Protein AF-0000000066226466 (afdb_homodimer)

InterPro domains:
  IPR002547 tRNA-binding domain [PF01588] (46-133)
  IPR002547 tRNA-binding domain [PS50886] (40-149)
  IPR004532 Phenylalanine-tRNA ligase, class IIc, beta subunit, bacterial type [MF_00283] (1-797)
  IPR004532 Phenylalanine-tRNA ligase, class IIc, beta subunit, bacterial type [TIGR00472] (1-802)
  IPR005121 Ferrodoxin-fold anticodon-binding domain [PF03147] (710-796)
  IPR005121 Ferrodoxin-fold anticodon-binding domain [PS51447] (710-802)
  IPR005121 Ferrodoxin-fold anticodon-binding domain [SM00896] (710-802)
  IPR005146 B3/B4 tRNA-binding domain [PF03483] (217-388)
  IPR005146 B3/B4 tRNA-binding domain [SM00873] (215-391)
  IPR005147 tRNA synthetase, B5-domain [PF03484] (413-479)
  IPR005147 tRNA synthetase, B5-domain [PS51483] (407-484)
  IPR005147 tRNA synthetase, B5-domain [SM00874] (409-479)
  IPR009061 Putative DNA-binding domain superfamily [SSF46955] (411-483)
  IPR012340 Nucleic acid-binding, OB-fold [G3DSA:2.40.50.140] (40-155)
  IPR012340 Nucleic acid-binding, OB-fold [SSF50249] (41-195)
  IPR020825 Phenylalanyl-tRNA synthetase-like, B3/B4 [G3DSA:3.50.40.10] (206-398)
  IPR033714 Phenylalanly tRNA synthetase, tRNA-binding-domain [cd02796] (46-148)
  IPR036690 Ferrodoxin-fold anticodon-binding domain superfamily [G3DSA:3.30.70.380] (712-802)
  IPR036690 Ferrodoxin-fold anticodon-binding domain superfamily [SSF54991] (709-797)
  IPR041616 Phenylalanyl tRNA synthetase beta chain, core domain [PF17759] (490-688)

Nearest PDB structures (foldseek):
  4p72-assembly1_A  TM=7.989E-01  e=3.512E-67  Pseudomonas aeruginosa PAO1
  2rhq-assembly1_B-2  TM=7.851E-01  e=5.177E-63  Staphylococcus haemolyticus
  2rhs-assembly1_D  TM=7.846E-01  e=2.055E-62  Staphylococcus haemolyticus
  2iy5-assembly1_B-2  TM=7.455E-01  e=1.633E-57  Thermus thermophilus HB8
  3l4g-assembly1_B  TM=5.785E-01  e=1.609E-24  Homo sapiens

Organism: Leptospira borgpetersenii serovar Hardjo-bovis (strain L550) (NCBI:txid355276)

pLDDT: mean 92.26, std 5.32, range [66.94, 98.62]

Sequence (1604 aa):
MKLSLDWMNDFTPLKEVGLDVILKKIAVSVCEIDGVVPFRPELDFVKIVRIESLDKHPSADKLQIAEVFDGSSKSQIVTGATNVKVGDLVPLAIPGAKLGDREILESELRGVKSSGMFCSEKELSLSEESSGVWILNGIEGAEIGKTIRSFLYYEDIIFEIDNKSITHRPDLWSHFGFARELASQLRLPITFNPFESLWNFDLSMKLPRVLENQNAHSYYASSICEVFVIPSKRKFQSRLQKCGIRVINNVVDVSNYVMLEMGQPTHFFDKRFLESQGGVSLEVSYAKKGESFALLDETSPSLEEEILLIRNQGRPVAVAGVMGGKESAVQNNTTEIVMESAVFAREKIRKSIRSTGIRSDSSVRYEKGLEATTTLPVIRRALNLLKENGCPSLKASEPVGFLHTPHKEVRIHTDIHFINTKLGITLSQGDITDILERLHFMVSWKGDRLEALVPKFRHNYDVTIPEDLVEEIGRTRGYDTIQVTPLLAEIKTPIRNLSRELERKCKTFFSVGLGYHEVYNYSFQALKENELDGDVELSVKIRNEMPEEQSVLRNSLISSLLKNIRTNQDRFSEIKIFEFGRAYFNIPEPDNEKKFFSFAVSFDRKSSESDLGLLEDDFLKVRKEIESFLKYIRIFEYFWDIKPEIFFHPGASLSLIVDSKQIGNLGYVHPAVLDSFELKKRVIYGSLEFEKLVEIWNTNRNISRFNVPSQFPEAEIDISILIGEKENTNLFTDLVRREKIPELQEGWVYSQFAGGSVPVGKRSVSYRFRLVNYEKTFTQERIKEISDHLVALAGKNGFVLRMKLSLDWMNDFTPLKEVGLDVILKKIAVSVCEIDGVVPFRPELDFVKIVRIESLDKHPSADKLQIAEVFDGSSKSQIVTGATNVKVGDLVPLAIPGAKLGDREILESELRGVKSSGMFCSEKELSLSEESSGVWILNGIEGAEIGKTIRSFLYYEDIIFEIDNKSITHRPDLWSHFGFARELASQLRLPITFNPFESLWNFDLSMKLPRVLENQNAHSYYASSICEVFVIPSKRKFQSRLQKCGIRVINNVVDVSNYVMLEMGQPTHFFDKRFLESQGGVSLEVSYAKKGESFALLDETSPSLEEEILLIRNQGRPVAVAGVMGGKESAVQNNTTEIVMESAVFAREKIRKSIRSTGIRSDSSVRYEKGLEATTTLPVIRRALNLLKENGCPSLKASEPVGFLHTPHKEVRIHTDIHFINTKLGITLSQGDITDILERLHFMVSWKGDRLEALVPKFRHNYDVTIPEDLVEEIGRTRGYDTIQVTPLLAEIKTPIRNLSRELERKCKTFFSVGLGYHEVYNYSFQALKENELDGDVELSVKIRNEMPEEQSVLRNSLISSLLKNIRTNQDRFSEIKIFEFGRAYFNIPEPDNEKKFFSFAVSFDRKSSESDLGLLEDDFLKVRKEIESFLKYIRIFEYFWDIKPEIFFHPGASLSLIVDSKQIGNLGYVHPAVLDSFELKKRVIYGSLEFEKLVEIWNTNRNISRFNVPSQFPEAEIDISILIGEKENTNLFTDLVRREKIPELQEGWVYSQFAGGSVPVGKRSVSYRFRLVNYEKTFTQERIKEISDHLVALAGKNGFVLR

Foldseek 3Di:
DKEWPVLLCLFWPPVVVPDVVLQVLCVQFNADFPDKAQFLPLLQQKFKWFWADWAADPPDRQKIWTWIGQPPDIFIAIASFDPDDHGWIFIWRFQQRDQDPDGWHFDDDPHRTHGTYTDFCVSNVNDVDTDTGDTCPPPPQRDRNDTPCVSLVRGTMMIHGDCVGCLLALLCQASNSVSLVSCLLVVIDTDDDLLPFDDDADAPDDAFAEDDDDQFQWKKKKKKFQAAWAFWDSVLCNRCVSVVHDGDTLQVSLQVVLCRHGVFGKAKFQQVLLVVLVGGYKYKAFDDQQDWAAFPVRDTDGDHRLWIFIDRPNHGAAGPQFTGHPSGHDDNPRGMIMMMTTAGALVSLVVNCVRRVGDDSRSSSNNSGFQGVSRQSSVSSSVVSSCVTPRVPMHMHDMDIDHNPPPDKAKEKDFQVVLCVVLVHHDDPVLLVSQLVSVVWDWDDDDRMIIIIDDRSQDPRQDHYVVSSSSSSDSSVGSVPRDDDDDDDDDDDDDDDLLVVVVVLLVCCCCPVVNAAEDDDDQFAALVQQVQADDSQFWAADPDDDPNGGGTGHQDCVLVQLLVCVVCVVPDQKHKYWYWDWGATNDDPPVRIFTKIKIKIFRNAFLPDPPPVVVVVVQVVVVVSVQVSCVSLQNNDKDWDQDDGRQADNVFKIFIDDPNDTFKIKHWGDSVVSVVSPHGTIMIMMMGTSVVVSVVSVVRVPDDDDDDAAPEDKDKDKFKWKDFPPDDPCVLVVLVVVVPDPFWDDKDWDDKDDDDPHDPRIIITMMMTMGHDRPDYDDPVVVVVVNVVSVVSCVVVPIGTD/DKEWPVLLCLFWPPVVVPDVVLQVLCVQFNADFPDKAQFLCLLQQKFKWAWADWAADPPDRQKIWTWIGQPPDIFIAIASFDPDDHGWIFIWRFQQRDQDPDGWHWDDDPRRTHGTYTDFCVSNVNDVDTDTTDTCPPPPQRDRNDTPCVSLVRGTMMIHGDCVGCLLALLCQASNSVSLVSCLLVVIDTPDDLLPFDDDADAPDDAFAEDDDDQFQKKKKKKKFQAAWAAWDSVLCNRCVSVVHDGDTLQVSLQVVLCRHGVFGKAKFQQVLLVVLPGGYKYKAFDDQQDWAAFPVRDTDGGHRLWIFIDRPNHGAAGPQFTGHPRGHDDNPGGMIMMMTTAGALVSLVVRCVRRVGDDSRSSSNNSPFQGVSRQSSVSSSVVSSCVTPRVPMHMHPMDIDHNPPPDKAKEKDFQVVLCVVLVHHDDPVLLVSQLVSVVWDWDDDDRMIIIIDDRSQDPRQDHYVVSSSSSSDSSVGSVVRDDDDDDDDDDDDDDDLLVVVVVLLVCCCCPVVNAAEDDDDQFAALVQQVQADDSQFWAADPDDDPNGGGTGHQDCVLVQLLVCVVCVVPDQKHKYWYWDWGATNDDPPVRIFTKIKIKIFRNAFLPDPPVVVVVVVQVVVVVSVQVSCVSLQNNDKDWDQDDGRQADNVFKIFIDDPNDTFKIKHWGDSVVSVVSPHGTIMIMMMGTSVVVSVVSVVRNPDDDDDDAAPEDKDKDKFKWKDFPPDDPCVLVVLVVVVPDPFWDHKDWDDKDDDDPHDPRIIITMMMTMGHDRPDYDDPVNVVVVNVVSVVSCVVVPIGTD

Solvent-accessible surface area (backbone atoms only — not comparable to full-atom values): 86331 Å² total; per-residue (Å²): 87,54,38,49,48,60,65,24,32,63,29,20,72,52,78,75,71,36,68,66,56,50,52,50,48,34,57,63,50,63,37,53,69,77,43,80,42,67,46,65,67,51,33,66,37,21,29,23,22,32,29,69,42,75,41,75,37,90,85,39,92,72,33,32,39,31,37,30,35,37,79,80,51,78,44,42,28,57,41,67,68,81,82,70,55,70,67,40,30,32,38,31,32,32,57,74,17,52,47,85,94,43,70,40,55,72,44,69,62,92,87,42,66,17,60,34,41,76,34,24,41,36,65,67,68,72,34,90,70,56,91,56,61,40,72,45,68,90,42,89,77,69,41,66,45,40,28,49,24,62,64,49,61,35,81,37,45,33,39,31,41,41,59,81,57,43,52,69,36,44,46,52,60,14,38,46,38,39,31,50,52,48,19,36,75,67,72,45,63,78,74,48,62,66,68,71,42,76,70,86,60,36,85,84,47,74,66,55,42,55,56,86,61,87,70,38,45,12,42,35,32,27,30,35,38,60,43,59,56,41,74,48,42,59,70,59,43,29,57,37,47,70,48,72,42,83,79,76,28,17,59,64,40,38,33,55,46,42,20,47,42,71,37,50,50,48,46,62,32,22,35,66,55,40,39,72,62,79,33,60,37,37,35,63,42,62,34,50,76,65,41,64,57,56,26,67,85,72,45,56,62,73,35,48,53,77,27,50,25,29,22,42,63,84,38,79,43,26,39,53,66,50,47,52,20,46,81,36,35,71,50,72,83,39,40,38,34,32,39,38,25,56,29,53,51,23,71,52,40,46,49,36,31,67,72,71,67,55,82,37,80,47,27,61,44,38,43,45,46,61,58,48,83,49,36,62,30,48,51,28,34,44,51,55,47,32,29,73,32,66,21,76,75,48,45,35,19,59,70,33,59,51,63,75,66,80,80,71,79,44,73,36,68,45,36,56,65,58,42,24,62,75,71,70,50,92,76,54,73,64,57,54,47,52,53,42,44,50,70,53,30,46,75,44,73,61,88,62,33,36,38,35,35,45,36,73,74,41,34,82,82,51,46,79,48,57,66,42,52,43,48,55,49,42,30,69,71,30,65,85,72,56,79,89,74,65,56,75,39,69,58,66,83,79,80,86,56,65,63,59,53,49,50,50,50,53,52,45,42,39,38,55,37,69,60,30,41,80,56,87,76,75,60,48,25,30,65,72,59,33,48,55,84,45,62,62,82,31,52,39,70,55,86,66,95,51,61,64,65,44,33,19,40,29,63,58,66,61,62,62,52,50,51,52,45,43,73,39,56,85,80,38,59,64,46,46,36,31,33,79,46,71,24,37,38,62,53,68,84,75,73,20,53,44,44,32,46,32,38,41,37,28,79,63,41,47,61,76,64,76,60,59,68,62,52,47,51,55,51,50,50,54,52,49,52,53,52,51,48,35,46,72,58,52,49,82,72,66,50,80,39,83,44,75,46,84,52,25,28,75,89,39,24,32,30,35,32,42,91,91,34,77,39,32,40,40,27,34,49,18,66,70,59,34,50,76,62,66,39,66,47,43,41,38,39,36,39,30,38,40,66,58,47,45,58,54,32,68,72,33,62,81,63,80,84,81,76,82,77,57,90,36,66,71,47,76,48,76,48,38,33,46,41,51,66,84,54,70,77,56,58,59,52,51,54,51,59,71,65,59,52,86,41,55,75,47,66,47,81,74,47,75,48,70,56,88,92,41,57,88,70,32,25,39,38,28,35,38,33,38,32,49,35,78,84,52,69,81,48,72,66,56,54,48,52,52,51,51,49,53,51,49,52,35,48,74,73,71,36,45,79,104,86,52,38,51,47,61,64,23,34,62,29,20,70,51,79,76,70,36,68,66,58,50,50,52,48,34,58,63,50,64,36,52,69,76,42,79,43,67,45,66,65,50,34,66,37,20,28,24,23,33,29,70,39,74,41,76,36,93,87,38,90,73,34,32,38,30,36,31,36,36,77,83,53,77,42,44,27,58,41,69,69,80,83,71,54,72,67,38,30,33,38,32,32,30,57,74,18,52,49,85,93,42,70,39,56,72,43,69,60,89,86,42,66,17,59,33,41,75,33,24,40,34,62,67,68,74,34,88,69,56,92,55,58,40,70,46,66,89,42,88,78,70,42,66,46,40,28,50,24,63,63,48,61,36,81,38,44,33,38,31,41,42,60,82,58,44,52,70,37,44,46,52,59,13,41,47,38,39,31,50,52,49,19,37,76,67,74,46,62,79,73,48,61,65,69,70,42,76,71,87,59,36,84,86,47,74,67,55,40,58,55,85,64,86,69,37,42,13,42,33,34,25,29,34,38,60,41,60,54,40,74,47,43,60,70,62,44,30,57,37,46,71,49,72,40,85,80,79,28,18,60,64,42,38,33,56,46,41,19,46,40,67,37,50,50,48,47,62,32,22,35,65,55,39,39,73,60,77,32,58,36,38,35,64,42,63,35,50,77,65,40,65,59,57,26,68,86,72,44,56,63,73,35,49,53,78,26,50,23,30,20,41,63,85,38,78,43,25,40,53,65,50,45,51,18,45,81,35,36,73,50,72,83,38,40,37,34,32,40,38,26,55,30,52,53,23,72,52,38,46,51,36,31,68,72,69,66,53,82,36,79,46,26,60,44,38,42,44,44,61,59,47,81,47,35,61,30,49,52,28,34,45,51,53,45,32,32,72,30,67,21,76,73,48,44,36,19,58,70,34,60,51,65,74,66,78,79,71,78,42,73,36,68,47,35,57,66,58,44,24,63,75,71,70,50,91,74,54,73,64,57,54,47,52,52,41,42,51,69,53,30,46,77,45,75,60,86,62,33,37,38,36,36,46,36,73,72,41,35,81,82,53,47,80,48,56,67,42,52,42,49,55,51,41,31,69,72,32,64,86,72,57,80,88,70,68,54,73,39,69,58,66,83,79,79,84,56,65,65,59,53,50,51,50,50,53,51,45,43,38,37,55,36,68,60,29,42,80,56,88,77,75,59,48,25,31,67,72,59,34,48,54,84,44,61,60,81,31,50,38,70,54,85,64,95,49,61,65,67,44,33,20,40,28,60,58,64,61,62,61,51,51,50,53,46,43,75,38,55,86,78,40,58,66,46,48,36,30,33,80,46,71,24,36,36,63,54,66,82,77,71,20,53,44,47,34,45,30,38,40,37,28,77,61,40,47,61,77,64,75,58,59,68,61,52,47,51,54,50,50,51,52,51,48,52,52,51,52,48,34,47,72,59,51,48,81,72,67,51,78,38,81,43,74,47,85,52,26,29,73,90,39,24,32,30,35,31,43,91,92,33,78,40,33,38,40,27,35,49,19,66,70,60,34,51,76,61,66,40,65,48,42,39,39,39,37,39,30,38,41,67,59,47,46,58,55,33,67,72,32,63,81,63,80,84,79,75,81,78,56,90,36,66,69,45,76,48,76,47,38,32,45,41,50,65,84,53,69,76,58,56,60,51,49,55,52,58,72,64,59,51,86,40,55,75,49,66,46,82,73,47,76,48,69,55,87,91,40,58,88,68,32,23,38,40,28,35,37,34,38,33,50,36,78,85,52,68,80,48,73,68,55,54,47,52,53,50,52,48,54,50,50,53,35,49,76,72,72,36,44,80,105

Secondary structure (DSSP, 8-state):
-EEEHHHHHTTS-GGGT-HHHHHHHIIIII--EEEEEES-GGGGGEEEEEEEEEEE-TT-TT-EEEEEE-SS-EEEEEE--SS--TT-EEEEEPTT-EETTEE---EEETTEEE--EE--TTTTTS-S---SS---TT-TT--TT-BHHHHTT---EEEEE-GGGGTT-GGGSSHHHHHHHHHHHHT------GGG------TTSPPPEE---SS-SEEEEEEEES----PPPHHHHHHHHHTTPPP--TTHHHHHHHHHHHS--EEEEEHHHHHHTTS-EEEEEEPPTT----BTTS--PPPPTT-EEEEETTEEEEETTTEEBSTTS--TT--EEEEEEEE--HHHHHHHHHHH----HHHHHHTT---GGGHHHHHHHHHHHHHHTT-TT-EEPPPEEEES-TT---EEEEEHHHHHHHHTS---HHHHHHHHHHTT-EEEEETTEEEEEPPTTTTTTTS-SHHHHHHHHHHHH-GGGS-----EEE--PPPP-HHHHHHHHHHHIIIIIS--EE----SEE-HHHHTTTS-GGGPPBPSS---GGGSEE-S-SHHHHHHHHHHHTTT-S-EEEEEEEEEE-SS-TTTTEEEEEEEEEE-S-BTT---HHHHHHHHHHHHHHHHHHHHHTT----EEEE---TTEEEEEEEEEEETTEEEEEEEEEPHHHHHHTT--B--EEEEEEHHHHHHHHHHHTT-----PPPSS--EEEEEEEEEETTS-THHHHHHHHHHT-TTEEEEEEEEEE-STTSPTTEEEEEEEEEE--SSSPPPHHHHHHHHHHHHHHHHHTTPEE-/-EEEHHHHHTTS-GGGT-HHHHHHHIIIII--EEEEEES-GGGGGEEEEEEEEEEE-TT-TT-EEEEEE-SS-EEEEEE--SS--TT-EEEEEPTT-EETTEE---EEETTEEE--EE--TTTTTS-S---SS---TT-TT--TT-BHHHHTT---EEEEE-GGGGTT-GGGSSHHHHHHHHHHHHT------GGG------TTSPPPEE---SS-SEEEEEEEES----PPPHHHHHHHHHTTPPP--TTHHHHHHHHHHHS--EEEEEHHHHHHTTS-EEEEEEPPTTB---BTTS--PPBPTT-EEEEETTEEEEETTTEEBSTTS--TT--EEEEEEEE--HHHHHHHHHHH----HHHHHHTT---GGGHHHHHHHHHHHHHHTT-TT-EEPPPEEEES-TT---EEEEEHHHHHHHHTS---HHHHHHHHHHTT-EEEEETTEEEEEPPTTTTTTTS-SHHHHHHHHHHHH-GGGS-----EEE--PPPP-HHHHHHHHHHHIIIIIS--EE----SEE-HHHHTTTS-GGGPPBPSS---GGGSEE-S-SHHHHHHHHHHHTTT-S-EEEEEEEEEE-SS-TTTTEEEEEEEEEE-S-BTT---HHHHHHHHHHHHHHHHHHHHHTT----EEEE---TTEEEEEEEEEEETTEEEEEEEEEPHHHHHHTT--B--EEEEEEHHHHHHHHHHHTT-----PPPSS--EEEEEEEEEETTS-THHHHHHHHHHT-TTEEEEEEEEEE-STTSPTTEEEEEEEEEE--SSSPPPHHHHHHHHHHHHHHHHHTTPEE-

Radius of gyration: 55.26 Å; Cα contacts (8 Å, |Δi|>4): 3183; chains: 2; bounding box: 108×157×136 Å

Structure (mmCIF, N/CA/C/O backbone):
data_AF-0000000066226466-model_v1
#
loop_
_entity.id
_entity.type
_entity.pdbx_description
1 polymer 'Phenylalanine--tRNA ligase beta subunit'
#
loop_
_atom_site.group_PDB
_atom_site.id
_atom_site.type_symbol
_atom_site.label_atom_id
_atom_site.label_alt_id
_atom_site.label_comp_id
_atom_site.label_asym_id
_atom_site.label_entity_id
_atom_site.label_seq_id
_atom_site.pdbx_PDB_ins_code
_atom_site.Cartn_x
_atom_site.Cartn_y
_atom_site.Cartn_z
_atom_site.occupancy
_atom_site.B_iso_or_equiv
_atom_site.auth_seq_id
_atom_site.auth_comp_id
_atom_site.auth_asym_id
_atom_site.auth_atom_id
_atom_site.pdbx_PDB_model_num
ATOM 1 N N . MET A 1 1 ? -6.473 -41.781 -21.391 1 90.56 1 MET A N 1
ATOM 2 C CA . MET A 1 1 ? -7.359 -42.625 -22.172 1 90.56 1 MET A CA 1
ATOM 3 C C . MET A 1 1 ? -7.504 -42.125 -23.594 1 90.56 1 MET A C 1
ATOM 5 O O . MET A 1 1 ? -7.504 -40.906 -23.828 1 90.56 1 MET A O 1
ATOM 9 N N . LYS A 1 2 ? -7.656 -43.094 -24.5 1 96.19 2 LYS A N 1
ATOM 10 C CA . LYS A 1 2 ? -7.832 -42.75 -25.906 1 96.19 2 LYS A CA 1
ATOM 11 C C . LYS A 1 2 ? -9.258 -43.031 -26.375 1 96.19 2 LYS A C 1
ATOM 13 O O . LYS A 1 2 ? -9.812 -44.094 -26.078 1 96.19 2 LYS A O 1
ATOM 18 N N . LEU A 1 3 ? -9.812 -42.062 -27.016 1 97.19 3 LEU A N 1
ATOM 19 C CA . LEU A 1 3 ? -11.172 -42.188 -27.531 1 97.19 3 LEU A CA 1
ATOM 20 C C . LEU A 1 3 ? -11.203 -41.969 -29.047 1 97.19 3 LEU A C 1
ATOM 22 O O . LEU A 1 3 ? -10.555 -41.062 -29.562 1 97.19 3 LEU A O 1
ATOM 26 N N . SER A 1 4 ? -11.898 -42.812 -29.672 1 98 4 SER A N 1
ATOM 27 C CA . SER A 1 4 ? -12.094 -42.75 -31.125 1 98 4 SER A CA 1
ATOM 28 C C . SER A 1 4 ? -13.336 -41.938 -31.453 1 98 4 SER A C 1
ATOM 30 O O . SER A 1 4 ? -14.438 -42.219 -31 1 98 4 SER A O 1
ATOM 32 N N . LEU A 1 5 ? -13.164 -40.938 -32.281 1 97.44 5 LEU A N 1
ATOM 33 C CA . LEU A 1 5 ? -14.305 -40.125 -32.719 1 97.44 5 LEU A CA 1
ATOM 34 C C . LEU A 1 5 ? -15.273 -40.938 -33.562 1 97.44 5 LEU A C 1
ATOM 36 O O . LEU A 1 5 ? -16.484 -40.844 -33.375 1 97.44 5 LEU A O 1
ATOM 40 N N . ASP A 1 6 ? -14.664 -41.75 -34.406 1 96.81 6 ASP A N 1
ATOM 41 C CA . ASP A 1 6 ? -15.477 -42.594 -35.25 1 96.81 6 ASP A CA 1
ATOM 42 C C . ASP A 1 6 ? -16.344 -43.531 -34.438 1 96.81 6 ASP A C 1
ATOM 44 O O . ASP A 1 6 ? -17.531 -43.719 -34.75 1 96.81 6 ASP A O 1
ATOM 48 N N . TRP A 1 7 ? -15.734 -44.094 -33.469 1 97.56 7 TRP A N 1
ATOM 49 C CA . TRP A 1 7 ? -16.469 -45.031 -32.594 1 97.56 7 TRP A CA 1
ATOM 50 C C . TRP A 1 7 ? -17.562 -44.281 -31.828 1 97.56 7 TRP A C 1
ATOM 52 O O . TRP A 1 7 ? -18.703 -44.75 -31.781 1 97.56 7 TRP A O 1
ATOM 62 N N . MET A 1 8 ? -17.328 -43.125 -31.312 1 97.88 8 MET A N 1
ATOM 63 C CA . MET A 1 8 ? -18.312 -42.344 -30.578 1 97.88 8 MET A CA 1
ATOM 64 C C . MET A 1 8 ? -19.438 -41.875 -31.5 1 97.88 8 MET A C 1
ATOM 66 O O . MET A 1 8 ? -20.578 -41.75 -31.062 1 97.88 8 MET A O 1
ATOM 70 N N . ASN A 1 9 ? -19.094 -41.656 -32.75 1 97.44 9 ASN A N 1
ATOM 71 C CA . ASN A 1 9 ? -20.078 -41.25 -33.719 1 97.44 9 ASN A CA 1
ATOM 72 C C . ASN A 1 9 ? -21.172 -42.312 -33.906 1 97.44 9 ASN A C 1
ATOM 74 O O . ASN A 1 9 ? -22.281 -42 -34.344 1 97.44 9 ASN A O 1
ATOM 78 N N . ASP A 1 10 ? -20.828 -43.562 -33.625 1 97 10 ASP A N 1
ATOM 79 C CA . ASP A 1 10 ? -21.812 -44.656 -33.719 1 97 10 ASP A CA 1
ATOM 80 C C . ASP A 1 10 ? -22.922 -44.438 -32.688 1 97 10 ASP A C 1
ATOM 82 O O . ASP A 1 10 ? -24.047 -44.906 -32.875 1 97 10 ASP A O 1
ATOM 86 N N . PHE A 1 11 ? -22.625 -43.75 -31.641 1 98.12 11 PHE A N 1
ATOM 87 C CA . PHE A 1 11 ? -23.562 -43.594 -30.531 1 98.12 11 PHE A CA 1
ATOM 88 C C . PHE A 1 11 ? -24.359 -42.312 -30.672 1 98.12 11 PHE A C 1
ATOM 90 O O . PHE A 1 11 ? -25.516 -42.25 -30.234 1 98.12 11 PHE A O 1
ATOM 97 N N . THR A 1 1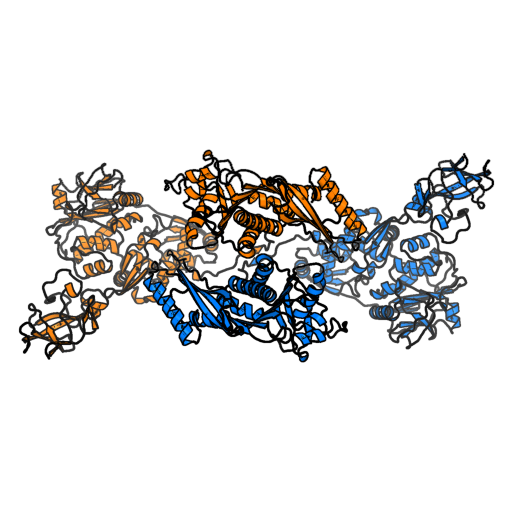2 ? -23.75 -41.25 -31.109 1 97.62 12 THR A N 1
ATOM 98 C CA . THR A 1 12 ? -24.344 -39.938 -31.328 1 97.62 12 THR A CA 1
ATOM 99 C C . THR A 1 12 ? -23.656 -39.219 -32.5 1 97.62 12 THR A C 1
ATOM 101 O O . THR A 1 12 ? -22.453 -39.344 -32.688 1 97.62 12 THR A O 1
ATOM 104 N N . PRO A 1 13 ? -24.391 -38.5 -33.281 1 96.81 13 PRO A N 1
ATOM 105 C CA . PRO A 1 13 ? -23.844 -37.906 -34.5 1 96.81 13 PRO A CA 1
ATOM 106 C C . PRO A 1 13 ? -22.906 -36.75 -34.25 1 96.81 13 PRO A C 1
ATOM 108 O O . PRO A 1 13 ? -23.234 -35.594 -34.594 1 96.81 13 PRO A O 1
ATOM 111 N N . LEU A 1 14 ? -21.797 -37 -33.812 1 96.06 14 LEU A N 1
ATOM 112 C CA . LEU A 1 14 ? -20.828 -35.969 -33.438 1 96.06 14 LEU A CA 1
ATOM 113 C C . LEU A 1 14 ? -20.156 -35.375 -34.688 1 96.06 14 LEU A C 1
ATOM 115 O O . LEU A 1 14 ? -19.828 -34.188 -34.688 1 96.06 14 LEU A O 1
ATOM 119 N N . LYS A 1 15 ? -19.938 -36.188 -35.688 1 93.19 15 LYS A N 1
ATOM 120 C CA . LYS A 1 15 ? -19.234 -35.719 -36.906 1 93.19 15 LYS A CA 1
ATOM 121 C C . LYS A 1 15 ? -20.016 -34.625 -37.594 1 93.19 15 LYS A C 1
ATOM 123 O O . LYS A 1 15 ? -19.453 -33.812 -38.344 1 93.19 15 LYS A O 1
ATOM 128 N N . GLU A 1 16 ? -21.25 -34.5 -37.25 1 92.75 16 GLU A N 1
ATOM 129 C CA . GLU A 1 16 ? -22.094 -33.5 -37.875 1 92.75 16 GLU A CA 1
ATOM 130 C C . GLU A 1 16 ? -21.844 -32.125 -37.25 1 92.75 16 GLU A C 1
ATOM 132 O O . GLU A 1 16 ? -22.109 -31.094 -37.875 1 92.75 16 GLU A O 1
ATOM 137 N N . VAL A 1 17 ? -21.562 -31.984 -36.094 1 92.5 17 VAL A N 1
ATOM 138 C CA . VAL A 1 17 ? -21.391 -30.734 -35.344 1 92.5 17 VAL A CA 1
ATOM 139 C C . VAL A 1 17 ? -20.031 -30.109 -35.719 1 92.5 17 VAL A C 1
ATOM 141 O O . VAL A 1 17 ? -19.891 -28.891 -35.688 1 92.5 17 VAL A O 1
ATOM 144 N N . GLY A 1 18 ? -19.047 -30.828 -36.094 1 92.31 18 GLY A N 1
ATOM 145 C CA . GLY A 1 18 ? -17.703 -30.328 -36.375 1 92.31 18 GLY A CA 1
ATOM 146 C C . GLY A 1 18 ? -16.734 -30.516 -35.25 1 92.31 18 GLY A C 1
ATOM 147 O O . GLY A 1 18 ? -17.109 -30.438 -34.062 1 92.31 18 GLY A O 1
ATOM 148 N N . LEU A 1 19 ? -15.523 -30.688 -35.562 1 94.44 19 LEU A N 1
ATOM 149 C CA . LEU A 1 19 ? -14.477 -31.031 -34.594 1 94.44 19 LEU A CA 1
ATOM 150 C C . LEU A 1 19 ? -14.203 -29.875 -33.656 1 94.44 19 LEU A C 1
ATOM 152 O O . LEU A 1 19 ? -14.07 -30.078 -32.438 1 94.44 19 LEU A O 1
ATOM 156 N N . ASP A 1 20 ? -14.188 -28.672 -34.125 1 94 20 ASP A N 1
ATOM 157 C CA . ASP A 1 20 ? -13.859 -27.516 -33.312 1 94 20 ASP A CA 1
ATOM 158 C C . ASP A 1 20 ? -14.914 -27.281 -32.219 1 94 20 ASP A C 1
ATOM 160 O O . ASP A 1 20 ? -14.586 -26.984 -31.062 1 94 20 ASP A O 1
ATOM 164 N N . VAL A 1 21 ? -16.078 -27.422 -32.625 1 93.94 21 VAL A N 1
ATOM 165 C CA . VAL A 1 21 ? -17.188 -27.234 -31.688 1 93.94 21 VAL A CA 1
ATOM 166 C C . VAL A 1 21 ? -17.125 -28.297 -30.594 1 93.94 21 VAL A C 1
ATOM 168 O O . VAL A 1 21 ? -17.312 -28 -29.406 1 93.94 21 VAL A O 1
ATOM 171 N N . ILE A 1 22 ? -16.75 -29.484 -30.984 1 95.5 22 ILE A N 1
ATOM 172 C CA . ILE A 1 22 ? -16.656 -30.578 -30.047 1 95.5 22 ILE A CA 1
ATOM 173 C C . ILE A 1 22 ? -15.531 -30.312 -29.047 1 95.5 22 ILE A C 1
ATOM 175 O O . ILE A 1 22 ? -15.727 -30.422 -27.828 1 95.5 22 ILE A O 1
ATOM 179 N N . LEU A 1 23 ? -14.438 -29.891 -29.547 1 94.94 23 LEU A N 1
ATOM 180 C CA . LEU A 1 23 ? -13.266 -29.656 -28.703 1 94.94 23 LEU A CA 1
ATOM 181 C C . LEU A 1 23 ? -13.508 -28.5 -27.75 1 94.94 23 LEU A C 1
ATOM 183 O O . LEU A 1 23 ? -13.109 -28.562 -26.578 1 94.94 23 LEU A O 1
ATOM 187 N N . LYS A 1 24 ? -14.102 -27.516 -28.234 1 92.44 24 LYS A N 1
ATOM 188 C CA . LYS A 1 24 ? -14.414 -26.375 -27.375 1 92.44 24 LYS A CA 1
ATOM 189 C C . LYS A 1 24 ? -15.352 -26.781 -26.25 1 92.44 24 LYS A C 1
ATOM 191 O O . LYS A 1 24 ? -15.148 -26.406 -25.094 1 92.44 24 LYS A O 1
ATOM 196 N N . LYS A 1 25 ? -16.312 -27.5 -26.609 1 92.94 25 LYS A N 1
ATOM 197 C CA . LYS A 1 25 ? -17.297 -27.922 -25.609 1 92.94 25 LYS A CA 1
ATOM 198 C C . LYS A 1 25 ? -16.656 -28.844 -24.562 1 92.94 25 LYS A C 1
ATOM 200 O O . LYS A 1 25 ? -16.969 -28.75 -23.375 1 92.94 25 LYS A O 1
ATOM 205 N N . ILE A 1 26 ? -15.789 -29.75 -24.984 1 93.88 26 ILE A N 1
ATOM 206 C CA . ILE A 1 26 ? -15.094 -30.625 -24.062 1 93.88 26 ILE A CA 1
ATOM 207 C C . ILE A 1 26 ? -14.273 -29.797 -23.078 1 93.88 26 ILE A C 1
ATOM 209 O O . ILE A 1 26 ? -14.344 -30.016 -21.859 1 93.88 26 ILE A O 1
ATOM 213 N N . ALA A 1 27 ? -13.602 -28.812 -23.547 1 90.06 27 ALA A N 1
ATOM 214 C CA . ALA A 1 27 ? -12.719 -27.984 -22.719 1 90.06 27 ALA A CA 1
ATOM 215 C C . ALA A 1 27 ? -13.508 -27.188 -21.688 1 90.06 27 ALA A C 1
ATOM 217 O O . ALA A 1 27 ? -13.062 -27.031 -20.547 1 90.06 27 ALA A O 1
ATOM 218 N N . VAL A 1 28 ? -14.641 -26.781 -22.062 1 88.69 28 VAL A N 1
ATOM 219 C CA . VAL A 1 28 ? -15.414 -25.875 -21.219 1 88.69 28 VAL A CA 1
ATOM 220 C C . VAL A 1 28 ? -16.234 -26.688 -20.203 1 88.69 28 VAL A C 1
ATOM 222 O O . VAL A 1 28 ? -16.391 -26.266 -19.062 1 88.69 28 VAL A O 1
ATOM 225 N N . SER A 1 29 ? -16.688 -27.844 -20.609 1 90.5 29 SER A N 1
ATOM 226 C CA . SER A 1 29 ? -17.75 -28.453 -19.812 1 90.5 29 SER A CA 1
ATOM 227 C C . SER A 1 29 ? -17.359 -29.844 -19.328 1 90.5 29 SER A C 1
ATOM 229 O O . SER A 1 29 ? -18.016 -30.391 -18.438 1 90.5 29 SER A O 1
ATOM 231 N N . VAL A 1 30 ? -16.375 -30.406 -19.922 1 90.31 30 VAL A N 1
ATOM 232 C CA . VAL A 1 30 ? -16.188 -31.828 -19.625 1 90.31 30 VAL A CA 1
ATOM 233 C C . VAL A 1 30 ? -14.828 -32.031 -18.984 1 90.31 30 VAL A C 1
ATOM 235 O O . VAL A 1 30 ? -14.742 -32.406 -17.812 1 90.31 30 VAL A O 1
ATOM 238 N N . CYS A 1 31 ? -13.82 -31.891 -19.781 1 91.5 31 CYS A N 1
ATOM 239 C CA . CYS A 1 31 ? -12.5 -32.156 -19.234 1 91.5 31 CYS A CA 1
ATOM 240 C C . CYS A 1 31 ? -11.414 -31.547 -20.109 1 91.5 31 CYS A C 1
ATOM 242 O O . CYS A 1 31 ? -11.711 -30.828 -21.062 1 91.5 31 CYS A O 1
ATOM 244 N N . GLU A 1 32 ? -10.203 -31.812 -19.75 1 90.88 32 GLU A N 1
ATOM 245 C CA . GLU A 1 32 ? -9.055 -31.344 -20.531 1 90.88 32 GLU A CA 1
ATOM 246 C C . GLU A 1 32 ? -8.57 -32.406 -21.5 1 90.88 32 GLU A C 1
ATOM 248 O O . GLU A 1 32 ? -8.562 -33.594 -21.172 1 90.88 32 GLU A O 1
ATOM 253 N N . ILE A 1 33 ? -8.242 -32.062 -22.703 1 91.94 33 ILE A N 1
ATOM 254 C CA . ILE A 1 33 ? -7.715 -32.938 -23.75 1 91.94 33 ILE A CA 1
ATOM 255 C C . ILE A 1 33 ? -6.219 -32.719 -23.906 1 91.94 33 ILE A C 1
ATOM 257 O O . ILE A 1 33 ? -5.777 -31.578 -24.094 1 91.94 33 ILE A O 1
ATOM 261 N N . ASP A 1 34 ? -5.449 -33.75 -23.812 1 90.88 34 ASP A N 1
ATOM 262 C CA . ASP A 1 34 ? -4 -33.688 -23.953 1 90.88 34 ASP A CA 1
ATOM 263 C C . ASP A 1 34 ? -3.592 -33.594 -25.422 1 90.88 34 ASP A C 1
ATOM 265 O O . ASP A 1 34 ? -2.576 -33 -25.766 1 90.88 34 ASP A O 1
ATOM 269 N N . GLY A 1 35 ? -4.426 -34.312 -26.281 1 92.5 35 GLY A N 1
ATOM 270 C CA . GLY A 1 35 ? -4.07 -34.281 -27.703 1 92.5 35 GLY A CA 1
ATOM 271 C C . GLY A 1 35 ? -5.191 -34.781 -28.594 1 92.5 35 GLY A C 1
ATOM 272 O O . GLY A 1 35 ? -6.055 -35.531 -28.172 1 92.5 35 GLY A O 1
ATOM 273 N N . VAL A 1 36 ? -5.246 -34.219 -29.75 1 94.31 36 VAL A N 1
ATOM 274 C CA . VAL A 1 36 ? -6.137 -34.625 -30.828 1 94.31 36 VAL A CA 1
ATOM 275 C C . VAL A 1 36 ? -5.316 -35 -32.062 1 94.31 36 VAL A C 1
ATOM 277 O O . VAL A 1 36 ? -4.762 -34.125 -32.75 1 94.31 36 VAL A O 1
ATOM 280 N N . VAL A 1 37 ? -5.227 -36.375 -32.312 1 94.69 37 VAL A N 1
ATOM 281 C CA . VAL A 1 37 ? -4.289 -36.844 -33.312 1 94.69 37 VAL A CA 1
ATOM 282 C C . VAL A 1 37 ? -5.016 -37.719 -34.344 1 94.69 37 VAL A C 1
ATOM 284 O O . VAL A 1 37 ? -5.812 -38.594 -33.938 1 94.69 37 VAL A O 1
ATOM 287 N N . PRO A 1 38 ? -4.812 -37.469 -35.656 1 95.19 38 PRO A N 1
ATOM 288 C CA . PRO A 1 38 ? -5.289 -38.469 -36.625 1 95.19 38 PRO A CA 1
ATOM 289 C C . PRO A 1 38 ? -4.559 -39.812 -36.5 1 95.19 38 PRO A C 1
ATOM 291 O O . PRO A 1 38 ? -3.357 -39.844 -36.219 1 95.19 38 PRO A O 1
ATOM 294 N N . PHE A 1 39 ? -5.301 -40.906 -36.594 1 95.62 39 PHE A N 1
ATOM 295 C CA . PHE A 1 39 ? -4.707 -42.219 -36.406 1 95.62 39 PHE A CA 1
ATOM 296 C C . PHE A 1 39 ? -4.004 -42.688 -37.688 1 95.62 39 PHE A C 1
ATOM 298 O O . PHE A 1 39 ? -4.633 -42.812 -38.75 1 95.62 39 PHE A O 1
ATOM 305 N N . ARG A 1 40 ? -2.723 -42.844 -37.75 1 93.75 40 ARG A N 1
ATOM 306 C CA . ARG A 1 40 ? -1.845 -43.375 -38.781 1 93.75 40 ARG A CA 1
ATOM 307 C C . ARG A 1 40 ? -2.107 -42.719 -40.125 1 93.75 40 ARG A C 1
ATOM 309 O O . ARG A 1 40 ? -2.359 -43.375 -41.125 1 93.75 40 ARG A O 1
ATOM 316 N N . PRO A 1 41 ? -1.959 -41.438 -40.188 1 92.38 41 PRO A N 1
ATOM 317 C CA . PRO A 1 41 ? -2.219 -40.719 -41.438 1 92.38 41 PRO A CA 1
ATOM 318 C C . PRO A 1 41 ? -1.234 -41.094 -42.531 1 92.38 41 PRO A C 1
ATOM 320 O O . PRO A 1 41 ? -1.535 -40.906 -43.719 1 92.38 41 PRO A O 1
ATOM 323 N N . GLU A 1 42 ? -0.116 -41.656 -42.281 1 91.38 42 GLU A N 1
ATOM 324 C CA . GLU A 1 42 ? 0.895 -42.031 -43.281 1 91.38 42 GLU A CA 1
ATOM 325 C C . GLU A 1 42 ? 0.385 -43.125 -44.219 1 91.38 42 GLU A C 1
ATOM 327 O O . GLU A 1 42 ? 0.855 -43.25 -45.344 1 91.38 42 GLU A O 1
ATOM 332 N N . LEU A 1 43 ? -0.57 -43.875 -43.781 1 94.25 43 LEU A N 1
ATOM 333 C CA . LEU A 1 43 ? -1.062 -45 -44.562 1 94.25 43 LEU A CA 1
ATOM 334 C C . LEU A 1 43 ? -2.023 -44.531 -45.656 1 94.25 43 LEU A C 1
ATOM 336 O O . LEU A 1 43 ? -2.482 -45.344 -46.469 1 94.25 43 LEU A O 1
ATOM 340 N N . ASP A 1 44 ? -2.27 -43.25 -45.625 1 93.06 44 ASP A N 1
ATOM 341 C CA . ASP A 1 44 ? -3.029 -42.688 -46.75 1 93.06 44 ASP A CA 1
ATOM 342 C C . ASP A 1 44 ? -2.225 -42.719 -48.031 1 93.06 44 ASP A C 1
ATOM 344 O O . ASP A 1 44 ? -2.791 -42.625 -49.125 1 93.06 44 ASP A O 1
ATOM 348 N N . PHE A 1 45 ? -0.972 -42.906 -47.906 1 93.44 45 PHE A N 1
ATOM 349 C CA . PHE A 1 45 ? -0.079 -42.875 -49.062 1 93.44 45 PHE A CA 1
ATOM 350 C C . PHE A 1 45 ? 0.247 -44.312 -49.531 1 93.44 45 PHE A C 1
ATOM 352 O O . PHE A 1 45 ? 1.162 -44.5 -50.312 1 93.44 45 PHE A O 1
ATOM 359 N N . VAL A 1 46 ? -0.427 -45.25 -49 1 94.94 46 VAL A N 1
ATOM 360 C CA . VAL A 1 46 ? -0.266 -46.625 -49.406 1 94.94 46 VAL A CA 1
ATOM 361 C C . VAL A 1 46 ? -1.562 -47.156 -50.031 1 94.94 46 VAL A C 1
ATOM 363 O O . VAL A 1 46 ? -2.58 -47.281 -49.375 1 94.94 46 VAL A O 1
ATOM 366 N N . LYS A 1 47 ? -1.459 -47.531 -51.312 1 94.88 47 LYS A N 1
ATOM 367 C CA . LYS A 1 47 ? -2.652 -47.938 -52.031 1 94.88 47 LYS A CA 1
ATOM 368 C C . LYS A 1 47 ? -2.594 -49.406 -52.406 1 94.88 47 LYS A C 1
ATOM 370 O O . LYS A 1 47 ? -1.509 -49.969 -52.562 1 94.88 47 LYS A O 1
ATOM 375 N N . ILE A 1 48 ? -3.752 -49.969 -52.531 1 95.75 48 ILE A N 1
ATOM 376 C CA . ILE A 1 48 ? -3.85 -51.344 -53.031 1 95.75 48 ILE A CA 1
ATOM 377 C C . ILE A 1 48 ? -3.846 -51.375 -54.562 1 95.75 48 ILE A C 1
ATOM 379 O O . ILE A 1 48 ? -4.691 -50.719 -55.188 1 95.75 48 ILE A O 1
ATOM 383 N N . VAL A 1 49 ? -2.93 -52.156 -55.094 1 96.06 49 VAL A N 1
ATOM 384 C CA . VAL A 1 49 ? -2.799 -52.188 -56.562 1 96.06 49 VAL A CA 1
ATOM 385 C C . VAL A 1 49 ? -2.777 -53.656 -57.031 1 96.06 49 VAL A C 1
ATOM 387 O O . VAL A 1 49 ? -2.561 -54.562 -56.25 1 96.06 49 VAL A O 1
ATOM 390 N N . ARG A 1 50 ? -3.02 -53.781 -58.281 1 96 50 ARG A N 1
ATOM 391 C CA . ARG A 1 50 ? -2.957 -55.094 -58.938 1 96 50 ARG A CA 1
ATOM 392 C C . ARG A 1 50 ? -1.761 -55.188 -59.875 1 96 50 ARG A C 1
ATOM 394 O O . ARG A 1 50 ? -1.493 -54.281 -60.625 1 96 50 ARG A O 1
ATOM 401 N N . ILE A 1 51 ? -1.048 -56.281 -59.812 1 95.19 51 ILE A N 1
ATOM 402 C CA . ILE A 1 51 ? 0.09 -56.5 -60.688 1 95.19 51 ILE A CA 1
ATOM 403 C C . ILE A 1 51 ? -0.404 -57 -62.062 1 95.19 51 ILE A C 1
ATOM 405 O O . ILE A 1 51 ? -1.027 -58.062 -62.188 1 95.19 51 ILE A O 1
ATOM 409 N N . GLU A 1 52 ? -0.081 -56.281 -63.062 1 94.69 52 GLU A N 1
ATOM 410 C CA . GLU A 1 52 ? -0.547 -56.625 -64.375 1 94.69 52 GLU A CA 1
ATOM 411 C C . GLU A 1 52 ? 0.492 -57.438 -65.188 1 94.69 52 GLU A C 1
ATOM 413 O O . GLU A 1 52 ? 0.144 -58.375 -65.875 1 94.69 52 GLU A O 1
ATOM 418 N N . SER A 1 53 ? 1.712 -57.062 -65.062 1 94.44 53 SER A N 1
ATOM 419 C CA . SER A 1 53 ? 2.791 -57.812 -65.688 1 94.44 53 SER A CA 1
ATOM 420 C C . SER A 1 53 ? 4.039 -57.844 -64.812 1 94.44 53 SER A C 1
ATOM 422 O O . SER A 1 53 ? 4.219 -56.969 -63.938 1 94.44 53 SER A O 1
ATOM 424 N N . LEU A 1 54 ? 4.691 -58.844 -64.938 1 93.12 54 LEU A N 1
ATOM 425 C CA . LEU A 1 54 ? 5.945 -59.062 -64.25 1 93.12 54 LEU A CA 1
ATOM 426 C C . LEU A 1 54 ? 7.039 -59.562 -65.188 1 93.12 54 LEU A C 1
ATOM 428 O O . LEU A 1 54 ? 6.934 -60.656 -65.75 1 93.12 54 LEU A O 1
ATOM 432 N N . ASP A 1 55 ? 7.996 -58.688 -65.438 1 91.62 55 ASP A N 1
ATOM 433 C CA . ASP A 1 55 ? 9.102 -59.031 -66.312 1 91.62 55 ASP A CA 1
ATOM 434 C C . ASP A 1 55 ? 10.438 -59 -65.562 1 91.62 55 ASP A C 1
ATOM 436 O O . ASP A 1 55 ? 10.594 -58.25 -64.625 1 91.62 55 ASP A O 1
ATOM 440 N N . LYS A 1 56 ? 11.367 -59.75 -66 1 90.31 56 LYS A N 1
ATOM 441 C CA . LYS A 1 56 ? 12.703 -59.719 -65.438 1 90.31 56 LYS A CA 1
ATOM 442 C C . LYS A 1 56 ? 13.438 -58.438 -65.812 1 90.31 56 LYS A C 1
ATOM 444 O O . LYS A 1 56 ? 13.328 -57.938 -66.938 1 90.31 56 LYS A O 1
ATOM 449 N N . HIS A 1 57 ? 14.055 -57.875 -64.812 1 90.5 57 HIS A N 1
ATOM 450 C CA . HIS A 1 57 ? 14.852 -56.688 -65.062 1 90.5 57 HIS A CA 1
ATOM 451 C C . HIS A 1 57 ? 15.992 -56.969 -66.062 1 90.5 57 HIS A C 1
ATOM 453 O O . HIS A 1 57 ? 16.688 -57.969 -65.938 1 90.5 57 HIS A O 1
ATOM 459 N N . PRO A 1 58 ? 16.25 -56.25 -67.062 1 86.44 58 PRO A N 1
ATOM 460 C CA . PRO A 1 58 ? 17.25 -56.5 -68.062 1 86.44 58 PRO A CA 1
ATOM 461 C C . PRO A 1 58 ? 18.688 -56.5 -67.5 1 86.44 58 PRO A C 1
ATOM 463 O O . PRO A 1 58 ? 19.562 -57.188 -68.062 1 86.44 58 PRO A O 1
ATOM 466 N N . SER A 1 59 ? 19.016 -55.719 -66.5 1 85.62 59 SER A N 1
ATOM 467 C CA . SER A 1 59 ? 20.391 -55.531 -66.062 1 85.62 59 SER A CA 1
ATOM 468 C C . SER A 1 59 ? 20.578 -56.094 -64.625 1 85.62 59 SER A C 1
ATOM 470 O O . SER A 1 59 ? 21.625 -55.875 -64 1 85.62 59 SER A O 1
ATOM 472 N N . ALA A 1 60 ? 19.562 -56.656 -64 1 82 60 ALA A N 1
ATOM 473 C CA . ALA A 1 60 ? 19.719 -57.156 -62.625 1 82 60 ALA A CA 1
ATOM 474 C C . ALA A 1 60 ? 18.953 -58.469 -62.438 1 82 60 ALA A C 1
ATOM 476 O O . ALA A 1 60 ? 17.734 -58.531 -62.531 1 82 60 ALA A O 1
ATOM 477 N N . ASP A 1 61 ? 19.578 -59.5 -62.031 1 81.88 61 ASP A N 1
ATOM 478 C CA . ASP A 1 61 ? 19.016 -60.844 -61.969 1 81.88 61 ASP A CA 1
ATOM 479 C C . ASP A 1 61 ? 18.062 -60.969 -60.781 1 81.88 61 ASP A C 1
ATOM 481 O O . ASP A 1 61 ? 17.094 -61.75 -60.844 1 81.88 61 ASP A O 1
ATOM 485 N N . LYS A 1 62 ? 18.234 -60.219 -59.781 1 87.44 62 LYS A N 1
ATOM 486 C CA . LYS A 1 62 ? 17.438 -60.406 -58.562 1 87.44 62 LYS A CA 1
ATOM 487 C C . LYS A 1 62 ? 16.25 -59.438 -58.562 1 87.44 62 LYS A C 1
ATOM 489 O O . LYS A 1 62 ? 15.438 -59.5 -57.625 1 87.44 62 LYS A O 1
ATOM 494 N N . LEU A 1 63 ? 16.109 -58.594 -59.625 1 89.88 63 LEU A N 1
ATOM 495 C CA . LEU A 1 63 ? 15.039 -57.594 -59.625 1 89.88 63 LEU A CA 1
ATOM 496 C C . LEU A 1 63 ? 14.047 -57.875 -60.75 1 89.88 63 LEU A C 1
ATOM 498 O O . LEU A 1 63 ? 14.391 -58.5 -61.75 1 89.88 63 LEU A O 1
ATOM 502 N N . GLN A 1 64 ? 12.828 -57.5 -60.531 1 92.88 64 GLN A N 1
ATOM 503 C CA . GLN A 1 64 ? 11.75 -57.625 -61.5 1 92.88 64 GLN A CA 1
ATOM 504 C C . GLN A 1 64 ? 11.07 -56.281 -61.75 1 92.88 64 GLN A C 1
ATOM 506 O O . GLN A 1 64 ? 11.102 -55.406 -60.906 1 92.88 64 GLN A O 1
ATOM 511 N N . ILE A 1 65 ? 10.625 -56.094 -63 1 94.06 65 ILE A N 1
ATOM 512 C CA . ILE A 1 65 ? 9.852 -54.938 -63.344 1 94.06 65 ILE A CA 1
ATOM 513 C C . ILE A 1 65 ? 8.367 -55.281 -63.375 1 94.06 65 ILE A C 1
ATOM 515 O O . ILE A 1 65 ? 7.949 -56.156 -64.125 1 94.06 65 ILE A O 1
ATOM 519 N N . ALA A 1 66 ? 7.656 -54.625 -62.5 1 94.25 66 ALA A N 1
ATOM 520 C CA . ALA A 1 66 ? 6.219 -54.844 -62.438 1 94.25 66 ALA A CA 1
ATOM 521 C C . ALA A 1 66 ? 5.426 -53.656 -62.906 1 94.25 66 ALA A C 1
ATOM 523 O O . ALA A 1 66 ? 5.754 -52.5 -62.594 1 94.25 66 ALA A O 1
ATOM 524 N N . GLU A 1 67 ? 4.469 -53.906 -63.781 1 94.88 67 GLU A N 1
ATOM 525 C CA . GLU A 1 67 ? 3.455 -52.875 -64.125 1 94.88 67 GLU A CA 1
ATOM 526 C C . GLU A 1 67 ? 2.211 -53.062 -63.219 1 94.88 67 GLU A C 1
ATOM 528 O O . GLU A 1 67 ? 1.624 -54.156 -63.219 1 94.88 67 GLU A O 1
ATOM 533 N N . VAL A 1 68 ? 1.918 -52.031 -62.5 1 95.56 68 VAL A N 1
ATOM 534 C CA . VAL A 1 68 ? 0.825 -52.156 -61.562 1 95.56 68 VAL A CA 1
ATOM 535 C C . VAL A 1 68 ? -0.287 -51.156 -61.906 1 95.56 68 VAL A C 1
ATOM 537 O O . VAL A 1 68 ? -0.032 -50.125 -62.5 1 95.56 68 VAL A O 1
ATOM 540 N N . PHE A 1 69 ? -1.545 -51.531 -61.531 1 94.75 69 PHE A N 1
ATOM 541 C CA . PHE A 1 69 ? -2.734 -50.719 -61.781 1 94.75 69 PHE A CA 1
ATOM 542 C C . PHE A 1 69 ? -3.424 -50.344 -60.469 1 94.75 69 PHE A C 1
ATOM 544 O O . PHE A 1 69 ? -3.74 -51.219 -59.688 1 94.75 69 PHE A O 1
ATOM 551 N N . ASP A 1 70 ? -3.635 -49.094 -60.281 1 91.06 70 ASP A N 1
ATOM 552 C CA . ASP A 1 70 ? -4.234 -48.625 -59.031 1 91.06 70 ASP A CA 1
ATOM 553 C C . ASP A 1 70 ? -5.707 -48.281 -59.25 1 91.06 70 ASP A C 1
ATOM 555 O O . ASP A 1 70 ? -6.324 -47.625 -58.375 1 91.06 70 ASP A O 1
ATOM 559 N N . GLY A 1 71 ? -6.332 -48.719 -60.312 1 86.25 71 GLY A N 1
ATOM 560 C CA . GLY A 1 71 ? -7.723 -48.406 -60.594 1 86.25 71 GLY A CA 1
ATOM 561 C C . GLY A 1 71 ? -7.879 -47.219 -61.562 1 86.25 71 GLY A C 1
ATOM 562 O O . GLY A 1 71 ? -8.914 -47.094 -62.219 1 86.25 71 GLY A O 1
ATOM 563 N N . SER A 1 72 ? -6.883 -46.406 -61.656 1 88.19 72 SER A N 1
ATOM 564 C CA . SER A 1 72 ? -6.961 -45.219 -62.5 1 88.19 72 SER A CA 1
ATOM 565 C C . SER A 1 72 ? -5.762 -45.156 -63.469 1 88.19 72 SER A C 1
ATOM 567 O O . SER A 1 72 ? -5.914 -44.906 -64.625 1 88.19 72 SER A O 1
ATOM 569 N N . SER A 1 73 ? -4.609 -45.438 -62.875 1 89.44 73 SER A N 1
ATOM 570 C CA . SER A 1 73 ? -3.395 -45.312 -63.656 1 89.44 73 SER A CA 1
ATOM 571 C C . SER A 1 73 ? -2.475 -46.5 -63.469 1 89.44 73 SER A C 1
ATOM 573 O O . SER A 1 73 ? -2.625 -47.281 -62.531 1 89.44 73 SER A O 1
ATOM 575 N N . LYS A 1 74 ? -1.64 -46.656 -64.562 1 92.88 74 LYS A N 1
ATOM 576 C CA . LYS A 1 74 ? -0.625 -47.719 -64.5 1 92.88 74 LYS A CA 1
ATOM 577 C C . LYS A 1 74 ? 0.737 -47.125 -64.125 1 92.88 74 LYS A C 1
ATOM 579 O O . LYS A 1 74 ? 1.061 -46 -64.5 1 92.88 74 LYS A O 1
ATOM 584 N N . SER A 1 75 ? 1.372 -47.844 -63.25 1 92.31 75 SER A N 1
ATOM 585 C CA . SER A 1 75 ? 2.711 -47.406 -62.844 1 92.31 75 SER A CA 1
ATOM 586 C C . SER A 1 75 ? 3.689 -48.594 -62.875 1 92.31 75 SER A C 1
ATOM 588 O O . SER A 1 75 ? 3.283 -49.75 -62.781 1 92.31 75 SER A O 1
ATOM 590 N N . GLN A 1 76 ? 4.875 -48.188 -63.156 1 93 76 GLN A N 1
ATOM 591 C CA . GLN A 1 76 ? 5.941 -49.188 -63.188 1 93 76 GLN A CA 1
ATOM 592 C C . GLN A 1 76 ? 6.746 -49.188 -61.906 1 93 76 GLN A C 1
ATOM 594 O O . GLN A 1 76 ? 7.074 -48.125 -61.375 1 93 76 GLN A O 1
ATOM 599 N N . ILE A 1 77 ? 7.016 -50.375 -61.375 1 93.38 77 ILE A N 1
ATOM 600 C CA . ILE A 1 77 ? 7.754 -50.531 -60.125 1 93.38 77 ILE A CA 1
ATOM 601 C C . ILE A 1 77 ? 8.836 -51.594 -60.312 1 93.38 77 ILE A C 1
ATOM 603 O O . ILE A 1 77 ? 8.641 -52.594 -61 1 93.38 77 ILE A O 1
ATOM 607 N N . VAL A 1 78 ? 9.969 -51.25 -59.75 1 92.88 78 VAL A N 1
ATOM 608 C CA . VAL A 1 78 ? 11.031 -52.25 -59.688 1 92.88 78 VAL A CA 1
ATOM 609 C C . VAL A 1 78 ? 11.031 -52.938 -58.312 1 92.88 78 VAL A C 1
ATOM 611 O O . VAL A 1 78 ? 11.055 -52.25 -57.281 1 92.88 78 VAL A O 1
ATOM 614 N N . THR A 1 79 ? 10.883 -54.188 -58.25 1 90.88 79 THR A N 1
ATOM 615 C CA . THR A 1 79 ? 10.781 -54.875 -56.938 1 90.88 79 THR A CA 1
ATOM 616 C C . THR A 1 79 ? 11.711 -56.094 -56.906 1 90.88 79 THR A C 1
ATOM 618 O O . THR A 1 79 ? 11.992 -56.688 -57.938 1 90.88 79 THR A O 1
ATOM 621 N N . GLY A 1 80 ? 12.25 -56.344 -55.75 1 87.31 80 GLY A N 1
ATOM 622 C CA . GLY A 1 80 ? 13.039 -57.531 -55.5 1 87.31 80 GLY A CA 1
ATOM 623 C C . GLY A 1 80 ? 12.234 -58.656 -54.844 1 87.31 80 GLY A C 1
ATOM 624 O O . GLY A 1 80 ? 12.789 -59.688 -54.469 1 87.31 80 GLY A O 1
ATOM 625 N N . ALA A 1 81 ? 10.945 -58.5 -54.719 1 88.31 81 ALA A N 1
ATOM 626 C CA . ALA A 1 81 ? 10.102 -59.469 -54.031 1 88.31 81 ALA A CA 1
ATOM 627 C C . ALA A 1 81 ? 9.922 -60.75 -54.875 1 88.31 81 ALA A C 1
ATOM 629 O O . ALA A 1 81 ? 9.68 -60.656 -56.094 1 88.31 81 ALA A O 1
ATOM 630 N N . THR A 1 82 ? 10.008 -61.875 -54.25 1 87.88 82 THR A N 1
ATOM 631 C CA . THR A 1 82 ? 9.938 -63.125 -55 1 87.88 82 THR A CA 1
ATOM 632 C C . THR A 1 82 ? 8.57 -63.781 -54.812 1 87.88 82 THR A C 1
ATOM 634 O O . THR A 1 82 ? 8.227 -64.75 -55.5 1 87.88 82 THR A O 1
ATOM 637 N N . ASN A 1 83 ? 7.82 -63.25 -53.969 1 91.88 83 ASN A N 1
ATOM 638 C CA . ASN A 1 83 ? 6.562 -63.938 -53.656 1 91.88 83 ASN A CA 1
ATOM 639 C C . ASN A 1 83 ? 5.391 -63.281 -54.406 1 91.88 83 ASN A C 1
ATOM 641 O O . ASN A 1 83 ? 4.234 -63.531 -54.062 1 91.88 83 ASN A O 1
ATOM 645 N N . VAL A 1 84 ? 5.594 -62.5 -55.375 1 93.44 84 VAL A N 1
ATOM 646 C CA . VAL A 1 84 ? 4.52 -61.812 -56.094 1 93.44 84 VAL A CA 1
ATOM 647 C C . VAL A 1 84 ? 4.32 -62.469 -57.469 1 93.44 84 VAL A C 1
ATOM 649 O O . VAL A 1 84 ? 5.262 -63.031 -58.031 1 93.44 84 VAL A O 1
ATOM 652 N N . LYS A 1 85 ? 3.049 -62.5 -57.906 1 93.62 85 LYS A N 1
ATOM 653 C CA . LYS A 1 85 ? 2.676 -63 -59.219 1 93.62 85 LYS A CA 1
ATOM 654 C C . LYS A 1 85 ? 1.707 -62.062 -59.938 1 93.62 85 LYS A C 1
ATOM 656 O O . LYS A 1 85 ? 1.128 -61.188 -59.312 1 93.62 85 LYS A O 1
ATOM 661 N N . VAL A 1 86 ? 1.592 -62.375 -61.25 1 93.62 86 VAL A N 1
ATOM 662 C CA . VAL A 1 86 ? 0.659 -61.562 -62.031 1 93.62 86 VAL A CA 1
ATOM 663 C C . VAL A 1 86 ? -0.766 -61.781 -61.531 1 93.62 86 VAL A C 1
ATOM 665 O O . VAL A 1 86 ? -1.183 -62.938 -61.312 1 93.62 86 VAL A O 1
ATOM 668 N N . GLY A 1 87 ? -1.484 -60.688 -61.219 1 93.44 87 GLY A N 1
ATOM 669 C CA . GLY A 1 87 ? -2.85 -60.75 -60.719 1 93.44 87 GLY A CA 1
ATOM 670 C C . GLY A 1 87 ? -2.961 -60.5 -59.219 1 93.44 87 GLY A C 1
ATOM 671 O O . GLY A 1 87 ? -4.055 -60.25 -58.719 1 93.44 87 GLY A O 1
ATOM 672 N N . ASP A 1 88 ? -1.825 -60.438 -58.562 1 95.06 88 ASP A N 1
ATOM 673 C CA . ASP A 1 88 ? -1.831 -60.25 -57.125 1 95.06 88 ASP A CA 1
ATOM 674 C C . ASP A 1 88 ? -2.221 -58.812 -56.75 1 95.06 88 ASP A C 1
ATOM 676 O O . ASP A 1 88 ? -1.848 -57.875 -57.438 1 95.06 88 ASP A O 1
ATOM 680 N N . LEU A 1 89 ? -3.01 -58.719 -55.688 1 95.56 89 LEU A N 1
ATOM 681 C CA . LEU A 1 89 ? -3.273 -57.438 -55.031 1 95.56 89 LEU A CA 1
ATOM 682 C C . LEU A 1 89 ? -2.262 -57.188 -53.938 1 95.56 89 LEU A C 1
ATOM 684 O O . LEU A 1 89 ? -2.123 -57.969 -53 1 95.56 89 LEU A O 1
ATOM 688 N N . VAL A 1 90 ? -1.498 -56.031 -54.031 1 95.31 90 VAL A N 1
ATOM 689 C CA . VAL A 1 90 ? -0.44 -55.719 -53.094 1 95.31 90 VAL A CA 1
ATOM 690 C C . VAL A 1 90 ? -0.478 -54.25 -52.719 1 95.31 90 VAL A C 1
ATOM 692 O O . VAL A 1 90 ? -0.917 -53.406 -53.5 1 95.31 90 VAL A O 1
ATOM 695 N N . PRO A 1 91 ? -0.142 -54 -51.469 1 95.12 91 PRO A N 1
ATOM 696 C CA . PRO A 1 91 ? -0.015 -52.594 -51.094 1 95.12 91 PRO A CA 1
ATOM 697 C C . PRO A 1 91 ? 1.19 -51.906 -51.719 1 95.12 91 PRO A C 1
ATOM 699 O O . PRO A 1 91 ? 2.295 -52.438 -51.719 1 95.12 91 PRO A O 1
ATOM 702 N N . LEU A 1 92 ? 0.949 -50.75 -52.312 1 94.88 92 LEU A N 1
ATOM 703 C CA . LEU A 1 92 ? 1.983 -49.938 -52.938 1 94.88 92 LEU A CA 1
ATOM 704 C C . LEU A 1 92 ? 2.146 -48.594 -52.25 1 94.88 92 LEU A C 1
ATOM 706 O O . LEU A 1 92 ? 1.203 -47.812 -52.156 1 94.88 92 LEU A O 1
ATOM 710 N N . ALA A 1 93 ? 3.27 -48.406 -51.688 1 94.69 93 ALA A N 1
ATOM 711 C CA . ALA A 1 93 ? 3.607 -47.062 -51.156 1 94.69 93 ALA A CA 1
ATOM 712 C C . ALA A 1 93 ? 4.008 -46.125 -52.281 1 94.69 93 ALA A C 1
ATOM 714 O O . ALA A 1 93 ? 4.98 -46.375 -53 1 94.69 93 ALA A O 1
ATOM 715 N N . ILE A 1 94 ? 3.303 -45.094 -52.469 1 92.69 94 ILE A N 1
ATOM 716 C CA . ILE A 1 94 ? 3.564 -44.125 -53.531 1 92.69 94 ILE A CA 1
ATOM 717 C C . ILE A 1 94 ? 4.582 -43.094 -53.062 1 92.69 94 ILE A C 1
ATOM 719 O O . ILE A 1 94 ? 4.848 -42.969 -51.875 1 92.69 94 ILE A O 1
ATOM 723 N N . PRO A 1 95 ? 5.121 -42.438 -54.062 1 91.06 95 PRO A N 1
ATOM 724 C CA . PRO A 1 95 ? 6.082 -41.406 -53.688 1 91.06 95 PRO A CA 1
ATOM 725 C C . PRO A 1 95 ? 5.48 -40.375 -52.719 1 91.06 95 PRO A C 1
ATOM 727 O O . PRO A 1 95 ? 4.367 -39.906 -52.938 1 91.06 95 PRO A O 1
ATOM 730 N N . GLY A 1 96 ? 6.215 -40.125 -51.688 1 89.19 96 GLY A N 1
ATOM 731 C CA . GLY A 1 96 ? 5.727 -39.219 -50.656 1 89.19 96 GLY A CA 1
ATOM 732 C C . GLY A 1 96 ? 5.328 -39.938 -49.375 1 89.19 96 GLY A C 1
ATOM 733 O O . GLY A 1 96 ? 5.148 -39.312 -48.344 1 89.19 96 GLY A O 1
ATOM 734 N N . ALA A 1 97 ? 5.238 -41.25 -49.469 1 91.12 97 ALA A N 1
ATOM 735 C CA . ALA A 1 97 ? 4.863 -42.062 -48.312 1 91.12 97 ALA A CA 1
ATOM 736 C C . ALA A 1 97 ? 5.988 -42.094 -47.281 1 91.12 97 ALA A C 1
ATOM 738 O O . ALA A 1 97 ? 7.164 -42.188 -47.656 1 91.12 97 ALA A O 1
ATOM 739 N N . LYS A 1 98 ? 5.648 -41.875 -46.062 1 90.56 98 LYS A N 1
ATOM 740 C CA . LYS A 1 98 ? 6.609 -41.969 -44.969 1 90.56 98 LYS A CA 1
ATOM 741 C C . LYS A 1 98 ? 6.387 -43.25 -44.156 1 90.56 98 LYS A C 1
ATOM 743 O O . LYS A 1 98 ? 5.414 -43.344 -43.406 1 90.56 98 LYS A O 1
ATOM 748 N N . LEU A 1 99 ? 7.191 -44.219 -44.344 1 87.88 99 LEU A N 1
ATOM 749 C CA . LEU A 1 99 ? 7.105 -45.469 -43.625 1 87.88 99 LEU A CA 1
ATOM 750 C C . LEU A 1 99 ? 8.219 -45.594 -42.594 1 87.88 99 LEU A C 1
ATOM 752 O O . LEU A 1 99 ? 9.352 -45.938 -42.938 1 87.88 99 LEU A O 1
ATOM 756 N N . GLY A 1 100 ? 7.91 -45.25 -41.344 1 79.88 100 GLY A N 1
ATOM 757 C CA . GLY A 1 100 ? 8.922 -45.188 -40.312 1 79.88 100 GLY A CA 1
ATOM 758 C C . GLY A 1 100 ? 9.938 -44.062 -40.562 1 79.88 100 GLY A C 1
ATOM 759 O O . GLY A 1 100 ? 9.562 -42.906 -40.688 1 79.88 100 GLY A O 1
ATOM 760 N N . ASP A 1 101 ? 11.125 -44.594 -40.719 1 79.56 101 ASP A N 1
ATOM 761 C CA . ASP A 1 101 ? 12.188 -43.594 -40.906 1 79.56 101 ASP A CA 1
ATOM 762 C C . ASP A 1 101 ? 12.508 -43.438 -42.406 1 79.56 101 ASP A C 1
ATOM 764 O O . ASP A 1 101 ? 13.375 -42.656 -42.781 1 79.56 101 ASP A O 1
ATOM 768 N N . ARG A 1 102 ? 11.711 -44.094 -43.312 1 78 102 ARG A N 1
ATOM 769 C CA . ARG A 1 102 ? 12.023 -44.062 -44.75 1 78 102 ARG A CA 1
ATOM 770 C C . ARG A 1 102 ? 10.969 -43.281 -45.5 1 78 102 ARG A C 1
ATOM 772 O O . ARG A 1 102 ? 9.766 -43.5 -45.312 1 78 102 ARG A O 1
ATOM 779 N N . GLU A 1 103 ? 11.383 -42.469 -46.219 1 88.56 103 GLU A N 1
ATOM 780 C CA . GLU A 1 103 ? 10.523 -41.781 -47.188 1 88.56 103 GLU A CA 1
ATOM 781 C C . GLU A 1 103 ? 10.664 -42.375 -48.594 1 88.56 103 GLU A C 1
ATOM 783 O O . GLU A 1 103 ? 11.773 -42.531 -49.094 1 88.56 103 GLU A O 1
ATOM 788 N N . ILE A 1 104 ? 9.484 -42.719 -49.125 1 90.44 104 ILE A N 1
ATOM 789 C CA . ILE A 1 104 ? 9.477 -43.312 -50.469 1 90.44 104 ILE A CA 1
ATOM 790 C C . ILE A 1 104 ? 9.477 -42.25 -51.531 1 90.44 104 ILE A C 1
ATOM 792 O O . ILE A 1 104 ? 8.633 -41.344 -51.531 1 90.44 104 ILE A O 1
ATOM 796 N N . LEU A 1 105 ? 10.516 -42.25 -52.344 1 87.62 105 LEU A N 1
ATOM 797 C CA . LEU A 1 105 ? 10.656 -41.312 -53.438 1 87.62 105 LEU A CA 1
ATOM 798 C C . LEU A 1 105 ? 10.68 -42.031 -54.781 1 87.62 105 LEU A C 1
ATOM 800 O O . LEU A 1 105 ? 10.883 -43.25 -54.812 1 87.62 105 LEU A O 1
ATOM 804 N N . GLU A 1 106 ? 10.336 -41.219 -55.812 1 88.25 106 GLU A N 1
ATOM 805 C CA . GLU A 1 106 ? 10.539 -41.781 -57.156 1 88.25 106 GLU A CA 1
ATOM 806 C C . GLU A 1 106 ? 12.023 -42 -57.438 1 88.25 106 GLU A C 1
ATOM 808 O O . GLU A 1 106 ? 12.867 -41.188 -57.062 1 88.25 106 GLU A O 1
ATOM 813 N N . SER A 1 107 ? 12.328 -43.281 -57.844 1 84.31 107 SER A N 1
ATOM 814 C CA . SER A 1 107 ? 13.75 -43.562 -58.062 1 84.31 107 SER A CA 1
ATOM 815 C C . SER A 1 107 ? 13.977 -44.344 -59.344 1 84.31 107 SER A C 1
ATOM 817 O O . SER A 1 107 ? 13.016 -44.75 -60 1 84.31 107 SER A O 1
ATOM 819 N N . GLU A 1 108 ? 15.227 -44.219 -59.875 1 84.38 108 GLU A N 1
ATOM 820 C CA . GLU A 1 108 ? 15.672 -45 -61 1 84.38 108 GLU A CA 1
ATOM 821 C C . GLU A 1 108 ? 16.672 -46.094 -60.594 1 84.38 108 GLU A C 1
ATOM 823 O O . GLU A 1 108 ? 17.688 -45.812 -59.969 1 84.38 108 GLU A O 1
ATOM 828 N N . LEU A 1 109 ? 16.219 -47.312 -60.75 1 82.88 109 LEU A N 1
ATOM 829 C CA . LEU A 1 109 ? 17.109 -48.406 -60.406 1 82.88 109 LEU A CA 1
ATOM 830 C C . LEU A 1 109 ? 17.672 -49.062 -61.656 1 82.88 109 LEU A C 1
ATOM 832 O O . LEU A 1 109 ? 16.953 -49.75 -62.406 1 82.88 109 LEU A O 1
ATOM 836 N N . ARG A 1 110 ? 18.953 -48.938 -61.938 1 82.94 110 ARG A N 1
ATOM 837 C CA . ARG A 1 110 ? 19.688 -49.5 -63.062 1 82.94 110 ARG A CA 1
ATOM 838 C C . ARG A 1 110 ? 19.031 -49.156 -64.375 1 82.94 110 ARG A C 1
ATOM 840 O O . ARG A 1 110 ? 18.812 -50.031 -65.25 1 82.94 110 ARG A O 1
ATOM 847 N N . GLY A 1 111 ? 18.469 -47.938 -64.562 1 83.12 111 GLY A N 1
ATOM 848 C CA . GLY A 1 111 ? 17.984 -47.438 -65.812 1 83.12 111 GLY A CA 1
ATOM 849 C C . GLY A 1 111 ? 16.469 -47.531 -66 1 83.12 111 GLY A C 1
ATOM 850 O O . GLY A 1 111 ? 15.898 -47.094 -67 1 83.12 111 GLY A O 1
ATOM 851 N N . VAL A 1 112 ? 15.812 -48.219 -65 1 89.31 112 VAL A N 1
ATOM 852 C CA . VAL A 1 112 ? 14.359 -48.344 -65.125 1 89.31 112 VAL A CA 1
ATOM 853 C C . VAL A 1 112 ? 13.711 -47.562 -63.969 1 89.31 112 VAL A C 1
ATOM 855 O O . VAL A 1 112 ? 14.109 -47.656 -62.812 1 89.31 112 VAL A O 1
ATOM 858 N N . LYS A 1 113 ? 12.719 -46.75 -64.375 1 89.75 113 LYS A N 1
ATOM 859 C CA . LYS A 1 113 ? 12 -45.906 -63.406 1 89.75 113 LYS A CA 1
ATOM 860 C C . LYS A 1 113 ? 11.094 -46.75 -62.5 1 89.75 113 LYS A C 1
ATOM 862 O O . LYS A 1 113 ? 10.438 -47.688 -62.969 1 89.75 113 LYS A O 1
ATOM 867 N N . SER A 1 114 ? 11.172 -46.469 -61.188 1 91.25 114 SER A N 1
ATOM 868 C CA . SER A 1 114 ? 10.289 -47.094 -60.219 1 91.25 114 SER A CA 1
ATOM 869 C C . SER A 1 114 ? 9.461 -46.062 -59.469 1 91.25 114 SER A C 1
ATOM 871 O O . SER A 1 114 ? 10.016 -45.188 -58.781 1 91.25 114 SER A O 1
ATOM 873 N N . SER A 1 115 ? 8.156 -46.125 -59.594 1 90.94 115 SER A N 1
ATOM 874 C CA . SER A 1 115 ? 7.254 -45.125 -59.031 1 90.94 115 SER A CA 1
ATOM 875 C C . SER A 1 115 ? 6.656 -45.594 -57.719 1 90.94 115 SER A C 1
ATOM 877 O O . SER A 1 115 ? 5.48 -45.344 -57.438 1 90.94 115 SER A O 1
ATOM 879 N N . GLY A 1 116 ? 7.395 -46.344 -56.844 1 92.44 116 GLY A N 1
ATOM 880 C CA . GLY A 1 116 ? 6.902 -46.75 -55.531 1 92.44 116 GLY A CA 1
ATOM 881 C C . GLY A 1 116 ? 7.531 -48.062 -55.062 1 92.44 116 GLY A C 1
ATOM 882 O O . GLY A 1 116 ? 8.531 -48.5 -55.625 1 92.44 116 GLY A O 1
ATOM 883 N N . MET A 1 117 ? 6.926 -48.625 -53.938 1 91.69 117 MET A N 1
ATOM 884 C CA . MET A 1 117 ? 7.469 -49.844 -53.344 1 91.69 117 MET A CA 1
ATOM 885 C C . MET A 1 117 ? 6.352 -50.719 -52.781 1 91.69 117 MET A C 1
ATOM 887 O O . MET A 1 117 ? 5.438 -50.25 -52.125 1 91.69 117 MET A O 1
ATOM 891 N N . PHE A 1 118 ? 6.422 -52 -53.219 1 93.69 118 PHE A N 1
ATOM 892 C CA . PHE A 1 118 ? 5.516 -52.938 -52.562 1 93.69 118 PHE A CA 1
ATOM 893 C C . PHE A 1 118 ? 5.832 -53.094 -51.094 1 93.69 118 PHE A C 1
ATOM 895 O O . PHE A 1 118 ? 7 -53.031 -50.688 1 93.69 118 PHE A O 1
ATOM 902 N N . CYS A 1 119 ? 4.781 -53.188 -50.281 1 92.75 119 CYS A N 1
ATOM 903 C CA . CYS A 1 119 ? 5.008 -53.156 -48.844 1 92.75 119 CYS A CA 1
ATOM 904 C C . CYS A 1 119 ? 4.625 -54.5 -48.219 1 92.75 119 CYS A C 1
ATOM 906 O O . CYS A 1 119 ? 3.635 -55.094 -48.594 1 92.75 119 CYS A O 1
ATOM 908 N N . SER A 1 120 ? 5.465 -54.844 -47.25 1 91.06 120 SER A N 1
ATOM 909 C CA . SER A 1 120 ? 5.121 -55.938 -46.344 1 91.06 120 SER A CA 1
ATOM 910 C C . SER A 1 120 ? 4.383 -55.438 -45.125 1 91.06 120 SER A C 1
ATOM 912 O O . SER A 1 120 ? 4.297 -54.219 -44.875 1 91.06 120 SER A O 1
ATOM 914 N N . GLU A 1 121 ? 3.801 -56.344 -44.344 1 88.81 121 GLU A N 1
ATOM 915 C CA . GLU A 1 121 ? 3.115 -55.969 -43.125 1 88.81 121 GLU A CA 1
ATOM 916 C C . GLU A 1 121 ? 4.074 -55.312 -42.125 1 88.81 121 GLU A C 1
ATOM 918 O O . GLU A 1 121 ? 3.691 -54.375 -41.406 1 88.81 121 GLU A O 1
ATOM 923 N N . LYS A 1 122 ? 5.258 -55.75 -42.156 1 88.19 122 LYS A N 1
ATOM 924 C CA . LYS A 1 122 ? 6.273 -55.188 -41.281 1 88.19 122 LYS A CA 1
ATOM 925 C C . LYS A 1 122 ? 6.617 -53.75 -41.656 1 88.19 122 LYS A C 1
ATOM 927 O O . LYS A 1 122 ? 6.73 -52.875 -40.781 1 88.19 122 LYS A O 1
ATOM 932 N N . GLU A 1 123 ? 6.719 -53.562 -42.938 1 88.12 123 GLU A N 1
ATOM 933 C CA . GLU A 1 123 ? 7.047 -52.219 -43.406 1 88.12 123 GLU A CA 1
ATOM 934 C C . GLU A 1 123 ? 5.93 -51.25 -43.062 1 88.12 123 GLU A C 1
ATOM 936 O O . GLU A 1 123 ? 6.184 -50.031 -42.875 1 88.12 123 GLU A O 1
ATOM 941 N N . LEU A 1 124 ? 4.805 -51.812 -43 1 90.38 124 LEU A N 1
ATOM 942 C CA . LEU A 1 124 ? 3.656 -50.969 -42.688 1 90.38 124 LEU A CA 1
ATOM 943 C C . LEU A 1 124 ? 3.439 -50.938 -41.156 1 90.38 124 LEU A C 1
ATOM 945 O O . LEU A 1 124 ? 2.473 -50.344 -40.688 1 90.38 124 LEU A O 1
ATOM 949 N N . SER A 1 125 ? 4.27 -51.594 -40.375 1 85.88 125 SER A N 1
ATOM 950 C CA . SER A 1 125 ? 4.23 -51.625 -38.906 1 85.88 125 SER A CA 1
ATOM 951 C C . SER A 1 125 ? 2.939 -52.281 -38.406 1 85.88 125 SER A C 1
ATOM 953 O O . SER A 1 125 ? 2.365 -51.812 -37.406 1 85.88 125 SER A O 1
ATOM 955 N N . LEU A 1 126 ? 2.486 -53.188 -39.156 1 83.81 126 LEU A N 1
ATOM 956 C CA . LEU A 1 126 ? 1.275 -53.906 -38.781 1 83.81 126 LEU A CA 1
ATOM 957 C C . LEU A 1 126 ? 1.62 -55.188 -38.031 1 83.81 126 LEU A C 1
ATOM 959 O O . LEU A 1 126 ? 0.806 -55.719 -37.281 1 83.81 126 LEU A O 1
ATOM 963 N N . SER A 1 127 ? 2.742 -55.688 -38.438 1 78.75 127 SER A N 1
ATOM 964 C CA . SER A 1 127 ? 3.223 -56.875 -37.781 1 78.75 127 SER A CA 1
ATOM 965 C C . SER A 1 127 ? 4.734 -56.844 -37.562 1 78.75 127 SER A C 1
ATOM 967 O O . SER A 1 127 ? 5.434 -56.062 -38.25 1 78.75 127 SER A O 1
ATOM 969 N N . GLU A 1 128 ? 5.148 -57.562 -36.656 1 71.62 128 GLU A N 1
ATOM 970 C CA . GLU A 1 128 ? 6.586 -57.625 -36.438 1 71.62 128 GLU A CA 1
ATOM 971 C C . GLU A 1 128 ? 7.254 -58.656 -37.312 1 71.62 128 GLU A C 1
ATOM 973 O O . GLU A 1 128 ? 8.453 -58.562 -37.594 1 71.62 128 GLU A O 1
ATOM 978 N N . GLU A 1 129 ? 6.469 -59.625 -37.719 1 67.62 129 GLU A N 1
ATOM 979 C CA . GLU A 1 129 ? 7.07 -60.688 -38.531 1 67.62 129 GLU A CA 1
ATOM 980 C C . GLU A 1 129 ? 6.582 -60.625 -39.969 1 67.62 129 GLU A C 1
ATOM 982 O O . GLU A 1 129 ? 5.441 -60.219 -40.219 1 67.62 129 GLU A O 1
ATOM 987 N N . SER A 1 130 ? 7.289 -60.375 -41 1 68.31 130 SER A N 1
ATOM 988 C CA . SER A 1 130 ? 6.707 -60.5 -42.344 1 68.31 130 SER A CA 1
ATOM 989 C C . SER A 1 130 ? 7.703 -61.125 -43.312 1 68.31 130 SER A C 1
ATOM 991 O O . SER A 1 130 ? 8.898 -60.844 -43.25 1 68.31 130 SER A O 1
ATOM 993 N N . SER A 1 131 ? 7.145 -62.281 -43.812 1 72.19 131 SER A N 1
ATOM 994 C CA . SER A 1 131 ? 7.914 -62.906 -44.875 1 72.19 131 SER A CA 1
ATOM 995 C C . SER A 1 131 ? 7.449 -62.406 -46.25 1 72.19 131 SER A C 1
ATOM 997 O O . SER A 1 131 ? 6.438 -62.875 -46.781 1 72.19 131 SER A O 1
ATOM 999 N N . GLY A 1 132 ? 7.988 -61.281 -46.781 1 86.81 132 GLY A N 1
ATOM 1000 C CA . GLY A 1 132 ? 7.746 -60.844 -48.156 1 86.81 132 GLY A CA 1
ATOM 1001 C C . GLY A 1 132 ? 6.629 -59.812 -48.25 1 86.81 132 GLY A C 1
ATOM 1002 O O . GLY A 1 132 ? 6.129 -59.312 -47.25 1 86.81 132 GLY A O 1
ATOM 1003 N N . VAL A 1 133 ? 6.203 -59.5 -49.5 1 92.31 133 VAL A N 1
ATOM 1004 C CA . VAL A 1 133 ? 5.168 -58.531 -49.781 1 92.31 133 VAL A CA 1
ATOM 1005 C C . VAL A 1 133 ? 3.811 -59.031 -49.312 1 92.31 133 VAL A C 1
ATOM 1007 O O . VAL A 1 133 ? 3.514 -60.219 -49.438 1 92.31 133 VAL A O 1
ATOM 1010 N N . TRP A 1 134 ? 2.984 -58.219 -48.688 1 92.81 134 TRP A N 1
ATOM 1011 C CA . TRP A 1 134 ? 1.649 -58.562 -48.188 1 92.81 134 TRP A CA 1
ATOM 1012 C C . TRP A 1 134 ? 0.694 -58.781 -49.375 1 92.81 134 TRP A C 1
ATOM 1014 O O . TRP A 1 134 ? 0.362 -57.844 -50.094 1 92.81 134 TRP A O 1
ATOM 1024 N N . ILE A 1 135 ? 0.341 -60.031 -49.562 1 93.44 135 ILE A N 1
ATOM 1025 C CA . ILE A 1 135 ? -0.584 -60.375 -50.656 1 93.44 135 ILE A CA 1
ATOM 1026 C C . ILE A 1 135 ? -2.02 -60.312 -50.125 1 93.44 135 ILE A C 1
ATOM 1028 O O . ILE A 1 135 ? -2.373 -61.031 -49.188 1 93.44 135 ILE A O 1
ATOM 1032 N N . LEU A 1 136 ? -2.855 -59.531 -50.688 1 93.12 136 LEU A N 1
ATOM 1033 C CA . LEU A 1 136 ? -4.203 -59.281 -50.188 1 93.12 136 LEU A CA 1
ATOM 1034 C C . LEU A 1 136 ? -5.246 -60 -51.031 1 93.12 136 LEU A C 1
ATOM 1036 O O . LEU A 1 136 ? -6.434 -59.688 -50.969 1 93.12 136 LEU A O 1
ATOM 1040 N N . ASN A 1 137 ? -4.832 -61.031 -51.781 1 90.5 137 ASN A N 1
ATOM 1041 C CA . ASN A 1 137 ? -5.746 -61.75 -52.656 1 90.5 137 ASN A CA 1
ATOM 1042 C C . ASN A 1 137 ? -6.895 -62.375 -51.875 1 90.5 137 ASN A C 1
ATOM 1044 O O . ASN A 1 137 ? -6.672 -63.031 -50.844 1 90.5 137 ASN A O 1
ATOM 1048 N N . GLY A 1 138 ? -8.062 -62.125 -52.25 1 85.69 138 GLY A N 1
ATOM 1049 C CA . GLY A 1 138 ? -9.227 -62.812 -51.719 1 85.69 138 GLY A CA 1
ATOM 1050 C C . GLY A 1 138 ? -9.664 -62.25 -50.375 1 85.69 138 GLY A C 1
ATOM 1051 O O . GLY A 1 138 ? -10.602 -62.75 -49.75 1 85.69 138 GLY A O 1
ATOM 1052 N N . ILE A 1 139 ? -8.992 -61.312 -49.875 1 87.69 139 ILE A N 1
ATOM 1053 C CA . ILE A 1 139 ? -9.375 -60.719 -48.594 1 87.69 139 ILE A CA 1
ATOM 1054 C C . ILE A 1 139 ? -10.516 -59.719 -48.812 1 87.69 139 ILE A C 1
ATOM 1056 O O . ILE A 1 139 ? -10.461 -58.875 -49.719 1 87.69 139 ILE A O 1
ATOM 1060 N N . GLU A 1 140 ? -11.477 -59.875 -47.969 1 87 140 GLU A N 1
ATOM 1061 C CA . GLU A 1 140 ? -12.664 -59.031 -48.062 1 87 140 GLU A CA 1
ATOM 1062 C C . GLU A 1 140 ? -12.312 -57.562 -47.844 1 87 140 GLU A C 1
ATOM 1064 O O . GLU A 1 140 ? -11.602 -57.219 -46.906 1 87 140 GLU A O 1
ATOM 1069 N N . GLY A 1 141 ? -12.758 -56.719 -48.781 1 85.88 141 GLY A N 1
ATOM 1070 C CA . GLY A 1 141 ? -12.578 -55.281 -48.656 1 85.88 141 GLY A CA 1
ATOM 1071 C C . GLY A 1 141 ? -11.359 -54.781 -49.406 1 85.88 141 GLY A C 1
ATOM 1072 O O . GLY A 1 141 ? -11.188 -53.562 -49.562 1 85.88 141 GLY A O 1
ATOM 1073 N N . ALA A 1 142 ? -10.453 -55.688 -49.781 1 91.88 142 ALA A N 1
ATOM 1074 C CA . ALA A 1 142 ? -9.273 -55.25 -50.531 1 91.88 142 ALA A CA 1
ATOM 1075 C C . ALA A 1 142 ? -9.633 -54.906 -51.969 1 91.88 142 ALA A C 1
ATOM 1077 O O . ALA A 1 142 ? -9.836 -55.812 -52.812 1 91.88 142 ALA A O 1
ATOM 1078 N N . GLU A 1 143 ? -9.844 -53.656 -52.188 1 92.62 143 GLU A N 1
ATOM 1079 C CA . GLU A 1 143 ? -10.203 -53.156 -53.531 1 92.62 143 GLU A CA 1
ATOM 1080 C C . GLU A 1 143 ? -9.078 -52.344 -54.125 1 92.62 143 GLU A C 1
ATOM 1082 O O . GLU A 1 143 ? -8.375 -51.625 -53.406 1 92.62 143 GLU A O 1
ATOM 1087 N N . ILE A 1 144 ? -9.102 -52.469 -55.406 1 93.06 144 ILE A N 1
ATOM 1088 C CA . ILE A 1 144 ? -8.07 -51.719 -56.125 1 93.06 144 ILE A CA 1
ATOM 1089 C C . ILE A 1 144 ? -8.305 -50.219 -55.969 1 93.06 144 ILE A C 1
ATOM 1091 O O . ILE A 1 144 ? -9.43 -49.75 -56.125 1 93.06 144 ILE A O 1
ATOM 1095 N N . GLY A 1 145 ? -7.285 -49.531 -55.656 1 93.06 145 GLY A N 1
ATOM 1096 C CA . GLY A 1 145 ? -7.363 -48.094 -55.531 1 93.06 145 GLY A CA 1
ATOM 1097 C C . GLY A 1 145 ? -7.613 -47.625 -54.125 1 93.06 145 GLY A C 1
ATOM 1098 O O . GLY A 1 145 ? -7.348 -46.469 -53.781 1 93.06 145 GLY A O 1
ATOM 1099 N N . LYS A 1 146 ? -8.125 -48.406 -53.281 1 93.81 146 LYS A N 1
ATOM 1100 C CA . LYS A 1 146 ? -8.383 -48.094 -51.875 1 93.81 146 LYS A CA 1
ATOM 1101 C C . LYS A 1 146 ? -7.082 -48 -51.094 1 93.81 146 LYS A C 1
ATOM 1103 O O . LYS A 1 146 ? -6.121 -48.719 -51.375 1 93.81 146 LYS A O 1
ATOM 1108 N N . THR A 1 147 ? -7.039 -47.062 -50.156 1 94.81 147 THR A N 1
ATOM 1109 C CA . THR A 1 147 ? -5.84 -46.969 -49.344 1 94.81 147 THR A CA 1
ATOM 1110 C C . THR A 1 147 ? -5.836 -48.031 -48.25 1 94.81 147 THR A C 1
ATOM 1112 O O . THR A 1 147 ? -6.895 -48.5 -47.844 1 94.81 147 THR A O 1
ATOM 1115 N N . ILE A 1 148 ? -4.684 -48.344 -47.781 1 94.06 148 ILE A N 1
ATOM 1116 C CA . ILE A 1 148 ? -4.555 -49.281 -46.688 1 94.06 148 ILE A CA 1
ATOM 1117 C C . ILE A 1 148 ? -5.207 -48.75 -45.438 1 94.06 148 ILE A C 1
ATOM 1119 O O . ILE A 1 148 ? -5.797 -49.469 -44.656 1 94.06 148 ILE A O 1
ATOM 1123 N N . ARG A 1 149 ? -5.117 -47.469 -45.281 1 94.44 149 ARG A N 1
ATOM 1124 C CA . ARG A 1 149 ? -5.742 -46.844 -44.125 1 94.44 149 ARG A CA 1
ATOM 1125 C C . ARG A 1 149 ? -7.25 -47.062 -44.125 1 94.44 149 ARG A C 1
ATOM 1127 O O . ARG A 1 149 ? -7.824 -47.406 -43.094 1 94.44 149 ARG A O 1
ATOM 1134 N N . SER A 1 150 ? -7.828 -46.875 -45.219 1 94.5 150 SER A N 1
ATOM 1135 C CA . SER A 1 150 ? -9.266 -47.094 -45.375 1 94.5 150 SER A CA 1
ATOM 1136 C C . SER A 1 150 ? -9.602 -48.562 -45.25 1 94.5 150 SER A C 1
ATOM 1138 O O . SER A 1 150 ? -10.57 -48.938 -44.594 1 94.5 150 SER A O 1
ATOM 1140 N N . PHE A 1 151 ? -8.75 -49.406 -45.844 1 94.12 151 PHE A N 1
ATOM 1141 C CA . PHE A 1 151 ? -8.945 -50.875 -45.812 1 94.12 151 PHE A CA 1
ATOM 1142 C C . PHE A 1 151 ? -8.93 -51.375 -44.375 1 94.12 151 PHE A C 1
ATOM 1144 O O . PHE A 1 151 ? -9.734 -52.219 -44 1 94.12 151 PHE A O 1
ATOM 1151 N N . LEU A 1 152 ? -8.172 -50.781 -43.5 1 94.75 152 LEU A N 1
ATOM 1152 C CA . LEU A 1 152 ? -7.988 -51.25 -42.125 1 94.75 152 LEU A CA 1
ATOM 1153 C C . LEU A 1 152 ? -8.891 -50.469 -41.188 1 94.75 152 LEU A C 1
ATOM 1155 O O . LEU A 1 152 ? -8.828 -50.688 -39.969 1 94.75 152 LEU A O 1
ATOM 1159 N N . TYR A 1 153 ? -9.711 -49.531 -41.594 1 94.81 153 TYR A N 1
ATOM 1160 C CA . TYR A 1 153 ? -10.617 -48.719 -40.812 1 94.81 153 TYR A CA 1
ATOM 1161 C C . TYR A 1 153 ? -9.844 -47.781 -39.875 1 94.81 153 TYR A C 1
ATOM 1163 O O . TYR A 1 153 ? -10.227 -47.625 -38.719 1 94.81 153 TYR A O 1
ATOM 1171 N N . TYR A 1 154 ? -8.742 -47.219 -40.375 1 95.38 154 TYR A N 1
ATOM 1172 C CA . TYR A 1 154 ? -7.875 -46.406 -39.531 1 95.38 154 TYR A CA 1
ATOM 1173 C C . TYR A 1 154 ? -8.203 -44.938 -39.688 1 95.38 154 TYR A C 1
ATOM 1175 O O . TYR A 1 154 ? -7.648 -44.062 -39 1 95.38 154 TYR A O 1
ATOM 1183 N N . GLU A 1 155 ? -9.148 -44.562 -40.594 1 94.81 155 GLU A N 1
ATOM 1184 C CA . GLU A 1 155 ? -9.562 -43.156 -40.781 1 94.81 155 GLU A CA 1
ATOM 1185 C C . GLU A 1 155 ? -10.359 -42.656 -39.594 1 94.81 155 GLU A C 1
ATOM 1187 O O . GLU A 1 155 ? -11.586 -42.812 -39.562 1 94.81 155 GLU A O 1
ATOM 1192 N N . ASP A 1 156 ? -9.578 -42.094 -38.656 1 96.19 156 ASP A N 1
ATOM 1193 C CA . ASP A 1 156 ? -10.203 -41.688 -37.406 1 96.19 156 ASP A CA 1
ATOM 1194 C C . ASP A 1 156 ? -9.375 -40.594 -36.719 1 96.19 156 ASP A C 1
ATOM 1196 O O . ASP A 1 156 ? -8.227 -40.344 -37.094 1 96.19 156 ASP A O 1
ATOM 1200 N N . ILE A 1 157 ? -10.031 -39.844 -35.938 1 96.69 157 ILE A N 1
ATOM 1201 C CA . ILE A 1 157 ? -9.383 -38.875 -35.062 1 96.69 157 ILE A CA 1
ATOM 1202 C C . ILE A 1 157 ? -9.453 -39.375 -33.594 1 96.69 157 ILE A C 1
ATOM 1204 O O . ILE A 1 157 ? -10.531 -39.719 -33.125 1 96.69 157 ILE A O 1
ATOM 1208 N N . ILE A 1 158 ? -8.312 -39.469 -32.938 1 97.56 158 ILE A N 1
ATOM 1209 C CA . ILE A 1 158 ? -8.234 -40 -31.609 1 97.56 158 ILE A CA 1
ATOM 1210 C C . ILE A 1 158 ? -8.07 -38.875 -30.594 1 97.56 158 ILE A C 1
ATOM 1212 O O . ILE A 1 158 ? -7.207 -38 -30.766 1 97.56 158 ILE A O 1
ATOM 1216 N N . PHE A 1 159 ? -8.977 -38.844 -29.594 1 96.62 159 PHE A N 1
ATOM 1217 C CA . PHE A 1 159 ? -8.867 -37.906 -28.484 1 96.62 159 PHE A CA 1
ATOM 1218 C C . PHE A 1 159 ? -8.055 -38.531 -27.344 1 96.62 159 PHE A C 1
ATOM 1220 O O . PHE A 1 159 ? -8.367 -39.625 -26.875 1 96.62 159 PHE A O 1
ATOM 1227 N N . GLU A 1 160 ? -7.016 -37.906 -27 1 95.12 160 GLU A N 1
ATOM 1228 C CA . GLU A 1 160 ? -6.281 -38.281 -25.797 1 95.12 160 GLU A CA 1
ATOM 1229 C C . GLU A 1 160 ? -6.742 -37.469 -24.594 1 95.12 160 GLU A C 1
ATOM 1231 O O . GLU A 1 160 ? -6.426 -36.281 -24.469 1 95.12 160 GLU A O 1
ATOM 1236 N N . ILE A 1 161 ? -7.461 -38.125 -23.734 1 92.75 161 ILE A N 1
ATOM 1237 C CA . ILE A 1 161 ? -8.094 -37.469 -22.594 1 92.75 161 ILE A CA 1
ATOM 1238 C C . ILE A 1 161 ? -7.145 -37.469 -21.391 1 92.75 161 ILE A C 1
ATOM 1240 O O . ILE A 1 161 ? -6.488 -38.5 -21.141 1 92.75 161 ILE A O 1
ATOM 1244 N N . ASP A 1 162 ? -7.125 -36.344 -20.672 1 88.12 162 ASP A N 1
ATOM 1245 C CA . ASP A 1 162 ? -6.398 -36.281 -19.406 1 88.12 162 ASP A CA 1
ATOM 1246 C C . ASP A 1 162 ? -7.148 -37.031 -18.312 1 88.12 162 ASP A C 1
ATOM 1248 O O . ASP A 1 162 ? -8.195 -36.594 -17.844 1 88.12 162 ASP A O 1
ATOM 1252 N N . ASN A 1 163 ? -6.637 -38.062 -17.859 1 84.75 163 ASN A N 1
ATOM 1253 C CA . ASN A 1 163 ? -7.301 -38.938 -16.906 1 84.75 163 ASN A CA 1
ATOM 1254 C C . ASN A 1 163 ? -7.57 -38.219 -15.578 1 84.75 163 ASN A C 1
ATOM 1256 O O . ASN A 1 163 ? -8.531 -38.562 -14.883 1 84.75 163 ASN A O 1
ATOM 1260 N N . LYS A 1 164 ? -6.82 -37.25 -15.109 1 82.06 164 LYS A N 1
ATOM 1261 C CA . LYS A 1 164 ? -6.945 -36.562 -13.828 1 82.06 164 LYS A CA 1
ATOM 1262 C C . LYS A 1 164 ? -8.227 -35.719 -13.766 1 82.06 164 LYS A C 1
ATOM 1264 O O . LYS A 1 164 ? -8.797 -35.531 -12.688 1 82.06 164 LYS A O 1
ATOM 1269 N N . SER A 1 165 ? -8.539 -35.375 -14.977 1 85.25 165 SER A N 1
ATOM 1270 C CA . SER A 1 165 ? -9.68 -34.469 -15.055 1 85.25 165 SER A CA 1
ATOM 1271 C C . SER A 1 165 ? -11 -35.25 -14.938 1 85.25 165 SER A C 1
ATOM 1273 O O . SER A 1 165 ? -12.047 -34.625 -14.688 1 85.25 165 SER A O 1
ATOM 1275 N N . ILE A 1 166 ? -11 -36.531 -15.07 1 88.38 166 ILE A N 1
ATOM 1276 C CA . ILE A 1 166 ? -12.266 -37.25 -15.086 1 88.38 166 ILE A CA 1
ATOM 1277 C C . ILE A 1 166 ? -12.234 -38.375 -14.039 1 88.38 166 ILE A C 1
ATOM 1279 O O . ILE A 1 166 ? -13.008 -39.344 -14.125 1 88.38 166 ILE A O 1
ATOM 1283 N N . THR A 1 167 ? -11.406 -38.219 -13.109 1 86.19 167 THR A N 1
ATOM 1284 C CA . THR A 1 167 ? -11.234 -39.25 -12.094 1 86.19 167 THR A CA 1
ATOM 1285 C C . THR A 1 167 ? -12.516 -39.438 -11.289 1 86.19 167 THR A C 1
ATOM 1287 O O . THR A 1 167 ? -12.836 -40.562 -10.875 1 86.19 167 THR A O 1
ATOM 1290 N N . HIS A 1 168 ? -13.258 -38.531 -11.156 1 87.62 168 HIS A N 1
ATOM 1291 C CA . HIS A 1 168 ? -14.469 -38.594 -10.336 1 87.62 168 HIS A CA 1
ATOM 1292 C C . HIS A 1 168 ? -15.68 -39 -11.18 1 87.62 168 HIS A C 1
ATOM 1294 O O . HIS A 1 168 ? -16.781 -39.125 -10.656 1 87.62 168 HIS A O 1
ATOM 1300 N N . ARG A 1 169 ? -15.406 -39.188 -12.391 1 92.44 169 ARG A N 1
ATOM 1301 C CA . ARG A 1 169 ? -16.469 -39.531 -13.328 1 92.44 169 ARG A CA 1
ATOM 1302 C C . ARG A 1 169 ? -16.219 -40.875 -13.984 1 92.44 169 ARG A C 1
ATOM 1304 O O . ARG A 1 169 ? -15.805 -40.969 -15.141 1 92.44 169 ARG A O 1
ATOM 1311 N N . PRO A 1 170 ? -16.594 -41.938 -13.297 1 92.75 170 PRO A N 1
ATOM 1312 C CA . PRO A 1 170 ? -16.359 -43.281 -13.875 1 92.75 170 PRO A CA 1
ATOM 1313 C C . PRO A 1 170 ? -17.156 -43.5 -15.156 1 92.75 170 PRO A C 1
ATOM 1315 O O . PRO A 1 170 ? -16.75 -44.281 -16 1 92.75 170 PRO A O 1
ATOM 1318 N N . ASP A 1 171 ? -18.281 -42.844 -15.367 1 93.81 171 ASP A N 1
ATOM 1319 C CA . ASP A 1 171 ? -19.141 -43 -16.547 1 93.81 171 ASP A CA 1
ATOM 1320 C C . ASP A 1 171 ? -18.438 -42.5 -17.812 1 93.81 171 ASP A C 1
ATOM 1322 O O . ASP A 1 171 ? -18.797 -42.906 -18.922 1 93.81 171 ASP A O 1
ATOM 1326 N N . LEU A 1 172 ? -17.469 -41.688 -17.625 1 95.38 172 LEU A N 1
ATOM 1327 C CA . LEU A 1 172 ? -16.781 -41.094 -18.797 1 95.38 172 LEU A CA 1
ATOM 1328 C C . LEU A 1 172 ? -15.625 -41.969 -19.234 1 95.38 172 LEU A C 1
ATOM 1330 O O . LEU A 1 172 ? -14.977 -41.688 -20.234 1 95.38 172 LEU A O 1
ATOM 1334 N N . TRP A 1 173 ? -15.359 -43.062 -18.578 1 95.38 173 TRP A N 1
ATOM 1335 C CA . TRP A 1 173 ? -14.234 -43.938 -18.891 1 95.38 173 TRP A CA 1
ATOM 1336 C C . TRP A 1 173 ? -14.633 -44.969 -19.938 1 95.38 173 TRP A C 1
ATOM 1338 O O . TRP A 1 173 ? -14.266 -46.156 -19.828 1 95.38 173 TRP A O 1
ATOM 1348 N N . SER A 1 174 ? -15.461 -44.625 -20.844 1 96.94 174 SER A N 1
ATOM 1349 C CA . SER A 1 174 ? -15.898 -45.438 -21.953 1 96.94 174 SER A CA 1
ATOM 1350 C C . SER A 1 174 ? -16.328 -44.562 -23.141 1 96.94 174 SER A C 1
ATOM 1352 O O . SER A 1 174 ? -16.641 -43.375 -22.969 1 96.94 174 SER A O 1
ATOM 1354 N N . HIS A 1 175 ? -16.281 -45.156 -24.297 1 98.25 175 HIS A N 1
ATOM 1355 C CA . HIS A 1 175 ? -16.688 -44.438 -25.5 1 98.25 175 HIS A CA 1
ATOM 1356 C C . HIS A 1 175 ? -18.156 -44.031 -25.406 1 98.25 175 HIS A C 1
ATOM 1358 O O . HIS A 1 175 ? -18.516 -42.906 -25.734 1 98.25 175 HIS A O 1
ATOM 1364 N N . PHE A 1 176 ? -18.969 -44.844 -24.953 1 98.31 176 PHE A N 1
ATOM 1365 C CA . PHE A 1 176 ? -20.391 -44.531 -24.859 1 98.31 176 PHE A CA 1
ATOM 1366 C C . PHE A 1 176 ? -20.641 -43.469 -23.797 1 98.31 176 PHE A C 1
ATOM 1368 O O . PHE A 1 176 ? -21.406 -42.531 -24.031 1 98.31 176 PHE A O 1
ATOM 1375 N N . GLY A 1 177 ? -20.094 -43.719 -22.656 1 97.25 177 GLY A N 1
ATOM 1376 C CA . GLY A 1 177 ? -20.266 -42.719 -21.609 1 97.25 177 GLY A CA 1
ATOM 1377 C C . GLY A 1 177 ? -19.875 -41.312 -22.031 1 97.25 177 GLY A C 1
ATOM 1378 O O . GLY A 1 177 ? -20.578 -40.344 -21.75 1 97.25 177 GLY A O 1
ATOM 1379 N N . PHE A 1 178 ? -18.734 -41.219 -22.656 1 97.38 178 PHE A N 1
ATOM 1380 C CA . PHE A 1 178 ? -18.25 -39.938 -23.141 1 97.38 178 PHE A CA 1
ATOM 1381 C C . PHE A 1 178 ? -19.172 -39.375 -24.219 1 97.38 178 PHE A C 1
ATOM 1383 O O . PHE A 1 178 ? -19.5 -38.188 -24.203 1 97.38 178 PHE A O 1
ATOM 1390 N N . ALA A 1 179 ? -19.562 -40.25 -25.125 1 97.81 179 ALA A N 1
ATOM 1391 C CA . ALA A 1 179 ? -20.484 -39.844 -26.172 1 97.81 179 ALA A CA 1
ATOM 1392 C C . ALA A 1 179 ? -21.812 -39.344 -25.578 1 97.81 179 ALA A C 1
ATOM 1394 O O . ALA A 1 179 ? -22.391 -38.375 -26.078 1 97.81 179 ALA A O 1
ATOM 1395 N N . ARG A 1 180 ? -22.281 -39.969 -24.625 1 97.62 180 ARG A N 1
ATOM 1396 C CA . ARG A 1 180 ? -23.516 -39.594 -23.953 1 97.62 180 ARG A CA 1
ATOM 1397 C C . ARG A 1 180 ? -23.391 -38.188 -23.344 1 97.62 180 ARG A C 1
ATOM 1399 O O . ARG A 1 180 ? -24.297 -37.375 -23.469 1 97.62 180 ARG A O 1
ATOM 1406 N N . GLU A 1 181 ? -22.312 -37.969 -22.688 1 97.06 181 GLU A N 1
ATOM 1407 C CA . GLU A 1 181 ? -22.062 -36.625 -22.125 1 97.06 181 GLU A CA 1
ATOM 1408 C C . GLU A 1 181 ? -22.031 -35.562 -23.219 1 97.06 181 GLU A C 1
ATOM 1410 O O . GLU A 1 181 ? -22.656 -34.5 -23.062 1 97.06 181 GLU A O 1
ATOM 1415 N N . LEU A 1 182 ? -21.312 -35.875 -24.281 1 96.88 182 LEU A N 1
ATOM 1416 C CA . LEU A 1 182 ? -21.234 -34.906 -25.375 1 96.88 182 LEU A CA 1
ATOM 1417 C C . LEU A 1 182 ? -22.609 -34.688 -26 1 96.88 182 LEU A C 1
ATOM 1419 O O . LEU A 1 182 ? -22.953 -33.562 -26.375 1 96.88 182 LEU A O 1
ATOM 1423 N N . ALA A 1 183 ? -23.344 -35.75 -26.141 1 97.31 183 ALA A N 1
ATOM 1424 C CA . ALA A 1 183 ? -24.703 -35.625 -26.672 1 97.31 183 ALA A CA 1
ATOM 1425 C C . ALA A 1 183 ? -25.547 -34.688 -25.812 1 97.31 183 ALA A C 1
ATOM 1427 O O . ALA A 1 183 ? -26.266 -33.844 -26.359 1 97.31 183 ALA A O 1
ATOM 1428 N N . SER A 1 184 ? -25.422 -34.781 -24.547 1 96.69 184 SER A N 1
ATOM 1429 C CA . SER A 1 184 ? -26.156 -33.906 -23.625 1 96.69 184 SER A CA 1
ATOM 1430 C C . SER A 1 184 ? -25.703 -32.469 -23.75 1 96.69 184 SER A C 1
ATOM 1432 O O . SER A 1 184 ? -26.547 -31.547 -23.812 1 96.69 184 SER A O 1
ATOM 1434 N N . GLN A 1 185 ? -24.422 -32.281 -23.797 1 95.62 185 GLN A N 1
ATOM 1435 C CA . GLN A 1 185 ? -23.844 -30.938 -23.828 1 95.62 185 GLN A CA 1
ATOM 1436 C C . GLN A 1 185 ? -24.156 -30.25 -25.156 1 95.62 185 GLN A C 1
ATOM 1438 O O . GLN A 1 185 ? -24.344 -29.031 -25.203 1 95.62 185 GLN A O 1
ATOM 1443 N N . LEU A 1 186 ? -24.234 -31.078 -26.266 1 95.44 186 LEU A N 1
ATOM 1444 C CA . LEU A 1 186 ? -24.422 -30.516 -27.594 1 95.44 186 LEU A CA 1
ATOM 1445 C C . LEU A 1 186 ? -25.859 -30.656 -28.062 1 95.44 186 LEU A C 1
ATOM 1447 O O . LEU A 1 186 ? -26.188 -30.312 -29.203 1 95.44 186 LEU A O 1
ATOM 1451 N N . ARG A 1 187 ? -26.75 -31.203 -27.234 1 94.25 187 ARG A N 1
ATOM 1452 C CA . ARG A 1 187 ? -28.156 -31.422 -27.547 1 94.25 187 ARG A CA 1
ATOM 1453 C C . ARG A 1 187 ? -28.328 -32.281 -28.781 1 94.25 187 ARG A C 1
ATOM 1455 O O . ARG A 1 187 ? -29.062 -31.938 -29.703 1 94.25 187 ARG A O 1
ATOM 1462 N N . LEU A 1 188 ? -27.609 -33.375 -28.734 1 96.31 188 LEU A N 1
ATOM 1463 C CA . LEU A 1 188 ? -27.688 -34.375 -29.781 1 96.31 188 LEU A CA 1
ATOM 1464 C C . LEU A 1 188 ? -28.422 -35.625 -29.281 1 96.31 188 LEU A C 1
ATOM 1466 O O . LEU A 1 188 ? -28.391 -35.938 -28.094 1 96.31 188 LEU A O 1
ATOM 1470 N N . PRO A 1 189 ? -29.016 -36.312 -30.125 1 96.06 189 PRO A N 1
ATOM 1471 C CA . PRO A 1 189 ? -29.703 -37.562 -29.719 1 96.06 189 PRO A CA 1
ATOM 1472 C C . PRO A 1 189 ? -28.75 -38.75 -29.594 1 96.06 189 PRO A C 1
ATOM 1474 O O . PRO A 1 189 ? -27.688 -38.781 -30.219 1 96.06 189 PRO A O 1
ATOM 1477 N N . ILE A 1 190 ? -29.156 -39.688 -28.781 1 96.94 190 ILE A N 1
ATOM 1478 C CA . ILE A 1 190 ? -28.469 -40.969 -28.719 1 96.94 190 ILE A CA 1
ATOM 1479 C C . ILE A 1 190 ? -29.016 -41.906 -29.781 1 96.94 190 ILE A C 1
ATOM 1481 O O . ILE A 1 190 ? -30.219 -42.219 -29.797 1 96.94 190 ILE A O 1
ATOM 1485 N N . THR A 1 191 ? -28.188 -42.344 -30.641 1 96.56 191 THR A N 1
ATOM 1486 C CA . THR A 1 191 ? -28.609 -43.188 -31.75 1 96.56 191 THR A CA 1
ATOM 1487 C C . THR A 1 191 ? -28.5 -44.656 -31.391 1 96.56 191 THR A C 1
ATOM 1489 O O . THR A 1 191 ? -29.266 -45.5 -31.906 1 96.56 191 THR A O 1
ATOM 1492 N N . PHE A 1 192 ? -27.578 -45.031 -30.609 1 97.12 192 PHE A N 1
ATOM 1493 C CA . PHE A 1 192 ? -27.391 -46.438 -30.188 1 97.12 192 PHE A CA 1
ATOM 1494 C C . PHE A 1 192 ? -26.938 -46.469 -28.734 1 97.12 192 PHE A C 1
ATOM 1496 O O . PHE A 1 192 ? -25.953 -45.844 -28.344 1 97.12 192 PHE A O 1
ATOM 1503 N N . ASN A 1 193 ? -27.703 -47.188 -27.984 1 97.25 193 ASN A N 1
ATOM 1504 C CA . ASN A 1 193 ? -27.375 -47.438 -26.578 1 97.25 193 ASN A CA 1
ATOM 1505 C C . ASN A 1 193 ? -27.016 -48.906 -26.344 1 97.25 193 ASN A C 1
ATOM 1507 O O . ASN A 1 193 ? -27.891 -49.781 -26.344 1 97.25 193 ASN A O 1
ATOM 1511 N N . PRO A 1 194 ? -25.719 -49.125 -26.156 1 97.75 194 PRO A N 1
ATOM 1512 C CA . PRO A 1 194 ? -25.281 -50.5 -26.016 1 97.75 194 PRO A CA 1
ATOM 1513 C C . PRO A 1 194 ? -25.875 -51.188 -24.781 1 97.75 194 PRO A C 1
ATOM 1515 O O . PRO A 1 194 ? -25.953 -52.406 -24.703 1 97.75 194 PRO A O 1
ATOM 1518 N N . PHE A 1 195 ? -26.328 -50.469 -23.797 1 96.94 195 PHE A N 1
ATOM 1519 C CA . PHE A 1 195 ? -26.891 -51.031 -22.562 1 96.94 195 PHE A CA 1
ATOM 1520 C C . PHE A 1 195 ? -28.297 -51.531 -22.812 1 96.94 195 PHE A C 1
ATOM 1522 O O . PHE A 1 195 ? -28.859 -52.219 -21.953 1 96.94 195 PHE A O 1
ATOM 1529 N N . GLU A 1 196 ? -28.875 -51.281 -23.922 1 95.75 196 GLU A N 1
ATOM 1530 C CA . GLU A 1 196 ? -30.234 -51.719 -24.234 1 95.75 196 GLU A CA 1
ATOM 1531 C C . GLU A 1 196 ? -30.234 -52.844 -25.234 1 95.75 196 GLU A C 1
ATOM 1533 O O . GLU A 1 196 ? -31.281 -53.219 -25.797 1 95.75 196 GLU A O 1
ATOM 1538 N N . SER A 1 197 ? -29.062 -53.438 -25.391 1 95.88 197 SER A N 1
ATOM 1539 C CA . SER A 1 197 ? -28.969 -54.562 -26.297 1 95.88 197 SER A CA 1
ATOM 1540 C C . SER A 1 197 ? -29.766 -55.75 -25.766 1 95.88 197 SER A C 1
ATOM 1542 O O . SER A 1 197 ? -29.781 -56.031 -24.562 1 95.88 197 SER A O 1
ATOM 1544 N N . LEU A 1 198 ? -30.359 -56.469 -26.656 1 94.69 198 LEU A N 1
ATOM 1545 C CA . LEU A 1 198 ? -31.172 -57.625 -26.281 1 94.69 198 LEU A CA 1
ATOM 1546 C C . LEU A 1 198 ? -30.516 -58.938 -26.703 1 94.69 198 LEU A C 1
ATOM 1548 O O . LEU A 1 198 ? -29.703 -58.938 -27.641 1 94.69 198 LEU A O 1
ATOM 1552 N N . TRP A 1 199 ? -30.75 -60 -25.953 1 96.12 199 TRP A N 1
ATOM 1553 C CA . TRP A 1 199 ? -30.25 -61.344 -26.266 1 96.12 199 TRP A CA 1
ATOM 1554 C C . TRP A 1 199 ? -31.25 -62.406 -25.844 1 96.12 199 TRP A C 1
ATOM 1556 O O . TRP A 1 199 ? -31.875 -62.281 -24.781 1 96.12 199 TRP A O 1
ATOM 1566 N N . ASN A 1 200 ? -31.375 -63.438 -26.75 1 95.06 200 ASN A N 1
ATOM 1567 C CA . ASN A 1 200 ? -32.188 -64.562 -26.406 1 95.06 200 ASN A CA 1
ATOM 1568 C C . ASN A 1 200 ? -31.375 -65.688 -25.828 1 95.06 200 ASN A C 1
ATOM 1570 O O . ASN A 1 200 ? -30.703 -66.438 -26.562 1 95.06 200 ASN A O 1
ATOM 1574 N N . PHE A 1 201 ? -31.484 -66 -24.594 1 95.81 201 PHE A N 1
ATOM 1575 C CA . PHE A 1 201 ? -30.719 -67 -23.891 1 95.81 201 PHE A CA 1
ATOM 1576 C C . PHE A 1 201 ? -31.281 -68.375 -24.156 1 95.81 201 PHE A C 1
ATOM 1578 O O . PHE A 1 201 ? -32.5 -68.562 -24.359 1 95.81 201 PHE A O 1
ATOM 1585 N N . ASP A 1 202 ? -30.422 -69.375 -24.172 1 94.81 202 ASP A N 1
ATOM 1586 C CA . ASP A 1 202 ? -30.812 -70.75 -24.344 1 94.81 202 ASP A CA 1
ATOM 1587 C C . ASP A 1 202 ? -31.109 -71.438 -23 1 94.81 202 ASP A C 1
ATOM 1589 O O . ASP A 1 202 ? -30.172 -71.688 -22.234 1 94.81 202 ASP A O 1
ATOM 1593 N N . LEU A 1 203 ? -32.281 -71.812 -22.719 1 90.69 203 LEU A N 1
ATOM 1594 C CA . LEU A 1 203 ? -32.719 -72.312 -21.438 1 90.69 203 LEU A CA 1
ATOM 1595 C C . LEU A 1 203 ? -32.312 -73.75 -21.234 1 90.69 203 LEU A C 1
ATOM 1597 O O . LEU A 1 203 ? -32.344 -74.312 -20.109 1 90.69 203 LEU A O 1
ATOM 1601 N N . SER A 1 204 ? -31.828 -74.438 -22.297 1 90.94 204 SER A N 1
ATOM 1602 C CA . SER A 1 204 ? -31.469 -75.812 -22.203 1 90.94 204 SER A CA 1
ATOM 1603 C C . SER A 1 204 ? -30.031 -76 -21.75 1 90.94 204 SER A C 1
ATOM 1605 O O . SER A 1 204 ? -29.625 -77.125 -21.359 1 90.94 204 SER A O 1
ATOM 1607 N N . MET A 1 205 ? -29.359 -75 -21.688 1 91.25 205 MET A N 1
ATOM 1608 C CA . MET A 1 205 ? -27.938 -75.062 -21.359 1 91.25 205 MET A CA 1
ATOM 1609 C C . MET A 1 205 ? -27.719 -75.188 -19.859 1 91.25 205 MET A C 1
ATOM 1611 O O . MET A 1 205 ? -28.5 -74.625 -19.062 1 91.25 205 MET A O 1
ATOM 1615 N N . LYS A 1 206 ? -26.656 -75.938 -19.5 1 90.62 206 LYS A N 1
ATOM 1616 C CA . LYS A 1 206 ? -26.281 -76.062 -18.094 1 90.62 206 LYS A CA 1
ATOM 1617 C C . LYS A 1 206 ? -25.859 -74.688 -17.516 1 90.62 206 LYS A C 1
ATOM 1619 O O . LYS A 1 206 ? -25.047 -74 -18.109 1 90.62 206 LYS A O 1
ATOM 1624 N N . LEU A 1 207 ? -26.469 -74.438 -16.391 1 93.06 207 LEU A N 1
ATOM 1625 C CA . LEU A 1 207 ? -26.203 -73.125 -15.727 1 93.06 207 LEU A CA 1
ATOM 1626 C C . LEU A 1 207 ? -24.938 -73.25 -14.875 1 93.06 207 LEU A C 1
ATOM 1628 O O . LEU A 1 207 ? -24.688 -74.25 -14.234 1 93.06 207 LEU A O 1
ATOM 1632 N N . PRO A 1 208 ? -24.109 -72.188 -14.961 1 94.5 208 PRO A N 1
ATOM 1633 C CA . PRO A 1 208 ? -23 -72.125 -13.992 1 94.5 208 PRO A CA 1
ATOM 1634 C C . PRO A 1 208 ? -23.484 -71.812 -12.57 1 94.5 208 PRO A C 1
ATOM 1636 O O . PRO A 1 208 ? -24.609 -71.375 -12.375 1 94.5 208 PRO A O 1
ATOM 1639 N N . ARG A 1 209 ? -22.703 -72.188 -11.586 1 95.94 209 ARG A N 1
ATOM 1640 C CA . ARG A 1 209 ? -23.016 -71.875 -10.195 1 95.94 209 ARG A CA 1
ATOM 1641 C C . ARG A 1 209 ? -22.203 -70.688 -9.688 1 95.94 209 ARG A C 1
ATOM 1643 O O . ARG A 1 209 ? -20.984 -70.625 -9.906 1 95.94 209 ARG A O 1
ATOM 1650 N N . VAL A 1 210 ? -22.891 -69.75 -9.117 1 96.81 210 VAL A N 1
ATOM 1651 C CA . VAL A 1 210 ? -22.25 -68.562 -8.508 1 96.81 210 VAL A CA 1
ATOM 1652 C C . VAL A 1 210 ? -22.641 -68.5 -7.031 1 96.81 210 VAL A C 1
ATOM 1654 O O . VAL A 1 210 ? -23.828 -68.438 -6.695 1 96.81 210 VAL A O 1
ATOM 1657 N N . LEU A 1 211 ? -21.656 -68.438 -6.16 1 96.31 211 LEU A N 1
ATOM 1658 C CA . LEU A 1 211 ? -21.922 -68.312 -4.73 1 96.31 211 LEU A CA 1
ATOM 1659 C C . LEU A 1 211 ? -22.047 -66.875 -4.32 1 96.31 211 LEU A C 1
ATOM 1661 O O . LEU A 1 211 ? -21.109 -66.062 -4.488 1 96.31 211 LEU A O 1
ATOM 1665 N N . GLU A 1 212 ? -23.234 -66.562 -3.824 1 94.94 212 GLU A N 1
ATOM 1666 C CA . GLU A 1 212 ? -23.5 -65.188 -3.432 1 94.94 212 GLU A CA 1
ATOM 1667 C C . GLU A 1 212 ? -22.828 -64.875 -2.105 1 94.94 212 GLU A C 1
ATOM 1669 O O . GLU A 1 212 ? -22.875 -65.625 -1.159 1 94.94 212 GLU A O 1
ATOM 1674 N N . ASN A 1 213 ? -22.078 -63.719 -2.104 1 92.75 213 ASN A N 1
ATOM 1675 C CA . ASN A 1 213 ? -21.547 -63.156 -0.877 1 92.75 213 ASN A CA 1
ATOM 1676 C C . ASN A 1 213 ? -21.469 -61.625 -0.97 1 92.75 213 ASN A C 1
ATOM 1678 O O . ASN A 1 213 ? -21.938 -61.031 -1.943 1 92.75 213 ASN A O 1
ATOM 1682 N N . GLN A 1 214 ? -20.922 -61.031 0.066 1 93.06 214 GLN A N 1
ATOM 1683 C CA . GLN A 1 214 ? -20.953 -59.594 0.147 1 93.06 214 GLN A CA 1
ATOM 1684 C C . GLN A 1 214 ? -19.656 -58.969 -0.375 1 93.06 214 GLN A C 1
ATOM 1686 O O . GLN A 1 214 ? -19.453 -57.75 -0.27 1 93.06 214 GLN A O 1
ATOM 1691 N N . ASN A 1 215 ? -18.844 -59.781 -1.003 1 94.44 215 ASN A N 1
ATOM 1692 C CA . ASN A 1 215 ? -17.531 -59.312 -1.404 1 94.44 215 ASN A CA 1
ATOM 1693 C C . ASN A 1 215 ? -17.562 -58.625 -2.775 1 94.44 215 ASN A C 1
ATOM 1695 O O . ASN A 1 215 ? -16.578 -58.031 -3.211 1 94.44 215 ASN A O 1
ATOM 1699 N N . ALA A 1 216 ? -18.641 -58.688 -3.439 1 95.56 216 ALA A N 1
ATOM 1700 C CA . ALA A 1 216 ? -18.859 -58 -4.711 1 95.56 216 ALA A CA 1
ATOM 1701 C C . ALA A 1 216 ? -20.234 -57.312 -4.73 1 95.56 216 ALA A C 1
ATOM 1703 O O . ALA A 1 216 ? -21.172 -57.781 -4.105 1 95.56 216 ALA A O 1
ATOM 1704 N N . HIS A 1 217 ? -20.281 -56.219 -5.32 1 95.31 217 HIS A N 1
ATOM 1705 C CA . HIS A 1 217 ? -21.562 -55.562 -5.461 1 95.31 217 HIS A CA 1
ATOM 1706 C C . HIS A 1 217 ? -22.5 -56.312 -6.395 1 95.31 217 HIS A C 1
ATOM 1708 O O . HIS A 1 217 ? -23.703 -56.375 -6.16 1 95.31 217 HIS A O 1
ATOM 1714 N N . SER A 1 218 ? -21.891 -56.75 -7.422 1 97.06 218 SER A N 1
ATOM 1715 C CA . SER A 1 218 ? -22.609 -57.562 -8.406 1 97.06 218 SER A CA 1
ATOM 1716 C C . SER A 1 218 ? -21.688 -58.562 -9.07 1 97.06 218 SER A C 1
ATOM 1718 O O . SER A 1 218 ? -20.516 -58.281 -9.312 1 97.06 218 SER A O 1
ATOM 1720 N N . TYR A 1 219 ? -22.188 -59.812 -9.281 1 97.94 219 TYR A N 1
ATOM 1721 C CA . TYR A 1 219 ? -21.438 -60.875 -9.961 1 97.94 219 TYR A CA 1
ATOM 1722 C C . TYR A 1 219 ? -22.375 -61.781 -10.734 1 97.94 219 TYR A C 1
ATOM 1724 O O . TYR A 1 219 ? -23.203 -62.5 -10.148 1 97.94 219 TYR A O 1
ATOM 1732 N N . TYR A 1 220 ? -22.219 -61.781 -12.031 1 98.06 220 TYR A N 1
ATOM 1733 C CA . TYR A 1 220 ? -23.016 -62.625 -12.898 1 98.06 220 TYR A CA 1
ATOM 1734 C C . TYR A 1 220 ? -22.109 -63.469 -13.812 1 98.06 220 TYR A C 1
ATOM 1736 O O . TYR A 1 220 ? -21.047 -63 -14.234 1 98.06 220 TYR A O 1
ATOM 1744 N N . ALA A 1 221 ? -22.484 -64.688 -14.094 1 98 221 ALA A N 1
ATOM 1745 C CA . ALA A 1 221 ? -21.766 -65.562 -15 1 98 221 ALA A CA 1
ATOM 1746 C C . ALA A 1 221 ? -22.719 -66.25 -15.969 1 98 221 ALA A C 1
ATOM 1748 O O . ALA A 1 221 ? -23.859 -66.562 -15.617 1 98 221 ALA A O 1
ATOM 1749 N N . SER A 1 222 ? -22.297 -66.438 -17.141 1 97.88 222 SER A N 1
ATOM 1750 C CA . SER A 1 222 ? -23.047 -67.125 -18.172 1 97.88 222 SER A CA 1
ATOM 1751 C C . SER A 1 222 ? -22.156 -68.125 -18.922 1 97.88 222 SER A C 1
ATOM 1753 O O . SER A 1 222 ? -21 -67.812 -19.234 1 97.88 222 SER A O 1
ATOM 1755 N N . SER A 1 223 ? -22.656 -69.375 -19.141 1 97.44 223 SER A N 1
ATOM 1756 C CA . SER A 1 223 ? -21.953 -70.312 -19.938 1 97.44 223 SER A CA 1
ATOM 1757 C C . SER A 1 223 ? -22.234 -70.125 -21.422 1 97.44 223 SER A C 1
ATOM 1759 O O . SER A 1 223 ? -23.391 -69.938 -21.812 1 97.44 223 SER A O 1
ATOM 1761 N N . ILE A 1 224 ? -21.266 -70.25 -22.25 1 97.69 224 ILE A N 1
ATOM 1762 C CA . ILE A 1 224 ? -21.391 -70 -23.672 1 97.69 224 ILE A CA 1
ATOM 1763 C C . ILE A 1 224 ? -20.766 -71.188 -24.438 1 97.69 224 ILE A C 1
ATOM 1765 O O . ILE A 1 224 ? -19.625 -71.562 -24.156 1 97.69 224 ILE A O 1
ATOM 1769 N N . CYS A 1 225 ? -21.469 -71.75 -25.391 1 96.31 225 CYS A N 1
ATOM 1770 C CA . CYS A 1 225 ? -20.969 -72.875 -26.188 1 96.31 225 CYS A CA 1
ATOM 1771 C C . CYS A 1 225 ? -20.938 -72.5 -27.672 1 96.31 225 CYS A C 1
ATOM 1773 O O . CYS A 1 225 ? -21.469 -71.438 -28.078 1 96.31 225 CYS A O 1
ATOM 1775 N N . GLU A 1 226 ? -20.234 -73.312 -28.453 1 95.12 226 GLU A N 1
ATOM 1776 C CA . GLU A 1 226 ? -20.078 -73.188 -29.891 1 95.12 226 GLU A CA 1
ATOM 1777 C C . GLU A 1 226 ? -19.266 -71.938 -30.234 1 95.12 226 GLU A C 1
ATOM 1779 O O . GLU A 1 226 ? -19.656 -71.188 -31.094 1 95.12 226 GLU A O 1
ATOM 1784 N N . VAL A 1 227 ? -18.234 -71.875 -29.469 1 95.44 227 VAL A N 1
ATOM 1785 C CA . VAL A 1 227 ? -17.328 -70.75 -29.703 1 95.44 227 VAL A CA 1
ATOM 1786 C C . VAL A 1 227 ? -16.109 -71.25 -30.484 1 95.44 227 VAL A C 1
ATOM 1788 O O . VAL A 1 227 ? -15.625 -72.375 -30.25 1 95.44 227 VAL A O 1
ATOM 1791 N N . PHE A 1 228 ? -15.617 -70.438 -31.438 1 94.56 228 PHE A N 1
ATOM 1792 C CA . PHE A 1 228 ? -14.398 -70.688 -32.188 1 94.56 228 PHE A CA 1
ATOM 1793 C C . PHE A 1 228 ? -13.383 -69.562 -31.984 1 94.56 228 PHE A C 1
ATOM 1795 O O . PHE A 1 228 ? -13.719 -68.375 -32.125 1 94.56 228 PHE A O 1
ATOM 1802 N N . VAL A 1 229 ? -12.227 -70 -31.594 1 95.94 229 VAL A N 1
ATOM 1803 C CA . VAL A 1 229 ? -11.188 -69 -31.359 1 95.94 229 VAL A CA 1
ATOM 1804 C C . VAL A 1 229 ? -10.414 -68.75 -32.656 1 95.94 229 VAL A C 1
ATOM 1806 O O . VAL A 1 229 ? -9.656 -69.562 -33.125 1 95.94 229 VAL A O 1
ATOM 1809 N N . ILE A 1 230 ? -10.641 -67.562 -33.219 1 95.31 230 ILE A N 1
ATOM 1810 C CA . ILE A 1 230 ? -10.016 -67.125 -34.469 1 95.31 230 ILE A CA 1
ATOM 1811 C C . ILE A 1 230 ? -9.57 -65.688 -34.312 1 95.31 230 ILE A C 1
ATOM 1813 O O . ILE A 1 230 ? -9.859 -65.062 -33.312 1 95.31 230 ILE A O 1
ATOM 1817 N N . PRO A 1 231 ? -8.797 -65.25 -35.281 1 93.25 231 PRO A N 1
ATOM 1818 C CA . PRO A 1 231 ? -8.453 -63.844 -35.219 1 93.25 231 PRO A CA 1
ATOM 1819 C C . PRO A 1 231 ? -9.688 -62.938 -35.344 1 93.25 231 PRO A C 1
ATOM 1821 O O . PRO A 1 231 ? -10.633 -63.25 -36.062 1 93.25 231 PRO A O 1
ATOM 1824 N N . SER A 1 232 ? -9.648 -61.875 -34.625 1 96.12 232 SER A N 1
ATOM 1825 C CA . SER A 1 232 ? -10.773 -60.938 -34.625 1 96.12 232 SER A CA 1
ATOM 1826 C C . SER A 1 232 ? -10.992 -60.312 -36 1 96.12 232 SER A C 1
ATOM 1828 O O . SER A 1 232 ? -10.055 -60.188 -36.781 1 96.12 232 SER A O 1
ATOM 1830 N N . LYS A 1 233 ? -12.227 -59.875 -36.219 1 95.44 233 LYS A N 1
ATOM 1831 C CA . LYS A 1 233 ? -12.547 -59.125 -37.438 1 95.44 233 LYS A CA 1
ATOM 1832 C C . LYS A 1 233 ? -11.836 -57.781 -37.469 1 95.44 233 LYS A C 1
ATOM 1834 O O . LYS A 1 233 ? -11.523 -57.219 -36.406 1 95.44 233 LYS A O 1
ATOM 1839 N N . ARG A 1 234 ? -11.641 -57.281 -38.625 1 93.88 234 ARG A N 1
ATOM 1840 C CA . ARG A 1 234 ? -10.828 -56.094 -38.844 1 93.88 234 ARG A CA 1
ATOM 1841 C C . ARG A 1 234 ? -11.406 -54.875 -38.094 1 93.88 234 ARG A C 1
ATOM 1843 O O . ARG A 1 234 ? -10.656 -54.094 -37.5 1 93.88 234 ARG A O 1
ATOM 1850 N N . LYS A 1 235 ? -12.664 -54.75 -38.125 1 94.06 235 LYS A N 1
ATOM 1851 C CA . LYS A 1 235 ? -13.312 -53.625 -37.438 1 94.06 235 LYS A CA 1
ATOM 1852 C C . LYS A 1 235 ? -13 -53.625 -35.969 1 94.06 235 LYS A C 1
ATOM 1854 O O . LYS A 1 235 ? -12.719 -52.562 -35.375 1 94.06 235 LYS A O 1
ATOM 1859 N N . PHE A 1 236 ? -13.031 -54.812 -35.344 1 96.94 236 PHE A N 1
ATOM 1860 C CA . PHE A 1 236 ? -12.727 -54.969 -33.938 1 96.94 236 PHE A CA 1
ATOM 1861 C C . PHE A 1 236 ? -11.25 -54.656 -33.656 1 96.94 236 PHE A C 1
ATOM 1863 O O . PHE A 1 236 ? -10.922 -53.969 -32.719 1 96.94 236 PHE A O 1
ATOM 1870 N N . GLN A 1 237 ? -10.438 -55.156 -34.531 1 95.94 237 GLN A N 1
ATOM 1871 C CA . GLN A 1 237 ? -9.008 -54.938 -34.375 1 95.94 237 GLN A CA 1
ATOM 1872 C C . GLN A 1 237 ? -8.68 -53.438 -34.469 1 95.94 237 GLN A C 1
ATOM 1874 O O . GLN A 1 237 ? -7.938 -52.938 -33.625 1 95.94 237 GLN A O 1
ATOM 1879 N N . SER A 1 238 ? -9.25 -52.812 -35.406 1 96.19 238 SER A N 1
ATOM 1880 C CA . SER A 1 238 ? -9.008 -51.375 -35.594 1 96.19 238 SER A CA 1
ATOM 1881 C C . SER A 1 238 ? -9.391 -50.562 -34.375 1 96.19 238 SER A C 1
ATOM 1883 O O . SER A 1 238 ? -8.617 -49.719 -33.906 1 96.19 238 SER A O 1
ATOM 1885 N N . ARG A 1 239 ? -10.508 -50.812 -33.812 1 97.25 239 ARG A N 1
ATOM 1886 C CA . ARG A 1 239 ? -11.008 -50.062 -32.688 1 97.25 239 ARG A CA 1
ATOM 1887 C C . ARG A 1 239 ? -10.125 -50.281 -31.453 1 97.25 239 ARG A C 1
ATOM 1889 O O . ARG A 1 239 ? -9.812 -49.312 -30.734 1 97.25 239 ARG A O 1
ATOM 1896 N N . LEU A 1 240 ? -9.711 -51.469 -31.234 1 97.44 240 LEU A N 1
ATOM 1897 C CA . LEU A 1 240 ? -8.836 -51.75 -30.109 1 97.44 240 LEU A CA 1
ATOM 1898 C C . LEU A 1 240 ? -7.469 -51.125 -30.297 1 97.44 240 LEU A C 1
ATOM 1900 O O . LEU A 1 240 ? -6.938 -50.5 -29.375 1 97.44 240 LEU A O 1
ATOM 1904 N N . GLN A 1 241 ? -6.969 -51.188 -31.484 1 95.56 241 GLN A N 1
ATOM 1905 C CA . GLN A 1 241 ? -5.656 -50.625 -31.781 1 95.56 241 GLN A CA 1
ATOM 1906 C C . GLN A 1 241 ? -5.668 -49.094 -31.641 1 95.56 241 GLN A C 1
ATOM 1908 O O . GLN A 1 241 ? -4.723 -48.531 -31.125 1 95.56 241 GLN A O 1
ATOM 1913 N N . LYS A 1 242 ? -6.715 -48.562 -32.094 1 96.25 242 LYS A N 1
ATOM 1914 C CA . LYS A 1 242 ? -6.859 -47.125 -32 1 96.25 242 LYS A CA 1
ATOM 1915 C C . LYS A 1 242 ? -6.816 -46.656 -30.531 1 96.25 242 LYS A C 1
ATOM 1917 O O . LYS A 1 242 ? -6.41 -45.531 -30.25 1 96.25 242 LYS A O 1
ATOM 1922 N N . CYS A 1 243 ? -7.219 -47.531 -29.688 1 96.44 243 CYS A N 1
ATOM 1923 C CA . CYS A 1 243 ? -7.27 -47.188 -28.266 1 96.44 243 CYS A CA 1
ATOM 1924 C C . CYS A 1 243 ? -6.023 -47.688 -27.547 1 96.44 243 CYS A C 1
ATOM 1926 O O . CYS A 1 243 ? -5.938 -47.625 -26.312 1 96.44 243 CYS A O 1
ATOM 1928 N N . GLY A 1 244 ? -5.137 -48.281 -28.312 1 92.69 244 GLY A N 1
ATOM 1929 C CA . GLY A 1 244 ? -3.863 -48.688 -27.75 1 92.69 244 GLY A CA 1
ATOM 1930 C C . GLY A 1 244 ? -3.932 -50.062 -27.078 1 92.69 244 GLY A C 1
ATOM 1931 O O . GLY A 1 244 ? -3.094 -50.406 -26.25 1 92.69 244 GLY A O 1
ATOM 1932 N N . ILE A 1 245 ? -4.902 -50.781 -27.312 1 94.88 245 ILE A N 1
ATOM 1933 C CA . ILE A 1 245 ? -5.055 -52.125 -26.75 1 94.88 245 ILE A CA 1
ATOM 1934 C C . ILE A 1 245 ? -4.566 -53.156 -27.75 1 94.88 245 ILE A C 1
ATOM 1936 O O . ILE A 1 245 ? -4.859 -53.094 -28.938 1 94.88 245 ILE A O 1
ATOM 1940 N N . ARG A 1 246 ? -3.812 -54.156 -27.297 1 92.44 246 ARG A N 1
ATOM 1941 C CA . ARG A 1 246 ? -3.283 -55.219 -28.125 1 92.44 246 ARG A CA 1
ATOM 1942 C C . ARG A 1 246 ? -4.387 -56.188 -28.531 1 92.44 246 ARG A C 1
ATOM 1944 O O . ARG A 1 246 ? -5.211 -56.594 -27.703 1 92.44 246 ARG A O 1
ATOM 1951 N N . VAL A 1 247 ? -4.348 -56.531 -29.781 1 94.5 247 VAL A N 1
ATOM 1952 C CA . VAL A 1 247 ? -5.324 -57.5 -30.312 1 94.5 247 VAL A CA 1
ATOM 1953 C C . VAL A 1 247 ? -4.867 -58.906 -30.016 1 94.5 247 VAL A C 1
ATOM 1955 O O . VAL A 1 247 ? -3.691 -59.25 -30.203 1 94.5 247 VAL A O 1
ATOM 1958 N N . ILE A 1 248 ? -5.758 -59.812 -29.609 1 94.5 248 ILE A N 1
ATOM 1959 C CA . ILE A 1 248 ? -5.398 -61.156 -29.25 1 94.5 248 ILE A CA 1
ATOM 1960 C C . ILE A 1 248 ? -6.203 -62.156 -30.078 1 94.5 248 ILE A C 1
ATOM 1962 O O . ILE A 1 248 ? -5.668 -62.781 -31 1 94.5 248 ILE A O 1
ATOM 1966 N N . ASN A 1 249 ? -7.48 -62.406 -29.828 1 96.19 249 ASN A N 1
ATOM 1967 C CA . ASN A 1 249 ? -8.383 -63.25 -30.594 1 96.19 249 ASN A CA 1
ATOM 1968 C C . ASN A 1 249 ? -9.828 -62.781 -30.5 1 96.19 249 ASN A C 1
ATOM 1970 O O . ASN A 1 249 ? -10.125 -61.844 -29.766 1 96.19 249 ASN A O 1
ATOM 1974 N N . ASN A 1 250 ? -10.703 -63.375 -31.234 1 97.12 250 ASN A N 1
ATOM 1975 C CA . ASN A 1 250 ? -12.07 -62.906 -31.391 1 97.12 250 ASN A CA 1
ATOM 1976 C C . ASN A 1 250 ? -12.852 -63.031 -30.078 1 97.12 250 ASN A C 1
ATOM 1978 O O . ASN A 1 250 ? -13.891 -62.375 -29.906 1 97.12 250 ASN A O 1
ATOM 1982 N N . VAL A 1 251 ? -12.391 -63.75 -29.125 1 97.25 251 VAL A N 1
ATOM 1983 C CA . VAL A 1 251 ? -13.102 -63.938 -27.859 1 97.25 251 VAL A CA 1
ATOM 1984 C C . VAL A 1 251 ? -12.57 -62.938 -26.828 1 97.25 251 VAL A C 1
ATOM 1986 O O . VAL A 1 251 ? -13.328 -62.094 -26.328 1 97.25 251 VAL A O 1
ATOM 1989 N N . VAL A 1 252 ? -11.281 -62.938 -26.609 1 96.56 252 VAL A N 1
ATOM 1990 C CA . VAL A 1 252 ? -10.656 -62.062 -25.625 1 96.56 252 VAL A CA 1
ATOM 1991 C C . VAL A 1 252 ? -10.852 -60.625 -26.031 1 96.56 252 VAL A C 1
ATOM 1993 O O . VAL A 1 252 ? -11.078 -59.75 -25.188 1 96.56 252 VAL A O 1
ATOM 1996 N N . ASP A 1 253 ? -10.812 -60.344 -27.297 1 97.81 253 ASP A N 1
ATOM 1997 C CA . ASP A 1 253 ? -10.953 -59 -27.797 1 97.81 253 ASP A CA 1
ATOM 1998 C C . ASP A 1 253 ? -12.352 -58.438 -27.531 1 97.81 253 ASP A C 1
ATOM 2000 O O . ASP A 1 253 ? -12.531 -57.219 -27.406 1 97.81 253 ASP A O 1
ATOM 2004 N N . VAL A 1 254 ? -13.305 -59.25 -27.453 1 98.19 254 VAL A N 1
ATOM 2005 C CA . VAL A 1 254 ? -14.648 -58.812 -27.125 1 98.19 254 VAL A CA 1
ATOM 2006 C C . VAL A 1 254 ? -14.688 -58.281 -25.688 1 98.19 254 VAL A C 1
ATOM 2008 O O . VAL A 1 254 ? -15.352 -57.281 -25.406 1 98.19 254 VAL A O 1
ATOM 2011 N N . SER A 1 255 ? -14 -58.969 -24.812 1 97.38 255 SER A N 1
ATOM 2012 C CA . SER A 1 255 ? -13.914 -58.469 -23.438 1 97.38 255 SER A CA 1
ATOM 2013 C C . SER A 1 255 ? -13.305 -57.062 -23.391 1 97.38 255 SER A C 1
ATOM 2015 O O . SER A 1 255 ? -13.836 -56.188 -22.719 1 97.38 255 SER A O 1
ATOM 2017 N N . ASN A 1 256 ? -12.242 -56.875 -24.094 1 97.5 256 ASN A N 1
ATOM 2018 C CA . ASN A 1 256 ? -11.617 -55.562 -24.172 1 97.5 256 ASN A CA 1
ATOM 2019 C C . ASN A 1 256 ? -12.523 -54.531 -24.859 1 97.5 256 ASN A C 1
ATOM 2021 O O . ASN A 1 256 ? -12.57 -53.375 -24.453 1 97.5 256 ASN A O 1
ATOM 2025 N N . TYR A 1 257 ? -13.18 -54.969 -25.859 1 98.25 257 TYR A N 1
ATOM 2026 C CA . TYR A 1 257 ? -14.094 -54.125 -26.609 1 98.25 257 TYR A CA 1
ATOM 2027 C C . TYR A 1 257 ? -15.211 -53.594 -25.703 1 98.25 257 TYR A C 1
ATOM 2029 O O . TYR A 1 257 ? -15.484 -52.406 -25.688 1 98.25 257 TYR A O 1
ATOM 2037 N N . VAL A 1 258 ? -15.766 -54.438 -25.016 1 97.94 258 VAL A N 1
ATOM 2038 C CA . VAL A 1 258 ? -16.875 -54.062 -24.125 1 97.94 258 VAL A CA 1
ATOM 2039 C C . VAL A 1 258 ? -16.375 -53.094 -23.047 1 97.94 258 VAL A C 1
ATOM 2041 O O . VAL A 1 258 ? -17.062 -52.156 -22.688 1 97.94 258 VAL A O 1
ATOM 2044 N N . MET A 1 259 ? -15.25 -53.344 -22.5 1 97.56 259 MET A N 1
ATOM 2045 C CA . MET A 1 259 ? -14.656 -52.469 -21.516 1 97.56 259 MET A CA 1
ATOM 2046 C C . MET A 1 259 ? -14.508 -51.031 -22.094 1 97.56 259 MET A C 1
ATOM 2048 O O . MET A 1 259 ? -14.883 -50.062 -21.438 1 97.56 259 MET A O 1
ATOM 2052 N N . LEU A 1 260 ? -14.039 -50.938 -23.281 1 98 260 LEU A N 1
ATOM 2053 C CA . LEU A 1 260 ? -13.828 -49.625 -23.922 1 98 260 LEU A CA 1
ATOM 2054 C C . LEU A 1 260 ? -15.156 -49 -24.328 1 98 260 LEU A C 1
ATOM 2056 O O . LEU A 1 260 ? -15.32 -47.781 -24.234 1 98 260 LEU A O 1
ATOM 2060 N N . GLU A 1 261 ? -16.062 -49.812 -24.719 1 98.25 261 GLU A N 1
ATOM 2061 C CA . GLU A 1 261 ? -17.344 -49.312 -25.219 1 98.25 261 GLU A CA 1
ATOM 2062 C C . GLU A 1 261 ? -18.25 -48.875 -24.062 1 98.25 261 GLU A C 1
ATOM 2064 O O . GLU A 1 261 ? -18.828 -47.781 -24.109 1 98.25 261 GLU A O 1
ATOM 2069 N N . MET A 1 262 ? -18.281 -49.719 -23 1 97.75 262 MET A N 1
ATOM 2070 C CA . MET A 1 262 ? -19.312 -49.531 -21.984 1 97.75 262 MET A CA 1
ATOM 2071 C C . MET A 1 262 ? -18.688 -49.188 -20.625 1 97.75 262 MET A C 1
ATOM 2073 O O . MET A 1 262 ? -19.406 -48.875 -19.672 1 97.75 262 MET A O 1
ATOM 2077 N N . GLY A 1 263 ? -17.422 -49.344 -20.516 1 95.56 263 GLY A N 1
ATOM 2078 C CA . GLY A 1 263 ? -16.734 -48.969 -19.297 1 95.56 263 GLY A CA 1
ATOM 2079 C C . GLY A 1 263 ? -16.703 -50.062 -18.25 1 95.56 263 GLY A C 1
ATOM 2080 O O . GLY A 1 263 ? -16.188 -49.875 -17.156 1 95.56 263 GLY A O 1
ATOM 2081 N N . GLN A 1 264 ? -17.172 -51.188 -18.562 1 95.38 264 GLN A N 1
ATOM 2082 C CA . GLN A 1 264 ? -17.219 -52.281 -17.625 1 95.38 264 GLN A CA 1
ATOM 2083 C C . GLN A 1 264 ? -16.344 -53.469 -18.094 1 95.38 264 GLN A C 1
ATOM 2085 O O . GLN A 1 264 ? -16.656 -54.094 -19.094 1 95.38 264 GLN A O 1
ATOM 2090 N N . PRO A 1 265 ? -15.336 -53.75 -17.344 1 96.69 265 PRO A N 1
ATOM 2091 C CA . PRO A 1 265 ? -14.508 -54.906 -17.703 1 96.69 265 PRO A CA 1
ATOM 2092 C C . PRO A 1 265 ? -15.227 -56.25 -17.516 1 96.69 265 PRO A C 1
ATOM 2094 O O . PRO A 1 265 ? -16.141 -56.344 -16.672 1 96.69 265 PRO A O 1
ATOM 2097 N N . THR A 1 266 ? -14.906 -57.188 -18.297 1 97.38 266 THR A N 1
ATOM 2098 C CA . THR A 1 266 ? -15.406 -58.562 -18.234 1 97.38 266 THR A CA 1
ATOM 2099 C C . THR A 1 266 ? -14.266 -59.562 -18.375 1 97.38 266 THR A C 1
ATOM 2101 O O . THR A 1 266 ? -13.117 -59.188 -18.625 1 97.38 266 THR A O 1
ATOM 2104 N N . HIS A 1 267 ? -14.625 -60.812 -18.125 1 97.38 267 HIS A N 1
ATOM 2105 C CA . HIS A 1 267 ? -13.609 -61.875 -18.266 1 97.38 267 HIS A CA 1
ATOM 2106 C C . HIS A 1 267 ? -14.219 -63.156 -18.797 1 97.38 267 HIS A C 1
ATOM 2108 O O . HIS A 1 267 ? -15.336 -63.531 -18.438 1 97.38 267 HIS A O 1
ATOM 2114 N N . PHE A 1 268 ? -13.5 -63.781 -19.688 1 97.81 268 PHE A N 1
ATOM 2115 C CA . PHE A 1 268 ? -13.883 -65.125 -20.219 1 97.81 268 PHE A CA 1
ATOM 2116 C C . PHE A 1 268 ? -12.977 -66.188 -19.672 1 97.81 268 PHE A C 1
ATOM 2118 O O . PHE A 1 268 ? -11.75 -66.125 -19.781 1 97.81 268 PHE A O 1
ATOM 2125 N N . PHE A 1 269 ? -13.586 -67.25 -19.125 1 97.81 269 PHE A N 1
ATOM 2126 C CA . PHE A 1 269 ? -12.867 -68.438 -18.656 1 97.81 269 PHE A CA 1
ATOM 2127 C C . PHE A 1 269 ? -13.055 -69.562 -19.609 1 97.81 269 PHE A C 1
ATOM 2129 O O . PHE A 1 269 ? -14.125 -69.75 -20.203 1 97.81 269 PHE A O 1
ATOM 2136 N N . ASP A 1 270 ? -11.984 -70.375 -19.75 1 96.88 270 ASP A N 1
ATOM 2137 C CA . ASP A 1 270 ? -12.133 -71.688 -20.438 1 96.88 270 ASP A CA 1
ATOM 2138 C C . ASP A 1 270 ? -12.984 -72.625 -19.609 1 96.88 270 ASP A C 1
ATOM 2140 O O . ASP A 1 270 ? -12.594 -73.062 -18.516 1 96.88 270 ASP A O 1
ATOM 2144 N N . LYS A 1 271 ? -14.102 -73 -20.094 1 96.56 271 LYS A N 1
ATOM 2145 C CA . LYS A 1 271 ? -15.055 -73.75 -19.328 1 96.56 271 LYS A CA 1
ATOM 2146 C C . LYS A 1 271 ? -14.508 -75.188 -19.031 1 96.56 271 LYS A C 1
ATOM 2148 O O . LYS A 1 271 ? -14.727 -75.688 -17.953 1 96.56 271 LYS A O 1
ATOM 2153 N N . ARG A 1 272 ? -13.82 -75.75 -19.953 1 94.75 272 ARG A N 1
ATOM 2154 C CA . ARG A 1 272 ? -13.25 -77.125 -19.781 1 94.75 272 ARG A CA 1
ATOM 2155 C C . ARG A 1 272 ? -12.273 -77.125 -18.609 1 94.75 272 ARG A C 1
ATOM 2157 O O . ARG A 1 272 ? -12.281 -78.062 -17.812 1 94.75 272 ARG A O 1
ATOM 2164 N N . PHE A 1 273 ? -11.523 -76.125 -18.625 1 94.81 273 PHE A N 1
ATOM 2165 C CA . PHE A 1 273 ? -10.586 -76 -17.516 1 94.81 273 PHE A CA 1
ATOM 2166 C C . PHE A 1 273 ? -11.328 -75.938 -16.188 1 94.81 273 PHE A C 1
ATOM 2168 O O . PHE A 1 273 ? -10.984 -76.625 -15.234 1 94.81 273 PHE A O 1
ATOM 2175 N N . LEU A 1 274 ? -12.328 -75.062 -16.109 1 96.25 274 LEU A N 1
ATOM 2176 C CA . LEU A 1 274 ? -13.102 -74.938 -14.875 1 96.25 274 LEU A CA 1
ATOM 2177 C C . LEU A 1 274 ? -13.773 -76.25 -14.477 1 96.25 274 LEU A C 1
ATOM 2179 O O . LEU A 1 274 ? -13.781 -76.562 -13.297 1 96.25 274 LEU A O 1
ATOM 2183 N N . GLU A 1 275 ? -14.25 -76.875 -15.453 1 94.25 275 GLU A N 1
ATOM 2184 C CA . GLU A 1 275 ? -14.914 -78.188 -15.203 1 94.25 275 GLU A CA 1
ATOM 2185 C C . GLU A 1 275 ? -13.93 -79.25 -14.688 1 94.25 275 GLU A C 1
ATOM 2187 O O . GLU A 1 275 ? -14.289 -80.062 -13.867 1 94.25 275 GLU A O 1
ATOM 2192 N N . SER A 1 276 ? -12.75 -79.125 -15.156 1 94.25 276 SER A N 1
ATOM 2193 C CA . SER A 1 276 ? -11.719 -80.125 -14.742 1 94.25 276 SER A CA 1
ATOM 2194 C C . SER A 1 276 ? -11.398 -79.938 -13.258 1 94.25 276 SER A C 1
ATOM 2196 O O . SER A 1 276 ? -10.844 -80.875 -12.641 1 94.25 276 SER A O 1
ATOM 2198 N N . GLN A 1 277 ? -11.82 -78.875 -12.703 1 93.12 277 GLN A N 1
ATOM 2199 C CA . GLN A 1 277 ? -11.586 -78.625 -11.289 1 93.12 277 GLN A CA 1
ATOM 2200 C C . GLN A 1 277 ? -12.727 -79.188 -10.438 1 93.12 277 GLN A C 1
ATOM 2202 O O . GLN A 1 277 ? -12.75 -79 -9.219 1 93.12 277 GLN A O 1
ATOM 2207 N N . GLY A 1 278 ? -13.695 -79.688 -10.938 1 92.19 278 GLY A N 1
ATOM 2208 C CA . GLY A 1 278 ? -14.797 -80.312 -10.203 1 92.19 278 GLY A CA 1
ATOM 2209 C C . GLY A 1 278 ? -16.141 -79.688 -10.547 1 92.19 278 GLY A C 1
ATOM 2210 O O . GLY A 1 278 ? -17.141 -79.938 -9.852 1 92.19 278 GLY A O 1
ATOM 2211 N N . GLY A 1 279 ? -16.125 -78.875 -11.555 1 93.12 279 GLY A N 1
ATOM 2212 C CA . GLY A 1 279 ? -17.328 -78.188 -11.969 1 93.12 279 GLY A CA 1
ATOM 2213 C C . GLY A 1 279 ? -17.188 -76.688 -11.961 1 93.12 279 GLY A C 1
ATOM 2214 O O . GLY A 1 279 ? -16.156 -76.125 -11.531 1 93.12 279 GLY A O 1
ATOM 2215 N N . VAL A 1 280 ? -18.219 -76.062 -12.492 1 96.06 280 VAL A N 1
ATOM 2216 C CA . VAL A 1 280 ? -18.188 -74.562 -12.523 1 96.06 280 VAL A CA 1
ATOM 2217 C C . VAL A 1 280 ? -18.922 -74 -11.305 1 96.06 280 VAL A C 1
ATOM 2219 O O . VAL A 1 280 ? -20.156 -74.062 -11.234 1 96.06 280 VAL A O 1
ATOM 2222 N N . SER A 1 281 ? -18.203 -73.625 -10.305 1 96.81 281 SER A N 1
ATOM 2223 C CA . SER A 1 281 ? -18.703 -72.938 -9.102 1 96.81 281 SER A CA 1
ATOM 2224 C C . SER A 1 281 ? -17.812 -71.75 -8.719 1 96.81 281 SER A C 1
ATOM 2226 O O . SER A 1 281 ? -16.797 -71.938 -8.039 1 96.81 281 SER A O 1
ATOM 2228 N N . LEU A 1 282 ? -18.297 -70.562 -9.109 1 97.31 282 LEU A N 1
ATOM 2229 C CA . LEU A 1 282 ? -17.484 -69.375 -8.961 1 97.31 282 LEU A CA 1
ATOM 2230 C C . LEU A 1 282 ? -17.828 -68.625 -7.668 1 97.31 282 LEU A C 1
ATOM 2232 O O . LEU A 1 282 ? -19 -68.562 -7.285 1 97.31 282 LEU A O 1
ATOM 2236 N N . GLU A 1 283 ? -16.859 -68.062 -6.98 1 96.38 283 GLU A N 1
ATOM 2237 C CA . GLU A 1 283 ? -17.047 -67.312 -5.766 1 96.38 283 GLU A CA 1
ATOM 2238 C C . GLU A 1 283 ? -15.977 -66.188 -5.645 1 96.38 283 GLU A C 1
ATOM 2240 O O . GLU A 1 283 ? -14.875 -66.375 -6.18 1 96.38 283 GLU A O 1
ATOM 2245 N N . VAL A 1 284 ? -16.359 -65.125 -5.027 1 96.38 284 VAL A N 1
ATOM 2246 C CA . VAL A 1 284 ? -15.43 -64.062 -4.727 1 96.38 284 VAL A CA 1
ATOM 2247 C C . VAL A 1 284 ? -15.031 -64.125 -3.254 1 96.38 284 VAL A C 1
ATOM 2249 O O . VAL A 1 284 ? -15.883 -64 -2.369 1 96.38 284 VAL A O 1
ATOM 2252 N N . SER A 1 285 ? -13.734 -64.312 -3.01 1 95.88 285 SER A N 1
ATOM 2253 C CA . SER A 1 285 ? -13.273 -64.438 -1.629 1 95.88 285 SER A CA 1
ATOM 2254 C C . SER A 1 285 ? -11.891 -63.812 -1.461 1 95.88 285 SER A C 1
ATOM 2256 O O . SER A 1 285 ? -11.227 -63.469 -2.447 1 95.88 285 SER A O 1
ATOM 2258 N N . TYR A 1 286 ? -11.508 -63.719 -0.234 1 95.75 286 TYR A N 1
ATOM 2259 C CA . TYR A 1 286 ? -10.227 -63.125 0.08 1 95.75 286 TYR A CA 1
ATOM 2260 C C . TYR A 1 286 ? -9.086 -64.125 -0.078 1 95.75 286 TYR A C 1
ATOM 2262 O O . TYR A 1 286 ? -9.281 -65.312 0.106 1 95.75 286 TYR A O 1
ATOM 2270 N N . ALA A 1 287 ? -8 -63.594 -0.403 1 95.31 287 ALA A N 1
ATOM 2271 C CA . ALA A 1 287 ? -6.793 -64.375 -0.516 1 95.31 287 ALA A CA 1
ATOM 2272 C C . ALA A 1 287 ? -6.285 -64.812 0.86 1 95.31 287 ALA A C 1
ATOM 2274 O O . ALA A 1 287 ? -6.555 -64.125 1.86 1 95.31 287 ALA A O 1
ATOM 2275 N N . LYS A 1 288 ? -5.645 -65.938 0.857 1 93.88 288 LYS A N 1
ATOM 2276 C CA . LYS A 1 288 ? -4.887 -66.312 2.039 1 93.88 288 LYS A CA 1
ATOM 2277 C C . LYS A 1 288 ? -3.484 -65.75 2.023 1 93.88 288 LYS A C 1
ATOM 2279 O O . LYS A 1 288 ? -2.916 -65.5 0.955 1 93.88 288 LYS A O 1
ATOM 2284 N N . LYS A 1 289 ? -2.947 -65.562 3.201 1 92.81 289 LYS A N 1
ATOM 2285 C CA . LYS A 1 289 ? -1.619 -64.938 3.281 1 92.81 289 LYS A CA 1
ATOM 2286 C C . LYS A 1 289 ? -0.584 -65.812 2.559 1 92.81 289 LYS A C 1
ATOM 2288 O O . LYS A 1 289 ? -0.442 -67 2.854 1 92.81 289 LYS A O 1
ATOM 2293 N N . GLY A 1 290 ? 0.007 -65.25 1.605 1 92.25 290 GLY A N 1
ATOM 2294 C CA . GLY A 1 290 ? 1.071 -65.938 0.881 1 92.25 290 GLY A CA 1
ATOM 2295 C C . GLY A 1 290 ? 0.569 -66.75 -0.297 1 92.25 290 GLY A C 1
ATOM 2296 O O . GLY A 1 290 ? 1.354 -67.375 -0.988 1 92.25 290 GLY A O 1
ATOM 2297 N N . GLU A 1 291 ? -0.73 -66.688 -0.537 1 93.94 291 GLU A N 1
ATOM 2298 C CA . GLU A 1 291 ? -1.303 -67.438 -1.679 1 93.94 291 GLU A CA 1
ATOM 2299 C C . GLU A 1 291 ? -0.783 -66.812 -2.996 1 93.94 291 GLU A C 1
ATOM 2301 O O . GLU A 1 291 ? -0.573 -65.625 -3.117 1 93.94 291 GLU A O 1
ATOM 2306 N N . SER A 1 292 ? -0.435 -67.812 -3.938 1 94.44 292 SER A N 1
ATOM 2307 C CA . SER A 1 292 ? 0.112 -67.375 -5.219 1 94.44 292 SER A CA 1
ATOM 2308 C C . SER A 1 292 ? -0.339 -68.25 -6.352 1 94.44 292 SER A C 1
ATOM 2310 O O . SER A 1 292 ? -0.543 -69.5 -6.141 1 94.44 292 SER A O 1
ATOM 2312 N N . PHE A 1 293 ? -0.625 -67.688 -7.484 1 94 293 PHE A N 1
ATOM 2313 C CA . PHE A 1 293 ? -0.927 -68.438 -8.695 1 94 293 PHE A CA 1
ATOM 2314 C C . PHE A 1 293 ? -0.508 -67.688 -9.938 1 94 293 PHE A C 1
ATOM 2316 O O . PHE A 1 293 ? -0.286 -66.5 -9.875 1 94 293 PHE A O 1
ATOM 2323 N N . ALA A 1 294 ? -0.386 -68.375 -11.055 1 94.31 294 ALA A N 1
ATOM 2324 C CA . ALA A 1 294 ? 0.115 -67.75 -12.289 1 94.31 294 ALA A CA 1
ATOM 2325 C C . ALA A 1 294 ? -0.949 -66.875 -12.938 1 94.31 294 ALA A C 1
ATOM 2327 O O . ALA A 1 294 ? -2.09 -67.312 -13.125 1 94.31 294 ALA A O 1
ATOM 2328 N N . LEU A 1 295 ? -0.517 -65.688 -13.227 1 93.62 295 LEU A N 1
ATOM 2329 C CA . LEU A 1 295 ? -1.42 -64.688 -13.867 1 93.62 295 LEU A CA 1
ATOM 2330 C C . LEU A 1 295 ? -1.114 -64.562 -15.359 1 93.62 295 LEU A C 1
ATOM 2332 O O . LEU A 1 295 ? -0.148 -65.188 -15.844 1 93.62 295 LEU A O 1
ATOM 2336 N N . LEU A 1 296 ? -1.902 -63.844 -16.062 1 90.5 296 LEU A N 1
ATOM 2337 C CA . LEU A 1 296 ? -1.814 -63.688 -17.516 1 90.5 296 LEU A CA 1
ATOM 2338 C C . LEU A 1 296 ? -0.517 -63 -17.922 1 90.5 296 LEU A C 1
ATOM 2340 O O . LEU A 1 296 ? -0.016 -63.219 -19.031 1 90.5 296 LEU A O 1
ATOM 2344 N N . ASP A 1 297 ? 0.009 -62.219 -17.078 1 87.31 297 ASP A N 1
ATOM 2345 C CA . ASP A 1 297 ? 1.247 -61.5 -17.391 1 87.31 297 ASP A CA 1
ATOM 2346 C C . ASP A 1 297 ? 2.469 -62.344 -17.016 1 87.31 297 ASP A C 1
ATOM 2348 O O . ASP A 1 297 ? 3.592 -61.844 -17 1 87.31 297 ASP A O 1
ATOM 2352 N N . GLU A 1 298 ? 2.227 -63.5 -16.625 1 88.06 298 GLU A N 1
ATOM 2353 C CA . GLU A 1 298 ? 3.264 -64.5 -16.344 1 88.06 298 GLU A CA 1
ATOM 2354 C C . GLU A 1 298 ? 3.941 -64.25 -15 1 88.06 298 GLU A C 1
ATOM 2356 O O . GLU A 1 298 ? 5.008 -64.75 -14.711 1 88.06 298 GLU A O 1
ATOM 2361 N N . THR A 1 299 ? 3.297 -63.438 -14.273 1 88.62 299 THR A N 1
ATOM 2362 C CA . THR A 1 299 ? 3.789 -63.219 -12.922 1 88.62 299 THR A CA 1
ATOM 2363 C C . THR A 1 299 ? 2.988 -64.062 -11.922 1 88.62 299 THR A C 1
ATOM 2365 O O . THR A 1 299 ? 1.88 -64.5 -12.227 1 88.62 299 THR A O 1
ATOM 2368 N N . SER A 1 300 ? 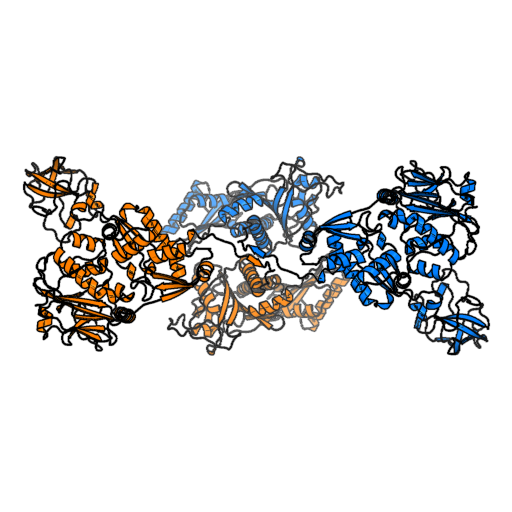3.602 -64.25 -10.766 1 92.31 300 SER A N 1
ATOM 2369 C CA . SER A 1 300 ? 2.941 -65 -9.672 1 92.31 300 SER A CA 1
ATOM 2370 C C . SER A 1 300 ? 3.182 -64.25 -8.336 1 92.31 300 SER A C 1
ATOM 2372 O O . SER A 1 300 ? 3.904 -64.812 -7.48 1 92.31 300 SER A O 1
ATOM 2374 N N . PRO A 1 301 ? 2.594 -63.219 -8.164 1 91.25 301 PRO A N 1
ATOM 2375 C CA . PRO A 1 301 ? 2.846 -62.469 -6.938 1 91.25 301 PRO A CA 1
ATOM 2376 C C . PRO A 1 301 ? 2.299 -63.156 -5.691 1 91.25 301 PRO A C 1
ATOM 2378 O O . PRO A 1 301 ? 1.318 -63.906 -5.773 1 91.25 301 PRO A O 1
ATOM 2381 N N . SER A 1 302 ? 3.008 -62.844 -4.578 1 93 302 SER A N 1
ATOM 2382 C CA . SER A 1 302 ? 2.48 -63.281 -3.285 1 93 302 SER A CA 1
ATOM 2383 C C . SER A 1 302 ? 1.379 -62.344 -2.803 1 93 302 SER A C 1
ATOM 2385 O O . SER A 1 302 ? 1.601 -61.156 -2.654 1 93 302 SER A O 1
ATOM 2387 N N . LEU A 1 303 ? 0.181 -62.906 -2.52 1 94.25 303 LEU A N 1
ATOM 2388 C CA . LEU A 1 303 ? -0.993 -62.062 -2.248 1 94.25 303 LEU A CA 1
ATOM 2389 C C . LEU A 1 303 ? -1.216 -61.938 -0.748 1 94.25 303 LEU A C 1
ATOM 2391 O O . LEU A 1 303 ? -0.931 -62.844 0.022 1 94.25 303 LEU A O 1
ATOM 2395 N N . GLU A 1 304 ? -1.716 -60.812 -0.34 1 93.12 304 GLU A N 1
ATOM 2396 C CA . GLU A 1 304 ? -2.066 -60.531 1.047 1 93.12 304 GLU A CA 1
ATOM 2397 C C . GLU A 1 304 ? -3.533 -60.844 1.324 1 93.12 304 GLU A C 1
ATOM 2399 O O . GLU A 1 304 ? -4.328 -61 0.393 1 93.12 304 GLU A O 1
ATOM 2404 N N . GLU A 1 305 ? -3.922 -60.875 2.561 1 92 305 GLU A N 1
ATOM 2405 C CA . GLU A 1 305 ? -5.25 -61.312 2.984 1 92 305 GLU A CA 1
ATOM 2406 C C . GLU A 1 305 ? -6.316 -60.312 2.594 1 92 305 GLU A C 1
ATOM 2408 O O . GLU A 1 305 ? -7.508 -60.625 2.568 1 92 305 GLU A O 1
ATOM 2413 N N . GLU A 1 306 ? -5.918 -59.25 2.225 1 90.81 306 GLU A N 1
ATOM 2414 C CA . GLU A 1 306 ? -6.891 -58.188 1.922 1 90.81 306 GLU A CA 1
ATOM 2415 C C . GLU A 1 306 ? -7.258 -58.188 0.44 1 90.81 306 GLU A C 1
ATOM 2417 O O . GLU A 1 306 ? -8.164 -57.469 0.02 1 90.81 306 GLU A O 1
ATOM 2422 N N . ILE A 1 307 ? -6.617 -59 -0.266 1 93.94 307 ILE A N 1
ATOM 2423 C CA . ILE A 1 307 ? -6.82 -59.031 -1.711 1 93.94 307 ILE A CA 1
ATOM 2424 C C . ILE A 1 307 ? -7.973 -59.969 -2.055 1 93.94 307 ILE A C 1
ATOM 2426 O O . ILE A 1 307 ? -8.047 -61.094 -1.526 1 93.94 307 ILE A O 1
ATOM 2430 N N . LEU A 1 308 ? -8.883 -59.5 -2.945 1 95.5 308 LEU A N 1
ATOM 2431 C CA . LEU A 1 308 ? -10.016 -60.281 -3.389 1 95.5 308 LEU A CA 1
ATOM 2432 C C . LEU A 1 308 ? -9.633 -61.188 -4.578 1 95.5 308 LEU A C 1
ATOM 2434 O O . LEU A 1 308 ? -8.984 -60.719 -5.512 1 95.5 308 LEU A O 1
ATOM 2438 N N . LEU A 1 309 ? -10.07 -62.438 -4.5 1 96.62 309 LEU A N 1
ATOM 2439 C CA . LEU A 1 309 ? -9.828 -63.375 -5.57 1 96.62 309 LEU A CA 1
ATOM 2440 C C . LEU A 1 309 ? -11.148 -63.938 -6.102 1 96.62 309 LEU A C 1
ATOM 2442 O O . LEU A 1 309 ? -12.148 -63.969 -5.391 1 96.62 309 LEU A O 1
ATOM 2446 N N . ILE A 1 310 ? -11.188 -64.312 -7.34 1 97.19 310 ILE A N 1
ATOM 2447 C CA . ILE A 1 310 ? -12.227 -65.125 -7.902 1 97.19 310 ILE A CA 1
ATOM 2448 C C . ILE A 1 310 ? -11.789 -66.625 -7.844 1 97.19 310 ILE A C 1
ATOM 2450 O O . ILE A 1 310 ? -10.695 -66.938 -8.297 1 97.19 310 ILE A O 1
ATOM 2454 N N . ARG A 1 311 ? -12.633 -67.438 -7.32 1 97.19 311 ARG A N 1
ATOM 2455 C CA . ARG A 1 311 ? -12.312 -68.875 -7.148 1 97.19 311 ARG A CA 1
ATOM 2456 C C . ARG A 1 311 ? -13.32 -69.75 -7.871 1 97.19 311 ARG A C 1
ATOM 2458 O O . ARG A 1 311 ? -14.492 -69.375 -8 1 97.19 311 ARG A O 1
ATOM 2465 N N . ASN A 1 312 ? -12.812 -70.812 -8.43 1 97.06 312 ASN A N 1
ATOM 2466 C CA . ASN A 1 312 ? -13.641 -71.938 -8.906 1 97.06 312 ASN A CA 1
ATOM 2467 C C . ASN A 1 312 ? -13.406 -73.188 -8.086 1 97.06 312 ASN A C 1
ATOM 2469 O O . ASN A 1 312 ? -12.289 -73.688 -8.047 1 97.06 312 ASN A O 1
ATOM 2473 N N . GLN A 1 313 ? -14.383 -73.688 -7.457 1 94.94 313 GLN A N 1
ATOM 2474 C CA . GLN A 1 313 ? -14.266 -74.812 -6.598 1 94.94 313 GLN A CA 1
ATOM 2475 C C . GLN A 1 313 ? -13.164 -74.625 -5.559 1 94.94 313 GLN A C 1
ATOM 2477 O O . GLN A 1 313 ? -12.328 -75.5 -5.367 1 94.94 313 GLN A O 1
ATOM 2482 N N . GLY A 1 314 ? -13.094 -73.375 -5.043 1 93 314 GLY A N 1
ATOM 2483 C CA . GLY A 1 314 ? -12.156 -73.062 -3.969 1 93 314 GLY A CA 1
ATOM 2484 C C . GLY A 1 314 ? -10.766 -72.75 -4.469 1 93 314 GLY A C 1
ATOM 2485 O O . GLY A 1 314 ? -9.906 -72.312 -3.693 1 93 314 GLY A O 1
ATOM 2486 N N . ARG A 1 315 ? -10.469 -72.875 -5.703 1 95.25 315 ARG A N 1
ATOM 2487 C CA . ARG A 1 315 ? -9.156 -72.625 -6.281 1 95.25 315 ARG A CA 1
ATOM 2488 C C . ARG A 1 315 ? -9.164 -71.25 -6.98 1 95.25 315 ARG A C 1
ATOM 2490 O O . ARG A 1 315 ? -10.117 -70.875 -7.688 1 95.25 315 ARG A O 1
ATOM 2497 N N . PRO A 1 316 ? -8.117 -70.562 -6.75 1 95.44 316 PRO A N 1
ATOM 2498 C CA . PRO A 1 316 ? -8.07 -69.188 -7.363 1 95.44 316 PRO A CA 1
ATOM 2499 C C . PRO A 1 316 ? -7.918 -69.25 -8.883 1 95.44 316 PRO A C 1
ATOM 2501 O O . PRO A 1 316 ? -7.137 -70.062 -9.398 1 95.44 316 PRO A O 1
ATOM 2504 N N . VAL A 1 317 ? -8.664 -68.375 -9.594 1 96.31 317 VAL A N 1
ATOM 2505 C CA . VAL A 1 317 ? -8.594 -68.375 -11.047 1 96.31 317 VAL A CA 1
ATOM 2506 C C . VAL A 1 317 ? -8.312 -66.938 -11.547 1 96.31 317 VAL A C 1
ATOM 2508 O O . VAL A 1 317 ? -7.941 -66.75 -12.703 1 96.31 317 VAL A O 1
ATOM 2511 N N . ALA A 1 318 ? -8.531 -65.938 -10.695 1 96 318 ALA A N 1
ATOM 2512 C CA . ALA A 1 318 ? -8.258 -64.562 -11.07 1 96 318 ALA A CA 1
ATOM 2513 C C . ALA A 1 318 ? -8.148 -63.688 -9.836 1 96 318 ALA A C 1
ATOM 2515 O O . ALA A 1 318 ? -8.703 -64 -8.781 1 96 318 ALA A O 1
ATOM 2516 N N . VAL A 1 319 ? -7.422 -62.688 -9.938 1 95.56 319 VAL A N 1
ATOM 2517 C CA . VAL A 1 319 ? -7.48 -61.594 -8.961 1 95.56 319 VAL A CA 1
ATOM 2518 C C . VAL A 1 319 ? -8.625 -60.656 -9.312 1 95.56 319 VAL A C 1
ATOM 2520 O O . VAL A 1 319 ? -8.641 -60.062 -10.398 1 95.56 319 VAL A O 1
ATOM 2523 N N . ALA A 1 320 ? -9.523 -60.5 -8.445 1 96 320 ALA A N 1
ATOM 2524 C CA . ALA A 1 320 ? -10.773 -59.781 -8.734 1 96 320 ALA A CA 1
ATOM 2525 C C . ALA A 1 320 ? -10.5 -58.375 -9.234 1 96 320 ALA A C 1
ATOM 2527 O O . ALA A 1 320 ? -9.875 -57.594 -8.539 1 96 320 ALA A O 1
ATOM 2528 N N . GLY A 1 321 ? -10.945 -58.156 -10.445 1 94.56 321 GLY A N 1
ATOM 2529 C CA . GLY A 1 321 ? -10.906 -56.812 -11.016 1 94.56 321 GLY A CA 1
ATOM 2530 C C . GLY A 1 321 ? -9.516 -56.375 -11.461 1 94.56 321 GLY A C 1
ATOM 2531 O O . GLY A 1 321 ? -9.32 -55.25 -11.922 1 94.56 321 GLY A O 1
ATOM 2532 N N . VAL A 1 322 ? -8.484 -57.188 -11.305 1 94.25 322 VAL A N 1
ATOM 2533 C CA . VAL A 1 322 ? -7.109 -56.781 -11.57 1 94.25 322 VAL A CA 1
ATOM 2534 C C . VAL A 1 322 ? -6.559 -57.562 -12.758 1 94.25 322 VAL A C 1
ATOM 2536 O O . VAL A 1 322 ? -6.172 -57 -13.773 1 94.25 322 VAL A O 1
ATOM 2539 N N . MET A 1 323 ? -6.57 -58.906 -12.562 1 93.88 323 MET A N 1
ATOM 2540 C CA . MET A 1 323 ? -5.988 -59.719 -13.633 1 93.88 323 MET A CA 1
ATOM 2541 C C . MET A 1 323 ? -6.449 -61.156 -13.547 1 93.88 323 MET A C 1
ATOM 2543 O O . MET A 1 323 ? -6.594 -61.688 -12.453 1 93.88 323 MET A O 1
ATOM 2547 N N . GLY A 1 324 ? -6.637 -61.781 -14.766 1 93.12 324 GLY A N 1
ATOM 2548 C CA . GLY A 1 324 ? -7.031 -63.188 -14.836 1 93.12 324 GLY A CA 1
ATOM 2549 C C . GLY A 1 324 ? -5.867 -64.125 -14.672 1 93.12 324 GLY A C 1
ATOM 2550 O O . GLY A 1 324 ? -4.711 -63.75 -14.859 1 93.12 324 GLY A O 1
ATOM 2551 N N . GLY A 1 325 ? -6.188 -65.312 -14.352 1 94.12 325 GLY A N 1
ATOM 2552 C CA . GLY A 1 325 ? -5.199 -66.375 -14.25 1 94.12 325 GLY A CA 1
ATOM 2553 C C . GLY A 1 325 ? -4.793 -66.938 -15.594 1 94.12 325 GLY A C 1
ATOM 2554 O O . GLY A 1 325 ? -5.609 -67 -16.516 1 94.12 325 GLY A O 1
ATOM 2555 N N . LYS A 1 326 ? -3.602 -67.438 -15.727 1 94.25 326 LYS A N 1
ATOM 2556 C CA . LYS A 1 326 ? -3.051 -67.938 -16.984 1 94.25 326 LYS A CA 1
ATOM 2557 C C . LYS A 1 326 ? -3.705 -69.312 -17.359 1 94.25 326 LYS A C 1
ATOM 2559 O O . LYS A 1 326 ? -4.055 -69.5 -18.516 1 94.25 326 LYS A O 1
ATOM 2564 N N . GLU A 1 327 ? -4.004 -70.125 -16.406 1 93.38 327 GLU A N 1
ATOM 2565 C CA . GLU A 1 327 ? -4.492 -71.5 -16.672 1 93.38 327 GLU A CA 1
ATOM 2566 C C . GLU A 1 327 ? -5.961 -71.438 -17.094 1 93.38 327 GLU A C 1
ATOM 2568 O O . GLU A 1 327 ? -6.398 -72.312 -17.859 1 93.38 327 GLU A O 1
ATOM 2573 N N . SER A 1 328 ? -6.633 -70.562 -16.562 1 94.31 328 SER A N 1
ATOM 2574 C CA . SER A 1 328 ? -8.07 -70.5 -16.828 1 94.31 328 SER A CA 1
ATOM 2575 C C . SER A 1 328 ? -8.375 -69.688 -18.062 1 94.31 328 SER A C 1
ATOM 2577 O O . SER A 1 328 ? -9.539 -69.5 -18.438 1 94.31 328 SER A O 1
ATOM 2579 N N . ALA A 1 329 ? -7.41 -69.188 -18.734 1 95 329 ALA A N 1
ATOM 2580 C CA . ALA A 1 329 ? -7.582 -68.312 -19.859 1 95 329 ALA A CA 1
ATOM 2581 C C . ALA A 1 329 ? -8.055 -69.062 -21.094 1 95 329 ALA A C 1
ATOM 2583 O O . ALA A 1 329 ? -7.883 -70.25 -21.203 1 95 329 ALA A O 1
ATOM 2584 N N . VAL A 1 330 ? -8.617 -68.312 -21.969 1 95.25 330 VAL A N 1
ATOM 2585 C CA . VAL A 1 330 ? -9.07 -68.812 -23.25 1 95.25 330 VAL A CA 1
ATOM 2586 C C . VAL A 1 330 ? -7.863 -69.25 -24.078 1 95.25 330 VAL A C 1
ATOM 2588 O O . VAL A 1 330 ? -6.883 -68.5 -24.203 1 95.25 330 VAL A O 1
ATOM 2591 N N . GLN A 1 331 ? -7.957 -70.438 -24.578 1 93.44 331 GLN A N 1
ATOM 2592 C CA . GLN A 1 331 ? -6.906 -71 -25.422 1 93.44 331 GLN A CA 1
ATOM 2593 C C . GLN A 1 331 ? -7.363 -71.062 -26.875 1 93.44 331 GLN A C 1
ATOM 2595 O O . GLN A 1 331 ? -8.547 -70.875 -27.172 1 93.44 331 GLN A O 1
ATOM 2600 N N . ASN A 1 332 ? -6.492 -71.5 -27.734 1 92.44 332 ASN A N 1
ATOM 2601 C CA . ASN A 1 332 ? -6.789 -71.562 -29.156 1 92.44 332 ASN A CA 1
ATOM 2602 C C . ASN A 1 332 ? -7.793 -72.688 -29.453 1 92.44 332 ASN A C 1
ATOM 2604 O O . ASN A 1 332 ? -8.555 -72.625 -30.422 1 92.44 332 ASN A O 1
ATOM 2608 N N . ASN A 1 333 ? -7.785 -73.688 -28.578 1 92.88 333 ASN A N 1
ATOM 2609 C CA . ASN A 1 333 ? -8.656 -74.812 -28.812 1 92.88 333 ASN A CA 1
ATOM 2610 C C . ASN A 1 333 ? -9.914 -74.75 -27.953 1 92.88 333 ASN A C 1
ATOM 2612 O O . ASN A 1 333 ? -10.672 -75.75 -27.875 1 92.88 333 ASN A O 1
ATOM 2616 N N . THR A 1 334 ? -10.148 -73.688 -27.375 1 95.12 334 THR A N 1
ATOM 2617 C CA . THR A 1 334 ? -11.312 -73.5 -26.5 1 95.12 334 THR A CA 1
ATOM 2618 C C . THR A 1 334 ? -12.594 -73.5 -27.328 1 95.12 334 THR A C 1
ATOM 2620 O O . THR A 1 334 ? -12.688 -72.812 -28.328 1 95.12 334 THR A O 1
ATOM 2623 N N . THR A 1 335 ? -13.633 -74.25 -26.922 1 95 335 THR A N 1
ATOM 2624 C CA . THR A 1 335 ? -14.898 -74.312 -27.641 1 95 335 THR A CA 1
ATOM 2625 C C . THR A 1 335 ? -16.062 -73.875 -26.75 1 95 335 THR A C 1
ATOM 2627 O O . THR A 1 335 ? -17.156 -73.625 -27.234 1 95 335 THR A O 1
ATOM 2630 N N . GLU A 1 336 ? -15.852 -73.938 -25.469 1 96.56 336 GLU A N 1
ATOM 2631 C CA . GLU A 1 336 ? -16.828 -73.438 -24.484 1 96.56 336 GLU A CA 1
ATOM 2632 C C . GLU A 1 336 ? -16.188 -72.5 -23.469 1 96.56 336 GLU A C 1
ATOM 2634 O O . GLU A 1 336 ? -15.055 -72.75 -23.031 1 96.56 336 GLU A O 1
ATOM 2639 N N . ILE A 1 337 ? -16.953 -71.5 -23.172 1 97.62 337 ILE A N 1
ATOM 2640 C CA . ILE A 1 337 ? -16.391 -70.5 -22.25 1 97.62 337 ILE A CA 1
ATOM 2641 C C . ILE A 1 337 ? -17.438 -70.125 -21.203 1 97.62 337 ILE A C 1
ATOM 2643 O O . ILE A 1 337 ? -18.625 -70.438 -21.375 1 97.62 337 ILE A O 1
ATOM 2647 N N . VAL A 1 338 ? -17.016 -69.562 -20.047 1 97.88 338 VAL A N 1
ATOM 2648 C CA . VAL A 1 338 ? -17.844 -68.938 -19.047 1 97.88 338 VAL A CA 1
ATOM 2649 C C . VAL A 1 338 ? -17.516 -67.438 -18.969 1 97.88 338 VAL A C 1
ATOM 2651 O O . VAL A 1 338 ? -16.359 -67.062 -18.781 1 97.88 338 VAL A O 1
ATOM 2654 N N . MET A 1 339 ? -18.5 -66.625 -19.188 1 97.81 339 MET A N 1
ATOM 2655 C CA . MET A 1 339 ? -18.312 -65.188 -19.125 1 97.81 339 MET A CA 1
ATOM 2656 C C . MET A 1 339 ? -18.656 -64.625 -17.75 1 97.81 339 MET A C 1
ATOM 2658 O O . MET A 1 339 ? -19.688 -65 -17.172 1 97.81 339 MET A O 1
ATOM 2662 N N . GLU A 1 340 ? -17.781 -63.844 -17.266 1 97.25 340 GLU A N 1
ATOM 2663 C CA . GLU A 1 340 ? -17.984 -63.156 -16 1 97.25 340 GLU A CA 1
ATOM 2664 C C . GLU A 1 340 ? -18.219 -61.656 -16.219 1 97.25 340 GLU A C 1
ATOM 2666 O O . GLU A 1 340 ? -17.484 -61 -16.969 1 97.25 340 GLU A O 1
ATOM 2671 N N . SER A 1 341 ? -19.203 -61.094 -15.617 1 97.56 341 SER A N 1
ATOM 2672 C CA . SER A 1 341 ? -19.438 -59.656 -15.469 1 97.56 341 SER A CA 1
ATOM 2673 C C . SER A 1 341 ? -19.688 -59.281 -14.008 1 97.56 341 SER A C 1
ATOM 2675 O O . SER A 1 341 ? -20.672 -59.719 -13.414 1 97.56 341 SER A O 1
ATOM 2677 N N . ALA A 1 342 ? -18.75 -58.469 -13.469 1 97.5 342 ALA A N 1
ATOM 2678 C CA . ALA A 1 342 ? -18.828 -58.188 -12.039 1 97.5 342 ALA A CA 1
ATOM 2679 C C . ALA A 1 342 ? -18.422 -56.75 -11.734 1 97.5 342 ALA A C 1
ATOM 2681 O O . ALA A 1 342 ? -17.781 -56.094 -12.555 1 97.5 342 ALA A O 1
ATOM 2682 N N . VAL A 1 343 ? -18.891 -56.312 -10.57 1 96.31 343 VAL A N 1
ATOM 2683 C CA . VAL A 1 343 ? -18.5 -55 -10.031 1 96.31 343 VAL A CA 1
ATOM 2684 C C . VAL A 1 343 ? -18.109 -55.156 -8.562 1 96.31 343 VAL A C 1
ATOM 2686 O O . VAL A 1 343 ? -18.828 -55.781 -7.777 1 96.31 343 VAL A O 1
ATOM 2689 N N . PHE A 1 344 ? -16.938 -54.625 -8.289 1 95.94 344 PHE A N 1
ATOM 2690 C CA . PHE A 1 344 ? -16.375 -54.719 -6.945 1 95.94 344 PHE A CA 1
ATOM 2691 C C . PHE A 1 344 ? -16.312 -53.344 -6.289 1 95.94 344 PHE A C 1
ATOM 2693 O O . PHE A 1 344 ? -16.453 -52.344 -6.957 1 95.94 344 PHE A O 1
ATOM 2700 N N . ALA A 1 345 ? -16.125 -53.375 -4.988 1 93.62 345 ALA A N 1
ATOM 2701 C CA . ALA A 1 345 ? -15.953 -52.125 -4.273 1 93.62 345 ALA A CA 1
ATOM 2702 C C . ALA A 1 345 ? -14.656 -51.438 -4.684 1 93.62 345 ALA A C 1
ATOM 2704 O O . ALA A 1 345 ? -13.594 -52.062 -4.707 1 93.62 345 ALA A O 1
ATOM 2705 N N . ARG A 1 346 ? -14.75 -50.188 -4.969 1 92.81 346 ARG A N 1
ATOM 2706 C CA . ARG A 1 346 ? -13.602 -49.438 -5.492 1 92.81 346 ARG A CA 1
ATOM 2707 C C . ARG A 1 346 ? -12.461 -49.406 -4.477 1 92.81 346 ARG A C 1
ATOM 2709 O O . ARG A 1 346 ? -11.289 -49.5 -4.848 1 92.81 346 ARG A O 1
ATOM 2716 N N . GLU A 1 347 ? -12.805 -49.375 -3.17 1 93.19 347 GLU A N 1
ATOM 2717 C CA . GLU A 1 347 ? -11.789 -49.312 -2.117 1 93.19 347 GLU A CA 1
ATOM 2718 C C . GLU A 1 347 ? -10.969 -50.594 -2.082 1 93.19 347 GLU A C 1
ATOM 2720 O O . GLU A 1 347 ? -9.758 -50.562 -1.854 1 93.19 347 GLU A O 1
ATOM 2725 N N . LYS A 1 348 ? -11.617 -51.688 -2.393 1 93.62 348 LYS A N 1
ATOM 2726 C CA . LYS A 1 348 ? -10.953 -52.969 -2.361 1 93.62 348 LYS A CA 1
ATOM 2727 C C . LYS A 1 348 ? -10.023 -53.156 -3.559 1 93.62 348 LYS A C 1
ATOM 2729 O O . LYS A 1 348 ? -8.914 -53.688 -3.424 1 93.62 348 LYS A O 1
ATOM 2734 N N . ILE A 1 349 ? -10.461 -52.656 -4.605 1 93.88 349 ILE A N 1
ATOM 2735 C CA . ILE A 1 349 ? -9.648 -52.75 -5.812 1 93.88 349 ILE A CA 1
ATOM 2736 C C . ILE A 1 349 ? -8.414 -51.875 -5.684 1 93.88 349 ILE A C 1
ATOM 2738 O O . ILE A 1 349 ? -7.312 -52.281 -6.066 1 93.88 349 ILE A O 1
ATOM 2742 N N . ARG A 1 350 ? -8.617 -50.688 -5.152 1 92.88 350 ARG A N 1
ATOM 2743 C CA . ARG A 1 350 ? -7.492 -49.781 -4.945 1 92.88 350 ARG A CA 1
ATOM 2744 C C . ARG A 1 350 ? -6.426 -50.438 -4.059 1 92.88 350 ARG A C 1
ATOM 2746 O O . ARG A 1 350 ? -5.23 -50.312 -4.332 1 92.88 350 ARG A O 1
ATOM 2753 N N . LYS A 1 351 ? -6.867 -51.094 -3.068 1 92.38 351 LYS A N 1
ATOM 2754 C CA . LYS A 1 351 ? -5.949 -51.781 -2.172 1 92.38 351 LYS A CA 1
ATOM 2755 C C . LYS A 1 351 ? -5.219 -52.906 -2.898 1 92.38 351 LYS A C 1
ATOM 2757 O O . LYS A 1 351 ? -4.012 -53.094 -2.715 1 92.38 351 LYS A O 1
ATOM 2762 N N . SER A 1 352 ? -5.93 -53.656 -3.742 1 92.19 352 SER A N 1
ATOM 2763 C CA . SER A 1 352 ? -5.336 -54.719 -4.523 1 92.19 352 SER A CA 1
ATOM 2764 C C . SER A 1 352 ? -4.262 -54.188 -5.469 1 92.19 352 SER A C 1
ATOM 2766 O O . SER A 1 352 ? -3.195 -54.812 -5.602 1 92.19 352 SER A O 1
ATOM 2768 N N . ILE A 1 353 ? -4.535 -53.125 -6.09 1 91.56 353 ILE A N 1
ATOM 2769 C CA . ILE A 1 353 ? -3.594 -52.5 -7.027 1 91.56 353 ILE A CA 1
ATOM 2770 C C . ILE A 1 353 ? -2.324 -52.094 -6.289 1 91.56 353 ILE A C 1
ATOM 2772 O O . ILE A 1 353 ? -1.214 -52.406 -6.73 1 91.56 353 ILE A O 1
ATOM 2776 N N . ARG A 1 354 ? -2.492 -51.438 -5.184 1 90.06 354 ARG A N 1
ATOM 2777 C CA . ARG A 1 354 ? -1.36 -50.969 -4.398 1 90.06 354 ARG A CA 1
ATOM 2778 C C . ARG A 1 354 ? -0.515 -52.125 -3.891 1 90.06 354 ARG A C 1
ATOM 2780 O O . ARG A 1 354 ? 0.716 -52.094 -3.945 1 90.06 354 ARG A O 1
ATOM 2787 N N . SER A 1 355 ? -1.163 -53.125 -3.461 1 89.88 355 SER A N 1
ATOM 2788 C CA . SER A 1 355 ? -0.494 -54.281 -2.85 1 89.88 355 SER A CA 1
ATOM 2789 C C . SER A 1 355 ? 0.223 -55.125 -3.896 1 89.88 355 SER A C 1
ATOM 2791 O O . SER A 1 355 ? 1.352 -55.562 -3.678 1 89.88 355 SER A O 1
ATOM 2793 N N . THR A 1 356 ? -0.349 -55.344 -5.051 1 88.38 356 THR A N 1
ATOM 2794 C CA . THR A 1 356 ? 0.218 -56.219 -6.082 1 88.38 356 THR A CA 1
ATOM 2795 C C . THR A 1 356 ? 1.129 -55.406 -7.012 1 88.38 356 THR A C 1
ATOM 2797 O O . THR A 1 356 ? 1.979 -55.969 -7.699 1 88.38 356 THR A O 1
ATOM 2800 N N . GLY A 1 357 ? 0.844 -54.125 -7.121 1 88.94 357 GLY A N 1
ATOM 2801 C CA . GLY A 1 357 ? 1.583 -53.281 -8.039 1 88.94 357 GLY A CA 1
ATOM 2802 C C . GLY A 1 357 ? 1.146 -53.438 -9.484 1 88.94 357 GLY A C 1
ATOM 2803 O O . GLY A 1 357 ? 1.79 -52.906 -10.398 1 88.94 357 GLY A O 1
ATOM 2804 N N . ILE A 1 358 ? 0.028 -54.156 -9.734 1 91.25 358 ILE A N 1
ATOM 2805 C CA . ILE A 1 358 ? -0.439 -54.406 -11.094 1 91.25 358 ILE A CA 1
ATOM 2806 C C . ILE A 1 358 ? -1.523 -53.406 -11.469 1 91.25 358 ILE A C 1
ATOM 2808 O O . ILE A 1 358 ? -2.604 -53.406 -10.875 1 91.25 358 ILE A O 1
ATOM 2812 N N . ARG A 1 359 ? -1.134 -52.625 -12.359 1 90.81 359 ARG A N 1
ATOM 2813 C CA . ARG A 1 359 ? -2.09 -51.656 -12.883 1 90.81 359 ARG A CA 1
ATOM 2814 C C . ARG A 1 359 ? -2.514 -52 -14.305 1 90.81 359 ARG A C 1
ATOM 2816 O O . ARG A 1 359 ? -1.759 -51.781 -15.258 1 90.81 359 ARG A O 1
ATOM 2823 N N . SER A 1 360 ? -3.691 -52.5 -14.43 1 91.56 360 SER A N 1
ATOM 2824 C CA . SER A 1 360 ? -4.23 -52.875 -15.734 1 91.56 360 SER A CA 1
ATOM 2825 C C . SER A 1 360 ? -5.344 -51.938 -16.172 1 91.56 360 SER A C 1
ATOM 2827 O O . SER A 1 360 ? -5.809 -51.125 -15.383 1 91.56 360 SER A O 1
ATOM 2829 N N . ASP A 1 361 ? -5.793 -52.062 -17.422 1 92.38 361 ASP A N 1
ATOM 2830 C CA . ASP A 1 361 ? -6.898 -51.25 -17.922 1 92.38 361 ASP A CA 1
ATOM 2831 C C . ASP A 1 361 ? -8.188 -51.531 -17.156 1 92.38 361 ASP A C 1
ATOM 2833 O O . ASP A 1 361 ? -8.992 -50.656 -16.922 1 92.38 361 ASP A O 1
ATOM 2837 N N . SER A 1 362 ? -8.312 -52.75 -16.797 1 93.62 362 SER A N 1
ATOM 2838 C CA . SER A 1 362 ? -9.492 -53.156 -16.031 1 93.62 362 SER A CA 1
ATOM 2839 C C . SER A 1 362 ? -9.461 -52.562 -14.633 1 93.62 362 SER A C 1
ATOM 2841 O O . SER A 1 362 ? -10.453 -51.969 -14.18 1 93.62 362 SER A O 1
ATOM 2843 N N . SER A 1 363 ? -8.375 -52.719 -13.977 1 94.38 363 SER A N 1
ATOM 2844 C CA . SER A 1 363 ? -8.281 -52.25 -12.594 1 94.38 363 SER A CA 1
ATOM 2845 C C . SER A 1 363 ? -8.484 -50.75 -12.484 1 94.38 363 SER A C 1
ATOM 2847 O O . SER A 1 363 ? -9.078 -50.25 -11.516 1 94.38 363 SER A O 1
ATOM 2849 N N . VAL A 1 364 ? -8.016 -50 -13.477 1 92.5 364 VAL A N 1
ATOM 2850 C CA . VAL A 1 364 ? -8.133 -48.562 -13.484 1 92.5 364 VAL A CA 1
ATOM 2851 C C . VAL A 1 364 ? -9.609 -48.156 -13.516 1 92.5 364 VAL A C 1
ATOM 2853 O O . VAL A 1 364 ? -10 -47.156 -12.898 1 92.5 364 VAL A O 1
ATOM 2856 N N . ARG A 1 365 ? -10.391 -48.844 -14.148 1 94.56 365 ARG A N 1
ATOM 2857 C CA . ARG A 1 365 ? -11.812 -48.562 -14.242 1 94.56 365 ARG A CA 1
ATOM 2858 C C . ARG A 1 365 ? -12.539 -48.969 -12.969 1 94.56 365 ARG A C 1
ATOM 2860 O O . ARG A 1 365 ? -13.383 -48.219 -12.453 1 94.56 365 ARG A O 1
ATOM 2867 N N . TYR A 1 366 ? -12.164 -50.094 -12.438 1 95.06 366 TYR A N 1
ATOM 2868 C CA . TYR A 1 366 ? -12.812 -50.562 -11.211 1 95.06 366 TYR A CA 1
ATOM 2869 C C . TYR A 1 366 ? -12.516 -49.625 -10.047 1 95.06 366 TYR A C 1
ATOM 2871 O O . TYR A 1 366 ? -13.367 -49.406 -9.18 1 95.06 366 TYR A O 1
ATOM 2879 N N . GLU A 1 367 ? -11.383 -49.125 -10.023 1 92.81 367 GLU A N 1
ATOM 2880 C CA . GLU A 1 367 ? -10.977 -48.25 -8.906 1 92.81 367 GLU A CA 1
ATOM 2881 C C . GLU A 1 367 ? -11.781 -46.969 -8.883 1 92.81 367 GLU A C 1
ATOM 2883 O O . GLU A 1 367 ? -11.805 -46.25 -7.867 1 92.81 367 GLU A O 1
ATOM 2888 N N . LYS A 1 368 ? -12.445 -46.594 -9.945 1 91.81 368 LYS A N 1
ATOM 2889 C CA . LYS A 1 368 ? -13.211 -45.344 -10.016 1 91.81 368 LYS A CA 1
ATOM 2890 C C . LYS A 1 368 ? -14.617 -45.531 -9.453 1 91.81 368 LYS A C 1
ATOM 2892 O O . LYS A 1 368 ? -15.312 -44.562 -9.164 1 91.81 368 LYS A O 1
ATOM 2897 N N . GLY A 1 369 ? -15 -46.781 -9.266 1 91.25 369 GLY A N 1
ATOM 2898 C CA . GLY A 1 369 ? -16.328 -47.062 -8.727 1 91.25 369 GLY A CA 1
ATOM 2899 C C . GLY A 1 369 ? -17.375 -47.219 -9.812 1 91.25 369 GLY A C 1
ATOM 2900 O O . GLY A 1 369 ? -18.188 -46.312 -10.047 1 91.25 369 GLY A O 1
ATOM 2901 N N . LEU A 1 370 ? -17.531 -48.344 -10.312 1 93.12 370 LEU A N 1
ATOM 2902 C CA . LEU A 1 370 ? -18.438 -48.656 -11.414 1 93.12 370 LEU A CA 1
ATOM 2903 C C . LEU A 1 370 ? -19.844 -48.938 -10.906 1 93.12 370 LEU A C 1
ATOM 2905 O O . LEU A 1 370 ? -20.031 -49.25 -9.727 1 93.12 370 LEU A O 1
ATOM 2909 N N . GLU A 1 371 ? -20.812 -48.75 -11.805 1 93.75 371 GLU A N 1
ATOM 2910 C CA . GLU A 1 371 ? -22.219 -48.969 -11.492 1 93.75 371 GLU A CA 1
ATOM 2911 C C . GLU A 1 371 ? -22.547 -50.469 -11.594 1 93.75 371 GLU A C 1
ATOM 2913 O O . GLU A 1 371 ? -22.359 -51.094 -12.648 1 93.75 371 GLU A O 1
ATOM 2918 N N . ALA A 1 372 ? -23.125 -51 -10.531 1 94.31 372 ALA A N 1
ATOM 2919 C CA . ALA A 1 372 ? -23.359 -52.438 -10.414 1 94.31 372 ALA A CA 1
ATOM 2920 C C . ALA A 1 372 ? -24.484 -52.875 -11.336 1 94.31 372 ALA A C 1
ATOM 2922 O O . ALA A 1 372 ? -24.516 -54.031 -11.781 1 94.31 372 ALA A O 1
ATOM 2923 N N . THR A 1 373 ? -25.406 -52.031 -11.656 1 94.56 373 THR A N 1
ATOM 2924 C CA . THR A 1 373 ? -26.578 -52.406 -12.43 1 94.56 373 THR A CA 1
ATOM 2925 C C . THR A 1 373 ? -26.219 -52.656 -13.891 1 94.56 373 THR A C 1
ATOM 2927 O O . THR A 1 373 ? -27.031 -53.188 -14.656 1 94.56 373 THR A O 1
ATOM 2930 N N . THR A 1 374 ? -25.031 -52.375 -14.281 1 95.44 374 THR A N 1
ATOM 2931 C CA . THR A 1 374 ? -24.641 -52.531 -15.68 1 95.44 374 THR A CA 1
ATOM 2932 C C . THR A 1 374 ? -24.203 -53.969 -15.969 1 95.44 374 THR A C 1
ATOM 2934 O O . THR A 1 374 ? -24.047 -54.344 -17.125 1 95.44 374 THR A O 1
ATOM 2937 N N . THR A 1 375 ? -24.016 -54.875 -15.031 1 96.69 375 THR A N 1
ATOM 2938 C CA . THR A 1 375 ? -23.422 -56.188 -15.172 1 96.69 375 THR A CA 1
ATOM 2939 C C . THR A 1 375 ? -24.219 -57.031 -16.141 1 96.69 375 THR A C 1
ATOM 2941 O O . THR A 1 375 ? -23.656 -57.688 -17.016 1 96.69 375 THR A O 1
ATOM 2944 N N . LEU A 1 376 ? -25.484 -57 -16.078 1 96.44 376 LEU A N 1
ATOM 2945 C CA . LEU A 1 376 ? -26.328 -57.844 -16.922 1 96.44 376 LEU A CA 1
ATOM 2946 C C . LEU A 1 376 ? -26.375 -57.281 -18.344 1 96.44 376 LEU A C 1
ATOM 2948 O O . LEU A 1 376 ? -26.141 -58.031 -19.312 1 96.44 376 LEU A O 1
ATOM 2952 N N . PRO A 1 377 ? -26.688 -55.969 -18.531 1 96.75 377 PRO A N 1
ATOM 2953 C CA . PRO A 1 377 ? -26.688 -55.438 -19.891 1 96.75 377 PRO A CA 1
ATOM 2954 C C . PRO A 1 377 ? -25.359 -55.688 -20.609 1 96.75 377 PRO A C 1
ATOM 2956 O O . PRO A 1 377 ? -25.359 -55.906 -21.828 1 96.75 377 PRO A O 1
ATOM 2959 N N . VAL A 1 378 ? -24.328 -55.719 -19.922 1 97.88 378 VAL A N 1
ATOM 2960 C CA . VAL A 1 378 ? -23.016 -55.875 -20.516 1 97.88 378 VAL A CA 1
ATOM 2961 C C . VAL A 1 378 ? -22.891 -57.312 -21.078 1 97.88 378 VAL A C 1
ATOM 2963 O O . VAL A 1 378 ? -22.281 -57.5 -22.125 1 97.88 378 VAL A O 1
ATOM 2966 N N . ILE A 1 379 ? -23.391 -58.281 -20.391 1 98.19 379 ILE A N 1
ATOM 2967 C CA . ILE A 1 379 ? -23.375 -59.656 -20.844 1 98.19 379 ILE A CA 1
ATOM 2968 C C . ILE A 1 379 ? -24.109 -59.781 -22.172 1 98.19 379 ILE A C 1
ATOM 2970 O O . ILE A 1 379 ? -23.609 -60.375 -23.125 1 98.19 379 ILE A O 1
ATOM 2974 N N . ARG A 1 380 ? -25.219 -59.156 -22.266 1 97.94 380 ARG A N 1
ATOM 2975 C CA . ARG A 1 380 ? -26.016 -59.188 -23.484 1 97.94 380 ARG A CA 1
ATOM 2976 C C . ARG A 1 380 ? -25.25 -58.562 -24.641 1 97.94 380 ARG A C 1
ATOM 2978 O O . ARG A 1 380 ? -25.219 -59.125 -25.75 1 97.94 380 ARG A O 1
ATOM 2985 N N . ARG A 1 381 ? -24.672 -57.438 -24.391 1 98.31 381 ARG A N 1
ATOM 2986 C CA . ARG A 1 381 ? -23.906 -56.781 -25.438 1 98.31 381 ARG A CA 1
ATOM 2987 C C . ARG A 1 381 ? -22.719 -57.625 -25.875 1 98.31 381 ARG A C 1
ATOM 2989 O O . ARG A 1 381 ? -22.422 -57.719 -27.062 1 98.31 381 ARG A O 1
ATOM 2996 N N . ALA A 1 382 ? -22.016 -58.219 -24.891 1 98.44 382 ALA A N 1
ATOM 2997 C CA . ALA A 1 382 ? -20.875 -59.094 -25.188 1 98.44 382 ALA A CA 1
ATOM 2998 C C . ALA A 1 382 ? -21.266 -60.25 -26.094 1 98.44 382 ALA A C 1
ATOM 3000 O O . ALA A 1 382 ? -20.531 -60.594 -27.016 1 98.44 382 ALA A O 1
ATOM 3001 N N . LEU A 1 383 ? -22.391 -60.781 -25.859 1 98.19 383 LEU A N 1
ATOM 3002 C CA . LEU A 1 383 ? -22.875 -61.906 -26.672 1 98.19 383 LEU A CA 1
ATOM 3003 C C . LEU A 1 383 ? -23.141 -61.469 -28.094 1 98.19 383 LEU A C 1
ATOM 3005 O O . LEU A 1 383 ? -22.812 -62.156 -29.047 1 98.19 383 LEU A O 1
ATOM 3009 N N . ASN A 1 384 ? -23.719 -60.312 -28.219 1 98 384 ASN A N 1
ATOM 3010 C CA . ASN A 1 384 ? -23.922 -59.75 -29.562 1 98 384 ASN A CA 1
ATOM 3011 C C . ASN A 1 384 ? -22.594 -59.531 -30.297 1 98 384 ASN A C 1
ATOM 3013 O O . ASN A 1 384 ? -22.484 -59.844 -31.484 1 98 384 ASN A O 1
ATOM 3017 N N . LEU A 1 385 ? -21.656 -59.094 -29.594 1 98.31 385 LEU A N 1
ATOM 3018 C CA . LEU A 1 385 ? -20.359 -58.812 -30.188 1 98.31 385 LEU A CA 1
ATOM 3019 C C . LEU A 1 385 ? -19.625 -60.094 -30.531 1 98.31 385 LEU A C 1
ATOM 3021 O O . LEU A 1 385 ? -18.938 -60.156 -31.562 1 98.31 385 LEU A O 1
ATOM 3025 N N . LEU A 1 386 ? -19.719 -61.094 -29.641 1 98.25 386 LEU A N 1
ATOM 3026 C CA . LEU A 1 386 ? -19.141 -62.406 -29.969 1 98.25 386 LEU A CA 1
ATOM 3027 C C . LEU A 1 386 ? -19.734 -62.938 -31.266 1 98.25 386 LEU A C 1
ATOM 3029 O O . LEU A 1 386 ? -19 -63.438 -32.125 1 98.25 386 LEU A O 1
ATOM 3033 N N . LYS A 1 387 ? -20.984 -62.781 -31.391 1 97.25 387 LYS A N 1
ATOM 3034 C CA . LYS A 1 387 ? -21.656 -63.219 -32.625 1 97.25 387 LYS A CA 1
ATOM 3035 C C . LYS A 1 387 ? -21.125 -62.469 -33.844 1 97.25 387 LYS A C 1
ATOM 3037 O O . LYS A 1 387 ? -20.812 -63.062 -34.875 1 97.25 387 LYS A O 1
ATOM 3042 N N . GLU A 1 388 ? -20.984 -61.25 -33.688 1 96.44 388 GLU A N 1
ATOM 3043 C CA . GLU A 1 388 ? -20.5 -60.406 -34.781 1 96.44 388 GLU A CA 1
ATOM 3044 C C . GLU A 1 388 ? -19.031 -60.656 -35.094 1 96.44 388 GLU A C 1
ATOM 3046 O O . GLU A 1 388 ? -18.609 -60.562 -36.25 1 96.44 388 GLU A O 1
ATOM 3051 N N . ASN A 1 389 ? -18.281 -61.062 -34.031 1 97.38 389 ASN A N 1
ATOM 3052 C CA . ASN A 1 389 ? -16.828 -61.188 -34.188 1 97.38 389 ASN A CA 1
ATOM 3053 C C . ASN A 1 389 ? -16.422 -62.625 -34.438 1 97.38 389 ASN A C 1
ATOM 3055 O O . ASN A 1 389 ? -15.375 -63.094 -33.969 1 97.38 389 ASN A O 1
ATOM 3059 N N . GLY A 1 390 ? -17.266 -63.5 -35.062 1 94.44 390 GLY A N 1
ATOM 3060 C CA . GLY A 1 390 ? -16.797 -64.75 -35.594 1 94.44 390 GLY A CA 1
ATOM 3061 C C . GLY A 1 390 ? -17.438 -65.938 -34.906 1 94.44 390 GLY A C 1
ATOM 3062 O O . GLY A 1 390 ? -17.016 -67.125 -35.125 1 94.44 390 GLY A O 1
ATOM 3063 N N . CYS A 1 391 ? -18.422 -65.75 -34 1 95.81 391 CYS A N 1
ATOM 3064 C CA . CYS A 1 391 ? -19.141 -66.875 -33.375 1 95.81 391 CYS A CA 1
ATOM 3065 C C . CYS A 1 391 ? -20.641 -66.75 -33.656 1 95.81 391 CYS A C 1
ATOM 3067 O O . CYS A 1 391 ? -21.422 -66.5 -32.719 1 95.81 391 CYS A O 1
ATOM 3069 N N . PRO A 1 392 ? -21.047 -66.938 -34.906 1 94.06 392 PRO A N 1
ATOM 3070 C CA . PRO A 1 392 ? -22.438 -66.688 -35.281 1 94.06 392 PRO A CA 1
ATOM 3071 C C . PRO A 1 392 ? -23.406 -67.688 -34.656 1 94.06 392 PRO A C 1
ATOM 3073 O O . PRO A 1 392 ? -24.578 -67.375 -34.438 1 94.06 392 PRO A O 1
ATOM 3076 N N . SER A 1 393 ? -22.969 -68.938 -34.281 1 93.5 393 SER A N 1
ATOM 3077 C CA . SER A 1 393 ? -23.859 -70 -33.812 1 93.5 393 SER A CA 1
ATOM 3078 C C . SER A 1 393 ? -23.781 -70.125 -32.281 1 93.5 393 SER A C 1
ATOM 3080 O O . SER A 1 393 ? -24.281 -71.125 -31.719 1 93.5 393 SER A O 1
ATOM 3082 N N . LEU A 1 394 ? -23.25 -69.188 -31.641 1 95.38 394 LEU A N 1
ATOM 3083 C CA . LEU A 1 394 ? -23.016 -69.312 -30.203 1 95.38 394 LEU A CA 1
ATOM 3084 C C . LEU A 1 394 ? -24.328 -69.375 -29.438 1 95.38 394 LEU A C 1
ATOM 3086 O O . LEU A 1 394 ? -25.328 -68.812 -29.859 1 95.38 394 LEU A O 1
ATOM 3090 N N . LYS A 1 395 ? -24.359 -70.125 -28.406 1 96 395 LYS A N 1
ATOM 3091 C CA . LYS A 1 395 ? -25.453 -70.25 -27.453 1 96 395 LYS A CA 1
ATOM 3092 C C . LYS A 1 395 ? -24.984 -69.938 -26.047 1 96 395 LYS A C 1
ATOM 3094 O O . LYS A 1 395 ? -23.875 -70.25 -25.641 1 96 395 LYS A O 1
ATOM 3099 N N . ALA A 1 396 ? -25.875 -69.188 -25.375 1 97.31 396 ALA A N 1
ATOM 3100 C CA . ALA A 1 396 ? -25.5 -68.812 -24.031 1 97.31 396 ALA A CA 1
ATOM 3101 C C . ALA A 1 396 ? -26.594 -69.125 -23.031 1 97.31 396 ALA A C 1
ATOM 3103 O O . ALA A 1 396 ? -27.781 -69.062 -23.328 1 97.31 396 ALA A O 1
ATOM 3104 N N . SER A 1 397 ? -26.156 -69.5 -21.844 1 97.25 397 SER A N 1
ATOM 3105 C CA . SER A 1 397 ? -27.094 -69.75 -20.75 1 97.25 397 SER A CA 1
ATOM 3106 C C . SER A 1 397 ? -27.578 -68.438 -20.109 1 97.25 397 SER A C 1
ATOM 3108 O O . SER A 1 397 ? -26.953 -67.375 -20.281 1 97.25 397 SER A O 1
ATOM 3110 N N . GLU A 1 398 ? -28.719 -68.562 -19.453 1 96.12 398 GLU A N 1
ATOM 3111 C CA . GLU A 1 398 ? -29.141 -67.438 -18.656 1 96.12 398 GLU A CA 1
ATOM 3112 C C . GLU A 1 398 ? -28.094 -67.062 -17.594 1 96.12 398 GLU A C 1
ATOM 3114 O O . GLU A 1 398 ? -27.516 -68 -16.969 1 96.12 398 GLU A O 1
ATOM 3119 N N . PRO A 1 399 ? -27.812 -65.812 -17.5 1 96.94 399 PRO A N 1
ATOM 3120 C CA . PRO A 1 399 ? -26.828 -65.375 -16.484 1 96.94 399 PRO A CA 1
ATOM 3121 C C . PRO A 1 399 ? -27.281 -65.688 -15.062 1 96.94 399 PRO A C 1
ATOM 3123 O O . PRO A 1 399 ? -28.453 -65.5 -14.727 1 96.94 399 PRO A O 1
ATOM 3126 N N . VAL A 1 400 ? -26.391 -66.25 -14.258 1 97.38 400 VAL A N 1
ATOM 3127 C CA . VAL A 1 400 ? -26.656 -66.562 -12.852 1 97.38 400 VAL A CA 1
ATOM 3128 C C . VAL A 1 400 ? -25.75 -65.688 -11.977 1 97.38 400 VAL A C 1
ATOM 3130 O O . VAL A 1 400 ? -24.562 -65.5 -12.281 1 97.38 400 VAL A O 1
ATOM 3133 N N . GLY A 1 401 ? -26.328 -65.125 -11.055 1 96.75 401 GLY A N 1
ATOM 3134 C CA . GLY A 1 401 ? -25.531 -64.312 -10.164 1 96.75 401 GLY A CA 1
ATOM 3135 C C . GLY A 1 401 ? -26.359 -63.469 -9.203 1 96.75 401 GLY A C 1
ATOM 3136 O O . GLY A 1 401 ? -27.469 -63.875 -8.844 1 96.75 401 GLY A O 1
ATOM 3137 N N . PHE A 1 402 ? -25.766 -62.312 -8.688 1 96.69 402 PHE A N 1
ATOM 3138 C CA . PHE A 1 402 ? -26.453 -61.469 -7.727 1 96.69 402 PHE A CA 1
ATOM 3139 C C . PHE A 1 402 ? -26.109 -60 -7.961 1 96.69 402 PHE A C 1
ATOM 3141 O O . PHE A 1 402 ? -25.125 -59.688 -8.617 1 96.69 402 PHE A O 1
ATOM 3148 N N . LEU A 1 403 ? -26.969 -59.125 -7.484 1 95.56 403 LEU A N 1
ATOM 3149 C CA . LEU A 1 403 ? -26.859 -57.688 -7.457 1 95.56 403 LEU A CA 1
ATOM 3150 C C . LEU A 1 403 ? -27.297 -57.125 -6.102 1 95.56 403 LEU A C 1
ATOM 3152 O O . LEU A 1 403 ? -28.469 -57.219 -5.734 1 95.56 403 LEU A O 1
ATOM 3156 N N . HIS A 1 404 ? -26.469 -56.625 -5.316 1 93.12 404 HIS A N 1
ATOM 3157 C CA . HIS A 1 404 ? -26.766 -56.25 -3.945 1 93.12 404 HIS A CA 1
ATOM 3158 C C . HIS A 1 404 ? -27.391 -54.844 -3.9 1 93.12 404 HIS A C 1
ATOM 3160 O O . HIS A 1 404 ? -28.156 -54.531 -2.98 1 93.12 404 HIS A O 1
ATOM 3166 N N . THR A 1 405 ? -27.172 -53.969 -4.793 1 84.06 405 THR A N 1
ATOM 3167 C CA . THR A 1 405 ? -27.688 -52.625 -4.688 1 84.06 405 THR A CA 1
ATOM 3168 C C . THR A 1 405 ? -28.562 -52.281 -5.887 1 84.06 405 THR A C 1
ATOM 3170 O O . THR A 1 405 ? -28.391 -51.219 -6.504 1 84.06 405 THR A O 1
ATOM 3173 N N . PRO A 1 406 ? -29.562 -53.062 -6.086 1 83.44 406 PRO A N 1
ATOM 3174 C CA . PRO A 1 406 ? -30.406 -52.781 -7.25 1 83.44 406 PRO A CA 1
ATOM 3175 C C . PRO A 1 406 ? -31.281 -51.531 -7.055 1 83.44 406 PRO A C 1
ATOM 3177 O O . PRO A 1 406 ? -31.641 -50.875 -8.023 1 83.44 406 PRO A O 1
ATOM 3180 N N . HIS A 1 407 ? -31.641 -51.156 -5.805 1 84.25 407 HIS A N 1
ATOM 3181 C CA . HIS A 1 407 ? -32.625 -50.125 -5.547 1 84.25 407 HIS A CA 1
ATOM 3182 C C . HIS A 1 407 ? -31.953 -48.844 -5.016 1 84.25 407 HIS A C 1
ATOM 3184 O O . HIS A 1 407 ? -32.625 -47.938 -4.535 1 84.25 407 HIS A O 1
ATOM 3190 N N . LYS A 1 408 ? -30.75 -48.812 -5.129 1 88.38 408 LYS A N 1
ATOM 3191 C CA . LYS A 1 408 ? -30.062 -47.625 -4.668 1 88.38 408 LYS A CA 1
ATOM 3192 C C . LYS A 1 408 ? -30.438 -46.406 -5.52 1 88.38 408 LYS A C 1
ATOM 3194 O O . LYS A 1 408 ? -30.406 -46.469 -6.75 1 88.38 408 LYS A O 1
ATOM 3199 N N . GLU A 1 409 ? -30.906 -45.344 -4.883 1 92 409 GLU A N 1
ATOM 3200 C CA . GLU A 1 409 ? -31.25 -44.094 -5.531 1 92 409 GLU A CA 1
ATOM 3201 C C . GLU A 1 409 ? -30.781 -42.906 -4.711 1 92 409 GLU A C 1
ATOM 3203 O O . GLU A 1 409 ? -30.766 -42.938 -3.48 1 92 409 GLU A O 1
ATOM 3208 N N . VAL A 1 410 ? -30.281 -41.938 -5.422 1 94.88 410 VAL A N 1
ATOM 3209 C CA . VAL A 1 410 ? -29.859 -40.688 -4.777 1 94.88 410 VAL A CA 1
ATOM 3210 C C . VAL A 1 410 ? -30.781 -39.562 -5.207 1 94.88 410 VAL A C 1
ATOM 3212 O O . VAL A 1 410 ? -30.906 -39.281 -6.402 1 94.88 410 VAL A O 1
ATOM 3215 N N . ARG A 1 411 ? -31.406 -38.938 -4.277 1 96.31 411 ARG A N 1
ATOM 3216 C CA . ARG A 1 411 ? -32.281 -37.781 -4.488 1 96.31 411 ARG A CA 1
ATOM 3217 C C . ARG A 1 411 ? -31.703 -36.562 -3.801 1 96.31 411 ARG A C 1
ATOM 3219 O O . ARG A 1 411 ? -31.438 -36.562 -2.598 1 96.31 411 ARG A O 1
ATOM 3226 N N . ILE A 1 412 ? -31.516 -35.5 -4.512 1 97.25 412 ILE A N 1
ATOM 3227 C CA . ILE A 1 412 ? -30.953 -34.281 -3.967 1 97.25 412 ILE A CA 1
ATOM 3228 C C . ILE A 1 412 ? -32.031 -33.219 -3.873 1 97.25 412 ILE A C 1
ATOM 3230 O O . ILE A 1 412 ? -32.781 -32.969 -4.836 1 97.25 412 ILE A O 1
ATOM 3234 N N . HIS A 1 413 ? -32.125 -32.625 -2.713 1 97.69 413 HIS A N 1
ATOM 3235 C CA . HIS A 1 413 ? -33.094 -31.562 -2.459 1 97.69 413 HIS A CA 1
ATOM 3236 C C . HIS A 1 413 ? -32.406 -30.203 -2.357 1 97.69 413 HIS A C 1
ATOM 3238 O O . HIS A 1 413 ? -31.406 -30.062 -1.659 1 97.69 413 HIS A O 1
ATOM 3244 N N . THR A 1 414 ? -32.906 -29.297 -3.121 1 97.19 414 THR A N 1
ATOM 3245 C CA . THR A 1 414 ? -32.406 -27.922 -3.074 1 97.19 414 THR A CA 1
ATOM 3246 C C . THR A 1 414 ? -33.469 -26.938 -3.559 1 97.19 414 THR A C 1
ATOM 3248 O O . THR A 1 414 ? -34.625 -27.297 -3.678 1 97.19 414 THR A O 1
ATOM 3251 N N . ASP A 1 415 ? -33.062 -25.703 -3.676 1 96.75 415 ASP A N 1
ATOM 3252 C CA . ASP A 1 415 ? -34.031 -24.719 -4.176 1 96.75 415 ASP A CA 1
ATOM 3253 C C . ASP A 1 415 ? -33.344 -23.75 -5.148 1 96.75 415 ASP A C 1
ATOM 3255 O O . ASP A 1 415 ? -32.125 -23.719 -5.27 1 96.75 415 ASP A O 1
ATOM 3259 N N . ILE A 1 416 ? -34.219 -23.047 -5.793 1 96.25 416 ILE A N 1
ATOM 3260 C CA . ILE A 1 416 ? -33.75 -22.188 -6.875 1 96.25 416 ILE A CA 1
ATOM 3261 C C . ILE A 1 416 ? -32.875 -21.062 -6.305 1 96.25 416 ILE A C 1
ATOM 3263 O O . ILE A 1 416 ? -31.922 -20.609 -6.953 1 96.25 416 ILE A O 1
ATOM 3267 N N . HIS A 1 417 ? -33.188 -20.609 -5.129 1 95.44 417 HIS A N 1
ATOM 3268 C CA . HIS A 1 417 ? -32.406 -19.531 -4.512 1 95.44 417 HIS A CA 1
ATOM 3269 C C . HIS A 1 417 ? -30.984 -19.984 -4.191 1 95.44 417 HIS A C 1
ATOM 3271 O O . HIS A 1 417 ? -30.031 -19.25 -4.434 1 95.44 417 HIS A O 1
ATOM 3277 N N . PHE A 1 418 ? -30.922 -21.188 -3.738 1 96.25 418 PHE A N 1
ATOM 3278 C CA . PHE A 1 418 ? -29.609 -21.766 -3.436 1 96.25 418 PHE A CA 1
ATOM 3279 C C . PHE A 1 418 ? -28.75 -21.828 -4.688 1 96.25 418 PHE A C 1
ATOM 3281 O O . PHE A 1 418 ? -27.578 -21.422 -4.664 1 96.25 418 PHE A O 1
ATOM 3288 N N . ILE A 1 419 ? -29.281 -22.281 -5.758 1 96.25 419 ILE A N 1
ATOM 3289 C CA . ILE A 1 419 ? -28.547 -22.453 -7.016 1 96.25 419 ILE A CA 1
ATOM 3290 C C . ILE A 1 419 ? -28.109 -21.094 -7.547 1 96.25 419 ILE A C 1
ATOM 3292 O O . ILE A 1 419 ? -26.938 -20.922 -7.883 1 96.25 419 ILE A O 1
ATOM 3296 N N . ASN A 1 420 ? -28.969 -20.188 -7.512 1 95.06 420 ASN A N 1
ATOM 3297 C CA . ASN A 1 420 ? -28.688 -18.859 -8.055 1 95.06 420 ASN A CA 1
ATOM 3298 C C . ASN A 1 420 ? -27.656 -18.125 -7.215 1 95.06 420 ASN A C 1
ATOM 3300 O O . ASN A 1 420 ? -26.766 -17.453 -7.758 1 95.06 420 ASN A O 1
ATOM 3304 N N . THR A 1 421 ? -27.75 -18.297 -5.941 1 93 421 THR A N 1
ATOM 3305 C CA . THR A 1 421 ? -26.797 -17.641 -5.043 1 93 421 THR A CA 1
ATOM 3306 C C . THR A 1 421 ? -25.391 -18.203 -5.23 1 93 421 THR A C 1
ATOM 3308 O O . THR A 1 421 ? -24.422 -17.453 -5.324 1 93 421 THR A O 1
ATOM 3311 N N . LYS A 1 422 ? -25.266 -19.516 -5.312 1 93.44 422 LYS A N 1
ATOM 3312 C CA . LYS A 1 422 ? -23.969 -20.156 -5.445 1 93.44 422 LYS A CA 1
ATOM 3313 C C . LYS A 1 422 ? -23.328 -19.859 -6.805 1 93.44 422 LYS A C 1
ATOM 3315 O O . LYS A 1 422 ? -22.125 -19.688 -6.902 1 93.44 422 LYS A O 1
ATOM 3320 N N . LEU A 1 423 ? -24.094 -19.734 -7.812 1 92 423 LEU A N 1
ATOM 3321 C CA . LEU A 1 423 ? -23.594 -19.469 -9.156 1 92 423 LEU A CA 1
ATOM 3322 C C . LEU A 1 423 ? -23.375 -17.969 -9.375 1 92 423 LEU A C 1
ATOM 3324 O O . LEU A 1 423 ? -22.578 -17.578 -10.234 1 92 423 LEU A O 1
ATOM 3328 N N . GLY A 1 424 ? -24.172 -17.125 -8.68 1 88.19 424 GLY A N 1
ATOM 3329 C CA . GLY A 1 424 ? -24.078 -15.688 -8.828 1 88.19 424 GLY A CA 1
ATOM 3330 C C . GLY A 1 424 ? -24.844 -15.156 -10.016 1 88.19 424 GLY A C 1
ATOM 3331 O O . GLY A 1 424 ? -24.469 -14.141 -10.609 1 88.19 424 GLY A O 1
ATOM 3332 N N . ILE A 1 425 ? -25.828 -15.914 -10.57 1 89.12 425 ILE A N 1
ATOM 3333 C CA . ILE A 1 425 ? -26.656 -15.5 -11.688 1 89.12 425 ILE A CA 1
ATOM 3334 C C . ILE A 1 425 ? -28.125 -15.844 -11.398 1 89.12 425 ILE A C 1
ATOM 3336 O O . ILE A 1 425 ? -28.406 -16.578 -10.453 1 89.12 425 ILE A O 1
ATOM 3340 N N . THR A 1 426 ? -29.047 -15.25 -12.133 1 91.12 426 THR A N 1
ATOM 3341 C CA . THR A 1 426 ? -30.484 -15.531 -11.984 1 91.12 426 THR A CA 1
ATOM 3342 C C . THR A 1 426 ? -30.969 -16.438 -13.109 1 91.12 426 THR A C 1
ATOM 3344 O O . THR A 1 426 ? -31.047 -16.016 -14.266 1 91.12 426 THR A O 1
ATOM 3347 N N . LEU A 1 427 ? -31.219 -17.719 -12.812 1 93.44 427 LEU A N 1
ATOM 3348 C CA . LEU A 1 427 ? -31.766 -18.703 -13.742 1 93.44 427 LEU A CA 1
ATOM 3349 C C . LEU A 1 427 ? -33.219 -19 -13.406 1 93.44 427 LEU A C 1
ATOM 3351 O O . LEU A 1 427 ? -33.625 -18.953 -12.242 1 93.44 427 LEU A O 1
ATOM 3355 N N . SER A 1 428 ? -34.031 -19.281 -14.445 1 95.44 428 SER A N 1
ATOM 3356 C CA . SER A 1 428 ? -35.438 -19.688 -14.258 1 95.44 428 SER A CA 1
ATOM 3357 C C . SER A 1 428 ? -35.531 -21.172 -13.961 1 95.44 428 SER A C 1
ATOM 3359 O O . SER A 1 428 ? -34.562 -21.922 -14.164 1 95.44 428 SER A O 1
ATOM 3361 N N . GLN A 1 429 ? -36.719 -21.641 -13.477 1 95.94 429 GLN A N 1
ATOM 3362 C CA . GLN A 1 429 ? -36.969 -23.062 -13.273 1 95.94 429 GLN A CA 1
ATOM 3363 C C . GLN A 1 429 ? -36.875 -23.828 -14.586 1 95.94 429 GLN A C 1
ATOM 3365 O O . GLN A 1 429 ? -36.375 -24.969 -14.617 1 95.94 429 GLN A O 1
ATOM 3370 N N . GLY A 1 430 ? -37.25 -23.188 -15.641 1 96.19 430 GLY A N 1
ATOM 3371 C CA . GLY A 1 430 ? -37.156 -23.797 -16.953 1 96.19 430 GLY A CA 1
ATOM 3372 C C . GLY A 1 430 ? -35.75 -24.062 -17.406 1 96.19 430 GLY A C 1
ATOM 3373 O O . GLY A 1 430 ? -35.438 -25.141 -17.938 1 96.19 430 GLY A O 1
ATOM 3374 N N . ASP A 1 431 ? -34.938 -23.125 -17.203 1 95.69 431 ASP A N 1
ATOM 3375 C CA . ASP A 1 431 ? -33.531 -23.266 -17.578 1 95.69 431 ASP A CA 1
ATOM 3376 C C . ASP A 1 431 ? -32.875 -24.422 -16.812 1 95.69 431 ASP A C 1
ATOM 3378 O O . ASP A 1 431 ? -32.188 -25.25 -17.406 1 95.69 431 ASP A O 1
ATOM 3382 N N . ILE A 1 432 ? -33.125 -24.422 -15.516 1 97.12 432 ILE A N 1
ATOM 3383 C CA . ILE A 1 432 ? -32.531 -25.438 -14.648 1 97.12 432 ILE A CA 1
ATOM 3384 C C . ILE A 1 432 ? -33.031 -26.812 -15.039 1 97.12 432 ILE A C 1
ATOM 3386 O O . ILE A 1 432 ? -32.281 -27.766 -15.148 1 97.12 432 ILE A O 1
ATOM 3390 N N . THR A 1 433 ? -34.344 -26.922 -15.312 1 97.56 433 THR A N 1
ATOM 3391 C CA . THR A 1 433 ? -34.938 -28.188 -15.703 1 97.56 433 THR A CA 1
ATOM 3392 C C . THR A 1 433 ? -34.375 -28.688 -17.031 1 97.56 433 THR A C 1
ATOM 3394 O O . THR A 1 433 ? -34.031 -29.859 -17.156 1 97.56 433 THR A O 1
ATOM 3397 N N . ASP A 1 434 ? -34.25 -27.844 -17.922 1 96.94 434 ASP A N 1
ATOM 3398 C CA . ASP A 1 434 ? -33.719 -28.203 -19.234 1 96.94 434 ASP A CA 1
ATOM 3399 C C . ASP A 1 434 ? -32.312 -28.781 -19.109 1 96.94 434 ASP A C 1
ATOM 3401 O O . ASP A 1 434 ? -32.031 -29.859 -19.656 1 96.94 434 ASP A O 1
ATOM 3405 N N . ILE A 1 435 ? -31.516 -28.141 -18.406 1 96.75 435 ILE A N 1
ATOM 3406 C CA . ILE A 1 435 ? -30.125 -28.547 -18.266 1 96.75 435 ILE A CA 1
ATOM 3407 C C . ILE A 1 435 ? -30.047 -29.906 -17.562 1 96.75 435 ILE A C 1
ATOM 3409 O O . ILE A 1 435 ? -29.391 -30.828 -18.031 1 96.75 435 ILE A O 1
ATOM 3413 N N . LEU A 1 436 ? -30.719 -30.031 -16.453 1 97.88 436 LEU A N 1
ATOM 3414 C CA . LEU A 1 436 ? -30.641 -31.234 -15.664 1 97.88 436 LEU A CA 1
ATOM 3415 C C . LEU A 1 436 ? -31.25 -32.438 -16.406 1 97.88 436 LEU A C 1
ATOM 3417 O O . LEU A 1 436 ? -30.719 -33.531 -16.359 1 97.88 436 LEU A O 1
ATOM 3421 N N . GLU A 1 437 ? -32.312 -32.219 -17.125 1 97.62 437 GLU A N 1
ATOM 3422 C CA . GLU A 1 437 ? -32.938 -33.312 -17.875 1 97.62 437 GLU A CA 1
ATOM 3423 C C . GLU A 1 437 ? -32.062 -33.75 -19.047 1 97.62 437 GLU A C 1
ATOM 3425 O O . GLU A 1 437 ? -31.984 -34.938 -19.359 1 97.62 437 GLU A O 1
ATOM 3430 N N . ARG A 1 438 ? -31.406 -32.812 -19.656 1 95.69 438 ARG A N 1
ATOM 3431 C CA . ARG A 1 438 ? -30.453 -33.156 -20.703 1 95.69 438 ARG A CA 1
ATOM 3432 C C . ARG A 1 438 ? -29.344 -34.062 -20.156 1 95.69 438 ARG A C 1
ATOM 3434 O O . ARG A 1 438 ? -28.859 -34.938 -20.844 1 95.69 438 ARG A O 1
ATOM 3441 N N . LEU A 1 439 ? -29.078 -33.844 -18.938 1 97.25 439 LEU A N 1
ATOM 3442 C CA . LEU A 1 439 ? -28.031 -34.625 -18.281 1 97.25 439 LEU A CA 1
ATOM 3443 C C . LEU A 1 439 ? -28.609 -35.875 -17.656 1 97.25 439 LEU A C 1
ATOM 3445 O O . LEU A 1 439 ? -27.922 -36.562 -16.875 1 97.25 439 LEU A O 1
ATOM 3449 N N . HIS A 1 440 ? -29.844 -36.188 -17.891 1 96.75 440 HIS A N 1
ATOM 3450 C CA . HIS A 1 440 ? -30.531 -37.438 -17.562 1 96.75 440 HIS A CA 1
ATOM 3451 C C . HIS A 1 440 ? -30.953 -37.469 -16.094 1 96.75 440 HIS A C 1
ATOM 3453 O O . HIS A 1 440 ? -31.188 -38.562 -15.539 1 96.75 440 HIS A O 1
ATOM 3459 N N . PHE A 1 441 ? -31 -36.281 -15.484 1 97.75 441 PHE A N 1
ATOM 3460 C CA . PHE A 1 441 ? -31.609 -36.219 -14.172 1 97.75 441 PHE A CA 1
ATOM 3461 C C . PHE A 1 441 ? -33.125 -36.219 -14.281 1 97.75 441 PHE A C 1
ATOM 3463 O O . PHE A 1 441 ? -33.688 -35.781 -15.289 1 97.75 441 PHE A O 1
ATOM 3470 N N . MET A 1 442 ? -33.75 -36.719 -13.305 1 97.56 442 MET A N 1
ATOM 3471 C CA . MET A 1 442 ? -35.188 -36.531 -13.172 1 97.56 442 MET A CA 1
ATOM 3472 C C . MET A 1 442 ? -35.5 -35.406 -12.195 1 97.56 442 MET A C 1
ATOM 3474 O O . MET A 1 442 ? -35.031 -35.438 -11.047 1 97.56 442 MET A O 1
ATOM 3478 N N . VAL A 1 443 ? -36.25 -34.438 -12.734 1 97.19 443 VAL A N 1
ATOM 3479 C CA . VAL A 1 443 ? -36.438 -33.188 -11.984 1 97.19 443 VAL A CA 1
ATOM 3480 C C . VAL A 1 443 ? -37.906 -33.031 -11.594 1 97.19 443 VAL A C 1
ATOM 3482 O O . VAL A 1 443 ? -38.812 -33.312 -12.391 1 97.19 443 VAL A O 1
ATOM 3485 N N . SER A 1 444 ? -38.062 -32.688 -10.336 1 97.06 444 SER A N 1
ATOM 3486 C CA . SER A 1 444 ? -39.406 -32.344 -9.836 1 97.06 444 SER A CA 1
ATOM 3487 C C . SER A 1 444 ? -39.375 -31.062 -8.992 1 97.06 444 SER A C 1
ATOM 3489 O O . SER A 1 444 ? -38.438 -30.859 -8.211 1 97.06 444 SER A O 1
ATOM 3491 N N . TRP A 1 445 ? -40.406 -30.219 -9.305 1 96.56 445 TRP A N 1
ATOM 3492 C CA . TRP A 1 445 ? -40.438 -28.938 -8.594 1 96.56 445 TRP A CA 1
ATOM 3493 C C . TRP A 1 445 ? -41.625 -28.891 -7.652 1 96.56 445 TRP A C 1
ATOM 3495 O O . TRP A 1 445 ? -42.719 -29.344 -8 1 96.56 445 TRP A O 1
ATOM 3505 N N . LYS A 1 446 ? -41.406 -28.484 -6.426 1 96 446 LYS A N 1
ATOM 3506 C CA . LYS A 1 446 ? -42.438 -28.047 -5.488 1 96 446 LYS A CA 1
ATOM 3507 C C . LYS A 1 446 ? -42.219 -26.594 -5.07 1 96 446 LYS A C 1
ATOM 3509 O O . LYS A 1 446 ? -41.469 -26.312 -4.129 1 96 446 LYS A O 1
ATOM 3514 N N . GLY A 1 447 ? -43 -25.75 -5.824 1 94.81 447 GLY A N 1
ATOM 3515 C CA . GLY A 1 447 ? -42.719 -24.328 -5.652 1 94.81 447 GLY A CA 1
ATOM 3516 C C . GLY A 1 447 ? -41.312 -23.969 -6.098 1 94.81 447 GLY A C 1
ATOM 3517 O O . GLY A 1 447 ? -40.938 -24.203 -7.25 1 94.81 447 GLY A O 1
ATOM 3518 N N . ASP A 1 448 ? -40.562 -23.453 -5.188 1 94.44 448 ASP A N 1
ATOM 3519 C CA . ASP A 1 448 ? -39.188 -23.062 -5.496 1 94.44 448 ASP A CA 1
ATOM 3520 C C . ASP A 1 448 ? -38.219 -24.156 -5.082 1 94.44 448 ASP A C 1
ATOM 3522 O O . ASP A 1 448 ? -37 -24.016 -5.266 1 94.44 448 ASP A O 1
ATOM 3526 N N . ARG A 1 449 ? -38.75 -25.25 -4.586 1 94.69 449 ARG A N 1
ATOM 3527 C CA . ARG A 1 449 ? -37.938 -26.375 -4.121 1 94.69 449 ARG A CA 1
ATOM 3528 C C . ARG A 1 449 ? -37.75 -27.406 -5.23 1 94.69 449 ARG A C 1
ATOM 3530 O O . ARG A 1 449 ? -38.688 -27.766 -5.926 1 94.69 449 ARG A O 1
ATOM 3537 N N . LEU A 1 450 ? -36.469 -27.812 -5.453 1 97.06 450 LEU A N 1
ATOM 3538 C CA . LEU A 1 450 ? -36.094 -28.75 -6.496 1 97.06 450 LEU A CA 1
ATOM 3539 C C . LEU A 1 450 ? -35.719 -30.109 -5.902 1 97.06 450 LEU A C 1
ATOM 3541 O O . LEU A 1 450 ? -35 -30.172 -4.906 1 97.06 450 LEU A O 1
ATOM 3545 N N . GLU A 1 451 ? -36.312 -31.141 -6.387 1 97.75 451 GLU A N 1
ATOM 3546 C CA . GLU A 1 451 ? -35.844 -32.5 -6.148 1 97.75 451 GLU A CA 1
ATOM 3547 C C . GLU A 1 451 ? -35.312 -33.125 -7.426 1 97.75 451 GLU A C 1
ATOM 3549 O O . GLU A 1 451 ? -36 -33.25 -8.43 1 97.75 451 GLU A O 1
ATOM 3554 N N . ALA A 1 452 ? -34.125 -33.5 -7.383 1 97.69 452 ALA A N 1
ATOM 3555 C CA . ALA A 1 452 ? -33.469 -34.094 -8.539 1 97.69 452 ALA A CA 1
ATOM 3556 C C . ALA A 1 452 ? -33.031 -35.531 -8.242 1 97.69 452 ALA A C 1
ATOM 3558 O O . ALA A 1 452 ? -32.344 -35.781 -7.258 1 97.69 452 ALA A O 1
ATOM 3559 N N . LEU A 1 453 ? -33.531 -36.469 -9.047 1 97.56 453 LEU A N 1
ATOM 3560 C CA . LEU A 1 453 ? -33.031 -37.844 -8.984 1 97.56 453 LEU A CA 1
ATOM 3561 C C . LEU A 1 453 ? -31.812 -38.031 -9.859 1 97.56 453 LEU A C 1
ATOM 3563 O O . LEU A 1 453 ? -31.859 -37.812 -11.07 1 97.56 453 LEU A O 1
ATOM 3567 N N . VAL A 1 454 ? -30.781 -38.438 -9.242 1 97.38 454 VAL A N 1
ATOM 3568 C CA . VAL A 1 454 ? -29.5 -38.594 -9.938 1 97.38 454 VAL A CA 1
ATOM 3569 C C . VAL A 1 454 ? -29.516 -39.844 -10.812 1 97.38 454 VAL A C 1
ATOM 3571 O O . VAL A 1 454 ? -30 -40.875 -10.391 1 97.38 454 VAL A O 1
ATOM 3574 N N . PRO A 1 455 ? -29.047 -39.688 -12.086 1 96.25 455 PRO A N 1
ATOM 3575 C CA . PRO A 1 455 ? -29 -40.906 -12.906 1 96.25 455 PRO A CA 1
ATOM 3576 C C . PRO A 1 455 ? -28.078 -41.969 -12.32 1 96.25 455 PRO A C 1
ATOM 3578 O O . PRO A 1 455 ? -27.078 -41.656 -11.68 1 96.25 455 PRO A O 1
ATOM 3581 N N . LYS A 1 456 ? -28.25 -43.25 -12.57 1 93.62 456 LYS A N 1
ATOM 3582 C CA . LYS A 1 456 ? -27.578 -44.375 -11.945 1 93.62 456 LYS A CA 1
ATOM 3583 C C . LYS A 1 456 ? -26.078 -44.344 -12.258 1 93.62 456 LYS A C 1
ATOM 3585 O O . LYS A 1 456 ? -25.266 -44.719 -11.414 1 93.62 456 LYS A O 1
ATOM 3590 N N . PHE A 1 457 ? -25.797 -43.844 -13.391 1 94.06 457 PHE A N 1
ATOM 3591 C CA . PHE A 1 457 ? -24.391 -43.875 -13.789 1 94.06 457 PHE A CA 1
ATOM 3592 C C . PHE A 1 457 ? -23.609 -42.75 -13.117 1 94.06 457 PHE A C 1
ATOM 3594 O O . PHE A 1 457 ? -22.391 -42.688 -13.258 1 94.06 457 PHE A O 1
ATOM 3601 N N . ARG A 1 458 ? -24.281 -41.906 -12.344 1 94.25 458 ARG A N 1
ATOM 3602 C CA . ARG A 1 458 ? -23.594 -40.812 -11.68 1 94.25 458 ARG A CA 1
ATOM 3603 C C . ARG A 1 458 ? -23.844 -40.812 -10.18 1 94.25 458 ARG A C 1
ATOM 3605 O O . ARG A 1 458 ? -23.297 -40 -9.445 1 94.25 458 ARG A O 1
ATOM 3612 N N . HIS A 1 459 ? -24.609 -41.719 -9.617 1 91.25 459 HIS A N 1
ATOM 3613 C CA . HIS A 1 459 ? -25.172 -41.594 -8.266 1 91.25 459 HIS A CA 1
ATOM 3614 C C . HIS A 1 459 ? -24.188 -42.125 -7.227 1 91.25 459 HIS A C 1
ATOM 3616 O O . HIS A 1 459 ? -24.359 -41.875 -6.027 1 91.25 459 HIS A O 1
ATOM 3622 N N . ASN A 1 460 ? -23.172 -42.875 -7.613 1 86.94 460 ASN A N 1
ATOM 3623 C CA . ASN A 1 460 ? -22.312 -43.531 -6.621 1 86.94 460 ASN A CA 1
ATOM 3624 C C . ASN A 1 460 ? -21.406 -42.531 -5.922 1 86.94 460 ASN A C 1
ATOM 3626 O O . ASN A 1 460 ? -21.391 -42.469 -4.691 1 86.94 460 ASN A O 1
ATOM 3630 N N . TYR A 1 461 ? -20.688 -41.719 -6.586 1 85.25 461 TYR A N 1
ATOM 3631 C CA . TYR A 1 461 ? -19.688 -40.906 -5.898 1 85.25 461 TYR A CA 1
ATOM 3632 C C . TYR A 1 461 ? -19.578 -39.531 -6.539 1 85.25 461 TYR A C 1
ATOM 3634 O O . TYR A 1 461 ? -18.859 -38.656 -6.031 1 85.25 461 TYR A O 1
ATOM 3642 N N . ASP A 1 462 ? -20.266 -39.25 -7.48 1 89.56 462 ASP A N 1
ATOM 3643 C CA . ASP A 1 462 ? -20.078 -38.031 -8.266 1 89.56 462 ASP A CA 1
ATOM 3644 C C . ASP A 1 462 ? -21.078 -36.969 -7.863 1 89.56 462 ASP A C 1
ATOM 3646 O O . ASP A 1 462 ? -20.688 -35.875 -7.414 1 89.56 462 ASP A O 1
ATOM 3650 N N . VAL A 1 463 ? -22.328 -37.281 -7.988 1 94.62 463 VAL A N 1
ATOM 3651 C CA . VAL A 1 463 ? -23.375 -36.312 -7.672 1 94.62 463 VAL A CA 1
ATOM 3652 C C . VAL A 1 463 ? -24.141 -36.75 -6.434 1 94.62 463 VAL A C 1
ATOM 3654 O O . VAL A 1 463 ? -24.953 -37.688 -6.504 1 94.62 463 VAL A O 1
ATOM 3657 N N . THR A 1 464 ? -23.797 -36.031 -5.277 1 94.06 464 THR A N 1
ATOM 3658 C CA . THR A 1 464 ? -24.391 -36.531 -4.039 1 94.06 464 THR A CA 1
ATOM 3659 C C . THR A 1 464 ? -24.938 -35.375 -3.195 1 94.06 464 THR A C 1
ATOM 3661 O O . THR A 1 464 ? -25.719 -35.625 -2.27 1 94.06 464 THR A O 1
ATOM 3664 N N . ILE A 1 465 ? -24.562 -34.125 -3.521 1 95.81 465 ILE A N 1
ATOM 3665 C CA . ILE A 1 465 ? -24.953 -33 -2.707 1 95.81 465 ILE A CA 1
ATOM 3666 C C . ILE A 1 465 ? -25.484 -31.875 -3.607 1 95.81 465 ILE A C 1
ATOM 3668 O O . ILE A 1 465 ? -25.281 -31.906 -4.824 1 95.81 465 ILE A O 1
ATOM 3672 N N . PRO A 1 466 ? -26.203 -30.953 -3.057 1 96.56 466 PRO A N 1
ATOM 3673 C CA . PRO A 1 466 ? -26.781 -29.875 -3.863 1 96.56 466 PRO A CA 1
ATOM 3674 C C . PRO A 1 466 ? -25.719 -29.094 -4.645 1 96.56 466 PRO A C 1
ATOM 3676 O O . PRO A 1 466 ? -25.984 -28.641 -5.766 1 96.56 466 PRO A O 1
ATOM 3679 N N . GLU A 1 467 ? -24.516 -28.938 -4.062 1 96.25 467 GLU A N 1
ATOM 3680 C CA . GLU A 1 467 ? -23.453 -28.203 -4.746 1 96.25 467 GLU A CA 1
ATOM 3681 C C . GLU A 1 467 ? -23.062 -28.891 -6.051 1 96.25 467 GLU A C 1
ATOM 3683 O O . GLU A 1 467 ? -22.641 -28.219 -7 1 96.25 467 GLU A O 1
ATOM 3688 N N . ASP A 1 468 ? -23.234 -30.188 -6.105 1 96.12 468 ASP A N 1
ATOM 3689 C CA . ASP A 1 468 ? -22.922 -30.906 -7.328 1 96.12 468 ASP A CA 1
ATOM 3690 C C . ASP A 1 468 ? -23.891 -30.547 -8.453 1 96.12 468 ASP A C 1
ATOM 3692 O O . ASP A 1 468 ? -23.5 -30.484 -9.617 1 96.12 468 ASP A O 1
ATOM 3696 N N . LEU A 1 469 ? -25.078 -30.297 -8.062 1 97 469 LEU A N 1
ATOM 3697 C CA . LEU A 1 469 ? -26.062 -29.859 -9.047 1 97 469 LEU A CA 1
ATOM 3698 C C . LEU A 1 469 ? -25.688 -28.469 -9.586 1 97 469 LEU A C 1
ATOM 3700 O O . LEU A 1 469 ? -25.812 -28.219 -10.789 1 97 469 LEU A O 1
ATOM 3704 N N . VAL A 1 470 ? -25.312 -27.609 -8.648 1 96.25 470 VAL A N 1
ATOM 3705 C CA . VAL A 1 470 ? -24.875 -26.266 -9.031 1 96.25 470 VAL A CA 1
ATOM 3706 C C . VAL A 1 470 ? -23.75 -26.359 -10.062 1 96.25 470 VAL A C 1
ATOM 3708 O O . VAL A 1 470 ? -23.75 -25.641 -11.062 1 96.25 470 VAL A O 1
ATOM 3711 N N . GLU A 1 471 ? -22.812 -27.281 -9.797 1 95.19 471 GLU A N 1
ATOM 3712 C CA . GLU A 1 471 ? -21.688 -27.484 -10.711 1 95.19 471 GLU A CA 1
ATOM 3713 C C . GLU A 1 471 ? -22.172 -27.938 -12.086 1 95.19 471 GLU A C 1
ATOM 3715 O O . GLU A 1 471 ? -21.719 -27.438 -13.109 1 95.19 471 GLU A O 1
ATOM 3720 N N . GLU A 1 472 ? -23.047 -28.922 -12.117 1 96.19 472 GLU A N 1
ATOM 3721 C CA . GLU A 1 472 ? -23.562 -29.438 -13.383 1 96.19 472 GLU A CA 1
ATOM 3722 C C . GLU A 1 472 ? -24.25 -28.344 -14.188 1 96.19 472 GLU A C 1
ATOM 3724 O O . GLU A 1 472 ? -24.047 -28.234 -15.398 1 96.19 472 GLU A O 1
ATOM 3729 N N . ILE A 1 473 ? -25 -27.516 -13.461 1 96.38 473 ILE A N 1
ATOM 3730 C CA . ILE A 1 473 ? -25.703 -26.438 -14.133 1 96.38 473 ILE A CA 1
ATOM 3731 C C . ILE A 1 473 ? -24.703 -25.406 -14.641 1 96.38 473 ILE A C 1
ATOM 3733 O O . ILE A 1 473 ? -24.781 -24.969 -15.789 1 96.38 473 ILE A O 1
ATOM 3737 N N . GLY A 1 474 ? -23.812 -25.016 -13.805 1 94.19 474 GLY A N 1
ATOM 3738 C CA . GLY A 1 474 ? -22.797 -24.031 -14.164 1 94.19 474 GLY A CA 1
ATOM 3739 C C . GLY A 1 474 ? -21.953 -24.453 -15.352 1 94.19 474 GLY A C 1
ATOM 3740 O O . GLY A 1 474 ? -21.766 -23.672 -16.297 1 94.19 474 GLY A O 1
ATOM 3741 N N . ARG A 1 475 ? -21.359 -25.719 -15.383 1 93.06 475 ARG A N 1
ATOM 3742 C CA . ARG A 1 475 ? -20.469 -26.172 -16.438 1 93.06 475 ARG A CA 1
ATOM 3743 C C . ARG A 1 475 ? -21.203 -26.328 -17.75 1 93.06 475 ARG A C 1
ATOM 3745 O O . ARG A 1 475 ? -20.641 -26.125 -18.828 1 93.06 475 ARG A O 1
ATOM 3752 N N . THR A 1 476 ? -22.438 -26.75 -17.688 1 94.56 476 THR A N 1
ATOM 3753 C CA . THR A 1 476 ? -23.234 -26.922 -18.891 1 94.56 476 THR A CA 1
ATOM 3754 C C . THR A 1 476 ? -23.562 -25.578 -19.516 1 94.56 476 THR A C 1
ATOM 3756 O O . THR A 1 476 ? -23.484 -25.406 -20.75 1 94.56 476 THR A O 1
ATOM 3759 N N . ARG A 1 477 ? -23.906 -24.625 -18.688 1 89.75 477 ARG A N 1
ATOM 3760 C CA . ARG A 1 477 ? -24.156 -23.266 -19.172 1 89.75 477 ARG A CA 1
ATOM 3761 C C . ARG A 1 477 ? -22.859 -22.609 -19.625 1 89.75 477 ARG A C 1
ATOM 3763 O O . ARG A 1 477 ? -22.844 -21.875 -20.625 1 89.75 477 ARG A O 1
ATOM 3770 N N . GLY A 1 478 ? -21.766 -22.906 -18.969 1 88.31 478 GLY A N 1
ATOM 3771 C CA . GLY A 1 478 ? -20.484 -22.266 -19.219 1 88.31 478 GLY A CA 1
ATOM 3772 C C . GLY A 1 478 ? -20.141 -21.172 -18.219 1 88.31 478 GLY A C 1
ATOM 3773 O O . GLY A 1 478 ? -20.828 -20.156 -18.156 1 88.31 478 GLY A O 1
ATOM 3774 N N . TYR A 1 479 ? -19.078 -21.391 -17.594 1 86.56 479 TYR A N 1
ATOM 3775 C CA . TYR A 1 479 ? -18.672 -20.422 -16.578 1 86.56 479 TYR A CA 1
ATOM 3776 C C . TYR A 1 479 ? -18.297 -19.094 -17.219 1 86.56 479 TYR A C 1
ATOM 3778 O O . TYR A 1 479 ? -18.328 -18.047 -16.562 1 86.56 479 TYR A O 1
ATOM 3786 N N . ASP A 1 480 ? -17.922 -19.125 -18.469 1 83.75 480 ASP A N 1
ATOM 3787 C CA . ASP A 1 480 ? -17.516 -17.922 -19.188 1 83.75 480 ASP A CA 1
ATOM 3788 C C . ASP A 1 480 ? -18.703 -16.984 -19.406 1 83.75 480 ASP A C 1
ATOM 3790 O O . ASP A 1 480 ? -18.516 -15.805 -19.703 1 83.75 480 ASP A O 1
ATOM 3794 N N . THR A 1 481 ? -19.875 -17.531 -19.203 1 81.88 481 THR A N 1
ATOM 3795 C CA . THR A 1 481 ? -21.078 -16.734 -19.422 1 81.88 481 THR A CA 1
ATOM 3796 C C . THR A 1 481 ? -21.438 -15.945 -18.172 1 81.88 481 THR A C 1
ATOM 3798 O O . THR A 1 481 ? -22.297 -15.055 -18.219 1 81.88 481 THR A O 1
ATOM 3801 N N . ILE A 1 482 ? -20.766 -16.328 -17.094 1 85.31 482 ILE A N 1
ATOM 3802 C CA . ILE A 1 482 ? -21.047 -15.648 -15.828 1 85.31 482 ILE A CA 1
ATOM 3803 C C . ILE A 1 482 ? -20.281 -14.328 -15.766 1 85.31 482 ILE A C 1
ATOM 3805 O O . ILE A 1 482 ? -19.047 -14.312 -15.875 1 85.31 482 ILE A O 1
ATOM 3809 N N . GLN A 1 483 ? -20.969 -13.25 -15.633 1 82.25 483 GLN A N 1
ATOM 3810 C CA . GLN A 1 483 ? -20.375 -11.914 -15.617 1 82.25 483 GLN A CA 1
ATOM 3811 C C . GLN A 1 483 ? -19.531 -11.703 -14.367 1 82.25 483 GLN A C 1
ATOM 3813 O O . GLN A 1 483 ? -19.922 -12.086 -13.266 1 82.25 483 GLN A O 1
ATOM 3818 N N . VAL A 1 484 ? -18.375 -11.148 -14.516 1 78.75 484 VAL A N 1
ATOM 3819 C CA . VAL A 1 484 ? -17.484 -10.828 -13.414 1 78.75 484 VAL A CA 1
ATOM 3820 C C . VAL A 1 484 ? -17.953 -9.547 -12.719 1 78.75 484 VAL A C 1
ATOM 3822 O O . VAL A 1 484 ? -18.109 -8.508 -13.367 1 78.75 484 VAL A O 1
ATOM 3825 N N . THR A 1 485 ? -18.391 -9.586 -11.477 1 76.44 485 THR A N 1
ATOM 3826 C CA . THR A 1 485 ? -18.797 -8.43 -10.695 1 76.44 485 THR A CA 1
ATOM 3827 C C . THR A 1 485 ? -17.844 -8.203 -9.523 1 76.44 485 THR A C 1
ATOM 3829 O O . THR A 1 485 ? -17.562 -9.133 -8.766 1 76.44 485 THR A O 1
ATOM 3832 N N . PRO A 1 486 ? -17.281 -6.988 -9.422 1 76.88 486 PRO A N 1
ATOM 3833 C CA . PRO A 1 486 ? -16.406 -6.73 -8.281 1 76.88 486 PRO A CA 1
ATOM 3834 C C . PRO A 1 486 ? -17.125 -6.789 -6.941 1 76.88 486 PRO A C 1
ATOM 3836 O O . PRO A 1 486 ? -18.328 -6.496 -6.871 1 76.88 486 PRO A O 1
ATOM 3839 N N . LEU A 1 487 ? -16.531 -7.207 -5.871 1 75.25 487 LEU A N 1
ATOM 3840 C CA . LEU A 1 487 ? -17.078 -7.223 -4.516 1 75.25 487 LEU A CA 1
ATOM 3841 C C . LEU A 1 487 ? -17.234 -5.801 -3.979 1 75.25 487 LEU A C 1
ATOM 3843 O O . LEU A 1 487 ? -16.406 -4.93 -4.27 1 75.25 487 LEU A O 1
ATOM 3847 N N . LEU A 1 488 ? -18.453 -5.457 -3.416 1 76.12 488 LEU A N 1
ATOM 3848 C CA . LEU A 1 488 ? -18.656 -4.191 -2.721 1 76.12 488 LEU A CA 1
ATOM 3849 C C . LEU A 1 488 ? -18.188 -4.285 -1.273 1 76.12 488 LEU A C 1
ATOM 3851 O O . LEU A 1 488 ? -18.531 -5.234 -0.564 1 76.12 488 LEU A O 1
ATOM 3855 N N . ALA A 1 489 ? -17.172 -3.621 -0.98 1 76.88 489 ALA A N 1
ATOM 3856 C CA . ALA A 1 489 ? -16.688 -3.635 0.394 1 76.88 489 ALA A CA 1
ATOM 3857 C C . ALA A 1 489 ? -16.625 -2.225 0.974 1 76.88 489 ALA A C 1
ATOM 3859 O O . ALA A 1 489 ? -16.594 -1.242 0.229 1 76.88 489 ALA A O 1
ATOM 3860 N N . GLU A 1 490 ? -16.844 -2.148 2.375 1 78.06 490 GLU A N 1
ATOM 3861 C CA . GLU A 1 490 ? -16.641 -0.888 3.086 1 78.06 490 GLU A CA 1
ATOM 3862 C C . GLU A 1 490 ? -15.195 -0.421 2.975 1 78.06 490 GLU A C 1
ATOM 3864 O O . GLU A 1 490 ? -14.266 -1.212 3.154 1 78.06 490 GLU A O 1
ATOM 3869 N N . ILE A 1 491 ? -15.117 0.747 2.529 1 75.94 491 ILE A N 1
ATOM 3870 C CA . ILE A 1 491 ? -13.781 1.319 2.453 1 75.94 491 ILE A CA 1
ATOM 3871 C C . ILE A 1 491 ? -13.297 1.697 3.854 1 75.94 491 ILE A C 1
ATOM 3873 O O . ILE A 1 491 ? -13.82 2.637 4.461 1 75.94 491 ILE A O 1
ATOM 3877 N N . LYS A 1 492 ? -12.539 0.878 4.449 1 76.06 492 LYS A N 1
ATOM 3878 C CA . LYS A 1 492 ? -11.938 1.153 5.754 1 76.06 492 LYS A CA 1
ATOM 3879 C C . LYS A 1 492 ? -10.438 1.373 5.633 1 76.06 492 LYS A C 1
ATOM 3881 O O . LYS A 1 492 ? -9.797 0.853 4.715 1 76.06 492 LYS A O 1
ATOM 3886 N N . THR A 1 493 ? -9.867 2.232 6.539 1 75.31 493 THR A N 1
ATOM 3887 C CA . THR A 1 493 ? -8.422 2.426 6.57 1 75.31 493 THR A CA 1
ATOM 3888 C C . THR A 1 493 ? -7.715 1.138 6.98 1 75.31 493 THR A C 1
ATOM 3890 O O . THR A 1 493 ? -8.078 0.511 7.977 1 75.31 493 THR A O 1
ATOM 3893 N N . PRO A 1 494 ? -6.824 0.679 6.195 1 75.06 494 PRO A N 1
ATOM 3894 C CA . PRO A 1 494 ? -6.102 -0.535 6.578 1 75.06 494 PRO A CA 1
ATOM 3895 C C . PRO A 1 494 ? -5.34 -0.377 7.891 1 75.06 494 PRO A C 1
ATOM 3897 O O . PRO A 1 494 ? -4.812 0.702 8.18 1 75.06 494 PRO A O 1
ATOM 3900 N N . ILE A 1 495 ? -5.469 -1.477 8.68 1 82.38 495 ILE A N 1
ATOM 3901 C CA . ILE A 1 495 ? -4.73 -1.498 9.938 1 82.38 495 ILE A CA 1
ATOM 3902 C C . ILE A 1 495 ? -3.242 -1.698 9.664 1 82.38 495 ILE A C 1
ATOM 3904 O O . ILE A 1 495 ? -2.861 -2.582 8.891 1 82.38 495 ILE A O 1
ATOM 3908 N N . ARG A 1 496 ? -2.471 -0.874 10.32 1 83.12 496 ARG A N 1
ATOM 3909 C CA . ARG A 1 496 ? -1.025 -0.934 10.125 1 83.12 496 ARG A CA 1
ATOM 3910 C C . ARG A 1 496 ? -0.43 -2.162 10.805 1 83.12 496 ARG A C 1
ATOM 3912 O O . ARG A 1 496 ? -0.807 -2.498 11.93 1 83.12 496 ARG A O 1
ATOM 3919 N N . ASN A 1 497 ? 0.393 -2.98 10.078 1 91.31 497 ASN A N 1
ATOM 3920 C CA . ASN A 1 497 ? 1.182 -4.082 10.617 1 91.31 497 ASN A CA 1
ATOM 3921 C C . ASN A 1 497 ? 2.631 -3.666 10.859 1 91.31 497 ASN A C 1
ATOM 3923 O O . ASN A 1 497 ? 3.441 -3.658 9.93 1 91.31 497 ASN A O 1
ATOM 3927 N N . LEU A 1 498 ? 2.889 -3.365 12.125 1 89.94 498 LEU A N 1
ATOM 3928 C CA . LEU A 1 498 ? 4.184 -2.795 12.484 1 89.94 498 LEU A CA 1
ATOM 3929 C C . LEU A 1 498 ? 5.305 -3.803 12.25 1 89.94 498 LEU A C 1
ATOM 3931 O O . LEU A 1 498 ? 6.41 -3.428 11.852 1 89.94 498 LEU A O 1
ATOM 3935 N N . SER A 1 499 ? 5.074 -5.062 12.555 1 93.5 499 SER A N 1
ATOM 3936 C CA . SER A 1 499 ? 6.074 -6.105 12.336 1 93.5 499 SER A CA 1
ATOM 3937 C C . SER A 1 499 ? 6.457 -6.203 10.867 1 93.5 499 SER A C 1
ATOM 3939 O O . SER A 1 499 ? 7.641 -6.281 10.531 1 93.5 499 SER A O 1
ATOM 3941 N N . ARG A 1 500 ? 5.469 -6.125 10.07 1 93.75 500 ARG A N 1
ATOM 3942 C CA . ARG A 1 500 ? 5.715 -6.199 8.633 1 93.75 500 ARG A CA 1
ATOM 3943 C C . ARG A 1 500 ? 6.445 -4.953 8.141 1 93.75 500 ARG A C 1
ATOM 3945 O O . ARG A 1 500 ? 7.316 -5.043 7.27 1 93.75 500 ARG A O 1
ATOM 3952 N N . GLU A 1 501 ? 6.039 -3.838 8.594 1 93.12 501 GLU A N 1
ATOM 3953 C CA . GLU A 1 501 ? 6.699 -2.59 8.227 1 93.12 501 GLU A CA 1
ATOM 3954 C C . GLU A 1 501 ? 8.18 -2.615 8.594 1 93.12 501 GLU A C 1
ATOM 3956 O O . GLU A 1 501 ? 9.031 -2.246 7.789 1 93.12 501 GLU A O 1
ATOM 3961 N N . LEU A 1 502 ? 8.469 -3.049 9.812 1 95.5 502 LEU A N 1
ATOM 3962 C CA . LEU A 1 502 ? 9.859 -3.117 10.258 1 95.5 502 LEU A CA 1
ATOM 3963 C C . LEU A 1 502 ? 10.633 -4.152 9.461 1 95.5 502 LEU A C 1
ATOM 3965 O O . LEU A 1 502 ? 11.797 -3.928 9.102 1 95.5 502 LEU A O 1
ATOM 3969 N N . GLU A 1 503 ? 10.008 -5.305 9.242 1 96.25 503 GLU A N 1
ATOM 3970 C CA . GLU A 1 503 ? 10.648 -6.324 8.406 1 96.25 503 GLU A CA 1
ATOM 3971 C C . GLU A 1 503 ? 11.086 -5.746 7.066 1 96.25 503 GLU A C 1
ATOM 3973 O O . GLU A 1 503 ? 12.219 -5.965 6.633 1 96.25 503 GLU A O 1
ATOM 3978 N N . ARG A 1 504 ? 10.219 -5.055 6.449 1 94.75 504 ARG A N 1
ATOM 3979 C CA . ARG A 1 504 ? 10.523 -4.441 5.16 1 94.75 504 ARG A CA 1
ATOM 3980 C C . ARG A 1 504 ? 11.672 -3.447 5.285 1 94.75 504 ARG A C 1
ATOM 3982 O O . ARG A 1 504 ? 12.555 -3.391 4.422 1 94.75 504 ARG A O 1
ATOM 3989 N N . LYS A 1 505 ? 11.617 -2.682 6.273 1 94.38 505 LYS A N 1
ATOM 3990 C CA . LYS A 1 505 ? 12.68 -1.711 6.512 1 94.38 505 LYS A CA 1
ATOM 3991 C C . LYS A 1 505 ? 14.031 -2.404 6.691 1 94.38 505 LYS A C 1
ATOM 3993 O O . LYS A 1 505 ? 15.039 -1.965 6.137 1 94.38 505 LYS A O 1
ATOM 3998 N N . CYS A 1 506 ? 14.016 -3.455 7.5 1 96.56 506 CYS A N 1
ATOM 3999 C CA . CYS A 1 506 ? 15.242 -4.211 7.734 1 96.56 506 CYS A CA 1
ATOM 4000 C C . CYS A 1 506 ? 15.789 -4.777 6.43 1 96.56 506 CYS A C 1
ATOM 4002 O O . CYS A 1 506 ? 16.969 -4.586 6.109 1 96.56 506 CYS A O 1
ATOM 4004 N N . LYS A 1 507 ? 14.961 -5.375 5.73 1 96.19 507 LYS A N 1
ATOM 4005 C CA . LYS A 1 507 ? 15.367 -5.996 4.477 1 96.19 507 LYS A CA 1
ATOM 4006 C C . LYS A 1 507 ? 15.875 -4.953 3.482 1 96.19 507 LYS A C 1
ATOM 4008 O O . LYS A 1 507 ? 16.891 -5.168 2.816 1 96.19 507 LYS A O 1
ATOM 4013 N N . THR A 1 508 ? 15.195 -3.889 3.426 1 94.38 508 THR A N 1
ATOM 4014 C CA . THR A 1 508 ? 15.578 -2.82 2.508 1 94.38 508 THR A CA 1
ATOM 4015 C C . THR A 1 508 ? 16.953 -2.26 2.871 1 94.38 508 THR A C 1
ATOM 4017 O O . THR A 1 508 ? 17.812 -2.082 2.002 1 94.38 508 THR A O 1
ATOM 4020 N N . PHE A 1 509 ? 17.156 -2.006 4.086 1 96.31 509 PHE A N 1
ATOM 4021 C CA . PHE A 1 509 ? 18.422 -1.419 4.504 1 96.31 509 PHE A CA 1
ATOM 4022 C C . PHE A 1 509 ? 19.578 -2.383 4.25 1 96.31 509 PHE A C 1
ATOM 4024 O O . PHE A 1 509 ? 20.625 -1.981 3.758 1 96.31 509 PHE A O 1
ATOM 4031 N N . PHE A 1 510 ? 19.375 -3.615 4.527 1 96.94 510 PHE A N 1
ATOM 4032 C CA . PHE A 1 510 ? 20.453 -4.59 4.34 1 96.94 510 PHE A CA 1
ATOM 4033 C C . PHE A 1 510 ? 20.719 -4.82 2.857 1 96.94 510 PHE A C 1
ATOM 4035 O O . PHE A 1 510 ? 21.859 -4.855 2.428 1 96.94 510 PHE A O 1
ATOM 4042 N N . SER A 1 511 ? 19.703 -4.902 2.119 1 94.5 511 SER A N 1
ATOM 4043 C CA . SER A 1 511 ? 19.875 -5.195 0.699 1 94.5 511 SER A CA 1
ATOM 4044 C C . SER A 1 511 ? 20.359 -3.971 -0.064 1 94.5 511 SER A C 1
ATOM 4046 O O . SER A 1 511 ? 21.344 -4.047 -0.809 1 94.5 511 SER A O 1
ATOM 4048 N N . VAL A 1 512 ? 19.719 -2.85 0.169 1 92.12 512 VAL A N 1
ATOM 4049 C CA . VAL A 1 512 ? 20 -1.65 -0.615 1 92.12 512 VAL A CA 1
ATOM 4050 C C . VAL A 1 512 ? 21.094 -0.837 0.058 1 92.12 512 VAL A C 1
ATOM 4052 O O . VAL A 1 512 ? 22.062 -0.416 -0.597 1 92.12 512 VAL A O 1
ATOM 4055 N N . GLY A 1 513 ? 20.984 -0.677 1.302 1 91.75 513 GLY A N 1
ATOM 4056 C CA . GLY A 1 513 ? 21.906 0.162 2.041 1 91.75 513 GLY A CA 1
ATOM 4057 C C . GLY A 1 513 ? 23.281 -0.478 2.227 1 91.75 513 GLY A C 1
ATOM 4058 O O . GLY A 1 513 ? 24.312 0.188 2.094 1 91.75 513 GLY A O 1
ATOM 4059 N N . LEU A 1 514 ? 23.281 -1.771 2.498 1 94.56 514 LEU A N 1
ATOM 4060 C CA . LEU A 1 514 ? 24.531 -2.42 2.883 1 94.56 514 LEU A CA 1
ATOM 4061 C C . LEU A 1 514 ? 25 -3.383 1.797 1 94.56 514 LEU A C 1
ATOM 4063 O O . LEU A 1 514 ? 26.141 -3.842 1.821 1 94.56 514 LEU A O 1
ATOM 4067 N N . GLY A 1 515 ? 24.109 -3.76 0.877 1 93.25 515 GLY A N 1
ATOM 4068 C CA . GLY A 1 515 ? 24.5 -4.602 -0.245 1 93.25 515 GLY A CA 1
ATOM 4069 C C . GLY A 1 515 ? 24.469 -6.082 0.082 1 93.25 515 GLY A C 1
ATOM 4070 O O . GLY A 1 515 ? 25.125 -6.883 -0.584 1 93.25 515 GLY A O 1
ATOM 4071 N N . TYR A 1 516 ? 23.734 -6.453 1.123 1 96.56 516 TYR A N 1
ATOM 4072 C CA . TYR A 1 516 ? 23.578 -7.863 1.471 1 96.56 516 TYR A CA 1
ATOM 4073 C C . TYR A 1 516 ? 22.578 -8.547 0.548 1 96.56 516 TYR A C 1
ATOM 4075 O O . TYR A 1 516 ? 21.719 -7.891 -0.035 1 96.56 516 TYR A O 1
ATOM 4083 N N . HIS A 1 517 ? 22.672 -9.859 0.456 1 96.12 517 HIS A N 1
ATOM 4084 C CA . HIS A 1 517 ? 21.719 -10.672 -0.293 1 96.12 517 HIS A CA 1
ATOM 4085 C C . HIS A 1 517 ? 20.859 -11.523 0.641 1 96.12 517 HIS A C 1
ATOM 4087 O O . HIS A 1 517 ? 21.391 -12.211 1.514 1 96.12 517 HIS A O 1
ATOM 4093 N N . GLU A 1 518 ? 19.609 -11.484 0.438 1 97.19 518 GLU A N 1
ATOM 4094 C CA . GLU A 1 518 ? 18.719 -12.305 1.25 1 97.19 518 GLU A CA 1
ATOM 4095 C C . GLU A 1 518 ? 18.734 -13.758 0.783 1 97.19 518 GLU A C 1
ATOM 4097 O O . GLU A 1 518 ? 18.688 -14.031 -0.418 1 97.19 518 GLU A O 1
ATOM 4102 N N . VAL A 1 519 ? 18.859 -14.672 1.671 1 97.19 519 VAL A N 1
ATOM 4103 C CA . VAL A 1 519 ? 18.828 -16.094 1.344 1 97.19 519 VAL A CA 1
ATOM 4104 C C . VAL A 1 519 ? 17.656 -16.766 2.057 1 97.19 519 VAL A C 1
ATOM 4106 O O . VAL A 1 519 ? 17.219 -16.297 3.109 1 97.19 519 VAL A O 1
ATOM 4109 N N . TYR A 1 520 ? 17.156 -17.812 1.427 1 95.62 520 TYR A N 1
ATOM 4110 C CA . TYR A 1 520 ? 16.094 -18.641 1.981 1 95.62 520 TYR A CA 1
ATOM 4111 C C . TYR A 1 520 ? 16.562 -20.078 2.178 1 95.62 520 TYR A C 1
ATOM 4113 O O . TYR A 1 520 ? 17.016 -20.734 1.228 1 95.62 520 TYR A O 1
ATOM 4121 N N . ASN A 1 521 ? 16.469 -20.484 3.432 1 96.19 521 ASN A N 1
ATOM 4122 C CA . ASN A 1 521 ? 16.938 -21.812 3.768 1 96.19 521 ASN A CA 1
ATOM 4123 C C . ASN A 1 521 ? 15.828 -22.672 4.371 1 96.19 521 ASN A C 1
ATOM 4125 O O . ASN A 1 521 ? 14.805 -22.141 4.812 1 96.19 521 ASN A O 1
ATOM 4129 N N . TYR A 1 522 ? 16.062 -23.969 4.43 1 93.44 522 TYR A N 1
ATOM 4130 C CA . TYR A 1 522 ? 15.125 -24.891 5.062 1 93.44 522 TYR A CA 1
ATOM 4131 C C . TYR A 1 522 ? 15.117 -24.703 6.574 1 93.44 522 TYR A C 1
ATOM 4133 O O . TYR A 1 522 ? 16.141 -24.391 7.176 1 93.44 522 TYR A O 1
ATOM 4141 N N . SER A 1 523 ? 13.977 -25.031 7.102 1 94.5 523 SER A N 1
ATOM 4142 C CA . SER A 1 523 ? 13.844 -24.953 8.547 1 94.5 523 SER A CA 1
ATOM 4143 C C . SER A 1 523 ? 14.328 -26.234 9.227 1 94.5 523 SER A C 1
ATOM 4145 O O . SER A 1 523 ? 14.359 -26.312 10.453 1 94.5 523 SER A O 1
ATOM 4147 N N . PHE A 1 524 ? 14.742 -27.219 8.438 1 92.38 524 PHE A N 1
ATOM 4148 C CA . PHE A 1 524 ? 15.211 -28.5 8.953 1 92.38 524 PHE A CA 1
ATOM 4149 C C . PHE A 1 524 ? 16.734 -28.578 8.93 1 92.38 524 PHE A C 1
ATOM 4151 O O . PHE A 1 524 ? 17.375 -27.953 8.086 1 92.38 524 PHE A O 1
ATOM 4158 N N . GLN A 1 525 ? 17.312 -29.188 9.883 1 92.75 525 GLN A N 1
ATOM 4159 C CA . GLN A 1 525 ? 18.766 -29.406 9.914 1 92.75 525 GLN A CA 1
ATOM 4160 C C . GLN A 1 525 ? 19.125 -30.641 10.719 1 92.75 525 GLN A C 1
ATOM 4162 O O . GLN A 1 525 ? 18.25 -31.344 11.219 1 92.75 525 GLN A O 1
ATOM 4167 N N . ALA A 1 526 ? 20.406 -30.969 10.75 1 91.94 526 ALA A N 1
ATOM 4168 C CA . ALA A 1 526 ? 20.906 -32.094 11.523 1 91.94 526 ALA A CA 1
ATOM 4169 C C . ALA A 1 526 ? 20.922 -31.781 13.016 1 91.94 526 ALA A C 1
ATOM 4171 O O . ALA A 1 526 ? 21.141 -30.641 13.406 1 91.94 526 ALA A O 1
ATOM 4172 N N . LEU A 1 527 ? 20.75 -32.812 13.859 1 90.06 527 LEU A N 1
ATOM 4173 C CA . LEU A 1 527 ? 20.734 -32.656 15.305 1 90.06 527 LEU A CA 1
ATOM 4174 C C . LEU A 1 527 ? 22.062 -32.062 15.789 1 90.06 527 LEU A C 1
ATOM 4176 O O . LEU A 1 527 ? 22.078 -31.234 16.703 1 90.06 527 LEU A O 1
ATOM 4180 N N . LYS A 1 528 ? 23.125 -32.406 15.18 1 89.31 528 LYS A N 1
ATOM 4181 C CA . LYS A 1 528 ? 24.469 -31.922 15.547 1 89.31 528 LYS A CA 1
ATOM 4182 C C . LYS A 1 528 ? 24.578 -30.422 15.352 1 89.31 528 LYS A C 1
ATOM 4184 O O . LYS A 1 528 ? 25.297 -29.75 16.094 1 89.31 528 LYS A O 1
ATOM 4189 N N . GLU A 1 529 ? 23.922 -29.922 14.422 1 91.62 529 GLU A N 1
ATOM 4190 C CA . GLU A 1 529 ? 23.984 -28.5 14.117 1 91.62 529 GLU A CA 1
ATOM 4191 C C . GLU A 1 529 ? 23.25 -27.672 15.164 1 91.62 529 GLU A C 1
ATOM 4193 O O . GLU A 1 529 ? 23.578 -26.516 15.383 1 91.62 529 GLU A O 1
ATOM 4198 N N . ASN A 1 530 ? 22.281 -28.25 15.789 1 91.56 530 ASN A N 1
ATOM 4199 C CA . ASN A 1 530 ? 21.578 -27.562 16.875 1 91.56 530 ASN A CA 1
ATOM 4200 C C . ASN A 1 530 ? 22.438 -27.469 18.125 1 91.56 530 ASN A C 1
ATOM 4202 O O . ASN A 1 530 ? 22.156 -26.656 19.016 1 91.56 530 ASN A O 1
ATOM 4206 N N . GLU A 1 531 ? 23.406 -28.281 18.156 1 86.19 531 GLU A N 1
ATOM 4207 C CA . GLU A 1 531 ? 24.312 -28.266 19.312 1 86.19 531 GLU A CA 1
ATOM 4208 C C . GLU A 1 531 ? 25.203 -27.031 19.312 1 86.19 531 GLU A C 1
ATOM 4210 O O . GLU A 1 531 ? 25.75 -26.641 20.344 1 86.19 531 GLU A O 1
ATOM 4215 N N . LEU A 1 532 ? 25.312 -26.375 18.188 1 84.19 532 LEU A N 1
ATOM 4216 C CA . LEU A 1 532 ? 26.188 -25.219 18.062 1 84.19 532 LEU A CA 1
ATOM 4217 C C . LEU A 1 532 ? 25.672 -24.047 18.906 1 84.19 532 LEU A C 1
ATOM 4219 O O . LEU A 1 532 ? 26.469 -23.359 19.562 1 84.19 532 LEU A O 1
ATOM 4223 N N . ASP A 1 533 ? 24.328 -23.641 18.766 1 69.94 533 ASP A N 1
ATOM 4224 C CA . ASP A 1 533 ? 23.797 -22.438 19.391 1 69.94 533 ASP A CA 1
ATOM 4225 C C . ASP A 1 533 ? 22.828 -22.781 20.531 1 69.94 533 ASP A C 1
ATOM 4227 O O . ASP A 1 533 ? 22.125 -21.906 21.031 1 69.94 533 ASP A O 1
ATOM 4231 N N . GLY A 1 534 ? 22.797 -24.047 20.797 1 67.38 534 GLY A N 1
ATOM 4232 C CA . GLY A 1 534 ? 21.703 -24.203 21.75 1 67.38 534 GLY A CA 1
ATOM 4233 C C . GLY A 1 534 ? 21.766 -25.516 22.5 1 67.38 534 GLY A C 1
ATOM 4234 O O . GLY A 1 534 ? 22.766 -26.234 22.438 1 67.38 534 GLY A O 1
ATOM 4235 N N . ASP A 1 535 ? 20.797 -25.625 23.312 1 72.81 535 ASP A N 1
ATOM 4236 C CA . ASP A 1 535 ? 20.516 -26.812 24.109 1 72.81 535 ASP A CA 1
ATOM 4237 C C . ASP A 1 535 ? 19.797 -27.875 23.266 1 72.81 535 ASP A C 1
ATOM 4239 O O . ASP A 1 535 ? 18.688 -27.625 22.797 1 72.81 535 ASP A O 1
ATOM 4243 N N . VAL A 1 536 ? 20.484 -28.906 22.953 1 79 536 VAL A N 1
ATOM 4244 C CA . VAL A 1 536 ? 19.969 -30.016 22.156 1 79 536 VAL A CA 1
ATOM 4245 C C . VAL A 1 536 ? 18.625 -30.453 22.703 1 79 536 VAL A C 1
ATOM 4247 O O . VAL A 1 536 ? 17.766 -30.922 21.938 1 79 536 VAL A O 1
ATOM 4250 N N . GLU A 1 537 ? 18.406 -30.141 23.953 1 83.38 537 GLU A N 1
ATOM 4251 C CA . GLU A 1 537 ? 17.172 -30.578 24.594 1 83.38 537 GLU A CA 1
ATOM 4252 C C . GLU A 1 537 ? 15.977 -29.781 24.094 1 83.38 537 GLU A C 1
ATOM 4254 O O . GLU A 1 537 ? 14.836 -30.234 24.172 1 83.38 537 GLU A O 1
ATOM 4259 N N . LEU A 1 538 ? 16.234 -28.734 23.5 1 88.25 538 LEU A N 1
ATOM 4260 C CA . LEU A 1 538 ? 15.164 -27.859 23.031 1 88.25 538 LEU A CA 1
ATOM 4261 C C . LEU A 1 538 ? 14.836 -28.125 21.562 1 88.25 538 LEU A C 1
ATOM 4263 O O . LEU A 1 538 ? 13.961 -27.484 20.984 1 88.25 538 LEU A O 1
ATOM 4267 N N . SER A 1 539 ? 15.453 -29.125 21.031 1 91.31 539 SER A N 1
ATOM 4268 C CA . SER A 1 539 ? 15.25 -29.422 19.625 1 91.31 539 SER A CA 1
ATOM 4269 C C . SER A 1 539 ? 13.914 -30.125 19.391 1 91.31 539 SER A C 1
ATOM 4271 O O . SER A 1 539 ? 13.492 -30.953 20.188 1 91.31 539 SER A O 1
ATOM 4273 N N . VAL A 1 540 ? 13.227 -29.766 18.344 1 92.12 540 VAL A N 1
ATOM 4274 C CA . VAL A 1 540 ? 11.969 -30.375 17.953 1 92.12 540 VAL A CA 1
ATOM 4275 C C . VAL A 1 540 ? 12.219 -31.406 16.844 1 92.12 540 VAL A C 1
ATOM 4277 O O . VAL A 1 540 ? 12.633 -31.047 15.742 1 92.12 540 VAL A O 1
ATOM 4280 N N . LYS A 1 541 ? 11.922 -32.625 17.031 1 89.62 541 LYS A N 1
ATOM 4281 C CA . LYS A 1 541 ? 12.148 -33.719 16.078 1 89.62 541 LYS A CA 1
ATOM 4282 C C . LYS A 1 541 ? 10.969 -33.844 15.125 1 89.62 541 LYS A C 1
ATOM 4284 O O . LYS A 1 541 ? 9.812 -33.719 15.531 1 89.62 541 LYS A O 1
ATOM 4289 N N . ILE A 1 542 ? 11.289 -34.031 13.852 1 88.5 542 ILE A N 1
ATOM 4290 C CA . ILE A 1 542 ? 10.25 -34.281 12.852 1 88.5 542 ILE A CA 1
ATOM 4291 C C . ILE A 1 542 ? 9.719 -35.688 12.992 1 88.5 542 ILE A C 1
ATOM 4293 O O . ILE A 1 542 ? 10.492 -36.656 13.062 1 88.5 542 ILE A O 1
ATOM 4297 N N . ARG A 1 543 ? 8.477 -35.844 12.922 1 85.38 543 ARG A N 1
ATOM 4298 C CA . ARG A 1 543 ? 7.824 -37.125 13.164 1 85.38 543 ARG A CA 1
ATOM 4299 C C . ARG A 1 543 ? 8.055 -38.062 12 1 85.38 543 ARG A C 1
ATOM 4301 O O . ARG A 1 543 ? 8.336 -39.25 12.211 1 85.38 543 ARG A O 1
ATOM 4308 N N . ASN A 1 544 ? 7.977 -37.562 10.75 1 79.56 544 ASN A N 1
ATOM 4309 C CA . ASN A 1 544 ? 8.172 -38.375 9.57 1 79.56 544 ASN A CA 1
ATOM 4310 C C . ASN A 1 544 ? 9.648 -38.719 9.352 1 79.56 544 ASN A C 1
ATOM 4312 O O . ASN A 1 544 ? 10.523 -37.906 9.688 1 79.56 544 ASN A O 1
ATOM 4316 N N . GLU A 1 545 ? 9.891 -39.969 9.023 1 75.12 545 GLU A N 1
ATOM 4317 C CA . GLU A 1 545 ? 11.273 -40.375 8.781 1 75.12 545 GLU A CA 1
ATOM 4318 C C . GLU A 1 545 ? 11.945 -39.438 7.762 1 75.12 545 GLU A C 1
ATOM 4320 O O . GLU A 1 545 ? 11.492 -39.344 6.621 1 75.12 545 GLU A O 1
ATOM 4325 N N . MET A 1 546 ? 12.867 -38.656 8.219 1 79.56 546 MET A N 1
ATOM 4326 C CA . MET A 1 546 ? 13.648 -37.781 7.367 1 79.56 546 MET A CA 1
ATOM 4327 C C . MET A 1 546 ? 15.125 -38.156 7.383 1 79.56 546 MET A C 1
ATOM 4329 O O . MET A 1 546 ? 15.594 -38.812 8.328 1 79.56 546 MET A O 1
ATOM 4333 N N . PRO A 1 547 ? 15.812 -37.812 6.277 1 87 547 PRO A N 1
ATOM 4334 C CA . PRO A 1 547 ? 17.266 -37.969 6.34 1 87 547 PRO A CA 1
ATOM 4335 C C . PRO A 1 547 ? 17.891 -37.281 7.539 1 87 547 PRO A C 1
ATOM 4337 O O . PRO A 1 547 ? 17.344 -36.312 8.047 1 87 547 PRO A O 1
ATOM 4340 N N . GLU A 1 548 ? 18.969 -37.812 8.023 1 87.62 548 GLU A N 1
ATOM 4341 C CA . GLU A 1 548 ? 19.656 -37.312 9.211 1 87.62 548 GLU A CA 1
ATOM 4342 C C . GLU A 1 548 ? 19.969 -35.812 9.078 1 87.62 548 GLU A C 1
ATOM 4344 O O . GLU A 1 548 ? 19.922 -35.062 10.055 1 87.62 548 GLU A O 1
ATOM 4349 N N . GLU A 1 549 ? 20.203 -35.406 7.891 1 89.69 549 GLU A N 1
ATOM 4350 C CA . GLU A 1 549 ? 20.609 -34 7.625 1 89.69 549 GLU A CA 1
ATOM 4351 C C . GLU A 1 549 ? 19.422 -33.062 7.777 1 89.69 549 GLU A C 1
ATOM 4353 O O . GLU A 1 549 ? 19.609 -31.844 7.859 1 89.69 549 GLU A O 1
ATOM 4358 N N . GLN A 1 550 ? 18.234 -33.625 7.965 1 91.5 550 GLN A N 1
ATOM 4359 C CA . GLN A 1 550 ? 17.016 -32.812 8.078 1 91.5 550 GLN A CA 1
ATOM 4360 C C . GLN A 1 550 ? 16.062 -33.406 9.117 1 91.5 550 GLN A C 1
ATOM 4362 O O . GLN A 1 550 ? 14.852 -33.375 8.938 1 91.5 550 GLN A O 1
ATOM 4367 N N . SER A 1 551 ? 16.625 -33.906 10.227 1 91.25 551 SER A N 1
ATOM 4368 C CA . SER A 1 551 ? 15.859 -34.719 11.172 1 91.25 551 SER A CA 1
ATOM 4369 C C . SER A 1 551 ? 15.195 -33.844 12.234 1 91.25 551 SER A C 1
ATOM 4371 O O . SER A 1 551 ? 14.273 -34.281 12.914 1 91.25 551 SER A O 1
ATOM 4373 N N . VAL A 1 552 ? 15.625 -32.594 12.438 1 93.25 552 VAL A N 1
ATOM 4374 C CA . VAL A 1 552 ? 15.078 -31.734 13.469 1 93.25 552 VAL A CA 1
ATOM 4375 C C . VAL A 1 552 ? 14.828 -30.328 12.898 1 93.25 552 VAL A C 1
ATOM 4377 O O . VAL A 1 552 ? 15.367 -29.984 11.852 1 93.25 552 VAL A O 1
ATOM 4380 N N . LEU A 1 553 ? 13.961 -29.594 13.648 1 94.19 553 LEU A N 1
ATOM 4381 C CA . LEU A 1 553 ? 13.797 -28.188 13.305 1 94.19 553 LEU A CA 1
ATOM 4382 C C . LEU A 1 553 ? 14.961 -27.359 13.828 1 94.19 553 LEU A C 1
ATOM 4384 O O . LEU A 1 553 ? 15.477 -27.625 14.922 1 94.19 553 LEU A O 1
ATOM 4388 N N . ARG A 1 554 ? 15.367 -26.359 13.086 1 94.12 554 ARG A N 1
ATOM 4389 C CA . ARG A 1 554 ? 16.531 -25.562 13.438 1 94.12 554 ARG A CA 1
ATOM 4390 C C . ARG A 1 554 ? 16.266 -24.688 14.656 1 94.12 554 ARG A C 1
ATOM 4392 O O . ARG A 1 554 ? 15.156 -24.172 14.82 1 94.12 554 ARG A O 1
ATOM 4399 N N . ASN A 1 555 ? 17.25 -24.469 15.531 1 93.31 555 ASN A N 1
ATOM 4400 C CA . ASN A 1 555 ? 17.172 -23.609 16.703 1 93.31 555 ASN A CA 1
ATOM 4401 C C . ASN A 1 555 ? 17.891 -22.281 16.484 1 93.31 555 ASN A C 1
ATOM 4403 O O . ASN A 1 555 ? 17.875 -21.422 17.344 1 93.31 555 ASN A O 1
ATOM 4407 N N . SER A 1 556 ? 18.531 -22.203 15.367 1 93.25 556 SER A N 1
ATOM 4408 C CA . SER A 1 556 ? 19.25 -20.984 14.969 1 93.25 556 SER A CA 1
ATOM 4409 C C . SER A 1 556 ? 19.484 -20.953 13.461 1 93.25 556 SER A C 1
ATOM 4411 O O . SER A 1 556 ? 19.312 -21.969 12.781 1 93.25 556 SER A O 1
ATOM 4413 N N . LEU A 1 557 ? 19.891 -19.812 12.977 1 96.06 557 LEU A N 1
ATOM 4414 C CA . LEU A 1 557 ? 20.062 -19.672 11.539 1 96.06 557 LEU A CA 1
ATOM 4415 C C . LEU A 1 557 ? 21.531 -19.781 11.156 1 96.06 557 LEU A C 1
ATOM 4417 O O . LEU A 1 557 ? 21.891 -19.719 9.977 1 96.06 557 LEU A O 1
ATOM 4421 N N . ILE A 1 558 ? 22.438 -20.016 12.102 1 96.5 558 ILE A N 1
ATOM 4422 C CA . ILE A 1 558 ? 23.875 -19.922 11.875 1 96.5 558 ILE A CA 1
ATOM 4423 C C . ILE A 1 558 ? 24.344 -21.047 10.953 1 96.5 558 ILE A C 1
ATOM 4425 O O . ILE A 1 558 ? 25.109 -20.828 10.016 1 96.5 558 ILE A O 1
ATOM 4429 N N . SER A 1 559 ? 23.844 -22.25 11.164 1 95.25 559 SER A N 1
ATOM 4430 C CA . SER A 1 559 ? 24.297 -23.391 10.375 1 95.25 559 SER A CA 1
ATOM 4431 C C . SER A 1 559 ? 23.969 -23.203 8.898 1 95.25 559 SER A C 1
ATOM 4433 O O . SER A 1 559 ? 24.812 -23.453 8.039 1 95.25 559 SER A O 1
ATOM 4435 N N . SER A 1 560 ? 22.734 -22.812 8.688 1 96.12 560 SER A N 1
ATOM 4436 C CA . SER A 1 560 ? 22.312 -22.609 7.309 1 96.12 560 SER A CA 1
ATOM 4437 C C . SER A 1 560 ? 23.125 -21.516 6.629 1 96.12 560 SER A C 1
ATOM 4439 O O . SER A 1 560 ? 23.5 -21.656 5.461 1 96.12 560 SER A O 1
ATOM 4441 N N . LEU A 1 561 ? 23.406 -20.453 7.273 1 97.75 561 LEU A N 1
ATOM 4442 C CA . LEU A 1 561 ? 24.172 -19.344 6.703 1 97.75 561 LEU A CA 1
ATOM 4443 C C . LEU A 1 561 ? 25.609 -19.75 6.438 1 97.75 561 LEU A C 1
ATOM 4445 O O . LEU A 1 561 ? 26.203 -19.359 5.43 1 97.75 561 LEU A O 1
ATOM 4449 N N . LEU A 1 562 ? 26.203 -20.531 7.336 1 97.31 562 LEU A N 1
ATOM 4450 C CA . LEU A 1 562 ? 27.562 -21.016 7.133 1 97.31 562 LEU A CA 1
ATOM 4451 C C . LEU A 1 562 ? 27.641 -21.938 5.914 1 97.31 562 LEU A C 1
ATOM 4453 O O . LEU A 1 562 ? 28.594 -21.891 5.148 1 97.31 562 LEU A O 1
ATOM 4457 N N . LYS A 1 563 ? 26.625 -22.734 5.742 1 96.12 563 LYS A N 1
ATOM 4458 C CA . LYS A 1 563 ? 26.562 -23.594 4.566 1 96.12 563 LYS A CA 1
ATOM 4459 C C . LYS A 1 563 ? 26.484 -22.781 3.285 1 96.12 563 LYS A C 1
ATOM 4461 O O . LYS A 1 563 ? 27.094 -23.141 2.273 1 96.12 563 LYS A O 1
ATOM 4466 N N . ASN A 1 564 ? 25.703 -21.703 3.359 1 96.56 564 ASN A N 1
ATOM 4467 C CA . ASN A 1 564 ? 25.641 -20.797 2.213 1 96.56 564 ASN A CA 1
ATOM 4468 C C . ASN A 1 564 ? 27.016 -20.234 1.87 1 96.56 564 ASN A C 1
ATOM 4470 O O . ASN A 1 564 ? 27.391 -20.172 0.698 1 96.56 564 ASN A O 1
ATOM 4474 N N . ILE A 1 565 ? 27.75 -19.797 2.871 1 97.06 565 ILE A N 1
ATOM 4475 C CA . ILE A 1 565 ? 29.078 -19.234 2.658 1 97.06 565 ILE A CA 1
ATOM 4476 C C . ILE A 1 565 ? 30 -20.312 2.1 1 97.06 565 ILE A C 1
ATOM 4478 O O . ILE A 1 565 ? 30.797 -20.047 1.19 1 97.06 565 ILE A O 1
ATOM 4482 N N . ARG A 1 566 ? 29.906 -21.5 2.629 1 94.62 566 ARG A N 1
ATOM 4483 C CA . ARG A 1 566 ? 30.719 -22.625 2.162 1 94.62 566 ARG A CA 1
ATOM 4484 C C . ARG A 1 566 ? 30.531 -22.844 0.667 1 94.62 566 ARG A C 1
ATOM 4486 O O . ARG A 1 566 ? 31.5 -23.031 -0.068 1 94.62 566 ARG A O 1
ATOM 4493 N N . THR A 1 567 ? 29.297 -22.812 0.291 1 90.62 567 THR A N 1
ATOM 4494 C CA . THR A 1 567 ? 28.953 -23.078 -1.104 1 90.62 567 THR A CA 1
ATOM 4495 C C . THR A 1 567 ? 29.516 -21.984 -2.008 1 90.62 567 THR A C 1
ATOM 4497 O O . THR A 1 567 ? 29.891 -22.25 -3.156 1 90.62 567 THR A O 1
ATOM 4500 N N . ASN A 1 568 ? 29.75 -20.781 -1.483 1 90.75 568 ASN A N 1
ATOM 4501 C CA . ASN A 1 568 ? 30.078 -19.641 -2.334 1 90.75 568 ASN A CA 1
ATOM 4502 C C . ASN A 1 568 ? 31.531 -19.188 -2.121 1 90.75 568 ASN A C 1
ATOM 4504 O O . ASN A 1 568 ? 32.031 -18.391 -2.891 1 90.75 568 ASN A O 1
ATOM 4508 N N . GLN A 1 569 ? 32.219 -19.672 -1.132 1 89.31 569 GLN A N 1
ATOM 4509 C CA . GLN A 1 569 ? 33.5 -19.141 -0.673 1 89.31 569 GLN A CA 1
ATOM 4510 C C . GLN A 1 569 ? 34.562 -19.266 -1.759 1 89.31 569 GLN A C 1
ATOM 4512 O O . GLN A 1 569 ? 35.5 -18.453 -1.804 1 89.31 569 GLN A O 1
ATOM 4517 N N . ASP A 1 570 ? 34.406 -20.188 -2.635 1 83.19 570 ASP A N 1
ATOM 4518 C CA . ASP A 1 570 ? 35.438 -20.406 -3.658 1 83.19 570 ASP A CA 1
ATOM 4519 C C . ASP A 1 570 ? 35.156 -19.562 -4.902 1 83.19 570 ASP A C 1
ATOM 4521 O O . ASP A 1 570 ? 36 -19.422 -5.777 1 83.19 570 ASP A O 1
ATOM 4525 N N . ARG A 1 571 ? 34.031 -19.047 -4.977 1 79.75 571 ARG A N 1
ATOM 4526 C CA . ARG A 1 571 ? 33.594 -18.344 -6.172 1 79.75 571 ARG A CA 1
ATOM 4527 C C . ARG A 1 571 ? 33.688 -16.828 -5.965 1 79.75 571 ARG A C 1
ATOM 4529 O O . ARG A 1 571 ? 33.906 -16.078 -6.918 1 79.75 571 ARG A O 1
ATOM 4536 N N . PHE A 1 572 ? 33.5 -16.422 -4.77 1 85.12 572 PHE A N 1
ATOM 4537 C CA . PHE A 1 572 ? 33.406 -14.992 -4.5 1 85.12 572 PHE A CA 1
ATOM 4538 C C . PHE A 1 572 ? 34.375 -14.594 -3.402 1 85.12 572 PHE A C 1
ATOM 4540 O O . PHE A 1 572 ? 34.531 -15.312 -2.41 1 85.12 572 PHE A O 1
ATOM 4547 N N . SER A 1 573 ? 34.938 -13.484 -3.594 1 86.75 573 SER A N 1
ATOM 4548 C CA . SER A 1 573 ? 35.875 -12.992 -2.594 1 86.75 573 SER A CA 1
ATOM 4549 C C . SER A 1 573 ? 35.156 -12.391 -1.396 1 86.75 573 SER A C 1
ATOM 4551 O O . SER A 1 573 ? 35.562 -12.578 -0.25 1 86.75 573 SER A O 1
ATOM 4553 N N . GLU A 1 574 ? 34.125 -11.719 -1.673 1 93.12 574 GLU A N 1
ATOM 4554 C CA . GLU A 1 574 ? 33.312 -11.117 -0.622 1 93.12 574 GLU A CA 1
ATOM 4555 C C . GLU A 1 574 ? 31.891 -11.664 -0.651 1 93.12 574 GLU A C 1
ATOM 4557 O O . GLU A 1 574 ? 31.266 -11.727 -1.713 1 93.12 574 GLU A O 1
ATOM 4562 N N . ILE A 1 575 ? 31.453 -12.133 0.517 1 95.75 575 ILE A N 1
ATOM 4563 C CA . ILE A 1 575 ? 30.094 -12.656 0.64 1 95.75 575 ILE A CA 1
ATOM 4564 C C . ILE A 1 575 ? 29.359 -11.938 1.778 1 95.75 575 ILE A C 1
ATOM 4566 O O . ILE A 1 575 ? 29.828 -11.945 2.92 1 95.75 575 ILE A O 1
ATOM 4570 N N . LYS A 1 576 ? 28.281 -11.273 1.478 1 97.44 576 LYS A N 1
ATOM 4571 C CA . LYS A 1 576 ? 27.391 -10.648 2.441 1 97.44 576 LYS A CA 1
ATOM 4572 C C . LYS A 1 576 ? 25.969 -11.164 2.287 1 97.44 576 LYS A C 1
ATOM 4574 O O . LYS A 1 576 ? 25.266 -10.812 1.333 1 97.44 576 LYS A O 1
ATOM 4579 N N . ILE A 1 577 ? 25.531 -11.938 3.268 1 98.25 577 ILE A N 1
ATOM 4580 C CA . ILE A 1 577 ? 24.188 -12.516 3.137 1 98.25 577 ILE A CA 1
ATOM 4581 C C . ILE A 1 577 ? 23.422 -12.328 4.438 1 98.25 577 ILE A C 1
ATOM 4583 O O . ILE A 1 577 ? 24.016 -12.133 5.5 1 98.25 577 ILE A O 1
ATOM 4587 N N . PHE A 1 578 ? 22.062 -12.328 4.359 1 98.38 578 PHE A N 1
ATOM 4588 C CA . PHE A 1 578 ? 21.203 -12.273 5.539 1 98.38 578 PHE A CA 1
ATOM 4589 C C . PHE A 1 578 ? 19.953 -13.117 5.34 1 98.38 578 PHE A C 1
ATOM 4591 O O . PHE A 1 578 ? 19.594 -13.445 4.203 1 98.38 578 PHE A O 1
ATOM 4598 N N . GLU A 1 579 ? 19.406 -13.531 6.414 1 98.38 579 GLU A N 1
ATOM 4599 C CA . GLU A 1 579 ? 18.156 -14.281 6.414 1 98.38 579 GLU A CA 1
ATOM 4600 C C . GLU A 1 579 ? 17.219 -13.789 7.508 1 98.38 579 GLU A C 1
ATOM 4602 O O . GLU A 1 579 ? 17.641 -13.539 8.633 1 98.38 579 GLU A O 1
ATOM 4607 N N . PHE A 1 580 ? 15.992 -13.555 7.047 1 97.69 580 PHE A N 1
ATOM 4608 C CA . PHE A 1 580 ? 14.883 -13.391 7.98 1 97.69 580 PHE A CA 1
ATOM 4609 C C . PHE A 1 580 ? 14.078 -14.672 8.102 1 97.69 580 PHE A C 1
ATOM 4611 O O . PHE A 1 580 ? 13.383 -15.07 7.16 1 97.69 580 PHE A O 1
ATOM 4618 N N . GLY A 1 581 ? 14.258 -15.273 9.25 1 96.81 581 GLY A N 1
ATOM 4619 C CA . GLY A 1 581 ? 13.633 -16.578 9.383 1 96.81 581 GLY A CA 1
ATOM 4620 C C . GLY A 1 581 ? 13.25 -16.922 10.812 1 96.81 581 GLY A C 1
ATOM 4621 O O . GLY A 1 581 ? 13.445 -16.109 11.719 1 96.81 581 GLY A O 1
ATOM 4622 N N . ARG A 1 582 ? 12.727 -18.141 10.984 1 96.12 582 ARG A N 1
ATOM 4623 C CA . ARG A 1 582 ? 12.242 -18.594 12.281 1 96.12 582 ARG A CA 1
ATOM 4624 C C . ARG A 1 582 ? 13.148 -19.688 12.859 1 96.12 582 ARG A C 1
ATOM 4626 O O . ARG A 1 582 ? 13.797 -20.422 12.109 1 96.12 582 ARG A O 1
ATOM 4633 N N . ALA A 1 583 ? 13.258 -19.672 14.125 1 94.5 583 ALA A N 1
ATOM 4634 C CA . ALA A 1 583 ? 13.828 -20.766 14.906 1 94.5 583 ALA A CA 1
ATOM 4635 C C . ALA A 1 583 ? 12.781 -21.375 15.836 1 94.5 583 ALA A C 1
ATOM 4637 O O . ALA A 1 583 ? 11.852 -20.688 16.281 1 94.5 583 ALA A O 1
ATOM 4638 N N . TYR A 1 584 ? 12.961 -22.625 16.078 1 94.75 584 TYR A N 1
ATOM 4639 C CA . TYR A 1 584 ? 11.93 -23.375 16.781 1 94.75 584 TYR A CA 1
ATOM 4640 C C . TYR A 1 584 ? 12.5 -24.031 18.047 1 94.75 584 TYR A C 1
ATOM 4642 O O . TYR A 1 584 ? 13.625 -24.531 18.031 1 94.75 584 TYR A O 1
ATOM 4650 N N . PHE A 1 585 ? 11.688 -24.016 19.062 1 93.44 585 PHE A N 1
ATOM 4651 C CA . PHE A 1 585 ? 12.109 -24.531 20.359 1 93.44 585 PHE A CA 1
ATOM 4652 C C . PHE A 1 585 ? 11.023 -25.406 20.969 1 93.44 585 PHE A C 1
ATOM 4654 O O . PHE A 1 585 ? 9.836 -25.094 20.844 1 93.44 585 PHE A O 1
ATOM 4661 N N . ASN A 1 586 ? 11.531 -26.438 21.609 1 92 586 ASN A N 1
ATOM 4662 C CA . ASN A 1 586 ? 10.586 -27.328 22.281 1 92 586 ASN A CA 1
ATOM 4663 C C . ASN A 1 586 ? 10.141 -26.766 23.625 1 92 586 ASN A C 1
ATOM 4665 O O . ASN A 1 586 ? 10.398 -27.359 24.672 1 92 586 ASN A O 1
ATOM 4669 N N . ILE A 1 587 ? 9.555 -25.672 23.594 1 91.94 587 ILE A N 1
ATOM 4670 C CA . ILE A 1 587 ? 8.992 -25 24.766 1 91.94 587 ILE A CA 1
ATOM 4671 C C . ILE A 1 587 ? 7.555 -24.578 24.469 1 91.94 587 ILE A C 1
ATOM 4673 O O . ILE A 1 587 ? 7.102 -24.641 23.328 1 91.94 587 ILE A O 1
ATOM 4677 N N . PRO A 1 588 ? 6.75 -24.203 25.453 1 91.19 588 PRO A N 1
ATOM 4678 C CA . PRO A 1 588 ? 5.348 -23.844 25.234 1 91.19 588 PRO A CA 1
ATOM 4679 C C . PRO A 1 588 ? 5.184 -22.578 24.391 1 91.19 588 PRO A C 1
ATOM 4681 O O . PRO A 1 588 ? 6.086 -21.734 24.359 1 91.19 588 PRO A O 1
ATOM 4684 N N . GLU A 1 589 ? 4.027 -22.453 23.734 1 87.75 589 GLU A N 1
ATOM 4685 C CA . GLU A 1 589 ? 3.682 -21.25 23 1 87.75 589 GLU A CA 1
ATOM 4686 C C . GLU A 1 589 ? 3.479 -20.062 23.938 1 87.75 589 GLU A C 1
ATOM 4688 O O . GLU A 1 589 ? 3.039 -20.234 25.078 1 87.75 589 GLU A O 1
ATOM 4693 N N . PRO A 1 590 ? 3.752 -19 23.406 1 87.19 590 PRO A N 1
ATOM 4694 C CA . PRO A 1 590 ? 4.152 -18.562 22.078 1 87.19 590 PRO A CA 1
ATOM 4695 C C . PRO A 1 590 ? 5.668 -18.5 21.906 1 87.19 590 PRO A C 1
ATOM 4697 O O . PRO A 1 590 ? 6.156 -18.172 20.812 1 87.19 590 PRO A O 1
ATOM 4700 N N . ASP A 1 591 ? 6.473 -18.984 22.875 1 88.38 591 ASP A N 1
ATOM 4701 C CA . ASP A 1 591 ? 7.922 -18.812 22.859 1 88.38 591 ASP A CA 1
ATOM 4702 C C . ASP A 1 591 ? 8.602 -19.938 22.078 1 88.38 591 ASP A C 1
ATOM 4704 O O . ASP A 1 591 ? 9.82 -19.938 21.906 1 88.38 591 ASP A O 1
ATOM 4708 N N . ASN A 1 592 ? 7.781 -20.828 21.578 1 92.88 592 ASN A N 1
ATOM 4709 C CA . ASN A 1 592 ? 8.312 -21.984 20.875 1 92.88 592 ASN A CA 1
ATOM 4710 C C . ASN A 1 592 ? 8.812 -21.609 19.484 1 92.88 592 ASN A C 1
ATOM 4712 O O . ASN A 1 592 ? 9.492 -22.406 18.828 1 92.88 592 ASN A O 1
ATOM 4716 N N . GLU A 1 593 ? 8.422 -20.453 19.016 1 93.5 593 GLU A N 1
ATOM 4717 C CA . GLU A 1 593 ? 8.891 -19.953 17.719 1 93.5 593 GLU A CA 1
ATOM 4718 C C . GLU A 1 593 ? 9.375 -18.5 17.828 1 93.5 593 GLU A C 1
ATOM 4720 O O . GLU A 1 593 ? 8.711 -17.672 18.453 1 93.5 593 GLU A O 1
ATOM 4725 N N . LYS A 1 594 ? 10.547 -18.297 17.391 1 94.06 594 LYS A N 1
ATOM 4726 C CA . LYS A 1 594 ? 11.102 -16.938 17.391 1 94.06 594 LYS A CA 1
ATOM 4727 C C . LYS A 1 594 ? 11.633 -16.562 16.016 1 94.06 594 LYS A C 1
ATOM 4729 O O . LYS A 1 594 ? 12.188 -17.406 15.312 1 94.06 594 LYS A O 1
ATOM 4734 N N . LYS A 1 595 ? 11.398 -15.359 15.68 1 96.38 595 LYS A N 1
ATOM 4735 C CA . LYS A 1 595 ? 11.938 -14.852 14.414 1 96.38 595 LYS A CA 1
ATOM 4736 C C . LYS A 1 595 ? 13.273 -14.141 14.633 1 96.38 595 LYS A C 1
ATOM 4738 O O . LYS A 1 595 ? 13.445 -13.43 15.625 1 96.38 595 LYS A O 1
ATOM 4743 N N . PHE A 1 596 ? 14.156 -14.391 13.672 1 96.94 596 PHE A N 1
ATOM 4744 C CA . PHE A 1 596 ? 15.477 -13.781 13.773 1 96.94 596 PHE A CA 1
ATOM 4745 C C . PHE A 1 596 ? 15.859 -13.109 12.461 1 96.94 596 PHE A C 1
ATOM 4747 O O . PHE A 1 596 ? 15.469 -13.562 11.383 1 96.94 596 PHE A O 1
ATOM 4754 N N . PHE A 1 597 ? 16.5 -12.047 12.602 1 97.94 597 PHE A N 1
ATOM 4755 C CA . PHE A 1 597 ? 17.219 -11.414 11.5 1 97.94 597 PHE A CA 1
ATOM 4756 C C . PHE A 1 597 ? 18.719 -11.664 11.617 1 97.94 597 PHE A C 1
ATOM 4758 O O . PHE A 1 597 ? 19.406 -11.008 12.414 1 97.94 597 PHE A O 1
ATOM 4765 N N . SER A 1 598 ? 19.203 -12.586 10.828 1 98.31 598 SER A N 1
ATOM 4766 C CA . SER A 1 598 ? 20.594 -13.016 10.953 1 98.31 598 SER A CA 1
ATOM 4767 C C . SER A 1 598 ? 21.375 -12.734 9.68 1 98.31 598 SER A C 1
ATOM 4769 O O . SER A 1 598 ? 20.797 -12.672 8.586 1 98.31 598 SER A O 1
ATOM 4771 N N . PHE A 1 599 ? 22.688 -12.5 9.812 1 98.62 599 PHE A N 1
ATOM 4772 C CA . PHE A 1 599 ? 23.531 -12.211 8.664 1 98.62 599 PHE A CA 1
ATOM 4773 C C . PHE A 1 599 ? 24.922 -12.805 8.852 1 98.62 599 PHE A C 1
ATOM 4775 O O . PHE A 1 599 ? 25.344 -13.094 9.977 1 98.62 599 PHE A O 1
ATOM 4782 N N . ALA A 1 600 ? 25.609 -13.062 7.816 1 98.56 600 ALA A N 1
ATOM 4783 C CA . ALA A 1 600 ? 26.969 -13.586 7.781 1 98.56 600 ALA A CA 1
ATOM 4784 C C . ALA A 1 600 ? 27.781 -12.898 6.688 1 98.56 600 ALA A C 1
ATOM 4786 O O . ALA A 1 600 ? 27.281 -12.641 5.594 1 98.56 600 ALA A O 1
ATOM 4787 N N . VAL A 1 601 ? 29.062 -12.594 7.039 1 98.12 601 VAL A N 1
ATOM 4788 C CA . VAL A 1 601 ? 29.938 -11.867 6.125 1 98.12 601 VAL A CA 1
ATOM 4789 C C . VAL A 1 601 ? 31.297 -12.555 6.07 1 98.12 601 VAL A C 1
ATOM 4791 O O . VAL A 1 601 ? 31.812 -13.008 7.094 1 98.12 601 VAL A O 1
ATOM 4794 N N . SER A 1 602 ? 31.812 -12.688 4.918 1 97.06 602 SER A N 1
ATOM 4795 C CA . SER A 1 602 ? 33.156 -13.164 4.684 1 97.06 602 SER A CA 1
ATOM 4796 C C . SER A 1 602 ? 33.906 -12.242 3.727 1 97.06 602 SER A C 1
ATOM 4798 O O . SER A 1 602 ? 33.5 -12.039 2.586 1 97.06 602 SER A O 1
ATOM 4800 N N . PHE A 1 603 ? 35.094 -11.562 4.164 1 94.5 603 PHE A N 1
ATOM 4801 C CA . PHE A 1 603 ? 35.906 -10.625 3.379 1 94.5 603 PHE A CA 1
ATOM 4802 C C . PHE A 1 603 ? 37.125 -11.312 2.775 1 94.5 603 PHE A C 1
ATOM 4804 O O . PHE A 1 603 ? 38.188 -10.711 2.676 1 94.5 603 PHE A O 1
ATOM 4811 N N . ASP A 1 604 ? 37.156 -12.461 2.465 1 90.06 604 ASP A N 1
ATOM 4812 C CA . ASP A 1 604 ? 38.156 -13.242 1.763 1 90.06 604 ASP A CA 1
ATOM 4813 C C . ASP A 1 604 ? 39.406 -13.422 2.623 1 90.06 604 ASP A C 1
ATOM 4815 O O . ASP A 1 604 ? 40.5 -13.609 2.1 1 90.06 604 ASP A O 1
ATOM 4819 N N . ARG A 1 605 ? 39.281 -13.289 3.924 1 92.94 605 ARG A N 1
ATOM 4820 C CA . ARG A 1 605 ? 40.375 -13.586 4.836 1 92.94 605 ARG A CA 1
ATOM 4821 C C . ARG A 1 605 ? 40.5 -15.086 5.078 1 92.94 605 ARG A C 1
ATOM 4823 O O . ARG A 1 605 ? 39.531 -15.742 5.41 1 92.94 605 ARG A O 1
ATOM 4830 N N . LYS A 1 606 ? 41.656 -15.531 4.934 1 91.56 606 LYS A N 1
ATOM 4831 C CA . LYS A 1 606 ? 41.875 -16.953 5.188 1 91.56 606 LYS A CA 1
ATOM 4832 C C . LYS A 1 606 ? 41.625 -17.297 6.652 1 91.56 606 LYS A C 1
ATOM 4834 O O . LYS A 1 606 ? 41.812 -16.453 7.535 1 91.56 606 LYS A O 1
ATOM 4839 N N . SER A 1 607 ? 41.281 -18.516 6.867 1 87.25 607 SER A N 1
ATOM 4840 C CA . SER A 1 607 ? 41.031 -18.969 8.234 1 87.25 607 SER A CA 1
ATOM 4841 C C . SER A 1 607 ? 42.281 -18.891 9.086 1 87.25 607 SER A C 1
ATOM 4843 O O . SER A 1 607 ? 42.219 -18.703 10.305 1 87.25 607 SER A O 1
ATOM 4845 N N . SER A 1 608 ? 43.438 -18.828 8.398 1 85.12 608 SER A N 1
ATOM 4846 C CA . SER A 1 608 ? 44.75 -18.812 9.086 1 85.12 608 SER A CA 1
ATOM 4847 C C . SER A 1 608 ? 45.281 -17.391 9.203 1 85.12 608 SER A C 1
ATOM 4849 O O . SER A 1 608 ? 46.375 -17.172 9.734 1 85.12 608 SER A O 1
ATOM 4851 N N . GLU A 1 609 ? 44.469 -16.453 8.734 1 88.38 609 GLU A N 1
ATOM 4852 C CA . GLU A 1 609 ? 44.938 -15.062 8.812 1 88.38 609 GLU A CA 1
ATOM 4853 C C . GLU A 1 609 ? 45.25 -14.672 10.25 1 88.38 609 GLU A C 1
ATOM 4855 O O . GLU A 1 609 ? 44.438 -14.867 11.156 1 88.38 609 GLU A O 1
ATOM 4860 N N . SER A 1 610 ? 46.438 -14.188 10.477 1 86.94 610 SER A N 1
ATOM 4861 C CA . SER A 1 610 ? 46.906 -13.898 11.828 1 86.94 610 SER A CA 1
ATOM 4862 C C . SER A 1 610 ? 47.062 -12.398 12.055 1 86.94 610 SER A C 1
ATOM 4864 O O . SER A 1 610 ? 47.312 -11.961 13.18 1 86.94 610 SER A O 1
ATOM 4866 N N . ASP A 1 611 ? 46.844 -11.625 10.953 1 91.5 611 ASP A N 1
ATOM 4867 C CA . ASP A 1 611 ? 46.938 -10.18 11.109 1 91.5 611 ASP A CA 1
ATOM 4868 C C . ASP A 1 611 ? 45.75 -9.633 11.891 1 91.5 611 ASP A C 1
ATOM 4870 O O . ASP A 1 611 ? 44.656 -9.453 11.344 1 91.5 611 ASP A O 1
ATOM 4874 N N . LEU A 1 612 ? 45.938 -9.289 13.039 1 88 612 LEU A N 1
ATOM 4875 C CA . LEU A 1 612 ? 44.906 -8.859 13.945 1 88 612 LEU A CA 1
ATOM 4876 C C . LEU A 1 612 ? 44.344 -7.496 13.523 1 88 612 LEU A C 1
ATOM 4878 O O . LEU A 1 612 ? 43.156 -7.203 13.734 1 88 612 LEU A O 1
ATOM 4882 N N . GLY A 1 613 ? 45.188 -6.707 12.969 1 85.81 613 GLY A N 1
ATOM 4883 C CA . GLY A 1 613 ? 44.75 -5.41 12.484 1 85.81 613 GLY A CA 1
ATOM 4884 C C . GLY A 1 613 ? 43.719 -5.508 11.375 1 85.81 613 GLY A C 1
ATOM 4885 O O . GLY A 1 613 ? 42.688 -4.816 11.406 1 85.81 613 GLY A O 1
ATOM 4886 N N . LEU A 1 614 ? 44 -6.352 10.5 1 92.19 614 LEU A N 1
ATOM 4887 C CA . LEU A 1 614 ? 43.094 -6.562 9.383 1 92.19 614 LEU A CA 1
ATOM 4888 C C . LEU A 1 614 ? 41.75 -7.156 9.859 1 92.19 614 LEU A C 1
ATOM 4890 O O . LEU A 1 614 ? 40.688 -6.75 9.406 1 92.19 614 LEU A O 1
ATOM 4894 N N . LEU A 1 615 ? 41.844 -8.062 10.734 1 93.94 615 LEU A N 1
ATOM 4895 C CA . LEU A 1 615 ? 40.656 -8.719 11.266 1 93.94 615 LEU A CA 1
ATOM 4896 C C . LEU A 1 615 ? 39.812 -7.734 12.062 1 93.94 615 LEU A C 1
ATOM 4898 O O . LEU A 1 615 ? 38.594 -7.762 11.984 1 93.94 615 LEU A O 1
ATOM 4902 N N . GLU A 1 616 ? 40.5 -6.934 12.766 1 91.19 616 GLU A N 1
ATOM 4903 C CA . GLU A 1 616 ? 39.781 -5.922 13.547 1 91.19 616 GLU A CA 1
ATOM 4904 C C . GLU A 1 616 ? 39.062 -4.926 12.633 1 91.19 616 GLU A C 1
ATOM 4906 O O . GLU A 1 616 ? 37.938 -4.531 12.906 1 91.19 616 GLU A O 1
ATOM 4911 N N . ASP A 1 617 ? 39.75 -4.602 11.625 1 92.69 617 ASP A N 1
ATOM 4912 C CA . ASP A 1 617 ? 39.156 -3.664 10.672 1 92.69 617 ASP A CA 1
ATOM 4913 C C . ASP A 1 617 ? 37.875 -4.234 10.07 1 92.69 617 ASP A C 1
ATOM 4915 O O . ASP A 1 617 ? 36.844 -3.531 9.961 1 92.69 617 ASP A O 1
ATOM 4919 N N . ASP A 1 618 ? 37.938 -5.461 9.703 1 96.12 618 ASP A N 1
ATOM 4920 C CA . ASP A 1 618 ? 36.75 -6.125 9.125 1 96.12 618 ASP A CA 1
ATOM 4921 C C . ASP A 1 618 ? 35.625 -6.18 10.133 1 96.12 618 ASP A C 1
ATOM 4923 O O . ASP A 1 618 ? 34.469 -5.902 9.789 1 96.12 618 ASP A O 1
ATOM 4927 N N . PHE A 1 619 ? 35.969 -6.504 11.305 1 96.06 619 PHE A N 1
ATOM 4928 C CA . PHE A 1 619 ? 34.969 -6.633 12.367 1 96.06 619 PHE A CA 1
ATOM 4929 C C . PHE A 1 619 ? 34.312 -5.289 12.656 1 96.06 619 PHE A C 1
ATOM 4931 O O . PHE A 1 619 ? 33.094 -5.215 12.781 1 96.06 619 PHE A O 1
ATOM 4938 N N . LEU A 1 620 ? 35.125 -4.27 12.734 1 92.75 620 LEU A N 1
ATOM 4939 C CA . LEU A 1 620 ? 34.594 -2.934 13.023 1 92.75 620 LEU A CA 1
ATOM 4940 C C . LEU A 1 620 ? 33.75 -2.424 11.883 1 92.75 620 LEU A C 1
ATOM 4942 O O . LEU A 1 620 ? 32.781 -1.7 12.109 1 92.75 620 LEU A O 1
ATOM 4946 N N . LYS A 1 621 ? 34.094 -2.777 10.711 1 95.5 621 LYS A N 1
ATOM 4947 C CA . LYS A 1 621 ? 33.281 -2.416 9.547 1 95.5 621 LYS A CA 1
ATOM 4948 C C . LYS A 1 621 ? 31.859 -2.971 9.672 1 95.5 621 LYS A C 1
ATOM 4950 O O . LYS A 1 621 ? 30.891 -2.248 9.453 1 95.5 621 LYS A O 1
ATOM 4955 N N . VAL A 1 622 ? 31.766 -4.203 10.008 1 97.31 622 VAL A N 1
ATOM 4956 C CA . VAL A 1 622 ? 30.453 -4.848 10.133 1 97.31 622 VAL A CA 1
ATOM 4957 C C . VAL A 1 622 ? 29.688 -4.242 11.312 1 97.31 622 VAL A C 1
ATOM 4959 O O . VAL A 1 622 ? 28.484 -4.008 11.219 1 97.31 622 VAL A O 1
ATOM 4962 N N . ARG A 1 623 ? 30.391 -4.027 12.391 1 96 623 ARG A N 1
ATOM 4963 C CA . ARG A 1 623 ? 29.75 -3.398 13.547 1 96 623 ARG A CA 1
ATOM 4964 C C . ARG A 1 623 ? 29.156 -2.039 13.18 1 96 623 ARG A C 1
ATOM 4966 O O . ARG A 1 623 ? 28.031 -1.715 13.57 1 96 623 ARG A O 1
ATOM 4973 N N . LYS A 1 624 ? 29.906 -1.32 12.414 1 94.5 624 LYS A N 1
ATOM 4974 C CA . LYS A 1 624 ? 29.453 -0.008 11.969 1 94.5 624 LYS A CA 1
ATOM 4975 C C . LYS A 1 624 ? 28.203 -0.131 11.086 1 94.5 624 LYS A C 1
ATOM 4977 O O . LYS A 1 624 ? 27.312 0.722 11.133 1 94.5 624 LYS A O 1
ATOM 4982 N N . GLU A 1 625 ? 28.234 -1.087 10.273 1 96.19 625 GLU A N 1
ATOM 4983 C CA . GLU A 1 625 ? 27.062 -1.342 9.445 1 96.19 625 GLU A CA 1
ATOM 4984 C C . GLU A 1 625 ? 25.812 -1.594 10.297 1 96.19 625 GLU A C 1
ATOM 4986 O O . GLU A 1 625 ? 24.75 -1.055 10.016 1 96.19 625 GLU A O 1
ATOM 4991 N N . ILE A 1 626 ? 25.938 -2.332 11.375 1 96.81 626 ILE A N 1
ATOM 4992 C CA . ILE A 1 626 ? 24.812 -2.641 12.258 1 96.81 626 ILE A CA 1
ATOM 4993 C C . ILE A 1 626 ? 24.375 -1.377 13 1 96.81 626 ILE A C 1
ATOM 4995 O O . ILE A 1 626 ? 23.188 -1.142 13.188 1 96.81 626 ILE A O 1
ATOM 4999 N N . GLU A 1 627 ? 25.375 -0.625 13.375 1 95.19 627 GLU A N 1
ATOM 5000 C CA . GLU A 1 627 ? 25.062 0.63 14.055 1 95.19 627 GLU A CA 1
ATOM 5001 C C . GLU A 1 627 ? 24.312 1.585 13.133 1 95.19 627 GLU A C 1
ATOM 5003 O O . GLU A 1 627 ? 23.391 2.291 13.57 1 95.19 627 GLU A O 1
ATOM 5008 N N . SER A 1 628 ? 24.703 1.592 11.875 1 94.62 628 SER A N 1
ATOM 5009 C CA . SER A 1 628 ? 24 2.408 10.898 1 94.62 628 SER A CA 1
ATOM 5010 C C . SER A 1 628 ? 22.562 1.926 10.711 1 94.62 628 SER A C 1
ATOM 5012 O O . SER A 1 628 ? 21.641 2.732 10.508 1 94.62 628 SER A O 1
ATOM 5014 N N . PHE A 1 629 ? 22.359 0.66 10.82 1 95.31 629 PHE A N 1
ATOM 5015 C CA . PHE A 1 629 ? 21.031 0.072 10.742 1 95.31 629 PHE A CA 1
ATOM 5016 C C . PHE A 1 629 ? 20.172 0.534 11.914 1 95.31 629 PHE A C 1
ATOM 5018 O O . PHE A 1 629 ? 19.016 0.937 11.727 1 95.31 629 PHE A O 1
ATOM 5025 N N . LEU A 1 630 ? 20.719 0.462 13.102 1 95.19 630 LEU A N 1
ATOM 5026 C CA . LEU A 1 630 ? 20 0.879 14.289 1 95.19 630 LEU A CA 1
ATOM 5027 C C . LEU A 1 630 ? 19.578 2.342 14.188 1 95.19 630 LEU A C 1
ATOM 5029 O O . LEU A 1 630 ? 18.438 2.691 14.523 1 95.19 630 LEU A O 1
ATOM 5033 N N . LYS A 1 631 ? 20.484 3.127 13.664 1 91.19 631 LYS A N 1
ATOM 5034 C CA . LYS A 1 631 ? 20.156 4.535 13.453 1 91.19 631 LYS A CA 1
ATOM 5035 C C . LYS A 1 631 ? 19.016 4.695 12.453 1 91.19 631 LYS A C 1
ATOM 5037 O O . LYS A 1 631 ? 18.141 5.531 12.641 1 91.19 631 LYS A O 1
ATOM 5042 N N . TYR A 1 632 ? 19.078 3.916 11.43 1 91.69 632 TYR A N 1
ATOM 5043 C CA . TYR A 1 632 ? 18.062 3.957 10.375 1 91.69 632 TYR A CA 1
ATOM 5044 C C . TYR A 1 632 ? 16.672 3.672 10.945 1 91.69 632 TYR A C 1
ATOM 5046 O O . TYR A 1 632 ? 15.695 4.293 10.539 1 91.69 632 TYR A O 1
ATOM 5054 N N . ILE A 1 633 ? 16.594 2.738 11.898 1 93.12 633 ILE A N 1
ATOM 5055 C CA . ILE A 1 633 ? 15.297 2.408 12.469 1 93.12 633 ILE A CA 1
ATOM 5056 C C . ILE A 1 633 ? 15.07 3.211 13.742 1 93.12 633 ILE A C 1
ATOM 5058 O O . ILE A 1 633 ? 14.242 2.842 14.578 1 93.12 633 ILE A O 1
ATOM 5062 N N . ARG A 1 634 ? 15.961 4.188 14.047 1 90.62 634 ARG A N 1
ATOM 5063 C CA . ARG A 1 634 ? 15.781 5.219 15.07 1 90.62 634 ARG A CA 1
ATOM 5064 C C . ARG A 1 634 ? 16.016 4.652 16.469 1 90.62 634 ARG A C 1
ATOM 5066 O O . ARG A 1 634 ? 15.297 4.992 17.406 1 90.62 634 ARG A O 1
ATOM 5073 N N . ILE A 1 635 ? 16.859 3.748 16.5 1 91.94 635 ILE A N 1
ATOM 5074 C CA . ILE A 1 635 ? 17.391 3.295 17.781 1 91.94 635 ILE A CA 1
ATOM 5075 C C . ILE A 1 635 ? 18.75 3.934 18.031 1 91.94 635 ILE A C 1
ATOM 5077 O O . ILE A 1 635 ? 19.75 3.529 17.438 1 91.94 635 ILE A O 1
ATOM 5081 N N . PHE A 1 636 ? 18.844 4.824 18.922 1 87.12 636 PHE A N 1
ATOM 5082 C CA . PHE A 1 636 ? 20.031 5.641 19.094 1 87.12 636 PHE A CA 1
ATOM 5083 C C . PHE A 1 636 ? 20.781 5.258 20.359 1 87.12 636 PHE A C 1
ATOM 5085 O O . PHE A 1 636 ? 22 5.449 20.453 1 87.12 636 PHE A O 1
ATOM 5092 N N . GLU A 1 637 ? 20.094 4.75 21.297 1 86.5 637 GLU A N 1
ATOM 5093 C CA . GLU A 1 637 ? 20.703 4.359 22.562 1 86.5 637 GLU A CA 1
ATOM 5094 C C . GLU A 1 637 ? 20.938 2.85 22.625 1 86.5 637 GLU A C 1
ATOM 5096 O O . GLU A 1 637 ? 19.969 2.074 22.688 1 86.5 637 GLU A O 1
ATOM 5101 N N . TYR A 1 638 ? 22.141 2.471 22.5 1 91.94 638 TYR A N 1
ATOM 5102 C CA . TYR A 1 638 ? 22.531 1.068 22.578 1 91.94 638 TYR A CA 1
ATOM 5103 C C . TYR A 1 638 ? 23.953 0.931 23.094 1 91.94 638 TYR A C 1
ATOM 5105 O O . TYR A 1 638 ? 24.703 1.913 23.156 1 91.94 638 TYR A O 1
ATOM 5113 N N . PHE A 1 639 ? 24.344 -0.221 23.594 1 89.94 639 PHE A N 1
ATOM 5114 C CA . PHE A 1 639 ? 25.734 -0.458 23.938 1 89.94 639 PHE A CA 1
ATOM 5115 C C . PHE A 1 639 ? 26.125 -1.901 23.641 1 89.94 639 PHE A C 1
ATOM 5117 O O . PHE A 1 639 ? 25.281 -2.793 23.656 1 89.94 639 PHE A O 1
ATOM 5124 N N . TRP A 1 640 ? 27.328 -2.104 23.25 1 91.12 640 TRP A N 1
ATOM 5125 C CA . TRP A 1 640 ? 27.906 -3.416 22.984 1 91.12 640 TRP A CA 1
ATOM 5126 C C . TRP A 1 640 ? 28.594 -3.977 24.234 1 91.12 640 TRP A C 1
ATOM 5128 O O . TRP A 1 640 ? 29.391 -3.295 24.875 1 91.12 640 TRP A O 1
ATOM 5138 N N . ASP A 1 641 ? 28.234 -5.184 24.547 1 90.56 641 ASP A N 1
ATOM 5139 C CA . ASP A 1 641 ? 28.828 -5.859 25.703 1 90.56 641 ASP A CA 1
ATOM 5140 C C . ASP A 1 641 ? 29.578 -7.113 25.266 1 90.56 641 ASP A C 1
ATOM 5142 O O . ASP A 1 641 ? 29.156 -7.816 24.344 1 90.56 641 ASP A O 1
ATOM 5146 N N . ILE A 1 642 ? 30.703 -7.34 25.938 1 91 642 ILE A N 1
ATOM 5147 C CA . ILE A 1 642 ? 31.469 -8.547 25.656 1 91 642 ILE A CA 1
ATOM 5148 C C . ILE A 1 642 ? 30.812 -9.742 26.344 1 91 642 ILE A C 1
ATOM 5150 O O . ILE A 1 642 ? 30.625 -9.75 27.562 1 91 642 ILE A O 1
ATOM 5154 N N . LYS A 1 643 ? 30.438 -10.656 25.547 1 92 643 LYS A N 1
ATOM 5155 C CA . LYS A 1 643 ? 29.828 -11.883 26.047 1 92 643 LYS A CA 1
ATOM 5156 C C . LYS A 1 643 ? 30.234 -13.094 25.219 1 92 643 LYS A C 1
ATOM 5158 O O . LYS A 1 643 ? 29.891 -13.195 24.047 1 92 643 LYS A O 1
ATOM 5163 N N . PRO A 1 644 ? 30.891 -13.906 25.859 1 90.69 644 PRO A N 1
ATOM 5164 C CA . PRO A 1 644 ? 31.344 -15.094 25.125 1 90.69 644 PRO A CA 1
ATOM 5165 C C . PRO A 1 644 ? 30.188 -16.016 24.75 1 90.69 644 PRO A C 1
ATOM 5167 O O . PRO A 1 644 ? 29.25 -16.203 25.547 1 90.69 644 PRO A O 1
ATOM 5170 N N . GLU A 1 645 ? 30.203 -16.469 23.547 1 90.06 645 GLU A N 1
ATOM 5171 C CA . GLU A 1 645 ? 29.297 -17.516 23.047 1 90.06 645 GLU A CA 1
ATOM 5172 C C . GLU A 1 645 ? 30.078 -18.719 22.531 1 90.06 645 GLU A C 1
ATOM 5174 O O . GLU A 1 645 ? 31.234 -18.578 22.094 1 90.06 645 GLU A O 1
ATOM 5179 N N . ILE A 1 646 ? 29.5 -19.844 22.516 1 87.5 646 ILE A N 1
ATOM 5180 C CA . ILE A 1 646 ? 30.172 -21.094 22.188 1 87.5 646 ILE A CA 1
ATOM 5181 C C . ILE A 1 646 ? 30.609 -21.094 20.734 1 87.5 646 ILE A C 1
ATOM 5183 O O . ILE A 1 646 ? 31.688 -21.594 20.391 1 87.5 646 ILE A O 1
ATOM 5187 N N . PHE A 1 647 ? 29.875 -20.422 19.922 1 93 647 PHE A N 1
ATOM 5188 C CA . PHE A 1 647 ? 30.141 -20.531 18.5 1 93 647 PHE A CA 1
ATOM 5189 C C . PHE A 1 647 ? 30.953 -19.344 18.016 1 93 647 PHE A C 1
ATOM 5191 O O . PHE A 1 647 ? 31.312 -19.266 16.828 1 93 647 PHE A O 1
ATOM 5198 N N . PHE A 1 648 ? 31.312 -18.469 18.891 1 95.94 648 PHE A N 1
ATOM 5199 C CA . PHE A 1 648 ? 32.125 -17.312 18.547 1 95.94 648 PHE A CA 1
ATOM 5200 C C . PHE A 1 648 ? 33.531 -17.469 19.094 1 95.94 648 PHE A C 1
ATOM 5202 O O . PHE A 1 648 ? 33.75 -18.188 20.062 1 95.94 648 PHE A O 1
ATOM 5209 N N . HIS A 1 649 ? 34.438 -16.797 18.406 1 94.62 649 HIS A N 1
ATOM 5210 C CA . HIS A 1 649 ? 35.75 -16.641 19 1 94.62 649 HIS A CA 1
ATOM 5211 C C . HIS A 1 649 ? 35.688 -15.875 20.312 1 94.62 649 HIS A C 1
ATOM 5213 O O . HIS A 1 649 ? 35.062 -14.82 20.391 1 94.62 649 HIS A O 1
ATOM 5219 N N . PRO A 1 650 ? 36.281 -16.344 21.359 1 92.06 650 PRO A N 1
ATOM 5220 C CA . PRO A 1 650 ? 36.156 -15.719 22.688 1 92.06 650 PRO A CA 1
ATOM 5221 C C . PRO A 1 650 ? 36.719 -14.281 22.688 1 92.06 650 PRO A C 1
ATOM 5223 O O . PRO A 1 650 ? 36.25 -13.461 23.484 1 92.06 650 PRO A O 1
ATOM 5226 N N . GLY A 1 651 ? 37.594 -13.992 21.781 1 90.12 651 GLY A N 1
ATOM 5227 C CA . GLY A 1 651 ? 38.156 -12.656 21.719 1 90.12 651 GLY A CA 1
ATOM 5228 C C . GLY A 1 651 ? 37.375 -11.719 20.828 1 90.12 651 GLY A C 1
ATOM 5229 O O . GLY A 1 651 ? 37.719 -10.539 20.703 1 90.12 651 GLY A O 1
ATOM 5230 N N . ALA A 1 652 ? 36.406 -12.188 20.172 1 93.69 652 ALA A N 1
ATOM 5231 C CA . ALA A 1 652 ? 35.594 -11.383 19.25 1 93.69 652 ALA A CA 1
ATOM 5232 C C . ALA A 1 652 ? 34.125 -11.75 19.328 1 93.69 652 ALA A C 1
ATOM 5234 O O . ALA A 1 652 ? 33.562 -12.258 18.359 1 93.69 652 ALA A O 1
ATOM 5235 N N . SER A 1 653 ? 33.531 -11.547 20.453 1 95.62 653 SER A N 1
ATOM 5236 C CA . SER A 1 653 ? 32.125 -11.852 20.719 1 95.62 653 SER A CA 1
ATOM 5237 C C . SER A 1 653 ? 31.438 -10.703 21.453 1 95.62 653 SER A C 1
ATOM 5239 O O . SER A 1 653 ? 31.844 -10.336 22.562 1 95.62 653 SER A O 1
ATOM 5241 N N . LEU A 1 654 ? 30.375 -10.195 20.781 1 96 654 LEU A N 1
ATOM 5242 C CA . LEU A 1 654 ? 29.672 -9.055 21.359 1 96 654 LEU A CA 1
ATOM 5243 C C . LEU A 1 654 ? 28.188 -9.344 21.484 1 96 654 LEU A C 1
ATOM 5245 O O . LEU A 1 654 ? 27.625 -10.102 20.688 1 96 654 LEU A O 1
ATOM 5249 N N . SER A 1 655 ? 27.594 -8.758 22.484 1 96.56 655 SER A N 1
ATOM 5250 C CA . SER A 1 655 ? 26.141 -8.719 22.656 1 96.56 655 SER A CA 1
ATOM 5251 C C . SER A 1 655 ? 25.609 -7.297 22.516 1 96.56 655 SER A C 1
ATOM 5253 O O . SER A 1 655 ? 26.219 -6.348 23.016 1 96.56 655 SER A O 1
ATOM 5255 N N . LEU A 1 656 ? 24.594 -7.176 21.812 1 96.69 656 LEU A N 1
ATOM 5256 C CA . LEU A 1 656 ? 23.953 -5.875 21.625 1 96.69 656 LEU A CA 1
ATOM 5257 C C . LEU A 1 656 ? 22.828 -5.668 22.641 1 96.69 656 LEU A C 1
ATOM 5259 O O . LEU A 1 656 ? 21.875 -6.441 22.688 1 96.69 656 LEU A O 1
ATOM 5263 N N . ILE A 1 657 ? 22.953 -4.633 23.438 1 95.56 657 ILE A N 1
ATOM 5264 C CA . ILE A 1 657 ? 21.984 -4.355 24.5 1 95.56 657 ILE A CA 1
ATOM 5265 C C . ILE A 1 657 ? 21.266 -3.047 24.203 1 95.56 657 ILE A C 1
ATOM 5267 O O . ILE A 1 657 ? 21.891 -2.029 23.906 1 95.56 657 ILE A O 1
ATOM 5271 N N . VAL A 1 658 ? 19.953 -3.113 24.234 1 93.5 658 VAL A N 1
ATOM 5272 C CA . VAL A 1 658 ? 19.078 -1.951 24.094 1 93.5 658 VAL A CA 1
ATOM 5273 C C . VAL A 1 658 ? 18.031 -1.952 25.203 1 93.5 658 VAL A C 1
ATOM 5275 O O . VAL A 1 658 ? 17.375 -2.967 25.453 1 93.5 658 VAL A O 1
ATOM 5278 N N . ASP A 1 659 ? 17.844 -0.921 25.906 1 89.19 659 ASP A N 1
ATOM 5279 C CA . ASP A 1 659 ? 16.891 -0.801 27 1 89.19 659 ASP A CA 1
ATOM 5280 C C . ASP A 1 659 ? 17.062 -1.938 28 1 89.19 659 ASP A C 1
ATOM 5282 O O . ASP A 1 659 ? 16.094 -2.615 28.359 1 89.19 659 ASP A O 1
ATOM 5286 N N . SER A 1 660 ? 18.359 -2.336 28.219 1 88.62 660 SER A N 1
ATOM 5287 C CA . SER A 1 660 ? 18.75 -3.326 29.219 1 88.62 660 SER A CA 1
ATOM 5288 C C . SER A 1 660 ? 18.375 -4.734 28.781 1 88.62 660 SER A C 1
ATOM 5290 O O . SER A 1 660 ? 18.297 -5.652 29.609 1 88.62 660 SER A O 1
ATOM 5292 N N . LYS A 1 661 ? 18.062 -4.836 27.547 1 92.12 661 LYS A N 1
ATOM 5293 C CA . LYS A 1 661 ? 17.75 -6.148 27 1 92.12 661 LYS A CA 1
ATOM 5294 C C . LYS A 1 661 ? 18.719 -6.516 25.875 1 92.12 661 LYS A C 1
ATOM 5296 O O . LYS A 1 661 ? 19.094 -5.664 25.062 1 92.12 661 LYS A O 1
ATOM 5301 N N . GLN A 1 662 ? 19.094 -7.734 25.906 1 95 662 GLN A N 1
ATOM 5302 C CA . GLN A 1 662 ? 19.906 -8.219 24.797 1 95 662 GLN A CA 1
ATOM 5303 C C . GLN A 1 662 ? 19.047 -8.453 23.562 1 95 662 GLN A C 1
ATOM 5305 O O . GLN A 1 662 ? 18.125 -9.273 23.578 1 95 662 GLN A O 1
ATOM 5310 N N . ILE A 1 663 ? 19.312 -7.844 22.5 1 95.38 663 ILE A N 1
ATOM 5311 C CA . ILE A 1 663 ? 18.453 -7.957 21.312 1 95.38 663 ILE A CA 1
ATOM 5312 C C . ILE A 1 663 ? 19.188 -8.742 20.234 1 95.38 663 ILE A C 1
ATOM 5314 O O . ILE A 1 663 ? 18.578 -9.156 19.234 1 95.38 663 ILE A O 1
ATOM 5318 N N . GLY A 1 664 ? 20.531 -8.875 20.406 1 96.25 664 GLY A N 1
ATOM 5319 C CA . GLY A 1 664 ? 21.266 -9.602 19.391 1 96.25 664 GLY A CA 1
ATOM 5320 C C . GLY A 1 664 ? 22.719 -9.82 19.766 1 96.25 664 GLY A C 1
ATOM 5321 O O . GLY A 1 664 ? 23.125 -9.578 20.906 1 96.25 664 GLY A O 1
ATOM 5322 N N . ASN A 1 665 ? 23.484 -10.445 18.859 1 96.69 665 ASN A N 1
ATOM 5323 C CA . ASN A 1 665 ? 24.891 -10.727 19.047 1 96.69 665 ASN A CA 1
ATOM 5324 C C . ASN A 1 665 ? 25.688 -10.539 17.766 1 96.69 665 ASN A C 1
ATOM 5326 O O . ASN A 1 665 ? 25.109 -10.406 16.688 1 96.69 665 ASN A O 1
ATOM 5330 N N . LEU A 1 666 ? 26.984 -10.375 17.859 1 97.94 666 LEU A N 1
ATOM 5331 C CA . LEU A 1 666 ? 27.922 -10.188 16.766 1 97.94 666 LEU A CA 1
ATOM 5332 C C . LEU A 1 666 ? 29.297 -10.75 17.125 1 97.94 666 LEU A C 1
ATOM 5334 O O . LEU A 1 666 ? 29.781 -10.555 18.234 1 97.94 666 LEU A O 1
ATOM 5338 N N . GLY A 1 667 ? 29.875 -11.508 16.156 1 97.88 667 GLY A N 1
ATOM 5339 C CA . GLY A 1 667 ? 31.203 -12.031 16.438 1 97.88 667 GLY A CA 1
ATOM 5340 C C . GLY A 1 667 ? 31.828 -12.766 15.273 1 97.88 667 GLY A C 1
ATOM 5341 O O . GLY A 1 667 ? 31.156 -13 14.258 1 97.88 667 GLY A O 1
ATOM 5342 N N . TYR A 1 668 ? 33.125 -13.078 15.43 1 97.44 668 TYR A N 1
ATOM 5343 C CA . TYR A 1 668 ? 33.812 -14.016 14.531 1 97.44 668 TYR A CA 1
ATOM 5344 C C . TYR A 1 668 ? 33.438 -15.453 14.891 1 97.44 668 TYR A C 1
ATOM 5346 O O . TYR A 1 668 ? 33.5 -15.844 16.062 1 97.44 668 TYR A O 1
ATOM 5354 N N . VAL A 1 669 ? 33.094 -16.172 13.922 1 97.12 669 VAL A N 1
ATOM 5355 C CA . VAL A 1 669 ? 32.781 -17.562 14.164 1 97.12 669 VAL A CA 1
ATOM 5356 C C . VAL A 1 669 ? 34.031 -18.312 14.594 1 97.12 669 VAL A C 1
ATOM 5358 O O . VAL A 1 669 ? 35.125 -18.094 14.031 1 97.12 669 VAL A O 1
ATOM 5361 N N . HIS A 1 670 ? 33.875 -19.156 15.562 1 95.06 670 HIS A N 1
ATOM 5362 C CA . HIS A 1 670 ? 35 -19.922 16.078 1 95.06 670 HIS A CA 1
ATOM 5363 C C . HIS A 1 670 ? 35.625 -20.781 15 1 95.06 670 HIS A C 1
ATOM 5365 O O . HIS A 1 670 ? 34.906 -21.406 14.203 1 95.06 670 HIS A O 1
ATOM 5371 N N . PRO A 1 671 ? 36.906 -20.859 14.969 1 93.88 671 PRO A N 1
ATOM 5372 C CA . PRO A 1 671 ? 37.594 -21.641 13.938 1 93.88 671 PRO A CA 1
ATOM 5373 C C . PRO A 1 671 ? 37.188 -23.109 13.938 1 93.88 671 PRO A C 1
ATOM 5375 O O . PRO A 1 671 ? 37.094 -23.719 12.867 1 93.88 671 PRO A O 1
ATOM 5378 N N . ALA A 1 672 ? 36.969 -23.625 15.078 1 92.38 672 ALA A N 1
ATOM 5379 C CA . ALA A 1 672 ? 36.562 -25.016 15.18 1 92.38 672 ALA A CA 1
ATOM 5380 C C . ALA A 1 672 ? 35.219 -25.234 14.477 1 92.38 672 ALA A C 1
ATOM 5382 O O . ALA A 1 672 ? 35 -26.281 13.852 1 92.38 672 ALA A O 1
ATOM 5383 N N . VAL A 1 673 ? 34.375 -24.312 14.656 1 94.38 673 VAL A N 1
ATOM 5384 C CA . VAL A 1 673 ? 33.094 -24.375 13.992 1 94.38 673 VAL A CA 1
ATOM 5385 C C . VAL A 1 673 ? 33.25 -24.25 12.484 1 94.38 673 VAL A C 1
ATOM 5387 O O . VAL A 1 673 ? 32.656 -25 11.719 1 94.38 673 VAL A O 1
ATOM 5390 N N . LEU A 1 674 ? 34.094 -23.375 12.055 1 95.56 674 LEU A N 1
ATOM 5391 C CA . LEU A 1 674 ? 34.344 -23.203 10.633 1 95.56 674 LEU A CA 1
ATOM 5392 C C . LEU A 1 674 ? 34.906 -24.484 10.023 1 95.56 674 LEU A C 1
ATOM 5394 O O . LEU A 1 674 ? 34.5 -24.875 8.922 1 95.56 674 LEU A O 1
ATOM 5398 N N . ASP A 1 675 ? 35.688 -25.109 10.758 1 94.19 675 ASP A N 1
ATOM 5399 C CA . ASP A 1 675 ? 36.281 -26.359 10.297 1 94.19 675 ASP A CA 1
ATOM 5400 C C . ASP A 1 675 ? 35.219 -27.438 10.117 1 94.19 675 ASP A C 1
ATOM 5402 O O . ASP A 1 675 ? 35.25 -28.203 9.156 1 94.19 675 ASP A O 1
ATOM 5406 N N . SER A 1 676 ? 34.344 -27.453 11.023 1 92.44 676 SER A N 1
ATOM 5407 C CA . SER A 1 676 ? 33.281 -28.453 10.969 1 92.44 676 SER A CA 1
ATOM 5408 C C . SER A 1 676 ? 32.406 -28.25 9.734 1 92.44 676 SER A C 1
ATOM 5410 O O . SER A 1 676 ? 31.781 -29.203 9.25 1 92.44 676 SER A O 1
ATOM 5412 N N . PHE A 1 677 ? 32.406 -27.078 9.234 1 94.75 677 PHE A N 1
ATOM 5413 C CA . PHE A 1 677 ? 31.609 -26.766 8.047 1 94.75 677 PHE A CA 1
ATOM 5414 C C . PHE A 1 677 ? 32.5 -26.688 6.812 1 94.75 677 PHE A C 1
ATOM 5416 O O . PHE A 1 677 ? 32.031 -26.266 5.746 1 94.75 677 PHE A O 1
ATOM 5423 N N . GLU A 1 678 ? 33.781 -26.922 6.98 1 93.88 678 GLU A N 1
ATOM 5424 C CA . GLU A 1 678 ? 34.75 -26.938 5.895 1 93.88 678 GLU A CA 1
ATOM 5425 C C . GLU A 1 678 ? 34.906 -25.562 5.27 1 93.88 678 GLU A C 1
ATOM 5427 O O . GLU A 1 678 ? 34.938 -25.422 4.047 1 93.88 678 GLU A O 1
ATOM 5432 N N . LEU A 1 679 ? 34.875 -24.625 6.121 1 95.5 679 LEU A N 1
ATOM 5433 C CA . LEU A 1 679 ? 35.094 -23.266 5.652 1 95.5 679 LEU A CA 1
ATOM 5434 C C . LEU A 1 679 ? 36.562 -22.891 5.715 1 95.5 679 LEU A C 1
ATOM 5436 O O . LEU A 1 679 ? 37.25 -23.141 6.727 1 95.5 679 LEU A O 1
ATOM 5440 N N . LYS A 1 680 ? 37 -22.266 4.676 1 93 680 LYS A N 1
ATOM 5441 C CA . LYS A 1 680 ? 38.406 -21.922 4.531 1 93 680 LYS A CA 1
ATOM 5442 C C . LYS A 1 680 ? 38.656 -20.453 4.855 1 93 680 LYS A C 1
ATOM 5444 O O . LYS A 1 680 ? 39.781 -20 4.945 1 93 680 LYS A O 1
ATOM 5449 N N . LYS A 1 681 ? 37.625 -19.734 5.094 1 95.06 681 LYS A N 1
ATOM 5450 C CA . LYS A 1 681 ? 37.688 -18.297 5.297 1 95.06 681 LYS A CA 1
ATOM 5451 C C . LYS A 1 681 ? 37.094 -17.891 6.633 1 95.06 681 LYS A C 1
ATOM 5453 O O . LYS A 1 681 ? 36.219 -18.594 7.164 1 95.06 681 LYS A O 1
ATOM 5458 N N . ARG A 1 682 ? 37.531 -16.734 7.164 1 96.38 682 ARG A N 1
ATOM 5459 C CA . ARG A 1 682 ? 36.906 -16.172 8.367 1 96.38 682 ARG A CA 1
ATOM 5460 C C . ARG A 1 682 ? 35.531 -15.648 8.086 1 96.38 682 ARG A C 1
ATOM 5462 O O . ARG A 1 682 ? 35.25 -15.125 7 1 96.38 682 ARG A O 1
ATOM 5469 N N . VAL A 1 683 ? 34.688 -15.875 9.078 1 97.88 683 VAL A N 1
ATOM 5470 C CA . VAL A 1 683 ? 33.312 -15.438 8.898 1 97.88 683 VAL A CA 1
ATOM 5471 C C . VAL A 1 683 ? 32.844 -14.633 10.117 1 97.88 683 VAL A C 1
ATOM 5473 O O . VAL A 1 683 ? 33.094 -15.039 11.258 1 97.88 683 VAL A O 1
ATOM 5476 N N . ILE A 1 684 ? 32.25 -13.484 9.875 1 98.38 684 ILE A N 1
ATOM 5477 C CA . ILE A 1 684 ? 31.578 -12.711 10.914 1 98.38 684 ILE A CA 1
ATOM 5478 C C . ILE A 1 684 ? 30.078 -13 10.867 1 98.38 684 ILE A C 1
ATOM 5480 O O . ILE A 1 684 ? 29.469 -12.984 9.789 1 98.38 684 ILE A O 1
ATOM 5484 N N . TYR A 1 685 ? 29.547 -13.312 12.016 1 98.19 685 TYR A N 1
ATOM 5485 C CA . TYR A 1 685 ? 28.125 -13.656 12.109 1 98.19 685 TYR A CA 1
ATOM 5486 C C . TYR A 1 685 ? 27.422 -12.781 13.141 1 98.19 685 TYR A C 1
ATOM 5488 O O . TYR A 1 685 ? 28.016 -12.414 14.156 1 98.19 685 TYR A O 1
ATOM 5496 N N . GLY A 1 686 ? 26.156 -12.398 12.773 1 97.94 686 GLY A N 1
ATOM 5497 C CA . GLY A 1 686 ? 25.297 -11.68 13.711 1 97.94 686 GLY A CA 1
ATOM 5498 C C . GLY A 1 686 ? 23.828 -12.07 13.602 1 97.94 686 GLY A C 1
ATOM 5499 O O . GLY A 1 686 ? 23.391 -12.586 12.57 1 97.94 686 GLY A O 1
ATOM 5500 N N . SER A 1 687 ? 23.125 -11.922 14.719 1 97.56 687 SER A N 1
ATOM 5501 C CA . SER A 1 687 ? 21.719 -12.258 14.773 1 97.56 687 SER A CA 1
ATOM 5502 C C . SER A 1 687 ? 20.953 -11.312 15.703 1 97.56 687 SER A C 1
ATOM 5504 O O . SER A 1 687 ? 21.438 -10.992 16.797 1 97.56 687 SER A O 1
ATOM 5506 N N . LEU A 1 688 ? 19.812 -10.898 15.211 1 97.44 688 LEU A N 1
ATOM 5507 C CA . LEU A 1 688 ? 18.922 -10.031 15.992 1 97.44 688 LEU A CA 1
ATOM 5508 C C . LEU A 1 688 ? 17.578 -10.703 16.219 1 97.44 688 LEU A C 1
ATOM 5510 O O . LEU A 1 688 ? 16.969 -11.227 15.281 1 97.44 688 LEU A O 1
ATOM 5514 N N . GLU A 1 689 ? 17.141 -10.688 17.438 1 96.38 689 GLU A N 1
ATOM 5515 C CA . GLU A 1 689 ? 15.805 -11.195 17.719 1 96.38 689 GLU A CA 1
ATOM 5516 C C . GLU A 1 689 ? 14.734 -10.203 17.281 1 96.38 689 GLU A C 1
ATOM 5518 O O . GLU A 1 689 ? 14.602 -9.125 17.859 1 96.38 689 GLU A O 1
ATOM 5523 N N . PHE A 1 690 ? 13.891 -10.633 16.438 1 96.69 690 PHE A N 1
ATOM 5524 C CA . PHE A 1 690 ? 13.039 -9.695 15.711 1 96.69 690 PHE A CA 1
ATOM 5525 C C . PHE A 1 690 ? 11.914 -9.195 16.594 1 96.69 690 PHE A C 1
ATOM 5527 O O . PHE A 1 690 ? 11.562 -8.008 16.547 1 96.69 690 PHE A O 1
ATOM 5534 N N . GLU A 1 691 ? 11.344 -10.07 17.406 1 94.94 691 GLU A N 1
ATOM 5535 C CA . GLU A 1 691 ? 10.227 -9.648 18.234 1 94.94 691 GLU A CA 1
ATOM 5536 C C . GLU A 1 691 ? 10.664 -8.57 19.234 1 94.94 691 GLU A C 1
ATOM 5538 O O . GLU A 1 691 ? 9.914 -7.629 19.484 1 94.94 691 GLU A O 1
ATOM 5543 N N . LYS A 1 692 ? 11.836 -8.719 19.766 1 94.69 692 LYS A N 1
ATOM 5544 C CA . LYS A 1 692 ? 12.375 -7.711 20.672 1 94.69 692 LYS A CA 1
ATOM 5545 C C . LYS A 1 692 ? 12.648 -6.402 19.938 1 94.69 692 LYS A C 1
ATOM 5547 O O . LYS A 1 692 ? 12.406 -5.32 20.469 1 94.69 692 LYS A O 1
ATOM 5552 N N . LEU A 1 693 ? 13.102 -6.523 18.75 1 94.94 693 LEU A N 1
ATOM 5553 C CA . LEU A 1 693 ? 13.383 -5.355 17.922 1 94.94 693 LEU A CA 1
ATOM 5554 C C . LEU A 1 693 ? 12.102 -4.586 17.625 1 94.94 693 LEU A C 1
ATOM 5556 O O . LEU A 1 693 ? 12.094 -3.352 17.641 1 94.94 693 LEU A O 1
ATOM 5560 N N . VAL A 1 694 ? 11.031 -5.309 17.328 1 94.75 694 VAL A N 1
ATOM 5561 C CA . VAL A 1 694 ? 9.734 -4.699 17.047 1 94.75 694 VAL A CA 1
ATOM 5562 C C . VAL A 1 694 ? 9.25 -3.918 18.25 1 94.75 694 VAL A C 1
ATOM 5564 O O . VAL A 1 694 ? 8.75 -2.799 18.125 1 94.75 694 VAL A O 1
ATOM 5567 N N . GLU A 1 695 ? 9.383 -4.492 19.391 1 94 695 GLU A N 1
ATOM 5568 C CA . GLU A 1 695 ? 8.945 -3.846 20.625 1 94 695 GLU A CA 1
ATOM 5569 C C . GLU A 1 695 ? 9.672 -2.521 20.844 1 94 695 GLU A C 1
ATOM 5571 O O . GLU A 1 695 ? 9.047 -1.506 21.156 1 94 695 GLU A O 1
ATOM 5576 N N . ILE A 1 696 ? 10.938 -2.547 20.656 1 93.81 696 ILE A N 1
ATOM 5577 C CA . ILE A 1 696 ? 11.766 -1.362 20.859 1 93.81 696 ILE A CA 1
ATOM 5578 C C . ILE A 1 696 ? 11.445 -0.322 19.781 1 93.81 696 ILE A C 1
ATOM 5580 O O . ILE A 1 696 ? 11.305 0.865 20.094 1 93.81 696 ILE A O 1
ATOM 5584 N N . TRP A 1 697 ? 11.289 -0.77 18.578 1 92.56 697 TRP A N 1
ATOM 5585 C CA . TRP A 1 697 ? 11.023 0.121 17.453 1 92.56 697 TRP A CA 1
ATOM 5586 C C . TRP A 1 697 ? 9.672 0.811 17.625 1 92.56 697 TRP A C 1
ATOM 5588 O O . TRP A 1 697 ? 9.531 1.993 17.297 1 92.56 697 TRP A O 1
ATOM 5598 N N . ASN A 1 698 ? 8.688 0.097 18.078 1 90.81 698 ASN A N 1
ATOM 5599 C CA . ASN A 1 698 ? 7.352 0.649 18.281 1 90.81 698 ASN A CA 1
ATOM 5600 C C . ASN A 1 698 ? 7.363 1.806 19.266 1 90.81 698 ASN A C 1
ATOM 5602 O O . ASN A 1 698 ? 6.566 2.74 19.156 1 90.81 698 ASN A O 1
ATOM 5606 N N . THR A 1 699 ? 8.18 1.787 20.141 1 87.81 699 THR A N 1
ATOM 5607 C CA . THR A 1 699 ? 8.273 2.832 21.156 1 87.81 699 THR A CA 1
ATOM 5608 C C . THR A 1 699 ? 9.023 4.047 20.609 1 87.81 699 THR A C 1
ATOM 5610 O O . THR A 1 699 ? 8.711 5.184 20.969 1 87.81 699 THR A O 1
ATOM 5613 N N . ASN A 1 700 ? 9.945 3.75 19.688 1 85.38 700 ASN A N 1
ATOM 5614 C CA . ASN A 1 700 ? 10.867 4.801 19.266 1 85.38 700 ASN A CA 1
ATOM 5615 C C . ASN A 1 700 ? 10.461 5.406 17.922 1 85.38 700 ASN A C 1
ATOM 5617 O O . ASN A 1 700 ? 10.898 6.5 17.562 1 85.38 700 ASN A O 1
ATOM 5621 N N . ARG A 1 701 ? 9.602 4.809 17.203 1 84.12 701 ARG A N 1
ATOM 5622 C CA . ARG A 1 701 ? 9.367 5.148 15.805 1 84.12 701 ARG A CA 1
ATOM 5623 C C . ARG A 1 701 ? 8.719 6.52 15.68 1 84.12 701 ARG A C 1
ATOM 5625 O O . ARG A 1 701 ? 8.891 7.207 14.664 1 84.12 701 ARG A O 1
ATOM 5632 N N . ASN A 1 702 ? 7.969 7.008 16.625 1 81.12 702 ASN A N 1
ATOM 5633 C CA . ASN A 1 702 ? 7.223 8.258 16.531 1 81.12 702 ASN A CA 1
ATOM 5634 C C . ASN A 1 702 ? 8.008 9.43 17.109 1 81.12 702 ASN A C 1
ATOM 5636 O O . ASN A 1 702 ? 7.547 10.57 17.078 1 81.12 702 ASN A O 1
ATOM 5640 N N . ILE A 1 703 ? 9.156 9.164 17.516 1 74.56 703 ILE A N 1
ATOM 5641 C CA . ILE A 1 703 ? 9.977 10.219 18.109 1 74.56 703 ILE A CA 1
ATOM 5642 C C . ILE A 1 703 ? 10.844 10.867 17.031 1 74.56 703 ILE A C 1
ATOM 5644 O O . ILE A 1 703 ? 11.68 10.195 16.406 1 74.56 703 ILE A O 1
ATOM 5648 N N . SER A 1 704 ? 10.328 12.047 16.609 1 73.75 704 SER A N 1
ATOM 5649 C CA . SER A 1 704 ? 11.156 12.805 15.672 1 73.75 704 SER A CA 1
ATOM 5650 C C . SER A 1 704 ? 12.211 13.633 16.406 1 73.75 704 SER A C 1
ATOM 5652 O O . SER A 1 704 ? 11.891 14.328 17.375 1 73.75 704 SER A O 1
ATOM 5654 N N . ARG A 1 705 ? 13.414 13.406 16.141 1 71.19 705 ARG A N 1
ATOM 5655 C CA . ARG A 1 705 ? 14.492 14.164 16.766 1 71.19 705 ARG A CA 1
ATOM 5656 C C . ARG A 1 705 ? 15.141 15.117 15.773 1 71.19 705 ARG A C 1
ATOM 5658 O O . ARG A 1 705 ? 15.625 14.695 14.719 1 71.19 705 ARG A O 1
ATOM 5665 N N . PHE A 1 706 ? 14.719 16.25 15.656 1 76.5 706 PHE A N 1
ATOM 5666 C CA . PHE A 1 706 ? 15.398 17.219 14.805 1 76.5 706 PHE A CA 1
ATOM 5667 C C . PHE A 1 706 ? 16.016 18.328 15.641 1 76.5 706 PHE A C 1
ATOM 5669 O O . PHE A 1 706 ? 15.352 18.922 16.5 1 76.5 706 PHE A O 1
ATOM 5676 N N . ASN A 1 707 ? 17.281 18.328 15.516 1 75.94 707 ASN A N 1
ATOM 5677 C CA . ASN A 1 707 ? 18 19.469 16.109 1 75.94 707 ASN A CA 1
ATOM 5678 C C . ASN A 1 707 ? 18.531 20.406 15.023 1 75.94 707 ASN A C 1
ATOM 5680 O O . ASN A 1 707 ? 19.25 19.969 14.125 1 75.94 707 ASN A O 1
ATOM 5684 N N . VAL A 1 708 ? 18.203 21.656 15.078 1 79.38 708 VAL A N 1
ATOM 5685 C CA . VAL A 1 708 ? 18.688 22.641 14.117 1 79.38 708 VAL A CA 1
ATOM 5686 C C . VAL A 1 708 ? 20.219 22.734 14.203 1 79.38 708 VAL A C 1
ATOM 5688 O O . VAL A 1 708 ? 20.781 22.797 15.305 1 79.38 708 VAL A O 1
ATOM 5691 N N . PRO A 1 709 ? 20.828 22.578 13.094 1 81.31 709 PRO A N 1
ATOM 5692 C CA . PRO A 1 709 ? 22.297 22.719 13.133 1 81.31 709 PRO A CA 1
ATOM 5693 C C . PRO A 1 709 ? 22.734 24.094 13.648 1 81.31 709 PRO A C 1
ATOM 5695 O O . PRO A 1 709 ? 22.078 25.094 13.391 1 81.31 709 PRO A O 1
ATOM 5698 N N . SER A 1 710 ? 23.844 24.078 14.398 1 82.75 710 SER A N 1
ATOM 5699 C CA . SER A 1 710 ? 24.391 25.312 14.953 1 82.75 710 SER A CA 1
ATOM 5700 C C . SER A 1 710 ? 24.859 26.25 13.852 1 82.75 710 SER A C 1
ATOM 5702 O O . SER A 1 710 ? 25.391 25.812 12.828 1 82.75 710 SER A O 1
ATOM 5704 N N . GLN A 1 711 ? 24.688 27.531 14.031 1 79.62 711 GLN A N 1
ATOM 5705 C CA . GLN A 1 711 ? 25.156 28.562 13.102 1 79.62 711 GLN A CA 1
ATOM 5706 C C . GLN A 1 711 ? 26.578 29 13.453 1 79.62 711 GLN A C 1
ATOM 5708 O O . GLN A 1 711 ? 27.188 29.781 12.711 1 79.62 711 GLN A O 1
ATOM 5713 N N . PHE A 1 712 ? 27.109 28.422 14.508 1 82.69 712 PHE A N 1
ATOM 5714 C CA . PHE A 1 712 ? 28.422 28.828 15 1 82.69 712 PHE A CA 1
ATOM 5715 C C . PHE A 1 712 ? 29.469 27.766 14.688 1 82.69 712 PHE A C 1
ATOM 5717 O O . PHE A 1 712 ? 29.156 26.594 14.555 1 82.69 712 PHE A O 1
ATOM 5724 N N . PRO A 1 713 ? 30.703 28.234 14.5 1 82.56 713 PRO A N 1
ATOM 5725 C CA . PRO A 1 713 ? 31.766 27.281 14.172 1 82.56 713 PRO A CA 1
ATOM 5726 C C . PRO A 1 713 ? 31.984 26.234 15.266 1 82.56 713 PRO A C 1
ATOM 5728 O O . PRO A 1 713 ? 31.891 26.562 16.453 1 82.56 713 PRO A O 1
ATOM 5731 N N . GLU A 1 714 ? 32.312 25.031 14.75 1 86.5 714 GLU A N 1
ATOM 5732 C CA . GLU A 1 714 ? 32.625 23.953 15.672 1 86.5 714 GLU A CA 1
ATOM 5733 C C . GLU A 1 714 ? 34.094 23.984 16.109 1 86.5 714 GLU A C 1
ATOM 5735 O O . GLU A 1 714 ? 34.938 24.594 15.438 1 86.5 714 GLU A O 1
ATOM 5740 N N . ALA A 1 715 ? 34.344 23.516 17.266 1 88.25 715 ALA A N 1
ATOM 5741 C CA . ALA A 1 715 ? 35.719 23.391 17.766 1 88.25 715 ALA A CA 1
ATOM 5742 C C . ALA A 1 715 ? 36.062 21.938 18.078 1 88.25 715 ALA A C 1
ATOM 5744 O O . ALA A 1 715 ? 35.156 21.109 18.25 1 88.25 715 ALA A O 1
ATOM 5745 N N . GLU A 1 716 ? 37.375 21.609 17.922 1 91 716 GLU A N 1
ATOM 5746 C CA . GLU A 1 716 ? 37.844 20.266 18.234 1 91 716 GLU A CA 1
ATOM 5747 C C . GLU A 1 716 ? 38.969 20.297 19.266 1 91 716 GLU A C 1
ATOM 5749 O O . GLU A 1 716 ? 39.812 21.219 19.25 1 91 716 GLU A O 1
ATOM 5754 N N . ILE A 1 717 ? 38.875 19.344 20.203 1 92.5 717 ILE A N 1
ATOM 5755 C CA . ILE A 1 717 ? 39.938 19.172 21.203 1 92.5 717 ILE A CA 1
ATOM 5756 C C . ILE A 1 717 ? 40.5 17.766 21.094 1 92.5 717 ILE A C 1
ATOM 5758 O O . ILE A 1 717 ? 39.781 16.781 21 1 92.5 717 ILE A O 1
ATOM 5762 N N . ASP A 1 718 ? 41.781 17.656 21.047 1 93.12 718 ASP A N 1
ATOM 5763 C CA . ASP A 1 718 ? 42.469 16.359 21.031 1 93.12 718 ASP A CA 1
ATOM 5764 C C . ASP A 1 718 ? 43.188 16.109 22.344 1 93.12 718 ASP A C 1
ATOM 5766 O O . ASP A 1 718 ? 43.844 17 22.906 1 93.12 718 ASP A O 1
ATOM 5770 N N . ILE A 1 719 ? 43.031 14.953 22.844 1 92.62 719 ILE A N 1
ATOM 5771 C CA . ILE A 1 719 ? 43.719 14.531 24.062 1 92.62 719 ILE A CA 1
ATOM 5772 C C . ILE A 1 719 ? 44.344 13.156 23.828 1 92.62 719 ILE A C 1
ATOM 5774 O O . ILE A 1 719 ? 43.719 12.242 23.312 1 92.62 719 ILE A O 1
ATOM 5778 N N . SER A 1 720 ? 45.562 13.047 24.109 1 93.12 720 SER A N 1
ATOM 5779 C CA . SER A 1 720 ? 46.281 11.773 24 1 93.12 720 SER A CA 1
ATOM 5780 C C . SER A 1 720 ? 46.594 11.195 25.375 1 93.12 720 SER A C 1
ATOM 5782 O O . SER A 1 720 ? 47.219 11.867 26.203 1 93.12 720 SER A O 1
ATOM 5784 N N . ILE A 1 721 ? 46.156 10 25.609 1 92.5 721 ILE A N 1
ATOM 5785 C CA . ILE A 1 721 ? 46.406 9.375 26.906 1 92.5 721 ILE A CA 1
ATOM 5786 C C . ILE A 1 721 ? 47.062 8.023 26.703 1 92.5 721 ILE A C 1
ATOM 5788 O O . ILE A 1 721 ? 47 7.438 25.625 1 92.5 721 ILE A O 1
ATOM 5792 N N . LEU A 1 722 ? 47.781 7.559 27.734 1 90.94 722 LEU A N 1
ATOM 5793 C CA . LEU A 1 722 ? 48.406 6.242 27.75 1 90.94 722 LEU A CA 1
ATOM 5794 C C . LEU A 1 722 ? 47.5 5.211 28.422 1 90.94 722 LEU A C 1
ATOM 5796 O O . LEU A 1 722 ? 47.062 5.422 29.547 1 90.94 722 LEU A O 1
ATOM 5800 N N . ILE A 1 7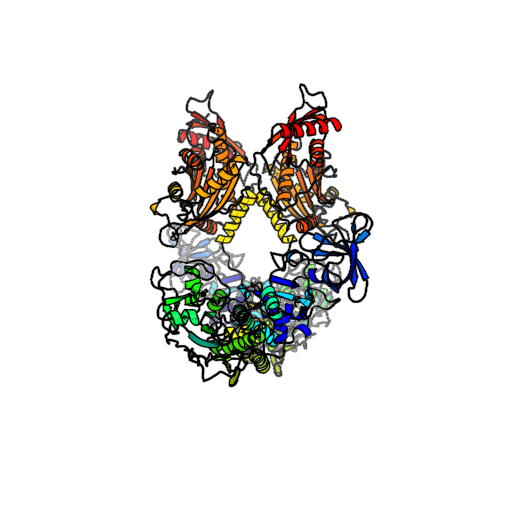23 ? 47.156 4.203 27.672 1 89.38 723 ILE A N 1
ATOM 5801 C CA . ILE A 1 723 ? 46.344 3.131 28.25 1 89.38 723 ILE A CA 1
ATOM 5802 C C . ILE A 1 723 ? 47.031 1.786 28 1 89.38 723 ILE A C 1
ATOM 5804 O O . ILE A 1 723 ? 47.938 1.693 27.188 1 89.38 723 ILE A O 1
ATOM 5808 N N . GLY A 1 724 ? 46.594 0.786 28.766 1 87.5 724 GLY A N 1
ATOM 5809 C CA . GLY A 1 724 ? 47.094 -0.555 28.531 1 87.5 724 GLY A CA 1
ATOM 5810 C C . GLY A 1 724 ? 46.812 -1.079 27.141 1 87.5 724 GLY A C 1
ATOM 5811 O O . GLY A 1 724 ? 45.812 -0.725 26.531 1 87.5 724 GLY A O 1
ATOM 5812 N N . GLU A 1 725 ? 47.625 -1.888 26.719 1 85.19 725 GLU A N 1
ATOM 5813 C CA . GLU A 1 725 ? 47.531 -2.416 25.359 1 85.19 725 GLU A CA 1
ATOM 5814 C C . GLU A 1 725 ? 46.188 -3.16 25.172 1 85.19 725 GLU A C 1
ATOM 5816 O O . GLU A 1 725 ? 45.594 -3.111 24.078 1 85.19 725 GLU A O 1
ATOM 5821 N N . LYS A 1 726 ? 45.719 -3.746 26.203 1 82.19 726 LYS A N 1
ATOM 5822 C CA . LYS A 1 726 ? 44.5 -4.562 26.094 1 82.19 726 LYS A CA 1
ATOM 5823 C C . LYS A 1 726 ? 43.281 -3.826 26.641 1 82.19 726 LYS A C 1
ATOM 5825 O O . LYS A 1 726 ? 42.188 -4.363 26.641 1 82.19 726 LYS A O 1
ATOM 5830 N N . GLU A 1 727 ? 43.531 -2.629 27.031 1 84.75 727 GLU A N 1
ATOM 5831 C CA . GLU A 1 727 ? 42.438 -1.879 27.656 1 84.75 727 GLU A CA 1
ATOM 5832 C C . GLU A 1 727 ? 41.5 -1.33 26.609 1 84.75 727 GLU A C 1
ATOM 5834 O O . GLU A 1 727 ? 41.906 -0.924 25.531 1 84.75 727 GLU A O 1
ATOM 5839 N N . ASN A 1 728 ? 40.219 -1.313 26.938 1 85.38 728 ASN A N 1
ATOM 5840 C CA . ASN A 1 728 ? 39.188 -0.779 26.078 1 85.38 728 ASN A CA 1
ATOM 5841 C C . ASN A 1 728 ? 39.312 0.733 25.906 1 85.38 728 ASN A C 1
ATOM 5843 O O . ASN A 1 728 ? 39.406 1.462 26.906 1 85.38 728 ASN A O 1
ATOM 5847 N N . THR A 1 729 ? 39.25 1.153 24.641 1 87.06 729 THR A N 1
ATOM 5848 C CA . THR A 1 729 ? 39.438 2.572 24.359 1 87.06 729 THR A CA 1
ATOM 5849 C C . THR A 1 729 ? 38.188 3.361 24.703 1 87.06 729 THR A C 1
ATOM 5851 O O . THR A 1 729 ? 38.219 4.586 24.844 1 87.06 729 THR A O 1
ATOM 5854 N N . ASN A 1 730 ? 37.094 2.703 24.875 1 85.94 730 ASN A N 1
ATOM 5855 C CA . ASN A 1 730 ? 35.844 3.4 25.125 1 85.94 730 ASN A CA 1
ATOM 5856 C C . ASN A 1 730 ? 35.75 3.875 26.562 1 85.94 730 ASN A C 1
ATOM 5858 O O . ASN A 1 730 ? 34.906 4.711 26.906 1 85.94 730 ASN A O 1
ATOM 5862 N N . LEU A 1 731 ? 36.594 3.395 27.422 1 85.31 731 LEU A N 1
ATOM 5863 C CA . LEU A 1 731 ? 36.5 3.709 28.844 1 85.31 731 LEU A CA 1
ATOM 5864 C C . LEU A 1 731 ? 36.562 5.215 29.078 1 85.31 731 LEU A C 1
ATOM 5866 O O . LEU A 1 731 ? 35.781 5.777 29.812 1 85.31 731 LEU A O 1
ATOM 5870 N N . PHE A 1 732 ? 37.5 5.762 28.344 1 88.56 732 PHE A N 1
ATOM 5871 C CA . PHE A 1 732 ? 37.688 7.195 28.547 1 88.56 732 PHE A CA 1
ATOM 5872 C C . PHE A 1 732 ? 36.531 7.973 27.906 1 88.56 732 PHE A C 1
ATOM 5874 O O . PHE A 1 732 ? 36.031 8.922 28.5 1 88.56 732 PHE A O 1
ATOM 5881 N N . THR A 1 733 ? 36.156 7.637 26.719 1 89 733 THR A N 1
ATOM 5882 C CA . THR A 1 733 ? 35.062 8.328 26.062 1 89 733 THR A CA 1
ATOM 5883 C C . THR A 1 733 ? 33.75 8.195 26.859 1 89 733 THR A C 1
ATOM 5885 O O . THR A 1 733 ? 32.969 9.133 26.906 1 89 733 THR A O 1
ATOM 5888 N N . ASP A 1 734 ? 33.625 7.09 27.516 1 85.94 734 ASP A N 1
ATOM 5889 C CA . ASP A 1 734 ? 32.469 6.867 28.344 1 85.94 734 ASP A CA 1
ATOM 5890 C C . ASP A 1 734 ? 32.469 7.766 29.578 1 85.94 734 ASP A C 1
ATOM 5892 O O . ASP A 1 734 ? 31.422 8.289 29.984 1 85.94 734 ASP A O 1
ATOM 5896 N N . LEU A 1 735 ? 33.562 7.852 30.109 1 88.06 735 LEU A N 1
ATOM 5897 C CA . LEU A 1 735 ? 33.719 8.734 31.25 1 88.06 735 LEU A CA 1
ATOM 5898 C C . LEU A 1 735 ? 33.375 10.172 30.891 1 88.06 735 LEU A C 1
ATOM 5900 O O . LEU A 1 735 ? 32.688 10.867 31.641 1 88.06 735 LEU A O 1
ATOM 5904 N N . VAL A 1 736 ? 33.812 10.516 29.719 1 90.94 736 VAL A N 1
ATOM 5905 C CA . VAL A 1 736 ? 33.562 11.875 29.25 1 90.94 736 VAL A CA 1
ATOM 5906 C C . VAL A 1 736 ? 32.062 12.07 29 1 90.94 736 VAL A C 1
ATOM 5908 O O . VAL A 1 736 ? 31.5 13.117 29.344 1 90.94 736 VAL A O 1
ATOM 5911 N N . ARG A 1 737 ? 31.469 11.164 28.438 1 87.06 737 ARG A N 1
ATOM 5912 C CA . ARG A 1 737 ? 30.031 11.234 28.156 1 87.06 737 ARG A CA 1
ATOM 5913 C C . ARG A 1 737 ? 29.234 11.398 29.438 1 87.06 737 ARG A C 1
ATOM 5915 O O . ARG A 1 737 ? 28.219 12.117 29.453 1 87.06 737 ARG A O 1
ATOM 5922 N N . ARG A 1 738 ? 29.672 10.828 30.469 1 84.56 738 ARG A N 1
ATOM 5923 C CA . ARG A 1 738 ? 28.969 10.875 31.75 1 84.56 738 ARG A CA 1
ATOM 5924 C C . ARG A 1 738 ? 29.062 12.258 32.375 1 84.56 738 ARG A C 1
ATOM 5926 O O . ARG A 1 738 ? 28.203 12.648 33.156 1 84.56 738 ARG A O 1
ATOM 5933 N N . GLU A 1 739 ? 30.094 12.969 32 1 87.62 739 GLU A N 1
ATOM 5934 C CA . GLU A 1 739 ? 30.266 14.32 32.531 1 87.62 739 GLU A CA 1
ATOM 5935 C C . GLU A 1 739 ? 29.234 15.281 31.938 1 87.62 739 GLU A C 1
ATOM 5937 O O . GLU A 1 739 ? 28.969 16.328 32.531 1 87.62 739 GLU A O 1
ATOM 5942 N N . LYS A 1 740 ? 28.625 14.938 30.875 1 87.38 740 LYS A N 1
ATOM 5943 C CA . LYS A 1 740 ? 27.578 15.703 30.219 1 87.38 740 LYS A CA 1
ATOM 5944 C C . LYS A 1 740 ? 28 17.156 30 1 87.38 740 LYS A C 1
ATOM 5946 O O . LYS A 1 740 ? 27.266 18.078 30.359 1 87.38 740 LYS A O 1
ATOM 5951 N N . ILE A 1 741 ? 29.109 17.312 29.484 1 89.06 741 ILE A N 1
ATOM 5952 C CA . ILE A 1 741 ? 29.547 18.656 29.109 1 89.06 741 ILE A CA 1
ATOM 5953 C C . ILE A 1 741 ? 28.656 19.203 28 1 89.06 741 ILE A C 1
ATOM 5955 O O . ILE A 1 741 ? 28.562 18.594 26.922 1 89.06 741 ILE A O 1
ATOM 5959 N N . PRO A 1 742 ? 27.953 20.328 28.203 1 87.69 742 PRO A N 1
ATOM 5960 C CA . PRO A 1 742 ? 26.906 20.781 27.297 1 87.69 742 PRO A CA 1
ATOM 5961 C C . PRO A 1 742 ? 27.406 20.969 25.859 1 87.69 742 PRO A C 1
ATOM 5963 O O . PRO A 1 742 ? 26.703 20.641 24.906 1 87.69 742 PRO A O 1
ATOM 5966 N N . GLU A 1 743 ? 28.656 21.469 25.656 1 91.19 743 GLU A N 1
ATOM 5967 C CA . GLU A 1 743 ? 29.141 21.781 24.312 1 91.19 743 GLU A CA 1
ATOM 5968 C C . GLU A 1 743 ? 29.75 20.547 23.641 1 91.19 743 GLU A C 1
ATOM 5970 O O . GLU A 1 743 ? 29.984 20.547 22.438 1 91.19 743 GLU A O 1
ATOM 5975 N N . LEU A 1 744 ? 29.969 19.609 24.406 1 91.38 744 LEU A N 1
ATOM 5976 C CA . LEU A 1 744 ? 30.641 18.422 23.859 1 91.38 744 LEU A CA 1
ATOM 5977 C C . LEU A 1 744 ? 29.625 17.469 23.219 1 91.38 744 LEU A C 1
ATOM 5979 O O . LEU A 1 744 ? 28.781 16.906 23.922 1 91.38 744 LEU A O 1
ATOM 5983 N N . GLN A 1 745 ? 29.734 17.328 21.906 1 86.19 745 GLN A N 1
ATOM 5984 C CA . GLN A 1 745 ? 28.734 16.547 21.188 1 86.19 745 GLN A CA 1
ATOM 5985 C C . GLN A 1 745 ? 29.188 15.102 21 1 86.19 745 GLN A C 1
ATOM 5987 O O . GLN A 1 745 ? 28.391 14.172 21.141 1 86.19 745 GLN A O 1
ATOM 5992 N N . GLU A 1 746 ? 30.453 14.969 20.578 1 87.19 746 GLU A N 1
ATOM 5993 C CA . GLU A 1 746 ? 30.938 13.617 20.281 1 87.19 746 GLU A CA 1
ATOM 5994 C C . GLU A 1 746 ? 32.438 13.508 20.547 1 87.19 746 GLU A C 1
ATOM 5996 O O . GLU A 1 746 ? 33.156 14.5 20.484 1 87.19 746 GLU A O 1
ATOM 6001 N N . GLY A 1 747 ? 32.844 12.352 20.953 1 88.25 747 GLY A N 1
ATOM 6002 C CA . GLY A 1 747 ? 34.25 11.992 21.109 1 88.25 747 GLY A CA 1
ATOM 6003 C C . GLY A 1 747 ? 34.594 10.641 20.5 1 88.25 747 GLY A C 1
ATOM 6004 O O . GLY A 1 747 ? 33.812 9.703 20.578 1 88.25 747 GLY A O 1
ATOM 6005 N N . TRP A 1 748 ? 35.75 10.617 19.766 1 88.75 748 TRP A N 1
ATOM 6006 C CA . TRP A 1 748 ? 36.156 9.344 19.172 1 88.75 748 TRP A CA 1
ATOM 6007 C C . TRP A 1 748 ? 37.656 9.188 19.172 1 88.75 748 TRP A C 1
ATOM 6009 O O . TRP A 1 748 ? 38.375 10.156 19.406 1 88.75 748 TRP A O 1
ATOM 6019 N N . VAL A 1 749 ? 38.125 7.91 18.953 1 89 749 VAL A N 1
ATOM 6020 C CA . VAL A 1 749 ? 39.562 7.625 18.828 1 89 749 VAL A CA 1
ATOM 6021 C C . VAL A 1 749 ? 40.031 8.023 17.438 1 89 749 VAL A C 1
ATOM 6023 O O . VAL A 1 749 ? 39.531 7.52 16.422 1 89 749 VAL A O 1
ATOM 6026 N N . TYR A 1 750 ? 40.938 8.906 17.438 1 86.5 750 TYR A N 1
ATOM 6027 C CA . TYR A 1 750 ? 41.438 9.445 16.188 1 86.5 750 TYR A CA 1
ATOM 6028 C C . TYR A 1 750 ? 42.688 8.719 15.75 1 86.5 750 TYR A C 1
ATOM 6030 O O . TYR A 1 750 ? 42.938 8.539 14.555 1 86.5 750 TYR A O 1
ATOM 6038 N N . SER A 1 751 ? 43.562 8.328 16.719 1 87.75 751 SER A N 1
ATOM 6039 C CA . SER A 1 751 ? 44.812 7.629 16.406 1 87.75 751 SER A CA 1
ATOM 6040 C C . SER A 1 751 ? 45.312 6.824 17.594 1 87.75 751 SER A C 1
ATOM 6042 O O . SER A 1 751 ? 44.969 7.117 18.75 1 87.75 751 SER A O 1
ATOM 6044 N N . GLN A 1 752 ? 46.031 5.742 17.219 1 87.94 752 GLN A N 1
ATOM 6045 C CA . GLN A 1 752 ? 46.688 4.902 18.219 1 87.94 752 GLN A CA 1
ATOM 6046 C C . GLN A 1 752 ? 48.125 4.605 17.844 1 87.94 752 GLN A C 1
ATOM 6048 O O . GLN A 1 752 ? 48.438 4.418 16.672 1 87.94 752 GLN A O 1
ATOM 6053 N N . PHE A 1 753 ? 48.938 4.656 18.781 1 87.31 753 PHE A N 1
ATOM 6054 C CA . PHE A 1 753 ? 50.375 4.426 18.531 1 87.31 753 PHE A CA 1
ATOM 6055 C C . PHE A 1 753 ? 50.969 3.541 19.625 1 87.31 753 PHE A C 1
ATOM 6057 O O . PHE A 1 753 ? 50.719 3.764 20.812 1 87.31 753 PHE A O 1
ATOM 6064 N N . ALA A 1 754 ? 51.531 2.449 19.156 1 83.31 754 ALA A N 1
ATOM 6065 C CA . ALA A 1 754 ? 52.281 1.564 20.062 1 83.31 754 ALA A CA 1
ATOM 6066 C C . ALA A 1 754 ? 53.75 1.438 19.625 1 83.31 754 ALA A C 1
ATOM 6068 O O . ALA A 1 754 ? 54.031 1.42 18.438 1 83.31 754 ALA A O 1
ATOM 6069 N N . GLY A 1 755 ? 54.719 1.398 20.562 1 78.5 755 GLY A N 1
ATOM 6070 C CA . GLY A 1 755 ? 56.156 1.25 20.266 1 78.5 755 GLY A CA 1
ATOM 6071 C C . GLY A 1 755 ? 56.906 2.551 20.375 1 78.5 755 GLY A C 1
ATOM 6072 O O . GLY A 1 755 ? 56.344 3.6 20.672 1 78.5 755 GLY A O 1
ATOM 6073 N N . GLY A 1 756 ? 58.094 2.418 20.25 1 77.62 756 GLY A N 1
ATOM 6074 C CA . GLY A 1 756 ? 59 3.555 20.312 1 77.62 756 GLY A CA 1
ATOM 6075 C C . GLY A 1 756 ? 59.188 4.109 21.719 1 77.62 756 GLY A C 1
ATOM 6076 O O . GLY A 1 756 ? 59.625 3.398 22.625 1 77.62 756 GLY A O 1
ATOM 6077 N N . SER A 1 757 ? 58.531 5.43 21.891 1 81.81 757 SER A N 1
ATOM 6078 C CA . SER A 1 757 ? 58.656 6.16 23.141 1 81.81 757 SER A CA 1
ATOM 6079 C C . SER A 1 757 ? 57.594 5.734 24.156 1 81.81 757 SER A C 1
ATOM 6081 O O . SER A 1 757 ? 57.625 6.168 25.312 1 81.81 757 SER A O 1
ATOM 6083 N N . VAL A 1 758 ? 56.656 4.895 23.75 1 85.69 758 VAL A N 1
ATOM 6084 C CA . VAL A 1 758 ? 55.594 4.434 24.641 1 85.69 758 VAL A CA 1
ATOM 6085 C C . VAL A 1 758 ? 56.062 3.219 25.422 1 85.69 758 VAL A C 1
ATOM 6087 O O . VAL A 1 758 ? 56.688 2.314 24.875 1 85.69 758 VAL A O 1
ATOM 6090 N N . PRO A 1 759 ? 55.938 3.309 26.734 1 85.81 759 PRO A N 1
ATOM 6091 C CA . PRO A 1 759 ? 56.375 2.191 27.578 1 85.81 759 PRO A CA 1
ATOM 6092 C C . PRO A 1 759 ? 55.844 0.847 27.109 1 85.81 759 PRO A C 1
ATOM 6094 O O . PRO A 1 759 ? 54.781 0.795 26.484 1 85.81 759 PRO A O 1
ATOM 6097 N N . VAL A 1 760 ? 56.531 -0.197 27.391 1 86.62 760 VAL A N 1
ATOM 6098 C CA . VAL A 1 760 ? 56.156 -1.551 27 1 86.62 760 VAL A CA 1
ATOM 6099 C C . VAL A 1 760 ? 54.812 -1.93 27.641 1 86.62 760 VAL A C 1
ATOM 6101 O O . VAL A 1 760 ? 54.625 -1.674 28.828 1 86.62 760 VAL A O 1
ATOM 6104 N N . GLY A 1 761 ? 53.906 -2.393 26.953 1 86.5 761 GLY A N 1
ATOM 6105 C CA . GLY A 1 761 ? 52.625 -2.834 27.453 1 86.5 761 GLY A CA 1
ATOM 6106 C C . GLY A 1 761 ? 51.562 -1.746 27.422 1 86.5 761 GLY A C 1
ATOM 6107 O O . GLY A 1 761 ? 50.406 -1.971 27.828 1 86.5 761 GLY A O 1
ATOM 6108 N N . LYS A 1 762 ? 52.062 -0.601 27.016 1 88.69 762 LYS A N 1
ATOM 6109 C CA . LYS A 1 762 ? 51.125 0.514 26.938 1 88.69 762 LYS A CA 1
ATOM 6110 C C . LYS A 1 762 ? 51 1.028 25.516 1 88.69 762 LYS A C 1
ATOM 6112 O O . LYS A 1 762 ? 51.75 0.647 24.641 1 88.69 762 LYS A O 1
ATOM 6117 N N . ARG A 1 763 ? 49.969 1.673 25.172 1 90.25 763 ARG A N 1
ATOM 6118 C CA . ARG A 1 763 ? 49.75 2.352 23.891 1 90.25 763 ARG A CA 1
ATOM 6119 C C . ARG A 1 763 ? 49.219 3.756 24.094 1 90.25 763 ARG A C 1
ATOM 6121 O O . ARG A 1 763 ? 48.5 4.016 25.078 1 90.25 763 ARG A O 1
ATOM 6128 N N . SER A 1 764 ? 49.562 4.602 23.25 1 91.88 764 SER A N 1
ATOM 6129 C CA . SER A 1 764 ? 49.031 5.969 23.25 1 91.88 764 SER A CA 1
ATOM 6130 C C . SER A 1 764 ? 47.812 6.105 22.391 1 91.88 764 SER A C 1
ATOM 6132 O O . SER A 1 764 ? 47.844 5.773 21.203 1 91.88 764 SER A O 1
ATOM 6134 N N . VAL A 1 765 ? 46.719 6.434 23.016 1 93.38 765 VAL A N 1
ATOM 6135 C CA . VAL A 1 765 ? 45.469 6.621 22.281 1 93.38 765 VAL A CA 1
ATOM 6136 C C . VAL A 1 765 ? 45.125 8.102 22.25 1 93.38 765 VAL A C 1
ATOM 6138 O O . VAL A 1 765 ? 45.062 8.75 23.297 1 93.38 765 VAL A O 1
ATOM 6141 N N . SER A 1 766 ? 44.875 8.648 21.062 1 93.81 766 SER A N 1
ATOM 6142 C CA . SER A 1 766 ? 44.438 10.031 20.906 1 93.81 766 SER A CA 1
ATOM 6143 C C . SER A 1 766 ? 42.938 10.125 20.688 1 93.81 766 SER A C 1
ATOM 6145 O O . SER A 1 766 ? 42.406 9.539 19.75 1 93.81 766 SER A O 1
ATOM 6147 N N . TYR A 1 767 ? 42.344 10.812 21.594 1 94.5 767 TYR A N 1
ATOM 6148 C CA . TYR A 1 767 ? 40.906 11.055 21.484 1 94.5 767 TYR A CA 1
ATOM 6149 C C . TYR A 1 767 ? 40.625 12.453 20.938 1 94.5 767 TYR A C 1
ATOM 6151 O O . TYR A 1 767 ? 41.312 13.414 21.297 1 94.5 767 TYR A O 1
ATOM 6159 N N . ARG A 1 768 ? 39.656 12.57 20.016 1 92.94 768 ARG A N 1
ATOM 6160 C CA . ARG A 1 768 ? 39.156 13.844 19.5 1 92.94 768 ARG A CA 1
ATOM 6161 C C . ARG A 1 768 ? 37.719 14.109 19.953 1 92.94 768 ARG A C 1
ATOM 6163 O O . ARG A 1 768 ? 36.875 13.227 19.875 1 92.94 768 ARG A O 1
ATOM 6170 N N . PHE A 1 769 ? 37.531 15.234 20.469 1 93.31 769 PHE A N 1
ATOM 6171 C CA . PHE A 1 769 ? 36.188 15.633 20.938 1 93.31 769 PHE A CA 1
ATOM 6172 C C . PHE A 1 769 ? 35.688 16.812 20.125 1 93.31 769 PHE A C 1
ATOM 6174 O O . PHE A 1 769 ? 36.375 17.812 19.938 1 93.31 769 PHE A O 1
ATOM 6181 N N . ARG A 1 770 ? 34.5 16.734 19.656 1 90.44 770 ARG A N 1
ATOM 6182 C CA . ARG A 1 770 ? 33.844 17.781 18.875 1 90.44 770 ARG A CA 1
ATOM 6183 C C . ARG A 1 770 ? 32.969 18.656 19.781 1 90.44 770 ARG A C 1
ATOM 6185 O O . ARG A 1 770 ? 32.094 18.141 20.5 1 90.44 770 ARG A O 1
ATOM 6192 N N . LEU A 1 771 ? 33.219 19.938 19.75 1 91.69 771 LEU A N 1
ATOM 6193 C CA . LEU A 1 771 ? 32.469 20.922 20.531 1 91.69 771 LEU A CA 1
ATOM 6194 C C . LEU A 1 771 ? 31.562 21.75 19.625 1 91.69 771 LEU A C 1
ATOM 6196 O O . LEU A 1 771 ? 31.984 22.219 18.578 1 91.69 771 LEU A O 1
ATOM 6200 N N . VAL A 1 772 ? 30.312 21.844 20.031 1 89.38 772 VAL A N 1
ATOM 6201 C CA . VAL A 1 772 ? 29.344 22.641 19.281 1 89.38 772 VAL A CA 1
ATOM 6202 C C . VAL A 1 772 ? 28.609 23.594 20.219 1 89.38 772 VAL A C 1
ATOM 6204 O O . VAL A 1 772 ? 28.188 23.188 21.312 1 89.38 772 VAL A O 1
ATOM 6207 N N . ASN A 1 773 ? 28.594 24.828 19.906 1 88.06 773 ASN A N 1
ATOM 6208 C CA . ASN A 1 773 ? 27.812 25.828 20.641 1 88.06 773 ASN A CA 1
ATOM 6209 C C . ASN A 1 773 ? 26.688 26.406 19.797 1 88.06 773 ASN A C 1
ATOM 6211 O O . ASN A 1 773 ? 26.875 26.703 18.625 1 88.06 773 ASN A O 1
ATOM 6215 N N . TYR A 1 774 ? 25.609 26.484 20.328 1 87.31 774 TYR A N 1
ATOM 6216 C CA . TYR A 1 774 ? 24.438 26.922 19.562 1 87.31 774 TYR A CA 1
ATOM 6217 C C . TYR A 1 774 ? 24.109 28.375 19.859 1 87.31 774 TYR A C 1
ATOM 6219 O O . TYR A 1 774 ? 23.234 28.969 19.203 1 87.31 774 TYR A O 1
ATOM 6227 N N . 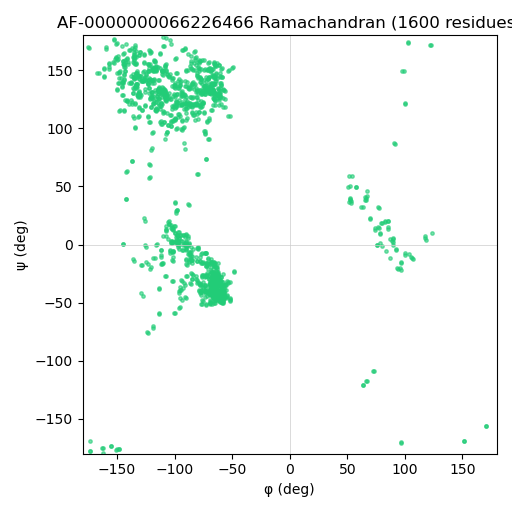GLU A 1 775 ? 24.781 28.984 20.797 1 85.88 775 GLU A N 1
ATOM 6228 C CA . GLU A 1 775 ? 24.422 30.328 21.234 1 85.88 775 GLU A CA 1
ATOM 6229 C C . GLU A 1 775 ? 25.516 31.344 20.875 1 85.88 775 GLU A C 1
ATOM 6231 O O . GLU A 1 775 ? 25.203 32.5 20.578 1 85.88 775 GLU A O 1
ATOM 6236 N N . LYS A 1 776 ? 26.734 30.875 21 1 86.62 776 LYS A N 1
ATOM 6237 C CA . LYS A 1 776 ? 27.828 31.812 20.766 1 86.62 776 LYS A CA 1
ATOM 6238 C C . LYS A 1 776 ? 29.062 31.109 20.219 1 86.62 776 LYS A C 1
ATOM 6240 O O . LYS A 1 776 ? 29.125 29.875 20.234 1 86.62 776 LYS A O 1
ATOM 6245 N N . THR A 1 777 ? 29.938 31.891 19.562 1 88.94 777 THR A N 1
ATOM 6246 C CA . THR A 1 777 ? 31.234 31.391 19.094 1 88.94 777 THR A CA 1
ATOM 6247 C C . THR A 1 777 ? 32.125 31.047 20.266 1 88.94 777 THR A C 1
ATOM 6249 O O . THR A 1 777 ? 32.125 31.75 21.281 1 88.94 777 THR A O 1
ATOM 6252 N N . PHE A 1 778 ? 32.938 30.016 20.109 1 89.5 778 PHE A N 1
ATOM 6253 C CA . PHE A 1 778 ? 33.812 29.578 21.188 1 89.5 778 PHE A CA 1
ATOM 6254 C C . PHE A 1 778 ? 34.938 30.609 21.422 1 89.5 778 PHE A C 1
ATOM 6256 O O . PHE A 1 778 ? 35.5 31.141 20.469 1 89.5 778 PHE A O 1
ATOM 6263 N N . THR A 1 779 ? 35.125 30.922 22.703 1 89.62 779 THR A N 1
ATOM 6264 C CA . THR A 1 779 ? 36.312 31.688 23.078 1 89.62 779 THR A CA 1
ATOM 6265 C C . THR A 1 779 ? 37.469 30.75 23.406 1 89.62 779 THR A C 1
ATOM 6267 O O . THR A 1 779 ? 37.281 29.594 23.766 1 89.62 779 THR A O 1
ATOM 6270 N N . GLN A 1 780 ? 38.688 31.172 23.188 1 90.81 780 GLN A N 1
ATOM 6271 C CA . GLN A 1 780 ? 39.875 30.391 23.5 1 90.81 780 GLN A CA 1
ATOM 6272 C C . GLN A 1 780 ? 39.875 30 24.984 1 90.81 780 GLN A C 1
ATOM 6274 O O . GLN A 1 780 ? 40.344 28.922 25.344 1 90.81 780 GLN A O 1
ATOM 6279 N N . GLU A 1 781 ? 39.375 30.891 25.766 1 91.12 781 GLU A N 1
ATOM 6280 C CA . GLU A 1 781 ? 39.312 30.641 27.203 1 91.12 781 GLU A CA 1
ATOM 6281 C C . GLU A 1 781 ? 38.406 29.469 27.516 1 91.12 781 GLU A C 1
ATOM 6283 O O . GLU A 1 781 ? 38.719 28.609 28.328 1 91.12 781 GLU A O 1
ATOM 6288 N N . ARG A 1 782 ? 37.281 29.438 26.875 1 92.62 782 ARG A N 1
ATOM 6289 C CA . ARG A 1 782 ? 36.344 28.375 27.125 1 92.62 782 ARG A CA 1
ATOM 6290 C C . ARG A 1 782 ? 36.875 27.031 26.641 1 92.62 782 ARG A C 1
ATOM 6292 O O . ARG A 1 782 ? 36.688 26.016 27.297 1 92.62 782 ARG A O 1
ATOM 6299 N N . ILE A 1 783 ? 37.469 27 25.484 1 93.12 783 ILE A N 1
ATOM 6300 C CA . ILE A 1 783 ? 38.062 25.781 24.953 1 93.12 783 ILE A CA 1
ATOM 6301 C C . ILE A 1 783 ? 39.125 25.25 25.922 1 93.12 783 ILE A C 1
ATOM 6303 O O . ILE A 1 783 ? 39.188 24.047 26.172 1 93.12 783 ILE A O 1
ATOM 6307 N N . LYS A 1 784 ? 39.875 26.156 26.469 1 93 784 LYS A N 1
ATOM 6308 C CA . LYS A 1 784 ? 40.906 25.766 27.422 1 93 784 LYS A CA 1
ATOM 6309 C C . LYS A 1 784 ? 40.281 25.203 28.703 1 93 784 LYS A C 1
ATOM 6311 O O . LYS A 1 784 ? 40.781 24.219 29.266 1 93 784 LYS A O 1
ATOM 6316 N N . GLU A 1 785 ? 39.281 25.766 29.094 1 93.56 785 GLU A N 1
ATOM 6317 C CA . GLU A 1 785 ? 38.562 25.281 30.281 1 93.56 785 GLU A CA 1
ATOM 6318 C C . GLU A 1 785 ? 38.094 23.844 30.078 1 93.56 785 GLU A C 1
ATOM 6320 O O . GLU A 1 785 ? 38.25 23 30.969 1 93.56 785 GLU A O 1
ATOM 6325 N N . ILE A 1 786 ? 37.531 23.594 28.953 1 94.06 786 ILE A N 1
ATOM 6326 C CA . ILE A 1 786 ? 37.031 22.25 28.656 1 94.06 786 ILE A CA 1
ATOM 6327 C C . ILE A 1 786 ? 38.188 21.281 28.531 1 94.06 786 ILE A C 1
ATOM 6329 O O . ILE A 1 786 ? 38.125 20.156 29.047 1 94.06 786 ILE A O 1
ATOM 6333 N N . SER A 1 787 ? 39.25 21.719 27.859 1 93.81 787 SER A N 1
ATOM 6334 C CA . SER A 1 787 ? 40.438 20.891 27.719 1 93.81 787 SER A CA 1
ATOM 6335 C C . SER A 1 787 ? 41.031 20.531 29.078 1 93.81 787 SER A C 1
ATOM 6337 O O . SER A 1 787 ? 41.375 19.375 29.328 1 93.81 787 SER A O 1
ATOM 6339 N N . ASP A 1 788 ? 41.062 21.5 29.938 1 92.62 788 ASP A N 1
ATOM 6340 C CA . ASP A 1 788 ? 41.594 21.281 31.281 1 92.62 788 ASP A CA 1
ATOM 6341 C C . ASP A 1 788 ? 40.719 20.312 32.062 1 92.62 788 ASP A C 1
ATOM 6343 O O . ASP A 1 788 ? 41.219 19.484 32.812 1 92.62 788 ASP A O 1
ATOM 6347 N N . HIS A 1 789 ? 39.5 20.469 31.859 1 94 789 HIS A N 1
ATOM 6348 C CA . HIS A 1 789 ? 38.531 19.578 32.5 1 94 789 HIS A CA 1
ATOM 6349 C C . HIS A 1 789 ? 38.75 18.125 32.062 1 94 789 HIS A C 1
ATOM 6351 O O . HIS A 1 789 ? 38.719 17.203 32.875 1 94 789 HIS A O 1
ATOM 6357 N N . LEU A 1 790 ? 38.938 17.922 30.797 1 94.25 790 LEU A N 1
ATOM 6358 C CA . LEU A 1 790 ? 39.125 16.594 30.25 1 94.25 790 LEU A CA 1
ATOM 6359 C C . LEU A 1 790 ? 40.438 15.984 30.75 1 94.25 790 LEU A C 1
ATOM 6361 O O . LEU A 1 790 ? 40.5 14.797 31.078 1 94.25 790 LEU A O 1
ATOM 6365 N N . VAL A 1 791 ? 41.438 16.828 30.875 1 93.31 791 VAL A N 1
ATOM 6366 C CA . VAL A 1 791 ? 42.75 16.391 31.359 1 93.31 791 VAL A CA 1
ATOM 6367 C C . VAL A 1 791 ? 42.656 15.992 32.844 1 93.31 791 VAL A C 1
ATOM 6369 O O . VAL A 1 791 ? 43.188 14.977 33.25 1 93.31 791 VAL A O 1
ATOM 6372 N N . ALA A 1 792 ? 41.938 16.781 33.531 1 92.31 792 ALA A N 1
ATOM 6373 C CA . ALA A 1 792 ? 41.75 16.484 34.938 1 92.31 792 ALA A CA 1
ATOM 6374 C C . ALA A 1 792 ? 40.969 15.18 35.125 1 92.31 792 ALA A C 1
ATOM 6376 O O . ALA A 1 792 ? 41.281 14.391 36.031 1 92.31 792 ALA A O 1
ATOM 6377 N N . LEU A 1 793 ? 39.969 15.031 34.281 1 92.56 793 LEU A N 1
ATOM 6378 C CA . LEU A 1 793 ? 39.188 13.812 34.312 1 92.56 793 LEU A CA 1
ATOM 6379 C C . LEU A 1 793 ? 40.031 12.586 34.031 1 92.56 793 LEU A C 1
ATOM 6381 O O . LEU A 1 793 ? 39.906 11.555 34.688 1 92.56 793 LEU A O 1
ATOM 6385 N N . ALA A 1 794 ? 40.938 12.688 33.125 1 92.31 794 ALA A N 1
ATOM 6386 C CA . ALA A 1 794 ? 41.844 11.594 32.781 1 92.31 794 ALA A CA 1
ATOM 6387 C C . ALA A 1 794 ? 42.781 11.281 33.969 1 92.31 794 ALA A C 1
ATOM 6389 O O . ALA A 1 794 ? 42.938 10.117 34.344 1 92.31 794 ALA A O 1
ATOM 6390 N N . GLY A 1 795 ? 43.312 12.289 34.531 1 89.56 795 GLY A N 1
ATOM 6391 C CA . GLY A 1 795 ? 44.188 12.125 35.688 1 89.56 795 GLY A CA 1
ATOM 6392 C C . GLY A 1 795 ? 43.531 11.492 36.875 1 89.56 795 GLY A C 1
ATOM 6393 O O . GLY A 1 795 ? 44.062 10.57 37.5 1 89.56 795 GLY A O 1
ATOM 6394 N N . LYS A 1 796 ? 42.375 11.914 37.125 1 89.75 796 LYS A N 1
ATOM 6395 C CA . LYS A 1 796 ? 41.625 11.414 38.281 1 89.75 796 LYS A CA 1
ATOM 6396 C C . LYS A 1 796 ? 41.312 9.93 38.125 1 89.75 796 LYS A C 1
ATOM 6398 O O . LYS A 1 796 ? 41.188 9.219 39.125 1 89.75 796 LYS A O 1
ATOM 6403 N N . ASN A 1 797 ? 41.188 9.539 36.906 1 89.44 797 ASN A N 1
ATOM 6404 C CA . ASN A 1 797 ? 40.781 8.148 36.688 1 89.44 797 ASN A CA 1
ATOM 6405 C C . ASN A 1 797 ? 42 7.281 36.312 1 89.44 797 ASN A C 1
ATOM 6407 O O . ASN A 1 797 ? 41.812 6.191 35.781 1 89.44 797 ASN A O 1
ATOM 6411 N N . GLY A 1 798 ? 43.219 7.859 36.531 1 86.12 798 GLY A N 1
ATOM 6412 C CA . GLY A 1 798 ? 44.438 7.055 36.438 1 86.12 798 GLY A CA 1
ATOM 6413 C C . GLY A 1 798 ? 45.031 7.02 35.031 1 86.12 798 GLY A C 1
ATOM 6414 O O . GLY A 1 798 ? 45.938 6.242 34.75 1 86.12 798 GLY A O 1
ATOM 6415 N N . PHE A 1 799 ? 44.438 7.785 34.125 1 89.88 799 PHE A N 1
ATOM 6416 C CA . PHE A 1 799 ? 45.031 7.844 32.781 1 89.88 799 PHE A CA 1
ATOM 6417 C C . PHE A 1 799 ? 46.188 8.82 32.75 1 89.88 799 PHE A C 1
ATOM 6419 O O . PHE A 1 799 ? 46.125 9.906 33.344 1 89.88 799 PHE A O 1
ATOM 6426 N N . VAL A 1 800 ? 47.281 8.453 32.156 1 88.12 800 VAL A N 1
ATOM 6427 C CA . VAL A 1 800 ? 48.469 9.305 32.062 1 88.12 800 VAL A CA 1
ATOM 6428 C C . VAL A 1 800 ? 48.438 10.078 30.75 1 88.12 800 VAL A C 1
ATOM 6430 O O . VAL A 1 800 ? 48.281 9.484 29.688 1 88.12 800 VAL A O 1
ATOM 6433 N N . LEU A 1 801 ? 48.594 11.391 30.844 1 89.75 801 LEU A N 1
ATOM 6434 C CA . LEU A 1 801 ? 48.594 12.258 29.672 1 89.75 801 LEU A CA 1
ATOM 6435 C C . LEU A 1 801 ? 49.906 12.172 28.938 1 89.75 801 LEU A C 1
ATOM 6437 O O . LEU A 1 801 ? 50.969 12.109 29.562 1 89.75 801 LEU A O 1
ATOM 6441 N N . ARG A 1 802 ? 49.781 12.219 27.609 1 82.88 802 ARG A N 1
ATOM 6442 C CA . ARG A 1 802 ? 50.969 12.312 26.781 1 82.88 802 ARG A CA 1
ATOM 6443 C C . ARG A 1 802 ? 51.062 13.68 26.109 1 82.88 802 ARG A C 1
ATOM 6445 O O . ARG A 1 802 ? 50.062 14.172 25.562 1 82.88 802 ARG A O 1
ATOM 6452 N N . MET B 1 1 ? -14.82 39.781 19.422 1 90.56 1 MET B N 1
ATOM 6453 C CA . MET B 1 1 ? -15.898 40.5 20.078 1 90.56 1 MET B CA 1
ATOM 6454 C C . MET B 1 1 ? -16.125 39.969 21.484 1 90.56 1 MET B C 1
ATOM 6456 O O . MET B 1 1 ? -15.977 38.75 21.734 1 90.56 1 MET B O 1
ATOM 6460 N N . LYS B 1 2 ? -16.516 40.875 22.359 1 96.19 2 LYS B N 1
ATOM 6461 C CA . LYS B 1 2 ? -16.797 40.5 23.75 1 96.19 2 LYS B CA 1
ATOM 6462 C C . LYS B 1 2 ? -18.297 40.562 24.047 1 96.19 2 LYS B C 1
ATOM 6464 O O . LYS B 1 2 ? -18.953 41.531 23.672 1 96.19 2 LYS B O 1
ATOM 6469 N N . LEU B 1 3 ? -18.766 39.5 24.625 1 97.19 3 LEU B N 1
ATOM 6470 C CA . LEU B 1 3 ? -20.172 39.438 24.984 1 97.19 3 LEU B CA 1
ATOM 6471 C C . LEU B 1 3 ? -20.344 39.188 26.484 1 97.19 3 LEU B C 1
ATOM 6473 O O . LEU B 1 3 ? -19.625 38.406 27.062 1 97.19 3 LEU B O 1
ATOM 6477 N N . SER B 1 4 ? -21.219 39.938 27.016 1 98 4 SER B N 1
ATOM 6478 C CA . SER B 1 4 ? -21.562 39.812 28.438 1 98 4 SER B CA 1
ATOM 6479 C C . SER B 1 4 ? -22.703 38.812 28.641 1 98 4 SER B C 1
ATOM 6481 O O . SER B 1 4 ? -23.781 38.969 28.047 1 98 4 SER B O 1
ATOM 6483 N N . LEU B 1 5 ? -22.5 37.875 29.484 1 97.38 5 LEU B N 1
ATOM 6484 C CA . LEU B 1 5 ? -23.531 36.906 29.781 1 97.38 5 LEU B CA 1
ATOM 6485 C C . LEU B 1 5 ? -24.703 37.562 30.5 1 97.38 5 LEU B C 1
ATOM 6487 O O . LEU B 1 5 ? -25.875 37.281 30.203 1 97.38 5 LEU B O 1
ATOM 6491 N N . ASP B 1 6 ? -24.312 38.406 31.422 1 96.81 6 ASP B N 1
ATOM 6492 C CA . ASP B 1 6 ? -25.328 39.125 32.188 1 96.81 6 ASP B CA 1
ATOM 6493 C C . ASP B 1 6 ? -26.234 39.938 31.266 1 96.81 6 ASP B C 1
ATOM 6495 O O . ASP B 1 6 ? -27.453 39.969 31.438 1 96.81 6 ASP B O 1
ATOM 6499 N N . TRP B 1 7 ? -25.594 40.594 30.344 1 97.56 7 TRP B N 1
ATOM 6500 C CA . TRP B 1 7 ? -26.359 41.406 29.406 1 97.56 7 TRP B CA 1
ATOM 6501 C C . TRP B 1 7 ? -27.234 40.531 28.516 1 97.56 7 TRP B C 1
ATOM 6503 O O . TRP B 1 7 ? -28.422 40.844 28.328 1 97.56 7 TRP B O 1
ATOM 6513 N N . MET B 1 8 ? -26.781 39.438 28.062 1 97.88 8 MET B N 1
ATOM 6514 C CA . MET B 1 8 ? -27.547 38.531 27.219 1 97.88 8 MET B CA 1
ATOM 6515 C C . MET B 1 8 ? -28.688 37.906 28 1 97.88 8 MET B C 1
ATOM 6517 O O . MET B 1 8 ? -29.75 37.594 27.438 1 97.88 8 MET B O 1
ATOM 6521 N N . ASN B 1 9 ? -28.453 37.719 29.266 1 97.38 9 ASN B N 1
ATOM 6522 C CA . ASN B 1 9 ? -29.484 37.156 30.125 1 97.38 9 ASN B CA 1
ATOM 6523 C C . ASN B 1 9 ? -30.719 38.031 30.172 1 97.38 9 ASN B C 1
ATOM 6525 O O . ASN B 1 9 ? -31.828 37.562 30.484 1 97.38 9 ASN B O 1
ATOM 6529 N N . ASP B 1 10 ? -30.547 39.344 29.953 1 96.94 10 ASP B N 1
ATOM 6530 C CA . ASP B 1 10 ? -31.672 40.25 29.906 1 96.94 10 ASP B CA 1
ATOM 6531 C C . ASP B 1 10 ? -32.625 39.906 28.766 1 96.94 10 ASP B C 1
ATOM 6533 O O . ASP B 1 10 ? -33.812 40.188 28.828 1 96.94 10 ASP B O 1
ATOM 6537 N N . PHE B 1 11 ? -32.094 39.281 27.766 1 98.19 11 PHE B N 1
ATOM 6538 C CA . PHE B 1 11 ? -32.875 39.031 26.562 1 98.19 11 PHE B CA 1
ATOM 6539 C C . PHE B 1 11 ? -33.5 37.625 26.625 1 98.19 11 PHE B C 1
ATOM 6541 O O . PHE B 1 11 ? -34.562 37.375 26.062 1 98.19 11 PHE B O 1
ATOM 6548 N N . THR B 1 12 ? -32.781 36.656 27.125 1 97.62 12 THR B N 1
ATOM 6549 C CA . THR B 1 12 ? -33.188 35.281 27.281 1 97.62 12 THR B CA 1
ATOM 6550 C C . THR B 1 12 ? -32.562 34.656 28.516 1 97.62 12 THR B C 1
ATOM 6552 O O . THR B 1 12 ? -31.406 34.969 28.844 1 97.62 12 THR B O 1
ATOM 6555 N N . PRO B 1 13 ? -33.25 33.812 29.219 1 96.81 13 PRO B N 1
ATOM 6556 C CA . PRO B 1 13 ? -32.781 33.281 30.5 1 96.81 13 PRO B CA 1
ATOM 6557 C C . PRO B 1 13 ? -31.656 32.281 30.344 1 96.81 13 PRO B C 1
ATOM 6559 O O . PRO B 1 13 ? -31.844 31.094 30.672 1 96.81 13 PRO B O 1
ATOM 6562 N N . LEU B 1 14 ? -30.547 32.688 30.047 1 96.06 14 LEU B N 1
ATOM 6563 C CA . LEU B 1 14 ? -29.406 31.828 29.781 1 96.06 14 LEU B CA 1
ATOM 6564 C C . LEU B 1 14 ? -28.797 31.312 31.078 1 96.06 14 LEU B C 1
ATOM 6566 O O . LEU B 1 14 ? -28.281 30.188 31.125 1 96.06 14 LEU B O 1
ATOM 6570 N N . LYS B 1 15 ? -28.828 32.125 32.125 1 93.06 15 LYS B N 1
ATOM 6571 C CA . LYS B 1 15 ? -28.203 31.75 33.375 1 93.06 15 LYS B CA 1
ATOM 6572 C C . LYS B 1 15 ? -28.891 30.547 34 1 93.06 15 LYS B C 1
ATOM 6574 O O . LYS B 1 15 ? -28.297 29.828 34.812 1 93.06 15 LYS B O 1
ATOM 6579 N N . GLU B 1 16 ? -30.047 30.266 33.531 1 92.56 16 GLU B N 1
ATOM 6580 C CA . GLU B 1 16 ? -30.797 29.125 34.062 1 92.56 16 GLU B CA 1
ATOM 6581 C C . GLU B 1 16 ? -30.281 27.812 33.469 1 92.56 16 GLU B C 1
ATOM 6583 O O . GLU B 1 16 ? -30.453 26.75 34.062 1 92.56 16 GLU B O 1
ATOM 6588 N N . VAL B 1 17 ? -29.844 27.719 32.344 1 92.56 17 VAL B N 1
ATOM 6589 C CA . VAL B 1 17 ? -29.406 26.531 31.641 1 92.56 17 VAL B CA 1
ATOM 6590 C C . VAL B 1 17 ? -28.031 26.109 32.156 1 92.56 17 VAL B C 1
ATOM 6592 O O . VAL B 1 17 ? -27.703 24.922 32.156 1 92.56 17 VAL B O 1
ATOM 6595 N N . GLY B 1 18 ? -27.203 26.938 32.656 1 92.12 18 GLY B N 1
ATOM 6596 C CA . GLY B 1 18 ? -25.859 26.641 33.094 1 92.12 18 GLY B CA 1
ATOM 6597 C C . GLY B 1 18 ? -24.797 26.984 32.062 1 92.12 18 GLY B C 1
ATOM 6598 O O . GLY B 1 18 ? -25.031 26.859 30.859 1 92.12 18 GLY B O 1
ATOM 6599 N N . LEU B 1 19 ? -23.672 27.328 32.5 1 94.31 19 LEU B N 1
ATOM 6600 C CA . LEU B 1 19 ? -22.594 27.844 31.672 1 94.31 19 LEU B CA 1
ATOM 6601 C C . LEU B 1 19 ? -22.047 26.75 30.75 1 94.31 19 LEU B C 1
ATOM 6603 O O . LEU B 1 19 ? -21.781 27 29.578 1 94.31 19 LEU B O 1
ATOM 6607 N N . ASP B 1 20 ? -21.906 25.562 31.219 1 94 20 ASP B N 1
ATOM 6608 C CA . ASP B 1 20 ? -21.328 24.469 30.453 1 94 20 ASP B CA 1
ATOM 6609 C C . ASP B 1 20 ? -22.203 24.094 29.266 1 94 20 ASP B C 1
ATOM 6611 O O . ASP B 1 20 ? -21.703 23.844 28.156 1 94 20 ASP B O 1
ATOM 6615 N N . VAL B 1 21 ? -23.422 24.062 29.531 1 93.88 21 VAL B N 1
ATOM 6616 C CA . VAL B 1 21 ? -24.375 23.734 28.484 1 93.88 21 VAL B CA 1
ATOM 6617 C C . VAL B 1 21 ? -24.344 24.812 27.391 1 93.88 21 VAL B C 1
ATOM 6619 O O . VAL B 1 21 ? -24.375 24.5 26.203 1 93.88 21 VAL B O 1
ATOM 6622 N N . ILE B 1 22 ? -24.203 26.016 27.828 1 95.44 22 ILE B N 1
ATOM 6623 C CA . ILE B 1 22 ? -24.156 27.141 26.906 1 95.44 22 ILE B CA 1
ATOM 6624 C C . ILE B 1 22 ? -22.906 27.047 26.031 1 95.44 22 ILE B C 1
ATOM 6626 O O . ILE B 1 22 ? -22.984 27.156 24.812 1 95.44 22 ILE B O 1
ATOM 6630 N N . LEU B 1 23 ? -21.828 26.781 26.656 1 94.94 23 LEU B N 1
ATOM 6631 C CA . LEU B 1 23 ? -20.547 26.75 25.953 1 94.94 23 LEU B CA 1
ATOM 6632 C C . LEU B 1 23 ? -20.5 25.578 24.969 1 94.94 23 LEU B C 1
ATOM 6634 O O . LEU B 1 23 ? -19.984 25.719 23.859 1 94.94 23 LEU B O 1
ATOM 6638 N N . LYS B 1 24 ? -21 24.516 25.406 1 92.44 24 LYS B N 1
ATOM 6639 C CA . LYS B 1 24 ? -21.047 23.344 24.516 1 92.44 24 LYS B CA 1
ATOM 6640 C C . LYS B 1 24 ? -21.906 23.625 23.297 1 92.44 24 LYS B C 1
ATOM 6642 O O . LYS B 1 24 ? -21.531 23.281 22.172 1 92.44 24 LYS B O 1
ATOM 6647 N N . LYS B 1 25 ? -23 24.188 23.547 1 92.75 25 LYS B N 1
ATOM 6648 C CA . LYS B 1 25 ? -23.906 24.484 22.438 1 92.75 25 LYS B CA 1
ATOM 6649 C C . LYS B 1 25 ? -23.297 25.5 21.469 1 92.75 25 LYS B C 1
ATOM 6651 O O . LYS B 1 25 ? -23.484 25.391 20.266 1 92.75 25 LYS B O 1
ATOM 6656 N N . ILE B 1 26 ? -22.625 26.516 21.984 1 93.81 26 ILE B N 1
ATOM 6657 C CA . ILE B 1 26 ? -21.984 27.5 21.125 1 93.81 26 ILE B CA 1
ATOM 6658 C C . ILE B 1 26 ? -20.938 26.812 20.25 1 93.81 26 ILE B C 1
ATOM 6660 O O . ILE B 1 26 ? -20.891 27.031 19.031 1 93.81 26 ILE B O 1
ATOM 6664 N N . ALA B 1 27 ? -20.188 25.922 20.812 1 90.12 27 ALA B N 1
ATOM 6665 C CA . ALA B 1 27 ? -19.109 25.266 20.094 1 90.12 27 ALA B CA 1
ATOM 6666 C C . ALA B 1 27 ? -19.641 24.359 18.984 1 90.12 27 ALA B C 1
ATOM 6668 O O . ALA B 1 27 ? -19.047 24.266 17.906 1 90.12 27 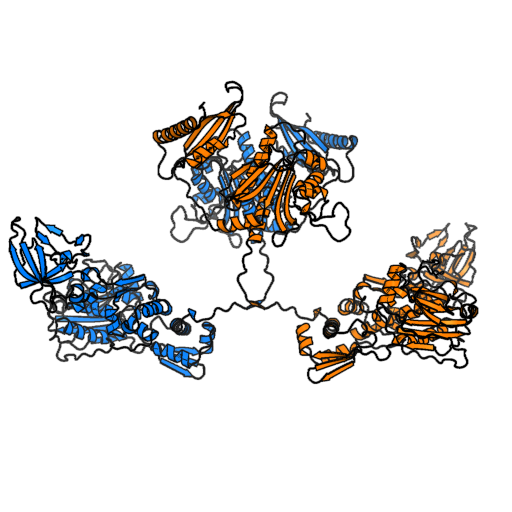ALA B O 1
ATOM 6669 N N . VAL B 1 28 ? -20.734 23.781 19.219 1 88.62 28 VAL B N 1
ATOM 6670 C CA . VAL B 1 28 ? -21.266 22.781 18.297 1 88.62 28 VAL B CA 1
ATOM 6671 C C . VAL B 1 28 ? -22.078 23.469 17.203 1 88.62 28 VAL B C 1
ATOM 6673 O O . VAL B 1 28 ? -22.031 23.062 16.047 1 88.62 28 VAL B O 1
ATOM 6676 N N . SER B 1 29 ? -22.734 24.562 17.547 1 90.5 29 SER B N 1
ATOM 6677 C CA . SER B 1 29 ? -23.781 25 16.625 1 90.5 29 SER B CA 1
ATOM 6678 C C . SER B 1 29 ? -23.562 26.453 16.188 1 90.5 29 SER B C 1
ATOM 6680 O O . SER B 1 29 ? -24.172 26.906 15.219 1 90.5 29 SER B O 1
ATOM 6682 N N . VAL B 1 30 ? -22.734 27.141 16.891 1 90.31 30 VAL B N 1
ATOM 6683 C CA . VAL B 1 30 ? -22.719 28.578 16.609 1 90.31 30 VAL B CA 1
ATOM 6684 C C . VAL B 1 30 ? -21.344 29 16.125 1 90.31 30 VAL B C 1
ATOM 6686 O O . VAL B 1 30 ? -21.172 29.391 14.961 1 90.31 30 VAL B O 1
ATOM 6689 N N . CYS B 1 31 ? -20.422 28.984 17.016 1 91.5 31 CYS B N 1
ATOM 6690 C CA . CYS B 1 31 ? -19.094 29.438 16.625 1 91.5 31 CYS B CA 1
ATOM 6691 C C . CYS B 1 31 ? -18.047 28.984 17.625 1 91.5 31 CYS B C 1
ATOM 6693 O O . CYS B 1 31 ? -18.344 28.234 18.562 1 91.5 31 CYS B O 1
ATOM 6695 N N . GLU B 1 32 ? -16.859 29.422 17.406 1 90.81 32 GLU B N 1
ATOM 6696 C CA . GLU B 1 32 ? -15.75 29.109 18.297 1 90.81 32 GLU B CA 1
ATOM 6697 C C . GLU B 1 32 ? -15.539 30.219 19.328 1 90.81 32 GLU B C 1
ATOM 6699 O O . GLU B 1 32 ? -15.664 31.406 19 1 90.81 32 GLU B O 1
ATOM 6704 N N . ILE B 1 33 ? -15.297 29.906 20.547 1 91.81 33 ILE B N 1
ATOM 6705 C CA . ILE B 1 33 ? -15.023 30.844 21.641 1 91.81 33 ILE B CA 1
ATOM 6706 C C . ILE B 1 33 ? -13.539 30.828 21.969 1 91.81 33 ILE B C 1
ATOM 6708 O O . ILE B 1 33 ? -12.953 29.766 22.203 1 91.81 33 ILE B O 1
ATOM 6712 N N . ASP B 1 34 ? -12.922 31.984 21.969 1 90.62 34 ASP B N 1
ATOM 6713 C CA . ASP B 1 34 ? -11.5 32.125 22.266 1 90.62 34 ASP B CA 1
ATOM 6714 C C . ASP B 1 34 ? -11.25 32.094 23.766 1 90.62 34 ASP B C 1
ATOM 6716 O O . ASP B 1 34 ? -10.195 31.641 24.219 1 90.62 34 ASP B O 1
ATOM 6720 N N . GLY B 1 35 ? -12.273 32.625 24.531 1 92.44 35 GLY B N 1
ATOM 6721 C CA . GLY B 1 35 ? -12.078 32.656 25.969 1 92.44 35 GLY B CA 1
ATOM 6722 C C . GLY B 1 35 ? -13.352 32.969 26.734 1 92.44 35 GLY B C 1
ATOM 6723 O O . GLY B 1 35 ? -14.273 33.594 26.203 1 92.44 35 GLY B O 1
ATOM 6724 N N . VAL B 1 36 ? -13.453 32.406 27.891 1 94.25 36 VAL B N 1
ATOM 6725 C CA . VAL B 1 36 ? -14.508 32.688 28.859 1 94.25 36 VAL B CA 1
ATOM 6726 C C . VAL B 1 36 ? -13.891 33.156 30.188 1 94.25 36 VAL B C 1
ATOM 6728 O O . VAL B 1 36 ? -13.297 32.344 30.906 1 94.25 36 VAL B O 1
ATOM 6731 N N . VAL B 1 37 ? -14.023 34.531 30.406 1 94.75 37 VAL B N 1
ATOM 6732 C CA . VAL B 1 37 ? -13.281 35.094 31.531 1 94.75 37 VAL B CA 1
ATOM 6733 C C . VAL B 1 37 ? -14.234 35.844 32.438 1 94.75 37 VAL B C 1
ATOM 6735 O O . VAL B 1 37 ? -15.102 36.594 31.969 1 94.75 37 VAL B O 1
ATOM 6738 N N . PRO B 1 38 ? -14.141 35.625 33.781 1 95.12 38 PRO B N 1
ATOM 6739 C CA . PRO B 1 38 ? -14.867 36.531 34.688 1 95.12 38 PRO B CA 1
ATOM 6740 C C . PRO B 1 38 ? -14.336 37.938 34.656 1 95.12 38 PRO B C 1
ATOM 6742 O O . PRO B 1 38 ? -13.125 38.156 34.531 1 95.12 38 PRO B O 1
ATOM 6745 N N . PHE B 1 39 ? -15.227 38.906 34.656 1 95.62 39 PHE B N 1
ATOM 6746 C CA . PHE B 1 39 ? -14.82 40.312 34.531 1 95.62 39 PHE B CA 1
ATOM 6747 C C . PHE B 1 39 ? -14.336 40.875 35.875 1 95.62 39 PHE B C 1
ATOM 6749 O O . PHE B 1 39 ? -15.094 40.906 36.844 1 95.62 39 PHE B O 1
ATOM 6756 N N . ARG B 1 40 ? -13.102 41.188 36.062 1 93.75 40 ARG B N 1
ATOM 6757 C CA . ARG B 1 40 ? -12.438 41.844 37.188 1 93.75 40 ARG B CA 1
ATOM 6758 C C . ARG B 1 40 ? -12.742 41.125 38.5 1 93.75 40 ARG B C 1
ATOM 6760 O O . ARG B 1 40 ? -13.188 41.75 39.469 1 93.75 40 ARG B O 1
ATOM 6767 N N . PRO B 1 41 ? -12.422 39.906 38.594 1 92.31 41 PRO B N 1
ATOM 6768 C CA . PRO B 1 41 ? -12.711 39.125 39.812 1 92.31 41 PRO B CA 1
ATOM 6769 C C . PRO B 1 41 ? -11.914 39.625 41.031 1 92.31 41 PRO B C 1
ATOM 6771 O O . PRO B 1 41 ? -12.312 39.375 42.156 1 92.31 41 PRO B O 1
ATOM 6774 N N . GLU B 1 42 ? -10.875 40.375 40.875 1 91.38 42 GLU B N 1
ATOM 6775 C CA . GLU B 1 42 ? -10.039 40.844 41.969 1 91.38 42 GLU B CA 1
ATOM 6776 C C . GLU B 1 42 ? -10.805 41.844 42.844 1 91.38 42 GLU B C 1
ATOM 6778 O O . GLU B 1 42 ? -10.484 42 44.031 1 91.38 42 GLU B O 1
ATOM 6783 N N . LEU B 1 43 ? -11.805 42.469 42.312 1 94.12 43 LEU B N 1
ATOM 6784 C CA . LEU B 1 43 ? -12.539 43.5 43.031 1 94.12 43 LEU B CA 1
ATOM 6785 C C . LEU B 1 43 ? -13.531 42.875 44 1 94.12 43 LEU B C 1
ATOM 6787 O O . LEU B 1 43 ? -14.172 43.594 44.781 1 94.12 43 LEU B O 1
ATOM 6791 N N . ASP B 1 44 ? -13.578 41.562 43.969 1 93.06 44 ASP B N 1
ATOM 6792 C CA . ASP B 1 44 ? -14.367 40.875 44.969 1 93.06 44 ASP B CA 1
ATOM 6793 C C . ASP B 1 44 ? -13.727 41 46.375 1 93.06 44 ASP B C 1
ATOM 6795 O O . ASP B 1 44 ? -14.391 40.844 47.375 1 93.06 44 ASP B O 1
ATOM 6799 N N . PHE B 1 45 ? -12.516 41.375 46.375 1 93.31 45 PHE B N 1
ATOM 6800 C CA . PHE B 1 45 ? -11.758 41.469 47.625 1 93.31 45 PHE B CA 1
ATOM 6801 C C . PHE B 1 45 ? -11.703 42.906 48.125 1 93.31 45 PHE B C 1
ATOM 6803 O O . PHE B 1 45 ? -10.938 43.25 49.031 1 93.31 45 PHE B O 1
ATOM 6810 N N . VAL B 1 46 ? -12.445 43.75 47.531 1 94.81 46 VAL B N 1
ATOM 6811 C CA . VAL B 1 46 ? -12.539 45.156 47.938 1 94.81 46 VAL B CA 1
ATOM 6812 C C . VAL B 1 46 ? -13.961 45.469 48.406 1 94.81 46 VAL B C 1
ATOM 6814 O O . VAL B 1 46 ? -14.906 45.469 47.625 1 94.81 46 VAL B O 1
ATOM 6817 N N . LYS B 1 47 ? -14.062 45.812 49.688 1 94.88 47 LYS B N 1
ATOM 6818 C CA . LYS B 1 47 ? -15.375 46.031 50.281 1 94.88 47 LYS B CA 1
ATOM 6819 C C . LYS B 1 47 ? -15.578 47.5 50.656 1 94.88 47 LYS B C 1
ATOM 6821 O O . LYS B 1 47 ? -14.609 48.219 50.906 1 94.88 47 LYS B O 1
ATOM 6826 N N . ILE B 1 48 ? -16.812 47.875 50.625 1 95.69 48 ILE B N 1
ATOM 6827 C CA . ILE B 1 48 ? -17.156 49.219 51.094 1 95.69 48 ILE B CA 1
ATOM 6828 C C . ILE B 1 48 ? -17.328 49.219 52.625 1 95.69 48 ILE B C 1
ATOM 6830 O O . ILE B 1 48 ? -18.125 48.469 53.156 1 95.69 48 ILE B O 1
ATOM 6834 N N . VAL B 1 49 ? -16.609 50.125 53.281 1 96 49 VAL B N 1
ATOM 6835 C CA . VAL B 1 49 ? -16.656 50.156 54.719 1 96 49 VAL B CA 1
ATOM 6836 C C . VAL B 1 49 ? -16.906 51.594 55.219 1 96 49 VAL B C 1
ATOM 6838 O O . VAL B 1 49 ? -16.734 52.562 54.438 1 96 49 VAL B O 1
ATOM 6841 N N . ARG B 1 50 ? -17.297 51.688 56.406 1 95.94 50 ARG B N 1
ATOM 6842 C CA . ARG B 1 50 ? -17.5 52.969 57.031 1 95.94 50 ARG B CA 1
ATOM 6843 C C . ARG B 1 50 ? -16.453 53.25 58.125 1 95.94 50 ARG B C 1
ATOM 6845 O O . ARG B 1 50 ? -16.141 52.375 58.906 1 95.94 50 ARG B O 1
ATOM 6852 N N . ILE B 1 51 ? -15.906 54.438 58.156 1 95.12 51 ILE B N 1
ATOM 6853 C CA . ILE B 1 51 ? -14.922 54.812 59.156 1 95.12 51 ILE B CA 1
ATOM 6854 C C . ILE B 1 51 ? -15.625 55.188 60.469 1 95.12 51 ILE B C 1
ATOM 6856 O O . ILE B 1 51 ? -16.406 56.125 60.5 1 95.12 51 ILE B O 1
ATOM 6860 N N . GLU B 1 52 ? -15.32 54.531 61.469 1 94.62 52 GLU B N 1
ATOM 6861 C CA . GLU B 1 52 ? -15.977 54.781 62.75 1 94.62 52 GLU B CA 1
ATOM 6862 C C . GLU B 1 52 ? -15.164 55.719 63.625 1 94.62 52 GLU B C 1
ATOM 6864 O O . GLU B 1 52 ? -15.719 56.562 64.312 1 94.62 52 GLU B O 1
ATOM 6869 N N . SER B 1 53 ? -13.883 55.531 63.656 1 94.31 53 SER B N 1
ATOM 6870 C CA . SER B 1 53 ? -13.008 56.438 64.375 1 94.31 53 SER B CA 1
ATOM 6871 C C . SER B 1 53 ? -11.688 56.656 63.688 1 94.31 53 SER B C 1
ATOM 6873 O O . SER B 1 53 ? -11.281 55.812 62.844 1 94.31 53 SER B O 1
ATOM 6875 N N . LEU B 1 54 ? -11.211 57.75 63.875 1 93.06 54 LEU B N 1
ATOM 6876 C CA . LEU B 1 54 ? -9.93 58.125 63.312 1 93.06 54 LEU B CA 1
ATOM 6877 C C . LEU B 1 54 ? -9.039 58.75 64.375 1 93.06 54 LEU B C 1
ATOM 6879 O O . LEU B 1 54 ? -9.359 59.812 64.938 1 93.06 54 LEU B O 1
ATOM 6883 N N . ASP B 1 55 ? -8 58.062 64.75 1 91.5 55 ASP B N 1
ATOM 6884 C CA . ASP B 1 55 ? -7.07 58.562 65.75 1 91.5 55 ASP B CA 1
ATOM 6885 C C . ASP B 1 55 ? -5.668 58.719 65.188 1 91.5 55 ASP B C 1
ATOM 6887 O O . ASP B 1 55 ? -5.297 58.031 64.188 1 91.5 55 ASP B O 1
ATOM 6891 N N . LYS B 1 56 ? -4.922 59.594 65.688 1 90.19 56 LYS B N 1
ATOM 6892 C CA . LYS B 1 56 ? -3.537 59.781 65.25 1 90.19 56 LYS B CA 1
ATOM 6893 C C . LYS B 1 56 ? -2.666 58.594 65.688 1 90.19 56 LYS B C 1
ATOM 6895 O O . LYS B 1 56 ? -2.83 58.062 66.812 1 90.19 56 LYS B O 1
ATOM 6900 N N . HIS B 1 57 ? -1.883 58.156 64.812 1 90.31 57 HIS B N 1
ATOM 6901 C CA . HIS B 1 57 ? -0.948 57.094 65.188 1 90.31 57 HIS B CA 1
ATOM 6902 C C . HIS B 1 57 ? 0.018 57.531 66.25 1 90.31 57 HIS B C 1
ATOM 6904 O O . HIS B 1 57 ? 0.554 58.625 66.188 1 90.31 57 HIS B O 1
ATOM 6910 N N . PRO B 1 58 ? 0.27 56.812 67.25 1 86.19 58 PRO B N 1
ATOM 6911 C CA . PRO B 1 58 ? 1.107 57.219 68.438 1 86.19 58 PRO B CA 1
ATOM 6912 C C . PRO B 1 58 ? 2.57 57.406 68 1 86.19 58 PRO B C 1
ATOM 6914 O O . PRO B 1 58 ? 3.264 58.25 68.625 1 86.19 58 PRO B O 1
ATOM 6917 N N . SER B 1 59 ? 3.113 56.75 67.062 1 85.5 59 SER B N 1
ATOM 6918 C CA . SER B 1 59 ? 4.539 56.75 66.75 1 85.5 59 SER B CA 1
ATOM 6919 C C . SER B 1 59 ? 4.797 57.344 65.375 1 85.5 59 SER B C 1
ATOM 6921 O O . SER B 1 59 ? 5.926 57.312 64.875 1 85.5 59 SER B O 1
ATOM 6923 N N . ALA B 1 60 ? 3.793 57.781 64.625 1 81.81 60 ALA B N 1
ATOM 6924 C CA . ALA B 1 60 ? 4.012 58.312 63.25 1 81.81 60 ALA B CA 1
ATOM 6925 C C . ALA B 1 60 ? 3.1 59.5 63 1 81.81 60 ALA B C 1
ATOM 6927 O O . ALA B 1 60 ? 1.876 59.375 62.938 1 81.81 60 ALA B O 1
ATOM 6928 N N . ASP B 1 61 ? 3.602 60.594 62.656 1 81.75 61 ASP B N 1
ATOM 6929 C CA . ASP B 1 61 ? 2.854 61.844 62.531 1 81.75 61 ASP B CA 1
ATOM 6930 C C . ASP B 1 61 ? 2.027 61.844 61.25 1 81.75 61 ASP B C 1
ATOM 6932 O O . ASP B 1 61 ? 0.965 62.469 61.188 1 81.75 61 ASP B O 1
ATOM 6936 N N . LYS B 1 62 ? 2.426 61.125 60.281 1 87.25 62 LYS B N 1
ATOM 6937 C CA . LYS B 1 62 ? 1.746 61.219 58.969 1 87.25 62 LYS B CA 1
ATOM 6938 C C . LYS B 1 62 ? 0.721 60.094 58.812 1 87.25 62 LYS B C 1
ATOM 6940 O O . LYS B 1 62 ? 0.026 60 57.812 1 87.25 62 LYS B O 1
ATOM 6945 N N . LEU B 1 63 ? 0.599 59.25 59.875 1 90.06 63 LEU B N 1
ATOM 6946 C CA . LEU B 1 63 ? -0.301 58.094 59.75 1 90.06 63 LEU B CA 1
ATOM 6947 C C . LEU B 1 63 ? -1.445 58.219 60.781 1 90.06 63 LEU B C 1
ATOM 6949 O O . LEU B 1 63 ? -1.308 58.875 61.812 1 90.06 63 LEU B O 1
ATOM 6953 N N . GLN B 1 64 ? -2.553 57.656 60.406 1 92.75 64 GLN B N 1
ATOM 6954 C CA . GLN B 1 64 ? -3.74 57.625 61.25 1 92.75 64 GLN B CA 1
ATOM 6955 C C . GLN B 1 64 ? -4.23 56.188 61.438 1 92.75 64 GLN B C 1
ATOM 6957 O O . GLN B 1 64 ? -3.969 55.312 60.594 1 92.75 64 GLN B O 1
ATOM 6962 N N . ILE B 1 65 ? -4.777 55.938 62.594 1 93.94 65 ILE B N 1
ATOM 6963 C CA . ILE B 1 65 ? -5.402 54.625 62.875 1 93.94 65 ILE B CA 1
ATOM 6964 C C . ILE B 1 65 ? -6.918 54.75 62.75 1 93.94 65 ILE B C 1
ATOM 6966 O O . ILE B 1 65 ? -7.539 55.562 63.469 1 93.94 65 ILE B O 1
ATOM 6970 N N . ALA B 1 66 ? -7.418 54 61.812 1 94.12 66 ALA B N 1
ATOM 6971 C CA . ALA B 1 66 ? -8.859 54.031 61.562 1 94.12 66 ALA B CA 1
ATOM 6972 C C . ALA B 1 66 ? -9.508 52.719 61.969 1 94.12 66 ALA B C 1
ATOM 6974 O O . ALA B 1 66 ? -8.977 51.656 61.688 1 94.12 66 ALA B O 1
ATOM 6975 N N . GLU B 1 67 ? -10.578 52.812 62.719 1 94.88 67 GLU B N 1
ATOM 6976 C CA . GLU B 1 67 ? -11.461 51.688 62.906 1 94.88 67 GLU B CA 1
ATOM 6977 C C . GLU B 1 67 ? -12.609 51.688 61.906 1 94.88 67 GLU B C 1
ATOM 6979 O O . GLU B 1 67 ? -13.352 52.688 61.812 1 94.88 67 GLU B O 1
ATOM 6984 N N . VAL B 1 68 ? -12.664 50.594 61.188 1 95.5 68 VAL B N 1
ATOM 6985 C CA . VAL B 1 68 ? -13.648 50.594 60.094 1 95.5 68 VAL B CA 1
ATOM 6986 C C . VAL B 1 68 ? -14.641 49.438 60.344 1 95.5 68 VAL B C 1
ATOM 6988 O O . VAL B 1 68 ? -14.305 48.438 60.969 1 95.5 68 VAL B O 1
ATOM 6991 N N . PHE B 1 69 ? -15.875 49.625 59.812 1 94.56 69 PHE B N 1
ATOM 6992 C CA . PHE B 1 69 ? -16.953 48.656 59.938 1 94.56 69 PHE B CA 1
ATOM 6993 C C . PHE B 1 69 ? -17.422 48.219 58.562 1 94.56 69 PHE B C 1
ATOM 6995 O O . PHE B 1 69 ? -17.781 49.031 57.719 1 94.56 69 PHE B O 1
ATOM 7002 N N . ASP B 1 70 ? -17.438 46.938 58.344 1 91 70 ASP B N 1
ATOM 7003 C CA . ASP B 1 70 ? -17.812 46.406 57.062 1 91 70 ASP B CA 1
ATOM 7004 C C . ASP B 1 70 ? -19.234 45.812 57.094 1 91 70 ASP B C 1
ATOM 7006 O O . ASP B 1 70 ? -19.641 45.125 56.156 1 91 70 ASP B O 1
ATOM 7010 N N . GLY B 1 71 ? -20.016 46.156 58.062 1 86.25 71 GLY B N 1
ATOM 7011 C CA . GLY B 1 71 ? -21.375 45.656 58.188 1 86.25 71 GLY B CA 1
ATOM 7012 C C . GLY B 1 71 ? -21.469 44.438 59.125 1 86.25 71 GLY B C 1
ATOM 7013 O O . GLY B 1 71 ? -22.531 44.156 59.656 1 86.25 71 GLY B O 1
ATOM 7014 N N . SER B 1 72 ? -20.375 43.781 59.344 1 88 72 SER B N 1
ATOM 7015 C CA . SER B 1 72 ? -20.375 42.594 60.219 1 88 72 SER B CA 1
ATOM 7016 C C . SER B 1 72 ? -19.281 42.688 61.281 1 88 72 SER B C 1
ATOM 7018 O O . SER B 1 72 ? -19.531 42.375 62.469 1 88 72 SER B O 1
ATOM 7020 N N . SER B 1 73 ? -18.141 43.156 60.812 1 89.31 73 SER B N 1
ATOM 7021 C CA . SER B 1 73 ? -17.016 43.188 61.75 1 89.31 73 SER B CA 1
ATOM 7022 C C . SER B 1 73 ? -16.266 44.5 61.656 1 89.31 73 SER B C 1
ATOM 7024 O O . SER B 1 73 ? -16.406 45.25 60.688 1 89.31 73 SER B O 1
ATOM 7026 N N . LYS B 1 74 ? -15.586 44.781 62.812 1 92.75 74 LYS B N 1
ATOM 7027 C CA . LYS B 1 74 ? -14.742 45.969 62.875 1 92.75 74 LYS B CA 1
ATOM 7028 C C . LYS B 1 74 ? -13.273 45.594 62.656 1 92.75 74 LYS B C 1
ATOM 7030 O O . LYS B 1 74 ? -12.828 44.5 63.062 1 92.75 74 LYS B O 1
ATOM 7035 N N . SER B 1 75 ? -12.672 46.406 61.875 1 92.31 75 SER B N 1
ATOM 7036 C CA . SER B 1 75 ? -11.25 46.188 61.625 1 92.31 75 SER B CA 1
ATOM 7037 C C . SER B 1 75 ? -10.461 47.469 61.75 1 92.31 75 SER B C 1
ATOM 7039 O O . SER B 1 75 ? -11.023 48.562 61.625 1 92.31 75 SER B O 1
ATOM 7041 N N . GLN B 1 76 ? -9.266 47.25 62.188 1 92.81 76 GLN B N 1
ATOM 7042 C CA . GLN B 1 76 ? -8.367 48.375 62.344 1 92.81 76 GLN B CA 1
ATOM 7043 C C . GLN B 1 76 ? -7.43 48.531 61.125 1 92.81 76 GLN B C 1
ATOM 7045 O O . GLN B 1 76 ? -6.902 47.531 60.625 1 92.81 76 GLN B O 1
ATOM 7050 N N . ILE B 1 77 ? -7.289 49.75 60.656 1 93.38 77 ILE B N 1
ATOM 7051 C CA . ILE B 1 77 ? -6.449 50.031 59.5 1 93.38 77 ILE B CA 1
ATOM 7052 C C . ILE B 1 77 ? -5.555 51.25 59.781 1 93.38 77 ILE B C 1
ATOM 7054 O O . ILE B 1 77 ? -5.977 52.188 60.438 1 93.38 77 ILE B O 1
ATOM 7058 N N . VAL B 1 78 ? -4.332 51.094 59.344 1 92.75 78 VAL B N 1
ATOM 7059 C CA . VAL B 1 78 ? -3.434 52.219 59.406 1 92.75 78 VAL B CA 1
ATOM 7060 C C . VAL B 1 78 ? -3.377 52.906 58.031 1 92.75 78 VAL B C 1
ATOM 7062 O O . VAL B 1 78 ? -3.137 52.25 57 1 92.75 78 VAL B O 1
ATOM 7065 N N . THR B 1 79 ? -3.709 54.125 57.906 1 90.81 79 THR B N 1
ATOM 7066 C CA . THR B 1 79 ? -3.764 54.812 56.625 1 90.81 79 THR B CA 1
ATOM 7067 C C . THR B 1 79 ? -3.027 56.125 56.688 1 90.81 79 THR B C 1
ATOM 7069 O O . THR B 1 79 ? -2.932 56.75 57.75 1 90.81 79 THR B O 1
ATOM 7072 N N . GLY B 1 80 ? -2.412 56.469 55.594 1 87.12 80 GLY B N 1
ATOM 7073 C CA . GLY B 1 80 ? -1.793 57.781 55.438 1 87.12 80 GLY B CA 1
ATOM 7074 C C . GLY B 1 80 ? -2.672 58.781 54.688 1 87.12 80 GLY B C 1
ATOM 7075 O O . GLY B 1 80 ? -2.234 59.875 54.344 1 87.12 80 GLY B O 1
ATOM 7076 N N . ALA B 1 81 ? -3.906 58.438 54.406 1 88.25 81 ALA B N 1
ATOM 7077 C CA . ALA B 1 81 ? -4.805 59.312 53.625 1 88.25 81 ALA B CA 1
ATOM 7078 C C . ALA B 1 81 ? -5.262 60.5 54.469 1 88.25 81 ALA B C 1
ATOM 7080 O O . ALA B 1 81 ? -5.617 60.375 55.625 1 88.25 81 ALA B O 1
ATOM 7081 N N . THR B 1 82 ? -5.262 61.656 53.844 1 87.75 82 THR B N 1
ATOM 7082 C CA . THR B 1 82 ? -5.602 62.875 54.531 1 87.75 82 THR B CA 1
ATOM 7083 C C . THR B 1 82 ? -7.016 63.312 54.219 1 87.75 82 THR B C 1
ATOM 7085 O O . THR B 1 82 ? -7.566 64.188 54.844 1 87.75 82 THR B O 1
ATOM 7088 N N . ASN B 1 83 ? -7.57 62.688 53.281 1 91.75 83 ASN B N 1
ATOM 7089 C CA . ASN B 1 83 ? -8.867 63.188 52.844 1 91.75 83 ASN B CA 1
ATOM 7090 C C . ASN B 1 83 ? -10.008 62.375 53.438 1 91.75 83 ASN B C 1
ATOM 7092 O O . ASN B 1 83 ? -11.148 62.438 52.969 1 91.75 83 ASN B O 1
ATOM 7096 N N . VAL B 1 84 ? -9.812 61.594 54.438 1 93.38 84 VAL B N 1
ATOM 7097 C CA . VAL B 1 84 ? -10.844 60.75 55.062 1 93.38 84 VAL B CA 1
ATOM 7098 C C . VAL B 1 84 ? -11.289 61.375 56.375 1 93.38 84 VAL B C 1
ATOM 7100 O O . VAL B 1 84 ? -10.516 62.031 57.062 1 93.38 84 VAL B O 1
ATOM 7103 N N . LYS B 1 85 ? -12.586 61.188 56.688 1 93.56 85 LYS B N 1
ATOM 7104 C CA . LYS B 1 85 ? -13.172 61.625 57.938 1 93.56 85 LYS B CA 1
ATOM 7105 C C . LYS B 1 85 ? -14.062 60.562 58.531 1 93.56 85 LYS B C 1
ATOM 7107 O O . LYS B 1 85 ? -14.43 59.594 57.875 1 93.56 85 LYS B O 1
ATOM 7112 N N . VAL B 1 86 ? -14.367 60.812 59.844 1 93.56 86 VAL B N 1
ATOM 7113 C CA . VAL B 1 86 ? -15.25 59.875 60.531 1 93.56 86 VAL B CA 1
ATOM 7114 C C . VAL B 1 86 ? -16.625 59.906 59.844 1 93.56 86 VAL B C 1
ATOM 7116 O O . VAL B 1 86 ? -17.188 60.969 59.594 1 93.56 86 VAL B O 1
ATOM 7119 N N . GLY B 1 87 ? -17.141 58.688 59.469 1 93.31 87 GLY B N 1
ATOM 7120 C CA . GLY B 1 87 ? -18.438 58.594 58.812 1 93.31 87 GLY B CA 1
ATOM 7121 C C . GLY B 1 87 ? -18.344 58.312 57.312 1 93.31 87 GLY B C 1
ATOM 7122 O O . GLY B 1 87 ? -19.312 57.938 56.688 1 93.31 87 GLY B O 1
ATOM 7123 N N . ASP B 1 88 ? -17.141 58.406 56.781 1 94.94 88 ASP B N 1
ATOM 7124 C CA . ASP B 1 88 ? -16.953 58.25 55.344 1 94.94 88 ASP B CA 1
ATOM 7125 C C . ASP B 1 88 ? -17.078 56.781 54.969 1 94.94 88 ASP B C 1
ATOM 7127 O O . ASP B 1 88 ? -16.656 55.875 55.688 1 94.94 88 ASP B O 1
ATOM 7131 N N . LEU B 1 89 ? -17.719 56.594 53.812 1 95.5 89 LEU B N 1
ATOM 7132 C CA . LEU B 1 89 ? -17.719 55.312 53.125 1 95.5 89 LEU B CA 1
ATOM 7133 C C . LEU B 1 89 ? -16.562 55.188 52.156 1 95.5 89 LEU B C 1
ATOM 7135 O O . LEU B 1 89 ? -16.438 56.031 51.25 1 95.5 89 LEU B O 1
ATOM 7139 N N . VAL B 1 90 ? -15.664 54.188 52.375 1 95.19 90 VAL B N 1
ATOM 7140 C CA . VAL B 1 90 ? -14.477 54.062 51.531 1 95.19 90 VAL B CA 1
ATOM 7141 C C . VAL B 1 90 ? -14.25 52.594 51.156 1 95.19 90 VAL B C 1
ATOM 7143 O O . VAL B 1 90 ? -14.648 51.688 51.906 1 95.19 90 VAL B O 1
ATOM 7146 N N . PRO B 1 91 ? -13.734 52.406 49.969 1 95.06 91 PRO B N 1
ATOM 7147 C CA . PRO B 1 91 ? -13.359 51.031 49.594 1 95.06 91 PRO B CA 1
ATOM 7148 C C . PRO B 1 91 ? -12.148 50.531 50.375 1 95.06 91 PRO B C 1
ATOM 7150 O O . PRO B 1 91 ? -11.141 51.25 50.5 1 95.06 91 PRO B O 1
ATOM 7153 N N . LEU B 1 92 ? -12.281 49.344 50.938 1 94.81 92 LEU B N 1
ATOM 7154 C CA . LEU B 1 92 ? -11.219 48.688 51.688 1 94.81 92 LEU B CA 1
ATOM 7155 C C . LEU B 1 92 ? -10.781 47.406 51 1 94.81 92 LEU B C 1
ATOM 7157 O O . LEU B 1 92 ? -11.586 46.469 50.844 1 94.81 92 LEU B O 1
ATOM 7161 N N . ALA B 1 93 ? -9.594 47.375 50.594 1 94.75 93 ALA B N 1
ATOM 7162 C CA . ALA B 1 93 ? -9.016 46.125 50.094 1 94.75 93 ALA B CA 1
ATOM 7163 C C . ALA B 1 93 ? -8.609 45.25 51.281 1 94.75 93 ALA B C 1
ATOM 7165 O O . ALA B 1 93 ? -7.77 45.625 52.094 1 94.75 93 ALA B O 1
ATOM 7166 N N . ILE B 1 94 ? -9.156 44.094 51.375 1 92.56 94 ILE B N 1
ATOM 7167 C CA . ILE B 1 94 ? -8.875 43.188 52.469 1 92.56 94 ILE B CA 1
ATOM 7168 C C . ILE B 1 94 ? -7.672 42.312 52.125 1 92.56 94 ILE B C 1
ATOM 7170 O O . ILE B 1 94 ? -7.25 42.25 50.969 1 92.56 94 ILE B O 1
ATOM 7174 N N . PRO B 1 95 ? -7.164 41.719 53.188 1 91 95 PRO B N 1
ATOM 7175 C CA . PRO B 1 95 ? -6.023 40.844 52.906 1 91 95 PRO B CA 1
ATOM 7176 C C . PRO B 1 95 ? -6.352 39.75 51.906 1 91 95 PRO B C 1
ATOM 7178 O O . PRO B 1 95 ? -7.395 39.125 52 1 91 95 PRO B O 1
ATOM 7181 N N . GLY B 1 96 ? -5.473 39.625 50.969 1 89.12 96 GLY B N 1
ATOM 7182 C CA . GLY B 1 96 ? -5.703 38.688 49.875 1 89.12 96 GLY B CA 1
ATOM 7183 C C . GLY B 1 96 ? -6.059 39.344 48.562 1 89.12 96 GLY B C 1
ATOM 7184 O O . GLY B 1 96 ? -6.023 38.719 47.5 1 89.12 96 GLY B O 1
ATOM 7185 N N . ALA B 1 97 ? -6.344 40.656 48.656 1 91.12 97 ALA B N 1
ATOM 7186 C CA . ALA B 1 97 ? -6.703 41.406 47.438 1 91.12 97 ALA B CA 1
ATOM 7187 C C . ALA B 1 97 ? -5.492 41.625 46.562 1 91.12 97 ALA B C 1
ATOM 7189 O O . ALA B 1 97 ? -4.387 41.875 47.031 1 91.12 97 ALA B O 1
ATOM 7190 N N . LYS B 1 98 ? -5.668 41.375 45.312 1 90.44 98 LYS B N 1
ATOM 7191 C CA . LYS B 1 98 ? -4.617 41.625 44.312 1 90.44 98 LYS B CA 1
ATOM 7192 C C . LYS B 1 98 ? -4.934 42.875 43.469 1 90.44 98 LYS B C 1
ATOM 7194 O O . LYS B 1 98 ? -5.805 42.844 42.625 1 90.44 98 LYS B O 1
ATOM 7199 N N . LEU B 1 99 ? -4.305 43.938 43.75 1 87.69 99 LEU B N 1
ATOM 7200 C CA . LEU B 1 99 ? -4.492 45.188 43.031 1 87.69 99 LEU B CA 1
ATOM 7201 C C . LEU B 1 99 ? -3.299 45.469 42.125 1 87.69 99 LEU B C 1
ATOM 7203 O O . LEU B 1 99 ? -2.287 46.031 42.594 1 87.69 99 LEU B O 1
ATOM 7207 N N . GLY B 1 100 ? -3.432 45.125 40.875 1 79.88 100 GLY B N 1
ATOM 7208 C CA . GLY B 1 100 ? -2.309 45.219 39.938 1 79.88 100 GLY B CA 1
ATOM 7209 C C . GLY B 1 100 ? -1.182 44.25 40.281 1 79.88 100 GLY B C 1
ATOM 7210 O O . GLY B 1 100 ? -1.395 43.062 40.375 1 79.88 100 GLY B O 1
ATOM 7211 N N . ASP B 1 101 ? -0.109 44.938 40.562 1 79.62 101 ASP B N 1
ATOM 7212 C CA . ASP B 1 101 ? 1.061 44.125 40.906 1 79.62 101 ASP B CA 1
ATOM 7213 C C . ASP B 1 101 ? 1.239 44 42.406 1 79.62 101 ASP B C 1
ATOM 7215 O O . ASP B 1 101 ? 2.154 43.312 42.875 1 79.62 101 ASP B O 1
ATOM 7219 N N . ARG B 1 102 ? 0.268 44.469 43.219 1 77.75 102 ARG B N 1
ATOM 7220 C CA . ARG B 1 102 ? 0.424 44.469 44.688 1 77.75 102 ARG B CA 1
ATOM 7221 C C . ARG B 1 102 ? -0.588 43.531 45.344 1 77.75 102 ARG B C 1
ATOM 7223 O O . ARG B 1 102 ? -1.774 43.562 45 1 77.75 102 ARG B O 1
ATOM 7230 N N . GLU B 1 103 ? -0.135 42.781 46.094 1 88.62 103 GLU B N 1
ATOM 7231 C CA . GLU B 1 103 ? -0.985 41.969 46.938 1 88.62 103 GLU B CA 1
ATOM 7232 C C . GLU B 1 103 ? -1.096 42.562 48.344 1 88.62 103 GLU B C 1
ATOM 7234 O O . GLU B 1 103 ? -0.083 42.875 48.969 1 88.62 103 GLU B O 1
ATOM 7239 N N . ILE B 1 104 ? -2.357 42.719 48.781 1 90.44 104 ILE B N 1
ATOM 7240 C CA . ILE B 1 104 ? -2.609 43.312 50.094 1 90.44 104 ILE B CA 1
ATOM 7241 C C . ILE B 1 104 ? -2.568 42.219 51.156 1 90.44 104 ILE B C 1
ATOM 7243 O O . ILE B 1 104 ? -3.266 41.219 51.062 1 90.44 104 ILE B O 1
ATOM 7247 N N . LEU B 1 105 ? -1.645 42.375 52.062 1 87.56 105 LEU B N 1
ATOM 7248 C CA . LEU B 1 105 ? -1.498 41.438 53.188 1 87.56 105 LEU B CA 1
ATOM 7249 C C . LEU B 1 105 ? -1.732 42.156 54.531 1 87.56 105 LEU B C 1
ATOM 7251 O O . LEU B 1 105 ? -1.709 43.375 54.594 1 87.56 105 LEU B O 1
ATOM 7255 N N . GLU B 1 106 ? -2.051 41.281 55.5 1 88.12 106 GLU B N 1
ATOM 7256 C CA . GLU B 1 106 ? -2.08 41.844 56.844 1 88.12 106 GLU B CA 1
ATOM 7257 C C . GLU B 1 106 ? -0.69 42.281 57.312 1 88.12 106 GLU B C 1
ATOM 7259 O O . GLU B 1 106 ? 0.3 41.594 57.062 1 88.12 106 GLU B O 1
ATOM 7264 N N . SER B 1 107 ? -0.624 43.594 57.75 1 84.19 107 SER B N 1
ATOM 7265 C CA . SER B 1 107 ? 0.702 44.062 58.094 1 84.19 107 SER B CA 1
ATOM 7266 C C . SER B 1 107 ? 0.666 44.844 59.438 1 84.19 107 SER B C 1
ATOM 7268 O O . SER B 1 107 ? -0.409 45.125 59.969 1 84.19 107 SER B O 1
ATOM 7270 N N . GLU B 1 108 ? 1.845 44.938 60.062 1 84.19 108 GLU B N 1
ATOM 7271 C CA . GLU B 1 108 ? 2.037 45.75 61.25 1 84.19 108 GLU B CA 1
ATOM 7272 C C . GLU B 1 108 ? 2.898 46.969 60.938 1 84.19 108 GLU B C 1
ATOM 7274 O O . GLU B 1 108 ? 4.02 46.844 60.438 1 84.19 108 GLU B O 1
ATOM 7279 N N . LEU B 1 109 ? 2.262 48.094 61.031 1 82.94 109 LEU B N 1
ATOM 7280 C CA . LEU B 1 109 ? 3.004 49.344 60.812 1 82.94 109 LEU B CA 1
ATOM 7281 C C . LEU B 1 109 ? 3.318 50.031 62.125 1 82.94 109 LEU B C 1
ATOM 7283 O O . LEU B 1 109 ? 2.426 50.594 62.75 1 82.94 109 LEU B O 1
ATOM 7287 N N . ARG B 1 110 ? 4.551 50.094 62.531 1 83.06 110 ARG B N 1
ATOM 7288 C CA . ARG B 1 110 ? 5.074 50.75 63.75 1 83.06 110 ARG B CA 1
ATOM 7289 C C . ARG B 1 110 ? 4.32 50.281 65 1 83.06 110 ARG B C 1
ATOM 7291 O O . ARG B 1 110 ? 3.871 51.125 65.75 1 83.06 110 ARG B O 1
ATOM 7298 N N . GLY B 1 111 ? 3.941 49 65.125 1 82.94 111 GLY B N 1
ATOM 7299 C CA . GLY B 1 111 ? 3.391 48.406 66.312 1 82.94 111 GLY B CA 1
ATOM 7300 C C . GLY B 1 111 ? 1.88 48.281 66.25 1 82.94 111 GLY B C 1
ATOM 7301 O O . GLY B 1 111 ? 1.277 47.719 67.188 1 82.94 111 GLY B O 1
ATOM 7302 N N . VAL B 1 112 ? 1.247 48.875 65.25 1 89.06 112 VAL B N 1
ATOM 7303 C CA . VAL B 1 112 ? -0.206 48.781 65.188 1 89.06 112 VAL B CA 1
ATOM 7304 C C . VAL B 1 112 ? -0.603 47.906 64 1 89.06 112 VAL B C 1
ATOM 7306 O O . VAL B 1 112 ? -0.093 48.094 62.875 1 89.06 112 VAL B O 1
ATOM 7309 N N . LYS B 1 113 ? -1.498 47 64.25 1 89.75 113 LYS B N 1
ATOM 7310 C CA . LYS B 1 113 ? -1.966 46.062 63.219 1 89.75 113 LYS B CA 1
ATOM 7311 C C . LYS B 1 113 ? -2.881 46.75 62.219 1 89.75 113 LYS B C 1
ATOM 7313 O O . LYS B 1 113 ? -3.709 47.594 62.594 1 89.75 113 LYS B O 1
ATOM 7318 N N . SER B 1 114 ? -2.604 46.5 60.938 1 91.19 114 SER B N 1
ATOM 7319 C CA . SER B 1 114 ? -3.451 47 59.875 1 91.19 114 SER B CA 1
ATOM 7320 C C . SER B 1 114 ? -4.027 45.875 59.031 1 91.19 114 SER B C 1
ATOM 7322 O O . SER B 1 114 ? -3.283 45.094 58.438 1 91.19 114 SER B O 1
ATOM 7324 N N . SER B 1 115 ? -5.336 45.75 59 1 90.94 115 SER B N 1
ATOM 7325 C CA . SER B 1 115 ? -6.016 44.625 58.344 1 90.94 115 SER B CA 1
ATOM 7326 C C . SER B 1 115 ? -6.523 45.031 56.969 1 90.94 115 SER B C 1
ATOM 7328 O O . SER B 1 115 ? -7.605 44.594 56.562 1 90.94 115 SER B O 1
ATOM 7330 N N . GLY B 1 116 ? -5.809 45.875 56.188 1 92.38 116 GLY B N 1
ATOM 7331 C CA . GLY B 1 116 ? -6.211 46.25 54.844 1 92.38 116 GLY B CA 1
ATOM 7332 C C . GLY B 1 116 ? -5.73 47.625 54.438 1 92.38 116 GLY B C 1
ATOM 7333 O O . GLY B 1 116 ? -4.871 48.219 55.094 1 92.38 116 GLY B O 1
ATOM 7334 N N . MET B 1 117 ? -6.285 48.125 53.25 1 91.75 117 MET B N 1
ATOM 7335 C CA . MET B 1 117 ? -5.863 49.406 52.688 1 91.75 117 MET B CA 1
ATOM 7336 C C . MET B 1 117 ? -7.031 50.125 52.031 1 91.75 117 MET B C 1
ATOM 7338 O O . MET B 1 117 ? -7.793 49.5 51.281 1 91.75 117 MET B O 1
ATOM 7342 N N . PHE B 1 118 ? -7.199 51.406 52.438 1 93.69 118 PHE B N 1
ATOM 7343 C CA . PHE B 1 118 ? -8.156 52.188 51.719 1 93.69 118 PHE B CA 1
ATOM 7344 C C . PHE B 1 118 ? -7.703 52.406 50.25 1 93.69 118 PHE B C 1
ATOM 7346 O O . PHE B 1 118 ? -6.504 52.5 50 1 93.69 118 PHE B O 1
ATOM 7353 N N . CYS B 1 119 ? -8.656 52.344 49.344 1 92.69 119 CYS B N 1
ATOM 7354 C CA . CYS B 1 119 ? -8.273 52.375 47.938 1 92.69 119 CYS B CA 1
ATOM 7355 C C . CYS B 1 119 ? -8.773 53.656 47.25 1 92.69 119 CYS B C 1
ATOM 7357 O O . CYS B 1 119 ? -9.875 54.125 47.531 1 92.69 119 CYS B O 1
ATOM 7359 N N . SER B 1 120 ? -7.898 54.125 46.406 1 90.81 120 SER B N 1
ATOM 7360 C CA . SER B 1 120 ? -8.305 55.156 45.469 1 90.81 120 SER B CA 1
ATOM 7361 C C . SER B 1 120 ? -8.82 54.562 44.156 1 90.81 120 SER B C 1
ATOM 7363 O O . SER B 1 120 ? -8.688 53.375 43.906 1 90.81 120 SER B O 1
ATOM 7365 N N . GLU B 1 121 ? -9.43 55.375 43.312 1 88.56 121 GLU B N 1
ATOM 7366 C CA . GLU B 1 121 ? -9.906 54.938 42 1 88.56 121 GLU B CA 1
ATOM 7367 C C . GLU B 1 121 ? -8.758 54.438 41.156 1 88.56 121 GLU B C 1
ATOM 7369 O O . GLU B 1 121 ? -8.922 53.5 40.375 1 88.56 121 GLU B O 1
ATOM 7374 N N . LYS B 1 122 ? -7.668 55.031 41.312 1 87.75 122 LYS B N 1
ATOM 7375 C CA . LYS B 1 122 ? -6.488 54.656 40.562 1 87.75 122 LYS B CA 1
ATOM 7376 C C . LYS B 1 122 ? -5.98 53.281 40.969 1 87.75 122 LYS B C 1
ATOM 7378 O O . LYS B 1 122 ? -5.633 52.469 40.125 1 87.75 122 LYS B O 1
ATOM 7383 N N . GLU B 1 123 ? -6.008 53.125 42.281 1 87.94 123 GLU B N 1
ATOM 7384 C CA . GLU B 1 123 ? -5.539 51.812 42.781 1 87.94 123 GLU B CA 1
ATOM 7385 C C . GLU B 1 123 ? -6.453 50.688 42.312 1 87.94 123 GLU B C 1
ATOM 7387 O O . GLU B 1 123 ? -6.004 49.562 42.156 1 87.94 123 GLU B O 1
ATOM 7392 N N . LEU B 1 124 ? -7.633 51.094 42.125 1 90.12 124 LEU B N 1
ATOM 7393 C CA . LEU B 1 124 ? -8.602 50.094 41.656 1 90.12 124 LEU B CA 1
ATOM 7394 C C . LEU B 1 124 ? -8.633 50.062 40.125 1 90.12 124 LEU B C 1
ATOM 7396 O O . LEU B 1 124 ? -9.445 49.312 39.562 1 90.12 124 LEU B O 1
ATOM 7400 N N . SER B 1 125 ? -7.828 50.812 39.438 1 85.56 125 SER B N 1
ATOM 7401 C CA . SER B 1 125 ? -7.707 50.875 38 1 85.56 125 SER B CA 1
ATOM 7402 C C . SER B 1 125 ? -9.008 51.344 37.344 1 85.56 125 SER B C 1
ATOM 7404 O O . SER B 1 125 ? -9.398 50.812 36.281 1 85.56 125 SER B O 1
ATOM 7406 N N . LEU B 1 126 ? -9.68 52.156 38.031 1 83.44 126 LEU B N 1
ATOM 7407 C CA . LEU B 1 126 ? -10.93 52.688 37.5 1 83.44 126 LEU B CA 1
ATOM 7408 C C . LEU B 1 126 ? -10.695 54.031 36.812 1 83.44 126 LEU B C 1
ATOM 7410 O O . LEU B 1 126 ? -11.5 54.469 36 1 83.44 126 LEU B O 1
ATOM 7414 N N . SER B 1 127 ? -9.703 54.688 37.344 1 78.44 127 SER B N 1
ATOM 7415 C CA . SER B 1 127 ? -9.336 55.969 36.75 1 78.44 127 SER B CA 1
ATOM 7416 C C . SER B 1 127 ? -7.828 56.156 36.719 1 78.44 127 SER B C 1
ATOM 7418 O O . SER B 1 127 ? -7.102 55.469 37.469 1 78.44 127 SER B O 1
ATOM 7420 N N . GLU B 1 128 ? -7.422 56.906 35.875 1 70.56 128 GLU B N 1
ATOM 7421 C CA . GLU B 1 128 ? -5.992 57.188 35.781 1 70.56 128 GLU B CA 1
ATOM 7422 C C . GLU B 1 128 ? -5.598 58.312 36.75 1 70.56 128 GLU B C 1
ATOM 7424 O O . GLU B 1 128 ? -4.441 58.406 37.156 1 70.56 128 GLU B O 1
ATOM 7429 N N . GLU B 1 129 ? -6.559 59.125 37.062 1 67.56 129 GLU B N 1
ATOM 7430 C CA . GLU B 1 129 ? -6.227 60.25 37.906 1 67.56 129 GLU B CA 1
ATOM 7431 C C . GLU B 1 129 ? -6.82 60.094 39.312 1 67.56 129 GLU B C 1
ATOM 7433 O O . GLU B 1 129 ? -7.895 59.5 39.469 1 67.56 129 GLU B O 1
ATOM 7438 N N . SER B 1 130 ? -6.172 59.938 40.406 1 67.75 130 SER B N 1
ATOM 7439 C CA . SER B 1 130 ? -6.898 59.938 41.656 1 67.75 130 SER B CA 1
ATOM 7440 C C . SER B 1 130 ? -6.164 60.75 42.719 1 67.75 130 SER B C 1
ATOM 7442 O O . SER B 1 130 ? -4.934 60.719 42.781 1 67.75 130 SER B O 1
ATOM 7444 N N . SER B 1 131 ? -6.992 61.781 43.156 1 71.12 131 SER B N 1
ATOM 7445 C CA . SER B 1 131 ? -6.5 62.531 44.312 1 71.12 131 SER B CA 1
ATOM 7446 C C . SER B 1 131 ? -7.004 61.938 45.625 1 71.12 131 SER B C 1
ATOM 7448 O O . SER B 1 131 ? -8.109 62.25 46.062 1 71.12 131 SER B O 1
ATOM 7450 N N . GLY B 1 132 ? -6.359 60.875 46.156 1 86.5 132 GLY B N 1
ATOM 7451 C CA . GLY B 1 132 ? -6.652 60.375 47.5 1 86.5 132 GLY B CA 1
ATOM 7452 C C . GLY B 1 132 ? -7.617 59.219 47.5 1 86.5 132 GLY B C 1
ATOM 7453 O O . GLY B 1 132 ? -7.93 58.656 46.438 1 86.5 132 GLY B O 1
ATOM 7454 N N . VAL B 1 133 ? -8.109 58.812 48.688 1 92.12 133 VAL B N 1
ATOM 7455 C CA . VAL B 1 133 ? -9.016 57.688 48.844 1 92.12 133 VAL B CA 1
ATOM 7456 C C . VAL B 1 133 ? -10.375 58 48.219 1 92.12 133 VAL B C 1
ATOM 7458 O O . VAL B 1 133 ? -10.852 59.125 48.312 1 92.12 133 VAL B O 1
ATOM 7461 N N . TRP B 1 134 ? -10.984 57.062 47.531 1 92.62 134 TRP B N 1
ATOM 7462 C CA . TRP B 1 134 ? -12.297 57.219 46.906 1 92.62 134 TRP B CA 1
ATOM 7463 C C . TRP B 1 134 ? -13.398 57.281 47.938 1 92.62 134 TRP B C 1
ATOM 7465 O O . TRP B 1 134 ? -13.68 56.281 48.625 1 92.62 134 TRP B O 1
ATOM 7475 N N . ILE B 1 135 ? -13.945 58.469 48.125 1 93.31 135 ILE B N 1
ATOM 7476 C CA . ILE B 1 135 ? -15.023 58.625 49.094 1 93.31 135 ILE B CA 1
ATOM 7477 C C . ILE B 1 135 ? -16.375 58.375 48.406 1 93.31 135 ILE B C 1
ATOM 7479 O O . ILE B 1 135 ? -16.719 59.031 47.438 1 93.31 135 ILE B O 1
ATOM 7483 N N . LEU B 1 136 ? -17.125 57.5 48.875 1 93 136 LEU B N 1
ATOM 7484 C CA . LEU B 1 136 ? -18.359 57.031 48.219 1 93 136 LEU B CA 1
ATOM 7485 C C . LEU B 1 136 ? -19.578 57.594 48.938 1 93 136 LEU B C 1
ATOM 7487 O O . LEU B 1 136 ? -20.703 57.094 48.75 1 93 136 LEU B O 1
ATOM 7491 N N . ASN B 1 137 ? -19.422 58.656 49.719 1 90.31 137 ASN B N 1
ATOM 7492 C CA . ASN B 1 137 ? -20.516 59.219 50.469 1 90.31 137 ASN B CA 1
ATOM 7493 C C . ASN B 1 137 ? -21.656 59.688 49.562 1 90.31 137 ASN B C 1
ATOM 7495 O O . ASN B 1 137 ? -21.406 60.375 48.562 1 90.31 137 ASN B O 1
ATOM 7499 N N . GLY B 1 138 ? -22.797 59.281 49.812 1 85.56 138 GLY B N 1
ATOM 7500 C CA . GLY B 1 138 ? -23.984 59.781 49.156 1 85.56 138 GLY B CA 1
ATOM 7501 C C . GLY B 1 138 ? -24.172 59.188 47.75 1 85.56 138 GLY B C 1
ATOM 7502 O O . GLY B 1 138 ? -25.109 59.562 47.031 1 85.56 138 GLY B O 1
ATOM 7503 N N . ILE B 1 139 ? -23.328 58.344 47.344 1 87.38 139 ILE B N 1
ATOM 7504 C CA . ILE B 1 139 ? -23.469 57.719 46.031 1 87.38 139 ILE B CA 1
ATOM 7505 C C . ILE B 1 139 ? -24.469 56.594 46.125 1 87.38 139 ILE B C 1
ATOM 7507 O O . ILE B 1 139 ? -24.391 55.75 47.031 1 87.38 139 ILE B O 1
ATOM 7511 N N . GLU B 1 140 ? -25.344 56.625 45.188 1 86.75 140 GLU B N 1
ATOM 7512 C CA . GLU B 1 140 ? -26.406 55.625 45.156 1 86.75 140 GLU B CA 1
ATOM 7513 C C . GLU B 1 140 ? -25.828 54.219 45 1 86.75 140 GLU B C 1
ATOM 7515 O O . GLU B 1 140 ? -24.969 53.969 44.125 1 86.75 140 GLU B O 1
ATOM 7520 N N . GLY B 1 141 ? -26.219 53.312 45.875 1 85.62 141 GLY B N 1
ATOM 7521 C CA . GLY B 1 141 ? -25.828 51.906 45.781 1 85.62 141 GLY B CA 1
ATOM 7522 C C . GLY B 1 141 ? -24.625 51.562 46.656 1 85.62 141 GLY B C 1
ATOM 7523 O O . GLY B 1 141 ? -24.297 50.375 46.812 1 85.62 141 GLY B O 1
ATOM 7524 N N . ALA B 1 142 ? -23.922 52.594 47.125 1 91.75 142 ALA B N 1
ATOM 7525 C CA . ALA B 1 142 ? -22.781 52.344 48 1 91.75 142 ALA B CA 1
ATOM 7526 C C . ALA B 1 142 ? -23.25 51.906 49.406 1 91.75 142 ALA B C 1
ATOM 7528 O O . ALA B 1 142 ? -23.656 52.75 50.188 1 91.75 142 ALA B O 1
ATOM 7529 N N . GLU B 1 143 ? -23.297 50.656 49.594 1 92.5 143 GLU B N 1
ATOM 7530 C CA . GLU B 1 143 ? -23.719 50.094 50.875 1 92.5 143 GLU B CA 1
ATOM 7531 C C . GLU B 1 143 ? -22.547 49.438 51.594 1 92.5 143 GLU B C 1
ATOM 7533 O O . GLU B 1 143 ? -21.672 48.844 50.969 1 92.5 143 GLU B O 1
ATOM 7538 N N . ILE B 1 144 ? -22.75 49.531 52.875 1 93 144 ILE B N 1
ATOM 7539 C CA . ILE B 1 144 ? -21.703 48.938 53.719 1 93 144 ILE B CA 1
ATOM 7540 C C . ILE B 1 144 ? -21.688 47.438 53.531 1 93 144 ILE B C 1
ATOM 7542 O O . ILE B 1 144 ? -22.734 46.781 53.562 1 93 144 ILE B O 1
ATOM 7546 N N . GLY B 1 145 ? -20.547 46.906 53.344 1 92.94 145 GLY B N 1
ATOM 7547 C CA . GLY B 1 145 ? -20.391 45.469 53.219 1 92.94 145 GLY B CA 1
ATOM 7548 C C . GLY B 1 145 ? -20.422 44.969 51.781 1 92.94 145 GLY B C 1
ATOM 7549 O O . GLY B 1 145 ? -19.938 43.875 51.469 1 92.94 145 GLY B O 1
ATOM 7550 N N . LYS B 1 146 ? -20.953 45.719 50.906 1 93.69 146 LYS B N 1
ATOM 7551 C CA . LYS B 1 146 ? -21 45.344 49.469 1 93.69 146 LYS B CA 1
ATOM 7552 C C . LYS B 1 146 ? -19.609 45.469 48.844 1 93.69 146 LYS B C 1
ATOM 7554 O O . LYS B 1 146 ? -18.812 46.312 49.219 1 93.69 146 LYS B O 1
ATOM 7559 N N . THR B 1 147 ? -19.344 44.562 47.938 1 94.69 147 THR B N 1
ATOM 7560 C CA . THR B 1 147 ? -18.062 44.656 47.25 1 94.69 147 THR B CA 1
ATOM 7561 C C . THR B 1 147 ? -18.094 45.719 46.156 1 94.69 147 THR B C 1
ATOM 7563 O O . THR B 1 147 ? -19.156 46.062 45.656 1 94.69 147 THR B O 1
ATOM 7566 N N . ILE B 1 148 ? -16.953 46.219 45.812 1 93.94 148 ILE B N 1
ATOM 7567 C CA . ILE B 1 148 ? -16.844 47.188 44.75 1 93.94 148 ILE B CA 1
ATOM 7568 C C . ILE B 1 148 ? -17.266 46.562 43.406 1 93.94 148 ILE B C 1
ATOM 7570 O O . ILE B 1 148 ? -17.875 47.219 42.562 1 93.94 148 ILE B O 1
ATOM 7574 N N . ARG B 1 149 ? -16.984 45.344 43.281 1 94.38 149 ARG B N 1
ATOM 7575 C CA . ARG B 1 149 ? -17.375 44.625 42.062 1 94.38 149 ARG B CA 1
ATOM 7576 C C . ARG B 1 149 ? -18.891 44.656 41.906 1 94.38 149 ARG B C 1
ATOM 7578 O O . ARG B 1 149 ? -19.391 44.906 40.812 1 94.38 149 ARG B O 1
ATOM 7585 N N . SER B 1 150 ? -19.547 44.312 42.938 1 94.44 150 SER B N 1
ATOM 7586 C CA . SER B 1 150 ? -21 44.344 42.906 1 94.44 150 SER B CA 1
ATOM 7587 C C . SER B 1 150 ? -21.547 45.75 42.75 1 94.44 150 SER B C 1
ATOM 7589 O O . SER B 1 150 ? -22.5 45.969 42 1 94.44 150 SER B O 1
ATOM 7591 N N . PHE B 1 151 ? -20.891 46.688 43.438 1 94.12 151 PHE B N 1
ATOM 7592 C CA . PHE B 1 151 ? -21.297 48.094 43.375 1 94.12 151 PHE B CA 1
ATOM 7593 C C . PHE B 1 151 ? -21.203 48.625 41.938 1 94.12 151 PHE B C 1
ATOM 7595 O O . PHE B 1 151 ? -22.062 49.375 41.469 1 94.12 151 PHE B O 1
ATOM 7602 N N . LEU B 1 152 ? -20.25 48.156 41.188 1 94.62 152 LEU B N 1
ATOM 7603 C CA . LEU B 1 152 ? -20 48.656 39.844 1 94.62 152 LEU B CA 1
ATOM 7604 C C . LEU B 1 152 ? -20.672 47.781 38.781 1 94.62 152 LEU B C 1
ATOM 7606 O O . LEU B 1 152 ? -20.5 48 37.594 1 94.62 152 LEU B O 1
ATOM 7610 N N . TYR B 1 153 ? -21.375 46.719 39.125 1 94.81 153 TYR B N 1
ATOM 7611 C CA . TYR B 1 153 ? -22.062 45.781 38.219 1 94.81 153 TYR B CA 1
ATOM 7612 C C . TYR B 1 153 ? -21.062 45.031 37.375 1 94.81 153 TYR B C 1
ATOM 7614 O O . TYR B 1 153 ? -21.297 44.812 36.188 1 94.81 153 TYR B O 1
ATOM 7622 N N . TYR B 1 154 ? -19.953 44.625 38 1 95.31 154 TYR B N 1
ATOM 7623 C CA . TYR B 1 154 ? -18.891 43.938 37.25 1 95.31 154 TYR B CA 1
ATOM 7624 C C . TYR B 1 154 ? -19.016 42.438 37.406 1 95.31 154 TYR B C 1
ATOM 7626 O O . TYR B 1 154 ? -18.266 41.688 36.75 1 95.31 154 TYR B O 1
ATOM 7634 N N . GLU B 1 155 ? -19.984 41.906 38.188 1 94.75 155 GLU B N 1
ATOM 7635 C CA . GLU B 1 155 ? -20.203 40.469 38.344 1 94.75 155 GLU B CA 1
ATOM 7636 C C . GLU B 1 155 ? -20.781 39.875 37.062 1 94.75 155 GLU B C 1
ATOM 7638 O O . GLU B 1 155 ? -22 39.781 36.906 1 94.75 155 GLU B O 1
ATOM 7643 N N . ASP B 1 156 ? -19.844 39.438 36.219 1 96.12 156 ASP B N 1
ATOM 7644 C CA . ASP B 1 156 ? -20.25 38.938 34.906 1 96.12 156 ASP B CA 1
ATOM 7645 C C . ASP B 1 156 ? -19.203 38 34.312 1 96.12 156 ASP B C 1
ATOM 7647 O O . ASP B 1 156 ? -18.078 37.938 34.812 1 96.12 156 ASP B O 1
ATOM 7651 N N . ILE B 1 157 ? -19.641 37.188 33.469 1 96.69 157 ILE B N 1
ATOM 7652 C CA . ILE B 1 157 ? -18.766 36.344 32.688 1 96.69 157 ILE B CA 1
ATOM 7653 C C . ILE B 1 157 ? -18.75 36.844 31.234 1 96.69 157 ILE B C 1
ATOM 7655 O O . ILE B 1 157 ? -19.812 37.031 30.625 1 96.69 157 ILE B O 1
ATOM 7659 N N . ILE B 1 158 ? -17.578 37.094 30.703 1 97.56 158 ILE B N 1
ATOM 7660 C CA . ILE B 1 158 ? -17.438 37.656 29.359 1 97.56 158 ILE B CA 1
ATOM 7661 C C . ILE B 1 158 ? -16.984 36.594 28.391 1 97.56 158 ILE B C 1
ATOM 7663 O O . ILE B 1 158 ? -16.031 35.844 28.656 1 97.56 158 ILE B O 1
ATOM 7667 N N . PHE B 1 159 ? -17.766 36.438 27.297 1 96.69 159 PHE B N 1
ATOM 7668 C CA . PHE B 1 159 ? -17.391 35.531 26.203 1 96.69 159 PHE B CA 1
ATOM 7669 C C . PHE B 1 159 ? -16.547 36.281 25.156 1 96.69 159 PHE B C 1
ATOM 7671 O O . PHE B 1 159 ? -16.969 37.312 24.641 1 96.69 159 PHE B O 1
ATOM 7678 N N . GLU B 1 160 ? -15.414 35.812 24.938 1 95.06 160 GLU B N 1
ATOM 7679 C CA . GLU B 1 160 ? -14.609 36.312 23.828 1 95.06 160 GLU B CA 1
ATOM 7680 C C . GLU B 1 160 ? -14.812 35.469 22.578 1 95.06 160 GLU B C 1
ATOM 7682 O O . GLU B 1 160 ? -14.289 34.344 22.484 1 95.06 160 GLU B O 1
ATOM 7687 N N . ILE B 1 161 ? -15.508 36 21.641 1 92.75 161 ILE B N 1
ATOM 7688 C CA . ILE B 1 161 ? -15.906 35.25 20.438 1 92.75 161 ILE B CA 1
ATOM 7689 C C . ILE B 1 161 ? -14.844 35.438 19.359 1 92.75 161 ILE B C 1
ATOM 7691 O O . ILE B 1 161 ? -14.305 36.531 19.188 1 92.75 161 ILE B O 1
ATOM 7695 N N . ASP B 1 162 ? -14.578 34.344 18.656 1 88.25 162 ASP B N 1
ATOM 7696 C CA . ASP B 1 162 ? -13.711 34.406 17.484 1 88.25 162 ASP B CA 1
ATOM 7697 C C . ASP B 1 162 ? -14.438 35.062 16.297 1 88.25 162 ASP B C 1
ATOM 7699 O O . ASP B 1 162 ? -15.336 34.438 15.711 1 88.25 162 ASP B O 1
ATOM 7703 N N . ASN B 1 163 ? -14.039 36.125 15.898 1 84.5 163 ASN B N 1
ATOM 7704 C CA . ASN B 1 163 ? -14.719 36.938 14.883 1 84.5 163 ASN B CA 1
ATOM 7705 C C . ASN B 1 163 ? -14.742 36.219 13.531 1 84.5 163 ASN B C 1
ATOM 7707 O O . ASN B 1 163 ? -15.656 36.406 12.727 1 84.5 163 ASN B O 1
ATOM 7711 N N . LYS B 1 164 ? -13.812 35.344 13.148 1 81.06 164 LYS B N 1
ATOM 7712 C CA . LYS B 1 164 ? -13.695 34.656 11.867 1 81.06 164 LYS B CA 1
ATOM 7713 C C . LYS B 1 164 ? -14.82 33.656 11.664 1 81.06 164 LYS B C 1
ATOM 7715 O O . LYS B 1 164 ? -15.242 33.406 10.531 1 81.06 164 LYS B O 1
ATOM 7720 N N . SER B 1 165 ? -15.219 33.25 12.844 1 85.19 165 SER B N 1
ATOM 7721 C CA . SER B 1 165 ? -16.219 32.188 12.789 1 85.19 165 SER B CA 1
ATOM 7722 C C . SER B 1 165 ? -17.609 32.75 12.523 1 85.19 165 SER B C 1
ATOM 7724 O O . SER B 1 165 ? -18.531 32 12.164 1 85.19 165 SER B O 1
ATOM 7726 N N . ILE B 1 166 ? -17.812 34.062 12.664 1 88.31 166 ILE B N 1
ATOM 7727 C CA . ILE B 1 166 ? -19.172 34.594 12.531 1 88.31 166 ILE B CA 1
ATOM 7728 C C . ILE B 1 166 ? -19.188 35.688 11.492 1 88.31 166 ILE B C 1
ATOM 7730 O O . ILE B 1 166 ? -20.078 36.531 11.492 1 88.31 166 ILE B O 1
ATOM 7734 N N . THR B 1 167 ? -18.219 35.688 10.656 1 86 167 THR B N 1
ATOM 7735 C CA . THR B 1 167 ? -18.094 36.75 9.672 1 86 167 THR B CA 1
ATOM 7736 C C . THR B 1 167 ? -19.297 36.75 8.719 1 86 167 THR B C 1
ATOM 7738 O O . THR B 1 167 ? -19.719 37.812 8.25 1 86 167 THR B O 1
ATOM 7741 N N . HIS B 1 168 ? -19.875 35.719 8.5 1 87.5 168 HIS B N 1
ATOM 7742 C CA . HIS B 1 168 ? -20.984 35.625 7.555 1 87.5 168 HIS B CA 1
ATOM 7743 C C . HIS B 1 168 ? -22.328 35.844 8.25 1 87.5 168 HIS B C 1
ATOM 7745 O O . HIS B 1 168 ? -23.375 35.812 7.605 1 87.5 168 HIS B O 1
ATOM 7751 N N . ARG B 1 169 ? -22.219 36.062 9.492 1 92.56 169 ARG B N 1
ATOM 7752 C CA . ARG B 1 169 ? -23.422 36.219 10.297 1 92.56 169 ARG B CA 1
ATOM 7753 C C . ARG B 1 169 ? -23.453 37.594 10.977 1 92.56 169 ARG B C 1
ATOM 7755 O O . ARG B 1 169 ? -23.188 37.719 12.172 1 92.56 169 ARG B O 1
ATOM 7762 N N . PRO B 1 170 ? -23.875 38.594 10.234 1 92.69 170 PRO B N 1
ATOM 7763 C CA . PRO B 1 170 ? -23.922 39.938 10.828 1 92.69 170 PRO B CA 1
ATOM 7764 C C . PRO B 1 170 ? -24.875 40.031 12.016 1 92.69 170 PRO B C 1
ATOM 7766 O O . PRO B 1 170 ? -24.672 40.844 12.906 1 92.69 170 PRO B O 1
ATOM 7769 N N . ASP B 1 171 ? -25.906 39.188 12.109 1 93.75 171 ASP B N 1
ATOM 7770 C CA . ASP B 1 171 ? -26.906 39.219 13.18 1 93.75 171 ASP B CA 1
ATOM 7771 C C . ASP B 1 171 ? -26.281 38.812 14.516 1 93.75 171 ASP B C 1
ATOM 7773 O O . ASP B 1 171 ? -26.812 39.156 15.578 1 93.75 171 ASP B O 1
ATOM 7777 N N . LEU B 1 172 ? -25.172 38.156 14.453 1 95.44 172 LEU B N 1
ATOM 7778 C CA . LEU B 1 172 ? -24.562 37.656 15.68 1 95.44 172 LEU B CA 1
ATOM 7779 C C . LEU B 1 172 ? -23.594 38.688 16.25 1 95.44 172 LEU B C 1
ATOM 7781 O O . LEU B 1 172 ? -23.031 38.5 17.328 1 95.44 172 LEU B O 1
ATOM 7785 N N . TRP B 1 173 ? -23.422 39.812 15.625 1 95.38 173 TRP B N 1
ATOM 7786 C CA . TRP B 1 173 ? -22.484 40.844 16.062 1 95.38 173 TRP B CA 1
ATOM 7787 C C . TRP B 1 173 ? -23.141 41.781 17.047 1 95.38 173 TRP B C 1
ATOM 7789 O O . TRP B 1 173 ? -22.938 43 16.969 1 95.38 173 TRP B O 1
ATOM 7799 N N . SER B 1 174 ? -24 41.312 17.828 1 96.94 174 SER B N 1
ATOM 7800 C CA . SER B 1 174 ? -24.672 42.031 18.891 1 96.94 174 SER B CA 1
ATOM 7801 C C . SER B 1 174 ? -25.109 41.125 20.016 1 96.94 174 SER B C 1
ATOM 7803 O O . SER B 1 174 ? -25.219 39.906 19.828 1 96.94 174 SER B O 1
ATOM 7805 N N . HIS B 1 175 ? -25.266 41.688 21.188 1 98.25 175 HIS B N 1
ATOM 7806 C CA . HIS B 1 175 ? -25.703 40.906 22.328 1 98.25 175 HIS B CA 1
ATOM 7807 C C . HIS B 1 175 ? -27.062 40.281 22.078 1 98.25 175 HIS B C 1
ATOM 7809 O O . HIS B 1 175 ? -27.281 39.094 22.375 1 98.25 175 HIS B O 1
ATOM 7815 N N . PHE B 1 176 ? -27.938 40.969 21.531 1 98.31 176 PHE B N 1
ATOM 7816 C CA . PHE B 1 176 ? -29.281 40.469 21.297 1 98.31 176 PHE B CA 1
ATOM 7817 C C . PHE B 1 176 ? -29.25 39.375 20.219 1 98.31 176 PHE B C 1
ATOM 7819 O O . PHE B 1 176 ? -29.891 38.344 20.359 1 98.31 176 PHE B O 1
ATOM 7826 N N . GLY B 1 177 ? -28.625 39.719 19.125 1 97.25 177 GLY B N 1
ATOM 7827 C CA . GLY B 1 177 ? -28.531 38.719 18.078 1 97.25 177 GLY B CA 1
ATOM 7828 C C . GLY B 1 177 ? -27.984 37.375 18.547 1 97.25 177 GLY B C 1
ATOM 7829 O O . GLY B 1 177 ? -28.516 36.312 18.188 1 97.25 177 GLY B O 1
ATOM 7830 N N . PHE B 1 178 ? -26.922 37.469 19.297 1 97.38 178 PHE B N 1
ATOM 7831 C CA . PHE B 1 178 ? -26.312 36.25 19.828 1 97.38 178 PHE B CA 1
ATOM 7832 C C . PHE B 1 178 ? -27.266 35.531 20.797 1 97.38 178 PHE B C 1
ATOM 7834 O O . PHE B 1 178 ? -27.391 34.312 20.766 1 97.38 178 PHE B O 1
ATOM 7841 N N . ALA B 1 179 ? -27.859 36.344 21.656 1 97.81 179 ALA B N 1
ATOM 7842 C CA . ALA B 1 179 ? -28.828 35.781 22.609 1 97.81 179 ALA B CA 1
ATOM 7843 C C . ALA B 1 179 ? -29.984 35.125 21.875 1 97.81 179 ALA B C 1
ATOM 7845 O O . ALA B 1 179 ? -30.484 34.062 22.297 1 97.81 179 ALA B O 1
ATOM 7846 N N . ARG B 1 180 ? -30.438 35.688 20.859 1 97.62 180 ARG B N 1
ATOM 7847 C CA . ARG B 1 180 ? -31.516 35.125 20.047 1 97.62 180 ARG B CA 1
ATOM 7848 C C . ARG B 1 180 ? -31.125 33.781 19.469 1 97.62 180 ARG B C 1
ATOM 7850 O O . ARG B 1 180 ? -31.922 32.844 19.5 1 97.62 180 ARG B O 1
ATOM 7857 N N . GLU B 1 181 ? -29.969 33.719 18.938 1 97.06 181 GLU B N 1
ATOM 7858 C CA . GLU B 1 181 ? -29.453 32.438 18.422 1 97.06 181 GLU B CA 1
ATOM 7859 C C . GLU B 1 181 ? -29.406 31.375 19.5 1 97.06 181 GLU B C 1
ATOM 7861 O O . GLU B 1 181 ? -29.828 30.234 19.281 1 97.06 181 GLU B O 1
ATOM 7866 N N . LEU B 1 182 ? -28.859 31.766 20.641 1 96.88 182 LEU B N 1
ATOM 7867 C CA . LEU B 1 182 ? -28.766 30.812 21.75 1 96.88 182 LEU B CA 1
ATOM 7868 C C . LEU B 1 182 ? -30.141 30.391 22.203 1 96.88 182 LEU B C 1
ATOM 7870 O O . LEU B 1 182 ? -30.359 29.219 22.562 1 96.88 182 LEU B O 1
ATOM 7874 N N . ALA B 1 183 ? -31.047 31.328 22.266 1 97.38 183 ALA B N 1
ATOM 7875 C CA . ALA B 1 183 ? -32.438 31 22.641 1 97.38 183 ALA B CA 1
ATOM 7876 C C . ALA B 1 183 ? -33 29.953 21.703 1 97.38 183 ALA B C 1
ATOM 7878 O O . ALA B 1 183 ? -33.656 29.016 22.156 1 97.38 183 ALA B O 1
ATOM 7879 N N . SER B 1 184 ? -32.781 30.094 20.453 1 96.75 184 SER B N 1
ATOM 7880 C CA . SER B 1 184 ? -33.25 29.141 19.453 1 96.75 184 SER B CA 1
ATOM 7881 C C . SER B 1 184 ? -32.625 27.766 19.641 1 96.75 184 SER B C 1
ATOM 7883 O O . SER B 1 184 ? -33.312 26.75 19.594 1 96.75 184 SER B O 1
ATOM 7885 N N . GLN B 1 185 ? -31.344 27.781 19.828 1 95.62 185 GLN B N 1
ATOM 7886 C CA . GLN B 1 185 ? -30.594 26.531 19.938 1 95.62 185 GLN B CA 1
ATOM 7887 C C . GLN B 1 185 ? -30.938 25.797 21.219 1 95.62 185 GLN B C 1
ATOM 7889 O O . GLN B 1 185 ? -30.938 24.562 21.25 1 95.62 185 GLN B O 1
ATOM 7894 N N . LEU B 1 186 ? -31.25 26.578 22.312 1 95.44 186 LEU B N 1
ATOM 7895 C CA . LEU B 1 186 ? -31.5 25.984 23.609 1 95.44 186 LEU B CA 1
ATOM 7896 C C . LEU B 1 186 ? -33 25.922 23.906 1 95.44 186 LEU B C 1
ATOM 7898 O O . LEU B 1 186 ? -33.375 25.5 25 1 95.44 186 LEU B O 1
ATOM 7902 N N . ARG B 1 187 ? -33.844 26.328 23 1 94.31 187 ARG B N 1
ATOM 7903 C CA . ARG B 1 187 ? -35.312 26.328 23.141 1 94.31 187 ARG B CA 1
ATOM 7904 C C . ARG B 1 187 ? -35.719 27.156 24.359 1 94.31 187 ARG B C 1
ATOM 7906 O O . ARG B 1 187 ? -36.469 26.672 25.203 1 94.31 187 ARG B O 1
ATOM 7913 N N . LEU B 1 188 ? -35.156 28.344 24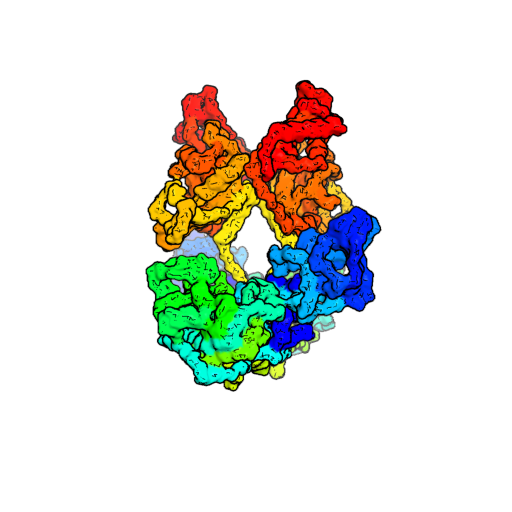.391 1 96.31 188 LEU B N 1
ATOM 7914 C CA . LEU B 1 188 ? -35.531 29.312 25.422 1 96.31 188 LEU B CA 1
ATOM 7915 C C . LEU B 1 188 ? -36.375 30.438 24.828 1 96.31 188 LEU B C 1
ATOM 7917 O O . LEU B 1 188 ? -36.25 30.75 23.641 1 96.31 188 LEU B O 1
ATOM 7921 N N . PRO B 1 189 ? -37.125 31.031 25.594 1 96.06 189 PRO B N 1
ATOM 7922 C CA . PRO B 1 189 ? -37.938 32.156 25.094 1 96.06 189 PRO B CA 1
ATOM 7923 C C . PRO B 1 189 ? -37.156 33.469 25.078 1 96.06 189 PRO B C 1
ATOM 7925 O O . PRO B 1 189 ? -36.219 33.625 25.828 1 96.06 189 PRO B O 1
ATOM 7928 N N . ILE B 1 190 ? -37.625 34.344 24.219 1 96.94 190 ILE B N 1
ATOM 7929 C CA . ILE B 1 190 ? -37.125 35.719 24.219 1 96.94 190 ILE B CA 1
ATOM 7930 C C . ILE B 1 190 ? -37.906 36.562 25.219 1 96.94 190 ILE B C 1
ATOM 7932 O O . ILE B 1 190 ? -39.125 36.656 25.109 1 96.94 190 ILE B O 1
ATOM 7936 N N . THR B 1 191 ? -37.25 37.094 26.156 1 96.56 191 THR B N 1
ATOM 7937 C CA . THR B 1 191 ? -37.906 37.844 27.219 1 96.56 191 THR B CA 1
ATOM 7938 C C . THR B 1 191 ? -38 39.312 26.859 1 96.56 191 THR B C 1
ATOM 7940 O O . THR B 1 191 ? -38.906 40.031 27.281 1 96.56 191 THR B O 1
ATOM 7943 N N . PHE B 1 192 ? -37.031 39.844 26.188 1 97.25 192 PHE B N 1
ATOM 7944 C CA . PHE B 1 192 ? -37 41.25 25.781 1 97.25 192 PHE B CA 1
ATOM 7945 C C . PHE B 1 192 ? -36.406 41.375 24.391 1 97.25 192 PHE B C 1
ATOM 7947 O O . PHE B 1 192 ? -35.312 40.906 24.125 1 97.25 192 PHE B O 1
ATOM 7954 N N . ASN B 1 193 ? -37.188 42 23.547 1 97.31 193 ASN B N 1
ATOM 7955 C CA . ASN B 1 193 ? -36.75 42.312 22.203 1 97.31 193 ASN B CA 1
ATOM 7956 C C . ASN B 1 193 ? -36.594 43.812 22 1 97.31 193 ASN B C 1
ATOM 7958 O O . ASN B 1 193 ? -37.562 44.531 21.875 1 97.31 193 ASN B O 1
ATOM 7962 N N . PRO B 1 194 ? -35.312 44.219 21.969 1 97.75 194 PRO B N 1
ATOM 7963 C CA . PRO B 1 194 ? -35.094 45.656 21.875 1 97.75 194 PRO B CA 1
ATOM 7964 C C . PRO B 1 194 ? -35.625 46.25 20.562 1 97.75 194 PRO B C 1
ATOM 7966 O O . PRO B 1 194 ? -35.875 47.438 20.5 1 97.75 194 PRO B O 1
ATOM 7969 N N . PHE B 1 195 ? -35.844 45.469 19.547 1 96.94 195 PHE B N 1
ATOM 7970 C CA . PHE B 1 195 ? -36.344 45.969 18.266 1 96.94 195 PHE B CA 1
ATOM 7971 C C . PHE B 1 195 ? -37.844 46.281 18.344 1 96.94 195 PHE B C 1
ATOM 7973 O O . PHE B 1 195 ? -38.375 46.875 17.422 1 96.94 195 PHE B O 1
ATOM 7980 N N . GLU B 1 196 ? -38.469 45.938 19.406 1 95.81 196 GLU B N 1
ATOM 7981 C CA . GLU B 1 196 ? -39.906 46.156 19.562 1 95.81 196 GLU B CA 1
ATOM 7982 C C . GLU B 1 196 ? -40.188 47.281 20.547 1 95.81 196 GLU B C 1
ATOM 7984 O O . GLU B 1 196 ? -41.312 47.469 20.984 1 95.81 196 GLU B O 1
ATOM 7989 N N . SER B 1 197 ? -39.125 48 20.828 1 95.94 197 SER B N 1
ATOM 7990 C CA . SER B 1 197 ? -39.312 49.125 21.719 1 95.94 197 SER B CA 1
ATOM 7991 C C . SER B 1 197 ? -40.219 50.188 21.109 1 95.94 197 SER B C 1
ATOM 7993 O O . SER B 1 197 ? -40.125 50.469 19.906 1 95.94 197 SER B O 1
ATOM 7995 N N . LEU B 1 198 ? -41 50.812 21.922 1 94.69 198 LEU B N 1
ATOM 7996 C CA . LEU B 1 198 ? -41.938 51.844 21.453 1 94.69 198 LEU B CA 1
ATOM 7997 C C . LEU B 1 198 ? -41.5 53.219 21.938 1 94.69 198 LEU B C 1
ATOM 7999 O O . LEU B 1 198 ? -40.812 53.344 22.953 1 94.69 198 LEU B O 1
ATOM 8003 N N . TRP B 1 199 ? -41.812 54.25 21.156 1 96.06 199 TRP B N 1
ATOM 8004 C CA . TRP B 1 199 ? -41.562 55.625 21.516 1 96.06 199 TRP B CA 1
ATOM 8005 C C . TRP B 1 199 ? -42.656 56.531 20.984 1 96.06 199 TRP B C 1
ATOM 8007 O O . TRP B 1 199 ? -43.125 56.344 19.859 1 96.06 199 TRP B O 1
ATOM 8017 N N . ASN B 1 200 ? -43.031 57.531 21.859 1 95.06 200 ASN B N 1
ATOM 8018 C CA . ASN B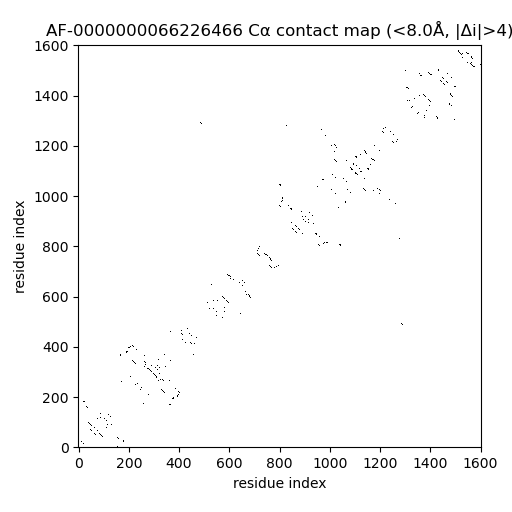 1 200 ? -43.969 58.531 21.422 1 95.06 200 ASN B CA 1
ATOM 8019 C C . ASN B 1 200 ? -43.25 59.812 20.938 1 95.06 200 ASN B C 1
ATOM 8021 O O . ASN B 1 200 ? -42.812 60.625 21.75 1 95.06 200 ASN B O 1
ATOM 8025 N N . PHE B 1 201 ? -43.281 60.062 19.703 1 95.88 201 PHE B N 1
ATOM 8026 C CA . PHE B 1 201 ? -42.594 61.188 19.094 1 95.88 201 PHE B CA 1
ATOM 8027 C C . PHE B 1 201 ? -43.375 62.469 19.297 1 95.88 201 PHE B C 1
ATOM 8029 O O . PHE B 1 201 ? -44.594 62.469 19.375 1 95.88 201 PHE B O 1
ATOM 8036 N N . ASP B 1 202 ? -42.688 63.594 19.391 1 94.75 202 ASP B N 1
ATOM 8037 C CA . ASP B 1 202 ? -43.281 64.875 19.516 1 94.75 202 ASP B CA 1
ATOM 8038 C C . ASP B 1 202 ? -43.531 65.5 18.141 1 94.75 202 ASP B C 1
ATOM 8040 O O . ASP B 1 202 ? -42.562 65.938 17.484 1 94.75 202 ASP B O 1
ATOM 8044 N N . LEU B 1 203 ? -44.688 65.75 17.75 1 90.75 203 LEU B N 1
ATOM 8045 C CA . LEU B 1 203 ? -45.062 66.188 16.406 1 90.75 203 LEU B CA 1
ATOM 8046 C C . LEU B 1 203 ? -44.844 67.688 16.25 1 90.75 203 LEU B C 1
ATOM 8048 O O . LEU B 1 203 ? -44.812 68.188 15.133 1 90.75 203 LEU B O 1
ATOM 8052 N N . SER B 1 204 ? -44.594 68.375 17.344 1 91 204 SER B N 1
ATOM 8053 C CA . SER B 1 204 ? -44.438 69.812 17.297 1 91 204 SER B CA 1
ATOM 8054 C C . SER B 1 204 ? -42.969 70.25 17.016 1 91 204 SER B C 1
ATOM 8056 O O . SER B 1 204 ? -42.688 71.375 16.656 1 91 204 SER B O 1
ATOM 8058 N N . MET B 1 205 ? -42.156 69.312 17.031 1 91.19 205 MET B N 1
ATOM 8059 C CA . MET B 1 205 ? -40.75 69.562 16.875 1 91.19 205 MET B CA 1
ATOM 8060 C C . MET B 1 205 ? -40.375 69.75 15.406 1 91.19 205 MET B C 1
ATOM 8062 O O . MET B 1 205 ? -40.969 69.125 14.531 1 91.19 205 MET B O 1
ATOM 8066 N N . LYS B 1 206 ? -39.406 70.625 15.172 1 90.5 206 LYS B N 1
ATOM 8067 C CA . LYS B 1 206 ? -38.906 70.875 13.812 1 90.5 206 LYS B CA 1
ATOM 8068 C C . LYS B 1 206 ? -38.219 69.562 13.289 1 90.5 206 LYS B C 1
ATOM 8070 O O . LYS B 1 206 ? -37.375 69 13.977 1 90.5 206 LYS B O 1
ATOM 8075 N N . LEU B 1 207 ? -38.656 69.25 12.094 1 93.06 207 LEU B N 1
ATOM 8076 C CA . LEU B 1 207 ? -38.125 68 11.477 1 93.06 207 LEU B CA 1
ATOM 8077 C C . LEU B 1 207 ? -36.781 68.312 10.773 1 93.06 207 LEU B C 1
ATOM 8079 O O . LEU B 1 207 ? -36.625 69.375 10.172 1 93.06 207 LEU B O 1
ATOM 8083 N N . PRO B 1 208 ? -35.844 67.375 10.969 1 94.5 208 PRO B N 1
ATOM 8084 C CA . PRO B 1 208 ? -34.625 67.5 10.133 1 94.5 208 PRO B CA 1
ATOM 8085 C C . PRO B 1 208 ? -34.906 67.188 8.664 1 94.5 208 PRO B C 1
ATOM 8087 O O . PRO B 1 208 ? -35.938 66.562 8.352 1 94.5 208 PRO B O 1
ATOM 8090 N N . ARG B 1 209 ? -34.094 67.688 7.777 1 95.94 209 ARG B N 1
ATOM 8091 C CA . ARG B 1 209 ? -34.188 67.312 6.359 1 95.94 209 ARG B CA 1
ATOM 8092 C C . ARG B 1 209 ? -33.156 66.312 5.953 1 95.94 209 ARG B C 1
ATOM 8094 O O . ARG B 1 209 ? -31.984 66.375 6.309 1 95.94 209 ARG B O 1
ATOM 8101 N N . VAL B 1 210 ? -33.625 65.188 5.309 1 96.88 210 VAL B N 1
ATOM 8102 C CA . VAL B 1 210 ? -32.75 64.188 4.781 1 96.88 210 VAL B CA 1
ATOM 8103 C C . VAL B 1 210 ? -32.969 64.062 3.271 1 96.88 210 VAL B C 1
ATOM 8105 O O . VAL B 1 210 ? -34.094 63.844 2.809 1 96.88 210 VAL B O 1
ATOM 8108 N N . LEU B 1 211 ? -31.906 64.188 2.516 1 96.38 211 LEU B N 1
ATOM 8109 C CA . LEU B 1 211 ? -31.984 64 1.066 1 96.38 211 LEU B CA 1
ATOM 8110 C C . LEU B 1 211 ? -31.859 62.562 0.651 1 96.38 211 LEU B C 1
ATOM 8112 O O . LEU B 1 211 ? -30.844 61.938 0.933 1 96.38 211 LEU B O 1
ATOM 8116 N N . GLU B 1 212 ? -32.906 62.125 0.019 1 94.94 212 GLU B N 1
ATOM 8117 C CA . GLU B 1 212 ? -32.938 60.719 -0.398 1 94.94 212 GLU B CA 1
ATOM 8118 C C . GLU B 1 212 ? -32.062 60.5 -1.639 1 94.94 212 GLU B C 1
ATOM 8120 O O . GLU B 1 212 ? -32.125 61.281 -2.578 1 94.94 212 GLU B O 1
ATOM 8125 N N . ASN B 1 213 ? -31.188 59.5 -1.559 1 92.81 213 ASN B N 1
ATOM 8126 C CA . ASN B 1 213 ? -30.438 59.031 -2.715 1 92.81 213 ASN B CA 1
ATOM 8127 C C . ASN B 1 213 ? -30.156 57.531 -2.613 1 92.81 213 ASN B C 1
ATOM 8129 O O . ASN B 1 213 ? -30.656 56.844 -1.713 1 92.81 213 ASN B O 1
ATOM 8133 N N . GLN B 1 214 ? -29.406 57.031 -3.57 1 93.06 214 GLN B N 1
ATOM 8134 C CA . GLN B 1 214 ? -29.219 55.594 -3.65 1 93.06 214 GLN B CA 1
ATOM 8135 C C . GLN B 1 214 ? -27.922 55.156 -2.982 1 93.06 214 GLN B C 1
ATOM 8137 O O . GLN B 1 214 ? -27.531 54 -3.047 1 93.06 214 GLN B O 1
ATOM 8142 N N . ASN B 1 215 ? -27.312 56.062 -2.27 1 94.5 215 ASN B N 1
ATOM 8143 C CA . ASN B 1 215 ? -26 55.781 -1.72 1 94.5 215 ASN B CA 1
ATOM 8144 C C . ASN B 1 215 ? -26.078 55.094 -0.36 1 94.5 215 ASN B C 1
ATOM 8146 O O . ASN B 1 215 ? -25.078 54.656 0.186 1 94.5 215 ASN B O 1
ATOM 8150 N N . ALA B 1 216 ? -27.219 54.969 0.168 1 95.56 216 ALA B N 1
ATOM 8151 C CA . ALA B 1 216 ? -27.484 54.25 1.407 1 95.56 216 ALA B CA 1
ATOM 8152 C C . ALA B 1 216 ? -28.719 53.375 1.276 1 95.56 216 ALA B C 1
ATOM 8154 O O . ALA B 1 216 ? -29.656 53.688 0.542 1 95.56 216 ALA B O 1
ATOM 8155 N N . HIS B 1 217 ? -28.688 52.281 1.87 1 95.31 217 HIS B N 1
ATOM 8156 C CA . HIS B 1 217 ? -29.859 51.438 1.867 1 95.31 217 HIS B CA 1
ATOM 8157 C C . HIS B 1 217 ? -30.984 52.031 2.688 1 95.31 217 HIS B C 1
ATOM 8159 O O . HIS B 1 217 ? -32.156 51.938 2.328 1 95.31 217 HIS B O 1
ATOM 8165 N N . SER B 1 218 ? -30.578 52.531 3.768 1 97.12 218 SER B N 1
ATOM 8166 C CA . SER B 1 218 ? -31.516 53.219 4.656 1 97.12 218 SER B CA 1
ATOM 8167 C C . SER B 1 218 ? -30.812 54.344 5.418 1 97.12 218 SER B C 1
ATOM 8169 O O . SER B 1 218 ? -29.656 54.219 5.797 1 97.12 218 SER B O 1
ATOM 8171 N N . TYR B 1 219 ? -31.516 55.531 5.57 1 97.94 219 TYR B N 1
ATOM 8172 C CA . TYR B 1 219 ? -31.016 56.656 6.324 1 97.94 219 TYR B CA 1
ATOM 8173 C C . TYR B 1 219 ? -32.156 57.438 6.988 1 97.94 219 TYR B C 1
ATOM 8175 O O . TYR B 1 219 ? -33 58 6.305 1 97.94 219 TYR B O 1
ATOM 8183 N N . TYR B 1 220 ? -32.125 57.406 8.289 1 98.06 220 TYR B N 1
ATOM 8184 C CA . TYR B 1 220 ? -33.125 58.125 9.055 1 98.06 220 TYR B CA 1
ATOM 8185 C C . TYR B 1 220 ? -32.469 59.062 10.062 1 98.06 220 TYR B C 1
ATOM 8187 O O . TYR B 1 220 ? -31.406 58.75 10.602 1 98.06 220 TYR B O 1
ATOM 8195 N N . ALA B 1 221 ? -33.062 60.219 10.297 1 98.06 221 ALA B N 1
ATOM 8196 C CA . ALA B 1 221 ? -32.562 61.188 11.273 1 98.06 221 ALA B CA 1
ATOM 8197 C C . ALA B 1 221 ? -33.719 61.719 12.133 1 98.06 221 ALA B C 1
ATOM 8199 O O . ALA B 1 221 ? -34.844 61.875 11.648 1 98.06 221 ALA B O 1
ATOM 8200 N N . SER B 1 222 ? -33.469 61.969 13.336 1 97.88 222 SER B N 1
ATOM 8201 C CA . SER B 1 222 ? -34.438 62.531 14.273 1 97.88 222 SER B CA 1
ATOM 8202 C C . SER B 1 222 ? -33.781 63.625 15.117 1 97.88 222 SER B C 1
ATOM 8204 O O . SER B 1 222 ? -32.625 63.5 15.555 1 97.88 222 SER B O 1
ATOM 8206 N N . SER B 1 223 ? -34.469 64.75 15.266 1 97.5 223 SER B N 1
ATOM 8207 C CA . SER B 1 223 ? -34 65.812 16.156 1 97.5 223 SER B CA 1
ATOM 8208 C C . SER B 1 223 ? -34.438 65.562 17.594 1 97.5 223 SER B C 1
ATOM 8210 O O . SER B 1 223 ? -35.562 65.188 17.844 1 97.5 223 SER B O 1
ATOM 8212 N N . ILE B 1 224 ? -33.594 65.812 18.5 1 97.75 224 ILE B N 1
ATOM 8213 C CA . ILE B 1 224 ? -33.844 65.562 19.922 1 97.75 224 ILE B CA 1
ATOM 8214 C C . ILE B 1 224 ? -33.469 66.75 20.734 1 97.75 224 ILE B C 1
ATOM 8216 O O . ILE B 1 224 ? -32.375 67.312 20.594 1 97.75 224 ILE B O 1
ATOM 8220 N N . CYS B 1 225 ? -34.344 67.188 21.609 1 96.31 225 CYS B N 1
ATOM 8221 C CA . CYS B 1 225 ? -34.094 68.375 22.453 1 96.31 225 CYS B CA 1
ATOM 8222 C C . CYS B 1 225 ? -34.188 68 23.922 1 96.31 225 CYS B C 1
ATOM 8224 O O . CYS B 1 225 ? -34.625 66.875 24.281 1 96.31 225 CYS B O 1
ATOM 8226 N N . GLU B 1 226 ? -33.719 68.938 24.781 1 95.19 226 GLU B N 1
ATOM 8227 C CA . GLU B 1 226 ? -33.719 68.75 26.234 1 95.19 226 GLU B CA 1
ATOM 8228 C C . GLU B 1 226 ? -32.781 67.688 26.672 1 95.19 226 GLU B C 1
ATOM 8230 O O . GLU B 1 226 ? -33.156 66.812 27.469 1 95.19 226 GLU B O 1
ATOM 8235 N N . VAL B 1 227 ? -31.672 67.75 26.031 1 95.5 227 VAL B N 1
ATOM 8236 C CA . VAL B 1 227 ? -30.625 66.812 26.359 1 95.5 227 VAL B CA 1
ATOM 8237 C C . VAL B 1 227 ? -29.594 67.438 27.266 1 95.5 227 VAL B C 1
ATOM 8239 O O . VAL B 1 227 ? -29.266 68.625 27.109 1 95.5 227 VAL B O 1
ATOM 8242 N N . PHE B 1 228 ? -29.109 66.688 28.281 1 94.5 228 PHE B N 1
ATOM 8243 C CA . PHE B 1 228 ? -28.031 67.125 29.172 1 94.5 228 PHE B CA 1
ATOM 8244 C C . PHE B 1 228 ? -26.859 66.125 29.078 1 94.5 228 PHE B C 1
ATOM 8246 O O . PHE B 1 228 ? -27.016 64.938 29.219 1 94.5 228 PHE B O 1
ATOM 8253 N N . VAL B 1 229 ? -25.734 66.688 28.828 1 95.88 229 VAL B N 1
ATOM 8254 C CA . VAL B 1 229 ? -24.531 65.875 28.719 1 95.88 229 VAL B CA 1
ATOM 8255 C C . VAL B 1 229 ? -23.875 65.75 30.078 1 95.88 229 VAL B C 1
ATOM 8257 O O . VAL B 1 229 ? -23.312 66.688 30.625 1 95.88 229 VAL B O 1
ATOM 8260 N N . ILE B 1 230 ? -24 64.562 30.625 1 95.31 230 ILE B N 1
ATOM 8261 C CA . ILE B 1 230 ? -23.453 64.188 31.938 1 95.31 230 ILE B CA 1
ATOM 8262 C C . ILE B 1 230 ? -22.797 62.844 31.844 1 95.31 230 ILE B C 1
ATOM 8264 O O . ILE B 1 230 ? -22.875 62.156 30.828 1 95.31 230 ILE B O 1
ATOM 8268 N N . PRO B 1 231 ? -22.078 62.531 32.875 1 93.19 231 PRO B N 1
ATOM 8269 C CA . PRO B 1 231 ? -21.531 61.156 32.875 1 93.19 231 PRO B CA 1
ATOM 8270 C C . PRO B 1 231 ? -22.609 60.094 32.844 1 93.19 231 PRO B C 1
ATOM 8272 O O . PRO B 1 231 ? -23.672 60.25 33.469 1 93.19 231 PRO B O 1
ATOM 8275 N N . SER B 1 232 ? -22.344 59.031 32.156 1 96.12 232 SER B N 1
ATOM 8276 C CA . SER B 1 232 ? -23.312 57.938 32 1 96.12 232 SER B CA 1
ATOM 8277 C C . SER B 1 232 ? -23.594 57.281 33.344 1 96.12 232 SER B C 1
ATOM 8279 O O . SER B 1 232 ? -22.734 57.281 34.25 1 96.12 232 SER B O 1
ATOM 8281 N N . LYS B 1 233 ? -24.766 56.688 33.438 1 95.5 233 LYS B N 1
ATOM 8282 C CA . LYS B 1 233 ? -25.109 55.875 34.625 1 95.5 233 LYS B CA 1
ATOM 8283 C C . LYS B 1 233 ? -24.219 54.656 34.719 1 95.5 233 LYS B C 1
ATOM 8285 O O . LYS B 1 233 ? -23.703 54.156 33.719 1 95.5 233 LYS B O 1
ATOM 8290 N N . ARG B 1 234 ? -24.078 54.156 35.906 1 93.81 234 ARG B N 1
ATOM 8291 C CA . ARG B 1 234 ? -23.125 53.094 36.219 1 93.81 234 ARG B CA 1
ATOM 8292 C C . ARG B 1 234 ? -23.438 51.844 35.406 1 93.81 234 ARG B C 1
ATOM 8294 O O . ARG B 1 234 ? -22.531 51.156 34.938 1 93.81 234 ARG B O 1
ATOM 8301 N N . LYS B 1 235 ? -24.656 51.5 35.281 1 94.06 235 LYS B N 1
ATOM 8302 C CA . LYS B 1 235 ? -25.062 50.312 34.531 1 94.06 235 LYS B CA 1
ATOM 8303 C C . LYS B 1 235 ? -24.594 50.375 33.094 1 94.06 235 LYS B C 1
ATOM 8305 O O . LYS B 1 235 ? -24.094 49.375 32.562 1 94.06 235 LYS B O 1
ATOM 8310 N N . PHE B 1 236 ? -24.719 51.562 32.5 1 96.94 236 PHE B N 1
ATOM 8311 C CA . PHE B 1 236 ? -24.281 51.781 31.125 1 96.94 236 PHE B CA 1
ATOM 8312 C C . PHE B 1 236 ? -22.766 51.688 31.016 1 96.94 236 PHE B C 1
ATOM 8314 O O . PHE B 1 236 ? -22.219 51.062 30.109 1 96.94 236 PHE B O 1
ATOM 8321 N N . GLN B 1 237 ? -22.125 52.281 31.969 1 95.88 237 GLN B N 1
ATOM 8322 C CA . GLN B 1 237 ? -20.672 52.281 32 1 95.88 237 GLN B CA 1
ATOM 8323 C C . GLN B 1 237 ? -20.141 50.844 32.094 1 95.88 237 GLN B C 1
ATOM 8325 O O . GLN B 1 237 ? -19.234 50.469 31.359 1 95.88 237 GLN B O 1
ATOM 8330 N N . SER B 1 238 ? -20.703 50.125 32.969 1 96.12 238 SER B N 1
ATOM 8331 C CA . SER B 1 238 ? -20.297 48.75 33.219 1 96.12 238 SER B CA 1
ATOM 8332 C C . SER B 1 238 ? -20.406 47.906 31.953 1 96.12 238 SER B C 1
ATOM 8334 O O . SER B 1 238 ? -19.484 47.188 31.594 1 96.12 238 SER B O 1
ATOM 8336 N N . ARG B 1 239 ? -21.484 47.969 31.281 1 97.25 239 ARG B N 1
ATOM 8337 C CA . ARG B 1 239 ? -21.75 47.188 30.094 1 97.25 239 ARG B CA 1
ATOM 8338 C C . ARG B 1 239 ? -20.766 47.531 28.969 1 97.25 239 ARG B C 1
ATOM 8340 O O . ARG B 1 239 ? -20.25 46.656 28.281 1 97.25 239 ARG B O 1
ATOM 8347 N N . LEU B 1 240 ? -20.516 48.781 28.797 1 97.44 240 LEU B N 1
ATOM 8348 C CA . LEU B 1 240 ? -19.578 49.219 27.766 1 97.44 240 LEU B CA 1
ATOM 8349 C C . LEU B 1 240 ? -18.156 48.781 28.109 1 97.44 240 LEU B C 1
ATOM 8351 O O . LEU B 1 240 ? -17.438 48.25 27.25 1 97.44 240 LEU B O 1
ATOM 8355 N N . GLN B 1 241 ? -17.812 48.906 29.359 1 95.56 241 GLN B N 1
ATOM 8356 C CA . GLN B 1 241 ? -16.469 48.531 29.797 1 95.56 241 GLN B CA 1
ATOM 8357 C C . GLN B 1 241 ? -16.25 47.031 29.656 1 95.56 241 GLN B C 1
ATOM 8359 O O . GLN B 1 241 ? -15.164 46.594 29.266 1 95.56 241 GLN B O 1
ATOM 8364 N N . LYS B 1 242 ? -17.234 46.344 30 1 96.25 242 LYS B N 1
ATOM 8365 C CA . LYS B 1 242 ? -17.156 44.875 29.891 1 96.25 242 LYS B CA 1
ATOM 8366 C C . LYS B 1 242 ? -16.891 44.469 28.438 1 96.25 242 LYS B C 1
ATOM 8368 O O . LYS B 1 242 ? -16.281 43.406 28.203 1 96.25 242 LYS B O 1
ATOM 8373 N N . CYS B 1 243 ? -17.312 45.281 27.547 1 96.44 243 CYS B N 1
ATOM 8374 C CA . CYS B 1 243 ? -17.156 44.969 26.125 1 96.44 243 CYS B CA 1
ATOM 8375 C C . CYS B 1 243 ? -15.93 45.656 25.547 1 96.44 243 CYS B C 1
ATOM 8377 O O . CYS B 1 243 ? -15.688 45.594 24.344 1 96.44 243 CYS B O 1
ATOM 8379 N N . GLY B 1 244 ? -15.219 46.344 26.406 1 92.56 244 GLY B N 1
ATOM 8380 C CA . GLY B 1 244 ? -13.969 46.938 25.984 1 92.56 244 GLY B CA 1
ATOM 8381 C C . GLY B 1 244 ? -14.164 48.312 25.328 1 92.56 244 GLY B C 1
ATOM 8382 O O . GLY B 1 244 ? -13.289 48.75 24.578 1 92.56 244 GLY B O 1
ATOM 8383 N N . ILE B 1 245 ? -15.258 48.875 25.453 1 94.88 245 ILE B N 1
ATOM 8384 C CA . ILE B 1 245 ? -15.539 50.188 24.859 1 94.88 245 ILE B CA 1
ATOM 8385 C C . ILE B 1 245 ? -15.32 51.281 25.906 1 94.88 245 ILE B C 1
ATOM 8387 O O . ILE B 1 245 ? -15.719 51.125 27.062 1 94.88 245 ILE B O 1
ATOM 8391 N N . ARG B 1 246 ? -14.664 52.344 25.547 1 92.31 246 ARG B N 1
ATOM 8392 C CA . ARG B 1 246 ? -14.391 53.469 26.422 1 92.31 246 ARG B CA 1
ATOM 8393 C C . ARG B 1 246 ? -15.664 54.281 26.703 1 92.31 246 ARG B C 1
ATOM 8395 O O . ARG B 1 246 ? -16.438 54.562 25.781 1 92.31 246 ARG B O 1
ATOM 8402 N N . VAL B 1 247 ? -15.812 54.594 27.953 1 94.44 247 VAL B N 1
ATOM 8403 C CA . VAL B 1 247 ? -16.969 55.375 28.359 1 94.44 247 VAL B CA 1
ATOM 8404 C C . VAL B 1 247 ? -16.703 56.875 28.125 1 94.44 247 VAL B C 1
ATOM 8406 O O . VAL B 1 247 ? -15.617 57.375 28.438 1 94.44 247 VAL B O 1
ATOM 8409 N N . ILE B 1 248 ? -17.656 57.625 27.609 1 94.5 248 ILE B N 1
ATOM 8410 C CA . ILE B 1 248 ? -17.453 59.031 27.281 1 94.5 248 ILE B CA 1
ATOM 8411 C C . ILE B 1 248 ? -18.484 59.875 28.016 1 94.5 248 ILE B C 1
ATOM 8413 O O . ILE B 1 248 ? -18.156 60.562 29 1 94.5 248 ILE B O 1
ATOM 8417 N N . ASN B 1 249 ? -19.75 59.938 27.625 1 96.19 249 ASN B N 1
ATOM 8418 C CA . ASN B 1 249 ? -20.844 60.625 28.281 1 96.19 249 ASN B CA 1
ATOM 8419 C C . ASN B 1 249 ? -22.188 59.969 28.016 1 96.19 249 ASN B C 1
ATOM 8421 O O . ASN B 1 249 ? -22.266 58.969 27.281 1 96.19 249 ASN B O 1
ATOM 8425 N N . ASN B 1 250 ? -23.219 60.406 28.656 1 97.06 250 ASN B N 1
ATOM 8426 C CA . ASN B 1 250 ? -24.516 59.75 28.656 1 97.06 250 ASN B CA 1
ATOM 8427 C C . ASN B 1 250 ? -25.156 59.781 27.266 1 97.06 250 ASN B C 1
ATOM 8429 O O . ASN B 1 250 ? -26.047 58.969 26.969 1 97.06 250 ASN B O 1
ATOM 8433 N N . VAL B 1 251 ? -24.703 60.594 26.359 1 97.19 251 VAL B N 1
ATOM 8434 C CA . VAL B 1 251 ? -25.281 60.656 25.031 1 97.19 251 VAL B CA 1
ATOM 8435 C C . VAL B 1 251 ? -24.5 59.781 24.078 1 97.19 251 VAL B C 1
ATOM 8437 O O . VAL B 1 251 ? -25.062 58.844 23.469 1 97.19 251 VAL B O 1
ATOM 8440 N N . VAL B 1 252 ? -23.203 59.969 23.984 1 96.56 252 VAL B N 1
ATOM 8441 C CA . VAL B 1 252 ? -22.359 59.219 23.094 1 96.56 252 VAL B CA 1
ATOM 8442 C C . VAL B 1 252 ? -22.375 57.719 23.484 1 96.56 252 VAL B C 1
ATOM 8444 O O . VAL B 1 252 ? -22.359 56.844 22.609 1 96.56 252 VAL B O 1
ATOM 8447 N N . ASP B 1 253 ? -22.453 57.469 24.734 1 97.81 253 ASP B N 1
ATOM 8448 C CA . ASP B 1 253 ? -22.438 56.094 25.219 1 97.81 253 ASP B CA 1
ATOM 8449 C C . ASP B 1 253 ? -23.703 55.344 24.797 1 97.81 253 ASP B C 1
ATOM 8451 O O . ASP B 1 253 ? -23.688 54.125 24.656 1 97.81 253 ASP B O 1
ATOM 8455 N N . VAL B 1 254 ? -24.75 56 24.609 1 98.19 254 VAL B N 1
ATOM 8456 C CA . VAL B 1 254 ? -25.984 55.375 24.141 1 98.19 254 VAL B CA 1
ATOM 8457 C C . VAL B 1 254 ? -25.781 54.875 22.703 1 98.19 254 VAL B C 1
ATOM 8459 O O . VAL B 1 254 ? -26.266 53.781 22.359 1 98.19 254 VAL B O 1
ATOM 8462 N N . SER B 1 255 ? -25.109 55.656 21.906 1 97.44 255 SER B N 1
ATOM 8463 C CA . SER B 1 255 ? -24.797 55.188 20.562 1 97.44 255 SER B CA 1
ATOM 8464 C C . SER B 1 255 ? -23.984 53.906 20.578 1 97.44 255 SER B C 1
ATOM 8466 O O . SER B 1 255 ? -24.297 52.969 19.844 1 97.44 255 SER B O 1
ATOM 8468 N N . ASN B 1 256 ? -22.984 53.844 21.391 1 97.44 256 ASN B N 1
ATOM 8469 C CA . ASN B 1 256 ? -22.188 52.625 21.531 1 97.44 256 ASN B CA 1
ATOM 8470 C C . ASN B 1 256 ? -23 51.5 22.125 1 97.44 256 ASN B C 1
ATOM 8472 O O . ASN B 1 256 ? -22.828 50.344 21.734 1 97.44 256 ASN B O 1
ATOM 8476 N N . TYR B 1 257 ? -23.828 51.812 23.062 1 98.25 257 TYR B N 1
ATOM 8477 C CA . TYR B 1 257 ? -24.672 50.844 23.703 1 98.25 257 TYR B CA 1
ATOM 8478 C C . TYR B 1 257 ? -25.594 50.156 22.688 1 98.25 257 TYR B C 1
ATOM 8480 O O . TYR B 1 257 ? -25.703 48.938 22.656 1 98.25 257 TYR B O 1
ATOM 8488 N N . VAL B 1 258 ? -26.203 50.906 21.922 1 97.94 258 VAL B N 1
ATOM 8489 C CA . VAL B 1 258 ? -27.125 50.406 20.922 1 97.94 258 VAL B CA 1
ATOM 8490 C C . VAL B 1 258 ? -26.375 49.531 19.906 1 97.94 258 VAL B C 1
ATOM 8492 O O . VAL B 1 258 ? -26.891 48.5 19.469 1 97.94 258 VAL B O 1
ATOM 8495 N N . MET B 1 259 ? -25.25 49.969 19.5 1 97.62 259 MET B N 1
ATOM 8496 C CA . MET B 1 259 ? -24.422 49.188 18.594 1 97.62 259 MET B CA 1
ATOM 8497 C C . MET B 1 259 ? -24.141 47.781 19.172 1 97.62 259 MET B C 1
ATOM 8499 O O . MET B 1 259 ? -24.281 46.781 18.484 1 97.62 259 MET B O 1
ATOM 8503 N N . LEU B 1 260 ? -23.797 47.719 20.422 1 98 260 LEU B N 1
ATOM 8504 C CA . LEU B 1 260 ? -23.469 46.469 21.062 1 98 260 LEU B CA 1
ATOM 8505 C C . LEU B 1 260 ? -24.734 45.656 21.312 1 98 260 LEU B C 1
ATOM 8507 O O . LEU B 1 260 ? -24.703 44.406 21.234 1 98 260 LEU B O 1
ATOM 8511 N N . GLU B 1 261 ? -25.781 46.312 21.609 1 98.31 261 GLU B N 1
ATOM 8512 C CA . GLU B 1 261 ? -27.016 45.625 21.969 1 98.31 261 GLU B CA 1
ATOM 8513 C C . GLU B 1 261 ? -27.719 45.094 20.734 1 98.31 261 GLU B C 1
ATOM 8515 O O . GLU B 1 261 ? -28.141 43.938 20.703 1 98.31 261 GLU B O 1
ATOM 8520 N N . MET B 1 262 ? -27.75 45.906 19.656 1 97.75 262 MET B N 1
ATOM 8521 C CA . MET B 1 262 ? -28.625 45.594 18.531 1 97.75 262 MET B CA 1
ATOM 8522 C C . MET B 1 262 ? -27.828 45.375 17.266 1 97.75 262 MET B C 1
ATOM 8524 O O . MET B 1 262 ? -28.359 44.938 16.25 1 97.75 262 MET B O 1
ATOM 8528 N N . GLY B 1 263 ? -26.578 45.719 17.297 1 95.56 263 GLY B N 1
ATOM 8529 C CA . GLY B 1 263 ? -25.703 45.438 16.156 1 95.56 263 GLY B CA 1
ATOM 8530 C C . GLY B 1 263 ? -25.719 46.562 15.125 1 95.56 263 GLY B C 1
ATOM 8531 O O . GLY B 1 263 ? -25.047 46.469 14.094 1 95.56 263 GLY B O 1
ATOM 8532 N N . GLN B 1 264 ? -26.391 47.594 15.367 1 95.38 264 GLN B N 1
ATOM 8533 C CA . GLN B 1 264 ? -26.484 48.688 14.422 1 95.38 264 GLN B CA 1
ATOM 8534 C C . GLN B 1 264 ? -25.859 49.969 14.984 1 95.38 264 GLN B C 1
ATOM 8536 O O . GLN B 1 264 ? -26.359 50.531 15.953 1 95.38 264 GLN B O 1
ATOM 8541 N N . PRO B 1 265 ? -24.812 50.406 14.367 1 96.75 265 PRO B N 1
ATOM 8542 C CA . PRO B 1 265 ? -24.219 51.656 14.812 1 96.75 265 PRO B CA 1
ATOM 8543 C C . PRO B 1 265 ? -25.094 52.875 14.531 1 96.75 265 PRO B C 1
ATOM 8545 O O . PRO B 1 265 ? -25.906 52.844 13.602 1 96.75 265 PRO B O 1
ATOM 8548 N N . THR B 1 266 ? -25 53.875 15.352 1 97.38 266 THR B N 1
ATOM 8549 C CA . THR B 1 266 ? -25.688 55.156 15.219 1 97.38 266 THR B CA 1
ATOM 8550 C C . THR B 1 266 ? -24.719 56.312 15.484 1 97.38 266 THR B C 1
ATOM 8552 O O . THR B 1 266 ? -23.562 56.094 15.859 1 97.38 266 THR B O 1
ATOM 8555 N N . HIS B 1 267 ? -25.219 57.5 15.211 1 97.38 267 HIS B N 1
ATOM 8556 C CA . HIS B 1 267 ? -24.391 58.656 15.461 1 97.38 267 HIS B CA 1
ATOM 8557 C C . HIS B 1 267 ? -25.25 59.844 15.922 1 97.38 267 HIS B C 1
ATOM 8559 O O . HIS B 1 267 ? -26.359 60.031 15.445 1 97.38 267 HIS B O 1
ATOM 8565 N N . PHE B 1 268 ? -24.734 60.562 16.875 1 97.88 268 PHE B N 1
ATOM 8566 C CA . PHE B 1 268 ? -25.359 61.781 17.359 1 97.88 268 PHE B CA 1
ATOM 8567 C C . PHE B 1 268 ? -24.562 63.031 16.922 1 97.88 268 PHE B C 1
ATOM 8569 O O . PHE B 1 268 ? -23.359 63.125 17.156 1 97.88 268 PHE B O 1
ATOM 8576 N N . PHE B 1 269 ? -25.25 63.969 16.297 1 97.81 269 PHE B N 1
ATOM 8577 C CA . PHE B 1 269 ? -24.656 65.25 15.898 1 97.81 269 PHE B CA 1
ATOM 8578 C C . PHE B 1 269 ? -25.125 66.375 16.828 1 97.81 269 PHE B C 1
ATOM 8580 O O . PHE B 1 269 ? -26.266 66.375 17.281 1 97.81 269 PHE B O 1
ATOM 8587 N N . ASP B 1 270 ? -24.203 67.312 17.078 1 96.94 270 ASP B N 1
ATOM 8588 C CA . ASP B 1 270 ? -24.625 68.562 17.734 1 96.94 270 ASP B CA 1
ATOM 8589 C C . ASP B 1 270 ? -25.516 69.375 16.828 1 96.94 270 ASP B C 1
ATOM 8591 O O . ASP B 1 270 ? -25.062 69.875 15.789 1 96.94 270 ASP B O 1
ATOM 8595 N N . LYS B 1 271 ? -26.703 69.562 17.188 1 96.62 271 LYS B N 1
ATOM 8596 C CA . LYS B 1 271 ? -27.672 70.188 16.312 1 96.62 271 LYS B CA 1
ATOM 8597 C C . LYS B 1 271 ? -27.312 71.688 16.078 1 96.62 271 LYS B C 1
ATOM 8599 O O . LYS B 1 271 ? -27.484 72.188 14.984 1 96.62 271 LYS B O 1
ATOM 8604 N N . ARG B 1 272 ? -26.828 72.375 17.078 1 94.81 272 ARG B N 1
ATOM 8605 C CA . ARG B 1 272 ? -26.438 73.75 16.969 1 94.81 272 ARG B CA 1
ATOM 8606 C C . ARG B 1 272 ? -25.344 73.938 15.906 1 94.81 272 ARG B C 1
ATOM 8608 O O . ARG B 1 272 ? -25.375 74.938 15.125 1 94.81 272 ARG B O 1
ATOM 8615 N N . PHE B 1 273 ? -24.469 73.062 16.016 1 94.88 273 PHE B N 1
ATOM 8616 C CA . PHE B 1 273 ? -23.406 73.125 15.016 1 94.88 273 PHE B CA 1
ATOM 8617 C C . PHE B 1 273 ? -23.969 72.938 13.609 1 94.88 273 PHE B C 1
ATOM 8619 O O . PHE B 1 273 ? -23.625 73.688 12.688 1 94.88 273 PHE B O 1
ATOM 8626 N N . LEU B 1 274 ? -24.828 71.938 13.422 1 96.25 274 LEU B N 1
ATOM 8627 C CA . LEU B 1 274 ? -25.422 71.688 12.109 1 96.25 274 LEU B CA 1
ATOM 8628 C C . LEU B 1 274 ? -26.219 72.938 11.641 1 96.25 274 LEU B C 1
ATOM 8630 O O . LEU B 1 274 ? -26.156 73.25 10.469 1 96.25 274 LEU B O 1
ATOM 8634 N N . GLU B 1 275 ? -26.906 73.5 12.547 1 94.38 275 GLU B N 1
ATOM 8635 C CA . GLU B 1 275 ? -27.719 74.625 12.219 1 94.38 275 GLU B CA 1
ATOM 8636 C C . GLU B 1 275 ? -26.859 75.812 11.82 1 94.38 275 GLU B C 1
ATOM 8638 O O . GLU B 1 275 ? -27.234 76.625 10.969 1 94.38 275 GLU B O 1
ATOM 8643 N N . SER B 1 276 ? -25.734 75.938 12.414 1 94.25 276 SER B N 1
ATOM 8644 C CA . SER B 1 276 ? -24.812 77.062 12.109 1 94.25 276 SER B CA 1
ATOM 8645 C C . SER B 1 276 ? -24.312 76.938 10.672 1 94.25 276 SER B C 1
ATOM 8647 O O . SER B 1 276 ? -23.844 77.938 10.117 1 94.25 276 SER B O 1
ATOM 8649 N N . GLN B 1 277 ? -24.5 75.812 10.094 1 93.19 277 GLN B N 1
ATOM 8650 C CA . GLN B 1 277 ? -24.062 75.625 8.703 1 93.19 277 GLN B CA 1
ATOM 8651 C C . GLN B 1 277 ? -25.188 76 7.734 1 93.19 277 GLN B C 1
ATOM 8653 O O . GLN B 1 277 ? -25.031 75.875 6.52 1 93.19 277 GLN B O 1
ATOM 8658 N N . GLY B 1 278 ? -26.266 76.438 8.125 1 92.25 278 GLY B N 1
ATOM 8659 C CA . GLY B 1 278 ? -27.359 76.812 7.266 1 92.25 278 GLY B CA 1
ATOM 8660 C C . GLY B 1 278 ? -28.625 76 7.457 1 92.25 278 GLY B C 1
ATOM 8661 O O . GLY B 1 278 ? -29.547 76.125 6.648 1 92.25 278 GLY B O 1
ATOM 8662 N N . GLY B 1 279 ? -28.594 75.188 8.469 1 93.19 279 GLY B N 1
ATOM 8663 C CA . GLY B 1 279 ? -29.734 74.375 8.75 1 93.19 279 GLY B CA 1
ATOM 8664 C C . GLY B 1 279 ? -29.375 72.875 8.758 1 93.19 279 GLY B C 1
ATOM 8665 O O . GLY B 1 279 ? -28.234 72.5 8.445 1 93.19 279 GLY B O 1
ATOM 8666 N N . VAL B 1 280 ? -30.344 72.062 9.18 1 96.12 280 VAL B N 1
ATOM 8667 C CA . VAL B 1 280 ? -30.109 70.625 9.211 1 96.12 280 VAL B CA 1
ATOM 8668 C C . VAL B 1 280 ? -30.609 70 7.922 1 96.12 280 VAL B C 1
ATOM 8670 O O . VAL B 1 280 ? -31.828 69.875 7.723 1 96.12 280 VAL B O 1
ATOM 8673 N N . SER B 1 281 ? -29.75 69.75 7.004 1 96.88 281 SER B N 1
ATOM 8674 C CA . SER B 1 281 ? -30 69 5.758 1 96.88 281 SER B CA 1
ATOM 8675 C C . SER B 1 281 ? -28.906 68 5.484 1 96.88 281 SER B C 1
ATOM 8677 O O . SER B 1 281 ? -27.875 68.312 4.906 1 96.88 281 SER B O 1
ATOM 8679 N N . LEU B 1 282 ? -29.25 66.75 5.824 1 97.31 282 LEU B N 1
ATOM 8680 C CA . LEU B 1 282 ? -28.25 65.688 5.766 1 97.31 282 LEU B CA 1
ATOM 8681 C C . LEU B 1 282 ? -28.344 64.875 4.445 1 97.31 282 LEU B C 1
ATOM 8683 O O . LEU B 1 282 ? -29.438 64.688 3.93 1 97.31 282 LEU B O 1
ATOM 8687 N N . GLU B 1 283 ? -27.25 64.5 3.877 1 96.38 283 GLU B N 1
ATOM 8688 C CA . GLU B 1 283 ? -27.172 63.688 2.652 1 96.38 283 GLU B CA 1
ATOM 8689 C C . GLU B 1 283 ? -25.953 62.781 2.658 1 96.38 283 GLU B C 1
ATOM 8691 O O . GLU B 1 283 ? -24.953 63.062 3.311 1 96.38 283 GLU B O 1
ATOM 8696 N N . VAL B 1 284 ? -26.094 61.625 2 1 96.38 284 VAL B N 1
ATOM 8697 C CA . VAL B 1 284 ? -24.984 60.719 1.812 1 96.38 284 VAL B CA 1
ATOM 8698 C C . VAL B 1 284 ? -24.438 60.844 0.392 1 96.38 284 VAL B C 1
ATOM 8700 O O . VAL B 1 284 ? -25.156 60.625 -0.582 1 96.38 284 VAL B O 1
ATOM 8703 N N . SER B 1 285 ? -23.188 61.281 0.287 1 95.88 285 SER B N 1
ATOM 8704 C CA . SER B 1 285 ? -22.609 61.469 -1.034 1 95.88 285 SER B CA 1
ATOM 8705 C C . SER B 1 285 ? -21.141 61.062 -1.046 1 95.88 285 SER B C 1
ATOM 8707 O O . SER B 1 285 ? -20.531 60.844 0.011 1 95.88 285 SER B O 1
ATOM 8709 N N . TYR B 1 286 ? -20.609 61.062 -2.209 1 95.75 286 TYR B N 1
ATOM 8710 C CA . TYR B 1 286 ? -19.219 60.625 -2.377 1 95.75 286 TYR B CA 1
ATOM 8711 C C . TYR B 1 286 ? -18.266 61.781 -2.094 1 95.75 286 TYR B C 1
ATOM 8713 O O . TYR B 1 286 ? -18.609 62.938 -2.301 1 95.75 286 TYR B O 1
ATOM 8721 N N . ALA B 1 287 ? -17.172 61.406 -1.641 1 95.31 287 ALA B N 1
ATOM 8722 C CA . ALA B 1 287 ? -16.109 62.375 -1.395 1 95.31 287 ALA B CA 1
ATOM 8723 C C . ALA B 1 287 ? -15.516 62.906 -2.705 1 95.31 287 ALA B C 1
ATOM 8725 O O . ALA B 1 287 ? -15.57 62.188 -3.727 1 95.31 287 ALA B O 1
ATOM 8726 N N . LYS B 1 288 ? -15.062 64.125 -2.631 1 93.88 288 LYS B N 1
ATOM 8727 C CA . LYS B 1 288 ? -14.25 64.625 -3.723 1 93.88 288 LYS B CA 1
ATOM 8728 C C . LYS B 1 288 ? -12.781 64.25 -3.551 1 93.88 288 LYS B C 1
ATOM 8730 O O . LYS B 1 288 ? -12.312 64.062 -2.426 1 93.88 288 LYS B O 1
ATOM 8735 N N . LYS B 1 289 ? -12.102 64.125 -4.664 1 92.81 289 LYS B N 1
ATOM 8736 C CA . LYS B 1 289 ? -10.695 63.719 -4.594 1 92.81 289 LYS B CA 1
ATOM 8737 C C . LYS B 1 289 ? -9.883 64.75 -3.762 1 92.81 289 LYS B C 1
ATOM 8739 O O . LYS B 1 289 ? -9.867 65.938 -4.047 1 92.81 289 LYS B O 1
ATOM 8744 N N . GLY B 1 290 ? -9.32 64.25 -2.754 1 92.25 290 GLY B N 1
ATOM 8745 C CA . GLY B 1 290 ? -8.453 65.062 -1.916 1 92.25 290 GLY B CA 1
ATOM 8746 C C . GLY B 1 290 ? -9.195 65.75 -0.803 1 92.25 290 GLY B C 1
ATOM 8747 O O . GLY B 1 290 ? -8.594 66.5 -0.025 1 92.25 290 GLY B O 1
ATOM 8748 N N . GLU B 1 291 ? -10.492 65.562 -0.705 1 93.94 291 GLU B N 1
ATOM 8749 C CA . GLU B 1 291 ? -11.289 66.125 0.363 1 93.94 291 GLU B CA 1
ATOM 8750 C C . GLU B 1 291 ? -10.844 65.625 1.732 1 93.94 291 GLU B C 1
ATOM 8752 O O . GLU B 1 291 ? -10.461 64.5 1.879 1 93.94 291 GLU B O 1
ATOM 8757 N N . SER B 1 292 ? -10.734 66.625 2.701 1 94.44 292 SER B N 1
ATOM 8758 C CA . SER B 1 292 ? -10.281 66.25 4.039 1 94.44 292 SER B CA 1
ATOM 8759 C C . SER B 1 292 ? -10.984 67.062 5.109 1 94.44 292 SER B C 1
ATOM 8761 O O . SER B 1 292 ? -11.367 68.25 4.863 1 94.44 292 SER B O 1
ATOM 8763 N N . PHE B 1 293 ? -11.305 66.5 6.199 1 94.12 293 PHE B N 1
ATOM 8764 C CA . PHE B 1 293 ? -11.852 67.188 7.363 1 94.12 293 PHE B CA 1
ATOM 8765 C C . PHE B 1 293 ? -11.469 66.438 8.648 1 94.12 293 PHE B C 1
ATOM 8767 O O . PHE B 1 293 ? -11.062 65.25 8.617 1 94.12 293 PHE B O 1
ATOM 8774 N N . ALA B 1 294 ? -11.562 67.125 9.766 1 94.31 294 ALA B N 1
ATOM 8775 C CA . ALA B 1 294 ? -11.117 66.562 11.047 1 94.31 294 ALA B CA 1
ATOM 8776 C C . ALA B 1 294 ? -12.109 65.5 11.57 1 94.31 294 ALA B C 1
ATOM 8778 O O . ALA B 1 294 ? -13.312 65.75 11.625 1 94.31 294 ALA B O 1
ATOM 8779 N N . LEU B 1 295 ? -11.547 64.375 11.922 1 93.75 295 LEU B N 1
ATOM 8780 C CA . LEU B 1 295 ? -12.367 63.312 12.453 1 93.75 295 LEU B CA 1
ATOM 8781 C C . LEU B 1 295 ? -12.211 63.219 13.969 1 93.75 295 LEU B C 1
ATOM 8783 O O . LEU B 1 295 ? -11.398 63.938 14.562 1 93.75 295 LEU B O 1
ATOM 8787 N N . LEU B 1 296 ? -12.961 62.344 14.594 1 90.69 296 LEU B N 1
ATOM 8788 C CA . LEU B 1 296 ? -13.016 62.188 16.047 1 90.69 296 LEU B CA 1
ATOM 8789 C C . LEU B 1 296 ? -11.68 61.688 16.594 1 90.69 296 LEU B C 1
ATOM 8791 O O . LEU B 1 296 ? -11.344 61.969 17.75 1 90.69 296 LEU B O 1
ATOM 8795 N N . ASP B 1 297 ? -10.961 61 15.812 1 87.31 297 ASP B N 1
ATOM 8796 C CA . ASP B 1 297 ? -9.672 60.5 16.266 1 87.31 297 ASP B CA 1
ATOM 8797 C C . ASP B 1 297 ? -8.555 61.5 16.016 1 87.31 297 ASP B C 1
ATOM 8799 O O . ASP B 1 297 ? -7.371 61.156 16.125 1 87.31 297 ASP B O 1
ATOM 8803 N N . GLU B 1 298 ? -8.922 62.625 15.602 1 87.94 298 GLU B N 1
ATOM 8804 C CA . GLU B 1 298 ? -8.016 63.75 15.438 1 87.94 298 GLU B CA 1
ATOM 8805 C C . GLU B 1 298 ? -7.16 63.594 14.188 1 87.94 298 GLU B C 1
ATOM 8807 O O . GLU B 1 298 ? -6.168 64.312 14.016 1 87.94 298 GLU B O 1
ATOM 8812 N N . THR B 1 299 ? -7.598 62.719 13.406 1 88.62 299 THR B N 1
ATOM 8813 C CA . THR B 1 299 ? -6.93 62.594 12.109 1 88.62 299 THR B CA 1
ATOM 8814 C C . THR B 1 299 ? -7.727 63.312 11.023 1 88.62 299 THR B C 1
ATOM 8816 O O . THR B 1 299 ? -8.914 63.594 11.195 1 88.62 299 THR B O 1
ATOM 8819 N N . SER B 1 300 ? -7.031 63.625 9.938 1 92.25 300 SER B N 1
ATOM 8820 C CA . SER B 1 300 ? -7.66 64.25 8.773 1 92.25 300 SER B CA 1
ATOM 8821 C C . SER B 1 300 ? -7.172 63.625 7.48 1 92.25 300 SER B C 1
ATOM 8823 O O . SER B 1 300 ? -6.457 64.25 6.699 1 92.25 300 SER B O 1
ATOM 8825 N N . PRO B 1 301 ? -7.578 62.5 7.254 1 91.25 301 PRO B N 1
ATOM 8826 C CA . PRO B 1 301 ? -7.082 61.781 6.066 1 91.25 301 PRO B CA 1
ATOM 8827 C C . PRO B 1 301 ? -7.586 62.406 4.766 1 91.25 301 PRO B C 1
ATOM 8829 O O . PRO B 1 301 ? -8.68 63 4.73 1 91.25 301 PRO B O 1
ATOM 8832 N N . SER B 1 302 ? -6.723 62.25 3.73 1 93 302 SER B N 1
ATOM 8833 C CA . SER B 1 302 ? -7.16 62.594 2.387 1 93 302 SER B CA 1
ATOM 8834 C C . SER B 1 302 ? -8.055 61.531 1.786 1 93 302 SER B C 1
ATOM 8836 O O . SER B 1 302 ? -7.637 60.375 1.664 1 93 302 SER B O 1
ATOM 8838 N N . LEU B 1 303 ? -9.266 61.906 1.378 1 94.25 303 LEU B N 1
ATOM 8839 C CA . LEU B 1 303 ? -10.273 60.906 0.977 1 94.25 303 LEU B CA 1
ATOM 8840 C C . LEU B 1 303 ? -10.297 60.75 -0.54 1 94.25 303 LEU B C 1
ATOM 8842 O O . LEU B 1 303 ? -10.055 61.719 -1.274 1 94.25 303 LEU B O 1
ATOM 8846 N N . GLU B 1 304 ? -10.586 59.562 -1.008 1 93 304 GLU B N 1
ATOM 8847 C CA . GLU B 1 304 ? -10.734 59.25 -2.424 1 93 304 GLU B CA 1
ATOM 8848 C C . GLU B 1 304 ? -12.188 59.375 -2.865 1 93 304 GLU B C 1
ATOM 8850 O O . GLU B 1 304 ? -13.094 59.375 -2.029 1 93 304 GLU B O 1
ATOM 8855 N N . GLU B 1 305 ? -12.445 59.375 -4.137 1 91.88 305 GLU B N 1
ATOM 8856 C CA . GLU B 1 305 ? -13.766 59.625 -4.703 1 91.88 305 GLU B CA 1
ATOM 8857 C C . GLU B 1 305 ? -14.711 58.469 -4.434 1 91.88 305 GLU B C 1
ATOM 8859 O O . GLU B 1 305 ? -15.938 58.625 -4.516 1 91.88 305 GLU B O 1
ATOM 8864 N N . GLU B 1 306 ? -14.203 57.469 -4.02 1 90.62 306 GLU B N 1
ATOM 8865 C CA . GLU B 1 306 ? -15.047 56.281 -3.828 1 90.62 306 GLU B CA 1
ATOM 8866 C C . GLU B 1 306 ? -15.57 56.219 -2.398 1 90.62 306 GLU B C 1
ATOM 8868 O O . GLU B 1 306 ? -16.422 55.375 -2.09 1 90.62 306 GLU B O 1
ATOM 8873 N N . ILE B 1 307 ? -15.133 57.094 -1.624 1 93.94 307 ILE B N 1
ATOM 8874 C CA . ILE B 1 307 ? -15.5 57.062 -0.212 1 93.94 307 ILE B CA 1
ATOM 8875 C C . ILE B 1 307 ? -16.797 57.812 -0 1 93.94 307 ILE B C 1
ATOM 8877 O O . ILE B 1 307 ? -16.984 58.906 -0.543 1 93.94 307 ILE B O 1
ATOM 8881 N N . LEU B 1 308 ? -17.719 57.219 0.775 1 95.62 308 LEU B N 1
ATOM 8882 C CA . LEU B 1 308 ? -19 57.844 1.089 1 95.62 308 LEU B CA 1
ATOM 8883 C C . LEU B 1 308 ? -18.891 58.75 2.312 1 95.62 308 LEU B C 1
ATOM 8885 O O . LEU B 1 308 ? -18.266 58.344 3.311 1 95.62 308 LEU B O 1
ATOM 8889 N N . LEU B 1 309 ? -19.484 59.906 2.184 1 96.62 309 LEU B N 1
ATOM 8890 C CA . LEU B 1 309 ? -19.5 60.875 3.271 1 96.62 309 LEU B CA 1
ATOM 8891 C C . LEU B 1 309 ? -20.938 61.25 3.65 1 96.62 309 LEU B C 1
ATOM 8893 O O . LEU B 1 309 ? -21.844 61.125 2.83 1 96.62 309 LEU B O 1
ATOM 8897 N N . ILE B 1 310 ? -21.156 61.562 4.887 1 97.25 310 ILE B N 1
ATOM 8898 C CA . ILE B 1 310 ? -22.359 62.25 5.324 1 97.25 310 ILE B CA 1
ATOM 8899 C C . ILE B 1 310 ? -22.141 63.75 5.312 1 97.25 310 ILE B C 1
ATOM 8901 O O . ILE B 1 310 ? -21.172 64.25 5.883 1 97.25 310 ILE B O 1
ATOM 8905 N N . ARG B 1 311 ? -23.047 64.438 4.68 1 97.12 311 ARG B N 1
ATOM 8906 C CA . ARG B 1 311 ? -22.906 65.938 4.543 1 97.12 311 ARG B CA 1
ATOM 8907 C C . ARG B 1 311 ? -24.109 66.625 5.145 1 97.12 311 ARG B C 1
ATOM 8909 O O . ARG B 1 311 ? -25.219 66.125 5.145 1 97.12 311 ARG B O 1
ATOM 8916 N N . ASN B 1 312 ? -23.828 67.75 5.762 1 97.12 312 ASN B N 1
ATOM 8917 C CA . ASN B 1 312 ? -24.859 68.688 6.137 1 97.12 312 ASN B CA 1
ATOM 8918 C C . ASN B 1 312 ? -24.719 70 5.348 1 97.12 312 ASN B C 1
ATOM 8920 O O . ASN B 1 312 ? -23.703 70.688 5.445 1 97.12 312 ASN B O 1
ATOM 8924 N N . GLN B 1 313 ? -25.672 70.375 4.617 1 95 313 GLN B N 1
ATOM 8925 C CA . GLN B 1 313 ? -25.625 71.562 3.773 1 95 313 GLN B CA 1
ATOM 8926 C C . GLN B 1 313 ? -24.406 71.562 2.873 1 95 313 GLN B C 1
ATOM 8928 O O . GLN B 1 313 ? -23.688 72.562 2.785 1 95 313 GLN B O 1
ATOM 8933 N N . GLY B 1 314 ? -24.094 70.312 2.361 1 93.06 314 GLY B N 1
ATOM 8934 C CA . GLY B 1 314 ? -23 70.188 1.403 1 93.06 314 GLY B CA 1
ATOM 8935 C C . GLY B 1 314 ? -21.641 70 2.061 1 93.06 314 GLY B C 1
ATOM 8936 O O . GLY B 1 314 ? -20.656 69.688 1.394 1 93.06 314 GLY B O 1
ATOM 8937 N N . ARG B 1 315 ? -21.531 70.188 3.314 1 95.19 315 ARG B N 1
ATOM 8938 C CA . ARG B 1 315 ? -20.266 70.125 4.039 1 95.19 315 ARG B CA 1
ATOM 8939 C C . ARG B 1 315 ? -20.156 68.75 4.738 1 95.19 315 ARG B C 1
ATOM 8941 O O . ARG B 1 315 ? -21.125 68.25 5.328 1 95.19 315 ARG B O 1
ATOM 8948 N N . PRO B 1 316 ? -18.984 68.188 4.609 1 95.5 316 PRO B N 1
ATOM 8949 C CA . PRO B 1 316 ? -18.812 66.875 5.227 1 95.5 316 PRO B CA 1
ATOM 8950 C C . PRO B 1 316 ? -18.844 66.938 6.754 1 95.5 316 PRO B C 1
ATOM 8952 O O . PRO B 1 316 ? -18.234 67.812 7.352 1 95.5 316 PRO B O 1
ATOM 8955 N N . VAL B 1 317 ? -19.516 65.938 7.379 1 96.38 317 VAL B N 1
ATOM 8956 C CA . VAL B 1 317 ? -19.609 65.938 8.836 1 96.38 317 VAL B CA 1
ATOM 8957 C C . VAL B 1 317 ? -19.188 64.562 9.359 1 96.38 317 VAL B C 1
ATOM 8959 O O . VAL B 1 317 ? -18.906 64.438 10.555 1 96.38 317 VAL B O 1
ATOM 8962 N N . ALA B 1 318 ? -19.172 63.562 8.5 1 96.12 318 ALA B N 1
ATOM 8963 C CA . ALA B 1 318 ? -18.734 62.219 8.906 1 96.12 318 ALA B CA 1
ATOM 8964 C C . ALA B 1 318 ? -18.375 61.375 7.695 1 96.12 318 ALA B C 1
ATOM 8966 O O . ALA B 1 318 ? -18.844 61.625 6.586 1 96.12 318 ALA B O 1
ATOM 8967 N N . VAL B 1 319 ? -17.516 60.5 7.875 1 95.62 319 VAL B N 1
ATOM 8968 C CA . VAL B 1 319 ? -17.312 59.406 6.902 1 95.62 319 VAL B CA 1
ATOM 8969 C C . VAL B 1 319 ? -18.344 58.312 7.129 1 95.62 319 VAL B C 1
ATOM 8971 O O . VAL B 1 319 ? -18.391 57.719 8.203 1 95.62 319 VAL B O 1
ATOM 8974 N N . ALA B 1 320 ? -19.109 58.031 6.16 1 96.06 320 ALA B N 1
ATOM 8975 C CA . ALA B 1 320 ? -20.266 57.156 6.309 1 96.06 320 ALA B CA 1
ATOM 8976 C C . ALA B 1 320 ? -19.844 55.781 6.84 1 96.06 320 ALA B C 1
ATOM 8978 O O . ALA B 1 320 ? -19.047 55.094 6.215 1 96.06 320 ALA B O 1
ATOM 8979 N N . GLY B 1 321 ? -20.375 55.469 7.996 1 94.56 321 GLY B N 1
ATOM 8980 C CA . GLY B 1 321 ? -20.203 54.156 8.578 1 94.56 321 GLY B CA 1
ATOM 8981 C C . GLY B 1 321 ? -18.828 53.938 9.172 1 94.56 321 GLY B C 1
ATOM 8982 O O . GLY B 1 321 ? -18.531 52.844 9.664 1 94.56 321 GLY B O 1
ATOM 8983 N N . VAL B 1 322 ? -17.922 54.875 9.133 1 94.31 322 VAL B N 1
ATOM 8984 C CA . VAL B 1 322 ? -16.547 54.688 9.547 1 94.31 322 VAL B CA 1
ATOM 8985 C C . VAL B 1 322 ? -16.25 55.531 10.789 1 94.31 322 VAL B C 1
ATOM 8987 O O . VAL B 1 322 ? -15.883 55 11.836 1 94.31 322 VAL B O 1
ATOM 8990 N N . MET B 1 323 ? -16.438 56.844 10.578 1 94 323 MET B N 1
ATOM 8991 C CA . MET B 1 323 ? -16.109 57.719 11.711 1 94 323 MET B CA 1
ATOM 8992 C C . MET B 1 323 ? -16.766 59.094 11.57 1 94 323 MET B C 1
ATOM 8994 O O . MET B 1 323 ? -16.875 59.594 10.461 1 94 323 MET B O 1
ATOM 8998 N N . GLY B 1 324 ? -17.156 59.656 12.758 1 93.19 324 GLY B N 1
ATOM 8999 C CA . GLY B 1 324 ? -17.75 60.969 12.781 1 93.19 324 GLY B CA 1
ATOM 9000 C C . GLY B 1 324 ? -16.734 62.094 12.75 1 93.19 324 GLY B C 1
ATOM 9001 O O . GLY B 1 324 ? -15.555 61.875 13.055 1 93.19 324 GLY B O 1
ATOM 9002 N N . GLY B 1 325 ? -17.188 63.188 12.398 1 94.31 325 GLY B N 1
ATOM 9003 C CA . GLY B 1 325 ? -16.359 64.375 12.406 1 94.31 325 GLY B CA 1
ATOM 9004 C C . GLY B 1 325 ? -16.188 65 13.789 1 94.31 325 GLY B C 1
ATOM 9005 O O . GLY B 1 325 ? -17.109 64.938 14.609 1 94.31 325 GLY B O 1
ATOM 9006 N N . LYS B 1 326 ? -15.109 65.688 14.055 1 94.25 326 LYS B N 1
ATOM 9007 C CA . LYS B 1 326 ? -14.781 66.25 15.352 1 94.25 326 LYS B CA 1
ATOM 9008 C C . LYS B 1 326 ? -15.664 67.438 15.648 1 94.25 326 LYS B C 1
ATOM 9010 O O . LYS B 1 326 ? -16.156 67.625 16.766 1 94.25 326 LYS B O 1
ATOM 9015 N N . GLU B 1 327 ? -15.969 68.25 14.68 1 93.44 327 GLU B N 1
ATOM 9016 C CA . GLU B 1 327 ? -16.672 69.5 14.867 1 93.44 327 GLU B CA 1
ATOM 9017 C C . GLU B 1 327 ? -18.156 69.312 15.117 1 93.44 327 GLU B C 1
ATOM 9019 O O . GLU B 1 327 ? -18.797 70.062 15.844 1 93.44 327 GLU B O 1
ATOM 9024 N N . SER B 1 328 ? -18.625 68.312 14.516 1 94.38 328 SER B N 1
ATOM 9025 C CA . SER B 1 328 ? -20.047 68.062 14.617 1 94.38 328 SER B CA 1
ATOM 9026 C C . SER B 1 328 ? -20.375 67.125 15.82 1 94.38 328 SER B C 1
ATOM 9028 O O . SER B 1 328 ? -21.531 66.812 16.062 1 94.38 328 SER B O 1
ATOM 9030 N N . ALA B 1 329 ? -19.438 66.812 16.594 1 95.12 329 ALA B N 1
ATOM 9031 C CA . ALA B 1 329 ? -19.594 65.875 17.703 1 95.12 329 ALA B CA 1
ATOM 9032 C C . ALA B 1 329 ? -20.312 66.5 18.875 1 95.12 329 ALA B C 1
ATOM 9034 O O . ALA B 1 329 ? -20.344 67.75 18.984 1 95.12 329 ALA B O 1
ATOM 9035 N N . VAL B 1 330 ? -20.844 65.688 19.672 1 95.25 330 VAL B N 1
ATOM 9036 C CA . VAL B 1 330 ? -21.516 66.125 20.891 1 95.25 330 VAL B CA 1
ATOM 9037 C C . VAL B 1 330 ? -20.484 66.75 21.844 1 95.25 330 VAL B C 1
ATOM 9039 O O . VAL B 1 330 ? -19.422 66.125 22.094 1 95.25 330 VAL B O 1
ATOM 9042 N N . GLN B 1 331 ? -20.797 67.875 22.328 1 93.31 331 GLN B N 1
ATOM 9043 C CA . GLN B 1 331 ? -19.938 68.562 23.281 1 93.31 331 GLN B CA 1
ATOM 9044 C C . GLN B 1 331 ? -20.578 68.562 24.672 1 93.31 331 GLN B C 1
ATOM 9046 O O . GLN B 1 331 ? -21.734 68.188 24.844 1 93.31 331 GLN B O 1
ATOM 9051 N N . ASN B 1 332 ? -19.875 69.125 25.625 1 92.25 332 ASN B N 1
ATOM 9052 C CA . ASN B 1 332 ? -20.344 69.125 27 1 92.25 332 ASN B CA 1
ATOM 9053 C C . ASN B 1 332 ? -21.516 70.062 27.188 1 92.25 332 ASN B C 1
ATOM 9055 O O . ASN B 1 332 ? -22.359 69.875 28.062 1 92.25 332 ASN B O 1
ATOM 9059 N N . ASN B 1 333 ? -21.562 71.062 26.312 1 92.81 333 ASN B N 1
ATOM 9060 C CA . ASN B 1 333 ? -22.609 72.062 26.453 1 92.81 333 ASN B CA 1
ATOM 9061 C C . ASN B 1 333 ? -23.734 71.875 25.453 1 92.81 333 ASN B C 1
ATOM 9063 O O . ASN B 1 333 ? -24.625 72.688 25.297 1 92.81 333 ASN B O 1
ATOM 9067 N N . THR B 1 334 ? -23.75 70.75 24.844 1 95.06 334 THR B N 1
ATOM 9068 C CA . THR B 1 334 ? -24.781 70.438 23.859 1 95.06 334 THR B CA 1
ATOM 9069 C C . THR B 1 334 ? -26.125 70.188 24.531 1 95.06 334 THR B C 1
ATOM 9071 O O . THR B 1 334 ? -26.234 69.5 25.516 1 95.06 334 THR B O 1
ATOM 9074 N N . THR B 1 335 ? -27.203 70.812 24.016 1 95 335 THR B N 1
ATOM 9075 C CA . THR B 1 335 ? -28.547 70.625 24.578 1 95 335 THR B CA 1
ATOM 9076 C C . THR B 1 335 ? -29.516 70.062 23.562 1 95 335 THR B C 1
ATOM 9078 O O . THR B 1 335 ? -30.609 69.625 23.922 1 95 335 THR B O 1
ATOM 9081 N N . GLU B 1 336 ? -29.172 70.188 22.312 1 96.56 336 GLU B N 1
ATOM 9082 C CA . GLU B 1 336 ? -29.953 69.562 21.219 1 96.56 336 GLU B CA 1
ATOM 9083 C C . GLU B 1 336 ? -29.062 68.75 20.297 1 96.56 336 GLU B C 1
ATOM 9085 O O . GLU B 1 336 ? -27.938 69.125 19.984 1 96.56 336 GLU B O 1
ATOM 9090 N N . ILE B 1 337 ? -29.641 67.625 19.906 1 97.62 337 ILE B N 1
ATOM 9091 C CA . ILE B 1 337 ? -28.844 66.75 19.062 1 97.62 337 ILE B CA 1
ATOM 9092 C C . ILE B 1 337 ? -29.703 66.25 17.906 1 97.62 337 ILE B C 1
ATOM 9094 O O . ILE B 1 337 ? -30.938 66.375 17.953 1 97.62 337 ILE B O 1
ATOM 9098 N N . VAL B 1 338 ? -29.078 65.75 16.812 1 97.88 338 VAL B N 1
ATOM 9099 C CA . VAL B 1 338 ? -29.688 65 15.727 1 97.88 338 VAL B CA 1
ATOM 9100 C C . VAL B 1 338 ? -29.125 63.594 15.695 1 97.88 338 VAL B C 1
ATOM 9102 O O . VAL B 1 338 ? -27.922 63.406 15.633 1 97.88 338 VAL B O 1
ATOM 9105 N N . MET B 1 339 ? -30.016 62.656 15.805 1 97.81 339 MET B N 1
ATOM 9106 C CA . MET B 1 339 ? -29.609 61.25 15.773 1 97.81 339 MET B CA 1
ATOM 9107 C C . MET B 1 339 ? -29.703 60.688 14.367 1 97.81 339 MET B C 1
ATOM 9109 O O . MET B 1 339 ? -30.703 60.906 13.672 1 97.81 339 MET B O 1
ATOM 9113 N N . GLU B 1 340 ? -28.672 60.031 13.984 1 97.25 340 GLU B N 1
ATOM 9114 C CA . GLU B 1 340 ? -28.625 59.344 12.703 1 97.25 340 GLU B CA 1
ATOM 9115 C C . GLU B 1 340 ? -28.672 57.812 12.906 1 97.25 340 GLU B C 1
ATOM 9117 O O . GLU B 1 340 ? -27.953 57.281 13.75 1 97.25 340 GLU B O 1
ATOM 9122 N N . SER B 1 341 ? -29.484 57.094 12.195 1 97.62 341 SER B N 1
ATOM 9123 C CA . SER B 1 341 ? -29.484 55.656 12.023 1 97.62 341 SER B CA 1
ATOM 9124 C C . SER B 1 341 ? -29.516 55.281 10.547 1 97.62 341 SER B C 1
ATOM 9126 O O . SER B 1 341 ? -30.484 55.562 9.844 1 97.62 341 SER B O 1
ATOM 9128 N N . ALA B 1 342 ? -28.422 54.625 10.125 1 97.5 342 ALA B N 1
ATOM 9129 C CA . ALA B 1 342 ? -28.297 54.375 8.695 1 97.5 342 ALA B CA 1
ATOM 9130 C C . ALA B 1 342 ? -27.656 53 8.445 1 97.5 342 ALA B C 1
ATOM 9132 O O . ALA B 1 342 ? -27.031 52.438 9.328 1 97.5 342 ALA B O 1
ATOM 9133 N N . VAL B 1 343 ? -27.938 52.5 7.242 1 96.38 343 VAL B N 1
ATOM 9134 C CA . VAL B 1 343 ? -27.297 51.281 6.75 1 96.38 343 VAL B CA 1
ATOM 9135 C C . VAL B 1 343 ? -26.766 51.5 5.336 1 96.38 343 VAL B C 1
ATOM 9137 O O . VAL B 1 343 ? -27.484 52.031 4.477 1 96.38 343 VAL B O 1
ATOM 9140 N N . PHE B 1 344 ? -25.516 51.156 5.199 1 96 344 PHE B N 1
ATOM 9141 C CA . PHE B 1 344 ? -24.828 51.344 3.926 1 96 344 PHE B CA 1
ATOM 9142 C C . PHE B 1 344 ? -24.484 50 3.285 1 96 344 PHE B C 1
ATOM 9144 O O . PHE B 1 344 ? -24.562 48.969 3.941 1 96 344 PHE B O 1
ATOM 9151 N N . ALA B 1 345 ? -24.172 50.094 2.014 1 93.62 345 ALA B N 1
ATOM 9152 C CA . ALA B 1 345 ? -23.75 48.875 1.326 1 93.62 345 ALA B CA 1
ATOM 9153 C C . ALA B 1 345 ? -22.406 48.375 1.878 1 93.62 345 ALA B C 1
ATOM 9155 O O . ALA B 1 345 ? -21.469 49.156 2.023 1 93.62 345 ALA B O 1
ATOM 9156 N N . ARG B 1 346 ? -22.359 47.094 2.15 1 92.81 346 ARG B N 1
ATOM 9157 C CA . ARG B 1 346 ? -21.172 46.531 2.801 1 92.81 346 ARG B CA 1
ATOM 9158 C C . ARG B 1 346 ? -19.938 46.688 1.919 1 92.81 346 ARG B C 1
ATOM 9160 O O . ARG B 1 346 ? -18.844 46.938 2.42 1 92.81 346 ARG B O 1
ATOM 9167 N N . GLU B 1 347 ? -20.125 46.594 0.586 1 93.25 347 GLU B N 1
ATOM 9168 C CA . GLU B 1 347 ? -19 46.719 -0.345 1 93.25 347 GLU B CA 1
ATOM 9169 C C . GLU B 1 347 ? -18.375 48.125 -0.29 1 93.25 347 GLU B C 1
ATOM 9171 O O . GLU B 1 347 ? -17.156 48.25 -0.381 1 93.25 347 GLU B O 1
ATOM 9176 N N . LYS B 1 348 ? -19.203 49.094 -0.053 1 93.62 348 LYS B N 1
ATOM 9177 C CA . LYS B 1 348 ? -18.734 50.469 -0.012 1 93.62 348 LYS B CA 1
ATOM 9178 C C . LYS B 1 348 ? -17.984 50.75 1.282 1 93.62 348 LYS B C 1
ATOM 9180 O O . LYS B 1 348 ? -16.969 51.469 1.272 1 93.62 348 LYS B O 1
ATOM 9185 N N . ILE B 1 349 ? -18.469 50.188 2.268 1 93.88 349 ILE B N 1
ATOM 9186 C CA . ILE B 1 349 ? -17.812 50.406 3.561 1 93.88 349 ILE B CA 1
ATOM 9187 C C . ILE B 1 349 ? -16.453 49.688 3.572 1 93.88 349 ILE B C 1
ATOM 9189 O O . ILE B 1 349 ? -15.477 50.25 4.086 1 93.88 349 ILE B O 1
ATOM 9193 N N . ARG B 1 350 ? -16.422 48.5 3.031 1 92.94 350 ARG B N 1
ATOM 9194 C CA . ARG B 1 350 ? -15.164 47.781 2.955 1 92.94 350 ARG B CA 1
ATOM 9195 C C . ARG B 1 350 ? -14.117 48.594 2.191 1 92.94 350 ARG B C 1
ATOM 9197 O O . ARG B 1 350 ? -12.945 48.625 2.586 1 92.94 350 ARG B O 1
ATOM 9204 N N . LYS B 1 351 ? -14.523 49.188 1.153 1 92.44 351 LYS B N 1
ATOM 9205 C CA . LYS B 1 351 ? -13.625 50 0.363 1 92.44 351 LYS B CA 1
ATOM 9206 C C . LYS B 1 351 ? -13.156 51.219 1.164 1 92.44 351 LYS B C 1
ATOM 9208 O O . LYS B 1 351 ? -11.984 51.594 1.096 1 92.44 351 LYS B O 1
ATOM 9213 N N . SER B 1 352 ? -14.055 51.844 1.923 1 92.19 352 SER B N 1
ATOM 9214 C CA . SER B 1 352 ? -13.719 53 2.76 1 92.19 352 SER B CA 1
ATOM 9215 C C . SER B 1 352 ? -12.688 52.625 3.824 1 92.19 352 SER B C 1
ATOM 9217 O O . SER B 1 352 ? -11.75 53.375 4.082 1 92.19 352 SER B O 1
ATOM 9219 N N . ILE B 1 353 ? -12.875 51.5 4.414 1 91.62 353 ILE B N 1
ATOM 9220 C CA . ILE B 1 353 ? -11.961 51.031 5.453 1 91.62 353 ILE B CA 1
ATOM 9221 C C . ILE B 1 353 ? -10.57 50.812 4.863 1 91.62 353 ILE B C 1
ATOM 9223 O O . ILE B 1 353 ? -9.578 51.25 5.43 1 91.62 353 ILE B O 1
ATOM 9227 N N . ARG B 1 354 ? -10.531 50.156 3.75 1 90.12 354 ARG B N 1
ATOM 9228 C CA . ARG B 1 354 ? -9.258 49.875 3.098 1 90.12 354 ARG B CA 1
ATOM 9229 C C . ARG B 1 354 ? -8.539 51.156 2.686 1 90.12 354 ARG B C 1
ATOM 9231 O O . ARG B 1 354 ? -7.324 51.25 2.852 1 90.12 354 ARG B O 1
ATOM 9238 N N . SER B 1 355 ? -9.273 52.031 2.184 1 89.88 355 SER B N 1
ATOM 9239 C CA . SER B 1 355 ? -8.711 53.281 1.648 1 89.88 355 SER B CA 1
ATOM 9240 C C . SER B 1 355 ? -8.25 54.219 2.768 1 89.88 355 SER B C 1
ATOM 9242 O O . SER B 1 355 ? -7.195 54.844 2.664 1 89.88 355 SER B O 1
ATOM 9244 N N . THR B 1 356 ? -8.969 54.344 3.844 1 88.31 356 THR B N 1
ATOM 9245 C CA . THR B 1 356 ? -8.656 55.25 4.93 1 88.31 356 THR B CA 1
ATOM 9246 C C . THR B 1 356 ? -7.754 54.594 5.961 1 88.31 356 THR B C 1
ATOM 9248 O O . THR B 1 356 ? -7.078 55.25 6.738 1 88.31 356 THR B O 1
ATOM 9251 N N . GLY B 1 357 ? -7.859 53.281 6.035 1 88.94 357 GLY B N 1
ATOM 9252 C CA . GLY B 1 357 ? -7.117 52.531 7.039 1 88.94 357 GLY B CA 1
ATOM 9253 C C . GLY B 1 357 ? -7.734 52.594 8.422 1 88.94 357 GLY B C 1
ATOM 9254 O O . GLY B 1 357 ? -7.133 52.156 9.398 1 88.94 357 GLY B O 1
ATOM 9255 N N . ILE B 1 358 ? -8.953 53.156 8.547 1 91.31 358 ILE B N 1
ATOM 9256 C CA . ILE B 1 358 ? -9.609 53.312 9.836 1 91.31 358 ILE B CA 1
ATOM 9257 C C . ILE B 1 358 ? -10.562 52.156 10.086 1 91.31 358 ILE B C 1
ATOM 9259 O O . ILE B 1 358 ? -11.562 52 9.383 1 91.31 358 ILE B O 1
ATOM 9263 N N . ARG B 1 359 ? -10.156 51.438 11.016 1 90.75 359 ARG B N 1
ATOM 9264 C CA . ARG B 1 359 ? -11.016 50.312 11.43 1 90.75 359 ARG B CA 1
ATOM 9265 C C . ARG B 1 359 ? -11.641 50.594 12.797 1 90.75 359 ARG B C 1
ATOM 9267 O O . ARG B 1 359 ? -10.977 50.438 13.828 1 90.75 359 ARG B O 1
ATOM 9274 N N . SER B 1 360 ? -12.883 50.906 12.781 1 91.44 360 SER B N 1
ATOM 9275 C CA . SER B 1 360 ? -13.609 51.188 14.016 1 91.44 360 SER B CA 1
ATOM 9276 C C . SER B 1 360 ? -14.617 50.094 14.328 1 91.44 360 SER B C 1
ATOM 9278 O O . SER B 1 360 ? -14.859 49.219 13.492 1 91.44 360 SER B O 1
ATOM 9280 N N . ASP B 1 361 ? -15.211 50.125 15.508 1 92.38 361 ASP B N 1
ATOM 9281 C CA . ASP B 1 361 ? -16.234 49.156 15.891 1 92.38 361 ASP B CA 1
ATOM 9282 C C . ASP B 1 361 ? -17.453 49.281 14.992 1 92.38 361 ASP B C 1
ATOM 9284 O O . ASP B 1 361 ? -18.109 48.25 14.68 1 92.38 361 ASP B O 1
ATOM 9288 N N . SER B 1 362 ? -17.719 50.438 14.609 1 93.62 362 SER B N 1
ATOM 9289 C CA . SER B 1 362 ? -18.844 50.656 13.719 1 93.62 362 SER B CA 1
ATOM 9290 C C . SER B 1 362 ? -18.578 50.094 12.328 1 93.62 362 SER B C 1
ATOM 9292 O O . SER B 1 362 ? -19.422 49.406 11.766 1 93.62 362 SER B O 1
ATOM 9294 N N . SER B 1 363 ? -17.453 50.438 11.812 1 94.31 363 SER B N 1
ATOM 9295 C CA . SER B 1 363 ? -17.156 50.031 10.445 1 94.31 363 SER B CA 1
ATOM 9296 C C . SER B 1 363 ? -17.109 48.5 10.32 1 94.31 363 SER B C 1
ATOM 9298 O O . SER B 1 363 ? -17.516 47.938 9.297 1 94.31 363 SER B O 1
ATOM 9300 N N . VAL B 1 364 ? -16.656 47.812 11.359 1 92.44 364 VAL B N 1
ATOM 9301 C CA . VAL B 1 364 ? -16.562 46.344 11.359 1 92.44 364 VAL B CA 1
ATOM 9302 C C . VAL B 1 364 ? -17.953 45.75 11.234 1 92.44 364 VAL B C 1
ATOM 9304 O O . VAL B 1 364 ? -18.125 44.719 10.586 1 92.44 364 VAL B O 1
ATOM 9307 N N . ARG B 1 365 ? -18.891 46.312 11.766 1 94.56 365 ARG B N 1
ATOM 9308 C CA . ARG B 1 365 ? -20.266 45.812 11.703 1 94.56 365 ARG B CA 1
ATOM 9309 C C . ARG B 1 365 ? -20.891 46.125 10.352 1 94.56 365 ARG B C 1
ATOM 9311 O O . ARG B 1 365 ? -21.547 45.281 9.75 1 94.56 365 ARG B O 1
ATOM 9318 N N . TYR B 1 366 ? -20.625 47.312 9.867 1 95.06 366 TYR B N 1
ATOM 9319 C CA . TYR B 1 366 ? -21.203 47.688 8.578 1 95.06 366 TYR B CA 1
ATOM 9320 C C . TYR B 1 366 ? -20.641 46.844 7.453 1 95.06 366 TYR B C 1
ATOM 9322 O O . TYR B 1 366 ? -21.344 46.531 6.488 1 95.06 366 TYR B O 1
ATOM 9330 N N . GLU B 1 367 ? -19.453 46.469 7.547 1 92.75 367 GLU B N 1
ATOM 9331 C CA . GLU B 1 367 ? -18.812 45.719 6.488 1 92.75 367 GLU B CA 1
ATOM 9332 C C . GLU B 1 367 ? -19.406 44.312 6.375 1 92.75 367 GLU B C 1
ATOM 9334 O O . GLU B 1 367 ? -19.219 43.625 5.359 1 92.75 367 GLU B O 1
ATOM 9339 N N . LYS B 1 368 ? -20.109 43.844 7.359 1 91.75 368 LYS B N 1
ATOM 9340 C CA . LYS B 1 368 ? -20.688 42.5 7.344 1 91.75 368 LYS B CA 1
ATOM 9341 C C . LYS B 1 368 ? -22.031 42.5 6.629 1 91.75 368 LYS B C 1
ATOM 9343 O O . LYS B 1 368 ? -22.531 41.438 6.227 1 91.75 368 LYS B O 1
ATOM 9348 N N . GLY B 1 369 ? -22.578 43.656 6.395 1 91.12 369 GLY B N 1
ATOM 9349 C CA . GLY B 1 369 ? -23.859 43.75 5.715 1 91.12 369 GLY B CA 1
ATOM 9350 C C . GLY B 1 369 ? -25.031 43.75 6.672 1 91.12 369 GLY B C 1
ATOM 9351 O O . GLY B 1 369 ? -25.719 42.719 6.82 1 91.12 369 GLY B O 1
ATOM 9352 N N . LEU B 1 370 ? -25.391 44.844 7.156 1 93.06 370 LEU B N 1
ATOM 9353 C CA . LEU B 1 370 ? -26.453 44.969 8.156 1 93.06 370 LEU B CA 1
ATOM 9354 C C . LEU B 1 370 ? -27.812 45.062 7.488 1 93.06 370 LEU B C 1
ATOM 9356 O O . LEU B 1 370 ? -27.922 45.344 6.293 1 93.06 370 LEU B O 1
ATOM 9360 N N . GLU B 1 371 ? -28.844 44.719 8.273 1 93.69 371 GLU B N 1
ATOM 9361 C CA . GLU B 1 371 ? -30.219 44.75 7.801 1 93.69 371 GLU B CA 1
ATOM 9362 C C . GLU B 1 371 ? -30.781 46.188 7.855 1 93.69 371 GLU B C 1
ATOM 9364 O O . GLU B 1 371 ? -30.797 46.812 8.914 1 93.69 371 GLU B O 1
ATOM 9369 N N . ALA B 1 372 ? -31.297 46.625 6.727 1 94.31 372 ALA B N 1
ATOM 9370 C CA . ALA B 1 372 ? -31.719 48.031 6.582 1 94.31 372 ALA B CA 1
ATOM 9371 C C . ALA B 1 372 ? -33 48.281 7.367 1 94.31 372 ALA B C 1
ATOM 9373 O O . ALA B 1 372 ? -33.25 49.438 7.797 1 94.31 372 ALA B O 1
ATOM 9374 N N . THR B 1 373 ? -33.812 47.312 7.582 1 94.56 373 THR B N 1
ATOM 9375 C CA . THR B 1 373 ? -35.125 47.5 8.211 1 94.56 373 THR B CA 1
ATOM 9376 C C . THR B 1 373 ? -34.969 47.781 9.703 1 94.56 373 THR B C 1
ATOM 9378 O O . THR B 1 373 ? -35.906 48.188 10.375 1 94.56 373 THR B O 1
ATOM 9381 N N . THR B 1 374 ? -33.812 47.688 10.234 1 95.5 374 THR B N 1
ATOM 9382 C CA . THR B 1 374 ? -33.594 47.875 11.664 1 95.5 374 THR B CA 1
ATOM 9383 C C . THR B 1 374 ? -33.406 49.344 12 1 95.5 374 THR B C 1
ATOM 9385 O O . THR B 1 374 ? -33.438 49.75 13.172 1 95.5 374 THR B O 1
ATOM 9388 N N . THR B 1 375 ? -33.25 50.281 11.078 1 96.75 375 THR B N 1
ATOM 9389 C CA . THR B 1 375 ? -32.875 51.688 11.289 1 96.75 375 THR B CA 1
ATOM 9390 C C . THR B 1 375 ? -33.906 52.406 12.156 1 96.75 375 THR B C 1
ATOM 9392 O O . THR B 1 375 ? -33.531 53.094 13.094 1 96.75 375 THR B O 1
ATOM 9395 N N . LEU B 1 376 ? -35.125 52.156 11.961 1 96.5 376 LEU B N 1
ATOM 9396 C CA . LEU B 1 376 ? -36.156 52.844 12.703 1 96.5 376 LEU B CA 1
ATOM 9397 C C . LEU B 1 376 ? -36.281 52.281 14.117 1 96.5 376 LEU B C 1
ATOM 9399 O O . LEU B 1 376 ? -36.281 53.031 15.094 1 96.5 376 LEU B O 1
ATOM 9403 N N . PRO B 1 377 ? -36.406 50.938 14.258 1 96.81 377 PRO B N 1
ATOM 9404 C CA . PRO B 1 377 ? -36.469 50.375 15.609 1 96.81 377 PRO B CA 1
ATOM 9405 C C . PRO B 1 377 ? -35.312 50.812 16.484 1 96.81 377 PRO B C 1
ATOM 9407 O O . PRO B 1 377 ? -35.469 51 17.688 1 96.81 377 PRO B O 1
ATOM 9410 N N . VAL B 1 378 ? -34.219 51 15.906 1 97.88 378 VAL B N 1
ATOM 9411 C CA . VAL B 1 378 ? -33 51.375 16.641 1 97.88 378 VAL B CA 1
ATOM 9412 C C . VAL B 1 378 ? -33.156 52.781 17.203 1 97.88 378 VAL B C 1
ATOM 9414 O O . VAL B 1 378 ? -32.688 53.062 18.312 1 97.88 378 VAL B O 1
ATOM 9417 N N . ILE B 1 379 ? -33.719 53.656 16.453 1 98.25 379 ILE B N 1
ATOM 9418 C CA . ILE B 1 379 ? -33.969 55.031 16.922 1 98.25 379 ILE B CA 1
ATOM 9419 C C . ILE B 1 379 ? -34.844 55.031 18.156 1 98.25 379 ILE B C 1
ATOM 9421 O O . ILE B 1 379 ? -34.562 55.688 19.156 1 98.25 379 ILE B O 1
ATOM 9425 N N . ARG B 1 380 ? -35.844 54.25 18.109 1 97.94 380 ARG B N 1
ATOM 9426 C CA . ARG B 1 380 ? -36.781 54.156 19.25 1 97.94 380 ARG B CA 1
ATOM 9427 C C . ARG B 1 380 ? -36.062 53.625 20.484 1 97.94 380 ARG B C 1
ATOM 9429 O O . ARG B 1 380 ? -36.25 54.156 21.594 1 97.94 380 ARG B O 1
ATOM 9436 N N . ARG B 1 381 ? -35.312 52.594 20.312 1 98.31 381 ARG B N 1
ATOM 9437 C CA . ARG B 1 381 ? -34.594 52.062 21.438 1 98.31 381 ARG B CA 1
ATOM 9438 C C . ARG B 1 381 ? -33.562 53.062 21.984 1 98.31 381 ARG B C 1
ATOM 9440 O O . ARG B 1 381 ? -33.438 53.188 23.203 1 98.31 381 ARG B O 1
ATOM 9447 N N . ALA B 1 382 ? -32.875 53.75 21.094 1 98.5 382 ALA B N 1
ATOM 9448 C CA . ALA B 1 382 ? -31.891 54.781 21.516 1 98.5 382 ALA B CA 1
ATOM 9449 C C . ALA B 1 382 ? -32.562 55.844 22.375 1 98.5 382 ALA B C 1
ATOM 9451 O O . ALA B 1 382 ? -31.984 56.281 23.375 1 98.5 382 ALA B O 1
ATOM 9452 N N . LEU B 1 383 ? -33.719 56.219 22 1 98.25 383 LEU B N 1
ATOM 9453 C CA . LEU B 1 383 ? -34.438 57.25 22.75 1 98.25 383 LEU B CA 1
ATOM 9454 C C . LEU B 1 383 ? -34.781 56.75 24.141 1 98.25 383 LEU B C 1
ATOM 9456 O O . LEU B 1 383 ? -34.688 57.5 25.125 1 98.25 383 LEU B O 1
ATOM 9460 N N . ASN B 1 384 ? -35.219 55.531 24.203 1 98 384 ASN B N 1
ATOM 9461 C CA . ASN B 1 384 ? -35.469 54.938 25.516 1 98 384 ASN B CA 1
ATOM 9462 C C . ASN B 1 384 ? -34.219 54.906 26.391 1 98 384 ASN B C 1
ATOM 9464 O O . ASN B 1 384 ? -34.312 55.219 27.578 1 98 384 ASN B O 1
ATOM 9468 N N . LEU B 1 385 ? -33.156 54.594 25.797 1 98.31 385 LEU B N 1
ATOM 9469 C CA . LEU B 1 385 ? -31.922 54.5 26.531 1 98.31 385 LEU B CA 1
ATOM 9470 C C . LEU B 1 385 ? -31.422 55.875 26.969 1 98.31 385 LEU B C 1
ATOM 9472 O O . LEU B 1 385 ? -30.859 56.031 28.047 1 98.31 385 LEU B O 1
ATOM 9476 N N . LEU B 1 386 ? -31.562 56.875 26.047 1 98.25 386 LEU B N 1
ATOM 9477 C CA . LEU B 1 386 ? -31.219 58.25 26.438 1 98.25 386 LEU B CA 1
ATOM 9478 C C . LEU B 1 386 ? -32.031 58.688 27.656 1 98.25 386 LEU B C 1
ATOM 9480 O O . LEU B 1 386 ? -31.469 59.281 28.578 1 98.25 386 LEU B O 1
ATOM 9484 N N . LYS B 1 387 ? -33.25 58.344 27.656 1 97.19 387 LYS B N 1
ATOM 9485 C CA . LYS B 1 387 ? -34.125 58.656 28.797 1 97.19 387 LYS B CA 1
ATOM 9486 C C . LYS B 1 387 ? -33.625 57.969 30.062 1 97.19 387 LYS B C 1
ATOM 9488 O O . LYS B 1 387 ? -33.531 58.594 31.125 1 97.19 387 LYS B O 1
ATOM 9493 N N . GLU B 1 388 ? -33.281 56.781 29.938 1 96.5 388 GLU B N 1
ATOM 9494 C CA . GLU B 1 388 ? -32.812 56 31.078 1 96.5 388 GLU B CA 1
ATOM 9495 C C . GLU B 1 388 ? -31.438 56.469 31.547 1 96.5 388 GLU B C 1
ATOM 9497 O O . GLU B 1 388 ? -31.125 56.406 32.75 1 96.5 388 GLU B O 1
ATOM 9502 N N . ASN B 1 389 ? -30.625 57 30.609 1 97.38 389 ASN B N 1
ATOM 9503 C CA . ASN B 1 389 ? -29.234 57.344 30.906 1 97.38 389 ASN B CA 1
ATOM 9504 C C . ASN B 1 389 ? -29.078 58.812 31.203 1 97.38 389 ASN B C 1
ATOM 9506 O O . ASN B 1 389 ? -28.047 59.406 30.875 1 97.38 389 ASN B O 1
ATOM 9510 N N . GLY B 1 390 ? -30.109 59.531 31.703 1 94.44 390 GLY B N 1
ATOM 9511 C CA . GLY B 1 390 ? -29.891 60.844 32.281 1 94.44 390 GLY B CA 1
ATOM 9512 C C . GLY B 1 390 ? -30.625 61.938 31.547 1 94.44 390 GLY B C 1
ATOM 9513 O O . GLY B 1 390 ? -30.406 63.125 31.812 1 94.44 390 GLY B O 1
ATOM 9514 N N . CYS B 1 391 ? -31.453 61.594 30.516 1 95.88 391 CYS B N 1
ATOM 9515 C CA . CYS B 1 391 ? -32.25 62.594 29.844 1 95.88 391 CYS B CA 1
ATOM 9516 C C . CYS B 1 391 ? -33.75 62.281 29.922 1 95.88 391 CYS B C 1
ATOM 9518 O O . CYS B 1 391 ? -34.375 61.969 28.922 1 95.88 391 CYS B O 1
ATOM 9520 N N . PRO B 1 392 ? -34.312 62.375 31.125 1 94.12 392 PRO B N 1
ATOM 9521 C CA . PRO B 1 392 ? -35.688 61.938 31.344 1 94.12 392 PRO B CA 1
ATOM 9522 C C . PRO B 1 392 ? -36.719 62.781 30.609 1 94.12 392 PRO B C 1
ATOM 9524 O O . PRO B 1 392 ? -37.781 62.312 30.266 1 94.12 392 PRO B O 1
ATOM 9527 N N . SER B 1 393 ? -36.406 64.062 30.281 1 93.5 393 SER B N 1
ATOM 9528 C CA . SER B 1 393 ? -37.406 65 29.703 1 93.5 393 SER B CA 1
ATOM 9529 C C . SER B 1 393 ? -37.156 65.188 28.203 1 93.5 393 SER B C 1
ATOM 9531 O O . SER B 1 393 ? -37.75 66.062 27.594 1 93.5 393 SER B O 1
ATOM 9533 N N . LEU B 1 394 ? -36.438 64.312 27.625 1 95.38 394 LEU B N 1
ATOM 9534 C CA . LEU B 1 394 ? -36.062 64.5 26.234 1 95.38 394 LEU B CA 1
ATOM 9535 C C . LEU B 1 394 ? -37.281 64.438 25.312 1 95.38 394 LEU B C 1
ATOM 9537 O O . LEU B 1 394 ? -38.219 63.688 25.625 1 95.38 394 LEU B O 1
ATOM 9541 N N . LYS B 1 395 ? -37.312 65.188 24.297 1 96 395 LYS B N 1
ATOM 9542 C CA . LYS B 1 395 ? -38.281 65.125 23.219 1 96 395 LYS B CA 1
ATOM 9543 C C . LYS B 1 395 ? -37.625 64.875 21.875 1 96 395 LYS B C 1
ATOM 9545 O O . LYS B 1 395 ? -36.531 65.375 21.609 1 96 395 LYS B O 1
ATOM 9550 N N . ALA B 1 396 ? -38.312 64.062 21.109 1 97.31 396 ALA B N 1
ATOM 9551 C CA . ALA B 1 396 ? -37.719 63.719 19.812 1 97.31 396 ALA B CA 1
ATOM 9552 C C . ALA B 1 396 ? -38.719 63.906 18.688 1 97.31 396 ALA B C 1
ATOM 9554 O O . ALA B 1 396 ? -39.906 63.656 18.859 1 97.31 396 ALA B O 1
ATOM 9555 N N . SER B 1 397 ? -38.25 64.312 17.562 1 97.25 397 SER B N 1
ATOM 9556 C CA . SER B 1 397 ? -39.094 64.5 16.375 1 97.25 397 SER B CA 1
ATOM 9557 C C . SER B 1 397 ? -39.281 63.125 15.68 1 97.25 397 SER B C 1
ATOM 9559 O O . SER B 1 397 ? -38.531 62.188 15.914 1 97.25 397 SER B O 1
ATOM 9561 N N . GLU B 1 398 ? -40.344 63.094 14.906 1 96.12 398 GLU B N 1
ATOM 9562 C CA . GLU B 1 398 ? -40.5 61.938 14.062 1 96.12 398 GLU B CA 1
ATOM 9563 C C . GLU B 1 398 ? -39.312 61.75 13.133 1 96.12 398 GLU B C 1
ATOM 9565 O O . GLU B 1 398 ? -38.781 62.719 12.578 1 96.12 398 GLU B O 1
ATOM 9570 N N . PRO B 1 399 ? -38.844 60.5 13.078 1 97 399 PRO B N 1
ATOM 9571 C CA . PRO B 1 399 ? -37.688 60.25 12.188 1 97 399 PRO B CA 1
ATOM 9572 C C . PRO B 1 399 ? -38.031 60.531 10.719 1 97 399 PRO B C 1
ATOM 9574 O O . PRO B 1 399 ? -39.125 60.156 10.25 1 97 399 PRO B O 1
ATOM 9577 N N . VAL B 1 400 ? -37.156 61.219 10.008 1 97.44 400 VAL B N 1
ATOM 9578 C CA . VAL B 1 400 ? -37.281 61.469 8.578 1 97.44 400 VAL B CA 1
ATOM 9579 C C . VAL B 1 400 ? -36.188 60.75 7.812 1 97.44 400 VAL B C 1
ATOM 9581 O O . VAL B 1 400 ? -35.031 60.75 8.258 1 97.44 400 VAL B O 1
ATOM 9584 N N . GLY B 1 401 ? -36.562 60.125 6.844 1 96.81 401 GLY B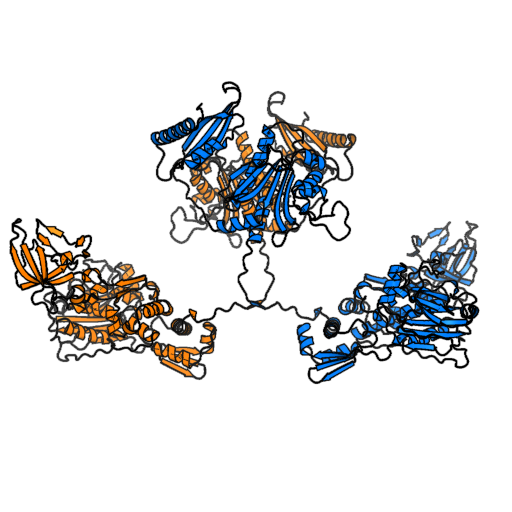 N 1
ATOM 9585 C CA . GLY B 1 401 ? -35.531 59.438 6.051 1 96.81 401 GLY B CA 1
ATOM 9586 C C . GLY B 1 401 ? -36.125 58.5 5.004 1 96.81 401 GLY B C 1
ATOM 9587 O O . GLY B 1 401 ? -37.25 58.75 4.508 1 96.81 401 GLY B O 1
ATOM 9588 N N . PHE B 1 402 ? -35.344 57.469 4.562 1 96.75 402 PHE B N 1
ATOM 9589 C CA . PHE B 1 402 ? -35.781 56.562 3.529 1 96.75 402 PHE B CA 1
ATOM 9590 C C . PHE B 1 402 ? -35.25 55.156 3.807 1 96.75 402 PHE B C 1
ATOM 9592 O O . PHE B 1 402 ? -34.312 54.969 4.566 1 96.75 402 PHE B O 1
ATOM 9599 N N . LEU B 1 403 ? -35.906 54.188 3.248 1 95.56 403 LEU B N 1
ATOM 9600 C CA . LEU B 1 403 ? -35.594 52.75 3.238 1 95.56 403 LEU B CA 1
ATOM 9601 C C . LEU B 1 403 ? -35.781 52.156 1.846 1 95.56 403 LEU B C 1
ATOM 9603 O O . LEU B 1 403 ? -36.906 52.094 1.352 1 95.56 403 LEU B O 1
ATOM 9607 N N . HIS B 1 404 ? -34.812 51.812 1.16 1 93.19 404 HIS B N 1
ATOM 9608 C CA . HIS B 1 404 ? -34.906 51.375 -0.232 1 93.19 404 HIS B CA 1
ATOM 9609 C C . HIS B 1 404 ? -35.312 49.906 -0.338 1 93.19 404 HIS B C 1
ATOM 9611 O O . HIS B 1 404 ? -35.875 49.5 -1.351 1 93.19 404 HIS B O 1
ATOM 9617 N N . THR B 1 405 ? -35.062 49.062 0.566 1 83.88 405 THR B N 1
ATOM 9618 C CA . THR B 1 405 ? -35.375 47.625 0.407 1 83.88 405 THR B CA 1
ATOM 9619 C C . THR B 1 405 ? -36.312 47.156 1.502 1 83.88 405 THR B C 1
ATOM 9621 O O . THR B 1 405 ? -36.062 46.125 2.137 1 83.88 405 THR B O 1
ATOM 9624 N N . PRO B 1 406 ? -37.438 47.781 1.589 1 83.44 406 PRO B N 1
ATOM 9625 C CA . PRO B 1 406 ? -38.344 47.375 2.652 1 83.44 406 PRO B CA 1
ATOM 9626 C C . PRO B 1 406 ? -39 46.031 2.355 1 83.44 406 PRO B C 1
ATOM 9628 O O . PRO B 1 406 ? -39.375 45.312 3.279 1 83.44 406 PRO B O 1
ATOM 9631 N N . HIS B 1 407 ? -39.156 45.625 1.066 1 84.19 407 HIS B N 1
ATOM 9632 C CA . HIS B 1 407 ? -39.938 44.469 0.698 1 84.19 407 HIS B CA 1
ATOM 9633 C C . HIS B 1 407 ? -39.031 43.312 0.256 1 84.19 407 HIS B C 1
ATOM 9635 O O . HIS B 1 407 ? -39.531 42.312 -0.289 1 84.19 407 HIS B O 1
ATOM 9641 N N . LYS B 1 408 ? -37.875 43.469 0.5 1 88.38 408 LYS B N 1
ATOM 9642 C CA . LYS B 1 408 ? -36.969 42.375 0.123 1 88.38 408 LYS B CA 1
ATOM 9643 C C . LYS B 1 408 ? -37.25 41.125 0.936 1 88.38 408 LYS B C 1
ATOM 9645 O O . LYS B 1 408 ? -37.406 41.188 2.158 1 88.38 408 LYS B O 1
ATOM 9650 N N . GLU B 1 409 ? -37.5 40 0.26 1 92 409 GLU B N 1
ATOM 9651 C CA . GLU B 1 409 ? -37.719 38.688 0.873 1 92 409 GLU B CA 1
ATOM 9652 C C . GLU B 1 409 ? -37 37.594 0.118 1 92 409 GLU B C 1
ATOM 9654 O O . GLU B 1 409 ? -36.844 37.656 -1.105 1 92 409 GLU B O 1
ATOM 9659 N N . VAL B 1 410 ? -36.438 36.719 0.887 1 94.88 410 VAL B N 1
ATOM 9660 C CA . VAL B 1 410 ? -35.781 35.531 0.297 1 94.88 410 VAL B CA 1
ATOM 9661 C C . VAL B 1 410 ? -36.562 34.281 0.627 1 94.88 410 VAL B C 1
ATOM 9663 O O . VAL B 1 410 ? -36.781 33.969 1.799 1 94.88 410 VAL B O 1
ATOM 9666 N N . ARG B 1 411 ? -37 33.594 -0.376 1 96.31 411 ARG B N 1
ATOM 9667 C CA . ARG B 1 411 ? -37.688 32.312 -0.259 1 96.31 411 ARG B CA 1
ATOM 9668 C C . ARG B 1 411 ? -36.875 31.172 -0.874 1 96.31 411 ARG B C 1
ATOM 9670 O O . ARG B 1 411 ? -36.5 31.25 -2.043 1 96.31 411 ARG B O 1
ATOM 9677 N N . ILE B 1 412 ? -36.625 30.172 -0.139 1 97.25 412 ILE B N 1
ATOM 9678 C CA . ILE B 1 412 ? -35.844 29.047 -0.61 1 97.25 412 ILE B CA 1
ATOM 9679 C C . ILE B 1 412 ? -36.75 27.828 -0.82 1 97.25 412 ILE B C 1
ATOM 9681 O O . ILE B 1 412 ? -37.531 27.484 0.058 1 97.25 412 ILE B O 1
ATOM 9685 N N . HIS B 1 413 ? -36.594 27.234 -1.984 1 97.69 413 HIS B N 1
ATOM 9686 C CA . HIS B 1 413 ? -37.375 26.047 -2.338 1 97.69 413 HIS B CA 1
ATOM 9687 C C . HIS B 1 413 ? -36.469 24.797 -2.359 1 97.69 413 HIS B C 1
ATOM 9689 O O . HIS B 1 413 ? -35.406 24.812 -2.938 1 97.69 413 HIS B O 1
ATOM 9695 N N . THR B 1 414 ? -36.906 23.812 -1.653 1 97.25 414 THR B N 1
ATOM 9696 C CA . THR B 1 414 ? -36.219 22.531 -1.641 1 97.25 414 THR B CA 1
ATOM 9697 C C . THR B 1 414 ? -37.156 21.406 -1.27 1 97.25 414 THR B C 1
ATOM 9699 O O . THR B 1 414 ? -38.375 21.578 -1.312 1 97.25 414 THR B O 1
ATOM 9702 N N . ASP B 1 415 ? -36.625 20.219 -1.093 1 96.75 415 ASP B N 1
ATOM 9703 C CA . ASP B 1 415 ? -37.469 19.109 -0.698 1 96.75 415 ASP B CA 1
ATOM 9704 C C . ASP B 1 415 ? -36.781 18.234 0.351 1 96.75 415 ASP B C 1
ATOM 9706 O O . ASP B 1 415 ? -35.594 18.391 0.604 1 96.75 415 ASP B O 1
ATOM 9710 N N . ILE B 1 416 ? -37.594 17.406 0.897 1 96.25 416 ILE B N 1
ATOM 9711 C CA . ILE B 1 416 ? -37.125 16.609 2.031 1 96.25 416 ILE B CA 1
ATOM 9712 C C . ILE B 1 416 ? -36.062 15.633 1.572 1 96.25 416 ILE B C 1
ATOM 9714 O O . ILE B 1 416 ? -35.125 15.32 2.324 1 96.25 416 ILE B O 1
ATOM 9718 N N . HIS B 1 417 ? -36.156 15.141 0.366 1 95.38 417 HIS B N 1
ATOM 9719 C CA . HIS B 1 417 ? -35.156 14.195 -0.155 1 95.38 417 HIS B CA 1
ATOM 9720 C C . HIS B 1 417 ? -33.812 14.852 -0.316 1 95.38 417 HIS B C 1
ATOM 9722 O O . HIS B 1 417 ? -32.781 14.242 -0.005 1 95.38 417 HIS B O 1
ATOM 9728 N N . PHE B 1 418 ? -33.844 16.062 -0.77 1 96.25 418 PHE B N 1
ATOM 9729 C CA . PHE B 1 418 ? -32.625 16.828 -0.929 1 96.25 418 PHE B CA 1
ATOM 9730 C C . PHE B 1 418 ? -31.922 17 0.411 1 96.25 418 PHE B C 1
ATOM 9732 O O . PHE B 1 418 ? -30.719 16.766 0.519 1 96.25 418 PHE B O 1
ATOM 9739 N N . ILE B 1 419 ? -32.625 17.359 1.415 1 96.19 419 ILE B N 1
ATOM 9740 C CA . ILE B 1 419 ? -32.094 17.625 2.742 1 96.19 419 ILE B CA 1
ATOM 9741 C C . ILE B 1 419 ? -31.516 16.344 3.33 1 96.19 419 ILE B C 1
ATOM 9743 O O . ILE B 1 419 ? -30.375 16.328 3.801 1 96.19 419 ILE B O 1
ATOM 9747 N N . ASN B 1 420 ? -32.219 15.32 3.205 1 95.06 420 ASN B N 1
ATOM 9748 C CA . ASN B 1 420 ? -31.797 14.047 3.791 1 95.06 420 ASN B CA 1
ATOM 9749 C C . ASN B 1 420 ? -30.578 13.477 3.076 1 95.06 420 ASN B C 1
ATOM 9751 O O . ASN B 1 420 ? -29.688 12.922 3.717 1 95.06 420 ASN B O 1
ATOM 9755 N N . THR B 1 421 ? -30.562 13.641 1.794 1 92.94 421 THR B N 1
ATOM 9756 C CA . THR B 1 421 ? -29.438 13.133 1.012 1 92.94 421 THR B CA 1
ATOM 9757 C C . THR B 1 421 ? -28.156 13.891 1.355 1 92.94 421 THR B C 1
ATOM 9759 O O . THR B 1 421 ? -27.109 13.289 1.541 1 92.94 421 THR B O 1
ATOM 9762 N N . LYS B 1 422 ? -28.234 15.203 1.44 1 93.44 422 LYS B N 1
ATOM 9763 C CA . LYS B 1 422 ? -27.062 16.031 1.716 1 93.44 422 LYS B CA 1
ATOM 9764 C C . LYS B 1 422 ? -26.562 15.812 3.139 1 93.44 422 LYS B C 1
ATOM 9766 O O . LYS B 1 422 ? -25.344 15.836 3.381 1 93.44 422 LYS B O 1
ATOM 9771 N N . LEU B 1 423 ? -27.406 15.562 4.059 1 92.06 423 LEU B N 1
ATOM 9772 C CA . LEU B 1 423 ? -27.031 15.367 5.453 1 92.06 423 LEU B CA 1
ATOM 9773 C C . LEU B 1 423 ? -26.609 13.914 5.707 1 92.06 423 LEU B C 1
ATOM 9775 O O . LEU B 1 423 ? -25.875 13.633 6.648 1 92.06 423 LEU B O 1
ATOM 9779 N N . GLY B 1 424 ? -27.188 12.984 4.93 1 88.12 424 GLY B N 1
ATOM 9780 C CA . GLY B 1 424 ? -26.906 11.57 5.102 1 88.12 424 GLY B CA 1
ATOM 9781 C C . GLY B 1 424 ? -27.719 10.922 6.199 1 88.12 424 GLY B C 1
ATOM 9782 O O . GLY B 1 424 ? -27.266 9.969 6.836 1 88.12 424 GLY B O 1
ATOM 9783 N N . ILE B 1 425 ? -28.859 11.516 6.625 1 89 425 ILE B N 1
ATOM 9784 C CA . ILE B 1 425 ? -29.75 10.969 7.645 1 89 425 ILE B CA 1
ATOM 9785 C C . ILE B 1 425 ? -31.203 11.109 7.188 1 89 425 ILE B C 1
ATOM 9787 O O . ILE B 1 425 ? -31.484 11.812 6.211 1 89 425 ILE B O 1
ATOM 9791 N N . THR B 1 426 ? -32.125 10.383 7.812 1 91.12 426 THR B N 1
ATOM 9792 C CA . THR B 1 426 ? -33.531 10.461 7.5 1 91.12 426 THR B CA 1
ATOM 9793 C C . THR B 1 426 ? -34.281 11.266 8.555 1 91.12 426 THR B C 1
ATOM 9795 O O . THR B 1 426 ? -34.438 10.828 9.703 1 91.12 426 THR B O 1
ATOM 9798 N N . LEU B 1 427 ? -34.688 12.508 8.227 1 93.44 427 LEU B N 1
ATOM 9799 C CA . LEU B 1 427 ? -35.469 13.383 9.086 1 93.44 427 LEU B CA 1
ATOM 9800 C C . LEU B 1 427 ? -36.906 13.477 8.594 1 93.44 427 LEU B C 1
ATOM 9802 O O . LEU B 1 427 ? -37.156 13.375 7.395 1 93.44 427 LEU B O 1
ATOM 9806 N N . SER B 1 428 ? -37.844 13.617 9.539 1 95.38 428 SER B N 1
ATOM 9807 C CA . SER B 1 428 ? -39.25 13.828 9.195 1 95.38 428 SER B CA 1
ATOM 9808 C C . SER B 1 428 ? -39.531 15.289 8.883 1 95.38 428 SER B C 1
ATOM 9810 O O . SER B 1 428 ? -38.719 16.172 9.188 1 95.38 428 SER B O 1
ATOM 9812 N N . GLN B 1 429 ? -40.719 15.578 8.273 1 95.94 429 GLN B N 1
ATOM 9813 C CA . GLN B 1 429 ? -41.156 16.953 8.031 1 95.94 429 GLN B CA 1
ATOM 9814 C C . GLN B 1 429 ? -41.312 17.719 9.344 1 95.94 429 GLN B C 1
ATOM 9816 O O . GLN B 1 429 ? -41 18.906 9.414 1 95.94 429 GLN B O 1
ATOM 9821 N N . GLY B 1 430 ? -41.688 17.016 10.352 1 96.25 430 GLY B N 1
ATOM 9822 C CA . GLY B 1 430 ? -41.844 17.625 11.664 1 96.25 430 GLY B CA 1
ATOM 9823 C C . GLY B 1 430 ? -40.531 18.078 12.273 1 96.25 430 GLY B C 1
ATOM 9824 O O . GLY B 1 430 ? -40.469 19.172 12.836 1 96.25 430 GLY B O 1
ATOM 9825 N N . ASP B 1 431 ? -39.594 17.281 12.164 1 95.69 431 ASP B N 1
ATOM 9826 C CA . ASP B 1 431 ? -38.281 17.625 12.688 1 95.69 431 ASP B CA 1
ATOM 9827 C C . ASP B 1 431 ? -37.719 18.859 11.992 1 95.69 431 ASP B C 1
ATOM 9829 O O . ASP B 1 431 ? -37.188 19.766 12.648 1 95.69 431 ASP B O 1
ATOM 9833 N N . ILE B 1 432 ? -37.812 18.844 10.672 1 97.12 432 ILE B N 1
ATOM 9834 C CA . ILE B 1 432 ? -37.281 19.938 9.867 1 97.12 432 ILE B CA 1
ATOM 9835 C C . ILE B 1 432 ? -38.031 21.219 10.188 1 97.12 432 ILE B C 1
ATOM 9837 O O . ILE B 1 432 ? -37.406 22.281 10.375 1 97.12 432 ILE B O 1
ATOM 9841 N N . THR B 1 433 ? -39.344 21.141 10.32 1 97.56 433 THR B N 1
ATOM 9842 C CA . THR B 1 433 ? -40.188 22.297 10.641 1 97.56 433 THR B CA 1
ATOM 9843 C C . THR B 1 433 ? -39.844 22.844 12.016 1 97.56 433 THR B C 1
ATOM 9845 O O . THR B 1 433 ? -39.688 24.062 12.188 1 97.56 433 THR B O 1
ATOM 9848 N N . ASP B 1 434 ? -39.688 22.031 12.922 1 96.94 434 ASP B N 1
ATOM 9849 C CA . ASP B 1 434 ? -39.375 22.438 14.281 1 96.94 434 ASP B CA 1
ATOM 9850 C C . ASP B 1 434 ? -38.062 23.219 14.32 1 96.94 434 ASP B C 1
ATOM 9852 O O . ASP B 1 434 ? -38 24.297 14.906 1 96.94 434 ASP B O 1
ATOM 9856 N N . ILE B 1 435 ? -37.094 22.719 13.703 1 96.81 435 ILE B N 1
ATOM 9857 C CA . ILE B 1 435 ? -35.781 23.328 13.727 1 96.81 435 ILE B CA 1
ATOM 9858 C C . ILE B 1 435 ? -35.812 24.672 13.023 1 96.81 435 ILE B C 1
ATOM 9860 O O . ILE B 1 435 ? -35.344 25.688 13.57 1 96.81 435 ILE B O 1
ATOM 9864 N N . LEU B 1 436 ? -36.375 24.719 11.852 1 97.94 436 LEU B N 1
ATOM 9865 C CA . LEU B 1 436 ? -36.375 25.938 11.062 1 97.94 436 LEU B CA 1
ATOM 9866 C C . LEU B 1 436 ? -37.219 27.016 11.727 1 97.94 436 LEU B C 1
ATOM 9868 O O . LEU B 1 436 ? -36.875 28.188 11.734 1 97.94 436 LEU B O 1
ATOM 9872 N N . GLU B 1 437 ? -38.312 26.656 12.32 1 97.69 437 GLU B N 1
ATOM 9873 C CA . GLU B 1 437 ? -39.188 27.625 12.992 1 97.69 437 GLU B CA 1
ATOM 9874 C C . GLU B 1 437 ? -38.5 28.172 14.25 1 97.69 437 GLU B C 1
ATOM 9876 O O . GLU B 1 437 ? -38.656 29.359 14.578 1 97.69 437 GLU B O 1
ATOM 9881 N N . ARG B 1 438 ? -37.812 27.312 14.938 1 95.75 438 ARG B N 1
ATOM 9882 C CA . ARG B 1 438 ? -37.031 27.781 16.078 1 95.75 438 ARG B CA 1
ATOM 9883 C C . ARG B 1 438 ? -36.031 28.844 15.648 1 95.75 438 ARG B C 1
ATOM 9885 O O . ARG B 1 438 ? -35.75 29.781 16.406 1 95.75 438 ARG B O 1
ATOM 9892 N N . LEU B 1 439 ? -35.594 28.688 14.469 1 97.25 439 LEU B N 1
ATOM 9893 C CA . LEU B 1 439 ? -34.594 29.625 13.938 1 97.25 439 LEU B CA 1
ATOM 9894 C C . LEU B 1 439 ? -35.281 30.797 13.234 1 97.25 439 LEU B C 1
ATOM 9896 O O . LEU B 1 439 ? -34.625 31.578 12.547 1 97.25 439 LEU B O 1
ATOM 9900 N N . HIS B 1 440 ? -36.594 30.938 13.328 1 96.75 440 HIS B N 1
ATOM 9901 C CA . HIS B 1 440 ? -37.406 32.062 12.93 1 96.75 440 HIS B CA 1
ATOM 9902 C C . HIS B 1 440 ? -37.656 32.062 11.43 1 96.75 440 HIS B C 1
ATOM 9904 O O . HIS B 1 440 ? -37.969 33.094 10.844 1 96.75 440 HIS B O 1
ATOM 9910 N N . PHE B 1 441 ? -37.438 30.875 10.82 1 97.75 441 PHE B N 1
ATOM 9911 C CA . PHE B 1 441 ? -37.906 30.734 9.445 1 97.75 441 PHE B CA 1
ATOM 9912 C C . PHE B 1 441 ? -39.406 30.516 9.383 1 97.75 441 PHE B C 1
ATOM 9914 O O . PHE B 1 441 ? -40 29.984 10.328 1 97.75 441 PHE B O 1
ATOM 9921 N N . MET B 1 442 ? -39.969 30.938 8.344 1 97.56 442 MET B N 1
ATOM 9922 C CA . MET B 1 442 ? -41.344 30.562 8.055 1 97.56 442 MET B CA 1
ATOM 9923 C C . MET B 1 442 ? -41.375 29.406 7.055 1 97.56 442 MET B C 1
ATOM 9925 O O . MET B 1 442 ? -40.812 29.5 5.965 1 97.56 442 MET B O 1
ATOM 9929 N N . VAL B 1 443 ? -42.031 28.328 7.512 1 97.19 443 VAL B N 1
ATOM 9930 C CA . VAL B 1 443 ? -41.969 27.078 6.754 1 97.19 443 VAL B CA 1
ATOM 9931 C C . VAL B 1 443 ? -43.344 26.703 6.203 1 97.19 443 VAL B C 1
ATOM 9933 O O . VAL B 1 443 ? -44.344 26.875 6.887 1 97.19 443 VAL B O 1
ATOM 9936 N N . SER B 1 444 ? -43.312 26.344 4.926 1 97.06 444 SER B N 1
ATOM 9937 C CA . SER B 1 444 ? -44.5 25.812 4.285 1 97.06 444 SER B CA 1
ATOM 9938 C C . SER B 1 444 ? -44.188 24.562 3.463 1 97.06 444 SER B C 1
ATOM 9940 O O . SER B 1 444 ? -43.156 24.516 2.789 1 97.06 444 SER B O 1
ATOM 9942 N N . TRP B 1 445 ? -45.125 23.578 3.656 1 96.62 445 TRP B N 1
ATOM 9943 C CA . TRP B 1 445 ? -44.906 22.312 2.951 1 96.62 445 TRP B CA 1
ATOM 9944 C C . TRP B 1 445 ? -45.969 22.094 1.88 1 96.62 445 TRP B C 1
ATOM 9946 O O . TRP B 1 445 ? -47.125 22.391 2.096 1 96.62 445 TRP B O 1
ATOM 9956 N N . LYS B 1 446 ? -45.531 21.734 0.682 1 96.06 446 LYS B N 1
ATOM 9957 C CA . LYS B 1 446 ? -46.375 21.172 -0.365 1 96.06 446 LYS B CA 1
ATOM 9958 C C . LYS B 1 446 ? -45.906 19.781 -0.75 1 96.06 446 LYS B C 1
ATOM 9960 O O . LYS B 1 446 ? -45.062 19.609 -1.616 1 96.06 446 LYS B O 1
ATOM 9965 N N . GLY B 1 447 ? -46.625 18.812 -0.068 1 94.81 447 GLY B N 1
ATOM 9966 C CA . GLY B 1 447 ? -46.125 17.453 -0.204 1 94.81 447 GLY B CA 1
ATOM 9967 C C . GLY B 1 447 ? -44.719 17.297 0.398 1 94.81 447 GLY B C 1
ATOM 9968 O O . GLY B 1 447 ? -44.531 17.562 1.583 1 94.81 447 GLY B O 1
ATOM 9969 N N . ASP B 1 448 ? -43.812 16.906 -0.423 1 94.44 448 ASP B N 1
ATOM 9970 C CA . ASP B 1 448 ? -42.469 16.719 0.036 1 94.44 448 ASP B CA 1
ATOM 9971 C C . ASP B 1 448 ? -41.594 17.953 -0.273 1 94.44 448 ASP B C 1
ATOM 9973 O O . ASP B 1 448 ? -40.406 17.984 0.047 1 94.44 448 ASP B O 1
ATOM 9977 N N . ARG B 1 449 ? -42.25 18.969 -0.83 1 94.62 449 ARG B N 1
ATOM 9978 C CA . ARG B 1 449 ? -41.562 20.188 -1.206 1 94.62 449 ARG B CA 1
ATOM 9979 C C . ARG B 1 449 ? -41.625 21.234 -0.09 1 94.62 449 ARG B C 1
ATOM 9981 O O . ARG B 1 449 ? -42.688 21.438 0.502 1 94.62 449 ARG B O 1
ATOM 9988 N N . LEU B 1 450 ? -40.469 21.812 0.279 1 97.06 450 LEU B N 1
ATOM 9989 C CA . LEU B 1 450 ? -40.344 22.781 1.358 1 97.06 450 LEU B CA 1
ATOM 9990 C C . LEU B 1 450 ? -40.125 24.188 0.801 1 97.06 450 LEU B C 1
ATOM 9992 O O . LEU B 1 450 ? -39.312 24.375 -0.11 1 97.06 450 LEU B O 1
ATOM 9996 N N . GLU B 1 451 ? -40.875 25.109 1.213 1 97.75 451 GLU B N 1
ATOM 9997 C CA . GLU B 1 451 ? -40.625 26.531 1.021 1 97.75 451 GLU B CA 1
ATOM 9998 C C . GLU B 1 451 ? -40.312 27.219 2.35 1 97.75 451 GLU B C 1
ATOM 10000 O O . GLU B 1 451 ? -41.125 27.203 3.27 1 97.75 451 GLU B O 1
ATOM 10005 N N . ALA B 1 452 ? -39.188 27.766 2.434 1 97.69 452 ALA B N 1
ATOM 10006 C CA . ALA B 1 452 ? -38.781 28.438 3.656 1 97.69 452 ALA B CA 1
ATOM 10007 C C . ALA B 1 452 ? -38.531 29.922 3.4 1 97.69 452 ALA B C 1
ATOM 10009 O O . ALA B 1 452 ? -37.75 30.281 2.494 1 97.69 452 ALA B O 1
ATOM 10010 N N . LEU B 1 453 ? -39.219 30.781 4.145 1 97.56 453 LEU B N 1
ATOM 10011 C CA . LEU B 1 453 ? -38.938 32.219 4.129 1 97.56 453 LEU B CA 1
ATOM 10012 C C . LEU B 1 453 ? -37.875 32.562 5.137 1 97.56 453 LEU B C 1
ATOM 10014 O O . LEU B 1 453 ? -38 32.312 6.336 1 97.56 453 LEU B O 1
ATOM 10018 N N . VAL B 1 454 ? -36.844 33.125 4.641 1 97.38 454 VAL B N 1
ATOM 10019 C CA . VAL B 1 454 ? -35.688 33.438 5.473 1 97.38 454 VAL B CA 1
ATOM 10020 C C . VAL B 1 454 ? -36 34.656 6.336 1 97.38 454 VAL B C 1
ATOM 10022 O O . VAL B 1 454 ? -36.562 35.625 5.859 1 97.38 454 VAL B O 1
ATOM 10025 N N . PRO B 1 455 ? -35.656 34.594 7.656 1 96.19 455 PRO B N 1
ATOM 10026 C CA . PRO B 1 455 ? -35.875 35.781 8.477 1 96.19 455 PRO B CA 1
ATOM 10027 C C . PRO B 1 455 ? -35.062 37 7.984 1 96.19 455 PRO B C 1
ATOM 10029 O O . PRO B 1 455 ? -33.938 36.812 7.473 1 96.19 455 PRO B O 1
ATOM 10032 N N . LYS B 1 456 ? -35.438 38.188 8.211 1 93.62 456 LYS B N 1
ATOM 10033 C CA . LYS B 1 456 ? -34.875 39.438 7.668 1 93.62 456 LYS B CA 1
ATOM 10034 C C . LYS B 1 456 ? -33.438 39.625 8.141 1 93.62 456 LYS B C 1
ATOM 10036 O O . LYS B 1 456 ? -32.594 40.125 7.395 1 93.62 456 LYS B O 1
ATOM 10041 N N . PHE B 1 457 ? -33.219 39.125 9.297 1 94.12 457 PHE B N 1
ATOM 10042 C CA . PHE B 1 457 ? -31.891 39.375 9.852 1 94.12 457 PHE B CA 1
ATOM 10043 C C . PHE B 1 457 ? -30.859 38.406 9.273 1 94.12 457 PHE B C 1
ATOM 10045 O O . PHE B 1 457 ? -29.672 38.5 9.555 1 94.12 457 PHE B O 1
ATOM 10052 N N . ARG B 1 458 ? -31.312 37.469 8.43 1 94.31 458 ARG B N 1
ATOM 10053 C CA . ARG B 1 458 ? -30.406 36.469 7.855 1 94.31 458 ARG B CA 1
ATOM 10054 C C . ARG B 1 458 ? -30.484 36.469 6.332 1 94.31 458 ARG B C 1
ATOM 10056 O O . ARG B 1 458 ? -29.75 35.75 5.664 1 94.31 458 ARG B O 1
ATOM 10063 N N . HIS B 1 459 ? -31.312 37.25 5.684 1 91.31 459 HIS B N 1
ATOM 10064 C CA . HIS B 1 459 ? -31.688 37.062 4.289 1 91.31 459 HIS B CA 1
ATOM 10065 C C . HIS B 1 459 ? -30.703 37.75 3.355 1 91.31 459 HIS B C 1
ATOM 10067 O O . HIS B 1 459 ? -30.688 37.469 2.152 1 91.31 459 HIS B O 1
ATOM 10073 N N . ASN B 1 460 ? -29.859 38.625 3.857 1 86.94 460 ASN B N 1
ATOM 10074 C CA . ASN B 1 460 ? -29 39.406 2.967 1 86.94 460 ASN B CA 1
ATOM 10075 C C . ASN B 1 460 ? -27.891 38.562 2.369 1 86.94 460 ASN B C 1
ATOM 10077 O O . ASN B 1 460 ? -27.719 38.531 1.15 1 86.94 460 ASN B O 1
ATOM 10081 N N . TYR B 1 461 ? -27.125 37.844 3.111 1 85.31 461 TYR B N 1
ATOM 10082 C CA . TYR B 1 461 ? -25.953 37.188 2.539 1 85.31 461 TYR B CA 1
ATOM 10083 C C . TYR B 1 461 ? -25.703 35.844 3.188 1 85.31 461 TYR B C 1
ATOM 10085 O O . TYR B 1 461 ? -24.828 35.094 2.76 1 85.31 461 TYR B O 1
ATOM 10093 N N . ASP B 1 462 ? -26.453 35.469 4.055 1 89.62 462 ASP B N 1
ATOM 10094 C CA . ASP B 1 462 ? -26.172 34.281 4.863 1 89.62 462 ASP B CA 1
ATOM 10095 C C . ASP B 1 462 ? -26.953 33.062 4.352 1 89.62 462 ASP B C 1
ATOM 10097 O O . ASP B 1 462 ? -26.359 32.062 3.967 1 89.62 462 ASP B O 1
ATOM 10101 N N . VAL B 1 463 ? -28.234 33.188 4.344 1 94.62 463 VAL B N 1
ATOM 10102 C CA . VAL B 1 463 ? -29.094 32.094 3.916 1 94.62 463 VAL B CA 1
ATOM 10103 C C . VAL B 1 463 ? -29.766 32.438 2.596 1 94.62 463 VAL B C 1
ATOM 10105 O O . VAL B 1 463 ? -30.734 33.219 2.576 1 94.62 463 VAL B O 1
ATOM 10108 N N . THR B 1 464 ? -29.203 31.781 1.482 1 94 464 THR B N 1
ATOM 10109 C CA . THR B 1 464 ? -29.719 32.219 0.186 1 94 464 THR B CA 1
ATOM 10110 C C . THR B 1 464 ? -29.984 31.016 -0.712 1 94 464 THR B C 1
ATOM 10112 O O . THR B 1 464 ? -30.688 31.125 -1.719 1 94 464 THR B O 1
ATOM 10115 N N . ILE B 1 465 ? -29.5 29.812 -0.338 1 95.75 465 ILE B N 1
ATOM 10116 C CA . ILE B 1 465 ? -29.625 28.641 -1.188 1 95.75 465 ILE B CA 1
ATOM 10117 C C . ILE B 1 465 ? -30.094 27.453 -0.349 1 95.75 465 ILE B C 1
ATOM 10119 O O . ILE B 1 465 ? -30.031 27.484 0.882 1 95.75 465 ILE B O 1
ATOM 10123 N N . PRO B 1 466 ? -30.594 26.438 -0.967 1 96.56 466 PRO B N 1
ATOM 10124 C CA . PRO B 1 466 ? -31.078 25.266 -0.227 1 96.56 466 PRO B CA 1
ATOM 10125 C C . PRO B 1 466 ? -30.016 24.641 0.674 1 96.56 466 PRO B C 1
ATOM 10127 O O . PRO B 1 466 ? -30.344 24.141 1.757 1 96.56 466 PRO B O 1
ATOM 10130 N N . GLU B 1 467 ? -28.75 24.672 0.228 1 96.31 467 GLU B N 1
ATOM 10131 C CA . GLU B 1 467 ? -27.672 24.094 1.025 1 96.31 467 GLU B CA 1
ATOM 10132 C C . GLU B 1 467 ? -27.531 24.812 2.365 1 96.31 467 GLU B C 1
ATOM 10134 O O . GLU B 1 467 ? -27.125 24.203 3.359 1 96.31 467 GLU B O 1
ATOM 10139 N N . ASP B 1 468 ? -27.906 26.062 2.379 1 96.19 468 ASP B N 1
ATOM 10140 C CA . ASP B 1 468 ? -27.828 26.812 3.629 1 96.19 468 ASP B CA 1
ATOM 10141 C C . ASP B 1 468 ? -28.859 26.297 4.637 1 96.19 468 ASP B C 1
ATOM 10143 O O . ASP B 1 468 ? -28.594 26.297 5.844 1 96.19 468 ASP B O 1
ATOM 10147 N N . LEU B 1 469 ? -29.938 25.891 4.133 1 97 469 LEU B N 1
ATOM 10148 C CA . LEU B 1 469 ? -30.938 25.297 5.012 1 97 469 LEU B CA 1
ATOM 10149 C C . LEU B 1 469 ? -30.438 23.984 5.594 1 97 469 LEU B C 1
ATOM 10151 O O . LEU B 1 469 ? -30.672 23.688 6.77 1 97 469 LEU B O 1
ATOM 10155 N N . VAL B 1 470 ? -29.828 23.188 4.695 1 96.25 470 VAL B N 1
ATOM 10156 C CA . VAL B 1 470 ? -29.25 21.922 5.141 1 96.25 470 VAL B CA 1
ATOM 10157 C C . VAL B 1 470 ? -28.281 22.172 6.293 1 96.25 470 VAL B C 1
ATOM 10159 O O . VAL B 1 470 ? -28.281 21.438 7.281 1 96.25 470 VAL B O 1
ATOM 10162 N N . GLU B 1 471 ? -27.453 23.219 6.129 1 95.19 471 GLU B N 1
ATOM 10163 C CA . GLU B 1 471 ? -26.484 23.578 7.16 1 95.19 471 GLU B CA 1
ATOM 10164 C C . GLU B 1 471 ? -27.172 23.938 8.469 1 95.19 471 GLU B C 1
ATOM 10166 O O . GLU B 1 471 ? -26.75 23.5 9.539 1 95.19 471 GLU B O 1
ATOM 10171 N N . GLU B 1 472 ? -28.188 24.781 8.398 1 96.19 472 GLU B N 1
ATOM 10172 C CA . GLU B 1 472 ? -28.906 25.203 9.594 1 96.19 472 GLU B CA 1
ATOM 10173 C C . GLU B 1 472 ? -29.516 24.016 10.32 1 96.19 472 GLU B C 1
ATOM 10175 O O . GLU B 1 472 ? -29.453 23.922 11.547 1 96.19 472 GLU B O 1
ATOM 10180 N N . ILE B 1 473 ? -30.047 23.109 9.531 1 96.38 473 ILE B N 1
ATOM 10181 C CA . ILE B 1 473 ? -30.672 21.922 10.117 1 96.38 473 ILE B CA 1
ATOM 10182 C C . ILE B 1 473 ? -29.594 21.047 10.742 1 96.38 473 ILE B C 1
ATOM 10184 O O . ILE B 1 473 ? -29.734 20.578 11.883 1 96.38 473 ILE B O 1
ATOM 10188 N N . GLY B 1 474 ? -28.562 20.797 10.016 1 94.19 474 GLY B N 1
ATOM 10189 C CA . GLY B 1 474 ? -27.469 19.953 10.492 1 94.19 474 GLY B CA 1
ATOM 10190 C C . GLY B 1 474 ? -26.828 20.469 11.766 1 94.19 474 GLY B C 1
ATOM 10191 O O . GLY B 1 474 ? -26.625 19.719 12.719 1 94.19 474 GLY B O 1
ATOM 10192 N N . ARG B 1 475 ? -26.438 21.828 11.844 1 93.06 475 ARG B N 1
ATOM 10193 C CA . ARG B 1 475 ? -25.734 22.391 13 1 93.06 475 ARG B CA 1
ATOM 10194 C C . ARG B 1 475 ? -26.641 22.422 14.227 1 93.06 475 ARG B C 1
ATOM 10196 O O . ARG B 1 475 ? -26.172 22.281 15.352 1 93.06 475 ARG B O 1
ATOM 10203 N N . THR B 1 476 ? -27.891 22.656 14.008 1 94.5 476 THR B N 1
ATOM 10204 C CA . THR B 1 476 ? -28.828 22.703 15.125 1 94.5 476 THR B CA 1
ATOM 10205 C C . THR B 1 476 ? -29.031 21.312 15.719 1 94.5 476 THR B C 1
ATOM 10207 O O . THR B 1 476 ? -29.094 21.156 16.938 1 94.5 476 THR B O 1
ATOM 10210 N N . ARG B 1 477 ? -29.141 20.344 14.844 1 89.69 477 ARG B N 1
ATOM 10211 C CA . ARG B 1 477 ? -29.25 18.953 15.312 1 89.69 477 ARG B CA 1
ATOM 10212 C C . ARG B 1 477 ? -27.922 18.484 15.914 1 89.69 477 ARG B C 1
ATOM 10214 O O . ARG B 1 477 ? -27.922 17.75 16.906 1 89.69 477 ARG B O 1
ATOM 10221 N N . GLY B 1 478 ? -26.828 18.938 15.383 1 88.25 478 GLY B N 1
ATOM 10222 C CA . GLY B 1 478 ? -25.5 18.5 15.773 1 88.25 478 GLY B CA 1
ATOM 10223 C C . GLY B 1 478 ? -24.906 17.484 14.82 1 88.25 478 GLY B C 1
ATOM 10224 O O . GLY B 1 478 ? -25.422 16.375 14.68 1 88.25 478 GLY B O 1
ATOM 10225 N N . TYR B 1 479 ? -23.812 17.859 14.312 1 86.62 479 TYR B N 1
ATOM 10226 C CA . TYR B 1 479 ? -23.172 16.984 13.352 1 86.62 479 TYR B CA 1
ATOM 10227 C C . TYR B 1 479 ? -22.672 15.711 14.031 1 86.62 479 TYR B C 1
ATOM 10229 O O . TYR B 1 479 ? -22.484 14.688 13.375 1 86.62 479 TYR B O 1
ATOM 10237 N N . ASP B 1 480 ? -22.438 15.781 15.312 1 83.81 480 ASP B N 1
ATOM 10238 C CA . ASP B 1 480 ? -21.938 14.641 16.078 1 83.81 480 ASP B CA 1
ATOM 10239 C C . ASP B 1 480 ? -23 13.539 16.172 1 83.81 480 ASP B C 1
ATOM 10241 O O . ASP B 1 480 ? -22.672 12.391 16.484 1 83.81 480 ASP B O 1
ATOM 10245 N N . THR B 1 481 ? -24.219 13.898 15.844 1 81.88 481 THR B N 1
ATOM 10246 C CA . THR B 1 481 ? -25.297 12.922 15.945 1 81.88 481 THR B CA 1
ATOM 10247 C C . THR B 1 481 ? -25.406 12.102 14.656 1 81.88 481 THR B C 1
ATOM 10249 O O . THR B 1 481 ? -26.125 11.102 14.617 1 81.88 481 THR B O 1
ATOM 10252 N N . ILE B 1 482 ? -24.672 12.602 13.656 1 85.19 482 ILE B N 1
ATOM 10253 C CA . ILE B 1 482 ? -24.719 11.906 12.375 1 85.19 482 ILE B CA 1
ATOM 10254 C C . ILE B 1 482 ? -23.766 10.711 12.406 1 85.19 482 ILE B C 1
ATOM 10256 O O . ILE B 1 482 ? -22.562 10.867 12.656 1 85.19 482 ILE B O 1
ATOM 10260 N N . GLN B 1 483 ? -24.25 9.547 12.219 1 82.25 483 GLN B N 1
ATOM 10261 C CA . GLN B 1 483 ? -23.484 8.312 12.273 1 82.25 483 GLN B CA 1
ATOM 10262 C C . GLN B 1 483 ? -22.469 8.25 11.133 1 82.25 483 GLN B C 1
ATOM 10264 O O . GLN B 1 483 ? -22.797 8.578 9.992 1 82.25 483 GLN B O 1
ATOM 10269 N N . VAL B 1 484 ? -21.281 7.891 11.422 1 78.62 484 VAL B N 1
ATOM 10270 C CA . VAL B 1 484 ? -20.234 7.723 10.43 1 78.62 484 VAL B CA 1
ATOM 10271 C C . VAL B 1 484 ? -20.406 6.383 9.719 1 78.62 484 VAL B C 1
ATOM 10273 O O . VAL B 1 484 ? -20.453 5.332 10.359 1 78.62 484 VAL B O 1
ATOM 10276 N N . THR B 1 485 ? -20.703 6.359 8.438 1 76.44 485 THR B N 1
ATOM 10277 C CA . THR B 1 485 ? -20.828 5.152 7.629 1 76.44 485 THR B CA 1
ATOM 10278 C C . THR B 1 485 ? -19.719 5.09 6.578 1 76.44 485 THR B C 1
ATOM 10280 O O . THR B 1 485 ? -19.5 6.055 5.848 1 76.44 485 THR B O 1
ATOM 10283 N N . PRO B 1 486 ? -18.969 3.973 6.555 1 76.88 486 PRO B N 1
ATOM 10284 C CA . PRO B 1 486 ? -17.938 3.869 5.527 1 76.88 486 PRO B CA 1
ATOM 10285 C C . PRO B 1 486 ? -18.5 3.832 4.109 1 76.88 486 PRO B C 1
ATOM 10287 O O . PRO B 1 486 ? -19.641 3.373 3.906 1 76.88 486 PRO B O 1
ATOM 10290 N N . LEU B 1 487 ? -17.859 4.34 3.104 1 75.25 487 LEU B N 1
ATOM 10291 C CA . LEU B 1 487 ? -18.234 4.289 1.694 1 75.25 487 LEU B CA 1
ATOM 10292 C C . LEU B 1 487 ? -18.125 2.865 1.156 1 75.25 487 LEU B C 1
ATOM 10294 O O . LEU B 1 487 ? -17.234 2.115 1.543 1 75.25 487 LEU B O 1
ATOM 10298 N N . LEU B 1 488 ? -19.234 2.375 0.465 1 76.31 488 LEU B N 1
ATOM 10299 C CA . LEU B 1 488 ? -19.172 1.1 -0.239 1 76.31 488 LEU B CA 1
ATOM 10300 C C . LEU B 1 488 ? -18.578 1.271 -1.63 1 76.31 488 LEU B C 1
ATOM 10302 O O . LEU B 1 488 ? -18.969 2.164 -2.379 1 76.31 488 LEU B O 1
ATOM 10306 N N . ALA B 1 489 ? -17.453 0.76 -1.812 1 77.19 489 ALA B N 1
ATOM 10307 C CA . ALA B 1 489 ? -16.828 0.855 -3.127 1 77.19 489 ALA B CA 1
ATOM 10308 C C . ALA B 1 489 ? -16.5 -0.529 -3.684 1 77.19 489 ALA B C 1
ATOM 10310 O O . ALA B 1 489 ? -16.406 -1.499 -2.932 1 77.19 489 ALA B O 1
ATOM 10311 N N . GLU B 1 490 ? -16.547 -0.613 -5.113 1 78.12 490 GLU B N 1
ATOM 10312 C CA . GLU B 1 490 ? -16.078 -1.824 -5.785 1 78.12 490 GLU B CA 1
ATOM 10313 C C . GLU B 1 490 ? -14.602 -2.078 -5.516 1 78.12 490 GLU B C 1
ATOM 10315 O O . GLU B 1 490 ? -13.789 -1.16 -5.605 1 78.12 490 GLU B O 1
ATOM 10320 N N . ILE B 1 491 ? -14.414 -3.221 -5.035 1 75.88 491 ILE B N 1
ATOM 10321 C CA . ILE B 1 491 ? -13.023 -3.594 -4.805 1 75.88 491 ILE B CA 1
ATOM 10322 C C . ILE B 1 491 ? -12.344 -3.889 -6.137 1 75.88 491 ILE B C 1
ATOM 10324 O O . ILE B 1 491 ? -12.656 -4.887 -6.793 1 75.88 491 ILE B O 1
ATOM 10328 N N . LYS B 1 492 ? -11.648 -2.965 -6.66 1 76.25 492 LYS B N 1
ATOM 10329 C CA . LYS B 1 492 ? -10.875 -3.143 -7.883 1 76.25 492 LYS B CA 1
ATOM 10330 C C . LYS B 1 492 ? -9.375 -3.145 -7.586 1 76.25 492 LYS B C 1
ATOM 10332 O O . LYS B 1 492 ? -8.93 -2.545 -6.605 1 76.25 492 LYS B O 1
ATOM 10337 N N . THR B 1 493 ? -8.578 -3.904 -8.406 1 75.06 493 THR B N 1
ATOM 10338 C CA . THR B 1 493 ? -7.129 -3.881 -8.273 1 75.06 493 THR B CA 1
ATOM 10339 C C . THR B 1 493 ? -6.574 -2.502 -8.609 1 75.06 493 THR B C 1
ATOM 10341 O O . THR B 1 493 ? -6.91 -1.931 -9.648 1 75.06 493 THR B O 1
ATOM 10344 N N . PRO B 1 494 ? -5.867 -1.912 -7.73 1 74.69 494 PRO B N 1
ATOM 10345 C CA . PRO B 1 494 ? -5.289 -0.603 -8.047 1 74.69 494 PRO B CA 1
ATOM 10346 C C . PRO B 1 494 ? -4.363 -0.641 -9.258 1 74.69 494 PRO B C 1
ATOM 10348 O O . PRO B 1 494 ? -3.652 -1.627 -9.461 1 74.69 494 PRO B O 1
ATOM 10351 N N . ILE B 1 495 ? -4.566 0.429 -10.078 1 82.06 495 ILE B N 1
ATOM 10352 C CA . ILE B 1 495 ? -3.699 0.563 -11.242 1 82.06 495 ILE B CA 1
ATOM 10353 C C . ILE B 1 495 ? -2.305 1.007 -10.805 1 82.06 495 ILE B C 1
ATOM 10355 O O . ILE B 1 495 ? -2.166 1.948 -10.016 1 82.06 495 ILE B O 1
ATOM 10359 N N . ARG B 1 496 ? -1.329 0.32 -11.359 1 83.5 496 ARG B N 1
ATOM 10360 C CA . ARG B 1 496 ? 0.054 0.615 -11 1 83.5 496 ARG B CA 1
ATOM 10361 C C . ARG B 1 496 ? 0.514 1.928 -11.625 1 83.5 496 ARG B C 1
ATOM 10363 O O . ARG B 1 496 ? 0.216 2.205 -12.789 1 83.5 496 ARG B O 1
ATOM 10370 N N . ASN B 1 497 ? 1.107 2.877 -10.82 1 91.25 497 ASN B N 1
ATOM 10371 C CA . ASN B 1 497 ? 1.766 4.094 -11.289 1 91.25 497 ASN B CA 1
ATOM 10372 C C . ASN B 1 497 ? 3.279 3.918 -11.359 1 91.25 497 ASN B C 1
ATOM 10374 O O . ASN B 1 497 ? 3.973 4.035 -10.344 1 91.25 497 ASN B O 1
ATOM 10378 N N . LEU B 1 498 ? 3.725 3.676 -12.586 1 89.88 498 LEU B N 1
ATOM 10379 C CA . LEU B 1 498 ? 5.125 3.324 -12.797 1 89.88 498 LEU B CA 1
ATOM 10380 C C . LEU B 1 498 ? 6.035 4.496 -12.453 1 89.88 498 LEU B C 1
ATOM 10382 O O . LEU B 1 498 ? 7.137 4.301 -11.922 1 89.88 498 LEU B O 1
ATOM 10386 N N . SER B 1 499 ? 5.641 5.707 -12.789 1 93.5 499 SER B N 1
ATOM 10387 C CA . SER B 1 499 ? 6.43 6.895 -12.469 1 93.5 499 SER B CA 1
ATOM 10388 C C . SER B 1 499 ? 6.625 7.043 -10.961 1 93.5 499 SER B C 1
ATOM 10390 O O . SER B 1 499 ? 7.738 7.312 -10.5 1 93.5 499 SER B O 1
ATOM 10392 N N . ARG B 1 500 ? 5.586 6.805 -10.281 1 93.75 500 ARG B N 1
ATOM 10393 C CA . ARG B 1 500 ? 5.656 6.906 -8.82 1 93.75 500 ARG B CA 1
ATOM 10394 C C . ARG B 1 500 ? 6.516 5.789 -8.234 1 93.75 500 ARG B C 1
ATOM 10396 O O . ARG B 1 500 ? 7.258 6.008 -7.277 1 93.75 500 ARG B O 1
ATOM 10403 N N . GLU B 1 501 ? 6.344 4.629 -8.734 1 93.12 501 GLU B N 1
ATOM 10404 C CA . GLU B 1 501 ? 7.148 3.502 -8.281 1 93.12 501 GLU B CA 1
ATOM 10405 C C . GLU B 1 501 ? 8.641 3.771 -8.477 1 93.12 501 GLU B C 1
ATOM 10407 O O . GLU B 1 501 ? 9.445 3.537 -7.574 1 93.12 501 GLU B O 1
ATOM 10412 N N . LEU B 1 502 ? 8.992 4.25 -9.656 1 95.5 502 LEU B N 1
ATOM 10413 C CA . LEU B 1 502 ? 10.391 4.543 -9.945 1 95.5 502 LEU B CA 1
ATOM 10414 C C . LEU B 1 502 ? 10.898 5.684 -9.07 1 95.5 502 LEU B C 1
ATOM 10416 O O . LEU B 1 502 ? 12.031 5.641 -8.578 1 95.5 502 LEU B O 1
ATOM 10420 N N . GLU B 1 503 ? 10.078 6.723 -8.93 1 96.25 503 GLU B N 1
ATOM 10421 C CA . GLU B 1 503 ? 10.438 7.824 -8.039 1 96.25 503 GLU B CA 1
ATOM 10422 C C . GLU B 1 503 ? 10.812 7.312 -6.648 1 96.25 503 GLU B C 1
ATOM 10424 O O . GLU B 1 503 ? 11.836 7.707 -6.094 1 96.25 503 GLU B O 1
ATOM 10429 N N . ARG B 1 504 ? 10.008 6.484 -6.133 1 94.75 504 ARG B N 1
ATOM 10430 C CA . ARG B 1 504 ? 10.258 5.918 -4.812 1 94.75 504 ARG B CA 1
ATOM 10431 C C . ARG B 1 504 ? 11.562 5.121 -4.793 1 94.75 504 ARG B C 1
ATOM 10433 O O . ARG B 1 504 ? 12.328 5.199 -3.834 1 94.75 504 ARG B O 1
ATOM 10440 N N . LYS B 1 505 ? 11.734 4.363 -5.777 1 94.38 505 LYS B N 1
ATOM 10441 C CA . LYS B 1 505 ? 12.961 3.578 -5.883 1 94.38 505 LYS B CA 1
ATOM 10442 C C . LYS B 1 505 ? 14.195 4.48 -5.914 1 94.38 505 LYS B C 1
ATOM 10444 O O . LYS B 1 505 ? 15.188 4.203 -5.246 1 94.38 505 LYS B O 1
ATOM 10449 N N . CYS B 1 506 ? 14.109 5.523 -6.734 1 96.56 506 CYS B N 1
ATOM 10450 C CA . CYS B 1 506 ? 15.211 6.465 -6.832 1 96.56 506 CYS B CA 1
ATOM 10451 C C . CYS B 1 506 ? 15.516 7.102 -5.477 1 96.56 506 CYS B C 1
ATOM 10453 O O . CYS B 1 506 ? 16.656 7.098 -5.023 1 96.56 506 CYS B O 1
ATOM 10455 N N . LYS B 1 507 ? 14.523 7.555 -4.879 1 96.25 507 LYS B N 1
ATOM 10456 C CA . LYS B 1 507 ? 14.672 8.219 -3.588 1 96.25 507 LYS B CA 1
ATOM 10457 C C . LYS B 1 507 ? 15.227 7.266 -2.535 1 96.25 507 LYS B C 1
ATOM 10459 O O . LYS B 1 507 ? 16.109 7.629 -1.755 1 96.25 507 LYS B O 1
ATOM 10464 N N . THR B 1 508 ? 14.727 6.102 -2.549 1 94.44 508 THR B N 1
ATOM 10465 C CA . THR B 1 508 ? 15.172 5.102 -1.585 1 94.44 508 THR B CA 1
ATOM 10466 C C . THR B 1 508 ? 16.641 4.773 -1.785 1 94.44 508 THR B C 1
ATOM 10468 O O . THR B 1 508 ? 17.406 4.723 -0.821 1 94.44 508 THR B O 1
ATOM 10471 N N . PHE B 1 509 ? 17.031 4.559 -2.965 1 96.31 509 PHE B N 1
ATOM 10472 C CA . PHE B 1 509 ? 18.422 4.188 -3.23 1 96.31 509 PHE B CA 1
ATOM 10473 C C . PHE B 1 509 ? 19.359 5.32 -2.854 1 96.31 509 PHE B C 1
ATOM 10475 O O . PHE B 1 509 ? 20.406 5.086 -2.242 1 96.31 509 PHE B O 1
ATOM 10482 N N . PHE B 1 510 ? 19 6.512 -3.158 1 96.94 510 PHE B N 1
ATOM 10483 C CA . PHE B 1 510 ? 19.875 7.641 -2.857 1 96.94 510 PHE B CA 1
ATOM 10484 C C . PHE B 1 510 ? 19.922 7.898 -1.356 1 96.94 510 PHE B C 1
ATOM 10486 O O . PHE B 1 510 ? 21 8.109 -0.796 1 96.94 510 PHE B O 1
ATOM 10493 N N . SER B 1 511 ? 18.844 7.812 -0.742 1 94.62 511 SER B N 1
ATOM 10494 C CA . SER B 1 511 ? 18.797 8.109 0.685 1 94.62 511 SER B CA 1
ATOM 10495 C C . SER B 1 511 ? 19.391 6.973 1.51 1 94.62 511 SER B C 1
ATOM 10497 O O . SER B 1 511 ? 20.25 7.199 2.365 1 94.62 511 SER B O 1
ATOM 10499 N N . VAL B 1 512 ? 18.953 5.77 1.211 1 92.12 512 VAL B N 1
ATOM 10500 C CA . VAL B 1 512 ? 19.328 4.625 2.031 1 92.12 512 VAL B CA 1
ATOM 10501 C C . VAL B 1 512 ? 20.625 4.004 1.495 1 92.12 512 VAL B C 1
ATOM 10503 O O . VAL B 1 512 ? 21.547 3.736 2.258 1 92.12 512 VAL B O 1
ATOM 10506 N N . GLY B 1 513 ? 20.672 3.836 0.251 1 91.88 513 GLY B N 1
ATOM 10507 C CA . GLY B 1 513 ? 21.812 3.164 -0.369 1 91.88 513 GLY B CA 1
ATOM 10508 C C . GLY B 1 513 ? 23.062 4.016 -0.407 1 91.88 513 GLY B C 1
ATOM 10509 O O . GLY B 1 513 ? 24.156 3.521 -0.15 1 91.88 513 GLY B O 1
ATOM 10510 N N . LEU B 1 514 ? 22.891 5.293 -0.688 1 94.56 514 LEU B N 1
ATOM 10511 C CA . LEU B 1 514 ? 24.047 6.137 -0.934 1 94.56 514 LEU B CA 1
ATOM 10512 C C . LEU B 1 514 ? 24.234 7.148 0.19 1 94.56 514 LEU B C 1
ATOM 10514 O O . LEU B 1 514 ? 25.281 7.785 0.294 1 94.56 514 LEU B O 1
ATOM 10518 N N . GLY B 1 515 ? 23.203 7.367 0.996 1 93.25 515 GLY B N 1
ATOM 10519 C CA . GLY B 1 515 ? 23.312 8.242 2.148 1 93.25 515 GLY B CA 1
ATOM 10520 C C . GLY B 1 515 ? 23.078 9.703 1.81 1 93.25 515 GLY B C 1
ATOM 10521 O O . GLY B 1 515 ? 23.531 10.594 2.543 1 93.25 515 GLY B O 1
ATOM 10522 N N . TYR B 1 516 ? 22.422 9.977 0.683 1 96.56 516 TYR B N 1
ATOM 10523 C CA . TYR B 1 516 ? 22.094 11.344 0.309 1 96.56 516 TYR B CA 1
ATOM 10524 C C . TYR B 1 516 ? 20.891 11.852 1.104 1 96.56 516 TYR B C 1
ATOM 10526 O O . TYR B 1 516 ? 20.078 11.062 1.584 1 96.56 516 TYR B O 1
ATOM 10534 N N . HIS B 1 517 ? 20.781 13.156 1.206 1 96.25 517 HIS B N 1
ATOM 10535 C CA . HIS B 1 517 ? 19.625 13.789 1.834 1 96.25 517 HIS B CA 1
ATOM 10536 C C . HIS B 1 517 ? 18.766 14.508 0.802 1 96.25 517 HIS B C 1
ATOM 10538 O O . HIS B 1 517 ? 19.281 15.281 -0.01 1 96.25 517 HIS B O 1
ATOM 10544 N N . GLU B 1 518 ? 17.516 14.273 0.856 1 97.25 518 GLU B N 1
ATOM 10545 C CA . GLU B 1 518 ? 16.609 14.953 -0.061 1 97.25 518 GLU B CA 1
ATOM 10546 C C . GLU B 1 518 ? 16.328 16.375 0.39 1 97.25 518 GLU B C 1
ATOM 10548 O O . GLU B 1 518 ? 16.109 16.641 1.576 1 97.25 518 GLU B O 1
ATOM 10553 N N . VAL B 1 519 ? 16.406 17.312 -0.485 1 97.25 519 VAL B N 1
ATOM 10554 C CA . VAL B 1 519 ? 16.125 18.703 -0.177 1 97.25 519 VAL B CA 1
ATOM 10555 C C . VAL B 1 519 ? 14.945 19.188 -1.024 1 97.25 519 VAL B C 1
ATOM 10557 O O . VAL B 1 519 ? 14.703 18.672 -2.117 1 97.25 519 VAL B O 1
ATOM 10560 N N . TYR B 1 520 ? 14.211 20.141 -0.47 1 95.75 520 TYR B N 1
ATOM 10561 C CA . TYR B 1 520 ? 13.102 20.781 -1.148 1 95.75 520 TYR B CA 1
ATOM 10562 C C . TYR B 1 520 ? 13.352 22.281 -1.299 1 95.75 520 TYR B C 1
ATOM 10564 O O . TYR B 1 520 ? 13.57 22.984 -0.309 1 95.75 520 TYR B O 1
ATOM 10572 N N . ASN B 1 521 ? 13.336 22.672 -2.551 1 96.25 521 ASN B N 1
ATOM 10573 C CA . ASN B 1 521 ? 13.625 24.078 -2.838 1 96.25 521 ASN B CA 1
ATOM 10574 C C . ASN B 1 521 ? 12.469 24.75 -3.576 1 96.25 521 ASN B C 1
ATOM 10576 O O . ASN B 1 521 ? 11.602 24.062 -4.125 1 96.25 521 ASN B O 1
ATOM 10580 N N . TYR B 1 522 ? 12.508 26.062 -3.633 1 93.56 522 TYR B N 1
ATOM 10581 C CA . TYR B 1 522 ? 11.516 26.828 -4.375 1 93.56 522 TYR B CA 1
ATOM 10582 C C . TYR B 1 522 ? 11.703 26.656 -5.879 1 93.56 522 TYR B C 1
ATOM 10584 O O . TYR B 1 522 ? 12.828 26.516 -6.355 1 93.56 522 TYR B O 1
ATOM 10592 N N . SER B 1 523 ? 10.594 26.781 -6.535 1 94.5 523 SER B N 1
ATOM 10593 C CA . SER B 1 523 ? 10.641 26.703 -7.988 1 94.5 523 SER B CA 1
ATOM 10594 C C . SER B 1 523 ? 10.992 28.047 -8.609 1 94.5 523 SER B C 1
ATOM 10596 O O . SER B 1 523 ? 11.164 28.156 -9.828 1 94.5 523 SER B O 1
ATOM 10598 N N . PHE B 1 524 ? 11.133 29.094 -7.793 1 92.38 524 PHE B N 1
ATOM 10599 C CA . PHE B 1 524 ? 11.445 30.438 -8.258 1 92.38 524 PHE B CA 1
ATOM 10600 C C . PHE B 1 524 ? 12.922 30.766 -8.055 1 92.38 524 PHE B C 1
ATOM 10602 O O . PHE B 1 524 ? 13.555 30.25 -7.129 1 92.38 524 PHE B O 1
ATOM 10609 N N . GLN B 1 525 ? 13.516 31.469 -8.945 1 92.62 525 GLN B N 1
ATOM 10610 C CA . GLN B 1 525 ? 14.898 31.906 -8.805 1 92.62 525 GLN B CA 1
ATOM 10611 C C . GLN B 1 525 ? 15.156 33.188 -9.578 1 92.62 525 GLN B C 1
ATOM 10613 O O . GLN B 1 525 ? 14.234 33.75 -10.172 1 92.62 525 GLN B O 1
ATOM 10618 N N . ALA B 1 526 ? 16.359 33.719 -9.445 1 91.88 526 ALA B N 1
ATOM 10619 C CA . ALA B 1 526 ? 16.75 34.938 -10.172 1 91.88 526 ALA B CA 1
ATOM 10620 C C . ALA B 1 526 ? 16.984 34.625 -11.648 1 91.88 526 ALA B C 1
ATOM 10622 O O . ALA B 1 526 ? 17.438 33.562 -12 1 91.88 526 ALA B O 1
ATOM 10623 N N . LEU B 1 527 ? 16.75 35.625 -12.523 1 89.94 527 LEU B N 1
ATOM 10624 C CA . LEU B 1 527 ? 16.938 35.469 -13.961 1 89.94 527 LEU B CA 1
ATOM 10625 C C . LEU B 1 527 ? 18.375 35.094 -14.281 1 89.94 527 LEU B C 1
ATOM 10627 O O . LEU B 1 527 ? 18.641 34.312 -15.18 1 89.94 527 LEU B O 1
ATOM 10631 N N . LYS B 1 528 ? 19.297 35.625 -13.547 1 89.19 528 LYS B N 1
ATOM 10632 C CA . LYS B 1 528 ? 20.719 35.375 -13.75 1 89.19 528 LYS B CA 1
ATOM 10633 C C . LYS B 1 528 ? 21.062 33.906 -13.531 1 89.19 528 LYS B C 1
ATOM 10635 O O . LYS B 1 528 ? 21.953 33.344 -14.18 1 89.19 528 LYS B O 1
ATOM 10640 N N . GLU B 1 529 ? 20.391 33.281 -12.688 1 91.62 529 GLU B N 1
ATOM 10641 C CA . GLU B 1 529 ? 20.641 31.891 -12.359 1 91.62 529 GLU B CA 1
ATOM 10642 C C . GLU B 1 529 ? 20.172 30.969 -13.477 1 91.62 529 GLU B C 1
ATOM 10644 O O . GLU B 1 529 ? 20.719 29.875 -13.656 1 91.62 529 GLU B O 1
ATOM 10649 N N . ASN B 1 530 ? 19.203 31.375 -14.219 1 91.5 530 ASN B N 1
ATOM 10650 C CA . ASN B 1 530 ? 18.75 30.594 -15.367 1 91.5 530 ASN B CA 1
ATOM 10651 C C . ASN B 1 530 ? 19.75 30.656 -16.516 1 91.5 530 ASN B C 1
ATOM 10653 O O . ASN B 1 530 ? 19.719 29.828 -17.422 1 91.5 530 ASN B O 1
ATOM 10657 N N . GLU B 1 531 ? 20.578 31.625 -16.453 1 86.25 531 GLU B N 1
ATOM 10658 C CA . GLU B 1 531 ? 21.594 31.766 -17.5 1 86.25 531 GLU B CA 1
ATOM 10659 C C . GLU B 1 531 ? 22.672 30.688 -17.375 1 86.25 531 GLU B C 1
ATOM 10661 O O . GLU B 1 531 ? 23.375 30.422 -18.344 1 86.25 531 GLU B O 1
ATOM 10666 N N . LEU B 1 532 ? 22.734 30.047 -16.234 1 84.31 532 LEU B N 1
ATOM 10667 C CA . LEU B 1 532 ? 23.75 29.031 -16 1 84.31 532 LEU B CA 1
ATOM 10668 C C . LEU B 1 532 ? 23.547 27.828 -16.906 1 84.31 532 LEU B C 1
ATOM 10670 O O . LEU B 1 532 ? 24.5 27.266 -17.453 1 84.31 532 LEU B O 1
ATOM 10674 N N . ASP B 1 533 ? 22.234 27.234 -16.953 1 69.75 533 ASP B N 1
ATOM 10675 C CA . ASP B 1 533 ? 21.984 25.969 -17.641 1 69.75 533 ASP B CA 1
ATOM 10676 C C . ASP B 1 533 ? 21.219 26.188 -18.938 1 69.75 533 ASP B C 1
ATOM 10678 O O . ASP B 1 533 ? 20.734 25.219 -19.547 1 69.75 533 ASP B O 1
ATOM 10682 N N . GLY B 1 534 ? 21.094 27.438 -19.234 1 66.94 534 GLY B N 1
ATOM 10683 C CA . GLY B 1 534 ? 20.234 27.406 -20.406 1 66.94 534 GLY B CA 1
ATOM 10684 C C . GLY B 1 534 ? 20.047 28.766 -21.047 1 66.94 534 GLY B C 1
ATOM 10685 O O . GLY B 1 534 ? 20.828 29.688 -20.797 1 66.94 534 GLY B O 1
ATOM 10686 N N . ASP B 1 535 ? 19.125 28.719 -21.922 1 72.06 535 ASP B N 1
ATOM 10687 C CA . ASP B 1 535 ? 18.688 29.859 -22.734 1 72.06 535 ASP B CA 1
ATOM 10688 C C . ASP B 1 535 ? 17.703 30.734 -21.969 1 72.06 535 ASP B C 1
ATOM 10690 O O . ASP B 1 535 ? 16.609 30.297 -21.641 1 72.06 535 ASP B O 1
ATOM 10694 N N . VAL B 1 536 ? 18.156 31.844 -21.578 1 78.56 536 VAL B N 1
ATOM 10695 C CA . VAL B 1 536 ? 17.391 32.844 -20.828 1 78.56 536 VAL B CA 1
ATOM 10696 C C . VAL B 1 536 ? 16.047 33.062 -21.516 1 78.56 536 VAL B C 1
ATOM 10698 O O . VAL B 1 536 ? 15.047 33.375 -20.859 1 78.56 536 VAL B O 1
ATOM 10701 N N . GLU B 1 537 ? 16.047 32.75 -22.781 1 83.06 537 GLU B N 1
ATOM 10702 C CA . GLU B 1 537 ? 14.828 32.969 -23.562 1 83.06 537 GLU B CA 1
ATOM 10703 C C . GLU B 1 537 ? 13.727 31.984 -23.203 1 83.06 537 GLU B C 1
ATOM 10705 O O . GLU B 1 537 ? 12.547 32.25 -23.406 1 83.06 537 GLU B O 1
ATOM 10710 N N . LEU B 1 538 ? 14.094 30.984 -22.562 1 87.88 538 LEU B N 1
ATOM 10711 C CA . LEU B 1 538 ? 13.133 29.938 -22.219 1 87.88 538 LEU B CA 1
ATOM 10712 C C . LEU B 1 538 ? 12.602 30.141 -20.812 1 87.88 538 LEU B C 1
ATOM 10714 O O . LEU B 1 538 ? 11.766 29.359 -20.328 1 87.88 538 LEU B O 1
ATOM 10718 N N . SER B 1 539 ? 12.977 31.219 -20.219 1 91.19 539 SER B N 1
ATOM 10719 C CA . SER B 1 539 ? 12.57 31.453 -18.844 1 91.19 539 SER B CA 1
ATOM 10720 C C . SER B 1 539 ? 11.117 31.938 -18.766 1 91.19 539 SER B C 1
ATOM 10722 O O . SER B 1 539 ? 10.672 32.688 -19.625 1 91.19 539 SER B O 1
ATOM 10724 N N . VAL B 1 540 ? 10.391 31.469 -17.812 1 92 540 VAL B N 1
ATOM 10725 C CA . VAL B 1 540 ? 9.008 31.859 -17.562 1 92 540 VAL B CA 1
ATOM 10726 C C . VAL B 1 540 ? 8.961 32.906 -16.453 1 92 540 VAL B C 1
ATOM 10728 O O . VAL B 1 540 ? 9.289 32.594 -15.297 1 92 540 VAL B O 1
ATOM 10731 N N . LYS B 1 541 ? 8.5 34.062 -16.688 1 89.56 541 LYS B N 1
ATOM 10732 C CA . LYS B 1 541 ? 8.445 35.156 -15.727 1 89.56 541 LYS B CA 1
ATOM 10733 C C . LYS B 1 541 ? 7.152 35.125 -14.914 1 89.56 541 LYS B C 1
ATOM 10735 O O . LYS B 1 541 ? 6.086 34.812 -15.453 1 89.56 541 LYS B O 1
ATOM 10740 N N . ILE B 1 542 ? 7.293 35.312 -13.609 1 88.5 542 ILE B N 1
ATOM 10741 C CA . ILE B 1 542 ? 6.121 35.375 -12.742 1 88.5 542 ILE B CA 1
ATOM 10742 C C . ILE B 1 542 ? 5.391 36.719 -12.945 1 88.5 542 ILE B C 1
ATOM 10744 O O . ILE B 1 542 ? 6.008 37.781 -12.922 1 88.5 542 ILE B O 1
ATOM 10748 N N . ARG B 1 543 ? 4.133 36.656 -13.016 1 85.38 543 ARG B N 1
ATOM 10749 C CA . ARG B 1 543 ? 3.322 37.812 -13.344 1 85.38 543 ARG B CA 1
ATOM 10750 C C . ARG B 1 543 ? 3.254 38.781 -12.164 1 85.38 543 ARG B C 1
ATOM 10752 O O . ARG B 1 543 ? 3.359 40 -12.336 1 85.38 543 ARG B O 1
ATOM 10759 N N . ASN B 1 544 ? 3.127 38.25 -10.914 1 79.06 544 ASN B N 1
ATOM 10760 C CA . ASN B 1 544 ? 3.049 39.094 -9.719 1 79.06 544 ASN B CA 1
ATOM 10761 C C . ASN B 1 544 ? 4.418 39.656 -9.336 1 79.06 544 ASN B C 1
ATOM 10763 O O . ASN B 1 544 ? 5.441 39 -9.57 1 79.06 544 ASN B O 1
ATOM 10767 N N . GLU B 1 545 ? 4.41 40.906 -8.969 1 74 545 GLU B N 1
ATOM 10768 C CA . GLU B 1 545 ? 5.672 41.5 -8.578 1 74 545 GLU B CA 1
ATOM 10769 C C . GLU B 1 545 ? 6.363 40.688 -7.488 1 74 545 GLU B C 1
ATOM 10771 O O . GLU B 1 545 ? 5.812 40.5 -6.402 1 74 545 GLU B O 1
ATOM 10776 N N . MET B 1 546 ? 7.441 40.062 -7.828 1 79.38 546 MET B N 1
ATOM 10777 C CA . MET B 1 546 ? 8.258 39.312 -6.891 1 79.38 546 MET B CA 1
ATOM 10778 C C . MET B 1 546 ? 9.641 39.906 -6.742 1 79.38 546 MET B C 1
ATOM 10780 O O . MET B 1 546 ? 10.102 40.625 -7.629 1 79.38 546 MET B O 1
ATOM 10784 N N . PRO B 1 547 ? 10.242 39.688 -5.566 1 86.94 547 PRO B N 1
ATOM 10785 C CA . PRO B 1 547 ? 11.648 40.094 -5.461 1 86.94 547 PRO B CA 1
ATOM 10786 C C . PRO B 1 547 ? 12.516 39.5 -6.578 1 86.94 547 PRO B C 1
ATOM 10788 O O . PRO B 1 547 ? 12.188 38.469 -7.148 1 86.94 547 PRO B O 1
ATOM 10791 N N . GLU B 1 548 ? 13.531 40.219 -6.945 1 87.56 548 GLU B N 1
ATOM 10792 C CA . GLU B 1 548 ? 14.422 39.844 -8.039 1 87.56 548 GLU B CA 1
ATOM 10793 C C . GLU B 1 548 ? 14.953 38.406 -7.859 1 87.56 548 GLU B C 1
ATOM 10795 O O . GLU B 1 548 ? 15.133 37.688 -8.836 1 87.56 548 GLU B O 1
ATOM 10800 N N . GLU B 1 549 ? 15.117 38.031 -6.652 1 89.69 549 GLU B N 1
ATOM 10801 C CA . GLU B 1 549 ? 15.695 36.719 -6.332 1 89.69 549 GLU B CA 1
ATOM 10802 C C . GLU B 1 549 ? 14.703 35.594 -6.613 1 89.69 549 GLU B C 1
ATOM 10804 O O . GLU B 1 549 ? 15.094 34.438 -6.676 1 89.69 549 GLU B O 1
ATOM 10809 N N . GLN B 1 550 ? 13.469 35.969 -6.941 1 91.44 550 GLN B N 1
ATOM 10810 C CA . GLN B 1 550 ? 12.43 34.969 -7.188 1 91.44 550 GLN B CA 1
ATOM 10811 C C . GLN B 1 550 ? 11.523 35.406 -8.336 1 91.44 550 GLN B C 1
ATOM 10813 O O . GLN B 1 550 ? 10.312 35.188 -8.297 1 91.44 550 GLN B O 1
ATOM 10818 N N . SER B 1 551 ? 12.117 36 -9.375 1 91.25 551 SER B N 1
ATOM 10819 C CA . SER B 1 551 ? 11.344 36.688 -10.406 1 91.25 551 SER B CA 1
ATOM 10820 C C . SER B 1 551 ? 10.961 35.75 -11.531 1 91.25 551 SER B C 1
ATOM 10822 O O . SER B 1 551 ? 10.055 36.031 -12.32 1 91.25 551 SER B O 1
ATOM 10824 N N . VAL B 1 552 ? 11.602 34.562 -11.68 1 93.19 552 VAL B N 1
ATOM 10825 C CA . VAL B 1 552 ? 11.32 33.656 -12.766 1 93.19 552 VAL B CA 1
ATOM 10826 C C . VAL B 1 552 ? 11.234 32.219 -12.219 1 93.19 552 VAL B C 1
ATOM 10828 O O . VAL B 1 552 ? 11.703 31.953 -11.109 1 93.19 552 VAL B O 1
ATOM 10831 N N . LEU B 1 553 ? 10.586 31.359 -13.07 1 94.12 553 LEU B N 1
ATOM 10832 C CA . LEU B 1 553 ? 10.617 29.938 -12.742 1 94.12 553 LEU B CA 1
ATOM 10833 C C . LEU B 1 553 ? 11.953 29.312 -13.125 1 94.12 553 LEU B C 1
ATOM 10835 O O . LEU B 1 553 ? 12.539 29.672 -14.148 1 94.12 553 LEU B O 1
ATOM 10839 N N . ARG B 1 554 ? 12.414 28.391 -12.32 1 94.12 554 ARG B N 1
ATOM 10840 C CA . ARG B 1 554 ? 13.727 27.797 -12.531 1 94.12 554 ARG B CA 1
ATOM 10841 C C . ARG B 1 554 ? 13.734 26.906 -13.766 1 94.12 554 ARG B C 1
ATOM 10843 O O . ARG B 1 554 ? 12.75 26.219 -14.047 1 94.12 554 ARG B O 1
ATOM 10850 N N . ASN B 1 555 ? 14.852 26.875 -14.523 1 93.38 555 ASN B N 1
ATOM 10851 C CA . ASN B 1 555 ? 15.031 26.016 -15.688 1 93.38 555 ASN B CA 1
ATOM 10852 C C . ASN B 1 555 ? 15.93 24.828 -15.375 1 93.38 555 ASN B C 1
ATOM 10854 O O . ASN B 1 555 ? 16.141 23.969 -16.234 1 93.38 555 ASN B O 1
ATOM 10858 N N . SER B 1 556 ? 16.453 24.828 -14.195 1 93.25 556 SER B N 1
ATOM 10859 C CA . SER B 1 556 ? 17.281 23.734 -13.711 1 93.25 556 SER B CA 1
ATOM 10860 C C . SER B 1 556 ? 17.344 23.734 -12.188 1 93.25 556 SER B C 1
ATOM 10862 O O . SER B 1 556 ? 16.953 24.703 -11.539 1 93.25 556 SER B O 1
ATOM 10864 N N . LEU B 1 557 ? 17.891 22.672 -11.648 1 96 557 LEU B N 1
ATOM 10865 C CA . LEU B 1 557 ? 17.922 22.531 -10.195 1 96 557 LEU B CA 1
ATOM 10866 C C . LEU B 1 557 ? 19.312 22.875 -9.648 1 96 557 LEU B C 1
ATOM 10868 O O . LEU B 1 557 ? 19.516 22.859 -8.43 1 96 557 LEU B O 1
ATOM 10872 N N . ILE B 1 558 ? 20.25 23.266 -10.477 1 96.5 558 ILE B N 1
ATOM 10873 C CA . ILE B 1 558 ? 21.656 23.406 -10.094 1 96.5 558 ILE B CA 1
ATOM 10874 C C . ILE B 1 558 ? 21.812 24.578 -9.125 1 96.5 558 ILE B C 1
ATOM 10876 O O . ILE B 1 558 ? 22.5 24.469 -8.109 1 96.5 558 ILE B O 1
ATOM 10880 N N . SER B 1 559 ? 21.156 25.688 -9.406 1 95.25 559 SER B N 1
ATOM 10881 C CA . SER B 1 559 ? 21.328 26.875 -8.578 1 95.25 559 SER B CA 1
ATOM 10882 C C . SER B 1 559 ? 20.875 26.625 -7.145 1 95.25 559 SER B C 1
ATOM 10884 O O . SER B 1 559 ? 21.562 27 -6.191 1 95.25 559 SER B O 1
ATOM 10886 N N . SER B 1 560 ? 19.703 26.031 -7.074 1 96.12 560 SER B N 1
ATOM 10887 C CA . SER B 1 560 ? 19.156 25.75 -5.746 1 96.12 560 SER B CA 1
ATOM 10888 C C . SER B 1 560 ? 20.062 24.797 -4.969 1 96.12 560 SER B C 1
ATOM 10890 O O . SER B 1 560 ? 20.266 24.969 -3.77 1 96.12 560 SER B O 1
ATOM 10892 N N . LEU B 1 561 ? 20.578 23.797 -5.574 1 97.75 561 LEU B N 1
ATOM 10893 C CA . LEU B 1 561 ? 21.438 22.812 -4.91 1 97.75 561 LEU B CA 1
ATOM 10894 C C . LEU B 1 561 ? 22.75 23.469 -4.484 1 97.75 561 LEU B C 1
ATOM 10896 O O . LEU B 1 561 ? 23.281 23.156 -3.412 1 97.75 561 LEU B O 1
ATOM 10900 N N . LEU B 1 562 ? 23.312 24.312 -5.312 1 97.31 562 LEU B N 1
ATOM 10901 C CA . LEU B 1 562 ? 24.547 25.016 -4.953 1 97.31 562 LEU B CA 1
ATOM 10902 C C . LEU B 1 562 ? 24.328 25.922 -3.744 1 97.31 562 LEU B C 1
ATOM 10904 O O . LEU B 1 562 ? 25.203 26.031 -2.875 1 97.31 562 LEU B O 1
ATOM 10908 N N . LYS B 1 563 ? 23.188 26.547 -3.701 1 96.19 563 LYS B N 1
ATOM 10909 C CA . LYS B 1 563 ? 22.859 27.375 -2.549 1 96.19 563 LYS B CA 1
ATOM 10910 C C . LYS B 1 563 ? 22.766 26.547 -1.274 1 96.19 563 LYS B C 1
ATOM 10912 O O . LYS B 1 563 ? 23.188 26.984 -0.203 1 96.19 563 LYS B O 1
ATOM 10917 N N . ASN B 1 564 ? 22.172 25.359 -1.435 1 96.56 564 ASN B N 1
ATOM 10918 C CA . ASN B 1 564 ? 22.125 24.453 -0.294 1 96.56 564 ASN B CA 1
ATOM 10919 C C . ASN B 1 564 ? 23.531 24.109 0.211 1 96.56 564 ASN B C 1
ATOM 10921 O O . ASN B 1 564 ? 23.766 24.094 1.419 1 96.56 564 ASN B O 1
ATOM 10925 N N . ILE B 1 565 ? 24.422 23.797 -0.691 1 97.06 565 ILE B N 1
ATOM 10926 C CA . ILE B 1 565 ? 25.797 23.469 -0.322 1 97.06 565 ILE B CA 1
ATOM 10927 C C . ILE B 1 565 ? 26.469 24.672 0.332 1 97.06 565 ILE B C 1
ATOM 10929 O O . ILE B 1 565 ? 27.172 24.531 1.325 1 97.06 565 ILE B O 1
ATOM 10933 N N . ARG B 1 566 ? 26.234 25.828 -0.218 1 94.62 566 ARG B N 1
ATOM 10934 C CA . ARG B 1 566 ? 26.797 27.062 0.331 1 94.62 566 ARG B CA 1
ATOM 10935 C C . ARG B 1 566 ? 26.391 27.25 1.791 1 94.62 566 ARG B C 1
ATOM 10937 O O . ARG B 1 566 ? 27.234 27.578 2.633 1 94.62 566 ARG B O 1
ATOM 10944 N N . THR B 1 567 ? 25.156 27.016 2.025 1 90.62 567 THR B N 1
ATOM 10945 C CA . THR B 1 567 ? 24.625 27.188 3.369 1 90.62 567 THR B CA 1
ATOM 10946 C C . THR B 1 567 ? 25.25 26.188 4.34 1 90.62 567 THR B C 1
ATOM 10948 O O . THR B 1 567 ? 25.422 26.5 5.52 1 90.62 567 THR B O 1
ATOM 10951 N N . ASN B 1 568 ? 25.719 25.047 3.85 1 90.69 568 ASN B N 1
ATOM 10952 C CA . ASN B 1 568 ? 26.125 23.984 4.742 1 90.69 568 ASN B CA 1
ATOM 10953 C C . ASN B 1 568 ? 27.641 23.766 4.699 1 90.69 568 ASN B C 1
ATOM 10955 O O . ASN B 1 568 ? 28.203 23.047 5.535 1 90.69 568 ASN B O 1
ATOM 10959 N N . GLN B 1 569 ? 28.344 24.375 3.801 1 89.31 569 GLN B N 1
ATOM 10960 C CA . GLN B 1 569 ? 29.734 24.047 3.496 1 89.31 569 GLN B CA 1
ATOM 10961 C C . GLN B 1 569 ? 30.641 24.328 4.695 1 89.31 569 GLN B C 1
ATOM 10963 O O . GLN B 1 569 ? 31.688 23.688 4.855 1 89.31 569 GLN B O 1
ATOM 10968 N N . ASP B 1 570 ? 30.25 25.219 5.539 1 83.12 570 ASP B N 1
ATOM 10969 C CA . ASP B 1 570 ? 31.109 25.578 6.668 1 83.12 570 ASP B CA 1
ATOM 10970 C C . ASP B 1 570 ? 30.812 24.688 7.879 1 83.12 570 ASP B C 1
ATOM 10972 O O . ASP B 1 570 ? 31.594 24.672 8.836 1 83.12 570 ASP B O 1
ATOM 10976 N N . ARG B 1 571 ? 29.797 24.016 7.832 1 79.56 571 ARG B N 1
ATOM 10977 C CA . ARG B 1 571 ? 29.344 23.219 8.969 1 79.56 571 ARG B CA 1
ATOM 10978 C C . ARG B 1 571 ? 29.688 21.75 8.789 1 79.56 571 ARG B C 1
ATOM 10980 O O . ARG B 1 571 ? 29.906 21.031 9.758 1 79.56 571 ARG B O 1
ATOM 10987 N N . PHE B 1 572 ? 29.703 21.328 7.574 1 85.25 572 PHE B N 1
ATOM 10988 C CA . PHE B 1 572 ? 29.891 19.906 7.309 1 85.25 572 PHE B CA 1
ATOM 10989 C C . PHE B 1 572 ? 31.031 19.688 6.332 1 85.25 572 PHE B C 1
ATOM 10991 O O . PHE B 1 572 ? 31.188 20.438 5.363 1 85.25 572 PHE B O 1
ATOM 10998 N N . SER B 1 573 ? 31.734 18.672 6.598 1 86.88 573 SER B N 1
ATOM 10999 C CA . SER B 1 573 ? 32.844 18.344 5.715 1 86.88 573 SER B CA 1
ATOM 11000 C C . SER B 1 573 ? 32.375 17.656 4.445 1 86.88 573 SER B C 1
ATOM 11002 O O . SER B 1 573 ? 32.875 17.922 3.354 1 86.88 573 SER B O 1
ATOM 11004 N N . GLU B 1 574 ? 31.438 16.812 4.621 1 93.12 574 GLU B N 1
ATOM 11005 C CA . GLU B 1 574 ? 30.859 16.094 3.486 1 93.12 574 GLU B CA 1
ATOM 11006 C C . GLU B 1 574 ? 29.375 16.406 3.346 1 93.12 574 GLU B C 1
ATOM 11008 O O . GLU B 1 574 ? 28.625 16.359 4.324 1 93.12 574 GLU B O 1
ATOM 11013 N N . ILE B 1 575 ? 29 16.812 2.129 1 95.75 575 ILE B N 1
ATOM 11014 C CA . ILE B 1 575 ? 27.609 17.109 1.846 1 95.75 575 ILE B CA 1
ATOM 11015 C C . ILE B 1 575 ? 27.141 16.297 0.638 1 95.75 575 ILE B C 1
ATOM 11017 O O . ILE B 1 575 ? 27.734 16.391 -0.442 1 95.75 575 ILE B O 1
ATOM 11021 N N . LYS B 1 576 ? 26.156 15.469 0.82 1 97.44 576 LYS B N 1
ATOM 11022 C CA . LYS B 1 576 ? 25.5 14.711 -0.237 1 97.44 576 LYS B CA 1
ATOM 11023 C C . LYS B 1 576 ? 24 15 -0.252 1 97.44 576 LYS B C 1
ATOM 11025 O O . LYS B 1 576 ? 23.266 14.531 0.619 1 97.44 576 LYS B O 1
ATOM 11030 N N . ILE B 1 577 ? 23.547 15.695 -1.282 1 98.25 577 ILE B N 1
ATOM 11031 C CA . ILE B 1 577 ? 22.141 16.047 -1.31 1 98.25 577 ILE B CA 1
ATOM 11032 C C . ILE B 1 577 ? 21.547 15.758 -2.689 1 98.25 577 ILE B C 1
ATOM 11034 O O . ILE B 1 577 ? 22.281 15.68 -3.676 1 98.25 577 ILE B O 1
ATOM 11038 N N . PHE B 1 578 ? 20.219 15.531 -2.768 1 98.44 578 PHE B N 1
ATOM 11039 C CA . PHE B 1 578 ? 19.531 15.359 -4.039 1 98.44 578 PHE B CA 1
ATOM 11040 C C . PHE B 1 578 ? 18.141 15.984 -3.988 1 98.44 578 PHE B C 1
ATOM 11042 O O . PHE B 1 578 ? 17.609 16.25 -2.906 1 98.44 578 PHE B O 1
ATOM 11049 N N . GLU B 1 579 ? 17.672 16.328 -5.133 1 98.38 579 GLU B N 1
ATOM 11050 C CA . GLU B 1 579 ? 16.328 16.875 -5.277 1 98.38 579 GLU B CA 1
ATOM 11051 C C . GLU B 1 579 ? 15.602 16.25 -6.465 1 98.38 579 GLU B C 1
ATOM 11053 O O . GLU B 1 579 ? 16.188 16.078 -7.535 1 98.38 579 GLU B O 1
ATOM 11058 N N . PHE B 1 580 ? 14.383 15.812 -6.145 1 97.69 580 PHE B N 1
ATOM 11059 C CA . PHE B 1 580 ? 13.43 15.469 -7.191 1 97.69 580 PHE B CA 1
ATOM 11060 C C . PHE B 1 580 ? 12.445 16.609 -7.418 1 97.69 580 PHE B C 1
ATOM 11062 O O . PHE B 1 580 ? 11.594 16.891 -6.566 1 97.69 580 PHE B O 1
ATOM 11069 N N . GLY B 1 581 ? 12.664 17.25 -8.539 1 96.81 581 GLY B N 1
ATOM 11070 C CA . GLY B 1 581 ? 11.859 18.438 -8.758 1 96.81 581 GLY B CA 1
ATOM 11071 C C . GLY B 1 581 ? 11.594 18.719 -10.219 1 96.81 581 GLY B C 1
ATOM 11072 O O . GLY B 1 581 ? 12.031 17.953 -11.094 1 96.81 581 GLY B O 1
ATOM 11073 N N . ARG B 1 582 ? 10.914 19.859 -10.477 1 96.06 582 ARG B N 1
ATOM 11074 C CA . ARG B 1 582 ? 10.516 20.234 -11.828 1 96.06 582 ARG B CA 1
ATOM 11075 C C . ARG B 1 582 ? 11.297 21.453 -12.305 1 96.06 582 ARG B C 1
ATOM 11077 O O . ARG B 1 582 ? 11.742 22.266 -11.492 1 96.06 582 ARG B O 1
ATOM 11084 N N . ALA B 1 583 ? 11.547 21.469 -13.547 1 94.31 583 ALA B N 1
ATOM 11085 C CA . ALA B 1 583 ? 12.016 22.641 -14.273 1 94.31 583 ALA B CA 1
ATOM 11086 C C . ALA B 1 583 ? 11 23.094 -15.312 1 94.31 583 ALA B C 1
ATOM 11088 O O . ALA B 1 583 ? 10.242 22.266 -15.844 1 94.31 583 ALA B O 1
ATOM 11089 N N . TYR B 1 584 ? 11.008 24.359 -15.539 1 94.69 584 TYR B N 1
ATOM 11090 C CA . TYR B 1 584 ? 9.961 24.938 -16.359 1 94.69 584 TYR B CA 1
ATOM 11091 C C . TYR B 1 584 ? 10.555 25.688 -17.547 1 94.69 584 TYR B C 1
ATOM 11093 O O . TYR B 1 584 ? 11.578 26.359 -17.422 1 94.69 584 TYR B O 1
ATOM 11101 N N . PHE B 1 585 ? 9.875 25.547 -18.656 1 93.38 585 PHE B N 1
ATOM 11102 C CA . PHE B 1 585 ? 10.359 26.156 -19.906 1 93.38 585 PHE B CA 1
ATOM 11103 C C . PHE B 1 585 ? 9.227 26.844 -20.641 1 93.38 585 PHE B C 1
ATOM 11105 O O . PHE B 1 585 ? 8.094 26.344 -20.672 1 93.38 585 PHE B O 1
ATOM 11112 N N . ASN B 1 586 ? 9.625 27.953 -21.234 1 91.94 586 ASN B N 1
ATOM 11113 C CA . ASN B 1 586 ? 8.641 28.688 -22.016 1 91.94 586 ASN B CA 1
ATOM 11114 C C . ASN B 1 586 ? 8.453 28.062 -23.391 1 91.94 586 ASN B C 1
ATOM 11116 O O . ASN B 1 586 ? 8.719 28.719 -24.406 1 91.94 586 ASN B O 1
ATOM 11120 N N . ILE B 1 587 ? 8.055 26.891 -23.422 1 91.81 587 ILE B N 1
ATOM 11121 C CA . ILE B 1 587 ? 7.742 26.156 -24.641 1 91.81 587 ILE B CA 1
ATOM 11122 C C . ILE B 1 587 ? 6.367 25.5 -24.516 1 91.81 587 ILE B C 1
ATOM 11124 O O . ILE B 1 587 ? 5.781 25.484 -23.422 1 91.81 587 ILE B O 1
ATOM 11128 N N . PRO B 1 588 ? 5.746 25.016 -25.578 1 91.12 588 PRO B N 1
ATOM 11129 C CA . PRO B 1 588 ? 4.398 24.453 -25.516 1 91.12 588 PRO B CA 1
ATOM 11130 C C . PRO B 1 588 ? 4.344 23.172 -24.688 1 91.12 588 PRO B C 1
ATOM 11132 O O . PRO B 1 588 ? 5.352 22.469 -24.547 1 91.12 588 PRO B O 1
ATOM 11135 N N . GLU B 1 589 ? 3.146 22.859 -24.188 1 87.75 589 GLU B N 1
ATOM 11136 C CA . GLU B 1 589 ? 2.914 21.594 -23.484 1 87.75 589 GLU B CA 1
ATOM 11137 C C . GLU B 1 589 ? 3.012 20.406 -24.438 1 87.75 589 GLU B C 1
ATOM 11139 O O . GLU B 1 589 ? 2.686 20.531 -25.609 1 87.75 589 GLU B O 1
ATOM 11144 N N . PRO B 1 590 ? 3.389 19.391 -23.859 1 87 590 PRO B N 1
ATOM 11145 C CA . PRO B 1 590 ? 3.697 19 -22.484 1 87 590 PRO B CA 1
ATOM 11146 C C . PRO B 1 590 ? 5.172 19.188 -22.141 1 87 590 PRO B C 1
ATOM 11148 O O . PRO B 1 590 ? 5.578 18.938 -21 1 87 590 PRO B O 1
ATOM 11151 N N . ASP B 1 591 ? 5.988 19.812 -23 1 88.38 591 ASP B N 1
ATOM 11152 C CA . ASP B 1 591 ? 7.434 19.875 -22.828 1 88.38 591 ASP B CA 1
ATOM 11153 C C . ASP B 1 591 ? 7.832 21.078 -21.984 1 88.38 591 ASP B C 1
ATOM 11155 O O . ASP B 1 591 ? 9.008 21.266 -21.672 1 88.38 591 ASP B O 1
ATOM 11159 N N . ASN B 1 592 ? 6.828 21.828 -21.578 1 92.81 592 ASN B N 1
ATOM 11160 C CA . ASN B 1 592 ? 7.086 23.047 -20.828 1 92.81 592 ASN B CA 1
ATOM 11161 C C . ASN B 1 592 ? 7.48 22.734 -19.391 1 92.81 592 ASN B C 1
ATOM 11163 O O . ASN B 1 592 ? 7.949 23.625 -18.672 1 92.81 592 ASN B O 1
ATOM 11167 N N . GLU B 1 593 ? 7.234 21.516 -18.969 1 93.44 593 GLU B N 1
ATOM 11168 C CA . GLU B 1 593 ? 7.633 21.094 -17.625 1 93.44 593 GLU B CA 1
ATOM 11169 C C . GLU B 1 593 ? 8.352 19.75 -17.672 1 93.44 593 GLU B C 1
ATOM 11171 O O . GLU B 1 593 ? 7.91 18.828 -18.359 1 93.44 593 GLU B O 1
ATOM 11176 N N . LYS B 1 594 ? 9.469 19.719 -17.094 1 93.94 594 LYS B N 1
ATOM 11177 C CA . LYS B 1 594 ? 10.227 18.469 -17.016 1 93.94 594 LYS B CA 1
ATOM 11178 C C . LYS B 1 594 ? 10.648 18.172 -15.578 1 93.94 594 LYS B C 1
ATOM 11180 O O . LYS B 1 594 ? 10.977 19.078 -14.82 1 93.94 594 LYS B O 1
ATOM 11185 N N . LYS B 1 595 ? 10.586 16.938 -15.258 1 96.38 595 LYS B N 1
ATOM 11186 C CA . LYS B 1 595 ? 11.047 16.5 -13.938 1 96.38 595 LYS B CA 1
ATOM 11187 C C . LYS B 1 595 ? 12.492 16.016 -13.992 1 96.38 595 LYS B C 1
ATOM 11189 O O . LYS B 1 595 ? 12.891 15.352 -14.945 1 96.38 595 LYS B O 1
ATOM 11194 N N . PHE B 1 596 ? 13.203 16.391 -12.945 1 96.94 596 PHE B N 1
ATOM 11195 C CA . PHE B 1 596 ? 14.609 16.016 -12.883 1 96.94 596 PHE B CA 1
ATOM 11196 C C . PHE B 1 596 ? 14.945 15.391 -11.531 1 96.94 596 PHE B C 1
ATOM 11198 O O . PHE B 1 596 ? 14.359 15.766 -10.508 1 96.94 596 PHE B O 1
ATOM 11205 N N . PHE B 1 597 ? 15.758 14.445 -11.586 1 97.88 597 PHE B N 1
ATOM 11206 C CA . PHE B 1 597 ? 16.438 13.922 -10.406 1 97.88 597 PHE B CA 1
ATOM 11207 C C . PHE B 1 597 ? 17.891 14.414 -10.359 1 97.88 597 PHE B C 1
ATOM 11209 O O . PHE B 1 597 ? 18.75 13.883 -11.062 1 97.88 597 PHE B O 1
ATOM 11216 N N . SER B 1 598 ? 18.109 15.406 -9.523 1 98.31 598 SER B N 1
ATOM 11217 C CA . SER B 1 598 ? 19.422 16.062 -9.492 1 98.31 598 SER B CA 1
ATOM 11218 C C . SER B 1 598 ? 20.094 15.891 -8.133 1 98.31 598 SER B C 1
ATOM 11220 O O . SER B 1 598 ? 19.406 15.727 -7.121 1 98.31 598 SER B O 1
ATOM 11222 N N . PHE B 1 599 ? 21.438 15.852 -8.125 1 98.62 599 PHE B N 1
ATOM 11223 C CA . PHE B 1 599 ? 22.188 15.688 -6.887 1 98.62 599 PHE B CA 1
ATOM 11224 C C . PHE B 1 599 ? 23.469 16.5 -6.918 1 98.62 599 PHE B C 1
ATOM 11226 O O . PHE B 1 599 ? 23.969 16.859 -7.992 1 98.62 599 PHE B O 1
ATOM 11233 N N . ALA B 1 600 ? 23.969 16.875 -5.809 1 98.5 600 ALA B N 1
ATOM 11234 C CA . ALA B 1 600 ? 25.219 17.609 -5.621 1 98.5 600 ALA B CA 1
ATOM 11235 C C . ALA B 1 600 ? 26 17.047 -4.434 1 98.5 600 ALA B C 1
ATOM 11237 O O . ALA B 1 600 ? 25.422 16.703 -3.404 1 98.5 600 ALA B O 1
ATOM 11238 N N . VAL B 1 601 ? 27.344 16.953 -4.637 1 98.12 601 VAL B N 1
ATOM 11239 C CA . VAL B 1 601 ? 28.203 16.359 -3.621 1 98.12 601 VAL B CA 1
ATOM 11240 C C . VAL B 1 601 ? 29.422 17.266 -3.414 1 98.12 601 VAL B C 1
ATOM 11242 O O . VAL B 1 601 ? 29.984 17.797 -4.375 1 98.12 601 VAL B O 1
ATOM 11245 N N . SER B 1 602 ? 29.781 17.469 -2.215 1 97 602 SER B N 1
ATOM 11246 C CA . SER B 1 602 ? 31 18.156 -1.83 1 97 602 SER B CA 1
ATOM 11247 C C . SER B 1 602 ? 31.781 17.359 -0.786 1 97 602 SER B C 1
ATOM 11249 O O . SER B 1 602 ? 31.266 17.078 0.301 1 97 602 SER B O 1
ATOM 11251 N N . PHE B 1 603 ? 33.094 16.875 -1.068 1 94.5 603 PHE B N 1
ATOM 11252 C CA . PHE B 1 603 ? 33.938 16.078 -0.19 1 94.5 603 PHE B CA 1
ATOM 11253 C C . PHE B 1 603 ? 34.938 16.938 0.546 1 94.5 603 PHE B C 1
ATOM 11255 O O . PHE B 1 603 ? 36.094 16.516 0.777 1 94.5 603 PHE B O 1
ATOM 11262 N N . ASP B 1 604 ? 34.75 18.062 0.842 1 90.06 604 ASP B N 1
ATOM 11263 C CA . ASP B 1 604 ? 35.531 18.984 1.653 1 90.06 604 ASP B CA 1
ATOM 11264 C C . ASP B 1 604 ? 36.844 19.375 0.943 1 90.06 604 ASP B C 1
ATOM 11266 O O . ASP B 1 604 ? 37.812 19.734 1.59 1 90.06 604 ASP B O 1
ATOM 11270 N N . ARG B 1 605 ? 36.875 19.25 -0.36 1 93 605 ARG B N 1
ATOM 11271 C CA . ARG B 1 605 ? 38.031 19.719 -1.141 1 93 605 ARG B CA 1
ATOM 11272 C C . ARG B 1 605 ? 37.938 21.219 -1.385 1 93 605 ARG B C 1
ATOM 11274 O O . ARG B 1 605 ? 36.906 21.719 -1.838 1 93 605 ARG B O 1
ATOM 11281 N N . LYS B 1 606 ? 38.969 21.844 -1.121 1 91.44 606 LYS B N 1
ATOM 11282 C CA . LYS B 1 606 ? 39 23.297 -1.362 1 91.44 606 LYS B CA 1
ATOM 11283 C C . LYS B 1 606 ? 38.844 23.594 -2.852 1 91.44 606 LYS B C 1
ATOM 11285 O O . LYS B 1 606 ? 39.281 22.797 -3.695 1 91.44 606 LYS B O 1
ATOM 11290 N N . SER B 1 607 ? 38.344 24.75 -3.115 1 87.19 607 SER B N 1
ATOM 11291 C CA . SER B 1 607 ? 38.188 25.172 -4.504 1 87.19 607 SER B CA 1
ATOM 11292 C C . SER B 1 607 ? 39.531 25.297 -5.203 1 87.19 607 SER B C 1
ATOM 11294 O O . SER B 1 607 ? 39.625 25.109 -6.418 1 87.19 607 SER B O 1
ATOM 11296 N N . SER B 1 608 ? 40.625 25.422 -4.379 1 84.94 608 SER B N 1
ATOM 11297 C CA . SER B 1 608 ? 41.969 25.609 -4.918 1 84.94 608 SER B CA 1
ATOM 11298 C C . SER B 1 608 ? 42.719 24.297 -4.953 1 84.94 608 SER B C 1
ATOM 11300 O O . SER B 1 608 ? 43.875 24.266 -5.359 1 84.94 608 SER B O 1
ATOM 11302 N N . GLU B 1 609 ? 42.031 23.234 -4.582 1 88.38 609 GLU B N 1
ATOM 11303 C CA . GLU B 1 609 ? 42.688 21.938 -4.598 1 88.38 609 GLU B CA 1
ATOM 11304 C C . GLU B 1 609 ? 43.25 21.625 -5.984 1 88.38 609 GLU B C 1
ATOM 11306 O O . GLU B 1 609 ? 42.531 21.703 -6.98 1 88.38 609 GLU B O 1
ATOM 11311 N N . SER B 1 610 ? 44.531 21.328 -6.062 1 86.88 610 SER B N 1
ATOM 11312 C CA . SER B 1 610 ? 45.188 21.141 -7.352 1 86.88 610 SER B CA 1
ATOM 11313 C C . SER B 1 610 ? 45.594 19.688 -7.547 1 86.88 610 SER B C 1
ATOM 11315 O O . SER B 1 610 ? 46.031 19.312 -8.633 1 86.88 610 SER B O 1
ATOM 11317 N N . ASP B 1 611 ? 45.375 18.875 -6.465 1 91.56 611 ASP B N 1
ATOM 11318 C CA . ASP B 1 611 ? 45.719 17.469 -6.598 1 91.56 611 ASP B CA 1
ATOM 11319 C C . ASP B 1 611 ? 44.719 16.75 -7.512 1 91.56 611 ASP B C 1
ATOM 11321 O O . ASP B 1 611 ? 43.625 16.375 -7.078 1 91.56 611 ASP B O 1
ATOM 11325 N N . LEU B 1 612 ? 45.125 16.469 -8.625 1 88 612 LEU B N 1
ATOM 11326 C CA . LEU B 1 612 ? 44.25 15.875 -9.641 1 88 612 LEU B CA 1
ATOM 11327 C C . LEU B 1 612 ? 43.875 14.438 -9.273 1 88 612 LEU B C 1
ATOM 11329 O O . LEU B 1 612 ? 42.781 13.961 -9.617 1 88 612 LEU B O 1
ATOM 11333 N N . GLY B 1 613 ? 44.781 13.789 -8.625 1 85.69 613 GLY B N 1
ATOM 11334 C CA . GLY B 1 613 ? 44.5 12.43 -8.188 1 85.69 613 GLY B CA 1
ATOM 11335 C C . GLY B 1 613 ? 43.344 12.352 -7.203 1 85.69 613 GLY B C 1
ATOM 11336 O O . GLY B 1 613 ? 42.469 11.508 -7.344 1 85.69 613 GLY B O 1
ATOM 11337 N N . LEU B 1 614 ? 43.375 13.219 -6.305 1 92.12 614 LEU B N 1
ATOM 11338 C CA . LEU B 1 614 ? 42.312 13.273 -5.297 1 92.12 614 LEU B CA 1
ATOM 11339 C C . LEU B 1 614 ? 40.969 13.648 -5.93 1 92.12 614 LEU B C 1
ATOM 11341 O O . LEU B 1 614 ? 39.938 13.078 -5.598 1 92.12 614 LEU B O 1
ATOM 11345 N N . LEU B 1 615 ? 41.031 14.562 -6.797 1 93.88 615 LEU B N 1
ATOM 11346 C CA . LEU B 1 615 ? 39.812 15.023 -7.465 1 93.88 615 LEU B CA 1
ATOM 11347 C C . LEU B 1 615 ? 39.219 13.93 -8.352 1 93.88 615 LEU B C 1
ATOM 11349 O O . LEU B 1 615 ? 38 13.758 -8.406 1 93.88 615 LEU B O 1
ATOM 11353 N N . GLU B 1 616 ? 40.094 13.25 -8.961 1 91.19 616 GLU B N 1
ATOM 11354 C CA . GLU B 1 616 ? 39.656 12.148 -9.805 1 91.19 616 GLU B CA 1
ATOM 11355 C C . GLU B 1 616 ? 39 11.039 -8.977 1 91.19 616 GLU B C 1
ATOM 11357 O O . GLU B 1 616 ? 38 10.469 -9.375 1 91.19 616 GLU B O 1
ATOM 11362 N N . ASP B 1 617 ? 39.625 10.812 -7.891 1 92.62 617 ASP B N 1
ATOM 11363 C CA . ASP B 1 617 ? 39.062 9.781 -7.008 1 92.62 617 ASP B CA 1
ATOM 11364 C C . ASP B 1 617 ? 37.656 10.141 -6.559 1 92.62 617 ASP B C 1
ATOM 11366 O O . ASP B 1 617 ? 36.781 9.281 -6.559 1 92.62 617 ASP B O 1
ATOM 11370 N N . ASP B 1 618 ? 37.469 11.359 -6.199 1 96.12 618 ASP B N 1
ATOM 11371 C CA . ASP B 1 618 ? 36.156 11.82 -5.773 1 96.12 618 ASP B CA 1
ATOM 11372 C C . ASP B 1 618 ? 35.156 11.703 -6.906 1 96.12 618 ASP B C 1
ATOM 11374 O O . ASP B 1 618 ? 34.031 11.242 -6.691 1 96.12 618 ASP B O 1
ATOM 11378 N N . PHE B 1 619 ? 35.562 12.086 -8.023 1 96 619 PHE B N 1
ATOM 11379 C CA . PHE B 1 619 ? 34.688 12.062 -9.195 1 96 619 PHE B CA 1
ATOM 11380 C C . PHE B 1 619 ? 34.281 10.633 -9.547 1 96 619 PHE B C 1
ATOM 11382 O O . PHE B 1 619 ? 33.125 10.367 -9.812 1 96 619 PHE B O 1
ATOM 11389 N N . LEU B 1 620 ? 35.25 9.758 -9.523 1 92.69 620 LEU B N 1
ATOM 11390 C CA . LEU B 1 620 ? 35 8.359 -9.859 1 92.69 620 LEU B CA 1
ATOM 11391 C C . LEU B 1 620 ? 34.094 7.707 -8.812 1 92.69 620 LEU B C 1
ATOM 11393 O O . LEU B 1 620 ? 33.281 6.84 -9.148 1 92.69 620 LEU B O 1
ATOM 11397 N N . LYS B 1 621 ? 34.25 8.102 -7.613 1 95.5 621 LYS B N 1
ATOM 11398 C CA . LYS B 1 621 ? 33.375 7.602 -6.547 1 95.5 621 LYS B CA 1
ATOM 11399 C C . LYS B 1 621 ? 31.922 7.926 -6.84 1 95.5 621 LYS B C 1
ATOM 11401 O O . LYS B 1 621 ? 31.047 7.051 -6.73 1 95.5 621 LYS B O 1
ATOM 11406 N N . VAL B 1 622 ? 31.656 9.125 -7.199 1 97.31 622 VAL B N 1
ATOM 11407 C CA . VAL B 1 622 ? 30.297 9.547 -7.48 1 97.31 622 VAL B CA 1
ATOM 11408 C C . VAL B 1 622 ? 29.781 8.844 -8.734 1 97.31 622 VAL B C 1
ATOM 11410 O O . VAL B 1 622 ? 28.625 8.414 -8.781 1 97.31 622 VAL B O 1
ATOM 11413 N N . ARG B 1 623 ? 30.609 8.75 -9.727 1 96 623 ARG B N 1
ATOM 11414 C CA . ARG B 1 623 ? 30.219 8.039 -10.938 1 96 623 ARG B CA 1
ATOM 11415 C C . ARG B 1 623 ? 29.828 6.605 -10.625 1 96 623 ARG B C 1
ATOM 11417 O O . ARG B 1 623 ? 28.828 6.105 -11.141 1 96 623 ARG B O 1
ATOM 11424 N N . LYS B 1 624 ? 30.578 6.008 -9.773 1 94.5 624 LYS B N 1
ATOM 11425 C CA . LYS B 1 624 ? 30.281 4.637 -9.367 1 94.5 624 LYS B CA 1
ATOM 11426 C C . LYS B 1 624 ? 28.953 4.551 -8.641 1 94.5 624 LYS B C 1
ATOM 11428 O O . LYS B 1 624 ? 28.219 3.568 -8.773 1 94.5 624 LYS B O 1
ATOM 11433 N N . GLU B 1 625 ? 28.719 5.484 -7.84 1 96.19 625 GLU B N 1
ATOM 11434 C CA . GLU B 1 625 ? 27.438 5.543 -7.148 1 96.19 625 GLU B CA 1
ATOM 11435 C C . GLU B 1 625 ? 26.281 5.598 -8.141 1 96.19 625 GLU B C 1
ATOM 11437 O O . GLU B 1 625 ? 25.281 4.895 -7.98 1 96.19 625 GLU B O 1
ATOM 11442 N N . ILE B 1 626 ? 26.406 6.359 -9.203 1 96.88 626 ILE B N 1
ATOM 11443 C CA . ILE B 1 626 ? 25.359 6.492 -10.219 1 96.88 626 ILE B CA 1
ATOM 11444 C C . ILE B 1 626 ? 25.219 5.18 -10.984 1 96.88 626 ILE B C 1
ATOM 11446 O O . ILE B 1 626 ? 24.109 4.758 -11.305 1 96.88 626 ILE B O 1
ATOM 11450 N N . GLU B 1 627 ? 26.359 4.605 -11.242 1 95.19 627 GLU B N 1
ATOM 11451 C CA . GLU B 1 627 ? 26.328 3.324 -11.938 1 95.19 627 GLU B CA 1
ATOM 11452 C C . GLU B 1 627 ? 25.641 2.254 -11.102 1 95.19 627 GLU B C 1
ATOM 11454 O O . GLU B 1 627 ? 24.906 1.416 -11.633 1 95.19 627 GLU B O 1
ATOM 11459 N N . SER B 1 628 ? 25.875 2.299 -9.805 1 94.62 628 SER B N 1
ATOM 11460 C CA . SER B 1 628 ? 25.203 1.371 -8.906 1 94.62 628 SER B CA 1
ATOM 11461 C C . SER B 1 628 ? 23.703 1.617 -8.891 1 94.62 628 SER B C 1
ATOM 11463 O O . SER B 1 628 ? 22.906 0.674 -8.789 1 94.62 628 SER B O 1
ATOM 11465 N N . PHE B 1 629 ? 23.312 2.836 -9.023 1 95.38 629 PHE B N 1
ATOM 11466 C CA . PHE B 1 629 ? 21.906 3.201 -9.109 1 95.38 629 PHE B CA 1
ATOM 11467 C C . PHE B 1 629 ? 21.266 2.617 -10.367 1 95.38 629 PHE B C 1
ATOM 11469 O O . PHE B 1 629 ? 20.188 2.033 -10.312 1 95.38 629 PHE B O 1
ATOM 11476 N N . LEU B 1 630 ? 21.938 2.787 -11.492 1 95.19 630 LEU B N 1
ATOM 11477 C CA . LEU B 1 630 ? 21.422 2.268 -12.758 1 95.19 630 LEU B CA 1
ATOM 11478 C C . LEU B 1 630 ? 21.234 0.756 -12.68 1 95.19 630 LEU B C 1
ATOM 11480 O O . LEU B 1 630 ? 20.219 0.231 -13.141 1 95.19 630 LEU B O 1
ATOM 11484 N N . LYS B 1 631 ? 22.188 0.127 -12.055 1 91.12 631 LYS B N 1
ATOM 11485 C CA . LYS B 1 631 ? 22.078 -1.316 -11.867 1 91.12 631 LYS B CA 1
ATOM 11486 C C . LYS B 1 631 ? 20.875 -1.664 -10.992 1 91.12 631 LYS B C 1
ATOM 11488 O O . LYS B 1 631 ? 20.156 -2.627 -11.273 1 91.12 631 LYS B O 1
ATOM 11493 N N . TYR B 1 632 ? 20.672 -0.904 -9.969 1 91.62 632 TYR B N 1
ATOM 11494 C CA . TYR B 1 632 ? 19.578 -1.115 -9.047 1 91.62 632 TYR B CA 1
ATOM 11495 C C . TYR B 1 632 ? 18.234 -1.051 -9.773 1 91.62 632 TYR B C 1
ATOM 11497 O O . TYR B 1 632 ? 17.328 -1.824 -9.477 1 91.62 632 TYR B O 1
ATOM 11505 N N . ILE B 1 633 ? 18.125 -0.128 -10.75 1 93.19 633 ILE B N 1
ATOM 11506 C CA . ILE B 1 633 ? 16.859 -0.005 -11.461 1 93.19 633 ILE B CA 1
ATOM 11507 C C . ILE B 1 633 ? 16.906 -0.828 -12.75 1 93.19 633 ILE B C 1
ATOM 11509 O O . ILE B 1 633 ? 16.125 -0.598 -13.672 1 93.19 633 ILE B O 1
ATOM 11513 N N . ARG B 1 634 ? 17.984 -1.644 -12.945 1 90.62 634 ARG B N 1
ATOM 11514 C CA . ARG B 1 634 ? 18.078 -2.682 -13.969 1 90.62 634 ARG B CA 1
ATOM 11515 C C . ARG B 1 634 ? 18.375 -2.078 -15.336 1 90.62 634 ARG B C 1
ATOM 11517 O O . ARG B 1 634 ? 17.828 -2.514 -16.344 1 90.62 634 ARG B O 1
ATOM 11524 N N . ILE B 1 635 ? 19.062 -1.053 -15.281 1 92 635 ILE B N 1
ATOM 11525 C CA . ILE B 1 635 ? 19.656 -0.51 -16.5 1 92 635 ILE B CA 1
ATOM 11526 C C . ILE B 1 635 ? 21.125 -0.916 -16.594 1 92 635 ILE B C 1
ATOM 11528 O O . ILE B 1 635 ? 21.969 -0.361 -15.883 1 92 635 ILE B O 1
ATOM 11532 N N . PHE B 1 636 ? 21.453 -1.783 -17.453 1 87.12 636 PHE B N 1
ATOM 11533 C CA . PHE B 1 636 ? 22.781 -2.395 -17.484 1 87.12 636 PHE B CA 1
ATOM 11534 C C . PHE B 1 636 ? 23.594 -1.883 -18.656 1 87.12 636 PHE B C 1
ATOM 11536 O O . PHE B 1 636 ? 24.828 -1.874 -18.609 1 87.12 636 PHE B O 1
ATOM 11543 N N . GLU B 1 637 ? 22.938 -1.48 -19.672 1 86.56 637 GLU B N 1
ATOM 11544 C CA . GLU B 1 637 ? 23.625 -0.984 -20.859 1 86.56 637 GLU B CA 1
ATOM 11545 C C . GLU B 1 637 ? 23.609 0.542 -20.906 1 86.56 637 GLU B C 1
ATOM 11547 O O . GLU B 1 637 ? 22.562 1.154 -21.109 1 86.56 637 GLU B O 1
ATOM 11552 N N . TYR B 1 638 ? 24.719 1.113 -20.656 1 91.94 638 TYR B N 1
ATOM 11553 C CA . TYR B 1 638 ? 24.891 2.561 -20.688 1 91.94 638 TYR B CA 1
ATOM 11554 C C . TYR B 1 638 ? 26.328 2.93 -21.047 1 91.94 638 TYR B C 1
ATOM 11556 O O . TYR B 1 638 ? 27.219 2.078 -21.016 1 91.94 638 TYR B O 1
ATOM 11564 N N . PHE B 1 639 ? 26.578 4.141 -21.516 1 89.88 639 PHE B N 1
ATOM 11565 C CA . PHE B 1 639 ? 27.953 4.602 -21.703 1 89.88 639 PHE B CA 1
ATOM 11566 C C . PHE B 1 639 ? 28.062 6.086 -21.375 1 89.88 639 PHE B C 1
ATOM 11568 O O . PHE B 1 639 ? 27.094 6.832 -21.469 1 89.88 639 PHE B O 1
ATOM 11575 N N . TRP B 1 640 ? 29.188 6.473 -20.844 1 91.06 640 TRP B N 1
ATOM 11576 C CA . TRP B 1 640 ? 29.5 7.855 -20.531 1 91.06 640 TRP B CA 1
ATOM 11577 C C . TRP B 1 640 ? 30.219 8.531 -21.688 1 91.06 640 TRP B C 1
ATOM 11579 O O . TRP B 1 640 ? 31.188 7.992 -22.234 1 91.06 640 TRP B O 1
ATOM 11589 N N . ASP B 1 641 ? 29.703 9.68 -22.062 1 90.44 641 ASP B N 1
ATOM 11590 C CA . ASP B 1 641 ? 30.312 10.453 -23.141 1 90.44 641 ASP B CA 1
ATOM 11591 C C . ASP B 1 641 ? 30.797 11.812 -22.641 1 90.44 641 ASP B C 1
ATOM 11593 O O . ASP B 1 641 ? 30.156 12.422 -21.781 1 90.44 641 ASP B O 1
ATOM 11597 N N . ILE B 1 642 ? 31.938 12.211 -23.156 1 91 642 ILE B N 1
ATOM 11598 C CA . ILE B 1 642 ? 32.469 13.523 -22.812 1 91 642 ILE B CA 1
ATOM 11599 C C . ILE B 1 642 ? 31.703 14.609 -23.562 1 91 642 ILE B C 1
ATOM 11601 O O . ILE B 1 642 ? 31.672 14.594 -24.797 1 91 642 ILE B O 1
ATOM 11605 N N . LYS B 1 643 ? 31.109 15.438 -22.844 1 92.06 643 LYS B N 1
ATOM 11606 C CA . LYS B 1 643 ? 30.359 16.547 -23.422 1 92.06 643 LYS B CA 1
ATOM 11607 C C . LYS B 1 643 ? 30.484 17.812 -22.562 1 92.06 643 LYS B C 1
ATOM 11609 O O . LYS B 1 643 ? 29.984 17.844 -21.438 1 92.06 643 LYS B O 1
ATOM 11614 N N . PRO B 1 644 ? 31.078 18.734 -23.125 1 90.56 644 PRO B N 1
ATOM 11615 C CA . PRO B 1 644 ? 31.234 19.969 -22.344 1 90.56 644 PRO B CA 1
ATOM 11616 C C . PRO B 1 644 ? 29.906 20.688 -22.125 1 90.56 644 PRO B C 1
ATOM 11618 O O . PRO B 1 644 ? 29.062 20.734 -23.016 1 90.56 644 PRO B O 1
ATOM 11621 N N . GLU B 1 645 ? 29.719 21.125 -20.938 1 89.94 645 GLU B N 1
ATOM 11622 C CA . GLU B 1 645 ? 28.609 22 -20.562 1 89.94 645 GLU B CA 1
ATOM 11623 C C . GLU B 1 645 ? 29.125 23.297 -19.953 1 89.94 645 GLU B C 1
ATOM 11625 O O . GLU B 1 645 ? 30.219 23.344 -19.391 1 89.94 645 GLU B O 1
ATOM 11630 N N . ILE B 1 646 ? 28.375 24.312 -20.031 1 87.5 646 ILE B N 1
ATOM 11631 C CA . ILE B 1 646 ? 28.797 25.656 -19.641 1 87.5 646 ILE B CA 1
ATOM 11632 C C . ILE B 1 646 ? 29.062 25.703 -18.141 1 87.5 646 ILE B C 1
ATOM 11634 O O . ILE B 1 646 ? 29.984 26.391 -17.688 1 87.5 646 ILE B O 1
ATOM 11638 N N . PHE B 1 647 ? 28.344 24.938 -17.406 1 92.94 647 PHE B N 1
ATOM 11639 C CA . PHE B 1 647 ? 28.422 25.062 -15.953 1 92.94 647 PHE B CA 1
ATOM 11640 C C . PHE B 1 647 ? 29.359 24 -15.375 1 92.94 647 PHE B C 1
ATOM 11642 O O . PHE B 1 647 ? 29.594 23.969 -14.164 1 92.94 647 PHE B O 1
ATOM 11649 N N . PHE B 1 648 ? 29.953 23.219 -16.203 1 95.94 648 PHE B N 1
ATOM 11650 C CA . PHE B 1 648 ? 30.906 22.219 -15.758 1 95.94 648 PHE B CA 1
ATOM 11651 C C . PHE B 1 648 ? 32.344 22.594 -16.141 1 95.94 648 PHE B C 1
ATOM 11653 O O . PHE B 1 648 ? 32.531 23.359 -17.094 1 95.94 648 PHE B O 1
ATOM 11660 N N . HIS B 1 649 ? 33.219 22.062 -15.359 1 94.56 649 HIS B N 1
ATOM 11661 C CA . HIS B 1 649 ? 34.625 22.141 -15.797 1 94.56 649 HIS B CA 1
ATOM 11662 C C . HIS B 1 649 ? 34.844 21.375 -17.094 1 94.56 649 HIS B C 1
ATOM 11664 O O . HIS B 1 649 ? 34.375 20.234 -17.234 1 94.56 649 HIS B O 1
ATOM 11670 N N . PRO B 1 650 ? 35.438 21.953 -18.078 1 92.06 650 PRO B N 1
ATOM 11671 C CA . PRO B 1 650 ? 35.594 21.328 -19.391 1 92.06 650 PRO B CA 1
ATOM 11672 C C . PRO B 1 650 ? 36.344 20 -19.328 1 92.06 650 PRO B C 1
ATOM 11674 O O . PRO B 1 650 ? 36.125 19.125 -20.172 1 92.06 650 PRO B O 1
ATOM 11677 N N . GLY B 1 651 ? 37.156 19.844 -18.328 1 90.06 651 GLY B N 1
ATOM 11678 C CA . GLY B 1 651 ? 37.906 18.609 -18.188 1 90.06 651 GLY B CA 1
ATOM 11679 C C . GLY B 1 651 ? 37.219 17.547 -17.375 1 90.06 651 GLY B C 1
ATOM 11680 O O . GLY B 1 651 ? 37.719 16.438 -17.219 1 90.06 651 GLY B O 1
ATOM 11681 N N . ALA B 1 652 ? 36.094 17.859 -16.844 1 93.75 652 ALA B N 1
ATOM 11682 C CA . ALA B 1 652 ? 35.344 16.922 -16 1 93.75 652 ALA B CA 1
ATOM 11683 C C . ALA B 1 652 ? 33.844 17.047 -16.25 1 93.75 652 ALA B C 1
ATOM 11685 O O . ALA B 1 652 ? 33.094 17.469 -15.359 1 93.75 652 ALA B O 1
ATOM 11686 N N . SER B 1 653 ? 33.406 16.766 -17.438 1 95.69 653 SER B N 1
ATOM 11687 C CA . SER B 1 653 ? 32.031 16.828 -17.859 1 95.69 653 SER B CA 1
ATOM 11688 C C . SER B 1 653 ? 31.609 15.602 -18.656 1 95.69 653 SER B C 1
ATOM 11690 O O . SER B 1 653 ? 32.188 15.312 -19.703 1 95.69 653 SER B O 1
ATOM 11692 N N . LEU B 1 654 ? 30.578 14.93 -18.125 1 96 654 LEU B N 1
ATOM 11693 C CA . LEU B 1 654 ? 30.141 13.695 -18.766 1 96 654 LEU B CA 1
ATOM 11694 C C . LEU B 1 654 ? 28.641 13.742 -19.047 1 96 654 LEU B C 1
ATOM 11696 O O . LEU B 1 654 ? 27.875 14.391 -18.328 1 96 654 LEU B O 1
ATOM 11700 N N . SER B 1 655 ? 28.281 13.078 -20.109 1 96.56 655 SER B N 1
ATOM 11701 C CA . SER B 1 655 ? 26.875 12.805 -20.438 1 96.56 655 SER B CA 1
ATOM 11702 C C . SER B 1 655 ? 26.578 11.32 -20.359 1 96.56 655 SER B C 1
ATOM 11704 O O . SER B 1 655 ? 27.391 10.484 -20.766 1 96.56 655 SER B O 1
ATOM 11706 N N . LEU B 1 656 ? 25.5 11.031 -19.766 1 96.69 656 LEU B N 1
ATOM 11707 C CA . LEU B 1 656 ? 25.062 9.641 -19.641 1 96.69 656 LEU B CA 1
ATOM 11708 C C . LEU B 1 656 ? 24.109 9.273 -20.781 1 96.69 656 LEU B C 1
ATOM 11710 O O . LEU B 1 656 ? 23.047 9.883 -20.938 1 96.69 656 LEU B O 1
ATOM 11714 N N . ILE B 1 657 ? 24.5 8.273 -21.547 1 95.56 657 ILE B N 1
ATOM 11715 C CA . ILE B 1 657 ? 23.703 7.859 -22.719 1 95.56 657 ILE B CA 1
ATOM 11716 C C . ILE B 1 657 ? 23.172 6.445 -22.5 1 95.56 657 ILE B C 1
ATOM 11718 O O . ILE B 1 657 ? 23.922 5.539 -22.125 1 95.56 657 ILE B O 1
ATOM 11722 N N . VAL B 1 658 ? 21.875 6.305 -22.672 1 93.44 658 VAL B N 1
ATOM 11723 C CA . VAL B 1 658 ? 21.188 5.02 -22.625 1 93.44 658 VAL B CA 1
ATOM 11724 C C . VAL B 1 658 ? 20.297 4.863 -23.844 1 93.44 658 VAL B C 1
ATOM 11726 O O . VAL B 1 658 ? 19.5 5.762 -24.172 1 93.44 658 VAL B O 1
ATOM 11729 N N . ASP B 1 659 ? 20.359 3.818 -24.562 1 89.06 659 ASP B N 1
ATOM 11730 C CA . ASP B 1 659 ? 19.562 3.559 -25.75 1 89.06 659 ASP B CA 1
ATOM 11731 C C . ASP B 1 659 ? 19.672 4.723 -26.75 1 89.06 659 ASP B C 1
ATOM 11733 O O . ASP B 1 659 ? 18.656 5.238 -27.203 1 89.06 659 ASP B O 1
ATOM 11737 N N . SER B 1 660 ? 20.906 5.32 -26.812 1 88.62 660 SER B N 1
ATOM 11738 C CA . SER B 1 660 ? 21.234 6.371 -27.766 1 88.62 660 SER B CA 1
ATOM 11739 C C . SER B 1 660 ? 20.594 7.695 -27.375 1 88.62 660 SER B C 1
ATOM 11741 O O . SER B 1 660 ? 20.469 8.602 -28.203 1 88.62 660 SER B O 1
ATOM 11743 N N . LYS B 1 661 ? 20.125 7.727 -26.203 1 92.06 661 LYS B N 1
ATOM 11744 C CA . LYS B 1 661 ? 19.547 8.969 -25.688 1 92.06 661 LYS B CA 1
ATOM 11745 C C . LYS B 1 661 ? 20.312 9.477 -24.469 1 92.06 661 LYS B C 1
ATOM 11747 O O . LYS B 1 661 ? 20.734 8.68 -23.625 1 92.06 661 LYS B O 1
ATOM 11752 N N . GLN B 1 662 ? 20.484 10.734 -24.469 1 94.88 662 GLN B N 1
ATOM 11753 C CA . GLN B 1 662 ? 21.078 11.328 -23.281 1 94.88 662 GLN B CA 1
ATOM 11754 C C . GLN B 1 662 ? 20.062 11.406 -22.141 1 94.88 662 GLN B C 1
ATOM 11756 O O . GLN B 1 662 ? 19.031 12.07 -22.266 1 94.88 662 GLN B O 1
ATOM 11761 N N . ILE B 1 663 ? 20.312 10.844 -21.062 1 95.38 663 ILE B N 1
ATOM 11762 C CA . ILE B 1 663 ? 19.328 10.805 -19.984 1 95.38 663 ILE B CA 1
ATOM 11763 C C . ILE B 1 663 ? 19.797 11.688 -18.828 1 95.38 663 ILE B C 1
ATOM 11765 O O . ILE B 1 663 ? 19.016 11.992 -17.906 1 95.38 663 ILE B O 1
ATOM 11769 N N . GLY B 1 664 ? 21.094 12.031 -18.859 1 96.31 664 GLY B N 1
ATOM 11770 C CA . GLY B 1 664 ? 21.594 12.859 -17.766 1 96.31 664 GLY B CA 1
ATOM 11771 C C . GLY B 1 664 ? 23.031 13.32 -17.984 1 96.31 664 GLY B C 1
ATOM 11772 O O . GLY B 1 664 ? 23.594 13.148 -19.062 1 96.31 664 GLY B O 1
ATOM 11773 N N . ASN B 1 665 ? 23.562 14.047 -17 1 96.75 665 ASN B N 1
ATOM 11774 C CA . ASN B 1 665 ? 24.938 14.562 -17.031 1 96.75 665 ASN B CA 1
ATOM 11775 C C . ASN B 1 665 ? 25.594 14.484 -15.656 1 96.75 665 ASN B C 1
ATOM 11777 O O . ASN B 1 665 ? 24.922 14.242 -14.656 1 96.75 665 ASN B O 1
ATOM 11781 N N . LEU B 1 666 ? 26.906 14.523 -15.609 1 98 666 LEU B N 1
ATOM 11782 C CA . LEU B 1 666 ? 27.719 14.477 -14.406 1 98 666 LEU B CA 1
ATOM 11783 C C . LEU B 1 666 ? 29.016 15.25 -14.609 1 98 666 LEU B C 1
ATOM 11785 O O . LEU B 1 666 ? 29.656 15.148 -15.664 1 98 666 LEU B O 1
ATOM 11789 N N . GLY B 1 667 ? 29.344 16.109 -13.586 1 97.94 667 GLY B N 1
ATOM 11790 C CA . GLY B 1 667 ? 30.594 16.844 -13.727 1 97.94 667 GLY B CA 1
ATOM 11791 C C . GLY B 1 667 ? 30.953 17.656 -12.5 1 97.94 667 GLY B C 1
ATOM 11792 O O . GLY B 1 667 ? 30.156 17.766 -11.57 1 97.94 667 GLY B O 1
ATOM 11793 N N . TYR B 1 668 ? 32.219 18.172 -12.5 1 97.44 668 TYR B N 1
ATOM 11794 C CA . TYR B 1 668 ? 32.625 19.188 -11.547 1 97.44 668 TYR B CA 1
ATOM 11795 C C . TYR B 1 668 ? 32.062 20.562 -11.953 1 97.44 668 TYR B C 1
ATOM 11797 O O . TYR B 1 668 ? 32.188 20.953 -13.109 1 97.44 668 TYR B O 1
ATOM 11805 N N . VAL B 1 669 ? 31.5 21.188 -11.047 1 97.06 669 VAL B N 1
ATOM 11806 C CA . VAL B 1 669 ? 31 22.531 -11.336 1 97.06 669 VAL B CA 1
ATOM 11807 C C . VAL B 1 669 ? 32.156 23.469 -11.625 1 97.06 669 VAL B C 1
ATOM 11809 O O . VAL B 1 669 ? 33.188 23.406 -10.953 1 97.06 669 VAL B O 1
ATOM 11812 N N . HIS B 1 670 ? 31.984 24.281 -12.609 1 95.06 670 HIS B N 1
ATOM 11813 C CA . HIS B 1 670 ? 33.031 25.219 -13.008 1 95.06 670 HIS B CA 1
ATOM 11814 C C . HIS B 1 670 ? 33.375 26.172 -11.867 1 95.06 670 HIS B C 1
ATOM 11816 O O . HIS B 1 670 ? 32.5 26.656 -11.164 1 95.06 670 HIS B O 1
ATOM 11822 N N . PRO B 1 671 ? 34.625 26.438 -11.688 1 93.88 671 PRO B N 1
ATOM 11823 C CA . PRO B 1 671 ? 35.062 27.312 -10.594 1 93.88 671 PRO B CA 1
ATOM 11824 C C . PRO B 1 671 ? 34.406 28.703 -10.648 1 93.88 671 PRO B C 1
ATOM 11826 O O . PRO B 1 671 ? 34.094 29.281 -9.609 1 93.88 671 PRO B O 1
ATOM 11829 N N . ALA B 1 672 ? 34.25 29.188 -11.82 1 92.38 672 ALA B N 1
ATOM 11830 C CA . ALA B 1 672 ? 33.625 30.5 -11.977 1 92.38 672 ALA B CA 1
ATOM 11831 C C . ALA B 1 672 ? 32.188 30.484 -11.438 1 92.38 672 ALA B C 1
ATOM 11833 O O . ALA B 1 672 ? 31.75 31.484 -10.852 1 92.38 672 ALA B O 1
ATOM 11834 N N . VAL B 1 673 ? 31.547 29.438 -11.688 1 94.38 673 VAL B N 1
ATOM 11835 C CA . VAL B 1 673 ? 30.188 29.281 -11.18 1 94.38 673 VAL B CA 1
ATOM 11836 C C . VAL B 1 673 ? 30.203 29.188 -9.656 1 94.38 673 VAL B C 1
ATOM 11838 O O . VAL B 1 673 ? 29.391 29.812 -8.977 1 94.38 673 VAL B O 1
ATOM 11841 N N . LEU B 1 674 ? 31.109 28.453 -9.133 1 95.62 674 LEU B N 1
ATOM 11842 C CA . LEU B 1 674 ? 31.25 28.312 -7.684 1 95.62 674 LEU B CA 1
ATOM 11843 C C . LEU B 1 674 ? 31.5 29.656 -7.027 1 95.62 674 LEU B C 1
ATOM 11845 O O . LEU B 1 674 ? 30.906 29.969 -5.988 1 95.62 674 LEU B O 1
ATOM 11849 N N . ASP B 1 675 ? 32.281 30.406 -7.68 1 94.12 675 ASP B N 1
ATOM 11850 C CA . ASP B 1 675 ? 32.594 31.734 -7.16 1 94.12 675 ASP B CA 1
ATOM 11851 C C . ASP B 1 675 ? 31.344 32.625 -7.113 1 94.12 675 ASP B C 1
ATOM 11853 O O . ASP B 1 675 ? 31.156 33.375 -6.16 1 94.12 675 ASP B O 1
ATOM 11857 N N . SER B 1 676 ? 30.609 32.5 -8.109 1 92.5 676 SER B N 1
ATOM 11858 C CA . SER B 1 676 ? 29.391 33.312 -8.18 1 92.5 676 SER B CA 1
ATOM 11859 C C . SER B 1 676 ? 28.422 32.969 -7.055 1 92.5 676 SER B C 1
ATOM 11861 O O . SER B 1 676 ? 27.609 33.812 -6.656 1 92.5 676 SER B O 1
ATOM 11863 N N . PHE B 1 677 ? 28.547 31.797 -6.543 1 94.75 677 PHE B N 1
ATOM 11864 C CA . PHE B 1 677 ? 27.688 31.359 -5.453 1 94.75 677 PHE B CA 1
ATOM 11865 C C . PHE B 1 677 ? 28.422 31.406 -4.121 1 94.75 677 PHE B C 1
ATOM 11867 O O . PHE B 1 677 ? 27.938 30.906 -3.111 1 94.75 677 PHE B O 1
ATOM 11874 N N . GLU B 1 678 ? 29.656 31.859 -4.152 1 93.81 678 GLU B N 1
ATOM 11875 C CA . GLU B 1 678 ? 30.484 32.031 -2.965 1 93.81 678 GLU B CA 1
ATOM 11876 C C . GLU B 1 678 ? 30.797 30.672 -2.314 1 93.81 678 GLU B C 1
ATOM 11878 O O . GLU B 1 678 ? 30.719 30.547 -1.093 1 93.81 678 GLU B O 1
ATOM 11883 N N . LEU B 1 679 ? 31 29.766 -3.156 1 95.38 679 LEU B N 1
ATOM 11884 C CA . LEU B 1 679 ? 31.391 28.438 -2.654 1 95.38 679 LEU B CA 1
ATOM 11885 C C . LEU B 1 679 ? 32.906 28.312 -2.549 1 95.38 679 LEU B C 1
ATOM 11887 O O . LEU B 1 679 ? 33.625 28.672 -3.482 1 95.38 679 LEU B O 1
ATOM 11891 N N . LYS B 1 680 ? 33.312 27.75 -1.462 1 92.88 680 LYS B N 1
ATOM 11892 C CA . LYS B 1 680 ? 34.719 27.625 -1.162 1 92.88 680 LYS B CA 1
ATOM 11893 C C . LYS B 1 680 ? 35.219 26.219 -1.444 1 92.88 680 LYS B C 1
ATOM 11895 O O . LYS B 1 680 ? 36.438 25.969 -1.399 1 92.88 680 LYS B O 1
ATOM 11900 N N . LYS B 1 681 ? 34.344 25.344 -1.779 1 95 681 LYS B N 1
ATOM 11901 C CA . LYS B 1 681 ? 34.688 23.938 -1.96 1 95 681 LYS B CA 1
ATOM 11902 C C . LYS B 1 681 ? 34.312 23.453 -3.354 1 95 681 LYS B C 1
ATOM 11904 O O . LYS B 1 681 ? 33.406 24.031 -3.99 1 95 681 LYS B O 1
ATOM 11909 N N . ARG B 1 682 ? 35 22.391 -3.82 1 96.31 682 ARG B N 1
ATOM 11910 C CA . ARG B 1 682 ? 34.625 21.766 -5.082 1 96.31 682 ARG B CA 1
ATOM 11911 C C . ARG B 1 682 ? 33.312 21.016 -4.957 1 96.31 682 ARG B C 1
ATOM 11913 O O . ARG B 1 682 ? 33 20.453 -3.906 1 96.31 682 ARG B O 1
ATOM 11920 N N . VAL B 1 683 ? 32.562 21.109 -6.039 1 97.81 683 VAL B N 1
ATOM 11921 C CA . VAL B 1 683 ? 31.266 20.453 -6.02 1 97.81 683 VAL B CA 1
ATOM 11922 C C . VAL B 1 683 ? 31.094 19.609 -7.277 1 97.81 683 VAL B C 1
ATOM 11924 O O . VAL B 1 683 ? 31.406 20.047 -8.383 1 97.81 683 VAL B O 1
ATOM 11927 N N . ILE B 1 684 ? 30.656 18.375 -7.094 1 98.38 684 ILE B N 1
ATOM 11928 C CA . ILE B 1 684 ? 30.234 17.516 -8.188 1 98.38 684 ILE B CA 1
ATOM 11929 C C . ILE B 1 684 ? 28.719 17.547 -8.32 1 98.38 684 ILE B C 1
ATOM 11931 O O . ILE B 1 684 ? 28 17.438 -7.324 1 98.38 684 ILE B O 1
ATOM 11935 N N . TYR B 1 685 ? 28.266 17.781 -9.523 1 98.19 685 TYR B N 1
ATOM 11936 C CA . TYR B 1 685 ? 26.828 17.906 -9.789 1 98.19 685 TYR B CA 1
ATOM 11937 C C . TYR B 1 685 ? 26.391 16.938 -10.883 1 98.19 685 TYR B C 1
ATOM 11939 O O . TYR B 1 685 ? 27.156 16.672 -11.82 1 98.19 685 TYR B O 1
ATOM 11947 N N . GLY B 1 686 ? 25.172 16.359 -10.664 1 98 686 GLY B N 1
ATOM 11948 C CA . GLY B 1 686 ? 24.562 15.516 -11.688 1 98 686 GLY B CA 1
ATOM 11949 C C . GLY B 1 686 ? 23.047 15.672 -11.75 1 98 686 GLY B C 1
ATOM 11950 O O . GLY B 1 686 ? 22.422 16.094 -10.773 1 98 686 GLY B O 1
ATOM 11951 N N . SER B 1 687 ? 22.516 15.422 -12.938 1 97.56 687 SER B N 1
ATOM 11952 C CA . SER B 1 687 ? 21.078 15.523 -13.148 1 97.56 687 SER B CA 1
ATOM 11953 C C . SER B 1 687 ? 20.594 14.477 -14.148 1 97.56 687 SER B C 1
ATOM 11955 O O . SER B 1 687 ? 21.234 14.25 -15.18 1 97.56 687 SER B O 1
ATOM 11957 N N . LEU B 1 688 ? 19.484 13.875 -13.789 1 97.44 688 LEU B N 1
ATOM 11958 C CA . LEU B 1 688 ? 18.844 12.883 -14.648 1 97.44 688 LEU B CA 1
ATOM 11959 C C . LEU B 1 688 ? 17.438 13.328 -15.031 1 97.44 688 LEU B C 1
ATOM 11961 O O . LEU B 1 688 ? 16.656 13.742 -14.172 1 97.44 688 LEU B O 1
ATOM 11965 N N . GLU B 1 689 ? 17.156 13.258 -16.297 1 96.38 689 GLU B N 1
ATOM 11966 C CA . GLU B 1 689 ? 15.789 13.547 -16.734 1 96.38 689 GLU B CA 1
ATOM 11967 C C . GLU B 1 689 ? 14.844 12.391 -16.406 1 96.38 689 GLU B C 1
ATOM 11969 O O . GLU B 1 689 ? 14.953 11.312 -16.984 1 96.38 689 GLU B O 1
ATOM 11974 N N . PHE B 1 690 ? 13.844 12.672 -15.68 1 96.69 690 PHE B N 1
ATOM 11975 C CA . PHE B 1 690 ? 13.078 11.602 -15.047 1 96.69 690 PHE B CA 1
ATOM 11976 C C . PHE B 1 690 ? 12.156 10.93 -16.062 1 96.69 690 PHE B C 1
ATOM 11978 O O . PHE B 1 690 ? 11.992 9.711 -16.047 1 96.69 690 PHE B O 1
ATOM 11985 N N . GLU B 1 691 ? 11.562 11.719 -16.922 1 94.94 691 GLU B N 1
ATOM 11986 C CA . GLU B 1 691 ? 10.633 11.133 -17.891 1 94.94 691 GLU B CA 1
ATOM 11987 C C . GLU B 1 691 ? 11.344 10.148 -18.812 1 94.94 691 GLU B C 1
ATOM 11989 O O . GLU B 1 691 ? 10.789 9.094 -19.141 1 94.94 691 GLU B O 1
ATOM 11994 N N . LYS B 1 692 ? 12.523 10.484 -19.203 1 94.62 692 LYS B N 1
ATOM 11995 C CA . LYS B 1 692 ? 13.312 9.578 -20.031 1 94.62 692 LYS B CA 1
ATOM 11996 C C . LYS B 1 692 ? 13.711 8.328 -19.25 1 94.62 692 LYS B C 1
ATOM 11998 O O . LYS B 1 692 ? 13.711 7.227 -19.797 1 94.62 692 LYS B O 1
ATOM 12003 N N . LEU B 1 693 ? 14 8.508 -18.031 1 94.88 693 LEU B N 1
ATOM 12004 C CA . LEU B 1 693 ? 14.367 7.387 -17.172 1 94.88 693 LEU B CA 1
ATOM 12005 C C . LEU B 1 693 ? 13.195 6.422 -17.016 1 94.88 693 LEU B C 1
ATOM 12007 O O . LEU B 1 693 ? 13.391 5.203 -17.031 1 94.88 693 LEU B O 1
ATOM 12011 N N . VAL B 1 694 ? 11.992 6.969 -16.859 1 94.75 694 VAL B N 1
ATOM 12012 C CA . VAL B 1 694 ? 10.789 6.156 -16.703 1 94.75 694 VAL B CA 1
ATOM 12013 C C . VAL B 1 694 ? 10.578 5.316 -17.969 1 94.75 694 VAL B C 1
ATOM 12015 O O . VAL B 1 694 ? 10.25 4.129 -17.875 1 94.75 694 VAL B O 1
ATOM 12018 N N . GLU B 1 695 ? 10.758 5.922 -19.094 1 93.94 695 GLU B N 1
ATOM 12019 C CA . GLU B 1 695 ? 10.578 5.223 -20.359 1 93.94 695 GLU B CA 1
ATOM 12020 C C . GLU B 1 695 ? 11.523 4.035 -20.469 1 93.94 695 GLU B C 1
ATOM 12022 O O . GLU B 1 695 ? 11.102 2.934 -20.844 1 93.94 695 GLU B O 1
ATOM 12027 N N . ILE B 1 696 ? 12.734 4.266 -20.141 1 93.81 696 ILE B N 1
ATOM 12028 C CA . ILE B 1 696 ? 13.758 3.229 -20.234 1 93.81 696 ILE B CA 1
ATOM 12029 C C . ILE B 1 696 ? 13.492 2.141 -19.203 1 93.81 696 ILE B C 1
ATOM 12031 O O . ILE B 1 696 ? 13.57 0.948 -19.516 1 93.81 696 ILE B O 1
ATOM 12035 N N . TRP B 1 697 ? 13.117 2.537 -18.031 1 92.56 697 TRP B N 1
ATOM 12036 C CA . TRP B 1 697 ? 12.867 1.604 -16.938 1 92.56 697 TRP B CA 1
ATOM 12037 C C . TRP B 1 697 ? 11.672 0.711 -17.25 1 92.56 697 TRP B C 1
ATOM 12039 O O . TRP B 1 697 ? 11.68 -0.482 -16.938 1 92.56 697 TRP B O 1
ATOM 12049 N N . ASN B 1 698 ? 10.648 1.261 -17.828 1 90.81 698 ASN B N 1
ATOM 12050 C CA . ASN B 1 698 ? 9.453 0.505 -18.156 1 90.81 698 ASN B CA 1
ATOM 12051 C C . ASN B 1 698 ? 9.758 -0.628 -19.141 1 90.81 698 ASN B C 1
ATOM 12053 O O . ASN B 1 698 ? 9.109 -1.677 -19.109 1 90.81 698 ASN B O 1
ATOM 12057 N N . THR B 1 699 ? 10.664 -0.476 -19.906 1 87.69 699 THR B N 1
ATOM 12058 C CA . THR B 1 699 ? 11.039 -1.484 -20.891 1 87.69 699 THR B CA 1
ATOM 12059 C C . THR B 1 699 ? 11.898 -2.568 -20.25 1 87.69 699 THR B C 1
ATOM 12061 O O . THR B 1 699 ? 11.828 -3.736 -20.641 1 87.69 699 THR B O 1
ATOM 12064 N N . ASN B 1 700 ? 12.648 -2.146 -19.219 1 85.44 700 ASN B N 1
ATOM 12065 C CA . ASN B 1 700 ? 13.664 -3.043 -18.688 1 85.44 700 ASN B CA 1
ATOM 12066 C C . ASN B 1 700 ? 13.211 -3.709 -17.391 1 85.44 700 ASN B C 1
ATOM 12068 O O . ASN B 1 700 ? 13.773 -4.723 -16.984 1 85.44 700 ASN B O 1
ATOM 12072 N N . ARG B 1 701 ? 12.188 -3.254 -16.781 1 84.19 701 ARG B N 1
ATOM 12073 C CA . ARG B 1 701 ? 11.852 -3.633 -15.414 1 84.19 701 ARG B CA 1
ATOM 12074 C C . ARG B 1 701 ? 11.422 -5.094 -15.344 1 84.19 701 ARG B C 1
ATOM 12076 O O . ARG B 1 701 ? 11.586 -5.742 -14.305 1 84.19 701 ARG B O 1
ATOM 12083 N N . ASN B 1 702 ? 10.867 -5.68 -16.359 1 81.25 702 ASN B N 1
ATOM 12084 C CA . ASN B 1 702 ? 10.32 -7.035 -16.328 1 81.25 702 ASN B CA 1
ATOM 12085 C C . ASN B 1 702 ? 11.344 -8.062 -16.797 1 81.25 702 ASN B C 1
ATOM 12087 O O . ASN B 1 702 ? 11.07 -9.266 -16.797 1 81.25 702 ASN B O 1
ATOM 12091 N N . ILE B 1 703 ? 12.477 -7.629 -17.078 1 74.88 703 ILE B N 1
ATOM 12092 C CA . ILE B 1 703 ? 13.516 -8.539 -17.547 1 74.88 703 ILE B CA 1
ATOM 12093 C C . ILE B 1 703 ? 14.336 -9.039 -16.375 1 74.88 703 ILE B C 1
ATOM 12095 O O . ILE B 1 703 ? 14.977 -8.258 -15.672 1 74.88 703 ILE B O 1
ATOM 12099 N N . SER B 1 704 ? 13.961 -10.281 -16.016 1 73.44 704 SER B N 1
ATOM 12100 C CA . SER B 1 704 ? 14.773 -10.906 -14.977 1 73.44 704 SER B CA 1
ATOM 12101 C C . SER B 1 704 ? 16.016 -11.562 -15.57 1 73.44 704 SER B C 1
ATOM 12103 O O . SER B 1 704 ? 15.922 -12.312 -16.547 1 73.44 704 SER B O 1
ATOM 12105 N N . ARG B 1 705 ? 17.141 -11.164 -15.172 1 70.38 705 ARG B N 1
ATOM 12106 C CA . ARG B 1 705 ? 18.391 -11.75 -15.648 1 70.38 705 ARG B CA 1
ATOM 12107 C C . ARG B 1 705 ? 19.047 -12.602 -14.562 1 70.38 705 ARG B C 1
ATOM 12109 O O . ARG B 1 705 ? 19.328 -12.109 -13.469 1 70.38 705 ARG B O 1
ATOM 12116 N N . PHE B 1 706 ? 18.859 -13.773 -14.523 1 76.31 706 PHE B N 1
ATOM 12117 C CA . PHE B 1 706 ? 19.578 -14.633 -13.594 1 76.31 706 PHE B CA 1
ATOM 12118 C C . PHE B 1 706 ? 20.469 -15.617 -14.344 1 76.31 706 PHE B C 1
ATOM 12120 O O . PHE B 1 706 ? 20.016 -16.312 -15.258 1 76.31 706 PHE B O 1
ATOM 12127 N N . ASN B 1 707 ? 21.703 -15.406 -14.07 1 75.94 707 ASN B N 1
ATOM 12128 C CA . ASN B 1 707 ? 22.656 -16.391 -14.562 1 75.94 707 ASN B CA 1
ATOM 12129 C C . ASN B 1 707 ? 23.219 -17.25 -13.422 1 75.94 707 ASN B C 1
ATOM 12131 O O . ASN B 1 707 ? 23.75 -16.719 -12.445 1 75.94 707 ASN B O 1
ATOM 12135 N N . VAL B 1 708 ? 23.094 -18.531 -13.516 1 79.38 708 VAL B N 1
ATOM 12136 C CA . VAL B 1 708 ? 23.625 -19.438 -12.5 1 79.38 708 VAL B CA 1
ATOM 12137 C C . VAL B 1 708 ? 25.141 -19.281 -12.406 1 79.38 708 VAL B C 1
ATOM 12139 O O . VAL B 1 708 ? 25.828 -19.25 -13.43 1 79.38 708 VAL B O 1
ATOM 12142 N N . PRO B 1 709 ? 25.594 -19.047 -11.227 1 81.25 709 PRO B N 1
ATOM 12143 C CA . PRO B 1 709 ? 27.047 -18.953 -11.094 1 81.25 709 PRO B CA 1
ATOM 12144 C C . PRO B 1 709 ? 27.766 -20.234 -11.547 1 81.25 709 PRO B C 1
ATOM 12146 O O . PRO B 1 709 ? 27.234 -21.328 -11.367 1 81.25 709 PRO B O 1
ATOM 12149 N N . SER B 1 710 ? 28.953 -20.031 -12.172 1 82.69 710 SER B N 1
ATOM 12150 C CA . SER B 1 710 ? 29.734 -21.156 -12.656 1 82.69 710 SER B CA 1
ATOM 12151 C C . SER B 1 710 ? 30.219 -22.031 -11.5 1 82.69 710 SER B C 1
ATOM 12153 O O . SER B 1 710 ? 30.547 -21.516 -10.43 1 82.69 710 SER B O 1
ATOM 12155 N N . GLN B 1 711 ? 30.266 -23.328 -11.703 1 79.75 711 GLN B N 1
ATOM 12156 C CA . GLN B 1 711 ? 30.781 -24.266 -10.711 1 79.75 711 GLN B CA 1
ATOM 12157 C C . GLN B 1 711 ? 32.281 -24.484 -10.891 1 79.75 711 GLN B C 1
ATOM 12159 O O . GLN B 1 711 ? 32.906 -25.172 -10.094 1 79.75 711 GLN B O 1
ATOM 12164 N N . PHE B 1 712 ? 32.844 -23.797 -11.875 1 82.69 712 PHE B N 1
ATOM 12165 C CA . PHE B 1 712 ? 34.25 -23.984 -12.219 1 82.69 712 PHE B CA 1
ATOM 12166 C C . PHE B 1 712 ? 35.094 -22.781 -11.789 1 82.69 712 PHE B C 1
ATOM 12168 O O . PHE B 1 712 ? 34.562 -21.656 -11.703 1 82.69 712 PHE B O 1
ATOM 12175 N N . PRO B 1 713 ? 36.344 -23.047 -11.461 1 82.44 713 PRO B N 1
ATOM 12176 C CA . PRO B 1 713 ? 37.188 -21.938 -11.023 1 82.44 713 PRO B CA 1
ATOM 12177 C C . PRO B 1 713 ? 37.344 -20.859 -12.094 1 82.44 713 PRO B C 1
ATOM 12179 O O . PRO B 1 713 ? 37.438 -21.188 -13.281 1 82.44 713 PRO B O 1
ATOM 12182 N N . GLU B 1 714 ? 37.469 -19.625 -11.547 1 86.56 714 GLU B N 1
ATOM 12183 C CA . GLU B 1 714 ? 37.688 -18.484 -12.445 1 86.56 714 GLU B CA 1
ATOM 12184 C C . GLU B 1 714 ? 39.156 -18.281 -12.703 1 86.56 714 GLU B C 1
ATOM 12186 O O . GLU B 1 714 ? 40 -18.766 -11.945 1 86.56 714 GLU B O 1
ATOM 12191 N N . ALA B 1 715 ? 39.469 -17.766 -13.844 1 88.12 715 ALA B N 1
ATOM 12192 C CA . ALA B 1 715 ? 40.844 -17.422 -14.188 1 88.12 715 ALA B CA 1
ATOM 12193 C C . ALA B 1 715 ? 41 -15.922 -14.469 1 88.12 715 ALA B C 1
ATOM 12195 O O . ALA B 1 715 ? 40 -15.25 -14.742 1 88.12 715 ALA B O 1
ATOM 12196 N N . GLU B 1 716 ? 42.219 -15.391 -14.156 1 90.94 716 GLU B N 1
ATOM 12197 C CA . GLU B 1 716 ? 42.5 -13.984 -14.43 1 90.94 716 GLU B CA 1
ATOM 12198 C C . GLU B 1 716 ? 43.719 -13.828 -15.328 1 90.94 716 GLU B C 1
ATOM 12200 O O . GLU B 1 716 ? 44.688 -14.594 -15.219 1 90.94 716 GLU B O 1
ATOM 12205 N N . ILE B 1 717 ? 43.594 -12.883 -16.266 1 92.31 717 ILE B N 1
ATOM 12206 C CA . ILE B 1 717 ? 44.719 -12.539 -17.156 1 92.31 717 ILE B CA 1
ATOM 12207 C C . ILE B 1 717 ? 45.031 -11.062 -17 1 92.31 717 ILE B C 1
ATOM 12209 O O . ILE B 1 717 ? 44.156 -10.211 -16.984 1 92.31 717 ILE B O 1
ATOM 12213 N N . ASP B 1 718 ? 46.281 -10.742 -16.797 1 93.06 718 ASP B N 1
ATOM 12214 C CA . ASP B 1 718 ? 46.75 -9.359 -16.719 1 93.06 718 ASP B CA 1
ATOM 12215 C C . ASP B 1 718 ? 47.562 -8.977 -17.953 1 93.06 718 ASP B C 1
ATOM 12217 O O . ASP B 1 718 ? 48.375 -9.75 -18.422 1 93.06 718 ASP B O 1
ATOM 12221 N N . ILE B 1 719 ? 47.25 -7.863 -18.484 1 92.5 719 ILE B N 1
ATOM 12222 C CA . ILE B 1 719 ? 48 -7.324 -19.609 1 92.5 719 ILE B CA 1
ATOM 12223 C C . ILE B 1 719 ? 48.375 -5.871 -19.344 1 92.5 719 ILE B C 1
ATOM 12225 O O . ILE B 1 719 ? 47.531 -5.074 -18.906 1 92.5 719 ILE B O 1
ATOM 12229 N N . SER B 1 720 ? 49.594 -5.562 -19.484 1 93 720 SER B N 1
ATOM 12230 C CA . SER B 1 720 ? 50.062 -4.191 -19.297 1 93 720 SER B CA 1
ATOM 12231 C C . SER B 1 720 ? 50.438 -3.561 -20.641 1 93 720 SER B C 1
ATOM 12233 O O . SER B 1 720 ? 51.25 -4.117 -21.375 1 93 720 SER B O 1
ATOM 12235 N N . ILE B 1 721 ? 49.844 -2.447 -20.922 1 92.44 721 ILE B N 1
ATOM 12236 C CA . ILE B 1 721 ? 50.125 -1.778 -22.188 1 92.44 721 ILE B CA 1
ATOM 12237 C C . ILE B 1 721 ? 50.531 -0.334 -21.938 1 92.44 721 ILE B C 1
ATOM 12239 O O . ILE B 1 721 ? 50.25 0.221 -20.875 1 92.44 721 ILE B O 1
ATOM 12243 N N . LEU B 1 722 ? 51.25 0.244 -22.891 1 90.81 722 LEU B N 1
ATOM 12244 C CA . LEU B 1 722 ? 51.656 1.645 -22.844 1 90.81 722 LEU B CA 1
ATOM 12245 C C . LEU B 1 722 ? 50.688 2.52 -23.625 1 90.81 722 LEU B C 1
ATOM 12247 O O . LEU B 1 722 ? 50.406 2.244 -24.781 1 90.81 722 LEU B O 1
ATOM 12251 N N . ILE B 1 723 ? 50.094 3.459 -22.938 1 89.25 723 ILE B N 1
ATOM 12252 C CA . ILE B 1 723 ? 49.219 4.395 -23.609 1 89.25 723 ILE B CA 1
ATOM 12253 C C . ILE B 1 723 ? 49.625 5.828 -23.297 1 89.25 723 ILE B C 1
ATOM 12255 O O . ILE B 1 723 ? 50.438 6.062 -22.391 1 89.25 723 ILE B O 1
ATOM 12259 N N . GLY B 1 724 ? 49.125 6.75 -24.109 1 87.38 724 GLY B N 1
ATOM 12260 C CA . GLY B 1 724 ? 49.375 8.156 -23.844 1 87.38 724 GLY B CA 1
ATOM 12261 C C . GLY B 1 724 ? 48.875 8.617 -22.484 1 87.38 724 GLY B C 1
ATOM 12262 O O . GLY B 1 724 ? 47.844 8.094 -22 1 87.38 724 GLY B O 1
ATOM 12263 N N . GLU B 1 725 ? 49.469 9.547 -21.984 1 85.06 725 GLU B N 1
ATOM 12264 C CA . GLU B 1 725 ? 49.125 10.039 -20.656 1 85.06 725 GLU B CA 1
ATOM 12265 C C . GLU B 1 725 ? 47.688 10.555 -20.609 1 85.06 725 GLU B C 1
ATOM 12267 O O . GLU B 1 725 ? 47 10.398 -19.609 1 85.06 725 GLU B O 1
ATOM 12272 N N . LYS B 1 726 ? 47.219 11.047 -21.719 1 82.19 726 LYS B N 1
ATOM 12273 C CA . LYS B 1 726 ? 45.906 11.656 -21.75 1 82.19 726 LYS B CA 1
ATOM 12274 C C . LYS B 1 726 ? 44.906 10.734 -22.438 1 82.19 726 LYS B C 1
ATOM 12276 O O . LYS B 1 726 ? 43.719 11.086 -22.562 1 82.19 726 LYS B O 1
ATOM 12281 N N . GLU B 1 727 ? 45.375 9.602 -22.766 1 84.56 727 GLU B N 1
ATOM 12282 C CA . GLU B 1 727 ? 44.5 8.688 -23.5 1 84.56 727 GLU B CA 1
ATOM 12283 C C . GLU B 1 727 ? 43.531 7.98 -22.562 1 84.56 727 GLU B C 1
ATOM 12285 O O . GLU B 1 727 ? 43.875 7.641 -21.438 1 84.56 727 GLU B O 1
ATOM 12290 N N . ASN B 1 728 ? 42.344 7.766 -23.031 1 85.19 728 ASN B N 1
ATOM 12291 C CA . ASN B 1 728 ? 41.281 7.062 -22.281 1 85.19 728 ASN B CA 1
ATOM 12292 C C . ASN B 1 728 ? 41.656 5.59 -22.094 1 85.19 728 ASN B C 1
ATOM 12294 O O . ASN B 1 728 ? 41.969 4.895 -23.062 1 85.19 728 ASN B O 1
ATOM 12298 N N . THR B 1 729 ? 41.531 5.16 -20.844 1 86.94 729 THR B N 1
ATOM 12299 C CA . THR B 1 729 ? 41.906 3.787 -20.531 1 86.94 729 THR B CA 1
ATOM 12300 C C . THR B 1 729 ? 40.844 2.809 -21 1 86.94 729 THR B C 1
ATOM 12302 O O . THR B 1 729 ? 41.094 1.609 -21.125 1 86.94 729 THR B O 1
ATOM 12305 N N . ASN B 1 730 ? 39.688 3.277 -21.297 1 85.81 730 ASN B N 1
ATOM 12306 C CA . ASN B 1 730 ? 38.594 2.389 -21.688 1 85.81 730 ASN B CA 1
ATOM 12307 C C . ASN B 1 730 ? 38.75 1.919 -23.141 1 85.81 730 ASN B C 1
ATOM 12309 O O . ASN B 1 730 ? 38.094 0.962 -23.547 1 85.81 730 ASN B O 1
ATOM 12313 N N . LEU B 1 731 ? 39.594 2.545 -23.875 1 85.12 731 LEU B N 1
ATOM 12314 C CA . LEU B 1 731 ? 39.719 2.232 -25.297 1 85.12 731 LEU B CA 1
ATOM 12315 C C . LEU B 1 731 ? 40.062 0.761 -25.5 1 85.12 731 LEU B C 1
ATOM 12317 O O . LEU B 1 731 ? 39.469 0.083 -26.328 1 85.12 731 LEU B O 1
ATOM 12321 N N . PHE B 1 732 ? 41 0.369 -24.672 1 88.38 732 PHE B N 1
ATOM 12322 C CA . PHE B 1 732 ? 41.406 -1.018 -24.828 1 88.38 732 PHE B CA 1
ATOM 12323 C C . PHE B 1 732 ? 40.344 -1.973 -24.328 1 88.38 732 PHE B C 1
ATOM 12325 O O . PHE B 1 732 ? 40.062 -2.99 -24.953 1 88.38 732 PHE B O 1
ATOM 12332 N N . THR B 1 733 ? 39.75 -1.72 -23.188 1 88.81 733 THR B N 1
ATOM 12333 C CA . THR B 1 733 ? 38.719 -2.59 -22.641 1 88.81 733 THR B CA 1
ATOM 12334 C C . THR B 1 733 ? 37.531 -2.66 -23.594 1 88.81 733 THR B C 1
ATOM 12336 O O . THR B 1 733 ? 36.906 -3.715 -23.734 1 88.81 733 THR B O 1
ATOM 12339 N N . ASP B 1 734 ? 37.312 -1.582 -24.266 1 85.62 734 ASP B N 1
ATOM 12340 C CA . ASP B 1 734 ? 36.219 -1.547 -25.219 1 85.62 734 ASP B CA 1
ATOM 12341 C C . ASP B 1 734 ? 36.5 -2.418 -26.438 1 85.62 734 ASP B C 1
ATOM 12343 O O . ASP B 1 734 ? 35.625 -3.098 -26.969 1 85.62 734 ASP B O 1
ATOM 12347 N N . LEU B 1 735 ? 37.656 -2.312 -26.844 1 87.81 735 LEU B N 1
ATOM 12348 C CA . LEU B 1 735 ? 38.094 -3.148 -27.953 1 87.81 735 LEU B CA 1
ATOM 12349 C C . LEU B 1 735 ? 37.938 -4.629 -27.625 1 87.81 735 LEU B C 1
ATOM 12351 O O . LEU B 1 735 ? 37.469 -5.414 -28.453 1 87.81 735 LEU B O 1
ATOM 12355 N N . VAL B 1 736 ? 38.281 -4.91 -26.406 1 90.69 736 VAL B N 1
ATOM 12356 C CA . VAL B 1 736 ? 38.188 -6.297 -25.953 1 90.69 736 VAL B CA 1
ATOM 12357 C C . VAL B 1 736 ? 36.75 -6.734 -25.875 1 90.69 736 VAL B C 1
ATOM 12359 O O . VAL B 1 736 ? 36.406 -7.852 -26.281 1 90.69 736 VAL B O 1
ATOM 12362 N N . ARG B 1 737 ? 35.938 -5.949 -25.391 1 86.88 737 ARG B N 1
ATOM 12363 C CA . ARG B 1 737 ? 34.531 -6.25 -25.266 1 86.88 737 ARG B CA 1
ATOM 12364 C C . ARG B 1 737 ? 33.906 -6.535 -26.641 1 86.88 737 ARG B C 1
ATOM 12366 O O . ARG B 1 737 ? 33.031 -7.406 -26.766 1 86.88 737 ARG B O 1
ATOM 12373 N N . ARG B 1 738 ? 34.344 -5.883 -27.641 1 83.75 738 ARG B N 1
ATOM 12374 C CA . ARG B 1 738 ? 33.844 -6.031 -28.984 1 83.75 738 ARG B CA 1
ATOM 12375 C C . ARG B 1 738 ? 34.219 -7.383 -29.578 1 83.75 738 ARG B C 1
ATOM 12377 O O . ARG B 1 738 ? 33.531 -7.895 -30.469 1 83.75 738 ARG B O 1
ATOM 12384 N N . GLU B 1 739 ? 35.281 -7.918 -29.062 1 87.19 739 GLU B N 1
ATOM 12385 C CA . GLU B 1 739 ? 35.75 -9.219 -29.547 1 87.19 739 GLU B CA 1
ATOM 12386 C C . GLU B 1 739 ? 34.812 -10.336 -29.094 1 87.19 739 GLU B C 1
ATOM 12388 O O . GLU B 1 739 ? 34.781 -11.414 -29.688 1 87.19 739 GLU B O 1
ATOM 12393 N N . LYS B 1 740 ? 34.062 -10.117 -28.094 1 87.06 740 LYS B N 1
ATOM 12394 C CA . LYS B 1 740 ? 33.062 -11.047 -27.547 1 87.06 740 LYS B CA 1
ATOM 12395 C C . LYS B 1 740 ? 33.688 -12.406 -27.281 1 87.06 740 LYS B C 1
ATOM 12397 O O . LYS B 1 740 ? 33.156 -13.438 -27.703 1 87.06 740 LYS B O 1
ATOM 12402 N N . ILE B 1 741 ? 34.75 -12.383 -26.625 1 88.69 741 ILE B N 1
ATOM 12403 C CA . ILE B 1 741 ? 35.344 -13.641 -26.203 1 88.69 741 ILE B CA 1
ATOM 12404 C C . ILE B 1 741 ? 34.438 -14.32 -25.172 1 88.69 741 ILE B C 1
ATOM 12406 O O . ILE B 1 741 ? 34.125 -13.742 -24.141 1 88.69 741 ILE B O 1
ATOM 12410 N N . PRO B 1 742 ? 33.938 -15.547 -25.453 1 87.44 742 PRO B N 1
ATOM 12411 C CA . PRO B 1 742 ? 32.906 -16.172 -24.672 1 87.44 742 PRO B CA 1
ATOM 12412 C C . PRO B 1 742 ? 33.25 -16.281 -23.188 1 87.44 742 PRO B C 1
ATOM 12414 O O . PRO B 1 742 ? 32.406 -16.078 -22.328 1 87.44 742 PRO B O 1
ATOM 12417 N N . GLU B 1 743 ? 34.5 -16.578 -22.828 1 91.06 743 GLU B N 1
ATOM 12418 C CA . GLU B 1 743 ? 34.906 -16.828 -21.438 1 91.06 743 GLU B CA 1
ATOM 12419 C C . GLU B 1 743 ? 35.219 -15.516 -20.719 1 91.06 743 GLU B C 1
ATOM 12421 O O . GLU B 1 743 ? 35.312 -15.477 -19.5 1 91.06 743 GLU B O 1
ATOM 12426 N N . LEU B 1 744 ? 35.375 -14.547 -21.453 1 91.12 744 LEU B N 1
ATOM 12427 C CA . LEU B 1 744 ? 35.781 -13.273 -20.859 1 91.12 744 LEU B CA 1
ATOM 12428 C C . LEU B 1 744 ? 34.562 -12.508 -20.344 1 91.12 744 LEU B C 1
ATOM 12430 O O . LEU B 1 744 ? 33.719 -12.078 -21.141 1 91.12 744 LEU B O 1
ATOM 12434 N N . GLN B 1 745 ? 34.469 -12.352 -19.031 1 85.94 745 GLN B N 1
ATOM 12435 C CA . GLN B 1 745 ? 33.312 -11.742 -18.438 1 85.94 745 GLN B CA 1
ATOM 12436 C C . GLN B 1 745 ? 33.5 -10.242 -18.219 1 85.94 745 GLN B C 1
ATOM 12438 O O . GLN B 1 745 ? 32.594 -9.453 -18.469 1 85.94 745 GLN B O 1
ATOM 12443 N N . GLU B 1 746 ? 34.656 -9.914 -17.641 1 86.94 746 GLU B N 1
ATOM 12444 C CA . GLU B 1 746 ? 34.875 -8.508 -17.312 1 86.94 746 GLU B CA 1
ATOM 12445 C C . GLU B 1 746 ? 36.375 -8.148 -17.406 1 86.94 746 GLU B C 1
ATOM 12447 O O . GLU B 1 746 ? 37.219 -9.023 -17.25 1 86.94 746 GLU B O 1
ATOM 12452 N N . GLY B 1 747 ? 36.625 -6.938 -17.781 1 88.06 747 GLY B N 1
ATOM 12453 C CA . GLY B 1 747 ? 37.969 -6.359 -17.766 1 88.06 747 GLY B CA 1
ATOM 12454 C C . GLY B 1 747 ? 38.031 -4.973 -17.156 1 88.06 747 GLY B C 1
ATOM 12455 O O . GLY B 1 747 ? 37.094 -4.176 -17.328 1 88.06 747 GLY B O 1
ATOM 12456 N N . TRP B 1 748 ? 39.062 -4.777 -16.281 1 88.56 748 TRP B N 1
ATOM 12457 C CA . TRP B 1 748 ? 39.188 -3.461 -15.664 1 88.56 748 TRP B CA 1
ATOM 12458 C C . TRP B 1 748 ? 40.656 -3.066 -15.492 1 88.56 748 TRP B C 1
ATOM 12460 O O . TRP B 1 748 ? 41.531 -3.904 -15.625 1 88.56 748 TRP B O 1
ATOM 12470 N N . VAL B 1 749 ? 40.875 -1.727 -15.234 1 88.75 749 VAL B N 1
ATOM 12471 C CA . VAL B 1 749 ? 42.219 -1.221 -14.953 1 88.75 749 VAL B CA 1
ATOM 12472 C C . VAL B 1 749 ? 42.594 -1.545 -13.516 1 88.75 749 VAL B C 1
ATOM 12474 O O . VAL B 1 749 ? 41.906 -1.139 -12.578 1 88.75 749 VAL B O 1
ATOM 12477 N N . TYR B 1 750 ? 43.594 -2.283 -13.414 1 86.31 750 TYR B N 1
ATOM 12478 C CA . TYR B 1 750 ? 44.062 -2.746 -12.109 1 86.31 750 TYR B CA 1
ATOM 12479 C C . TYR B 1 750 ? 45.125 -1.825 -11.539 1 86.31 750 TYR B C 1
ATOM 12481 O O . TYR B 1 750 ? 45.219 -1.624 -10.328 1 86.31 750 TYR B O 1
ATOM 12489 N N . SER B 1 751 ? 46.031 -1.283 -12.414 1 87.5 751 SER B N 1
ATOM 12490 C CA . SER B 1 751 ? 47.094 -0.391 -11.969 1 87.5 751 SER B CA 1
ATOM 12491 C C . SER B 1 751 ? 47.594 0.494 -13.102 1 87.5 751 SER B C 1
ATOM 12493 O O . SER B 1 751 ? 47.406 0.16 -14.281 1 87.5 751 SER B O 1
ATOM 12495 N N . GLN B 1 752 ? 48.094 1.674 -12.648 1 87.88 752 GLN B N 1
ATOM 12496 C CA . GLN B 1 752 ? 48.688 2.617 -13.578 1 87.88 752 GLN B CA 1
ATOM 12497 C C . GLN B 1 752 ? 50.031 3.141 -13.047 1 87.88 752 GLN B C 1
ATOM 12499 O O . GLN B 1 752 ? 50.188 3.365 -11.844 1 87.88 752 GLN B O 1
ATOM 12504 N N . PHE B 1 753 ? 50.938 3.238 -13.891 1 87.12 753 PHE B N 1
ATOM 12505 C CA . PHE B 1 753 ? 52.25 3.693 -13.484 1 87.12 753 PHE B CA 1
ATOM 12506 C C . PHE B 1 753 ? 52.812 4.676 -14.508 1 87.12 753 PHE B C 1
ATOM 12508 O O . PHE B 1 753 ? 52.75 4.434 -15.711 1 87.12 753 PHE B O 1
ATOM 12515 N N . ALA B 1 754 ? 53.156 5.848 -13.984 1 83.25 754 ALA B N 1
ATOM 12516 C CA . ALA B 1 754 ? 53.844 6.852 -14.805 1 83.25 754 ALA B CA 1
ATOM 12517 C C . ALA B 1 754 ? 55.219 7.211 -14.227 1 83.25 754 ALA B C 1
ATOM 12519 O O . ALA B 1 754 ? 55.375 7.254 -13.008 1 83.25 754 ALA B O 1
ATOM 12520 N N . GLY B 1 755 ? 56.281 7.43 -15.047 1 78.44 755 GLY B N 1
ATOM 12521 C CA . GLY B 1 755 ? 57.594 7.805 -14.602 1 78.44 755 GLY B CA 1
ATOM 12522 C C . GLY B 1 755 ? 58.594 6.648 -14.602 1 78.44 755 GLY B C 1
ATOM 12523 O O . GLY B 1 755 ? 58.219 5.52 -14.93 1 78.44 755 GLY B O 1
ATOM 12524 N N . GLY B 1 756 ? 59.688 6.977 -14.359 1 77.5 756 GLY B N 1
ATOM 12525 C CA . GLY B 1 756 ? 60.781 6.004 -14.305 1 77.5 756 GLY B CA 1
ATOM 12526 C C . GLY B 1 756 ? 61.188 5.492 -15.672 1 77.5 756 GLY B C 1
ATOM 12527 O O . GLY B 1 756 ? 61.625 6.27 -16.531 1 77.5 756 GLY B O 1
ATOM 12528 N N . SER B 1 757 ? 60.781 4.062 -15.891 1 81.56 757 SER B N 1
ATOM 12529 C CA . SER B 1 757 ? 61.188 3.373 -17.109 1 81.56 757 SER B CA 1
ATOM 12530 C C . SER B 1 757 ? 60.219 3.627 -18.234 1 81.56 757 SER B C 1
ATOM 12532 O O . SER B 1 757 ? 60.438 3.215 -19.375 1 81.56 757 SER B O 1
ATOM 12534 N N . VAL B 1 758 ? 59.094 4.305 -17.969 1 85.56 758 VAL B N 1
ATOM 12535 C CA . VAL B 1 758 ? 58.062 4.59 -18.969 1 85.56 758 VAL B CA 1
ATOM 12536 C C . VAL B 1 758 ? 58.438 5.871 -19.719 1 85.56 758 VAL B C 1
ATOM 12538 O O . VAL B 1 758 ? 58.844 6.859 -19.109 1 85.56 758 VAL B O 1
ATOM 12541 N N . PRO B 1 759 ? 58.469 5.762 -21.031 1 85.62 759 PRO B N 1
ATOM 12542 C CA . PRO B 1 759 ? 58.812 6.941 -21.828 1 85.62 759 PRO B CA 1
ATOM 12543 C C . PRO B 1 759 ? 58 8.18 -21.438 1 85.62 759 PRO B C 1
ATOM 12545 O O . PRO B 1 759 ? 56.875 8.055 -20.938 1 85.62 759 PRO B O 1
ATOM 12548 N N . VAL B 1 760 ? 58.562 9.305 -21.641 1 86.44 760 VAL B N 1
ATOM 12549 C CA . VAL B 1 760 ? 57.938 10.578 -21.312 1 86.44 760 VAL B CA 1
ATOM 12550 C C . VAL B 1 760 ? 56.625 10.742 -22.109 1 86.44 760 VAL B C 1
ATOM 12552 O O . VAL B 1 760 ? 56.594 10.461 -23.312 1 86.44 760 VAL B O 1
ATOM 12555 N N . GLY B 1 761 ? 55.594 11.055 -21.531 1 86.44 761 GLY B N 1
ATOM 12556 C CA . GLY B 1 761 ? 54.312 11.281 -22.188 1 86.44 761 GLY B CA 1
ATOM 12557 C C . GLY B 1 761 ? 53.438 10.039 -22.25 1 86.44 761 GLY B C 1
ATOM 12558 O O . GLY B 1 761 ? 52.344 10.078 -22.781 1 86.44 761 GLY B O 1
ATOM 12559 N N . LYS B 1 762 ? 54.094 8.992 -21.781 1 88.56 762 LYS B N 1
ATOM 12560 C CA . LYS B 1 762 ? 53.344 7.742 -21.797 1 88.56 762 LYS B CA 1
ATOM 12561 C C . LYS B 1 762 ? 53.125 7.203 -20.391 1 88.56 762 LYS B C 1
ATOM 12563 O O . LYS B 1 762 ? 53.719 7.699 -19.438 1 88.56 762 LYS B O 1
ATOM 12568 N N . ARG B 1 763 ? 52.156 6.395 -20.141 1 90.19 763 ARG B N 1
ATOM 12569 C CA . ARG B 1 763 ? 51.938 5.684 -18.891 1 90.19 763 ARG B CA 1
ATOM 12570 C C . ARG B 1 763 ? 51.625 4.207 -19.141 1 90.19 763 ARG B C 1
ATOM 12572 O O . ARG B 1 763 ? 51.125 3.85 -20.203 1 90.19 763 ARG B O 1
ATOM 12579 N N . SER B 1 764 ? 52.031 3.428 -18.266 1 91.69 764 SER B N 1
ATOM 12580 C CA . SER B 1 764 ? 51.75 1.994 -18.312 1 91.69 764 SER B CA 1
ATOM 12581 C C . SER B 1 764 ? 50.469 1.65 -17.594 1 91.69 764 SER B C 1
ATOM 12583 O O . SER B 1 764 ? 50.281 1.975 -16.406 1 91.69 764 SER B O 1
ATOM 12585 N N . VAL B 1 765 ? 49.531 1.141 -18.328 1 93.38 765 VAL B N 1
ATOM 12586 C CA . VAL B 1 765 ? 48.25 0.745 -17.734 1 93.38 765 VAL B CA 1
ATOM 12587 C C . VAL B 1 765 ? 48.125 -0.777 -17.75 1 93.38 765 VAL B C 1
ATOM 12589 O O . VAL B 1 765 ? 48.312 -1.416 -18.781 1 93.38 765 VAL B O 1
ATOM 12592 N N . SER B 1 766 ? 47.844 -1.358 -16.578 1 93.75 766 SER B N 1
ATOM 12593 C CA . SER B 1 766 ? 47.625 -2.797 -16.453 1 93.75 766 SER B CA 1
ATOM 12594 C C . SER B 1 766 ? 46.156 -3.133 -16.406 1 93.75 766 SER B C 1
ATOM 12596 O O . SER B 1 766 ? 45.406 -2.648 -15.539 1 93.75 766 SER B O 1
ATOM 12598 N N . TYR B 1 767 ? 45.781 -3.902 -17.375 1 94.38 767 TYR B N 1
ATOM 12599 C CA . TYR B 1 767 ? 44.406 -4.379 -17.422 1 94.38 767 TYR B CA 1
ATOM 12600 C C . TYR B 1 767 ? 44.281 -5.801 -16.891 1 94.38 767 TYR B C 1
ATOM 12602 O O . TYR B 1 767 ? 45.156 -6.637 -17.156 1 94.38 767 TYR B O 1
ATOM 12610 N N . ARG B 1 768 ? 43.25 -6.074 -16.078 1 92.88 768 ARG B N 1
ATOM 12611 C CA . ARG B 1 768 ? 42.906 -7.418 -15.609 1 92.88 768 ARG B CA 1
ATOM 12612 C C . ARG B 1 768 ? 41.594 -7.902 -16.219 1 92.88 768 ARG B C 1
ATOM 12614 O O . ARG B 1 768 ? 40.594 -7.176 -16.219 1 92.88 768 ARG B O 1
ATOM 12621 N N . PHE B 1 769 ? 41.625 -9.062 -16.734 1 93.19 769 PHE B N 1
ATOM 12622 C CA . PHE B 1 769 ? 40.438 -9.656 -17.344 1 93.19 769 PHE B CA 1
ATOM 12623 C C . PHE B 1 769 ? 40.031 -10.914 -16.578 1 93.19 769 PHE B C 1
ATOM 12625 O O . PHE B 1 769 ? 40.844 -11.789 -16.312 1 93.19 769 PHE B O 1
ATOM 12632 N N . ARG B 1 770 ? 38.781 -11.031 -16.266 1 90.25 770 ARG B N 1
ATOM 12633 C CA . ARG B 1 770 ? 38.219 -12.172 -15.555 1 90.25 770 ARG B CA 1
ATOM 12634 C C . ARG B 1 770 ? 37.594 -13.164 -16.531 1 90.25 770 ARG B C 1
ATOM 12636 O O . ARG B 1 770 ? 36.781 -12.797 -17.359 1 90.25 770 ARG B O 1
ATOM 12643 N N . LEU B 1 771 ? 38.094 -14.398 -16.469 1 91.56 771 LEU B N 1
ATOM 12644 C CA . LEU B 1 771 ? 37.594 -15.477 -17.312 1 91.56 771 LEU B CA 1
ATOM 12645 C C . LEU B 1 771 ? 36.719 -16.453 -16.516 1 91.56 771 LEU B C 1
ATOM 12647 O O . LEU B 1 771 ? 37.094 -16.859 -15.422 1 91.56 771 LEU B O 1
ATOM 12651 N N . VAL B 1 772 ? 35.562 -16.734 -17.062 1 89.25 772 VAL B N 1
ATOM 12652 C CA . VAL B 1 772 ? 34.656 -17.672 -16.422 1 89.25 772 VAL B CA 1
ATOM 12653 C C . VAL B 1 772 ? 34.188 -18.734 -17.422 1 89.25 772 VAL B C 1
ATOM 12655 O O . VAL B 1 772 ? 33.844 -18.391 -18.562 1 89.25 772 VAL B O 1
ATOM 12658 N N . ASN B 1 773 ? 34.312 -19.953 -17.078 1 88 773 ASN B N 1
ATOM 12659 C CA . ASN B 1 773 ? 33.812 -21.062 -17.891 1 88 773 ASN B CA 1
ATOM 12660 C C . ASN B 1 773 ? 32.688 -21.812 -17.188 1 88 773 ASN B C 1
ATOM 12662 O O . ASN B 1 773 ? 32.781 -22.078 -15.984 1 88 773 ASN B O 1
ATOM 12666 N N . TYR B 1 774 ? 31.719 -22.078 -17.828 1 87.31 774 TYR B N 1
ATOM 12667 C CA . TYR B 1 774 ? 30.562 -22.719 -17.203 1 87.31 774 TYR B CA 1
ATOM 12668 C C . TYR B 1 774 ? 30.516 -24.203 -17.516 1 87.31 774 TYR B C 1
ATOM 12670 O O . TYR B 1 774 ? 29.688 -24.938 -16.953 1 87.31 774 TYR B O 1
ATOM 12678 N N . GLU B 1 775 ? 31.391 -24.672 -18.359 1 85.88 775 GLU B N 1
ATOM 12679 C CA . GLU B 1 775 ? 31.312 -26.062 -18.828 1 85.88 775 GLU B CA 1
ATOM 12680 C C . GLU B 1 775 ? 32.5 -26.875 -18.328 1 85.88 775 GLU B C 1
ATOM 12682 O O . GLU B 1 775 ? 32.344 -28.078 -18.062 1 85.88 775 GLU B O 1
ATOM 12687 N N . LYS B 1 776 ? 33.625 -26.219 -18.328 1 86.56 776 LYS B N 1
ATOM 12688 C CA . LYS B 1 776 ? 34.812 -26.969 -17.953 1 86.56 776 LYS B CA 1
ATOM 12689 C C . LYS B 1 776 ? 35.844 -26.078 -17.281 1 86.56 776 LYS B C 1
ATOM 12691 O O . LYS B 1 776 ? 35.75 -24.844 -17.312 1 86.56 776 LYS B O 1
ATOM 12696 N N . THR B 1 777 ? 36.781 -26.719 -16.516 1 88.94 777 THR B N 1
ATOM 12697 C CA . THR B 1 777 ? 37.906 -26.031 -15.914 1 88.94 777 THR B CA 1
ATOM 12698 C C . THR B 1 777 ? 38.875 -25.531 -16.984 1 88.94 777 THR B C 1
ATOM 12700 O O . THR B 1 777 ? 39.094 -26.203 -18 1 88.94 777 THR B O 1
ATOM 12703 N N . PHE B 1 778 ? 39.5 -24.391 -16.75 1 89.19 778 PHE B N 1
ATOM 12704 C CA . PHE B 1 778 ? 40.406 -23.812 -17.734 1 89.19 778 PHE B CA 1
ATOM 12705 C C . PHE B 1 778 ? 41.688 -24.625 -17.828 1 89.19 778 PHE B C 1
ATOM 12707 O O . PHE B 1 778 ? 42.219 -25.062 -16.797 1 89.19 778 PHE B O 1
ATOM 12714 N N . THR B 1 779 ? 42.062 -24.906 -19.078 1 89.44 779 THR B N 1
ATOM 12715 C CA . THR B 1 779 ? 43.406 -25.469 -19.297 1 89.44 779 THR B CA 1
ATOM 12716 C C . THR B 1 779 ? 44.438 -24.359 -19.516 1 89.44 779 THR B C 1
ATOM 12718 O O . THR B 1 779 ? 44.094 -23.234 -19.891 1 89.44 779 THR B O 1
ATOM 12721 N N . GLN B 1 780 ? 45.656 -24.578 -19.125 1 90.62 780 GLN B N 1
ATOM 12722 C CA . GLN B 1 780 ? 46.719 -23.609 -19.328 1 90.62 780 GLN B CA 1
ATOM 12723 C C . GLN B 1 780 ? 46.844 -23.219 -20.797 1 90.62 780 GLN B C 1
ATOM 12725 O O . GLN B 1 780 ? 47.156 -22.078 -21.109 1 90.62 780 GLN B O 1
ATOM 12730 N N . GLU B 1 781 ? 46.594 -24.172 -21.625 1 90.88 781 GLU B N 1
ATOM 12731 C CA . GLU B 1 781 ? 46.656 -23.906 -23.062 1 90.88 781 GLU B CA 1
ATOM 12732 C C . GLU B 1 781 ? 45.594 -22.906 -23.484 1 90.88 781 GLU B C 1
ATOM 12734 O O . GLU B 1 781 ? 45.875 -21.984 -24.266 1 90.88 781 GLU B O 1
ATOM 12739 N N . ARG B 1 782 ? 44.438 -23.062 -22.969 1 92.56 782 ARG B N 1
ATOM 12740 C CA . ARG B 1 782 ? 43.344 -22.156 -23.344 1 92.56 782 ARG B CA 1
ATOM 12741 C C . ARG B 1 782 ? 43.594 -20.75 -22.812 1 92.56 782 ARG B C 1
ATOM 12743 O O . ARG B 1 782 ? 43.344 -19.766 -23.5 1 92.56 782 ARG B O 1
ATOM 12750 N N . ILE B 1 783 ? 44.062 -20.625 -21.609 1 93.06 783 ILE B N 1
ATOM 12751 C CA . ILE B 1 783 ? 44.375 -19.344 -21.016 1 93.06 783 ILE B CA 1
ATOM 12752 C C . ILE B 1 783 ? 45.438 -18.641 -21.859 1 93.06 783 ILE B C 1
ATOM 12754 O O . ILE B 1 783 ? 45.344 -17.438 -22.109 1 93.06 783 ILE B O 1
ATOM 12758 N N . LYS B 1 784 ? 46.406 -19.406 -22.312 1 92.88 784 LYS B N 1
ATOM 12759 C CA . LYS B 1 784 ? 47.438 -18.844 -23.156 1 92.88 784 LYS B CA 1
ATOM 12760 C C . LYS B 1 784 ? 46.906 -18.359 -24.484 1 92.88 784 LYS B C 1
ATOM 12762 O O . LYS B 1 784 ? 47.312 -17.312 -25 1 92.88 784 LYS B O 1
ATOM 12767 N N . GLU B 1 785 ? 46.031 -19.094 -25 1 93.44 785 GLU B N 1
ATOM 12768 C CA . GLU B 1 785 ? 45.406 -18.703 -26.266 1 93.44 785 GLU B CA 1
ATOM 12769 C C . GLU B 1 785 ? 44.688 -17.375 -26.141 1 93.44 785 GLU B C 1
ATOM 12771 O O . GLU B 1 785 ? 44.812 -16.516 -27.016 1 93.44 785 GLU B O 1
ATOM 12776 N N . ILE B 1 786 ? 43.969 -17.219 -25.078 1 93.94 786 ILE B N 1
ATOM 12777 C CA . ILE B 1 786 ? 43.219 -15.984 -24.859 1 93.94 786 ILE B CA 1
ATOM 12778 C C . ILE B 1 786 ? 44.188 -14.828 -24.609 1 93.94 786 ILE B C 1
ATOM 12780 O O . ILE B 1 786 ? 44 -13.734 -25.141 1 93.94 786 ILE B O 1
ATOM 12784 N N . SER B 1 787 ? 45.219 -15.109 -23.828 1 93.75 787 SER B N 1
ATOM 12785 C CA . SER B 1 787 ? 46.25 -14.102 -23.547 1 93.75 787 SER B CA 1
ATOM 12786 C C . SER B 1 787 ? 46.906 -13.648 -24.844 1 93.75 787 SER B C 1
ATOM 12788 O O . SER B 1 787 ? 47.094 -12.445 -25.062 1 93.75 787 SER B O 1
ATOM 12790 N N . ASP B 1 788 ? 47.219 -14.578 -25.688 1 92.38 788 ASP B N 1
ATOM 12791 C CA . ASP B 1 788 ? 47.844 -14.266 -26.953 1 92.38 788 ASP B CA 1
ATOM 12792 C C . ASP B 1 788 ? 46.906 -13.453 -27.844 1 92.38 788 ASP B C 1
ATOM 12794 O O . ASP B 1 788 ? 47.375 -12.547 -28.562 1 92.38 788 ASP B O 1
ATOM 12798 N N . HIS B 1 789 ? 45.719 -13.789 -27.766 1 93.88 789 HIS B N 1
ATOM 12799 C CA . HIS B 1 789 ? 44.719 -13.055 -28.531 1 93.88 789 HIS B CA 1
ATOM 12800 C C . HIS B 1 789 ? 44.625 -11.602 -28.078 1 93.88 789 HIS B C 1
ATOM 12802 O O . HIS B 1 789 ? 44.562 -10.688 -28.906 1 93.88 789 HIS B O 1
ATOM 12808 N N . LEU B 1 790 ? 44.625 -11.383 -26.812 1 94.19 790 LEU B N 1
ATOM 12809 C CA . LEU B 1 790 ? 44.562 -10.031 -26.266 1 94.19 790 LEU B CA 1
ATOM 12810 C C . LEU B 1 790 ? 45.812 -9.227 -26.625 1 94.19 790 LEU B C 1
ATOM 12812 O O . LEU B 1 790 ? 45.719 -8.039 -26.953 1 94.19 790 LEU B O 1
ATOM 12816 N N . VAL B 1 791 ? 46.938 -9.891 -26.625 1 93.19 791 VAL B N 1
ATOM 12817 C CA . VAL B 1 791 ? 48.188 -9.242 -26.969 1 93.19 791 VAL B CA 1
ATOM 12818 C C . VAL B 1 791 ? 48.188 -8.867 -28.438 1 93.19 791 VAL B C 1
ATOM 12820 O O . VAL B 1 791 ? 48.625 -7.766 -28.812 1 93.19 791 VAL B O 1
ATOM 12823 N N . ALA B 1 792 ? 47.719 -9.742 -29.203 1 92.25 792 ALA B N 1
ATOM 12824 C CA . ALA B 1 792 ? 47.625 -9.469 -30.641 1 92.25 792 ALA B CA 1
ATOM 12825 C C . ALA B 1 792 ? 46.688 -8.305 -30.922 1 92.25 792 ALA B C 1
ATOM 12827 O O . ALA B 1 792 ? 46.938 -7.477 -31.797 1 92.25 792 ALA B O 1
ATOM 12828 N N . LEU B 1 793 ? 45.594 -8.328 -30.188 1 92.44 793 LEU B N 1
ATOM 12829 C CA . LEU B 1 793 ? 44.625 -7.25 -30.328 1 92.44 793 LEU B CA 1
ATOM 12830 C C . LEU B 1 793 ? 45.25 -5.902 -29.969 1 92.44 793 LEU B C 1
ATOM 12832 O O . LEU B 1 793 ? 45 -4.902 -30.641 1 92.44 793 LEU B O 1
ATOM 12836 N N . ALA B 1 794 ? 46.031 -5.863 -28.969 1 92.19 794 ALA B N 1
ATOM 12837 C CA . ALA B 1 794 ? 46.719 -4.641 -28.547 1 92.19 794 ALA B CA 1
ATOM 12838 C C . ALA B 1 794 ? 47.688 -4.18 -29.609 1 92.19 794 ALA B C 1
ATOM 12840 O O . ALA B 1 794 ? 47.719 -3.004 -29.984 1 92.19 794 ALA B O 1
ATOM 12841 N N . GLY B 1 795 ? 48.438 -5.07 -30.109 1 89.19 795 GLY B N 1
ATOM 12842 C CA . GLY B 1 795 ? 49.406 -4.758 -31.141 1 89.19 795 GLY B CA 1
ATOM 12843 C C . GLY B 1 795 ? 48.781 -4.227 -32.406 1 89.19 795 GLY B C 1
ATOM 12844 O O . GLY B 1 795 ? 49.25 -3.225 -32.969 1 89.19 795 GLY B O 1
ATOM 12845 N N . LYS B 1 796 ? 47.781 -4.82 -32.781 1 89.5 796 LYS B N 1
ATOM 12846 C CA . LYS B 1 796 ? 47.062 -4.445 -34.031 1 89.5 796 LYS B CA 1
ATOM 12847 C C . LYS B 1 796 ? 46.5 -3.033 -33.906 1 89.5 796 LYS B C 1
ATOM 12849 O O . LYS B 1 796 ? 46.375 -2.342 -34.938 1 89.5 796 LYS B O 1
ATOM 12854 N N . ASN B 1 797 ? 46.188 -2.67 -32.719 1 89.19 797 ASN B N 1
ATOM 12855 C CA . ASN B 1 797 ? 45.562 -1.368 -32.562 1 89.19 797 ASN B CA 1
ATOM 12856 C C . ASN B 1 797 ? 46.531 -0.319 -32.062 1 89.19 797 ASN B C 1
ATOM 12858 O O . ASN B 1 797 ? 46.125 0.723 -31.547 1 89.19 797 ASN B O 1
ATOM 12862 N N . GLY B 1 798 ? 47.875 -0.692 -32.125 1 85.94 798 GLY B N 1
ATOM 12863 C CA . GLY B 1 798 ? 48.906 0.296 -31.906 1 85.94 798 GLY B CA 1
ATOM 12864 C C . GLY B 1 798 ? 49.312 0.414 -30.453 1 85.94 798 GLY B C 1
ATOM 12865 O O . GLY B 1 798 ? 50.062 1.33 -30.078 1 85.94 798 GLY B O 1
ATOM 12866 N N . PHE B 1 799 ? 48.781 -0.449 -29.609 1 89.88 799 PHE B N 1
ATOM 12867 C CA . PHE B 1 799 ? 49.188 -0.424 -28.219 1 89.88 799 PHE B CA 1
ATOM 12868 C C . PHE B 1 799 ? 50.5 -1.206 -28.031 1 89.88 799 PHE B C 1
ATOM 12870 O O . PHE B 1 799 ? 50.656 -2.285 -28.609 1 89.88 799 PHE B O 1
ATOM 12877 N N . VAL B 1 800 ? 51.438 -0.669 -27.328 1 88.06 800 VAL B N 1
ATOM 12878 C CA . VAL B 1 800 ? 52.719 -1.327 -27.094 1 88.06 800 VAL B CA 1
ATOM 12879 C C . VAL B 1 800 ? 52.688 -2.1 -25.781 1 88.06 800 VAL B C 1
ATOM 12881 O O . VAL B 1 800 ? 52.312 -1.55 -24.75 1 88.06 800 VAL B O 1
ATOM 12884 N N . LEU B 1 801 ? 53.062 -3.363 -25.844 1 89.62 801 LEU B N 1
ATOM 12885 C CA . LEU B 1 801 ? 53.062 -4.227 -24.672 1 89.62 801 LEU B CA 1
ATOM 12886 C C . LEU B 1 801 ? 54.281 -3.932 -23.781 1 89.62 801 LEU B C 1
ATOM 12888 O O . LEU B 1 801 ? 55.375 -3.691 -24.297 1 89.62 801 LEU B O 1
ATOM 12892 N N . ARG B 1 802 ? 54 -4.004 -22.484 1 82.81 802 ARG B N 1
ATOM 12893 C CA . ARG B 1 802 ? 55.094 -3.912 -21.531 1 82.81 802 ARG B CA 1
ATOM 12894 C C . ARG B 1 802 ? 55.344 -5.254 -20.844 1 82.81 802 ARG B C 1
ATOM 12896 O O . ARG B 1 802 ? 54.375 -5.91 -20.406 1 82.81 802 ARG B O 1
#